Protein 2X8N (pdb70)

Sequence (109 aa):
MEVSANELEAASSRMEMLQREYSTLRSVQYRSEEGVIVFILANDRELKFRPDDLQATYGATPEQLREIEISPSGLGVYFETLEEDVSLIGLLEGRRGSAKWMAEHPLASMEVSANELEAASSRMEMLQREYSTLRSVQYRSEEGVIVFILANDRELKFRPDDLQATYGATPEQLREIEISPSGLGVYFETLEEDVSLIGLLEGRRGSAKWMAEHPLASMEVSANELEAASSRMEMLQREYSTLRSVQYRSEEGVIVFILANDRELKFRPDDLQATYGATPEQLREIEISPSGLGVYFETLEEDVSLIGLLEGRRGSAKWMAEHPLASMEVSANELEAASSRMEMLQREYSTLRSVQYRSEEGVIVFILANDRELKFRPDDLQATYGATPEQLREIEISPSGLGVYFETLEEDVSLIGLLEGRRGSAKWMAEHPLASMEVSANELEAASSRMEMLQREYSTLRSVQYRSEEGVIVFILANDRELKFRPDDLQATYGATPEQLREIEISPSGLGVYFETLEEDVSLIGLLEGRRGSAKWMAEHPLASMEVSANELEAASSRMEMLQREYSTLRSVQYRSEEGVIVFILANDRELKFRPDDLQATYGATPEQLREIEISPSGLGVYFETLEEDVSLIGLLEGRRGSAKWMAEHPLASMEVSANELEAASSRMEMLQREYSTLRSVQYRSEEGVIVFILANDRELKFRPDDLQATYGATPEQLREIEISPSGLGVYFETLEEDVSLIGLLEGRRGSAKWMAEHPLASMEVSANELEAASSRMEMLQREYSTLRSVQYRSEEGVIVFILANDRELKFRPDDLQATYGATPEQLREIEISPSGLGVYFETLEEDVSLIGLLEGRRGSAKWMAEHPLASMEVSANELEAASSRMEMLQREYSTLRSVQYRSEEGVIVFILANDRELKFRPDDLQATYGATPEQLREIEISPSGLGVYFETLEEDVSLIGLLEGRRGSAKWMAEHPLASMEVSANELEAASSRMEMLQREYSTLRSVQYRSEEGVIVFILANDRELKFRPDDLQATYGATPEQLREIEISPSGLGVYFETLEEDVSLIGLLEGRRGSAKWMAEHPLASMEVSANELEAASSRMEMLQREYSTLRSVQYRSEEGVIVFILANDRELKFRPDDLQATYGATPEQLREIEISPSGLGVYFETLEEDVSLIGLLEGRRGSAKWMAEHPLASMEVSANELEAASSRMEMLQREYSTLRSVQYRSEEGVIVFILANDRELKFRPDDLQATYGATPEQLREIEISPSGLGVYFETLEEDVSLIGLLEGRRGSAKWMAEHPLASMEVSANELEAASSRMEMLQREYSTLRSVQYRSEEGVIVFILANDRELKFRPDDLQATYGATPEQLREIEISPSGLGVYFETLEEDVSLIGLLEGRRGSAKWMAEHPLASMEVSANELEAASSRMEMLQREYSTLRSVQYRSEEGVIVFILANDRELKFRPDDLQATYGATPEQLREIEISPSGLGVYFETLEEDVSLIGLLEGRRGSAKWMAEHPLASMEVSANELEAASSRMEMLQREYSTLRSVQYRSEEGVIVFILANDRELKFRPDDLQATYGATPEQLREIEISPSGLGVYFETLEEDVSLIGLLEGRRGSAKWMAEHPLASMEVSANELEAASSRMEMLQREYSTLRSVQYRSEEGVIVFILANDRELKFRPDDLQATYGATPEQLREIEISPSGLGVYFETLEEDVSLIGLLEGRRGSAKWMAEHPLASMEVSANELEAASSRMEMLQREYSTLRSVQYRSEEGVIVFILANDRELKFRPDDLQATYGATPEQLREIEISPSGLGVYFETLEEDVSLIGLLEGRRGSAKWMAEHPLASMEVSANELEAASSRMEMLQREYSTLRSVQYRSEEGVIVFILANDRELKFRPDDLQATYGATPEQLREIEISPSGLGVYFETLEEDVSLIGLLEGRRGSAKWMAEHPLASMEVSANELEAASSRMEMLQREYSTLRSVQYRSEEGVIVFILANDRELKFRPDDLQATYGATPEQLREIEISPSGLGVYFETLEEDVSLIGLLEGRRGSAKWMAEHPLASMEVSANELEAASSRMEMLQREYSTLRSVQYRSEEGVIVFILANDRELKFRPDDLQATYGATPEQLREIEISPSGLGVYFETLEEDVSLIGLLEGRRGSAKWMAEHPLAS

InterPro domains:
  IPR018841 Protein of unknown function DUF2442 [PF10387] (26-96)

Structure (mmCIF, N/CA/C/O backbone):
data_2X8N
#
_entry.id   2X8N
#
_cell.length_a   1.000
_cell.length_b   1.000
_cell.length_c   1.000
_cell.angle_alpha   90.00
_cell.angle_beta   90.00
_cell.angle_gamma   90.00
#
_symmetry.space_group_name_H-M   'P 1'
#
loop_
_atom_site.group_PDB
_atom_site.id
_atom_site.type_symbol
_atom_site.label_atom_id
_atom_site.label_alt_id
_atom_site.label_comp_id
_atom_site.label_asym_id
_atom_site.label_entity_id
_atom_site.label_seq_id
_atom_site.pdbx_PDB_ins_code
_atom_site.Cartn_x
_atom_site.Cartn_y
_atom_site.Cartn_z
_atom_site.occupancy
_atom_site.B_iso_or_equiv
_atom_site.auth_seq_id
_atom_site.auth_comp_id
_atom_site.auth_asym_id
_atom_site.auth_atom_id
_atom_site.pdbx_PDB_model_num
ATOM 1 N N . MET A 1 3 ? 2.021 -1.457 -0.903 1.00 0.00 1 MET A N 1
ATOM 2 C CA . MET A 1 3 ? 2.388 -1.263 -2.327 1.00 0.00 1 MET A CA 1
ATOM 3 C C . MET A 1 3 ? 1.363 -0.365 -3.020 1.00 0.00 1 MET A C 1
ATOM 4 O O . MET A 1 3 ? 1.726 0.528 -3.796 1.00 0.00 1 MET A O 1
ATOM 19 N N . GLU A 1 4 ? 0.082 -0.644 -2.746 1.00 0.00 2 GLU A N 1
ATOM 20 C CA . GLU A 1 4 ? -1.052 0.174 -3.206 1.00 0.00 2 GLU A CA 1
ATOM 21 C C . GLU A 1 4 ? -0.933 1.635 -2.697 1.00 0.00 2 GLU A C 1
ATOM 22 O O . GLU A 1 4 ? -0.522 1.876 -1.547 1.00 0.00 2 GLU A O 1
ATOM 34 N N . VAL A 1 5 ? -1.258 2.598 -3.580 1.00 0.00 3 VAL A N 1
ATOM 35 C CA . VAL A 1 5 ? -1.306 4.033 -3.242 1.00 0.00 3 VAL A CA 1
ATOM 36 C C . VAL A 1 5 ? -2.604 4.297 -2.458 1.00 0.00 3 VAL A C 1
ATOM 37 O O . VAL A 1 5 ? -3.659 4.610 -3.028 1.00 0.00 3 VAL A O 1
ATOM 50 N N . SER A 1 6 ? -2.519 4.063 -1.144 1.00 0.00 4 SER A N 1
ATOM 51 C CA . SER A 1 6 ? -3.659 4.141 -0.219 1.00 0.00 4 SER A CA 1
ATOM 52 C C . SER A 1 6 ? -3.169 4.579 1.172 1.00 0.00 4 SER A C 1
ATOM 53 O O . SER A 1 6 ? -1.954 4.582 1.430 1.00 0.00 4 SER A O 1
ATOM 61 N N . ALA A 1 7 ? -4.106 4.932 2.070 1.00 0.00 5 ALA A N 1
ATOM 62 C CA . ALA A 1 7 ? -3.767 5.425 3.416 1.00 0.00 5 ALA A CA 1
ATOM 63 C C . ALA A 1 7 ? -4.991 5.347 4.339 1.00 0.00 5 ALA A C 1
ATOM 64 O O . ALA A 1 7 ? -5.978 6.029 4.079 1.00 0.00 5 ALA A O 1
ATOM 71 N N . ASN A 1 8 ? -4.916 4.477 5.378 1.00 0.00 6 ASN A N 1
ATOM 72 C CA . ASN A 1 8 ? -5.897 4.390 6.507 1.00 0.00 6 ASN A CA 1
ATOM 73 C C . ASN A 1 8 ? -7.222 3.678 6.128 1.00 0.00 6 ASN A C 1
ATOM 74 O O . ASN A 1 8 ? -7.615 2.705 6.788 1.00 0.00 6 ASN A O 1
ATOM 85 N N . GLU A 1 9 ? -7.901 4.175 5.071 1.00 0.00 7 GLU A N 1
ATOM 86 C CA . GLU A 1 9 ? -9.199 3.628 4.590 1.00 0.00 7 GLU A CA 1
ATOM 87 C C . GLU A 1 9 ? -9.106 2.142 4.164 1.00 0.00 7 GLU A C 1
ATOM 88 O O . GLU A 1 9 ? -10.122 1.435 4.136 1.00 0.00 7 GLU A O 1
ATOM 100 N N . LEU A 1 10 ? -7.882 1.702 3.826 1.00 0.00 8 LEU A N 1
ATOM 101 C CA . LEU A 1 10 ? -7.571 0.305 3.475 1.00 0.00 8 LEU A CA 1
ATOM 102 C C . LEU A 1 10 ? -7.892 -0.672 4.621 1.00 0.00 8 LEU A C 1
ATOM 103 O O . LEU A 1 10 ? -8.153 -1.851 4.364 1.00 0.00 8 LEU A O 1
ATOM 119 N N . GLU A 1 11 ? -7.843 -0.145 5.878 1.00 0.00 9 GLU A N 1
ATOM 120 C CA . GLU A 1 11 ? -8.110 -0.867 7.163 1.00 0.00 9 GLU A CA 1
ATOM 121 C C . GLU A 1 11 ? -7.427 -2.258 7.246 1.00 0.00 9 GLU A C 1
ATOM 122 O O . GLU A 1 11 ? -7.850 -3.112 8.025 1.00 0.00 9 GLU A O 1
ATOM 134 N N . ALA A 1 12 ? -6.306 -2.408 6.509 1.00 0.00 10 ALA A N 1
ATOM 135 C CA . ALA A 1 12 ? -5.671 -3.705 6.208 1.00 0.00 10 ALA A CA 1
ATOM 136 C C . ALA A 1 12 ? -5.292 -4.482 7.480 1.00 0.00 10 ALA A C 1
ATOM 137 O O . ALA A 1 12 ? -5.850 -5.541 7.742 1.00 0.00 10 ALA A O 1
ATOM 144 N N . ALA A 1 13 ? -4.389 -3.897 8.288 1.00 0.00 11 ALA A N 1
ATOM 145 C CA . ALA A 1 13 ? -3.845 -4.534 9.513 1.00 0.00 11 ALA A CA 1
ATOM 146 C C . ALA A 1 13 ? -4.944 -4.850 10.552 1.00 0.00 11 ALA A C 1
ATOM 147 O O . ALA A 1 13 ? -4.885 -5.874 11.235 1.00 0.00 11 ALA A O 1
ATOM 154 N N . SER A 1 14 ? -5.955 -3.972 10.630 1.00 0.00 12 SER A N 1
ATOM 155 C CA . SER A 1 14 ? -7.096 -4.135 11.554 1.00 0.00 12 SER A CA 1
ATOM 156 C C . SER A 1 14 ? -7.975 -5.324 11.116 1.00 0.00 12 SER A C 1
ATOM 157 O O . SER A 1 14 ? -8.327 -6.187 11.929 1.00 0.00 12 SER A O 1
ATOM 165 N N . SER A 1 15 ? -8.264 -5.373 9.801 1.00 0.00 13 SER A N 1
ATOM 166 C CA . SER A 1 15 ? -9.049 -6.450 9.176 1.00 0.00 13 SER A CA 1
ATOM 167 C C . SER A 1 15 ? -8.335 -7.792 9.330 1.00 0.00 13 SER A C 1
ATOM 168 O O . SER A 1 15 ? -8.982 -8.808 9.553 1.00 0.00 13 SER A O 1
ATOM 176 N N . ARG A 1 16 ? -6.986 -7.766 9.243 1.00 0.00 14 ARG A N 1
ATOM 177 C CA . ARG A 1 16 ? -6.154 -8.961 9.423 1.00 0.00 14 ARG A CA 1
ATOM 178 C C . ARG A 1 16 ? -6.400 -9.569 10.806 1.00 0.00 14 ARG A C 1
ATOM 179 O O . ARG A 1 16 ? -6.872 -10.679 10.885 1.00 0.00 14 ARG A O 1
ATOM 200 N N . MET A 1 17 ? -6.153 -8.777 11.870 1.00 0.00 15 MET A N 1
ATOM 201 C CA . MET A 1 17 ? -6.296 -9.210 13.289 1.00 0.00 15 MET A CA 1
ATOM 202 C C . MET A 1 17 ? -7.663 -9.875 13.576 1.00 0.00 15 MET A C 1
ATOM 203 O O . MET A 1 17 ? -7.715 -10.943 14.192 1.00 0.00 15 MET A O 1
ATOM 217 N N . GLU A 1 18 ? -8.743 -9.255 13.080 1.00 0.00 16 GLU A N 1
ATOM 218 C CA . GLU A 1 18 ? -10.122 -9.777 13.224 1.00 0.00 16 GLU A CA 1
ATOM 219 C C . GLU A 1 18 ? -10.291 -11.128 12.482 1.00 0.00 16 GLU A C 1
ATOM 220 O O . GLU A 1 18 ? -10.796 -12.124 13.041 1.00 0.00 16 GLU A O 1
ATOM 232 N N . MET A 1 19 ? -9.811 -11.150 11.227 1.00 0.00 17 MET A N 1
ATOM 233 C CA . MET A 1 19 ? -9.895 -12.331 10.351 1.00 0.00 17 MET A CA 1
ATOM 234 C C . MET A 1 19 ? -8.989 -13.462 10.857 1.00 0.00 17 MET A C 1
ATOM 235 O O . MET A 1 19 ? -9.290 -14.610 10.627 1.00 0.00 17 MET A O 1
ATOM 249 N N . LEU A 1 20 ? -7.918 -13.115 11.589 1.00 0.00 18 LEU A N 1
ATOM 250 C CA . LEU A 1 20 ? -6.960 -14.083 12.158 1.00 0.00 18 LEU A CA 1
ATOM 251 C C . LEU A 1 20 ? -7.578 -14.796 13.373 1.00 0.00 18 LEU A C 1
ATOM 252 O O . LEU A 1 20 ? -7.230 -15.945 13.663 1.00 0.00 18 LEU A O 1
ATOM 268 N N . GLN A 1 21 ? -8.489 -14.087 14.084 1.00 0.00 19 GLN A N 1
ATOM 269 C CA . GLN A 1 21 ? -9.276 -14.664 15.194 1.00 0.00 19 GLN A CA 1
ATOM 270 C C . GLN A 1 21 ? -10.179 -15.799 14.676 1.00 0.00 19 GLN A C 1
ATOM 271 O O . GLN A 1 21 ? -10.210 -16.899 15.250 1.00 0.00 19 GLN A O 1
ATOM 285 N N . ARG A 1 22 ? -10.905 -15.518 13.573 1.00 0.00 20 ARG A N 1
ATOM 286 C CA . ARG A 1 22 ? -11.806 -16.518 12.933 1.00 0.00 20 ARG A CA 1
ATOM 287 C C . ARG A 1 22 ? -11.049 -17.511 12.010 1.00 0.00 20 ARG A C 1
ATOM 288 O O . ARG A 1 22 ? -11.596 -18.569 11.678 1.00 0.00 20 ARG A O 1
ATOM 309 N N . GLU A 1 23 ? -9.813 -17.164 11.585 1.00 0.00 21 GLU A N 1
ATOM 310 C CA . GLU A 1 23 ? -9.004 -18.016 10.673 1.00 0.00 21 GLU A CA 1
ATOM 311 C C . GLU A 1 23 ? -8.328 -19.145 11.456 1.00 0.00 21 GLU A C 1
ATOM 312 O O . GLU A 1 23 ? -8.530 -20.332 11.169 1.00 0.00 21 GLU A O 1
ATOM 324 N N . TYR A 1 24 ? -7.511 -18.753 12.444 1.00 0.00 22 TYR A N 1
ATOM 325 C CA . TYR A 1 24 ? -6.805 -19.694 13.319 1.00 0.00 22 TYR A CA 1
ATOM 326 C C . TYR A 1 24 ? -7.642 -19.906 14.587 1.00 0.00 22 TYR A C 1
ATOM 327 O O . TYR A 1 24 ? -8.564 -20.730 14.582 1.00 0.00 22 TYR A O 1
ATOM 345 N N . SER A 1 25 ? -7.382 -19.107 15.634 1.00 0.00 23 SER A N 1
ATOM 346 C CA . SER A 1 25 ? -8.077 -19.199 16.926 1.00 0.00 23 SER A CA 1
ATOM 347 C C . SER A 1 25 ? -7.795 -17.945 17.755 1.00 0.00 23 SER A C 1
ATOM 348 O O . SER A 1 25 ? -6.960 -17.107 17.382 1.00 0.00 23 SER A O 1
ATOM 356 N N . THR A 1 26 ? -8.517 -17.823 18.866 1.00 0.00 24 THR A N 1
ATOM 357 C CA . THR A 1 26 ? -8.204 -16.870 19.929 1.00 0.00 24 THR A CA 1
ATOM 358 C C . THR A 1 26 ? -7.633 -17.633 21.125 1.00 0.00 24 THR A C 1
ATOM 359 O O . THR A 1 26 ? -7.907 -18.833 21.299 1.00 0.00 24 THR A O 1
ATOM 370 N N . LEU A 1 27 ? -6.817 -16.949 21.927 1.00 0.00 25 LEU A N 1
ATOM 371 C CA . LEU A 1 27 ? -6.260 -17.525 23.153 1.00 0.00 25 LEU A CA 1
ATOM 372 C C . LEU A 1 27 ? -7.289 -17.409 24.285 1.00 0.00 25 LEU A C 1
ATOM 373 O O . LEU A 1 27 ? -7.764 -16.308 24.576 1.00 0.00 25 LEU A O 1
ATOM 389 N N . ARG A 1 28 ? -7.652 -18.549 24.900 1.00 0.00 26 ARG A N 1
ATOM 390 C CA . ARG A 1 28 ? -8.633 -18.575 26.000 1.00 0.00 26 ARG A CA 1
ATOM 391 C C . ARG A 1 28 ? -7.926 -18.559 27.365 1.00 0.00 26 ARG A C 1
ATOM 392 O O . ARG A 1 28 ? -8.366 -17.874 28.292 1.00 0.00 26 ARG A O 1
ATOM 413 N N . SER A 1 29 ? -6.814 -19.308 27.474 1.00 0.00 27 SER A N 1
ATOM 414 C CA . SER A 1 29 ? -6.118 -19.540 28.751 1.00 0.00 27 SER A CA 1
ATOM 415 C C . SER A 1 29 ? -4.624 -19.763 28.513 1.00 0.00 27 SER A C 1
ATOM 416 O O . SER A 1 29 ? -4.201 -20.068 27.392 1.00 0.00 27 SER A O 1
ATOM 424 N N . VAL A 1 30 ? -3.835 -19.584 29.580 1.00 0.00 28 VAL A N 1
ATOM 425 C CA . VAL A 1 30 ? -2.398 -19.891 29.602 1.00 0.00 28 VAL A CA 1
ATOM 426 C C . VAL A 1 30 ? -2.059 -20.572 30.936 1.00 0.00 28 VAL A C 1
ATOM 427 O O . VAL A 1 30 ? -2.584 -20.188 31.986 1.00 0.00 28 VAL A O 1
ATOM 440 N N . GLN A 1 31 ? -1.188 -21.579 30.873 1.00 0.00 29 GLN A N 1
ATOM 441 C CA . GLN A 1 31 ? -0.668 -22.286 32.041 1.00 0.00 29 GLN A CA 1
ATOM 442 C C . GLN A 1 31 ? 0.862 -22.391 31.898 1.00 0.00 29 GLN A C 1
ATOM 443 O O . GLN A 1 31 ? 1.380 -23.058 30.991 1.00 0.00 29 GLN A O 1
ATOM 457 N N . TYR A 1 32 ? 1.587 -21.663 32.747 1.00 0.00 30 TYR A N 1
ATOM 458 C CA . TYR A 1 32 ? 3.040 -21.820 32.851 1.00 0.00 30 TYR A CA 1
ATOM 459 C C . TYR A 1 32 ? 3.328 -23.112 33.617 1.00 0.00 30 TYR A C 1
ATOM 460 O O . TYR A 1 32 ? 3.073 -23.192 34.821 1.00 0.00 30 TYR A O 1
ATOM 478 N N . ARG A 1 33 ? 3.819 -24.125 32.898 1.00 0.00 31 ARG A N 1
ATOM 479 C CA . ARG A 1 33 ? 4.183 -25.409 33.488 1.00 0.00 31 ARG A CA 1
ATOM 480 C C . ARG A 1 33 ? 5.650 -25.381 33.936 1.00 0.00 31 ARG A C 1
ATOM 481 O O . ARG A 1 33 ? 6.560 -25.436 33.108 1.00 0.00 31 ARG A O 1
ATOM 502 N N . SER A 1 34 ? 5.843 -25.264 35.262 1.00 0.00 32 SER A N 1
ATOM 503 C CA . SER A 1 34 ? 7.164 -25.329 35.919 1.00 0.00 32 SER A CA 1
ATOM 504 C C . SER A 1 34 ? 7.801 -26.729 35.736 1.00 0.00 32 SER A C 1
ATOM 505 O O . SER A 1 34 ? 9.030 -26.868 35.760 1.00 0.00 32 SER A O 1
ATOM 513 N N . GLU A 1 35 ? 6.933 -27.747 35.564 1.00 0.00 33 GLU A N 1
ATOM 514 C CA . GLU A 1 35 ? 7.326 -29.129 35.232 1.00 0.00 33 GLU A CA 1
ATOM 515 C C . GLU A 1 35 ? 8.204 -29.160 33.967 1.00 0.00 33 GLU A C 1
ATOM 516 O O . GLU A 1 35 ? 9.326 -29.677 33.981 1.00 0.00 33 GLU A O 1
ATOM 528 N N . GLU A 1 36 ? 7.681 -28.569 32.887 1.00 0.00 34 GLU A N 1
ATOM 529 C CA . GLU A 1 36 ? 8.335 -28.567 31.569 1.00 0.00 34 GLU A CA 1
ATOM 530 C C . GLU A 1 36 ? 9.228 -27.331 31.379 1.00 0.00 34 GLU A C 1
ATOM 531 O O . GLU A 1 36 ? 10.068 -27.309 30.471 1.00 0.00 34 GLU A O 1
ATOM 543 N N . GLY A 1 37 ? 9.058 -26.329 32.261 1.00 0.00 35 GLY A N 1
ATOM 544 C CA . GLY A 1 37 ? 9.759 -25.048 32.139 1.00 0.00 35 GLY A CA 1
ATOM 545 C C . GLY A 1 37 ? 9.323 -24.267 30.901 1.00 0.00 35 GLY A C 1
ATOM 546 O O . GLY A 1 37 ? 10.130 -23.571 30.274 1.00 0.00 35 GLY A O 1
ATOM 550 N N . VAL A 1 38 ? 8.027 -24.405 30.549 1.00 0.00 36 VAL A N 1
ATOM 551 C CA . VAL A 1 38 ? 7.429 -23.809 29.336 1.00 0.00 36 VAL A CA 1
ATOM 552 C C . VAL A 1 38 ? 6.134 -23.059 29.684 1.00 0.00 36 VAL A C 1
ATOM 553 O O . VAL A 1 38 ? 5.483 -23.336 30.697 1.00 0.00 36 VAL A O 1
ATOM 566 N N . ILE A 1 39 ? 5.787 -22.111 28.823 1.00 0.00 37 ILE A N 1
ATOM 567 C CA . ILE A 1 39 ? 4.503 -21.410 28.830 1.00 0.00 37 ILE A CA 1
ATOM 568 C C . ILE A 1 39 ? 3.582 -22.090 27.794 1.00 0.00 37 ILE A C 1
ATOM 569 O O . ILE A 1 39 ? 3.870 -22.069 26.590 1.00 0.00 37 ILE A O 1
ATOM 585 N N . VAL A 1 40 ? 2.517 -22.747 28.276 1.00 0.00 38 VAL A N 1
ATOM 586 C CA . VAL A 1 40 ? 1.537 -23.443 27.418 1.00 0.00 38 VAL A CA 1
ATOM 587 C C . VAL A 1 40 ? 0.312 -22.536 27.167 1.00 0.00 38 VAL A C 1
ATOM 588 O O . VAL A 1 40 ? -0.459 -22.237 28.080 1.00 0.00 38 VAL A O 1
ATOM 601 N N . PHE A 1 41 ? 0.177 -22.100 25.916 1.00 0.00 39 PHE A N 1
ATOM 602 C CA . PHE A 1 41 ? -0.905 -21.232 25.443 1.00 0.00 39 PHE A CA 1
ATOM 603 C C . PHE A 1 41 ? -2.105 -22.086 24.971 1.00 0.00 39 PHE A C 1
ATOM 604 O O . PHE A 1 41 ? -2.075 -22.659 23.879 1.00 0.00 39 PHE A O 1
ATOM 621 N N . ILE A 1 42 ? -3.149 -22.179 25.809 1.00 0.00 40 ILE A N 1
ATOM 622 C CA . ILE A 1 42 ? -4.365 -22.957 25.500 1.00 0.00 40 ILE A CA 1
ATOM 623 C C . ILE A 1 42 ? -5.321 -22.140 24.596 1.00 0.00 40 ILE A C 1
ATOM 624 O O . ILE A 1 42 ? -5.808 -21.069 24.988 1.00 0.00 40 ILE A O 1
ATOM 640 N N . LEU A 1 43 ? -5.580 -22.662 23.385 1.00 0.00 41 LEU A N 1
ATOM 641 C CA . LEU A 1 43 ? -6.451 -22.013 22.387 1.00 0.00 41 LEU A CA 1
ATOM 642 C C . LEU A 1 43 ? -7.928 -22.336 22.609 1.00 0.00 41 LEU A C 1
ATOM 643 O O . LEU A 1 43 ? -8.278 -23.211 23.400 1.00 0.00 41 LEU A O 1
ATOM 659 N N . ALA A 1 44 ? -8.781 -21.618 21.856 1.00 0.00 42 ALA A N 1
ATOM 660 C CA . ALA A 1 44 ? -10.243 -21.801 21.868 1.00 0.00 42 ALA A CA 1
ATOM 661 C C . ALA A 1 44 ? -10.677 -23.163 21.270 1.00 0.00 42 ALA A C 1
ATOM 662 O O . ALA A 1 44 ? -11.847 -23.550 21.381 1.00 0.00 42 ALA A O 1
ATOM 669 N N . ASN A 1 45 ? -9.724 -23.883 20.638 1.00 0.00 43 ASN A N 1
ATOM 670 C CA . ASN A 1 45 ? -9.937 -25.270 20.156 1.00 0.00 43 ASN A CA 1
ATOM 671 C C . ASN A 1 45 ? -9.179 -26.283 21.055 1.00 0.00 43 ASN A C 1
ATOM 672 O O . ASN A 1 45 ? -9.000 -27.451 20.675 1.00 0.00 43 ASN A O 1
ATOM 683 N N . ASP A 1 46 ? -8.759 -25.800 22.254 1.00 0.00 44 ASP A N 1
ATOM 684 C CA . ASP A 1 46 ? -7.973 -26.557 23.267 1.00 0.00 44 ASP A CA 1
ATOM 685 C C . ASP A 1 46 ? -6.526 -26.855 22.803 1.00 0.00 44 ASP A C 1
ATOM 686 O O . ASP A 1 46 ? -5.829 -27.661 23.434 1.00 0.00 44 ASP A O 1
ATOM 695 N N . ARG A 1 47 ? -6.062 -26.177 21.730 1.00 0.00 45 ARG A N 1
ATOM 696 C CA . ARG A 1 47 ? -4.696 -26.372 21.189 1.00 0.00 45 ARG A CA 1
ATOM 697 C C . ARG A 1 47 ? -3.643 -25.722 22.098 1.00 0.00 45 ARG A C 1
ATOM 698 O O . ARG A 1 47 ? -3.656 -24.514 22.320 1.00 0.00 45 ARG A O 1
ATOM 719 N N . GLU A 1 48 ? -2.729 -26.552 22.600 1.00 0.00 46 GLU A N 1
ATOM 720 C CA . GLU A 1 48 ? -1.664 -26.147 23.507 1.00 0.00 46 GLU A CA 1
ATOM 721 C C . GLU A 1 48 ? -0.390 -25.776 22.720 1.00 0.00 46 GLU A C 1
ATOM 722 O O . GLU A 1 48 ? 0.339 -26.656 22.244 1.00 0.00 46 GLU A O 1
ATOM 734 N N . LEU A 1 49 ? -0.163 -24.467 22.539 1.00 0.00 47 LEU A N 1
ATOM 735 C CA . LEU A 1 49 ? 1.081 -23.938 21.961 1.00 0.00 47 LEU A CA 1
ATOM 736 C C . LEU A 1 49 ? 2.163 -23.888 23.040 1.00 0.00 47 LEU A C 1
ATOM 737 O O . LEU A 1 49 ? 2.053 -23.149 24.008 1.00 0.00 47 LEU A O 1
ATOM 753 N N . LYS A 1 50 ? 3.202 -24.689 22.853 1.00 0.00 48 LYS A N 1
ATOM 754 C CA . LYS A 1 50 ? 4.225 -24.940 23.872 1.00 0.00 48 LYS A CA 1
ATOM 755 C C . LYS A 1 50 ? 5.543 -24.251 23.493 1.00 0.00 48 LYS A C 1
ATOM 756 O O . LYS A 1 50 ? 6.264 -24.711 22.600 1.00 0.00 48 LYS A O 1
ATOM 775 N N . PHE A 1 51 ? 5.820 -23.121 24.160 1.00 0.00 49 PHE A N 1
ATOM 776 C CA . PHE A 1 51 ? 7.030 -22.302 23.944 1.00 0.00 49 PHE A CA 1
ATOM 777 C C . PHE A 1 51 ? 7.637 -21.945 25.307 1.00 0.00 49 PHE A C 1
ATOM 778 O O . PHE A 1 51 ? 6.901 -21.718 26.262 1.00 0.00 49 PHE A O 1
ATOM 795 N N . ARG A 1 52 ? 8.974 -21.889 25.394 1.00 0.00 50 ARG A N 1
ATOM 796 C CA . ARG A 1 52 ? 9.680 -21.569 26.655 1.00 0.00 50 ARG A CA 1
ATOM 797 C C . ARG A 1 52 ? 9.690 -20.050 26.931 1.00 0.00 50 ARG A C 1
ATOM 798 O O . ARG A 1 52 ? 9.548 -19.253 26.000 1.00 0.00 50 ARG A O 1
ATOM 819 N N . PRO A 1 53 ? 9.868 -19.628 28.229 1.00 0.00 51 PRO A N 1
ATOM 820 C CA . PRO A 1 53 ? 10.138 -18.218 28.573 1.00 0.00 51 PRO A CA 1
ATOM 821 C C . PRO A 1 53 ? 11.401 -17.682 27.868 1.00 0.00 51 PRO A C 1
ATOM 822 O O . PRO A 1 53 ? 11.426 -16.563 27.354 1.00 0.00 51 PRO A O 1
ATOM 833 N N . ASP A 1 54 ? 12.418 -18.549 27.804 1.00 0.00 52 ASP A N 1
ATOM 834 C CA . ASP A 1 54 ? 13.736 -18.251 27.218 1.00 0.00 52 ASP A CA 1
ATOM 835 C C . ASP A 1 54 ? 13.660 -18.200 25.679 1.00 0.00 52 ASP A C 1
ATOM 836 O O . ASP A 1 54 ? 14.615 -17.797 25.020 1.00 0.00 52 ASP A O 1
ATOM 845 N N . ASP A 1 55 ? 12.535 -18.670 25.121 1.00 0.00 53 ASP A N 1
ATOM 846 C CA . ASP A 1 55 ? 12.264 -18.629 23.678 1.00 0.00 53 ASP A CA 1
ATOM 847 C C . ASP A 1 55 ? 11.626 -17.273 23.312 1.00 0.00 53 ASP A C 1
ATOM 848 O O . ASP A 1 55 ? 11.992 -16.650 22.319 1.00 0.00 53 ASP A O 1
ATOM 857 N N . LEU A 1 56 ? 10.710 -16.809 24.173 1.00 0.00 54 LEU A N 1
ATOM 858 C CA . LEU A 1 56 ? 9.819 -15.667 23.884 1.00 0.00 54 LEU A CA 1
ATOM 859 C C . LEU A 1 56 ? 10.399 -14.328 24.363 1.00 0.00 54 LEU A C 1
ATOM 860 O O . LEU A 1 56 ? 11.105 -14.270 25.373 1.00 0.00 54 LEU A O 1
ATOM 876 N N . GLN A 1 57 ? 10.053 -13.261 23.620 1.00 0.00 55 GLN A N 1
ATOM 877 C CA . GLN A 1 57 ? 10.423 -11.865 23.947 1.00 0.00 55 GLN A CA 1
ATOM 878 C C . GLN A 1 57 ? 9.824 -11.412 25.285 1.00 0.00 55 GLN A C 1
ATOM 879 O O . GLN A 1 57 ? 10.525 -10.824 26.119 1.00 0.00 55 GLN A O 1
ATOM 893 N N . ALA A 1 58 ? 8.518 -11.716 25.476 1.00 0.00 56 ALA A N 1
ATOM 894 C CA . ALA A 1 58 ? 7.743 -11.276 26.659 1.00 0.00 56 ALA A CA 1
ATOM 895 C C . ALA A 1 58 ? 8.408 -11.695 27.969 1.00 0.00 56 ALA A C 1
ATOM 896 O O . ALA A 1 58 ? 8.309 -10.998 28.973 1.00 0.00 56 ALA A O 1
ATOM 903 N N . THR A 1 59 ? 9.123 -12.824 27.926 1.00 0.00 57 THR A N 1
ATOM 904 C CA . THR A 1 59 ? 9.525 -13.567 29.119 1.00 0.00 57 THR A CA 1
ATOM 905 C C . THR A 1 59 ? 11.002 -13.955 29.114 1.00 0.00 57 THR A C 1
ATOM 906 O O . THR A 1 59 ? 11.402 -14.838 29.879 1.00 0.00 57 THR A O 1
ATOM 917 N N . TYR A 1 60 ? 11.807 -13.290 28.274 1.00 0.00 58 TYR A N 1
ATOM 918 C CA . TYR A 1 60 ? 13.235 -13.611 28.125 1.00 0.00 58 TYR A CA 1
ATOM 919 C C . TYR A 1 60 ? 14.002 -13.171 29.391 1.00 0.00 58 TYR A C 1
ATOM 920 O O . TYR A 1 60 ? 14.483 -12.035 29.489 1.00 0.00 58 TYR A O 1
ATOM 938 N N . GLY A 1 61 ? 14.036 -14.079 30.385 1.00 0.00 59 GLY A N 1
ATOM 939 C CA . GLY A 1 61 ? 14.654 -13.823 31.694 1.00 0.00 59 GLY A CA 1
ATOM 940 C C . GLY A 1 61 ? 13.651 -13.428 32.784 1.00 0.00 59 GLY A C 1
ATOM 941 O O . GLY A 1 61 ? 14.048 -12.865 33.812 1.00 0.00 59 GLY A O 1
ATOM 945 N N . ALA A 1 62 ? 12.354 -13.736 32.571 1.00 0.00 60 ALA A N 1
ATOM 946 C CA . ALA A 1 62 ? 11.267 -13.407 33.530 1.00 0.00 60 ALA A CA 1
ATOM 947 C C . ALA A 1 62 ? 11.057 -14.544 34.550 1.00 0.00 60 ALA A C 1
ATOM 948 O O . ALA A 1 62 ? 11.270 -15.719 34.230 1.00 0.00 60 ALA A O 1
ATOM 955 N N . THR A 1 63 ? 10.630 -14.175 35.776 1.00 0.00 61 THR A N 1
ATOM 956 C CA . THR A 1 63 ? 10.428 -15.129 36.884 1.00 0.00 61 THR A CA 1
ATOM 957 C C . THR A 1 63 ? 9.086 -15.901 36.748 1.00 0.00 61 THR A C 1
ATOM 958 O O . THR A 1 63 ? 8.105 -15.337 36.242 1.00 0.00 61 THR A O 1
ATOM 969 N N . PRO A 1 64 ? 9.032 -17.207 37.215 1.00 0.00 62 PRO A N 1
ATOM 970 C CA . PRO A 1 64 ? 7.814 -18.074 37.153 1.00 0.00 62 PRO A CA 1
ATOM 971 C C . PRO A 1 64 ? 6.550 -17.435 37.773 1.00 0.00 62 PRO A C 1
ATOM 972 O O . PRO A 1 64 ? 5.443 -17.647 37.267 1.00 0.00 62 PRO A O 1
ATOM 983 N N . GLU A 1 65 ? 6.734 -16.663 38.862 1.00 0.00 63 GLU A N 1
ATOM 984 C CA . GLU A 1 65 ? 5.630 -15.975 39.575 1.00 0.00 63 GLU A CA 1
ATOM 985 C C . GLU A 1 65 ? 4.932 -14.936 38.675 1.00 0.00 63 GLU A C 1
ATOM 986 O O . GLU A 1 65 ? 3.702 -14.824 38.686 1.00 0.00 63 GLU A O 1
ATOM 998 N N . GLN A 1 66 ? 5.725 -14.208 37.875 1.00 0.00 64 GLN A N 1
ATOM 999 C CA . GLN A 1 66 ? 5.206 -13.224 36.902 1.00 0.00 64 GLN A CA 1
ATOM 1000 C C . GLN A 1 66 ? 4.410 -13.920 35.775 1.00 0.00 64 GLN A C 1
ATOM 1001 O O . GLN A 1 66 ? 3.548 -13.310 35.135 1.00 0.00 64 GLN A O 1
ATOM 1015 N N . LEU A 1 67 ? 4.730 -15.209 35.554 1.00 0.00 65 LEU A N 1
ATOM 1016 C CA . LEU A 1 67 ? 4.110 -16.058 34.512 1.00 0.00 65 LEU A CA 1
ATOM 1017 C C . LEU A 1 67 ? 2.964 -16.897 35.122 1.00 0.00 65 LEU A C 1
ATOM 1018 O O . LEU A 1 67 ? 2.490 -17.851 34.508 1.00 0.00 65 LEU A O 1
ATOM 1034 N N . ARG A 1 68 ? 2.545 -16.557 36.355 1.00 0.00 66 ARG A N 1
ATOM 1035 C CA . ARG A 1 68 ? 1.305 -17.093 36.958 1.00 0.00 66 ARG A CA 1
ATOM 1036 C C . ARG A 1 68 ? 0.189 -16.068 36.758 1.00 0.00 66 ARG A C 1
ATOM 1037 O O . ARG A 1 68 ? -0.949 -16.417 36.411 1.00 0.00 66 ARG A O 1
ATOM 1058 N N . GLU A 1 69 ? 0.541 -14.794 36.992 1.00 0.00 67 GLU A N 1
ATOM 1059 C CA . GLU A 1 69 ? -0.366 -13.652 36.801 1.00 0.00 67 GLU A CA 1
ATOM 1060 C C . GLU A 1 69 ? -0.254 -13.140 35.353 1.00 0.00 67 GLU A C 1
ATOM 1061 O O . GLU A 1 69 ? 0.637 -12.358 34.994 1.00 0.00 67 GLU A O 1
ATOM 1073 N N . ILE A 1 70 ? -1.168 -13.663 34.525 1.00 0.00 68 ILE A N 1
ATOM 1074 C CA . ILE A 1 70 ? -1.198 -13.489 33.064 1.00 0.00 68 ILE A CA 1
ATOM 1075 C C . ILE A 1 70 ? -2.615 -13.046 32.624 1.00 0.00 68 ILE A C 1
ATOM 1076 O O . ILE A 1 70 ? -3.606 -13.446 33.241 1.00 0.00 68 ILE A O 1
ATOM 1092 N N . GLU A 1 71 ? -2.697 -12.206 31.576 1.00 0.00 69 GLU A N 1
ATOM 1093 C CA . GLU A 1 71 ? -3.973 -11.800 30.938 1.00 0.00 69 GLU A CA 1
ATOM 1094 C C . GLU A 1 71 ? -3.878 -12.081 29.425 1.00 0.00 69 GLU A C 1
ATOM 1095 O O . GLU A 1 71 ? -2.785 -12.248 28.916 1.00 0.00 69 GLU A O 1
ATOM 1107 N N . ILE A 1 72 ? -5.023 -12.169 28.724 1.00 0.00 70 ILE A N 1
ATOM 1108 C CA . ILE A 1 72 ? -5.067 -12.316 27.245 1.00 0.00 70 ILE A CA 1
ATOM 1109 C C . ILE A 1 72 ? -4.772 -10.949 26.568 1.00 0.00 70 ILE A C 1
ATOM 1110 O O . ILE A 1 72 ? -4.975 -9.893 27.190 1.00 0.00 70 ILE A O 1
ATOM 1126 N N . SER A 1 73 ? -4.273 -10.991 25.310 1.00 0.00 71 SER A N 1
ATOM 1127 C CA . SER A 1 73 ? -3.890 -9.795 24.526 1.00 0.00 71 SER A CA 1
ATOM 1128 C C . SER A 1 73 ? -5.052 -8.782 24.370 1.00 0.00 71 SER A C 1
ATOM 1129 O O . SER A 1 73 ? -6.225 -9.180 24.405 1.00 0.00 71 SER A O 1
ATOM 1137 N N . PRO A 1 74 ? -4.744 -7.456 24.169 1.00 0.00 72 PRO A N 1
ATOM 1138 C CA . PRO A 1 74 ? -5.781 -6.420 23.900 1.00 0.00 72 PRO A CA 1
ATOM 1139 C C . PRO A 1 74 ? -6.505 -6.647 22.548 1.00 0.00 72 PRO A C 1
ATOM 1140 O O . PRO A 1 74 ? -7.594 -6.108 22.316 1.00 0.00 72 PRO A O 1
ATOM 1151 N N . SER A 1 75 ? -5.881 -7.452 21.667 1.00 0.00 73 SER A N 1
ATOM 1152 C CA . SER A 1 75 ? -6.456 -7.845 20.364 1.00 0.00 73 SER A CA 1
ATOM 1153 C C . SER A 1 75 ? -7.262 -9.163 20.477 1.00 0.00 73 SER A C 1
ATOM 1154 O O . SER A 1 75 ? -7.961 -9.552 19.533 1.00 0.00 73 SER A O 1
ATOM 1162 N N . GLY A 1 76 ? -7.115 -9.860 21.623 1.00 0.00 74 GLY A N 1
ATOM 1163 C CA . GLY A 1 76 ? -7.788 -11.146 21.876 1.00 0.00 74 GLY A CA 1
ATOM 1164 C C . GLY A 1 76 ? -7.143 -12.337 21.152 1.00 0.00 74 GLY A C 1
ATOM 1165 O O . GLY A 1 76 ? -7.566 -13.480 21.337 1.00 0.00 74 GLY A O 1
ATOM 1169 N N . LEU A 1 77 ? -6.107 -12.059 20.335 1.00 0.00 75 LEU A N 1
ATOM 1170 C CA . LEU A 1 77 ? -5.355 -13.078 19.586 1.00 0.00 75 LEU A CA 1
ATOM 1171 C C . LEU A 1 77 ? -4.464 -13.870 20.546 1.00 0.00 75 LEU A C 1
ATOM 1172 O O . LEU A 1 77 ? -4.747 -15.023 20.857 1.00 0.00 75 LEU A O 1
ATOM 1188 N N . GLY A 1 78 ? -3.393 -13.213 21.021 1.00 0.00 76 GLY A N 1
ATOM 1189 C CA . GLY A 1 78 ? -2.372 -13.859 21.842 1.00 0.00 76 GLY A CA 1
ATOM 1190 C C . GLY A 1 78 ? -2.558 -13.578 23.300 1.00 0.00 76 GLY A C 1
ATOM 1191 O O . GLY A 1 78 ? -3.678 -13.653 23.812 1.00 0.00 76 GLY A O 1
ATOM 1195 N N . VAL A 1 79 ? -1.476 -13.205 23.968 1.00 0.00 77 VAL A N 1
ATOM 1196 C CA . VAL A 1 79 ? -1.467 -12.985 25.410 1.00 0.00 77 VAL A CA 1
ATOM 1197 C C . VAL A 1 79 ? -0.893 -11.597 25.704 1.00 0.00 77 VAL A C 1
ATOM 1198 O O . VAL A 1 79 ? -0.139 -11.059 24.903 1.00 0.00 77 VAL A O 1
ATOM 1211 N N . TYR A 1 80 ? -1.263 -11.036 26.850 1.00 0.00 78 TYR A N 1
ATOM 1212 C CA . TYR A 1 80 ? -0.647 -9.830 27.388 1.00 0.00 78 TYR A CA 1
ATOM 1213 C C . TYR A 1 80 ? -0.295 -10.069 28.861 1.00 0.00 78 TYR A C 1
ATOM 1214 O O . TYR A 1 80 ? -1.175 -10.075 29.733 1.00 0.00 78 TYR A O 1
ATOM 1232 N N . PHE A 1 81 ? 0.990 -10.323 29.131 1.00 0.00 79 PHE A N 1
ATOM 1233 C CA . PHE A 1 81 ? 1.502 -10.415 30.499 1.00 0.00 79 PHE A CA 1
ATOM 1234 C C . PHE A 1 81 ? 1.622 -8.996 31.056 1.00 0.00 79 PHE A C 1
ATOM 1235 O O . PHE A 1 81 ? 2.606 -8.296 30.810 1.00 0.00 79 PHE A O 1
ATOM 1252 N N . GLU A 1 82 ? 0.574 -8.594 31.771 1.00 0.00 80 GLU A N 1
ATOM 1253 C CA . GLU A 1 82 ? 0.392 -7.211 32.254 1.00 0.00 80 GLU A CA 1
ATOM 1254 C C . GLU A 1 82 ? 1.451 -6.853 33.312 1.00 0.00 80 GLU A C 1
ATOM 1255 O O . GLU A 1 82 ? 1.876 -5.698 33.415 1.00 0.00 80 GLU A O 1
ATOM 1267 N N . THR A 1 83 ? 1.891 -7.874 34.058 1.00 0.00 81 THR A N 1
ATOM 1268 C CA . THR A 1 83 ? 2.999 -7.775 35.018 1.00 0.00 81 THR A CA 1
ATOM 1269 C C . THR A 1 83 ? 4.289 -7.287 34.324 1.00 0.00 81 THR A C 1
ATOM 1270 O O . THR A 1 83 ? 5.019 -6.434 34.840 1.00 0.00 81 THR A O 1
ATOM 1281 N N . LEU A 1 84 ? 4.519 -7.832 33.125 1.00 0.00 82 LEU A N 1
ATOM 1282 C CA . LEU A 1 84 ? 5.726 -7.572 32.322 1.00 0.00 82 LEU A CA 1
ATOM 1283 C C . LEU A 1 84 ? 5.500 -6.382 31.373 1.00 0.00 82 LEU A C 1
ATOM 1284 O O . LEU A 1 84 ? 6.461 -5.857 30.798 1.00 0.00 82 LEU A O 1
ATOM 1300 N N . GLU A 1 85 ? 4.203 -6.001 31.213 1.00 0.00 83 GLU A N 1
ATOM 1301 C CA . GLU A 1 85 ? 3.725 -5.016 30.213 1.00 0.00 83 GLU A CA 1
ATOM 1302 C C . GLU A 1 85 ? 4.071 -5.478 28.780 1.00 0.00 83 GLU A C 1
ATOM 1303 O O . GLU A 1 85 ? 4.204 -4.672 27.859 1.00 0.00 83 GLU A O 1
ATOM 1315 N N . GLU A 1 86 ? 4.157 -6.807 28.620 1.00 0.00 84 GLU A N 1
ATOM 1316 C CA . GLU A 1 86 ? 4.600 -7.473 27.390 1.00 0.00 84 GLU A CA 1
ATOM 1317 C C . GLU A 1 86 ? 3.462 -8.293 26.774 1.00 0.00 84 GLU A C 1
ATOM 1318 O O . GLU A 1 86 ? 2.539 -8.710 27.472 1.00 0.00 84 GLU A O 1
ATOM 1330 N N . ASP A 1 87 ? 3.575 -8.542 25.465 1.00 0.00 85 ASP A N 1
ATOM 1331 C CA . ASP A 1 87 ? 2.573 -9.278 24.677 1.00 0.00 85 ASP A CA 1
ATOM 1332 C C . ASP A 1 87 ? 3.267 -10.401 23.883 1.00 0.00 85 ASP A C 1
ATOM 1333 O O . ASP A 1 87 ? 4.298 -10.165 23.242 1.00 0.00 85 ASP A O 1
ATOM 1342 N N . VAL A 1 88 ? 2.720 -11.630 23.955 1.00 0.00 86 VAL A N 1
ATOM 1343 C CA . VAL A 1 88 ? 3.141 -12.740 23.076 1.00 0.00 86 VAL A CA 1
ATOM 1344 C C . VAL A 1 88 ? 2.066 -12.909 21.988 1.00 0.00 86 VAL A C 1
ATOM 1345 O O . VAL A 1 88 ? 0.977 -13.449 22.252 1.00 0.00 86 VAL A O 1
ATOM 1358 N N . SER A 1 89 ? 2.362 -12.393 20.782 1.00 0.00 87 SER A N 1
ATOM 1359 C CA . SER A 1 89 ? 1.447 -12.448 19.634 1.00 0.00 87 SER A CA 1
ATOM 1360 C C . SER A 1 89 ? 1.228 -13.906 19.181 1.00 0.00 87 SER A C 1
ATOM 1361 O O . SER A 1 89 ? 2.185 -14.601 18.831 1.00 0.00 87 SER A O 1
ATOM 1369 N N . LEU A 1 90 ? -0.046 -14.352 19.213 1.00 0.00 88 LEU A N 1
ATOM 1370 C CA . LEU A 1 90 ? -0.435 -15.740 18.876 1.00 0.00 88 LEU A CA 1
ATOM 1371 C C . LEU A 1 90 ? -0.054 -16.108 17.444 1.00 0.00 88 LEU A C 1
ATOM 1372 O O . LEU A 1 90 ? 0.465 -17.191 17.184 1.00 0.00 88 LEU A O 1
ATOM 1388 N N . ILE A 1 91 ? -0.351 -15.179 16.531 1.00 0.00 89 ILE A N 1
ATOM 1389 C CA . ILE A 1 91 ? -0.085 -15.339 15.099 1.00 0.00 89 ILE A CA 1
ATOM 1390 C C . ILE A 1 91 ? 1.421 -15.464 14.876 1.00 0.00 89 ILE A C 1
ATOM 1391 O O . ILE A 1 91 ? 1.875 -16.309 14.108 1.00 0.00 89 ILE A O 1
ATOM 1407 N N . GLY A 1 92 ? 2.171 -14.653 15.644 1.00 0.00 90 GLY A N 1
ATOM 1408 C CA . GLY A 1 92 ? 3.619 -14.734 15.690 1.00 0.00 90 GLY A CA 1
ATOM 1409 C C . GLY A 1 92 ? 4.128 -16.123 16.070 1.00 0.00 90 GLY A C 1
ATOM 1410 O O . GLY A 1 92 ? 5.012 -16.649 15.413 1.00 0.00 90 GLY A O 1
ATOM 1414 N N . LEU A 1 93 ? 3.506 -16.741 17.096 1.00 0.00 91 LEU A N 1
ATOM 1415 C CA . LEU A 1 93 ? 3.841 -18.115 17.545 1.00 0.00 91 LEU A CA 1
ATOM 1416 C C . LEU A 1 93 ? 3.672 -19.137 16.403 1.00 0.00 91 LEU A C 1
ATOM 1417 O O . LEU A 1 93 ? 4.515 -20.026 16.219 1.00 0.00 91 LEU A O 1
ATOM 1433 N N . LEU A 1 94 ? 2.591 -18.959 15.628 1.00 0.00 92 LEU A N 1
ATOM 1434 C CA . LEU A 1 94 ? 2.256 -19.815 14.473 1.00 0.00 92 LEU A CA 1
ATOM 1435 C C . LEU A 1 94 ? 3.274 -19.615 13.323 1.00 0.00 92 LEU A C 1
ATOM 1436 O O . LEU A 1 94 ? 3.578 -20.551 12.583 1.00 0.00 92 LEU A O 1
ATOM 1452 N N . GLU A 1 95 ? 3.809 -18.386 13.210 1.00 0.00 93 GLU A N 1
ATOM 1453 C CA . GLU A 1 95 ? 4.816 -18.011 12.188 1.00 0.00 93 GLU A CA 1
ATOM 1454 C C . GLU A 1 95 ? 6.259 -18.294 12.669 1.00 0.00 93 GLU A C 1
ATOM 1455 O O . GLU A 1 95 ? 7.202 -18.273 11.867 1.00 0.00 93 GLU A O 1
ATOM 1467 N N . GLY A 1 96 ? 6.423 -18.544 13.984 1.00 0.00 94 GLY A N 1
ATOM 1468 C CA . GLY A 1 96 ? 7.754 -18.690 14.606 1.00 0.00 94 GLY A CA 1
ATOM 1469 C C . GLY A 1 96 ? 8.320 -17.359 15.132 1.00 0.00 94 GLY A C 1
ATOM 1470 O O . GLY A 1 96 ? 9.378 -17.333 15.776 1.00 0.00 94 GLY A O 1
ATOM 1474 N N . ARG A 1 97 ? 7.596 -16.263 14.836 1.00 0.00 95 ARG A N 1
ATOM 1475 C CA . ARG A 1 97 ? 7.894 -14.899 15.297 1.00 0.00 95 ARG A CA 1
ATOM 1476 C C . ARG A 1 97 ? 7.547 -14.762 16.804 1.00 0.00 95 ARG A C 1
ATOM 1477 O O . ARG A 1 97 ? 6.479 -14.273 17.195 1.00 0.00 95 ARG A O 1
ATOM 1498 N N . ARG A 1 98 ? 8.473 -15.254 17.633 1.00 0.00 96 ARG A N 1
ATOM 1499 C CA . ARG A 1 98 ? 8.356 -15.289 19.114 1.00 0.00 96 ARG A CA 1
ATOM 1500 C C . ARG A 1 98 ? 8.599 -13.896 19.752 1.00 0.00 96 ARG A C 1
ATOM 1501 O O . ARG A 1 98 ? 8.385 -13.705 20.958 1.00 0.00 96 ARG A O 1
ATOM 1522 N N . GLY A 1 99 ? 9.069 -12.949 18.922 1.00 0.00 97 GLY A N 1
ATOM 1523 C CA . GLY A 1 99 ? 9.267 -11.553 19.306 1.00 0.00 97 GLY A CA 1
ATOM 1524 C C . GLY A 1 99 ? 9.348 -10.669 18.078 1.00 0.00 97 GLY A C 1
ATOM 1525 O O . GLY A 1 99 ? 9.143 -11.149 16.960 1.00 0.00 97 GLY A O 1
ATOM 1529 N N . SER A 1 100 ? 9.660 -9.378 18.278 1.00 0.00 98 SER A N 1
ATOM 1530 C CA . SER A 1 100 ? 9.843 -8.419 17.168 1.00 0.00 98 SER A CA 1
ATOM 1531 C C . SER A 1 100 ? 11.044 -8.824 16.288 1.00 0.00 98 SER A C 1
ATOM 1532 O O . SER A 1 100 ? 11.931 -9.550 16.748 1.00 0.00 98 SER A O 1
ATOM 1540 N N . ALA A 1 101 ? 11.063 -8.335 15.030 1.00 0.00 99 ALA A N 1
ATOM 1541 C CA . ALA A 1 101 ? 12.144 -8.620 14.056 1.00 0.00 99 ALA A CA 1
ATOM 1542 C C . ALA A 1 101 ? 13.506 -8.152 14.590 1.00 0.00 99 ALA A C 1
ATOM 1543 O O . ALA A 1 101 ? 14.518 -8.845 14.423 1.00 0.00 99 ALA A O 1
ATOM 1550 N N . LYS A 1 102 ? 13.504 -6.982 15.261 1.00 0.00 100 LYS A N 1
ATOM 1551 C CA . LYS A 1 102 ? 14.710 -6.424 15.894 1.00 0.00 100 LYS A CA 1
ATOM 1552 C C . LYS A 1 102 ? 15.163 -7.299 17.075 1.00 0.00 100 LYS A C 1
ATOM 1553 O O . LYS A 1 102 ? 16.357 -7.508 17.268 1.00 0.00 100 LYS A O 1
ATOM 1572 N N . TRP A 1 103 ? 14.193 -7.845 17.837 1.00 0.00 101 TRP A N 1
ATOM 1573 C CA . TRP A 1 103 ? 14.496 -8.720 18.982 1.00 0.00 101 TRP A CA 1
ATOM 1574 C C . TRP A 1 103 ? 15.132 -10.030 18.499 1.00 0.00 101 TRP A C 1
ATOM 1575 O O . TRP A 1 103 ? 16.108 -10.493 19.066 1.00 0.00 101 TRP A O 1
ATOM 1596 N N . MET A 1 104 ? 14.567 -10.607 17.437 1.00 0.00 102 MET A N 1
ATOM 1597 C CA . MET A 1 104 ? 15.003 -11.912 16.917 1.00 0.00 102 MET A CA 1
ATOM 1598 C C . MET A 1 104 ? 16.363 -11.815 16.195 1.00 0.00 102 MET A C 1
ATOM 1599 O O . MET A 1 104 ? 17.104 -12.802 16.145 1.00 0.00 102 MET A O 1
ATOM 1613 N N . ALA A 1 105 ? 16.696 -10.616 15.667 1.00 0.00 103 ALA A N 1
ATOM 1614 C CA . ALA A 1 105 ? 17.947 -10.387 14.927 1.00 0.00 103 ALA A CA 1
ATOM 1615 C C . ALA A 1 105 ? 19.098 -10.041 15.884 1.00 0.00 103 ALA A C 1
ATOM 1616 O O . ALA A 1 105 ? 20.222 -10.519 15.718 1.00 0.00 103 ALA A O 1
ATOM 1623 N N . GLU A 1 106 ? 18.792 -9.217 16.903 1.00 0.00 104 GLU A N 1
ATOM 1624 C CA . GLU A 1 106 ? 19.808 -8.641 17.819 1.00 0.00 104 GLU A CA 1
ATOM 1625 C C . GLU A 1 106 ? 19.925 -9.451 19.114 1.00 0.00 104 GLU A C 1
ATOM 1626 O O . GLU A 1 106 ? 20.915 -9.329 19.845 1.00 0.00 104 GLU A O 1
ATOM 1638 N N . HIS A 1 107 ? 18.910 -10.283 19.390 1.00 0.00 105 HIS A N 1
ATOM 1639 C CA . HIS A 1 107 ? 18.932 -11.258 20.502 1.00 0.00 105 HIS A CA 1
ATOM 1640 C C . HIS A 1 107 ? 18.634 -12.654 19.904 1.00 0.00 105 HIS A C 1
ATOM 1641 O O . HIS A 1 107 ? 17.513 -13.169 20.057 1.00 0.00 105 HIS A O 1
ATOM 1656 N N . PRO A 1 108 ? 19.612 -13.267 19.147 1.00 0.00 106 PRO A N 1
ATOM 1657 C CA . PRO A 1 108 ? 19.403 -14.570 18.486 1.00 0.00 106 PRO A CA 1
ATOM 1658 C C . PRO A 1 108 ? 19.351 -15.716 19.504 1.00 0.00 106 PRO A C 1
ATOM 1659 O O . PRO A 1 108 ? 20.191 -15.791 20.407 1.00 0.00 106 PRO A O 1
ATOM 1670 N N . LEU A 1 109 ? 18.353 -16.589 19.347 1.00 0.00 107 LEU A N 1
ATOM 1671 C CA . LEU A 1 109 ? 18.175 -17.765 20.213 1.00 0.00 107 LEU A CA 1
ATOM 1672 C C . LEU A 1 109 ? 19.246 -18.817 19.873 1.00 0.00 107 LEU A C 1
ATOM 1673 O O . LEU A 1 109 ? 19.610 -18.956 18.700 1.00 0.00 107 LEU A O 1
ATOM 1689 N N . ALA A 1 110 ? 19.754 -19.537 20.896 1.00 0.00 108 ALA A N 1
ATOM 1690 C CA . ALA A 1 110 ? 20.728 -20.631 20.701 1.00 0.00 108 ALA A CA 1
ATOM 1691 C C . ALA A 1 110 ? 20.092 -21.776 19.880 1.00 0.00 108 ALA A C 1
ATOM 1692 O O . ALA A 1 110 ? 19.536 -22.728 20.445 1.00 0.00 108 ALA A O 1
ATOM 1699 N N . SER A 1 111 ? 20.135 -21.621 18.542 1.00 0.00 109 SER A N 1
ATOM 1700 C CA . SER A 1 111 ? 19.478 -22.518 17.582 1.00 0.00 109 SER A CA 1
ATOM 1701 C C . SER A 1 111 ? 19.975 -22.161 16.153 1.00 0.00 109 SER A C 1
ATOM 1702 O O . SER A 1 111 ? 19.419 -21.224 15.534 1.00 0.00 109 SER A O 1
ATOM 1711 N N . MET A 1 3 ? 4.906 2.153 -1.213 1.00 0.00 1 MET A N 2
ATOM 1712 C CA . MET A 1 3 ? 4.452 3.565 -1.285 1.00 0.00 1 MET A CA 2
ATOM 1713 C C . MET A 1 3 ? 4.504 4.195 0.108 1.00 0.00 1 MET A C 2
ATOM 1714 O O . MET A 1 3 ? 4.389 3.485 1.119 1.00 0.00 1 MET A O 2
ATOM 1729 N N . GLU A 1 4 ? 4.683 5.528 0.165 1.00 0.00 2 GLU A N 2
ATOM 1730 C CA . GLU A 1 4 ? 4.658 6.279 1.426 1.00 0.00 2 GLU A CA 2
ATOM 1731 C C . GLU A 1 4 ? 3.200 6.437 1.894 1.00 0.00 2 GLU A C 2
ATOM 1732 O O . GLU A 1 4 ? 2.542 7.441 1.599 1.00 0.00 2 GLU A O 2
ATOM 1744 N N . VAL A 1 5 ? 2.690 5.386 2.554 1.00 0.00 3 VAL A N 2
ATOM 1745 C CA . VAL A 1 5 ? 1.315 5.329 3.064 1.00 0.00 3 VAL A CA 2
ATOM 1746 C C . VAL A 1 5 ? 1.325 5.327 4.598 1.00 0.00 3 VAL A C 2
ATOM 1747 O O . VAL A 1 5 ? 2.297 4.885 5.228 1.00 0.00 3 VAL A O 2
ATOM 1760 N N . SER A 1 6 ? 0.237 5.830 5.182 1.00 0.00 4 SER A N 2
ATOM 1761 C CA . SER A 1 6 ? 0.042 5.895 6.633 1.00 0.00 4 SER A CA 2
ATOM 1762 C C . SER A 1 6 ? -0.952 4.791 7.073 1.00 0.00 4 SER A C 2
ATOM 1763 O O . SER A 1 6 ? -2.167 4.926 6.903 1.00 0.00 4 SER A O 2
ATOM 1771 N N . ALA A 1 7 ? -0.404 3.682 7.603 1.00 0.00 5 ALA A N 2
ATOM 1772 C CA . ALA A 1 7 ? -1.187 2.505 8.043 1.00 0.00 5 ALA A CA 2
ATOM 1773 C C . ALA A 1 7 ? -2.055 2.812 9.283 1.00 0.00 5 ALA A C 2
ATOM 1774 O O . ALA A 1 7 ? -3.063 2.135 9.520 1.00 0.00 5 ALA A O 2
ATOM 1781 N N . ASN A 1 8 ? -1.638 3.827 10.061 1.00 0.00 6 ASN A N 2
ATOM 1782 C CA . ASN A 1 8 ? -2.326 4.254 11.299 1.00 0.00 6 ASN A CA 2
ATOM 1783 C C . ASN A 1 8 ? -3.760 4.775 11.018 1.00 0.00 6 ASN A C 2
ATOM 1784 O O . ASN A 1 8 ? -4.712 4.392 11.711 1.00 0.00 6 ASN A O 2
ATOM 1795 N N . GLU A 1 9 ? -3.908 5.619 9.972 1.00 0.00 7 GLU A N 2
ATOM 1796 C CA . GLU A 1 9 ? -5.216 6.200 9.575 1.00 0.00 7 GLU A CA 2
ATOM 1797 C C . GLU A 1 9 ? -6.048 5.185 8.773 1.00 0.00 7 GLU A C 2
ATOM 1798 O O . GLU A 1 9 ? -7.280 5.273 8.726 1.00 0.00 7 GLU A O 2
ATOM 1810 N N . LEU A 1 10 ? -5.357 4.230 8.130 1.00 0.00 8 LEU A N 2
ATOM 1811 C CA . LEU A 1 10 ? -5.996 3.112 7.415 1.00 0.00 8 LEU A CA 2
ATOM 1812 C C . LEU A 1 10 ? -6.535 2.094 8.450 1.00 0.00 8 LEU A C 2
ATOM 1813 O O . LEU A 1 10 ? -7.500 1.375 8.176 1.00 0.00 8 LEU A O 2
ATOM 1829 N N . GLU A 1 11 ? -5.883 2.092 9.646 1.00 0.00 9 GLU A N 2
ATOM 1830 C CA . GLU A 1 11 ? -6.153 1.194 10.797 1.00 0.00 9 GLU A CA 2
ATOM 1831 C C . GLU A 1 11 ? -6.315 -0.285 10.382 1.00 0.00 9 GLU A C 2
ATOM 1832 O O . GLU A 1 11 ? -7.060 -1.050 11.004 1.00 0.00 9 GLU A O 2
ATOM 1844 N N . ALA A 1 12 ? -5.526 -0.681 9.367 1.00 0.00 10 ALA A N 2
ATOM 1845 C CA . ALA A 1 12 ? -5.554 -2.035 8.789 1.00 0.00 10 ALA A CA 2
ATOM 1846 C C . ALA A 1 12 ? -5.171 -3.101 9.826 1.00 0.00 10 ALA A C 2
ATOM 1847 O O . ALA A 1 12 ? -5.607 -4.237 9.724 1.00 0.00 10 ALA A O 2
ATOM 1854 N N . ALA A 1 13 ? -4.361 -2.701 10.830 1.00 0.00 11 ALA A N 2
ATOM 1855 C CA . ALA A 1 13 ? -3.935 -3.584 11.935 1.00 0.00 11 ALA A CA 2
ATOM 1856 C C . ALA A 1 13 ? -5.132 -4.025 12.795 1.00 0.00 11 ALA A C 2
ATOM 1857 O O . ALA A 1 13 ? -5.194 -5.175 13.229 1.00 0.00 11 ALA A O 2
ATOM 1864 N N . SER A 1 14 ? -6.092 -3.102 13.000 1.00 0.00 12 SER A N 2
ATOM 1865 C CA . SER A 1 14 ? -7.332 -3.378 13.759 1.00 0.00 12 SER A CA 2
ATOM 1866 C C . SER A 1 14 ? -8.148 -4.492 13.070 1.00 0.00 12 SER A C 2
ATOM 1867 O O . SER A 1 14 ? -8.459 -5.525 13.684 1.00 0.00 12 SER A O 2
ATOM 1875 N N . SER A 1 15 ? -8.419 -4.283 11.764 1.00 0.00 13 SER A N 2
ATOM 1876 C CA . SER A 1 15 ? -9.181 -5.226 10.922 1.00 0.00 13 SER A CA 2
ATOM 1877 C C . SER A 1 15 ? -8.425 -6.558 10.766 1.00 0.00 13 SER A C 2
ATOM 1878 O O . SER A 1 15 ? -9.040 -7.626 10.733 1.00 0.00 13 SER A O 2
ATOM 1886 N N . ARG A 1 16 ? -7.088 -6.464 10.701 1.00 0.00 14 ARG A N 2
ATOM 1887 C CA . ARG A 1 16 ? -6.204 -7.626 10.534 1.00 0.00 14 ARG A CA 2
ATOM 1888 C C . ARG A 1 16 ? -6.394 -8.593 11.701 1.00 0.00 14 ARG A C 2
ATOM 1889 O O . ARG A 1 16 ? -6.651 -9.766 11.481 1.00 0.00 14 ARG A O 2
ATOM 1910 N N . MET A 1 17 ? -6.343 -8.047 12.931 1.00 0.00 15 MET A N 2
ATOM 1911 C CA . MET A 1 17 ? -6.492 -8.827 14.175 1.00 0.00 15 MET A CA 2
ATOM 1912 C C . MET A 1 17 ? -7.859 -9.539 14.226 1.00 0.00 15 MET A C 2
ATOM 1913 O O . MET A 1 17 ? -7.915 -10.730 14.514 1.00 0.00 15 MET A O 2
ATOM 1927 N N . GLU A 1 18 ? -8.932 -8.797 13.879 1.00 0.00 16 GLU A N 2
ATOM 1928 C CA . GLU A 1 18 ? -10.316 -9.333 13.812 1.00 0.00 16 GLU A CA 2
ATOM 1929 C C . GLU A 1 18 ? -10.406 -10.555 12.866 1.00 0.00 16 GLU A C 2
ATOM 1930 O O . GLU A 1 18 ? -10.949 -11.623 13.225 1.00 0.00 16 GLU A O 2
ATOM 1942 N N . MET A 1 19 ? -9.834 -10.376 11.663 1.00 0.00 17 MET A N 2
ATOM 1943 C CA . MET A 1 19 ? -9.755 -11.421 10.629 1.00 0.00 17 MET A CA 2
ATOM 1944 C C . MET A 1 19 ? -8.983 -12.649 11.145 1.00 0.00 17 MET A C 2
ATOM 1945 O O . MET A 1 19 ? -9.460 -13.763 11.013 1.00 0.00 17 MET A O 2
ATOM 1959 N N . LEU A 1 20 ? -7.830 -12.409 11.791 1.00 0.00 18 LEU A N 2
ATOM 1960 C CA . LEU A 1 20 ? -6.935 -13.473 12.303 1.00 0.00 18 LEU A CA 2
ATOM 1961 C C . LEU A 1 20 ? -7.619 -14.318 13.407 1.00 0.00 18 LEU A C 2
ATOM 1962 O O . LEU A 1 20 ? -7.344 -15.522 13.532 1.00 0.00 18 LEU A O 2
ATOM 1978 N N . GLN A 1 21 ? -8.507 -13.667 14.198 1.00 0.00 19 GLN A N 2
ATOM 1979 C CA . GLN A 1 21 ? -9.308 -14.333 15.258 1.00 0.00 19 GLN A CA 2
ATOM 1980 C C . GLN A 1 21 ? -10.226 -15.404 14.646 1.00 0.00 19 GLN A C 2
ATOM 1981 O O . GLN A 1 21 ? -10.215 -16.570 15.065 1.00 0.00 19 GLN A O 2
ATOM 1995 N N . ARG A 1 22 ? -11.002 -14.987 13.624 1.00 0.00 20 ARG A N 2
ATOM 1996 C CA . ARG A 1 22 ? -11.958 -15.875 12.922 1.00 0.00 20 ARG A CA 2
ATOM 1997 C C . ARG A 1 22 ? -11.269 -16.754 11.852 1.00 0.00 20 ARG A C 2
ATOM 1998 O O . ARG A 1 22 ? -11.878 -17.706 11.349 1.00 0.00 20 ARG A O 2
ATOM 2019 N N . GLU A 1 23 ? -10.004 -16.440 11.520 1.00 0.00 21 GLU A N 2
ATOM 2020 C CA . GLU A 1 23 ? -9.244 -17.148 10.471 1.00 0.00 21 GLU A CA 2
ATOM 2021 C C . GLU A 1 23 ? -8.644 -18.451 11.024 1.00 0.00 21 GLU A C 2
ATOM 2022 O O . GLU A 1 23 ? -8.819 -19.526 10.440 1.00 0.00 21 GLU A O 2
ATOM 2034 N N . TYR A 1 24 ? -7.928 -18.337 12.155 1.00 0.00 22 TYR A N 2
ATOM 2035 C CA . TYR A 1 24 ? -7.202 -19.467 12.769 1.00 0.00 22 TYR A CA 2
ATOM 2036 C C . TYR A 1 24 ? -7.893 -19.883 14.076 1.00 0.00 22 TYR A C 2
ATOM 2037 O O . TYR A 1 24 ? -8.729 -20.793 14.076 1.00 0.00 22 TYR A O 2
ATOM 2055 N N . SER A 1 25 ? -7.581 -19.170 15.168 1.00 0.00 23 SER A N 2
ATOM 2056 C CA . SER A 1 25 ? -8.099 -19.468 16.506 1.00 0.00 23 SER A CA 2
ATOM 2057 C C . SER A 1 25 ? -7.791 -18.293 17.445 1.00 0.00 23 SER A C 2
ATOM 2058 O O . SER A 1 25 ? -6.950 -17.439 17.135 1.00 0.00 23 SER A O 2
ATOM 2066 N N . THR A 1 26 ? -8.513 -18.244 18.562 1.00 0.00 24 THR A N 2
ATOM 2067 C CA . THR A 1 26 ? -8.267 -17.310 19.664 1.00 0.00 24 THR A CA 2
ATOM 2068 C C . THR A 1 26 ? -7.705 -18.094 20.857 1.00 0.00 24 THR A C 2
ATOM 2069 O O . THR A 1 26 ? -8.067 -19.260 21.061 1.00 0.00 24 THR A O 2
ATOM 2080 N N . LEU A 1 27 ? -6.798 -17.479 21.620 1.00 0.00 25 LEU A N 2
ATOM 2081 C CA . LEU A 1 27 ? -6.236 -18.104 22.824 1.00 0.00 25 LEU A CA 2
ATOM 2082 C C . LEU A 1 27 ? -7.263 -18.053 23.969 1.00 0.00 25 LEU A C 2
ATOM 2083 O O . LEU A 1 27 ? -7.692 -16.964 24.365 1.00 0.00 25 LEU A O 2
ATOM 2099 N N . ARG A 1 28 ? -7.660 -19.229 24.485 1.00 0.00 26 ARG A N 2
ATOM 2100 C CA . ARG A 1 28 ? -8.670 -19.325 25.558 1.00 0.00 26 ARG A CA 2
ATOM 2101 C C . ARG A 1 28 ? -8.010 -19.250 26.950 1.00 0.00 26 ARG A C 2
ATOM 2102 O O . ARG A 1 28 ? -8.523 -18.579 27.853 1.00 0.00 26 ARG A O 2
ATOM 2123 N N . SER A 1 29 ? -6.857 -19.929 27.108 1.00 0.00 27 SER A N 2
ATOM 2124 C CA . SER A 1 29 ? -6.208 -20.127 28.419 1.00 0.00 27 SER A CA 2
ATOM 2125 C C . SER A 1 29 ? -4.686 -20.235 28.262 1.00 0.00 27 SER A C 2
ATOM 2126 O O . SER A 1 29 ? -4.179 -20.558 27.184 1.00 0.00 27 SER A O 2
ATOM 2134 N N . VAL A 1 30 ? -3.970 -19.928 29.357 1.00 0.00 28 VAL A N 2
ATOM 2135 C CA . VAL A 1 30 ? -2.512 -20.084 29.465 1.00 0.00 28 VAL A CA 2
ATOM 2136 C C . VAL A 1 30 ? -2.185 -20.727 30.821 1.00 0.00 28 VAL A C 2
ATOM 2137 O O . VAL A 1 30 ? -2.750 -20.346 31.854 1.00 0.00 28 VAL A O 2
ATOM 2150 N N . GLN A 1 31 ? -1.274 -21.705 30.801 1.00 0.00 29 GLN A N 2
ATOM 2151 C CA . GLN A 1 31 ? -0.781 -22.385 31.996 1.00 0.00 29 GLN A CA 2
ATOM 2152 C C . GLN A 1 31 ? 0.753 -22.444 31.938 1.00 0.00 29 GLN A C 2
ATOM 2153 O O . GLN A 1 31 ? 1.345 -23.132 31.090 1.00 0.00 29 GLN A O 2
ATOM 2167 N N . TYR A 1 32 ? 1.403 -21.663 32.806 1.00 0.00 30 TYR A N 2
ATOM 2168 C CA . TYR A 1 32 ? 2.852 -21.756 33.002 1.00 0.00 30 TYR A CA 2
ATOM 2169 C C . TYR A 1 32 ? 3.141 -23.030 33.802 1.00 0.00 30 TYR A C 2
ATOM 2170 O O . TYR A 1 32 ? 2.919 -23.079 35.021 1.00 0.00 30 TYR A O 2
ATOM 2188 N N . ARG A 1 33 ? 3.563 -24.077 33.095 1.00 0.00 31 ARG A N 2
ATOM 2189 C CA . ARG A 1 33 ? 3.950 -25.346 33.707 1.00 0.00 31 ARG A CA 2
ATOM 2190 C C . ARG A 1 33 ? 5.404 -25.244 34.179 1.00 0.00 31 ARG A C 2
ATOM 2191 O O . ARG A 1 33 ? 6.327 -25.359 33.373 1.00 0.00 31 ARG A O 2
ATOM 2212 N N . SER A 1 34 ? 5.577 -24.964 35.484 1.00 0.00 32 SER A N 2
ATOM 2213 C CA . SER A 1 34 ? 6.891 -24.880 36.148 1.00 0.00 32 SER A CA 2
ATOM 2214 C C . SER A 1 34 ? 7.618 -26.234 36.120 1.00 0.00 32 SER A C 2
ATOM 2215 O O . SER A 1 34 ? 8.851 -26.294 36.152 1.00 0.00 32 SER A O 2
ATOM 2223 N N . GLU A 1 35 ? 6.816 -27.314 36.063 1.00 0.00 33 GLU A N 2
ATOM 2224 C CA . GLU A 1 35 ? 7.290 -28.691 35.832 1.00 0.00 33 GLU A CA 2
ATOM 2225 C C . GLU A 1 35 ? 8.151 -28.776 34.556 1.00 0.00 33 GLU A C 2
ATOM 2226 O O . GLU A 1 35 ? 9.220 -29.393 34.548 1.00 0.00 33 GLU A O 2
ATOM 2238 N N . GLU A 1 36 ? 7.674 -28.113 33.495 1.00 0.00 34 GLU A N 2
ATOM 2239 C CA . GLU A 1 36 ? 8.354 -28.065 32.192 1.00 0.00 34 GLU A CA 2
ATOM 2240 C C . GLU A 1 36 ? 9.188 -26.777 32.043 1.00 0.00 34 GLU A C 2
ATOM 2241 O O . GLU A 1 36 ? 10.008 -26.678 31.125 1.00 0.00 34 GLU A O 2
ATOM 2253 N N . GLY A 1 37 ? 8.968 -25.801 32.952 1.00 0.00 35 GLY A N 2
ATOM 2254 C CA . GLY A 1 37 ? 9.610 -24.477 32.880 1.00 0.00 35 GLY A CA 2
ATOM 2255 C C . GLY A 1 37 ? 9.222 -23.692 31.624 1.00 0.00 35 GLY A C 2
ATOM 2256 O O . GLY A 1 37 ? 9.999 -22.868 31.134 1.00 0.00 35 GLY A O 2
ATOM 2260 N N . VAL A 1 38 ? 8.011 -23.973 31.097 1.00 0.00 36 VAL A N 2
ATOM 2261 C CA . VAL A 1 38 ? 7.505 -23.389 29.837 1.00 0.00 36 VAL A CA 2
ATOM 2262 C C . VAL A 1 38 ? 6.147 -22.708 30.065 1.00 0.00 36 VAL A C 2
ATOM 2263 O O . VAL A 1 38 ? 5.400 -23.061 30.995 1.00 0.00 36 VAL A O 2
ATOM 2276 N N . ILE A 1 39 ? 5.846 -21.734 29.203 1.00 0.00 37 ILE A N 2
ATOM 2277 C CA . ILE A 1 39 ? 4.534 -21.106 29.114 1.00 0.00 37 ILE A CA 2
ATOM 2278 C C . ILE A 1 39 ? 3.737 -21.835 28.019 1.00 0.00 37 ILE A C 2
ATOM 2279 O O . ILE A 1 39 ? 4.129 -21.822 26.842 1.00 0.00 37 ILE A O 2
ATOM 2295 N N . VAL A 1 40 ? 2.672 -22.531 28.430 1.00 0.00 38 VAL A N 2
ATOM 2296 C CA . VAL A 1 40 ? 1.784 -23.265 27.519 1.00 0.00 38 VAL A CA 2
ATOM 2297 C C . VAL A 1 40 ? 0.568 -22.391 27.172 1.00 0.00 38 VAL A C 2
ATOM 2298 O O . VAL A 1 40 ? -0.136 -21.905 28.058 1.00 0.00 38 VAL A O 2
ATOM 2311 N N . PHE A 1 41 ? 0.339 -22.219 25.872 1.00 0.00 39 PHE A N 2
ATOM 2312 C CA . PHE A 1 41 ? -0.729 -21.392 25.317 1.00 0.00 39 PHE A CA 2
ATOM 2313 C C . PHE A 1 41 ? -1.839 -22.303 24.766 1.00 0.00 39 PHE A C 2
ATOM 2314 O O . PHE A 1 41 ? -1.730 -22.802 23.641 1.00 0.00 39 PHE A O 2
ATOM 2331 N N . ILE A 1 42 ? -2.885 -22.546 25.570 1.00 0.00 40 ILE A N 2
ATOM 2332 C CA . ILE A 1 42 ? -4.023 -23.382 25.154 1.00 0.00 40 ILE A CA 2
ATOM 2333 C C . ILE A 1 42 ? -4.968 -22.571 24.245 1.00 0.00 40 ILE A C 2
ATOM 2334 O O . ILE A 1 42 ? -5.588 -21.589 24.684 1.00 0.00 40 ILE A O 2
ATOM 2350 N N . LEU A 1 43 ? -5.031 -22.981 22.972 1.00 0.00 41 LEU A N 2
ATOM 2351 C CA . LEU A 1 43 ? -5.946 -22.408 21.968 1.00 0.00 41 LEU A CA 2
ATOM 2352 C C . LEU A 1 43 ? -7.399 -22.835 22.209 1.00 0.00 41 LEU A C 2
ATOM 2353 O O . LEU A 1 43 ? -7.665 -23.767 22.972 1.00 0.00 41 LEU A O 2
ATOM 2369 N N . ALA A 1 44 ? -8.328 -22.157 21.517 1.00 0.00 42 ALA A N 2
ATOM 2370 C CA . ALA A 1 44 ? -9.769 -22.470 21.560 1.00 0.00 42 ALA A CA 2
ATOM 2371 C C . ALA A 1 44 ? -10.057 -23.856 20.939 1.00 0.00 42 ALA A C 2
ATOM 2372 O O . ALA A 1 44 ? -11.052 -24.505 21.274 1.00 0.00 42 ALA A O 2
ATOM 2379 N N . ASN A 1 45 ? -9.161 -24.294 20.030 1.00 0.00 43 ASN A N 2
ATOM 2380 C CA . ASN A 1 45 ? -9.190 -25.645 19.422 1.00 0.00 43 ASN A CA 2
ATOM 2381 C C . ASN A 1 45 ? -8.426 -26.682 20.301 1.00 0.00 43 ASN A C 2
ATOM 2382 O O . ASN A 1 45 ? -8.268 -27.848 19.901 1.00 0.00 43 ASN A O 2
ATOM 2393 N N . ASP A 1 46 ? -7.936 -26.210 21.483 1.00 0.00 44 ASP A N 2
ATOM 2394 C CA . ASP A 1 46 ? -7.211 -27.008 22.512 1.00 0.00 44 ASP A CA 2
ATOM 2395 C C . ASP A 1 46 ? -5.777 -27.384 22.092 1.00 0.00 44 ASP A C 2
ATOM 2396 O O . ASP A 1 46 ? -5.182 -28.309 22.661 1.00 0.00 44 ASP A O 2
ATOM 2405 N N . ARG A 1 47 ? -5.207 -26.641 21.121 1.00 0.00 45 ARG A N 2
ATOM 2406 C CA . ARG A 1 47 ? -3.784 -26.797 20.745 1.00 0.00 45 ARG A CA 2
ATOM 2407 C C . ARG A 1 47 ? -2.902 -26.089 21.784 1.00 0.00 45 ARG A C 2
ATOM 2408 O O . ARG A 1 47 ? -2.933 -24.856 21.898 1.00 0.00 45 ARG A O 2
ATOM 2429 N N . GLU A 1 48 ? -2.131 -26.878 22.531 1.00 0.00 46 GLU A N 2
ATOM 2430 C CA . GLU A 1 48 ? -1.239 -26.384 23.575 1.00 0.00 46 GLU A CA 2
ATOM 2431 C C . GLU A 1 48 ? 0.125 -26.013 22.961 1.00 0.00 46 GLU A C 2
ATOM 2432 O O . GLU A 1 48 ? 0.957 -26.891 22.695 1.00 0.00 46 GLU A O 2
ATOM 2444 N N . LEU A 1 49 ? 0.314 -24.711 22.687 1.00 0.00 47 LEU A N 2
ATOM 2445 C CA . LEU A 1 49 ? 1.569 -24.167 22.153 1.00 0.00 47 LEU A CA 2
ATOM 2446 C C . LEU A 1 49 ? 2.587 -23.987 23.280 1.00 0.00 47 LEU A C 2
ATOM 2447 O O . LEU A 1 49 ? 2.437 -23.140 24.153 1.00 0.00 47 LEU A O 2
ATOM 2463 N N . LYS A 1 50 ? 3.622 -24.798 23.219 1.00 0.00 48 LYS A N 2
ATOM 2464 C CA . LYS A 1 50 ? 4.650 -24.902 24.251 1.00 0.00 48 LYS A CA 2
ATOM 2465 C C . LYS A 1 50 ? 5.891 -24.117 23.825 1.00 0.00 48 LYS A C 2
ATOM 2466 O O . LYS A 1 50 ? 6.547 -24.460 22.830 1.00 0.00 48 LYS A O 2
ATOM 2485 N N . PHE A 1 51 ? 6.171 -23.030 24.557 1.00 0.00 49 PHE A N 2
ATOM 2486 C CA . PHE A 1 51 ? 7.362 -22.184 24.364 1.00 0.00 49 PHE A CA 2
ATOM 2487 C C . PHE A 1 51 ? 7.933 -21.810 25.737 1.00 0.00 49 PHE A C 2
ATOM 2488 O O . PHE A 1 51 ? 7.173 -21.630 26.691 1.00 0.00 49 PHE A O 2
ATOM 2505 N N . ARG A 1 52 ? 9.268 -21.693 25.839 1.00 0.00 50 ARG A N 2
ATOM 2506 C CA . ARG A 1 52 ? 9.933 -21.279 27.091 1.00 0.00 50 ARG A CA 2
ATOM 2507 C C . ARG A 1 52 ? 9.847 -19.746 27.221 1.00 0.00 50 ARG A C 2
ATOM 2508 O O . ARG A 1 52 ? 9.699 -19.054 26.203 1.00 0.00 50 ARG A O 2
ATOM 2529 N N . PRO A 1 53 ? 9.917 -19.192 28.471 1.00 0.00 51 PRO A N 2
ATOM 2530 C CA . PRO A 1 53 ? 10.060 -17.739 28.700 1.00 0.00 51 PRO A CA 2
ATOM 2531 C C . PRO A 1 53 ? 11.201 -17.105 27.857 1.00 0.00 51 PRO A C 2
ATOM 2532 O O . PRO A 1 53 ? 11.038 -16.025 27.285 1.00 0.00 51 PRO A O 2
ATOM 2543 N N . ASP A 1 54 ? 12.322 -17.832 27.747 1.00 0.00 52 ASP A N 2
ATOM 2544 C CA . ASP A 1 54 ? 13.531 -17.374 27.030 1.00 0.00 52 ASP A CA 2
ATOM 2545 C C . ASP A 1 54 ? 13.297 -17.266 25.504 1.00 0.00 52 ASP A C 2
ATOM 2546 O O . ASP A 1 54 ? 14.002 -16.524 24.814 1.00 0.00 52 ASP A O 2
ATOM 2555 N N . ASP A 1 55 ? 12.313 -18.032 24.991 1.00 0.00 53 ASP A N 2
ATOM 2556 C CA . ASP A 1 55 ? 11.895 -17.967 23.572 1.00 0.00 53 ASP A CA 2
ATOM 2557 C C . ASP A 1 55 ? 11.148 -16.665 23.273 1.00 0.00 53 ASP A C 2
ATOM 2558 O O . ASP A 1 55 ? 11.317 -16.076 22.212 1.00 0.00 53 ASP A O 2
ATOM 2567 N N . LEU A 1 56 ? 10.339 -16.220 24.232 1.00 0.00 54 LEU A N 2
ATOM 2568 C CA . LEU A 1 56 ? 9.310 -15.198 23.994 1.00 0.00 54 LEU A CA 2
ATOM 2569 C C . LEU A 1 56 ? 9.815 -13.789 24.303 1.00 0.00 54 LEU A C 2
ATOM 2570 O O . LEU A 1 56 ? 10.533 -13.575 25.289 1.00 0.00 54 LEU A O 2
ATOM 2586 N N . GLN A 1 57 ? 9.397 -12.838 23.449 1.00 0.00 55 GLN A N 2
ATOM 2587 C CA . GLN A 1 57 ? 9.688 -11.401 23.585 1.00 0.00 55 GLN A CA 2
ATOM 2588 C C . GLN A 1 57 ? 9.177 -10.846 24.928 1.00 0.00 55 GLN A C 2
ATOM 2589 O O . GLN A 1 57 ? 9.855 -10.034 25.567 1.00 0.00 55 GLN A O 2
ATOM 2603 N N . ALA A 1 58 ? 7.974 -11.299 25.337 1.00 0.00 56 ALA A N 2
ATOM 2604 C CA . ALA A 1 58 ? 7.320 -10.841 26.577 1.00 0.00 56 ALA A CA 2
ATOM 2605 C C . ALA A 1 58 ? 8.149 -11.183 27.816 1.00 0.00 56 ALA A C 2
ATOM 2606 O O . ALA A 1 58 ? 8.254 -10.385 28.744 1.00 0.00 56 ALA A O 2
ATOM 2613 N N . THR A 1 59 ? 8.780 -12.361 27.782 1.00 0.00 57 THR A N 2
ATOM 2614 C CA . THR A 1 59 ? 9.246 -13.056 28.990 1.00 0.00 57 THR A CA 2
ATOM 2615 C C . THR A 1 59 ? 10.728 -13.407 28.961 1.00 0.00 57 THR A C 2
ATOM 2616 O O . THR A 1 59 ? 11.171 -14.277 29.722 1.00 0.00 57 THR A O 2
ATOM 2627 N N . TYR A 1 60 ? 11.494 -12.712 28.119 1.00 0.00 58 TYR A N 2
ATOM 2628 C CA . TYR A 1 60 ? 12.928 -12.960 27.950 1.00 0.00 58 TYR A CA 2
ATOM 2629 C C . TYR A 1 60 ? 13.689 -12.471 29.209 1.00 0.00 58 TYR A C 2
ATOM 2630 O O . TYR A 1 60 ? 14.170 -11.330 29.266 1.00 0.00 58 TYR A O 2
ATOM 2648 N N . GLY A 1 61 ? 13.723 -13.346 30.236 1.00 0.00 59 GLY A N 2
ATOM 2649 C CA . GLY A 1 61 ? 14.324 -13.036 31.545 1.00 0.00 59 GLY A CA 2
ATOM 2650 C C . GLY A 1 61 ? 13.306 -12.912 32.687 1.00 0.00 59 GLY A C 2
ATOM 2651 O O . GLY A 1 61 ? 13.702 -12.747 33.849 1.00 0.00 59 GLY A O 2
ATOM 2655 N N . ALA A 1 62 ? 11.995 -12.995 32.366 1.00 0.00 60 ALA A N 2
ATOM 2656 C CA . ALA A 1 62 ? 10.902 -12.801 33.356 1.00 0.00 60 ALA A CA 2
ATOM 2657 C C . ALA A 1 62 ? 10.751 -14.020 34.294 1.00 0.00 60 ALA A C 2
ATOM 2658 O O . ALA A 1 62 ? 10.955 -15.166 33.867 1.00 0.00 60 ALA A O 2
ATOM 2665 N N . THR A 1 63 ? 10.354 -13.755 35.562 1.00 0.00 61 THR A N 2
ATOM 2666 C CA . THR A 1 63 ? 10.254 -14.783 36.619 1.00 0.00 61 THR A CA 2
ATOM 2667 C C . THR A 1 63 ? 8.909 -15.547 36.560 1.00 0.00 61 THR A C 2
ATOM 2668 O O . THR A 1 63 ? 7.907 -14.975 36.118 1.00 0.00 61 THR A O 2
ATOM 2679 N N . PRO A 1 64 ? 8.882 -16.842 37.041 1.00 0.00 62 PRO A N 2
ATOM 2680 C CA . PRO A 1 64 ? 7.664 -17.700 37.085 1.00 0.00 62 PRO A CA 2
ATOM 2681 C C . PRO A 1 64 ? 6.409 -17.012 37.672 1.00 0.00 62 PRO A C 2
ATOM 2682 O O . PRO A 1 64 ? 5.310 -17.190 37.150 1.00 0.00 62 PRO A O 2
ATOM 2693 N N . GLU A 1 65 ? 6.606 -16.227 38.753 1.00 0.00 63 GLU A N 2
ATOM 2694 C CA . GLU A 1 65 ? 5.512 -15.528 39.482 1.00 0.00 63 GLU A CA 2
ATOM 2695 C C . GLU A 1 65 ? 4.752 -14.527 38.575 1.00 0.00 63 GLU A C 2
ATOM 2696 O O . GLU A 1 65 ? 3.526 -14.383 38.669 1.00 0.00 63 GLU A O 2
ATOM 2708 N N . GLN A 1 66 ? 5.511 -13.863 37.692 1.00 0.00 64 GLN A N 2
ATOM 2709 C CA . GLN A 1 66 ? 4.993 -12.870 36.730 1.00 0.00 64 GLN A CA 2
ATOM 2710 C C . GLN A 1 66 ? 4.267 -13.562 35.556 1.00 0.00 64 GLN A C 2
ATOM 2711 O O . GLN A 1 66 ? 3.529 -12.926 34.797 1.00 0.00 64 GLN A O 2
ATOM 2725 N N . LEU A 1 67 ? 4.503 -14.880 35.436 1.00 0.00 65 LEU A N 2
ATOM 2726 C CA . LEU A 1 67 ? 3.923 -15.752 34.394 1.00 0.00 65 LEU A CA 2
ATOM 2727 C C . LEU A 1 67 ? 2.825 -16.640 35.011 1.00 0.00 65 LEU A C 2
ATOM 2728 O O . LEU A 1 67 ? 2.475 -17.680 34.462 1.00 0.00 65 LEU A O 2
ATOM 2744 N N . ARG A 1 68 ? 2.297 -16.225 36.169 1.00 0.00 66 ARG A N 2
ATOM 2745 C CA . ARG A 1 68 ? 1.122 -16.858 36.793 1.00 0.00 66 ARG A CA 2
ATOM 2746 C C . ARG A 1 68 ? -0.074 -15.907 36.656 1.00 0.00 66 ARG A C 2
ATOM 2747 O O . ARG A 1 68 ? -1.196 -16.324 36.341 1.00 0.00 66 ARG A O 2
ATOM 2768 N N . GLU A 1 69 ? 0.198 -14.614 36.894 1.00 0.00 67 GLU A N 2
ATOM 2769 C CA . GLU A 1 69 ? -0.776 -13.534 36.690 1.00 0.00 67 GLU A CA 2
ATOM 2770 C C . GLU A 1 69 ? -0.702 -13.049 35.224 1.00 0.00 67 GLU A C 2
ATOM 2771 O O . GLU A 1 69 ? 0.129 -12.216 34.841 1.00 0.00 67 GLU A O 2
ATOM 2783 N N . ILE A 1 70 ? -1.573 -13.664 34.415 1.00 0.00 68 ILE A N 2
ATOM 2784 C CA . ILE A 1 70 ? -1.599 -13.556 32.953 1.00 0.00 68 ILE A CA 2
ATOM 2785 C C . ILE A 1 70 ? -3.040 -13.261 32.477 1.00 0.00 68 ILE A C 2
ATOM 2786 O O . ILE A 1 70 ? -3.996 -13.766 33.064 1.00 0.00 68 ILE A O 2
ATOM 2802 N N . GLU A 1 71 ? -3.177 -12.457 31.406 1.00 0.00 69 GLU A N 2
ATOM 2803 C CA . GLU A 1 71 ? -4.469 -12.210 30.726 1.00 0.00 69 GLU A CA 2
ATOM 2804 C C . GLU A 1 71 ? -4.273 -12.426 29.210 1.00 0.00 69 GLU A C 2
ATOM 2805 O O . GLU A 1 71 ? -3.145 -12.426 28.754 1.00 0.00 69 GLU A O 2
ATOM 2817 N N . ILE A 1 72 ? -5.367 -12.631 28.447 1.00 0.00 70 ILE A N 2
ATOM 2818 C CA . ILE A 1 72 ? -5.312 -12.798 26.963 1.00 0.00 70 ILE A CA 2
ATOM 2819 C C . ILE A 1 72 ? -5.082 -11.416 26.276 1.00 0.00 70 ILE A C 2
ATOM 2820 O O . ILE A 1 72 ? -5.356 -10.373 26.886 1.00 0.00 70 ILE A O 2
ATOM 2836 N N . SER A 1 73 ? -4.537 -11.427 25.021 1.00 0.00 71 SER A N 2
ATOM 2837 C CA . SER A 1 73 ? -4.235 -10.203 24.233 1.00 0.00 71 SER A CA 2
ATOM 2838 C C . SER A 1 73 ? -5.434 -9.219 24.141 1.00 0.00 71 SER A C 2
ATOM 2839 O O . SER A 1 73 ? -6.597 -9.637 24.224 1.00 0.00 71 SER A O 2
ATOM 2847 N N . PRO A 1 74 ? -5.155 -7.888 23.935 1.00 0.00 72 PRO A N 2
ATOM 2848 C CA . PRO A 1 74 ? -6.202 -6.906 23.553 1.00 0.00 72 PRO A CA 2
ATOM 2849 C C . PRO A 1 74 ? -6.698 -7.161 22.106 1.00 0.00 72 PRO A C 2
ATOM 2850 O O . PRO A 1 74 ? -7.788 -6.734 21.725 1.00 0.00 72 PRO A O 2
ATOM 2861 N N . SER A 1 75 ? -5.854 -7.866 21.318 1.00 0.00 73 SER A N 2
ATOM 2862 C CA . SER A 1 75 ? -6.195 -8.355 19.973 1.00 0.00 73 SER A CA 2
ATOM 2863 C C . SER A 1 75 ? -6.987 -9.679 20.050 1.00 0.00 73 SER A C 2
ATOM 2864 O O . SER A 1 75 ? -7.499 -10.159 19.037 1.00 0.00 73 SER A O 2
ATOM 2872 N N . GLY A 1 76 ? -7.016 -10.291 21.258 1.00 0.00 74 GLY A N 2
ATOM 2873 C CA . GLY A 1 76 ? -7.706 -11.569 21.511 1.00 0.00 74 GLY A CA 2
ATOM 2874 C C . GLY A 1 76 ? -7.065 -12.780 20.823 1.00 0.00 74 GLY A C 2
ATOM 2875 O O . GLY A 1 76 ? -7.593 -13.895 20.906 1.00 0.00 74 GLY A O 2
ATOM 2879 N N . LEU A 1 77 ? -5.927 -12.552 20.144 1.00 0.00 75 LEU A N 2
ATOM 2880 C CA . LEU A 1 77 ? -5.193 -13.598 19.427 1.00 0.00 75 LEU A CA 2
ATOM 2881 C C . LEU A 1 77 ? -4.379 -14.423 20.408 1.00 0.00 75 LEU A C 2
ATOM 2882 O O . LEU A 1 77 ? -4.708 -15.572 20.685 1.00 0.00 75 LEU A O 2
ATOM 2898 N N . GLY A 1 78 ? -3.304 -13.812 20.925 1.00 0.00 76 GLY A N 2
ATOM 2899 C CA . GLY A 1 78 ? -2.372 -14.490 21.807 1.00 0.00 76 GLY A CA 2
ATOM 2900 C C . GLY A 1 78 ? -2.639 -14.141 23.240 1.00 0.00 76 GLY A C 2
ATOM 2901 O O . GLY A 1 78 ? -3.747 -14.347 23.739 1.00 0.00 76 GLY A O 2
ATOM 2905 N N . VAL A 1 79 ? -1.649 -13.548 23.882 1.00 0.00 77 VAL A N 2
ATOM 2906 C CA . VAL A 1 79 ? -1.698 -13.266 25.303 1.00 0.00 77 VAL A CA 2
ATOM 2907 C C . VAL A 1 79 ? -1.174 -11.843 25.571 1.00 0.00 77 VAL A C 2
ATOM 2908 O O . VAL A 1 79 ? -0.473 -11.279 24.738 1.00 0.00 77 VAL A O 2
ATOM 2921 N N . TYR A 1 80 ? -1.539 -11.280 26.717 1.00 0.00 78 TYR A N 2
ATOM 2922 C CA . TYR A 1 80 ? -0.990 -10.020 27.227 1.00 0.00 78 TYR A CA 2
ATOM 2923 C C . TYR A 1 80 ? -0.619 -10.206 28.706 1.00 0.00 78 TYR A C 2
ATOM 2924 O O . TYR A 1 80 ? -1.496 -10.345 29.574 1.00 0.00 78 TYR A O 2
ATOM 2942 N N . PHE A 1 81 ? 0.690 -10.244 28.986 1.00 0.00 79 PHE A N 2
ATOM 2943 C CA . PHE A 1 81 ? 1.193 -10.301 30.362 1.00 0.00 79 PHE A CA 2
ATOM 2944 C C . PHE A 1 81 ? 1.279 -8.875 30.899 1.00 0.00 79 PHE A C 2
ATOM 2945 O O . PHE A 1 81 ? 2.191 -8.110 30.559 1.00 0.00 79 PHE A O 2
ATOM 2962 N N . GLU A 1 82 ? 0.303 -8.544 31.732 1.00 0.00 80 GLU A N 2
ATOM 2963 C CA . GLU A 1 82 ? 0.054 -7.174 32.216 1.00 0.00 80 GLU A CA 2
ATOM 2964 C C . GLU A 1 82 ? 1.098 -6.764 33.268 1.00 0.00 80 GLU A C 2
ATOM 2965 O O . GLU A 1 82 ? 1.425 -5.581 33.420 1.00 0.00 80 GLU A O 2
ATOM 2977 N N . THR A 1 83 ? 1.630 -7.776 33.964 1.00 0.00 81 THR A N 2
ATOM 2978 C CA . THR A 1 83 ? 2.734 -7.623 34.921 1.00 0.00 81 THR A CA 2
ATOM 2979 C C . THR A 1 83 ? 4.016 -7.125 34.213 1.00 0.00 81 THR A C 2
ATOM 2980 O O . THR A 1 83 ? 4.831 -6.402 34.797 1.00 0.00 81 THR A O 2
ATOM 2991 N N . LEU A 1 84 ? 4.166 -7.529 32.937 1.00 0.00 82 LEU A N 2
ATOM 2992 C CA . LEU A 1 84 ? 5.333 -7.178 32.102 1.00 0.00 82 LEU A CA 2
ATOM 2993 C C . LEU A 1 84 ? 5.004 -5.988 31.185 1.00 0.00 82 LEU A C 2
ATOM 2994 O O . LEU A 1 84 ? 5.913 -5.366 30.616 1.00 0.00 82 LEU A O 2
ATOM 3010 N N . GLU A 1 85 ? 3.683 -5.708 31.050 1.00 0.00 83 GLU A N 2
ATOM 3011 C CA . GLU A 1 85 ? 3.117 -4.744 30.081 1.00 0.00 83 GLU A CA 2
ATOM 3012 C C . GLU A 1 85 ? 3.524 -5.120 28.642 1.00 0.00 83 GLU A C 2
ATOM 3013 O O . GLU A 1 85 ? 3.662 -4.257 27.767 1.00 0.00 83 GLU A O 2
ATOM 3025 N N . GLU A 1 86 ? 3.667 -6.432 28.409 1.00 0.00 84 GLU A N 2
ATOM 3026 C CA . GLU A 1 86 ? 4.176 -6.976 27.143 1.00 0.00 84 GLU A CA 2
ATOM 3027 C C . GLU A 1 86 ? 3.330 -8.190 26.739 1.00 0.00 84 GLU A C 2
ATOM 3028 O O . GLU A 1 86 ? 2.942 -8.995 27.596 1.00 0.00 84 GLU A O 2
ATOM 3040 N N . ASP A 1 87 ? 3.060 -8.324 25.434 1.00 0.00 85 ASP A N 2
ATOM 3041 C CA . ASP A 1 87 ? 2.208 -9.398 24.893 1.00 0.00 85 ASP A CA 2
ATOM 3042 C C . ASP A 1 87 ? 3.059 -10.460 24.173 1.00 0.00 85 ASP A C 2
ATOM 3043 O O . ASP A 1 87 ? 4.234 -10.225 23.841 1.00 0.00 85 ASP A O 2
ATOM 3052 N N . VAL A 1 88 ? 2.450 -11.637 23.962 1.00 0.00 86 VAL A N 2
ATOM 3053 C CA . VAL A 1 88 ? 2.985 -12.697 23.091 1.00 0.00 86 VAL A CA 2
ATOM 3054 C C . VAL A 1 88 ? 1.950 -12.946 21.979 1.00 0.00 86 VAL A C 2
ATOM 3055 O O . VAL A 1 88 ? 0.895 -13.554 22.225 1.00 0.00 86 VAL A O 2
ATOM 3068 N N . SER A 1 89 ? 2.235 -12.421 20.775 1.00 0.00 87 SER A N 2
ATOM 3069 C CA . SER A 1 89 ? 1.347 -12.550 19.605 1.00 0.00 87 SER A CA 2
ATOM 3070 C C . SER A 1 89 ? 1.221 -14.018 19.148 1.00 0.00 87 SER A C 2
ATOM 3071 O O . SER A 1 89 ? 2.234 -14.691 18.911 1.00 0.00 87 SER A O 2
ATOM 3079 N N . LEU A 1 90 ? -0.033 -14.489 19.034 1.00 0.00 88 LEU A N 2
ATOM 3080 C CA . LEU A 1 90 ? -0.355 -15.877 18.646 1.00 0.00 88 LEU A CA 2
ATOM 3081 C C . LEU A 1 90 ? 0.157 -16.221 17.244 1.00 0.00 88 LEU A C 2
ATOM 3082 O O . LEU A 1 90 ? 0.640 -17.329 17.004 1.00 0.00 88 LEU A O 2
ATOM 3098 N N . ILE A 1 91 ? 0.008 -15.255 16.331 1.00 0.00 89 ILE A N 2
ATOM 3099 C CA . ILE A 1 91 ? 0.389 -15.404 14.919 1.00 0.00 89 ILE A CA 2
ATOM 3100 C C . ILE A 1 91 ? 1.872 -15.771 14.828 1.00 0.00 89 ILE A C 2
ATOM 3101 O O . ILE A 1 91 ? 2.246 -16.716 14.140 1.00 0.00 89 ILE A O 2
ATOM 3117 N N . GLY A 1 92 ? 2.678 -15.040 15.609 1.00 0.00 90 GLY A N 2
ATOM 3118 C CA . GLY A 1 92 ? 4.101 -15.294 15.729 1.00 0.00 90 GLY A CA 2
ATOM 3119 C C . GLY A 1 92 ? 4.426 -16.682 16.284 1.00 0.00 90 GLY A C 2
ATOM 3120 O O . GLY A 1 92 ? 5.399 -17.295 15.869 1.00 0.00 90 GLY A O 2
ATOM 3124 N N . LEU A 1 93 ? 3.593 -17.190 17.208 1.00 0.00 91 LEU A N 2
ATOM 3125 C CA . LEU A 1 93 ? 3.776 -18.541 17.794 1.00 0.00 91 LEU A CA 2
ATOM 3126 C C . LEU A 1 93 ? 3.558 -19.633 16.732 1.00 0.00 91 LEU A C 2
ATOM 3127 O O . LEU A 1 93 ? 4.254 -20.658 16.718 1.00 0.00 91 LEU A O 2
ATOM 3143 N N . LEU A 1 94 ? 2.583 -19.383 15.842 1.00 0.00 92 LEU A N 2
ATOM 3144 C CA . LEU A 1 94 ? 2.245 -20.284 14.728 1.00 0.00 92 LEU A CA 2
ATOM 3145 C C . LEU A 1 94 ? 3.346 -20.247 13.642 1.00 0.00 92 LEU A C 2
ATOM 3146 O O . LEU A 1 94 ? 3.703 -21.282 13.069 1.00 0.00 92 LEU A O 2
ATOM 3162 N N . GLU A 1 95 ? 3.895 -19.043 13.397 1.00 0.00 93 GLU A N 2
ATOM 3163 C CA . GLU A 1 95 ? 4.941 -18.813 12.375 1.00 0.00 93 GLU A CA 2
ATOM 3164 C C . GLU A 1 95 ? 6.340 -19.203 12.892 1.00 0.00 93 GLU A C 2
ATOM 3165 O O . GLU A 1 95 ? 7.243 -19.490 12.099 1.00 0.00 93 GLU A O 2
ATOM 3177 N N . GLY A 1 96 ? 6.508 -19.199 14.225 1.00 0.00 94 GLY A N 2
ATOM 3178 C CA . GLY A 1 96 ? 7.826 -19.358 14.858 1.00 0.00 94 GLY A CA 2
ATOM 3179 C C . GLY A 1 96 ? 8.467 -18.010 15.214 1.00 0.00 94 GLY A C 2
ATOM 3180 O O . GLY A 1 96 ? 9.487 -17.968 15.911 1.00 0.00 94 GLY A O 2
ATOM 3184 N N . ARG A 1 97 ? 7.852 -16.905 14.729 1.00 0.00 95 ARG A N 2
ATOM 3185 C CA . ARG A 1 97 ? 8.269 -15.518 15.018 1.00 0.00 95 ARG A CA 2
ATOM 3186 C C . ARG A 1 97 ? 7.811 -15.121 16.451 1.00 0.00 95 ARG A C 2
ATOM 3187 O O . ARG A 1 97 ? 6.873 -14.342 16.655 1.00 0.00 95 ARG A O 2
ATOM 3208 N N . ARG A 1 98 ? 8.495 -15.692 17.440 1.00 0.00 96 ARG A N 2
ATOM 3209 C CA . ARG A 1 98 ? 8.133 -15.581 18.877 1.00 0.00 96 ARG A CA 2
ATOM 3210 C C . ARG A 1 98 ? 8.590 -14.232 19.499 1.00 0.00 96 ARG A C 2
ATOM 3211 O O . ARG A 1 98 ? 8.385 -13.981 20.697 1.00 0.00 96 ARG A O 2
ATOM 3232 N N . GLY A 1 99 ? 9.216 -13.391 18.662 1.00 0.00 97 GLY A N 2
ATOM 3233 C CA . GLY A 1 99 ? 9.542 -12.003 18.989 1.00 0.00 97 GLY A CA 2
ATOM 3234 C C . GLY A 1 99 ? 9.541 -11.156 17.729 1.00 0.00 97 GLY A C 2
ATOM 3235 O O . GLY A 1 99 ? 8.875 -11.514 16.751 1.00 0.00 97 GLY A O 2
ATOM 3239 N N . SER A 1 100 ? 10.263 -10.029 17.739 1.00 0.00 98 SER A N 2
ATOM 3240 C CA . SER A 1 100 ? 10.489 -9.234 16.519 1.00 0.00 98 SER A CA 2
ATOM 3241 C C . SER A 1 100 ? 11.552 -9.927 15.640 1.00 0.00 98 SER A C 2
ATOM 3242 O O . SER A 1 100 ? 12.379 -10.693 16.155 1.00 0.00 98 SER A O 2
ATOM 3250 N N . ALA A 1 101 ? 11.514 -9.655 14.320 1.00 0.00 99 ALA A N 2
ATOM 3251 C CA . ALA A 1 101 ? 12.520 -10.167 13.362 1.00 0.00 99 ALA A CA 2
ATOM 3252 C C . ALA A 1 101 ? 13.925 -9.653 13.734 1.00 0.00 99 ALA A C 2
ATOM 3253 O O . ALA A 1 101 ? 14.913 -10.394 13.676 1.00 0.00 99 ALA A O 2
ATOM 3260 N N . LYS A 1 102 ? 13.967 -8.380 14.166 1.00 0.00 100 LYS A N 2
ATOM 3261 C CA . LYS A 1 102 ? 15.205 -7.694 14.589 1.00 0.00 100 LYS A CA 2
ATOM 3262 C C . LYS A 1 102 ? 15.723 -8.321 15.892 1.00 0.00 100 LYS A C 2
ATOM 3263 O O . LYS A 1 102 ? 16.910 -8.605 16.026 1.00 0.00 100 LYS A O 2
ATOM 3282 N N . TRP A 1 103 ? 14.788 -8.569 16.825 1.00 0.00 101 TRP A N 2
ATOM 3283 C CA . TRP A 1 103 ? 15.072 -9.210 18.125 1.00 0.00 101 TRP A CA 2
ATOM 3284 C C . TRP A 1 103 ? 15.719 -10.598 17.926 1.00 0.00 101 TRP A C 2
ATOM 3285 O O . TRP A 1 103 ? 16.710 -10.918 18.571 1.00 0.00 101 TRP A O 2
ATOM 3306 N N . MET A 1 104 ? 15.160 -11.396 17.000 1.00 0.00 102 MET A N 2
ATOM 3307 C CA . MET A 1 104 ? 15.646 -12.764 16.714 1.00 0.00 102 MET A CA 2
ATOM 3308 C C . MET A 1 104 ? 16.962 -12.746 15.905 1.00 0.00 102 MET A C 2
ATOM 3309 O O . MET A 1 104 ? 17.732 -13.719 15.947 1.00 0.00 102 MET A O 2
ATOM 3323 N N . ALA A 1 105 ? 17.224 -11.635 15.181 1.00 0.00 103 ALA A N 2
ATOM 3324 C CA . ALA A 1 105 ? 18.403 -11.508 14.304 1.00 0.00 103 ALA A CA 2
ATOM 3325 C C . ALA A 1 105 ? 19.632 -11.062 15.110 1.00 0.00 103 ALA A C 2
ATOM 3326 O O . ALA A 1 105 ? 20.759 -11.468 14.817 1.00 0.00 103 ALA A O 2
ATOM 3333 N N . GLU A 1 106 ? 19.386 -10.239 16.145 1.00 0.00 104 GLU A N 2
ATOM 3334 C CA . GLU A 1 106 ? 20.447 -9.625 16.975 1.00 0.00 104 GLU A CA 2
ATOM 3335 C C . GLU A 1 106 ? 20.676 -10.436 18.252 1.00 0.00 104 GLU A C 2
ATOM 3336 O O . GLU A 1 106 ? 21.784 -10.452 18.797 1.00 0.00 104 GLU A O 2
ATOM 3348 N N . HIS A 1 107 ? 19.611 -11.105 18.726 1.00 0.00 105 HIS A N 2
ATOM 3349 C CA . HIS A 1 107 ? 19.658 -11.972 19.914 1.00 0.00 105 HIS A CA 2
ATOM 3350 C C . HIS A 1 107 ? 19.399 -13.414 19.448 1.00 0.00 105 HIS A C 2
ATOM 3351 O O . HIS A 1 107 ? 18.233 -13.786 19.240 1.00 0.00 105 HIS A O 2
ATOM 3366 N N . PRO A 1 108 ? 20.483 -14.227 19.196 1.00 0.00 106 PRO A N 2
ATOM 3367 C CA . PRO A 1 108 ? 20.347 -15.656 18.823 1.00 0.00 106 PRO A CA 2
ATOM 3368 C C . PRO A 1 108 ? 19.637 -16.470 19.926 1.00 0.00 106 PRO A C 2
ATOM 3369 O O . PRO A 1 108 ? 19.674 -16.109 21.115 1.00 0.00 106 PRO A O 2
ATOM 3380 N N . LEU A 1 109 ? 19.020 -17.578 19.517 1.00 0.00 107 LEU A N 2
ATOM 3381 C CA . LEU A 1 109 ? 18.081 -18.334 20.355 1.00 0.00 107 LEU A CA 2
ATOM 3382 C C . LEU A 1 109 ? 18.140 -19.829 19.989 1.00 0.00 107 LEU A C 2
ATOM 3383 O O . LEU A 1 109 ? 18.671 -20.196 18.928 1.00 0.00 107 LEU A O 2
ATOM 3399 N N . ALA A 1 110 ? 17.618 -20.686 20.892 1.00 0.00 108 ALA A N 2
ATOM 3400 C CA . ALA A 1 110 ? 17.460 -22.132 20.655 1.00 0.00 108 ALA A CA 2
ATOM 3401 C C . ALA A 1 110 ? 16.274 -22.384 19.695 1.00 0.00 108 ALA A C 2
ATOM 3402 O O . ALA A 1 110 ? 15.223 -22.918 20.082 1.00 0.00 108 ALA A O 2
ATOM 3409 N N . SER A 1 111 ? 16.482 -21.956 18.438 1.00 0.00 109 SER A N 2
ATOM 3410 C CA . SER A 1 111 ? 15.478 -21.943 17.372 1.00 0.00 109 SER A CA 2
ATOM 3411 C C . SER A 1 111 ? 16.176 -21.514 16.055 1.00 0.00 109 SER A C 2
ATOM 3412 O O . SER A 1 111 ? 16.700 -20.377 16.004 1.00 0.00 109 SER A O 2
ATOM 3421 N N . MET A 1 3 ? -11.758 1.883 -4.767 1.00 0.00 1 MET A N 3
ATOM 3422 C CA . MET A 1 3 ? -10.537 2.647 -5.126 1.00 0.00 1 MET A CA 3
ATOM 3423 C C . MET A 1 3 ? -9.869 3.185 -3.849 1.00 0.00 1 MET A C 3
ATOM 3424 O O . MET A 1 3 ? -10.248 4.242 -3.335 1.00 0.00 1 MET A O 3
ATOM 3439 N N . GLU A 1 4 ? -8.919 2.396 -3.309 1.00 0.00 2 GLU A N 3
ATOM 3440 C CA . GLU A 1 4 ? -8.149 2.749 -2.100 1.00 0.00 2 GLU A CA 3
ATOM 3441 C C . GLU A 1 4 ? -6.740 3.187 -2.534 1.00 0.00 2 GLU A C 3
ATOM 3442 O O . GLU A 1 4 ? -6.038 2.413 -3.197 1.00 0.00 2 GLU A O 3
ATOM 3454 N N . VAL A 1 5 ? -6.326 4.423 -2.191 1.00 0.00 3 VAL A N 3
ATOM 3455 C CA . VAL A 1 5 ? -5.029 4.977 -2.645 1.00 0.00 3 VAL A CA 3
ATOM 3456 C C . VAL A 1 5 ? -4.035 5.162 -1.471 1.00 0.00 3 VAL A C 3
ATOM 3457 O O . VAL A 1 5 ? -2.947 4.564 -1.483 1.00 0.00 3 VAL A O 3
ATOM 3470 N N . SER A 1 6 ? -4.435 5.928 -0.438 1.00 0.00 4 SER A N 3
ATOM 3471 C CA . SER A 1 6 ? -3.526 6.379 0.639 1.00 0.00 4 SER A CA 3
ATOM 3472 C C . SER A 1 6 ? -4.320 7.119 1.736 1.00 0.00 4 SER A C 3
ATOM 3473 O O . SER A 1 6 ? -4.571 8.327 1.612 1.00 0.00 4 SER A O 3
ATOM 3481 N N . ALA A 1 7 ? -4.741 6.370 2.781 1.00 0.00 5 ALA A N 3
ATOM 3482 C CA . ALA A 1 7 ? -5.442 6.928 3.964 1.00 0.00 5 ALA A CA 3
ATOM 3483 C C . ALA A 1 7 ? -5.671 5.855 5.054 1.00 0.00 5 ALA A C 3
ATOM 3484 O O . ALA A 1 7 ? -6.328 6.134 6.058 1.00 0.00 5 ALA A O 3
ATOM 3491 N N . ASN A 1 8 ? -5.099 4.638 4.855 1.00 0.00 6 ASN A N 3
ATOM 3492 C CA . ASN A 1 8 ? -5.495 3.400 5.599 1.00 0.00 6 ASN A CA 3
ATOM 3493 C C . ASN A 1 8 ? -7.003 3.118 5.400 1.00 0.00 6 ASN A C 3
ATOM 3494 O O . ASN A 1 8 ? -7.644 2.433 6.199 1.00 0.00 6 ASN A O 3
ATOM 3505 N N . GLU A 1 9 ? -7.517 3.620 4.261 1.00 0.00 7 GLU A N 3
ATOM 3506 C CA . GLU A 1 9 ? -8.928 3.502 3.843 1.00 0.00 7 GLU A CA 3
ATOM 3507 C C . GLU A 1 9 ? -9.268 2.066 3.414 1.00 0.00 7 GLU A C 3
ATOM 3508 O O . GLU A 1 9 ? -10.438 1.708 3.275 1.00 0.00 7 GLU A O 3
ATOM 3520 N N . LEU A 1 10 ? -8.214 1.255 3.188 1.00 0.00 8 LEU A N 3
ATOM 3521 C CA . LEU A 1 10 ? -8.343 -0.190 2.929 1.00 0.00 8 LEU A CA 3
ATOM 3522 C C . LEU A 1 10 ? -8.720 -0.963 4.213 1.00 0.00 8 LEU A C 3
ATOM 3523 O O . LEU A 1 10 ? -9.298 -2.051 4.120 1.00 0.00 8 LEU A O 3
ATOM 3539 N N . GLU A 1 11 ? -8.338 -0.381 5.388 1.00 0.00 9 GLU A N 3
ATOM 3540 C CA . GLU A 1 11 ? -8.526 -0.938 6.770 1.00 0.00 9 GLU A CA 3
ATOM 3541 C C . GLU A 1 11 ? -8.100 -2.423 6.897 1.00 0.00 9 GLU A C 3
ATOM 3542 O O . GLU A 1 11 ? -8.472 -3.094 7.863 1.00 0.00 9 GLU A O 3
ATOM 3554 N N . ALA A 1 12 ? -7.238 -2.880 5.970 1.00 0.00 10 ALA A N 3
ATOM 3555 C CA . ALA A 1 12 ? -6.895 -4.305 5.793 1.00 0.00 10 ALA A CA 3
ATOM 3556 C C . ALA A 1 12 ? -6.151 -4.882 7.011 1.00 0.00 10 ALA A C 3
ATOM 3557 O O . ALA A 1 12 ? -6.190 -6.085 7.231 1.00 0.00 10 ALA A O 3
ATOM 3564 N N . ALA A 1 13 ? -5.499 -4.002 7.801 1.00 0.00 11 ALA A N 3
ATOM 3565 C CA . ALA A 1 13 ? -4.821 -4.384 9.059 1.00 0.00 11 ALA A CA 3
ATOM 3566 C C . ALA A 1 13 ? -5.847 -4.705 10.166 1.00 0.00 11 ALA A C 3
ATOM 3567 O O . ALA A 1 13 ? -5.728 -5.714 10.873 1.00 0.00 11 ALA A O 3
ATOM 3574 N N . SER A 1 14 ? -6.842 -3.807 10.312 1.00 0.00 12 SER A N 3
ATOM 3575 C CA . SER A 1 14 ? -7.950 -3.946 11.292 1.00 0.00 12 SER A CA 3
ATOM 3576 C C . SER A 1 14 ? -8.798 -5.197 10.967 1.00 0.00 12 SER A C 3
ATOM 3577 O O . SER A 1 14 ? -9.108 -6.025 11.849 1.00 0.00 12 SER A O 3
ATOM 3585 N N . SER A 1 15 ? -9.119 -5.321 9.669 1.00 0.00 13 SER A N 3
ATOM 3586 C CA . SER A 1 15 ? -9.875 -6.442 9.099 1.00 0.00 13 SER A CA 3
ATOM 3587 C C . SER A 1 15 ? -9.090 -7.755 9.252 1.00 0.00 13 SER A C 3
ATOM 3588 O O . SER A 1 15 ? -9.686 -8.806 9.499 1.00 0.00 13 SER A O 3
ATOM 3596 N N . ARG A 1 16 ? -7.744 -7.663 9.136 1.00 0.00 14 ARG A N 3
ATOM 3597 C CA . ARG A 1 16 ? -6.839 -8.822 9.282 1.00 0.00 14 ARG A CA 3
ATOM 3598 C C . ARG A 1 16 ? -6.964 -9.402 10.695 1.00 0.00 14 ARG A C 3
ATOM 3599 O O . ARG A 1 16 ? -7.174 -10.586 10.836 1.00 0.00 14 ARG A O 3
ATOM 3620 N N . MET A 1 17 ? -6.884 -8.521 11.720 1.00 0.00 15 MET A N 3
ATOM 3621 C CA . MET A 1 17 ? -7.009 -8.901 13.157 1.00 0.00 15 MET A CA 3
ATOM 3622 C C . MET A 1 17 ? -8.314 -9.677 13.433 1.00 0.00 15 MET A C 3
ATOM 3623 O O . MET A 1 17 ? -8.276 -10.754 14.043 1.00 0.00 15 MET A O 3
ATOM 3637 N N . GLU A 1 18 ? -9.446 -9.127 12.947 1.00 0.00 16 GLU A N 3
ATOM 3638 C CA . GLU A 1 18 ? -10.777 -9.777 13.060 1.00 0.00 16 GLU A CA 3
ATOM 3639 C C . GLU A 1 18 ? -10.761 -11.173 12.401 1.00 0.00 16 GLU A C 3
ATOM 3640 O O . GLU A 1 18 ? -11.187 -12.180 12.999 1.00 0.00 16 GLU A O 3
ATOM 3652 N N . MET A 1 19 ? -10.220 -11.204 11.170 1.00 0.00 17 MET A N 3
ATOM 3653 C CA . MET A 1 19 ? -10.150 -12.413 10.349 1.00 0.00 17 MET A CA 3
ATOM 3654 C C . MET A 1 19 ? -9.240 -13.480 10.980 1.00 0.00 17 MET A C 3
ATOM 3655 O O . MET A 1 19 ? -9.572 -14.632 10.926 1.00 0.00 17 MET A O 3
ATOM 3669 N N . LEU A 1 20 ? -8.149 -13.068 11.636 1.00 0.00 18 LEU A N 3
ATOM 3670 C CA . LEU A 1 20 ? -7.170 -13.985 12.276 1.00 0.00 18 LEU A CA 3
ATOM 3671 C C . LEU A 1 20 ? -7.819 -14.754 13.442 1.00 0.00 18 LEU A C 3
ATOM 3672 O O . LEU A 1 20 ? -7.522 -15.935 13.668 1.00 0.00 18 LEU A O 3
ATOM 3688 N N . GLN A 1 21 ? -8.703 -14.042 14.173 1.00 0.00 19 GLN A N 3
ATOM 3689 C CA . GLN A 1 21 ? -9.500 -14.611 15.283 1.00 0.00 19 GLN A CA 3
ATOM 3690 C C . GLN A 1 21 ? -10.422 -15.742 14.777 1.00 0.00 19 GLN A C 3
ATOM 3691 O O . GLN A 1 21 ? -10.459 -16.838 15.347 1.00 0.00 19 GLN A O 3
ATOM 3705 N N . ARG A 1 22 ? -11.145 -15.449 13.679 1.00 0.00 20 ARG A N 3
ATOM 3706 C CA . ARG A 1 22 ? -12.180 -16.348 13.116 1.00 0.00 20 ARG A CA 3
ATOM 3707 C C . ARG A 1 22 ? -11.609 -17.327 12.052 1.00 0.00 20 ARG A C 3
ATOM 3708 O O . ARG A 1 22 ? -12.320 -18.234 11.615 1.00 0.00 20 ARG A O 3
ATOM 3729 N N . GLU A 1 23 ? -10.334 -17.143 11.643 1.00 0.00 21 GLU A N 3
ATOM 3730 C CA . GLU A 1 23 ? -9.657 -18.017 10.643 1.00 0.00 21 GLU A CA 3
ATOM 3731 C C . GLU A 1 23 ? -8.884 -19.135 11.353 1.00 0.00 21 GLU A C 3
ATOM 3732 O O . GLU A 1 23 ? -9.188 -20.324 11.174 1.00 0.00 21 GLU A O 3
ATOM 3744 N N . TYR A 1 24 ? -7.889 -18.744 12.171 1.00 0.00 22 TYR A N 3
ATOM 3745 C CA . TYR A 1 24 ? -7.041 -19.698 12.902 1.00 0.00 22 TYR A CA 3
ATOM 3746 C C . TYR A 1 24 ? -7.681 -20.035 14.256 1.00 0.00 22 TYR A C 3
ATOM 3747 O O . TYR A 1 24 ? -8.272 -21.112 14.421 1.00 0.00 22 TYR A O 3
ATOM 3765 N N . SER A 1 25 ? -7.601 -19.070 15.197 1.00 0.00 23 SER A N 3
ATOM 3766 C CA . SER A 1 25 ? -8.039 -19.244 16.589 1.00 0.00 23 SER A CA 3
ATOM 3767 C C . SER A 1 25 ? -7.784 -17.957 17.385 1.00 0.00 23 SER A C 3
ATOM 3768 O O . SER A 1 25 ? -7.034 -17.075 16.945 1.00 0.00 23 SER A O 3
ATOM 3776 N N . THR A 1 26 ? -8.434 -17.864 18.544 1.00 0.00 24 THR A N 3
ATOM 3777 C CA . THR A 1 26 ? -8.069 -16.931 19.612 1.00 0.00 24 THR A CA 3
ATOM 3778 C C . THR A 1 26 ? -7.370 -17.728 20.727 1.00 0.00 24 THR A C 3
ATOM 3779 O O . THR A 1 26 ? -7.222 -18.952 20.622 1.00 0.00 24 THR A O 3
ATOM 3790 N N . LEU A 1 27 ? -6.915 -17.043 21.772 1.00 0.00 25 LEU A N 3
ATOM 3791 C CA . LEU A 1 27 ? -6.314 -17.696 22.943 1.00 0.00 25 LEU A CA 3
ATOM 3792 C C . LEU A 1 27 ? -7.337 -17.706 24.090 1.00 0.00 25 LEU A C 3
ATOM 3793 O O . LEU A 1 27 ? -7.893 -16.652 24.421 1.00 0.00 25 LEU A O 3
ATOM 3809 N N . ARG A 1 28 ? -7.622 -18.898 24.663 1.00 0.00 26 ARG A N 3
ATOM 3810 C CA . ARG A 1 28 ? -8.635 -19.037 25.733 1.00 0.00 26 ARG A CA 3
ATOM 3811 C C . ARG A 1 28 ? -7.986 -18.943 27.130 1.00 0.00 26 ARG A C 3
ATOM 3812 O O . ARG A 1 28 ? -8.543 -18.320 28.039 1.00 0.00 26 ARG A O 3
ATOM 3833 N N . SER A 1 29 ? -6.804 -19.576 27.286 1.00 0.00 27 SER A N 3
ATOM 3834 C CA . SER A 1 29 ? -6.128 -19.733 28.586 1.00 0.00 27 SER A CA 3
ATOM 3835 C C . SER A 1 29 ? -4.614 -19.855 28.376 1.00 0.00 27 SER A C 3
ATOM 3836 O O . SER A 1 29 ? -4.159 -20.259 27.306 1.00 0.00 27 SER A O 3
ATOM 3844 N N . VAL A 1 30 ? -3.844 -19.460 29.404 1.00 0.00 28 VAL A N 3
ATOM 3845 C CA . VAL A 1 30 ? -2.379 -19.635 29.453 1.00 0.00 28 VAL A CA 3
ATOM 3846 C C . VAL A 1 30 ? -1.981 -20.158 30.844 1.00 0.00 28 VAL A C 3
ATOM 3847 O O . VAL A 1 30 ? -2.557 -19.734 31.857 1.00 0.00 28 VAL A O 3
ATOM 3860 N N . GLN A 1 31 ? -1.002 -21.069 30.875 1.00 0.00 29 GLN A N 3
ATOM 3861 C CA . GLN A 1 31 ? -0.444 -21.627 32.109 1.00 0.00 29 GLN A CA 3
ATOM 3862 C C . GLN A 1 31 ? 1.052 -21.901 31.892 1.00 0.00 29 GLN A C 3
ATOM 3863 O O . GLN A 1 31 ? 1.441 -22.491 30.879 1.00 0.00 29 GLN A O 3
ATOM 3877 N N . TYR A 1 32 ? 1.896 -21.436 32.817 1.00 0.00 30 TYR A N 3
ATOM 3878 C CA . TYR A 1 32 ? 3.330 -21.742 32.791 1.00 0.00 30 TYR A CA 3
ATOM 3879 C C . TYR A 1 32 ? 3.549 -23.118 33.437 1.00 0.00 30 TYR A C 3
ATOM 3880 O O . TYR A 1 32 ? 3.289 -23.287 34.630 1.00 0.00 30 TYR A O 3
ATOM 3898 N N . ARG A 1 33 ? 3.999 -24.099 32.638 1.00 0.00 31 ARG A N 3
ATOM 3899 C CA . ARG A 1 33 ? 4.366 -25.429 33.143 1.00 0.00 31 ARG A CA 3
ATOM 3900 C C . ARG A 1 33 ? 5.861 -25.447 33.487 1.00 0.00 31 ARG A C 3
ATOM 3901 O O . ARG A 1 33 ? 6.713 -25.579 32.600 1.00 0.00 31 ARG A O 3
ATOM 3922 N N . SER A 1 34 ? 6.157 -25.263 34.784 1.00 0.00 32 SER A N 3
ATOM 3923 C CA . SER A 1 34 ? 7.519 -25.340 35.337 1.00 0.00 32 SER A CA 3
ATOM 3924 C C . SER A 1 34 ? 8.082 -26.780 35.242 1.00 0.00 32 SER A C 3
ATOM 3925 O O . SER A 1 34 ? 9.293 -26.983 35.336 1.00 0.00 32 SER A O 3
ATOM 3933 N N . GLU A 1 35 ? 7.172 -27.767 35.073 1.00 0.00 33 GLU A N 3
ATOM 3934 C CA . GLU A 1 35 ? 7.522 -29.183 34.816 1.00 0.00 33 GLU A CA 3
ATOM 3935 C C . GLU A 1 35 ? 8.429 -29.313 33.577 1.00 0.00 33 GLU A C 3
ATOM 3936 O O . GLU A 1 35 ? 9.422 -30.052 33.585 1.00 0.00 33 GLU A O 3
ATOM 3948 N N . GLU A 1 36 ? 8.075 -28.564 32.523 1.00 0.00 34 GLU A N 3
ATOM 3949 C CA . GLU A 1 36 ? 8.818 -28.543 31.253 1.00 0.00 34 GLU A CA 3
ATOM 3950 C C . GLU A 1 36 ? 9.698 -27.279 31.155 1.00 0.00 34 GLU A C 3
ATOM 3951 O O . GLU A 1 36 ? 10.627 -27.228 30.343 1.00 0.00 34 GLU A O 3
ATOM 3963 N N . GLY A 1 37 ? 9.404 -26.267 31.999 1.00 0.00 35 GLY A N 3
ATOM 3964 C CA . GLY A 1 37 ? 10.074 -24.960 31.934 1.00 0.00 35 GLY A CA 3
ATOM 3965 C C . GLY A 1 37 ? 9.615 -24.130 30.730 1.00 0.00 35 GLY A C 3
ATOM 3966 O O . GLY A 1 37 ? 10.385 -23.331 30.181 1.00 0.00 35 GLY A O 3
ATOM 3970 N N . VAL A 1 38 ? 8.347 -24.346 30.317 1.00 0.00 36 VAL A N 3
ATOM 3971 C CA . VAL A 1 38 ? 7.740 -23.720 29.120 1.00 0.00 36 VAL A CA 3
ATOM 3972 C C . VAL A 1 38 ? 6.427 -23.015 29.496 1.00 0.00 36 VAL A C 3
ATOM 3973 O O . VAL A 1 38 ? 5.796 -23.345 30.511 1.00 0.00 36 VAL A O 3
ATOM 3986 N N . ILE A 1 39 ? 6.018 -22.058 28.657 1.00 0.00 37 ILE A N 3
ATOM 3987 C CA . ILE A 1 39 ? 4.718 -21.387 28.760 1.00 0.00 37 ILE A CA 3
ATOM 3988 C C . ILE A 1 39 ? 3.769 -22.042 27.744 1.00 0.00 37 ILE A C 3
ATOM 3989 O O . ILE A 1 39 ? 4.088 -22.133 26.550 1.00 0.00 37 ILE A O 3
ATOM 4005 N N . VAL A 1 40 ? 2.630 -22.526 28.238 1.00 0.00 38 VAL A N 3
ATOM 4006 C CA . VAL A 1 40 ? 1.615 -23.213 27.434 1.00 0.00 38 VAL A CA 3
ATOM 4007 C C . VAL A 1 40 ? 0.418 -22.278 27.176 1.00 0.00 38 VAL A C 3
ATOM 4008 O O . VAL A 1 40 ? -0.340 -21.935 28.088 1.00 0.00 38 VAL A O 3
ATOM 4021 N N . PHE A 1 41 ? 0.290 -21.865 25.918 1.00 0.00 39 PHE A N 3
ATOM 4022 C CA . PHE A 1 41 ? -0.791 -21.020 25.423 1.00 0.00 39 PHE A CA 3
ATOM 4023 C C . PHE A 1 41 ? -1.903 -21.917 24.858 1.00 0.00 39 PHE A C 3
ATOM 4024 O O . PHE A 1 41 ? -1.831 -22.364 23.705 1.00 0.00 39 PHE A O 3
ATOM 4041 N N . ILE A 1 42 ? -2.909 -22.205 25.693 1.00 0.00 40 ILE A N 3
ATOM 4042 C CA . ILE A 1 42 ? -4.050 -23.051 25.312 1.00 0.00 40 ILE A CA 3
ATOM 4043 C C . ILE A 1 42 ? -4.983 -22.257 24.369 1.00 0.00 40 ILE A C 3
ATOM 4044 O O . ILE A 1 42 ? -5.610 -21.273 24.787 1.00 0.00 40 ILE A O 3
ATOM 4060 N N . LEU A 1 43 ? -5.018 -22.673 23.091 1.00 0.00 41 LEU A N 3
ATOM 4061 C CA . LEU A 1 43 ? -5.851 -22.053 22.034 1.00 0.00 41 LEU A CA 3
ATOM 4062 C C . LEU A 1 43 ? -7.354 -22.205 22.308 1.00 0.00 41 LEU A C 3
ATOM 4063 O O . LEU A 1 43 ? -7.758 -22.957 23.182 1.00 0.00 41 LEU A O 3
ATOM 4079 N N . ALA A 1 44 ? -8.165 -21.505 21.505 1.00 0.00 42 ALA A N 3
ATOM 4080 C CA . ALA A 1 44 ? -9.636 -21.611 21.533 1.00 0.00 42 ALA A CA 3
ATOM 4081 C C . ALA A 1 44 ? -10.093 -23.038 21.146 1.00 0.00 42 ALA A C 3
ATOM 4082 O O . ALA A 1 44 ? -11.117 -23.526 21.623 1.00 0.00 42 ALA A O 3
ATOM 4089 N N . ASN A 1 45 ? -9.290 -23.700 20.288 1.00 0.00 43 ASN A N 3
ATOM 4090 C CA . ASN A 1 45 ? -9.487 -25.117 19.892 1.00 0.00 43 ASN A CA 3
ATOM 4091 C C . ASN A 1 45 ? -8.736 -26.069 20.863 1.00 0.00 43 ASN A C 3
ATOM 4092 O O . ASN A 1 45 ? -8.635 -27.272 20.600 1.00 0.00 43 ASN A O 3
ATOM 4103 N N . ASP A 1 46 ? -8.199 -25.486 21.962 1.00 0.00 44 ASP A N 3
ATOM 4104 C CA . ASP A 1 46 ? -7.580 -26.201 23.110 1.00 0.00 44 ASP A CA 3
ATOM 4105 C C . ASP A 1 46 ? -6.205 -26.819 22.794 1.00 0.00 44 ASP A C 3
ATOM 4106 O O . ASP A 1 46 ? -5.721 -27.653 23.560 1.00 0.00 44 ASP A O 3
ATOM 4115 N N . ARG A 1 47 ? -5.567 -26.373 21.699 1.00 0.00 45 ARG A N 3
ATOM 4116 C CA . ARG A 1 47 ? -4.191 -26.792 21.335 1.00 0.00 45 ARG A CA 3
ATOM 4117 C C . ARG A 1 47 ? -3.157 -26.074 22.229 1.00 0.00 45 ARG A C 3
ATOM 4118 O O . ARG A 1 47 ? -3.209 -24.853 22.369 1.00 0.00 45 ARG A O 3
ATOM 4139 N N . GLU A 1 48 ? -2.219 -26.835 22.808 1.00 0.00 46 GLU A N 3
ATOM 4140 C CA . GLU A 1 48 ? -1.178 -26.283 23.688 1.00 0.00 46 GLU A CA 3
ATOM 4141 C C . GLU A 1 48 ? 0.010 -25.753 22.855 1.00 0.00 46 GLU A C 3
ATOM 4142 O O . GLU A 1 48 ? 0.836 -26.541 22.375 1.00 0.00 46 GLU A O 3
ATOM 4154 N N . LEU A 1 49 ? 0.081 -24.420 22.662 1.00 0.00 47 LEU A N 3
ATOM 4155 C CA . LEU A 1 49 ? 1.242 -23.773 22.029 1.00 0.00 47 LEU A CA 3
ATOM 4156 C C . LEU A 1 49 ? 2.357 -23.611 23.066 1.00 0.00 47 LEU A C 3
ATOM 4157 O O . LEU A 1 49 ? 2.258 -22.821 23.995 1.00 0.00 47 LEU A O 3
ATOM 4173 N N . LYS A 1 50 ? 3.410 -24.383 22.872 1.00 0.00 48 LYS A N 3
ATOM 4174 C CA . LYS A 1 50 ? 4.500 -24.560 23.834 1.00 0.00 48 LYS A CA 3
ATOM 4175 C C . LYS A 1 50 ? 5.730 -23.761 23.390 1.00 0.00 48 LYS A C 3
ATOM 4176 O O . LYS A 1 50 ? 6.377 -24.106 22.395 1.00 0.00 48 LYS A O 3
ATOM 4195 N N . PHE A 1 51 ? 5.999 -22.655 24.101 1.00 0.00 49 PHE A N 3
ATOM 4196 C CA . PHE A 1 51 ? 7.174 -21.791 23.882 1.00 0.00 49 PHE A CA 3
ATOM 4197 C C . PHE A 1 51 ? 7.722 -21.335 25.255 1.00 0.00 49 PHE A C 3
ATOM 4198 O O . PHE A 1 51 ? 6.951 -20.948 26.129 1.00 0.00 49 PHE A O 3
ATOM 4215 N N . ARG A 1 52 ? 9.055 -21.383 25.417 1.00 0.00 50 ARG A N 3
ATOM 4216 C CA . ARG A 1 52 ? 9.745 -21.074 26.696 1.00 0.00 50 ARG A CA 3
ATOM 4217 C C . ARG A 1 52 ? 9.708 -19.555 27.034 1.00 0.00 50 ARG A C 3
ATOM 4218 O O . ARG A 1 52 ? 9.421 -18.730 26.156 1.00 0.00 50 ARG A O 3
ATOM 4239 N N . PRO A 1 53 ? 9.985 -19.166 28.328 1.00 0.00 51 PRO A N 3
ATOM 4240 C CA . PRO A 1 53 ? 10.276 -17.760 28.696 1.00 0.00 51 PRO A CA 3
ATOM 4241 C C . PRO A 1 53 ? 11.484 -17.209 27.907 1.00 0.00 51 PRO A C 3
ATOM 4242 O O . PRO A 1 53 ? 11.405 -16.166 27.253 1.00 0.00 51 PRO A O 3
ATOM 4253 N N . ASP A 1 54 ? 12.561 -18.007 27.917 1.00 0.00 52 ASP A N 3
ATOM 4254 C CA . ASP A 1 54 ? 13.859 -17.695 27.286 1.00 0.00 52 ASP A CA 3
ATOM 4255 C C . ASP A 1 54 ? 13.761 -17.693 25.740 1.00 0.00 52 ASP A C 3
ATOM 4256 O O . ASP A 1 54 ? 14.722 -17.357 25.045 1.00 0.00 52 ASP A O 3
ATOM 4265 N N . ASP A 1 55 ? 12.601 -18.121 25.237 1.00 0.00 53 ASP A N 3
ATOM 4266 C CA . ASP A 1 55 ? 12.277 -18.148 23.812 1.00 0.00 53 ASP A CA 3
ATOM 4267 C C . ASP A 1 55 ? 11.608 -16.818 23.400 1.00 0.00 53 ASP A C 3
ATOM 4268 O O . ASP A 1 55 ? 11.965 -16.223 22.388 1.00 0.00 53 ASP A O 3
ATOM 4277 N N . LEU A 1 56 ? 10.652 -16.348 24.228 1.00 0.00 54 LEU A N 3
ATOM 4278 C CA . LEU A 1 56 ? 9.731 -15.240 23.870 1.00 0.00 54 LEU A CA 3
ATOM 4279 C C . LEU A 1 56 ? 10.235 -13.870 24.342 1.00 0.00 54 LEU A C 3
ATOM 4280 O O . LEU A 1 56 ? 10.935 -13.761 25.350 1.00 0.00 54 LEU A O 3
ATOM 4296 N N . GLN A 1 57 ? 9.828 -12.818 23.597 1.00 0.00 55 GLN A N 3
ATOM 4297 C CA . GLN A 1 57 ? 10.192 -11.413 23.878 1.00 0.00 55 GLN A CA 3
ATOM 4298 C C . GLN A 1 57 ? 9.485 -10.883 25.135 1.00 0.00 55 GLN A C 3
ATOM 4299 O O . GLN A 1 57 ? 10.069 -10.090 25.890 1.00 0.00 55 GLN A O 3
ATOM 4313 N N . ALA A 1 58 ? 8.234 -11.340 25.355 1.00 0.00 56 ALA A N 3
ATOM 4314 C CA . ALA A 1 58 ? 7.443 -10.954 26.543 1.00 0.00 56 ALA A CA 3
ATOM 4315 C C . ALA A 1 58 ? 8.173 -11.340 27.831 1.00 0.00 56 ALA A C 3
ATOM 4316 O O . ALA A 1 58 ? 8.165 -10.596 28.809 1.00 0.00 56 ALA A O 3
ATOM 4323 N N . THR A 1 59 ? 8.860 -12.489 27.774 1.00 0.00 57 THR A N 3
ATOM 4324 C CA . THR A 1 59 ? 9.269 -13.253 28.951 1.00 0.00 57 THR A CA 3
ATOM 4325 C C . THR A 1 59 ? 10.754 -13.614 28.954 1.00 0.00 57 THR A C 3
ATOM 4326 O O . THR A 1 59 ? 11.141 -14.545 29.665 1.00 0.00 57 THR A O 3
ATOM 4337 N N . TYR A 1 60 ? 11.583 -12.898 28.181 1.00 0.00 58 TYR A N 3
ATOM 4338 C CA . TYR A 1 60 ? 13.002 -13.266 28.004 1.00 0.00 58 TYR A CA 3
ATOM 4339 C C . TYR A 1 60 ? 13.760 -13.153 29.345 1.00 0.00 58 TYR A C 3
ATOM 4340 O O . TYR A 1 60 ? 14.127 -12.055 29.777 1.00 0.00 58 TYR A O 3
ATOM 4358 N N . GLY A 1 61 ? 13.915 -14.316 30.013 1.00 0.00 59 GLY A N 3
ATOM 4359 C CA . GLY A 1 61 ? 14.509 -14.402 31.344 1.00 0.00 59 GLY A CA 3
ATOM 4360 C C . GLY A 1 61 ? 13.592 -13.882 32.456 1.00 0.00 59 GLY A C 3
ATOM 4361 O O . GLY A 1 61 ? 14.068 -13.293 33.426 1.00 0.00 59 GLY A O 3
ATOM 4365 N N . ALA A 1 62 ? 12.268 -14.093 32.306 1.00 0.00 60 ALA A N 3
ATOM 4366 C CA . ALA A 1 62 ? 11.257 -13.719 33.320 1.00 0.00 60 ALA A CA 3
ATOM 4367 C C . ALA A 1 62 ? 11.035 -14.884 34.299 1.00 0.00 60 ALA A C 3
ATOM 4368 O O . ALA A 1 62 ? 11.157 -16.055 33.915 1.00 0.00 60 ALA A O 3
ATOM 4375 N N . THR A 1 63 ? 10.692 -14.551 35.553 1.00 0.00 61 THR A N 3
ATOM 4376 C CA . THR A 1 63 ? 10.526 -15.533 36.631 1.00 0.00 61 THR A CA 3
ATOM 4377 C C . THR A 1 63 ? 9.113 -16.176 36.573 1.00 0.00 61 THR A C 3
ATOM 4378 O O . THR A 1 63 ? 8.159 -15.522 36.126 1.00 0.00 61 THR A O 3
ATOM 4389 N N . PRO A 1 64 ? 8.969 -17.476 37.017 1.00 0.00 62 PRO A N 3
ATOM 4390 C CA . PRO A 1 64 ? 7.674 -18.227 36.978 1.00 0.00 62 PRO A CA 3
ATOM 4391 C C . PRO A 1 64 ? 6.509 -17.518 37.712 1.00 0.00 62 PRO A C 3
ATOM 4392 O O . PRO A 1 64 ? 5.339 -17.692 37.346 1.00 0.00 62 PRO A O 3
ATOM 4403 N N . GLU A 1 65 ? 6.855 -16.714 38.735 1.00 0.00 63 GLU A N 3
ATOM 4404 C CA . GLU A 1 65 ? 5.881 -15.957 39.550 1.00 0.00 63 GLU A CA 3
ATOM 4405 C C . GLU A 1 65 ? 5.143 -14.887 38.707 1.00 0.00 63 GLU A C 3
ATOM 4406 O O . GLU A 1 65 ? 3.975 -14.580 38.958 1.00 0.00 63 GLU A O 3
ATOM 4418 N N . GLN A 1 66 ? 5.843 -14.347 37.691 1.00 0.00 64 GLN A N 3
ATOM 4419 C CA . GLN A 1 66 ? 5.301 -13.313 36.783 1.00 0.00 64 GLN A CA 3
ATOM 4420 C C . GLN A 1 66 ? 4.403 -13.949 35.702 1.00 0.00 64 GLN A C 3
ATOM 4421 O O . GLN A 1 66 ? 3.523 -13.293 35.133 1.00 0.00 64 GLN A O 3
ATOM 4435 N N . LEU A 1 67 ? 4.636 -15.250 35.464 1.00 0.00 65 LEU A N 3
ATOM 4436 C CA . LEU A 1 67 ? 3.955 -16.055 34.426 1.00 0.00 65 LEU A CA 3
ATOM 4437 C C . LEU A 1 67 ? 2.787 -16.838 35.058 1.00 0.00 65 LEU A C 3
ATOM 4438 O O . LEU A 1 67 ? 2.334 -17.854 34.527 1.00 0.00 65 LEU A O 3
ATOM 4454 N N . ARG A 1 68 ? 2.348 -16.361 36.233 1.00 0.00 66 ARG A N 3
ATOM 4455 C CA . ARG A 1 68 ? 1.050 -16.715 36.825 1.00 0.00 66 ARG A CA 3
ATOM 4456 C C . ARG A 1 68 ? 0.050 -15.597 36.482 1.00 0.00 66 ARG A C 3
ATOM 4457 O O . ARG A 1 68 ? -1.113 -15.843 36.134 1.00 0.00 66 ARG A O 3
ATOM 4478 N N . GLU A 1 69 ? 0.565 -14.357 36.589 1.00 0.00 67 GLU A N 3
ATOM 4479 C CA . GLU A 1 69 ? -0.207 -13.124 36.458 1.00 0.00 67 GLU A CA 3
ATOM 4480 C C . GLU A 1 69 ? -0.314 -12.739 34.978 1.00 0.00 67 GLU A C 3
ATOM 4481 O O . GLU A 1 69 ? 0.503 -11.981 34.428 1.00 0.00 67 GLU A O 3
ATOM 4493 N N . ILE A 1 70 ? -1.318 -13.338 34.337 1.00 0.00 68 ILE A N 3
ATOM 4494 C CA . ILE A 1 70 ? -1.496 -13.330 32.886 1.00 0.00 68 ILE A CA 3
ATOM 4495 C C . ILE A 1 70 ? -2.963 -12.970 32.530 1.00 0.00 68 ILE A C 3
ATOM 4496 O O . ILE A 1 70 ? -3.894 -13.337 33.254 1.00 0.00 68 ILE A O 3
ATOM 4512 N N . GLU A 1 71 ? -3.136 -12.249 31.407 1.00 0.00 69 GLU A N 3
ATOM 4513 C CA . GLU A 1 71 ? -4.449 -11.929 30.812 1.00 0.00 69 GLU A CA 3
ATOM 4514 C C . GLU A 1 71 ? -4.343 -12.089 29.282 1.00 0.00 69 GLU A C 3
ATOM 4515 O O . GLU A 1 71 ? -3.264 -11.920 28.744 1.00 0.00 69 GLU A O 3
ATOM 4527 N N . ILE A 1 72 ? -5.454 -12.431 28.589 1.00 0.00 70 ILE A N 3
ATOM 4528 C CA . ILE A 1 72 ? -5.472 -12.516 27.101 1.00 0.00 70 ILE A CA 3
ATOM 4529 C C . ILE A 1 72 ? -5.283 -11.097 26.493 1.00 0.00 70 ILE A C 3
ATOM 4530 O O . ILE A 1 72 ? -5.657 -10.102 27.128 1.00 0.00 70 ILE A O 3
ATOM 4546 N N . SER A 1 73 ? -4.685 -11.031 25.279 1.00 0.00 71 SER A N 3
ATOM 4547 C CA . SER A 1 73 ? -4.316 -9.763 24.598 1.00 0.00 71 SER A CA 3
ATOM 4548 C C . SER A 1 73 ? -5.504 -8.777 24.478 1.00 0.00 71 SER A C 3
ATOM 4549 O O . SER A 1 73 ? -6.669 -9.205 24.457 1.00 0.00 71 SER A O 3
ATOM 4557 N N . PRO A 1 74 ? -5.225 -7.432 24.364 1.00 0.00 72 PRO A N 3
ATOM 4558 C CA . PRO A 1 74 ? -6.285 -6.412 24.136 1.00 0.00 72 PRO A CA 3
ATOM 4559 C C . PRO A 1 74 ? -6.942 -6.562 22.735 1.00 0.00 72 PRO A C 3
ATOM 4560 O O . PRO A 1 74 ? -7.991 -5.970 22.465 1.00 0.00 72 PRO A O 3
ATOM 4571 N N . SER A 1 75 ? -6.293 -7.353 21.856 1.00 0.00 73 SER A N 3
ATOM 4572 C CA . SER A 1 75 ? -6.832 -7.733 20.538 1.00 0.00 73 SER A CA 3
ATOM 4573 C C . SER A 1 75 ? -7.740 -8.979 20.659 1.00 0.00 73 SER A C 3
ATOM 4574 O O . SER A 1 75 ? -8.661 -9.169 19.860 1.00 0.00 73 SER A O 3
ATOM 4582 N N . GLY A 1 76 ? -7.437 -9.834 21.662 1.00 0.00 74 GLY A N 3
ATOM 4583 C CA . GLY A 1 76 ? -8.133 -11.117 21.865 1.00 0.00 74 GLY A CA 3
ATOM 4584 C C . GLY A 1 76 ? -7.428 -12.283 21.159 1.00 0.00 74 GLY A C 3
ATOM 4585 O O . GLY A 1 76 ? -7.775 -13.447 21.376 1.00 0.00 74 GLY A O 3
ATOM 4589 N N . LEU A 1 77 ? -6.427 -11.949 20.310 1.00 0.00 75 LEU A N 3
ATOM 4590 C CA . LEU A 1 77 ? -5.599 -12.933 19.597 1.00 0.00 75 LEU A CA 3
ATOM 4591 C C . LEU A 1 77 ? -4.683 -13.675 20.581 1.00 0.00 75 LEU A C 3
ATOM 4592 O O . LEU A 1 77 ? -4.983 -14.795 20.980 1.00 0.00 75 LEU A O 3
ATOM 4608 N N . GLY A 1 78 ? -3.584 -13.018 20.996 1.00 0.00 76 GLY A N 3
ATOM 4609 C CA . GLY A 1 78 ? -2.557 -13.657 21.815 1.00 0.00 76 GLY A CA 3
ATOM 4610 C C . GLY A 1 78 ? -2.767 -13.427 23.287 1.00 0.00 76 GLY A C 3
ATOM 4611 O O . GLY A 1 78 ? -3.858 -13.673 23.809 1.00 0.00 76 GLY A O 3
ATOM 4615 N N . VAL A 1 79 ? -1.740 -12.904 23.944 1.00 0.00 77 VAL A N 3
ATOM 4616 C CA . VAL A 1 79 ? -1.736 -12.699 25.384 1.00 0.00 77 VAL A CA 3
ATOM 4617 C C . VAL A 1 79 ? -1.143 -11.317 25.712 1.00 0.00 77 VAL A C 3
ATOM 4618 O O . VAL A 1 79 ? -0.555 -10.665 24.844 1.00 0.00 77 VAL A O 3
ATOM 4631 N N . TYR A 1 80 ? -1.312 -10.906 26.965 1.00 0.00 78 TYR A N 3
ATOM 4632 C CA . TYR A 1 80 ? -0.720 -9.702 27.540 1.00 0.00 78 TYR A CA 3
ATOM 4633 C C . TYR A 1 80 ? -0.370 -10.002 29.015 1.00 0.00 78 TYR A C 3
ATOM 4634 O O . TYR A 1 80 ? -1.263 -10.213 29.844 1.00 0.00 78 TYR A O 3
ATOM 4652 N N . PHE A 1 81 ? 0.933 -10.053 29.323 1.00 0.00 79 PHE A N 3
ATOM 4653 C CA . PHE A 1 81 ? 1.422 -10.266 30.698 1.00 0.00 79 PHE A CA 3
ATOM 4654 C C . PHE A 1 81 ? 1.587 -8.911 31.398 1.00 0.00 79 PHE A C 3
ATOM 4655 O O . PHE A 1 81 ? 2.472 -8.125 31.041 1.00 0.00 79 PHE A O 3
ATOM 4672 N N . GLU A 1 82 ? 0.728 -8.670 32.393 1.00 0.00 80 GLU A N 3
ATOM 4673 C CA . GLU A 1 82 ? 0.595 -7.358 33.066 1.00 0.00 80 GLU A CA 3
ATOM 4674 C C . GLU A 1 82 ? 1.825 -7.042 33.931 1.00 0.00 80 GLU A C 3
ATOM 4675 O O . GLU A 1 82 ? 2.328 -5.916 33.922 1.00 0.00 80 GLU A O 3
ATOM 4687 N N . THR A 1 83 ? 2.294 -8.050 34.675 1.00 0.00 81 THR A N 3
ATOM 4688 C CA . THR A 1 83 ? 3.469 -7.933 35.562 1.00 0.00 81 THR A CA 3
ATOM 4689 C C . THR A 1 83 ? 4.746 -7.574 34.770 1.00 0.00 81 THR A C 3
ATOM 4690 O O . THR A 1 83 ? 5.662 -6.930 35.295 1.00 0.00 81 THR A O 3
ATOM 4701 N N . LEU A 1 84 ? 4.786 -7.983 33.490 1.00 0.00 82 LEU A N 3
ATOM 4702 C CA . LEU A 1 84 ? 5.910 -7.676 32.584 1.00 0.00 82 LEU A CA 3
ATOM 4703 C C . LEU A 1 84 ? 5.620 -6.400 31.770 1.00 0.00 82 LEU A C 3
ATOM 4704 O O . LEU A 1 84 ? 6.548 -5.771 31.240 1.00 0.00 82 LEU A O 3
ATOM 4720 N N . GLU A 1 85 ? 4.315 -6.028 31.715 1.00 0.00 83 GLU A N 3
ATOM 4721 C CA . GLU A 1 85 ? 3.773 -4.971 30.825 1.00 0.00 83 GLU A CA 3
ATOM 4722 C C . GLU A 1 85 ? 4.130 -5.263 29.341 1.00 0.00 83 GLU A C 3
ATOM 4723 O O . GLU A 1 85 ? 4.267 -4.357 28.518 1.00 0.00 83 GLU A O 3
ATOM 4735 N N . GLU A 1 86 ? 4.214 -6.574 29.037 1.00 0.00 84 GLU A N 3
ATOM 4736 C CA . GLU A 1 86 ? 4.566 -7.122 27.712 1.00 0.00 84 GLU A CA 3
ATOM 4737 C C . GLU A 1 86 ? 3.404 -7.974 27.175 1.00 0.00 84 GLU A C 3
ATOM 4738 O O . GLU A 1 86 ? 2.406 -8.179 27.868 1.00 0.00 84 GLU A O 3
ATOM 4750 N N . ASP A 1 87 ? 3.571 -8.504 25.954 1.00 0.00 85 ASP A N 3
ATOM 4751 C CA . ASP A 1 87 ? 2.549 -9.317 25.268 1.00 0.00 85 ASP A CA 3
ATOM 4752 C C . ASP A 1 87 ? 3.227 -10.397 24.407 1.00 0.00 85 ASP A C 3
ATOM 4753 O O . ASP A 1 87 ? 4.395 -10.254 24.032 1.00 0.00 85 ASP A O 3
ATOM 4762 N N . VAL A 1 88 ? 2.491 -11.484 24.116 1.00 0.00 86 VAL A N 3
ATOM 4763 C CA . VAL A 1 88 ? 2.932 -12.530 23.173 1.00 0.00 86 VAL A CA 3
ATOM 4764 C C . VAL A 1 88 ? 1.872 -12.636 22.067 1.00 0.00 86 VAL A C 3
ATOM 4765 O O . VAL A 1 88 ? 0.726 -13.005 22.340 1.00 0.00 86 VAL A O 3
ATOM 4778 N N . SER A 1 89 ? 2.258 -12.270 20.832 1.00 0.00 87 SER A N 3
ATOM 4779 C CA . SER A 1 89 ? 1.391 -12.396 19.650 1.00 0.00 87 SER A CA 3
ATOM 4780 C C . SER A 1 89 ? 1.108 -13.878 19.353 1.00 0.00 87 SER A C 3
ATOM 4781 O O . SER A 1 89 ? 2.046 -14.674 19.205 1.00 0.00 87 SER A O 3
ATOM 4789 N N . LEU A 1 90 ? -0.189 -14.235 19.273 1.00 0.00 88 LEU A N 3
ATOM 4790 C CA . LEU A 1 90 ? -0.623 -15.603 18.939 1.00 0.00 88 LEU A CA 3
ATOM 4791 C C . LEU A 1 90 ? -0.190 -15.972 17.523 1.00 0.00 88 LEU A C 3
ATOM 4792 O O . LEU A 1 90 ? 0.264 -17.085 17.255 1.00 0.00 88 LEU A O 3
ATOM 4808 N N . ILE A 1 91 ? -0.355 -14.990 16.640 1.00 0.00 89 ILE A N 3
ATOM 4809 C CA . ILE A 1 91 ? 0.007 -15.092 15.227 1.00 0.00 89 ILE A CA 3
ATOM 4810 C C . ILE A 1 91 ? 1.521 -15.287 15.122 1.00 0.00 89 ILE A C 3
ATOM 4811 O O . ILE A 1 91 ? 1.991 -16.098 14.334 1.00 0.00 89 ILE A O 3
ATOM 4827 N N . GLY A 1 92 ? 2.250 -14.573 15.998 1.00 0.00 90 GLY A N 3
ATOM 4828 C CA . GLY A 1 92 ? 3.688 -14.738 16.156 1.00 0.00 90 GLY A CA 3
ATOM 4829 C C . GLY A 1 92 ? 4.083 -16.173 16.528 1.00 0.00 90 GLY A C 3
ATOM 4830 O O . GLY A 1 92 ? 5.063 -16.693 16.015 1.00 0.00 90 GLY A O 3
ATOM 4834 N N . LEU A 1 93 ? 3.285 -16.828 17.386 1.00 0.00 91 LEU A N 3
ATOM 4835 C CA . LEU A 1 93 ? 3.523 -18.240 17.780 1.00 0.00 91 LEU A CA 3
ATOM 4836 C C . LEU A 1 93 ? 3.307 -19.186 16.579 1.00 0.00 91 LEU A C 3
ATOM 4837 O O . LEU A 1 93 ? 4.007 -20.197 16.429 1.00 0.00 91 LEU A O 3
ATOM 4853 N N . LEU A 1 94 ? 2.343 -18.815 15.717 1.00 0.00 92 LEU A N 3
ATOM 4854 C CA . LEU A 1 94 ? 1.998 -19.565 14.490 1.00 0.00 92 LEU A CA 3
ATOM 4855 C C . LEU A 1 94 ? 2.984 -19.254 13.330 1.00 0.00 92 LEU A C 3
ATOM 4856 O O . LEU A 1 94 ? 3.019 -19.973 12.329 1.00 0.00 92 LEU A O 3
ATOM 4872 N N . GLU A 1 95 ? 3.771 -18.171 13.475 1.00 0.00 93 GLU A N 3
ATOM 4873 C CA . GLU A 1 95 ? 4.812 -17.767 12.495 1.00 0.00 93 GLU A CA 3
ATOM 4874 C C . GLU A 1 95 ? 6.219 -18.219 12.941 1.00 0.00 93 GLU A C 3
ATOM 4875 O O . GLU A 1 95 ? 7.139 -18.305 12.117 1.00 0.00 93 GLU A O 3
ATOM 4887 N N . GLY A 1 96 ? 6.374 -18.494 14.252 1.00 0.00 94 GLY A N 3
ATOM 4888 C CA . GLY A 1 96 ? 7.702 -18.654 14.876 1.00 0.00 94 GLY A CA 3
ATOM 4889 C C . GLY A 1 96 ? 8.326 -17.295 15.237 1.00 0.00 94 GLY A C 3
ATOM 4890 O O . GLY A 1 96 ? 9.490 -17.214 15.648 1.00 0.00 94 GLY A O 3
ATOM 4894 N N . ARG A 1 97 ? 7.514 -16.229 15.054 1.00 0.00 95 ARG A N 3
ATOM 4895 C CA . ARG A 1 97 ? 7.837 -14.830 15.392 1.00 0.00 95 ARG A CA 3
ATOM 4896 C C . ARG A 1 97 ? 7.636 -14.615 16.919 1.00 0.00 95 ARG A C 3
ATOM 4897 O O . ARG A 1 97 ? 6.705 -13.929 17.371 1.00 0.00 95 ARG A O 3
ATOM 4918 N N . ARG A 1 98 ? 8.514 -15.265 17.692 1.00 0.00 96 ARG A N 3
ATOM 4919 C CA . ARG A 1 98 ? 8.518 -15.243 19.175 1.00 0.00 96 ARG A CA 3
ATOM 4920 C C . ARG A 1 98 ? 8.778 -13.820 19.736 1.00 0.00 96 ARG A C 3
ATOM 4921 O O . ARG A 1 98 ? 8.436 -13.510 20.886 1.00 0.00 96 ARG A O 3
ATOM 4942 N N . GLY A 1 99 ? 9.417 -12.996 18.900 1.00 0.00 97 GLY A N 3
ATOM 4943 C CA . GLY A 1 99 ? 9.599 -11.569 19.143 1.00 0.00 97 GLY A CA 3
ATOM 4944 C C . GLY A 1 99 ? 9.846 -10.850 17.836 1.00 0.00 97 GLY A C 3
ATOM 4945 O O . GLY A 1 99 ? 9.581 -11.411 16.764 1.00 0.00 97 GLY A O 3
ATOM 4949 N N . SER A 1 100 ? 10.352 -9.616 17.915 1.00 0.00 98 SER A N 3
ATOM 4950 C CA . SER A 1 100 ? 10.779 -8.850 16.728 1.00 0.00 98 SER A CA 3
ATOM 4951 C C . SER A 1 100 ? 11.948 -9.583 16.019 1.00 0.00 98 SER A C 3
ATOM 4952 O O . SER A 1 100 ? 12.709 -10.304 16.676 1.00 0.00 98 SER A O 3
ATOM 4960 N N . ALA A 1 101 ? 12.068 -9.411 14.689 1.00 0.00 99 ALA A N 3
ATOM 4961 C CA . ALA A 1 101 ? 13.128 -10.059 13.874 1.00 0.00 99 ALA A CA 3
ATOM 4962 C C . ALA A 1 101 ? 14.524 -9.591 14.331 1.00 0.00 99 ALA A C 3
ATOM 4963 O O . ALA A 1 101 ? 15.457 -10.409 14.503 1.00 0.00 99 ALA A O 3
ATOM 4970 N N . LYS A 1 102 ? 14.636 -8.265 14.565 1.00 0.00 100 LYS A N 3
ATOM 4971 C CA . LYS A 1 102 ? 15.846 -7.648 15.149 1.00 0.00 100 LYS A CA 3
ATOM 4972 C C . LYS A 1 102 ? 16.145 -8.261 16.536 1.00 0.00 100 LYS A C 3
ATOM 4973 O O . LYS A 1 102 ? 17.280 -8.639 16.816 1.00 0.00 100 LYS A O 3
ATOM 4992 N N . TRP A 1 103 ? 15.085 -8.416 17.358 1.00 0.00 101 TRP A N 3
ATOM 4993 C CA . TRP A 1 103 ? 15.187 -8.967 18.721 1.00 0.00 101 TRP A CA 3
ATOM 4994 C C . TRP A 1 103 ? 15.710 -10.414 18.683 1.00 0.00 101 TRP A C 3
ATOM 4995 O O . TRP A 1 103 ? 16.478 -10.803 19.538 1.00 0.00 101 TRP A O 3
ATOM 5016 N N . MET A 1 104 ? 15.265 -11.201 17.691 1.00 0.00 102 MET A N 3
ATOM 5017 C CA . MET A 1 104 ? 15.666 -12.620 17.547 1.00 0.00 102 MET A CA 3
ATOM 5018 C C . MET A 1 104 ? 17.127 -12.749 17.071 1.00 0.00 102 MET A C 3
ATOM 5019 O O . MET A 1 104 ? 17.740 -13.807 17.244 1.00 0.00 102 MET A O 3
ATOM 5033 N N . ALA A 1 105 ? 17.676 -11.678 16.464 1.00 0.00 103 ALA A N 3
ATOM 5034 C CA . ALA A 1 105 ? 19.100 -11.626 16.070 1.00 0.00 103 ALA A CA 3
ATOM 5035 C C . ALA A 1 105 ? 19.991 -11.317 17.291 1.00 0.00 103 ALA A C 3
ATOM 5036 O O . ALA A 1 105 ? 21.101 -11.843 17.416 1.00 0.00 103 ALA A O 3
ATOM 5043 N N . GLU A 1 106 ? 19.470 -10.463 18.191 1.00 0.00 104 GLU A N 3
ATOM 5044 C CA . GLU A 1 106 ? 20.229 -9.919 19.345 1.00 0.00 104 GLU A CA 3
ATOM 5045 C C . GLU A 1 106 ? 20.021 -10.758 20.617 1.00 0.00 104 GLU A C 3
ATOM 5046 O O . GLU A 1 106 ? 20.892 -10.811 21.493 1.00 0.00 104 GLU A O 3
ATOM 5058 N N . HIS A 1 107 ? 18.843 -11.394 20.702 1.00 0.00 105 HIS A N 3
ATOM 5059 C CA . HIS A 1 107 ? 18.346 -12.088 21.909 1.00 0.00 105 HIS A CA 3
ATOM 5060 C C . HIS A 1 107 ? 17.549 -13.358 21.489 1.00 0.00 105 HIS A C 3
ATOM 5061 O O . HIS A 1 107 ? 16.328 -13.414 21.684 1.00 0.00 105 HIS A O 3
ATOM 5076 N N . PRO A 1 108 ? 18.202 -14.390 20.868 1.00 0.00 106 PRO A N 3
ATOM 5077 C CA . PRO A 1 108 ? 17.506 -15.642 20.491 1.00 0.00 106 PRO A CA 3
ATOM 5078 C C . PRO A 1 108 ? 17.375 -16.622 21.673 1.00 0.00 106 PRO A C 3
ATOM 5079 O O . PRO A 1 108 ? 17.891 -16.371 22.773 1.00 0.00 106 PRO A O 3
ATOM 5090 N N . LEU A 1 109 ? 16.662 -17.731 21.424 1.00 0.00 107 LEU A N 3
ATOM 5091 C CA . LEU A 1 109 ? 16.664 -18.899 22.318 1.00 0.00 107 LEU A CA 3
ATOM 5092 C C . LEU A 1 109 ? 18.000 -19.644 22.125 1.00 0.00 107 LEU A C 3
ATOM 5093 O O . LEU A 1 109 ? 18.466 -19.788 20.987 1.00 0.00 107 LEU A O 3
ATOM 5109 N N . ALA A 1 110 ? 18.624 -20.075 23.231 1.00 0.00 108 ALA A N 3
ATOM 5110 C CA . ALA A 1 110 ? 19.874 -20.856 23.196 1.00 0.00 108 ALA A CA 3
ATOM 5111 C C . ALA A 1 110 ? 19.576 -22.308 22.754 1.00 0.00 108 ALA A C 3
ATOM 5112 O O . ALA A 1 110 ? 19.505 -23.223 23.580 1.00 0.00 108 ALA A O 3
ATOM 5119 N N . SER A 1 111 ? 19.357 -22.479 21.439 1.00 0.00 109 SER A N 3
ATOM 5120 C CA . SER A 1 111 ? 18.924 -23.747 20.834 1.00 0.00 109 SER A CA 3
ATOM 5121 C C . SER A 1 111 ? 19.301 -23.742 19.333 1.00 0.00 109 SER A C 3
ATOM 5122 O O . SER A 1 111 ? 18.732 -22.926 18.575 1.00 0.00 109 SER A O 3
ATOM 5131 N N . MET A 1 3 ? 0.323 -6.139 -1.682 1.00 0.00 1 MET 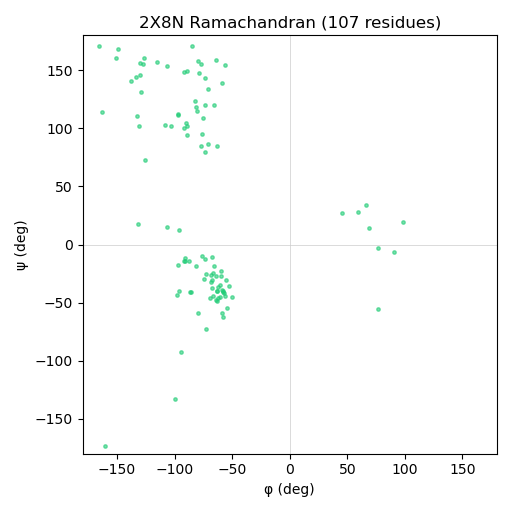A N 4
ATOM 5132 C CA . MET A 1 3 ? -0.804 -5.197 -1.891 1.00 0.00 1 MET A CA 4
ATOM 5133 C C . MET A 1 3 ? -0.792 -4.091 -0.817 1.00 0.00 1 MET A C 4
ATOM 5134 O O . MET A 1 3 ? -0.499 -4.360 0.359 1.00 0.00 1 MET A O 4
ATOM 5149 N N . GLU A 1 4 ? -1.090 -2.850 -1.242 1.00 0.00 2 GLU A N 4
ATOM 5150 C CA . GLU A 1 4 ? -1.214 -1.672 -0.361 1.00 0.00 2 GLU A CA 4
ATOM 5151 C C . GLU A 1 4 ? -1.747 -0.477 -1.165 1.00 0.00 2 GLU A C 4
ATOM 5152 O O . GLU A 1 4 ? -1.635 -0.433 -2.396 1.00 0.00 2 GLU A O 4
ATOM 5164 N N . VAL A 1 5 ? -2.342 0.484 -0.455 1.00 0.00 3 VAL A N 4
ATOM 5165 C CA . VAL A 1 5 ? -2.682 1.818 -1.002 1.00 0.00 3 VAL A CA 4
ATOM 5166 C C . VAL A 1 5 ? -1.818 2.889 -0.273 1.00 0.00 3 VAL A C 4
ATOM 5167 O O . VAL A 1 5 ? -1.860 4.082 -0.600 1.00 0.00 3 VAL A O 4
ATOM 5180 N N . SER A 1 6 ? -0.981 2.408 0.693 1.00 0.00 4 SER A N 4
ATOM 5181 C CA . SER A 1 6 ? -0.179 3.232 1.630 1.00 0.00 4 SER A CA 4
ATOM 5182 C C . SER A 1 6 ? -1.065 4.252 2.382 1.00 0.00 4 SER A C 4
ATOM 5183 O O . SER A 1 6 ? -0.639 5.361 2.720 1.00 0.00 4 SER A O 4
ATOM 5191 N N . ALA A 1 7 ? -2.296 3.805 2.690 1.00 0.00 5 ALA A N 4
ATOM 5192 C CA . ALA A 1 7 ? -3.348 4.626 3.314 1.00 0.00 5 ALA A CA 4
ATOM 5193 C C . ALA A 1 7 ? -3.829 3.977 4.622 1.00 0.00 5 ALA A C 4
ATOM 5194 O O . ALA A 1 7 ? -3.534 2.809 4.887 1.00 0.00 5 ALA A O 4
ATOM 5201 N N . ASN A 1 8 ? -4.560 4.749 5.436 1.00 0.00 6 ASN A N 4
ATOM 5202 C CA . ASN A 1 8 ? -5.101 4.292 6.728 1.00 0.00 6 ASN A CA 4
ATOM 5203 C C . ASN A 1 8 ? -6.525 3.716 6.560 1.00 0.00 6 ASN A C 4
ATOM 5204 O O . ASN A 1 8 ? -6.887 2.752 7.243 1.00 0.00 6 ASN A O 4
ATOM 5215 N N . GLU A 1 9 ? -7.308 4.311 5.630 1.00 0.00 7 GLU A N 4
ATOM 5216 C CA . GLU A 1 9 ? -8.773 4.059 5.494 1.00 0.00 7 GLU A CA 4
ATOM 5217 C C . GLU A 1 9 ? -9.126 2.594 5.130 1.00 0.00 7 GLU A C 4
ATOM 5218 O O . GLU A 1 9 ? -10.253 2.144 5.373 1.00 0.00 7 GLU A O 4
ATOM 5230 N N . LEU A 1 10 ? -8.167 1.867 4.521 1.00 0.00 8 LEU A N 4
ATOM 5231 C CA . LEU A 1 10 ? -8.329 0.431 4.189 1.00 0.00 8 LEU A CA 4
ATOM 5232 C C . LEU A 1 10 ? -8.402 -0.450 5.458 1.00 0.00 8 LEU A C 4
ATOM 5233 O O . LEU A 1 10 ? -8.973 -1.545 5.419 1.00 0.00 8 LEU A O 4
ATOM 5249 N N . GLU A 1 11 ? -7.793 0.063 6.561 1.00 0.00 9 GLU A N 4
ATOM 5250 C CA . GLU A 1 11 ? -7.699 -0.579 7.901 1.00 0.00 9 GLU A CA 4
ATOM 5251 C C . GLU A 1 11 ? -7.315 -2.076 7.823 1.00 0.00 9 GLU A C 4
ATOM 5252 O O . GLU A 1 11 ? -7.709 -2.871 8.677 1.00 0.00 9 GLU A O 4
ATOM 5264 N N . ALA A 1 12 ? -6.466 -2.409 6.833 1.00 0.00 10 ALA A N 4
ATOM 5265 C CA . ALA A 1 12 ? -6.140 -3.798 6.452 1.00 0.00 10 ALA A CA 4
ATOM 5266 C C . ALA A 1 12 ? -5.490 -4.582 7.610 1.00 0.00 10 ALA A C 4
ATOM 5267 O O . ALA A 1 12 ? -5.669 -5.787 7.704 1.00 0.00 10 ALA A O 4
ATOM 5274 N N . ALA A 1 13 ? -4.767 -3.874 8.500 1.00 0.00 11 ALA A N 4
ATOM 5275 C CA . ALA A 1 13 ? -4.222 -4.468 9.740 1.00 0.00 11 ALA A CA 4
ATOM 5276 C C . ALA A 1 13 ? -5.371 -4.983 10.628 1.00 0.00 11 ALA A C 4
ATOM 5277 O O . ALA A 1 13 ? -5.431 -6.162 10.943 1.00 0.00 11 ALA A O 4
ATOM 5284 N N . SER A 1 14 ? -6.317 -4.086 10.950 1.00 0.00 12 SER A N 4
ATOM 5285 C CA . SER A 1 14 ? -7.468 -4.380 11.839 1.00 0.00 12 SER A CA 4
ATOM 5286 C C . SER A 1 14 ? -8.413 -5.436 11.226 1.00 0.00 12 SER A C 4
ATOM 5287 O O . SER A 1 14 ? -8.962 -6.296 11.941 1.00 0.00 12 SER A O 4
ATOM 5295 N N . SER A 1 15 ? -8.559 -5.370 9.892 1.00 0.00 13 SER A N 4
ATOM 5296 C CA . SER A 1 15 ? -9.432 -6.263 9.120 1.00 0.00 13 SER A CA 4
ATOM 5297 C C . SER A 1 15 ? -8.863 -7.694 9.099 1.00 0.00 13 SER A C 4
ATOM 5298 O O . SER A 1 15 ? -9.595 -8.665 9.328 1.00 0.00 13 SER A O 4
ATOM 5306 N N . ARG A 1 16 ? -7.548 -7.807 8.824 1.00 0.00 14 ARG A N 4
ATOM 5307 C CA . ARG A 1 16 ? -6.856 -9.103 8.759 1.00 0.00 14 ARG A CA 4
ATOM 5308 C C . ARG A 1 16 ? -6.682 -9.708 10.157 1.00 0.00 14 ARG A C 4
ATOM 5309 O O . ARG A 1 16 ? -6.781 -10.907 10.296 1.00 0.00 14 ARG A O 4
ATOM 5330 N N . MET A 1 17 ? -6.471 -8.871 11.188 1.00 0.00 15 MET A N 4
ATOM 5331 C CA . MET A 1 17 ? -6.334 -9.344 12.589 1.00 0.00 15 MET A CA 4
ATOM 5332 C C . MET A 1 17 ? -7.641 -9.990 13.079 1.00 0.00 15 MET A C 4
ATOM 5333 O O . MET A 1 17 ? -7.604 -10.991 13.794 1.00 0.00 15 MET A O 4
ATOM 5347 N N . GLU A 1 18 ? -8.783 -9.412 12.662 1.00 0.00 16 GLU A N 4
ATOM 5348 C CA . GLU A 1 18 ? -10.121 -10.016 12.855 1.00 0.00 16 GLU A CA 4
ATOM 5349 C C . GLU A 1 18 ? -10.212 -11.367 12.110 1.00 0.00 16 GLU A C 4
ATOM 5350 O O . GLU A 1 18 ? -10.686 -12.373 12.668 1.00 0.00 16 GLU A O 4
ATOM 5362 N N . MET A 1 19 ? -9.714 -11.388 10.858 1.00 0.00 17 MET A N 4
ATOM 5363 C CA . MET A 1 19 ? -9.682 -12.613 10.031 1.00 0.00 17 MET A CA 4
ATOM 5364 C C . MET A 1 19 ? -8.786 -13.698 10.670 1.00 0.00 17 MET A C 4
ATOM 5365 O O . MET A 1 19 ? -9.067 -14.872 10.532 1.00 0.00 17 MET A O 4
ATOM 5379 N N . LEU A 1 20 ? -7.743 -13.275 11.403 1.00 0.00 18 LEU A N 4
ATOM 5380 C CA . LEU A 1 20 ? -6.792 -14.181 12.080 1.00 0.00 18 LEU A CA 4
ATOM 5381 C C . LEU A 1 20 ? -7.434 -14.822 13.334 1.00 0.00 18 LEU A C 4
ATOM 5382 O O . LEU A 1 20 ? -7.110 -15.965 13.687 1.00 0.00 18 LEU A O 4
ATOM 5398 N N . GLN A 1 21 ? -8.336 -14.062 14.000 1.00 0.00 19 GLN A N 4
ATOM 5399 C CA . GLN A 1 21 ? -9.109 -14.544 15.178 1.00 0.00 19 GLN A CA 4
ATOM 5400 C C . GLN A 1 21 ? -10.032 -15.708 14.781 1.00 0.00 19 GLN A C 4
ATOM 5401 O O . GLN A 1 21 ? -10.083 -16.745 15.454 1.00 0.00 19 GLN A O 4
ATOM 5415 N N . ARG A 1 22 ? -10.766 -15.502 13.671 1.00 0.00 20 ARG A N 4
ATOM 5416 C CA . ARG A 1 22 ? -11.758 -16.470 13.162 1.00 0.00 20 ARG A CA 4
ATOM 5417 C C . ARG A 1 22 ? -11.090 -17.600 12.345 1.00 0.00 20 ARG A C 4
ATOM 5418 O O . ARG A 1 22 ? -11.657 -18.694 12.231 1.00 0.00 20 ARG A O 4
ATOM 5439 N N . GLU A 1 23 ? -9.889 -17.338 11.788 1.00 0.00 21 GLU A N 4
ATOM 5440 C CA . GLU A 1 23 ? -9.150 -18.335 10.982 1.00 0.00 21 GLU A CA 4
ATOM 5441 C C . GLU A 1 23 ? -8.471 -19.356 11.898 1.00 0.00 21 GLU A C 4
ATOM 5442 O O . GLU A 1 23 ? -8.809 -20.545 11.884 1.00 0.00 21 GLU A O 4
ATOM 5454 N N . TYR A 1 24 ? -7.518 -18.873 12.706 1.00 0.00 22 TYR A N 4
ATOM 5455 C CA . TYR A 1 24 ? -6.765 -19.722 13.624 1.00 0.00 22 TYR A CA 4
ATOM 5456 C C . TYR A 1 24 ? -7.564 -19.872 14.928 1.00 0.00 22 TYR A C 4
ATOM 5457 O O . TYR A 1 24 ? -8.355 -20.811 15.066 1.00 0.00 22 TYR A O 4
ATOM 5475 N N . SER A 1 25 ? -7.418 -18.894 15.832 1.00 0.00 23 SER A N 4
ATOM 5476 C CA . SER A 1 25 ? -8.035 -18.913 17.165 1.00 0.00 23 SER A CA 4
ATOM 5477 C C . SER A 1 25 ? -7.810 -17.572 17.862 1.00 0.00 23 SER A C 4
ATOM 5478 O O . SER A 1 25 ? -7.010 -16.733 17.423 1.00 0.00 23 SER A O 4
ATOM 5486 N N . THR A 1 26 ? -8.566 -17.387 18.939 1.00 0.00 24 THR A N 4
ATOM 5487 C CA . THR A 1 26 ? -8.262 -16.431 19.996 1.00 0.00 24 THR A CA 4
ATOM 5488 C C . THR A 1 26 ? -7.675 -17.229 21.169 1.00 0.00 24 THR A C 4
ATOM 5489 O O . THR A 1 26 ? -8.032 -18.407 21.359 1.00 0.00 24 THR A O 4
ATOM 5500 N N . LEU A 1 27 ? -6.753 -16.631 21.921 1.00 0.00 25 LEU A N 4
ATOM 5501 C CA . LEU A 1 27 ? -6.177 -17.289 23.100 1.00 0.00 25 LEU A CA 4
ATOM 5502 C C . LEU A 1 27 ? -7.220 -17.315 24.234 1.00 0.00 25 LEU A C 4
ATOM 5503 O O . LEU A 1 27 ? -7.717 -16.259 24.642 1.00 0.00 25 LEU A O 4
ATOM 5519 N N . ARG A 1 28 ? -7.576 -18.527 24.711 1.00 0.00 26 ARG A N 4
ATOM 5520 C CA . ARG A 1 28 ? -8.638 -18.700 25.723 1.00 0.00 26 ARG A CA 4
ATOM 5521 C C . ARG A 1 28 ? -8.035 -18.826 27.139 1.00 0.00 26 ARG A C 4
ATOM 5522 O O . ARG A 1 28 ? -8.628 -18.352 28.115 1.00 0.00 26 ARG A O 4
ATOM 5543 N N . SER A 1 29 ? -6.847 -19.461 27.238 1.00 0.00 27 SER A N 4
ATOM 5544 C CA . SER A 1 29 ? -6.160 -19.725 28.525 1.00 0.00 27 SER A CA 4
ATOM 5545 C C . SER A 1 29 ? -4.646 -19.883 28.316 1.00 0.00 27 SER A C 4
ATOM 5546 O O . SER A 1 29 ? -4.184 -20.118 27.196 1.00 0.00 27 SER A O 4
ATOM 5554 N N . VAL A 1 30 ? -3.884 -19.703 29.417 1.00 0.00 28 VAL A N 4
ATOM 5555 C CA . VAL A 1 30 ? -2.430 -19.960 29.483 1.00 0.00 28 VAL A CA 4
ATOM 5556 C C . VAL A 1 30 ? -2.103 -20.625 30.832 1.00 0.00 28 VAL A C 4
ATOM 5557 O O . VAL A 1 30 ? -2.565 -20.165 31.885 1.00 0.00 28 VAL A O 4
ATOM 5570 N N . GLN A 1 31 ? -1.307 -21.697 30.784 1.00 0.00 29 GLN A N 4
ATOM 5571 C CA . GLN A 1 31 ? -0.802 -22.396 31.968 1.00 0.00 29 GLN A CA 4
ATOM 5572 C C . GLN A 1 31 ? 0.731 -22.477 31.869 1.00 0.00 29 GLN A C 4
ATOM 5573 O O . GLN A 1 31 ? 1.281 -22.992 30.884 1.00 0.00 29 GLN A O 4
ATOM 5587 N N . TYR A 1 32 ? 1.423 -21.913 32.857 1.00 0.00 30 TYR A N 4
ATOM 5588 C CA . TYR A 1 32 ? 2.876 -22.051 32.976 1.00 0.00 30 TYR A CA 4
ATOM 5589 C C . TYR A 1 32 ? 3.176 -23.375 33.688 1.00 0.00 30 TYR A C 4
ATOM 5590 O O . TYR A 1 32 ? 2.962 -23.504 34.896 1.00 0.00 30 TYR A O 4
ATOM 5608 N N . ARG A 1 33 ? 3.644 -24.360 32.917 1.00 0.00 31 ARG A N 4
ATOM 5609 C CA . ARG A 1 33 ? 4.074 -25.652 33.446 1.00 0.00 31 ARG A CA 4
ATOM 5610 C C . ARG A 1 33 ? 5.452 -25.502 34.107 1.00 0.00 31 ARG A C 4
ATOM 5611 O O . ARG A 1 33 ? 6.471 -25.398 33.415 1.00 0.00 31 ARG A O 4
ATOM 5632 N N . SER A 1 34 ? 5.458 -25.441 35.445 1.00 0.00 32 SER A N 4
ATOM 5633 C CA . SER A 1 34 ? 6.685 -25.348 36.252 1.00 0.00 32 SER A CA 4
ATOM 5634 C C . SER A 1 34 ? 7.481 -26.669 36.201 1.00 0.00 32 SER A C 4
ATOM 5635 O O . SER A 1 34 ? 8.702 -26.676 36.373 1.00 0.00 32 SER A O 4
ATOM 5643 N N . GLU A 1 35 ? 6.759 -27.787 35.954 1.00 0.00 33 GLU A N 4
ATOM 5644 C CA . GLU A 1 35 ? 7.353 -29.142 35.845 1.00 0.00 33 GLU A CA 4
ATOM 5645 C C . GLU A 1 35 ? 8.299 -29.257 34.640 1.00 0.00 33 GLU A C 4
ATOM 5646 O O . GLU A 1 35 ? 9.283 -30.002 34.678 1.00 0.00 33 GLU A O 4
ATOM 5658 N N . GLU A 1 36 ? 7.982 -28.510 33.570 1.00 0.00 34 GLU A N 4
ATOM 5659 C CA . GLU A 1 36 ? 8.746 -28.548 32.309 1.00 0.00 34 GLU A CA 4
ATOM 5660 C C . GLU A 1 36 ? 9.472 -27.218 32.056 1.00 0.00 34 GLU A C 4
ATOM 5661 O O . GLU A 1 36 ? 10.357 -27.151 31.194 1.00 0.00 34 GLU A O 4
ATOM 5673 N N . GLY A 1 37 ? 9.101 -26.171 32.818 1.00 0.00 35 GLY A N 4
ATOM 5674 C CA . GLY A 1 37 ? 9.659 -24.828 32.633 1.00 0.00 35 GLY A CA 4
ATOM 5675 C C . GLY A 1 37 ? 9.261 -24.202 31.292 1.00 0.00 35 GLY A C 4
ATOM 5676 O O . GLY A 1 37 ? 10.079 -23.555 30.633 1.00 0.00 35 GLY A O 4
ATOM 5680 N N . VAL A 1 38 ? 7.987 -24.423 30.890 1.00 0.00 36 VAL A N 4
ATOM 5681 C CA . VAL A 1 38 ? 7.424 -23.944 29.604 1.00 0.00 36 VAL A CA 4
ATOM 5682 C C . VAL A 1 38 ? 6.089 -23.205 29.835 1.00 0.00 36 VAL A C 4
ATOM 5683 O O . VAL A 1 38 ? 5.320 -23.546 30.743 1.00 0.00 36 VAL A O 4
ATOM 5696 N N . ILE A 1 39 ? 5.843 -22.179 29.011 1.00 0.00 37 ILE A N 4
ATOM 5697 C CA . ILE A 1 39 ? 4.571 -21.452 28.955 1.00 0.00 37 ILE A CA 4
ATOM 5698 C C . ILE A 1 39 ? 3.695 -22.083 27.857 1.00 0.00 37 ILE A C 4
ATOM 5699 O O . ILE A 1 39 ? 4.064 -22.076 26.672 1.00 0.00 37 ILE A O 4
ATOM 5715 N N . VAL A 1 40 ? 2.559 -22.657 28.266 1.00 0.00 38 VAL A N 4
ATOM 5716 C CA . VAL A 1 40 ? 1.621 -23.350 27.366 1.00 0.00 38 VAL A CA 4
ATOM 5717 C C . VAL A 1 40 ? 0.356 -22.490 27.126 1.00 0.00 38 VAL A C 4
ATOM 5718 O O . VAL A 1 40 ? -0.490 -22.326 28.008 1.00 0.00 38 VAL A O 4
ATOM 5731 N N . PHE A 1 41 ? 0.271 -21.943 25.909 1.00 0.00 39 PHE A N 4
ATOM 5732 C CA . PHE A 1 41 ? -0.830 -21.094 25.432 1.00 0.00 39 PHE A CA 4
ATOM 5733 C C . PHE A 1 41 ? -1.972 -21.959 24.853 1.00 0.00 39 PHE A C 4
ATOM 5734 O O . PHE A 1 41 ? -1.875 -22.446 23.724 1.00 0.00 39 PHE A O 4
ATOM 5751 N N . ILE A 1 42 ? -3.039 -22.155 25.632 1.00 0.00 40 ILE A N 4
ATOM 5752 C CA . ILE A 1 42 ? -4.208 -22.956 25.217 1.00 0.00 40 ILE A CA 4
ATOM 5753 C C . ILE A 1 42 ? -5.131 -22.125 24.286 1.00 0.00 40 ILE A C 4
ATOM 5754 O O . ILE A 1 42 ? -5.653 -21.072 24.686 1.00 0.00 40 ILE A O 4
ATOM 5770 N N . LEU A 1 43 ? -5.309 -22.611 23.040 1.00 0.00 41 LEU A N 4
ATOM 5771 C CA . LEU A 1 43 ? -6.112 -21.925 21.998 1.00 0.00 41 LEU A CA 4
ATOM 5772 C C . LEU A 1 43 ? -7.594 -22.293 22.052 1.00 0.00 41 LEU A C 4
ATOM 5773 O O . LEU A 1 43 ? -7.979 -23.283 22.676 1.00 0.00 41 LEU A O 4
ATOM 5789 N N . ALA A 1 44 ? -8.402 -21.484 21.339 1.00 0.00 42 ALA A N 4
ATOM 5790 C CA . ALA A 1 44 ? -9.847 -21.715 21.152 1.00 0.00 42 ALA A CA 4
ATOM 5791 C C . ALA A 1 44 ? -10.127 -23.054 20.428 1.00 0.00 42 ALA A C 4
ATOM 5792 O O . ALA A 1 44 ? -11.165 -23.687 20.652 1.00 0.00 42 ALA A O 4
ATOM 5799 N N . ASN A 1 45 ? -9.173 -23.487 19.569 1.00 0.00 43 ASN A N 4
ATOM 5800 C CA . ASN A 1 45 ? -9.262 -24.781 18.850 1.00 0.00 43 ASN A CA 4
ATOM 5801 C C . ASN A 1 45 ? -8.655 -25.939 19.693 1.00 0.00 43 ASN A C 4
ATOM 5802 O O . ASN A 1 45 ? -8.464 -27.051 19.170 1.00 0.00 43 ASN A O 4
ATOM 5813 N N . ASP A 1 46 ? -8.357 -25.650 20.996 1.00 0.00 44 ASP A N 4
ATOM 5814 C CA . ASP A 1 46 ? -7.793 -26.624 21.983 1.00 0.00 44 ASP A CA 4
ATOM 5815 C C . ASP A 1 46 ? -6.304 -26.970 21.684 1.00 0.00 44 ASP A C 4
ATOM 5816 O O . ASP A 1 46 ? -5.729 -27.913 22.249 1.00 0.00 44 ASP A O 4
ATOM 5825 N N . ARG A 1 47 ? -5.657 -26.148 20.834 1.00 0.00 45 ARG A N 4
ATOM 5826 C CA . ARG A 1 47 ? -4.231 -26.313 20.491 1.00 0.00 45 ARG A CA 4
ATOM 5827 C C . ARG A 1 47 ? -3.352 -25.614 21.538 1.00 0.00 45 ARG A C 4
ATOM 5828 O O . ARG A 1 47 ? -3.414 -24.395 21.700 1.00 0.00 45 ARG A O 4
ATOM 5849 N N . GLU A 1 48 ? -2.562 -26.402 22.255 1.00 0.00 46 GLU A N 4
ATOM 5850 C CA . GLU A 1 48 ? -1.588 -25.898 23.214 1.00 0.00 46 GLU A CA 4
ATOM 5851 C C . GLU A 1 48 ? -0.279 -25.506 22.485 1.00 0.00 46 GLU A C 4
ATOM 5852 O O . GLU A 1 48 ? 0.486 -26.382 22.057 1.00 0.00 46 GLU A O 4
ATOM 5864 N N . LEU A 1 49 ? -0.057 -24.195 22.313 1.00 0.00 47 LEU A N 4
ATOM 5865 C CA . LEU A 1 49 ? 1.212 -23.652 21.808 1.00 0.00 47 LEU A CA 4
ATOM 5866 C C . LEU A 1 49 ? 2.227 -23.612 22.954 1.00 0.00 47 LEU A C 4
ATOM 5867 O O . LEU A 1 49 ? 2.082 -22.859 23.902 1.00 0.00 47 LEU A O 4
ATOM 5883 N N . LYS A 1 50 ? 3.255 -24.433 22.831 1.00 0.00 48 LYS A N 4
ATOM 5884 C CA . LYS A 1 50 ? 4.170 -24.765 23.924 1.00 0.00 48 LYS A CA 4
ATOM 5885 C C . LYS A 1 50 ? 5.560 -24.201 23.611 1.00 0.00 48 LYS A C 4
ATOM 5886 O O . LYS A 1 50 ? 6.253 -24.684 22.706 1.00 0.00 48 LYS A O 4
ATOM 5905 N N . PHE A 1 51 ? 5.929 -23.129 24.333 1.00 0.00 49 PHE A N 4
ATOM 5906 C CA . PHE A 1 51 ? 7.212 -22.410 24.169 1.00 0.00 49 PHE A CA 4
ATOM 5907 C C . PHE A 1 51 ? 7.822 -22.152 25.558 1.00 0.00 49 PHE A C 4
ATOM 5908 O O . PHE A 1 51 ? 7.084 -21.990 26.523 1.00 0.00 49 PHE A O 4
ATOM 5925 N N . ARG A 1 52 ? 9.166 -22.103 25.658 1.00 0.00 50 ARG A N 4
ATOM 5926 C CA . ARG A 1 52 ? 9.855 -21.745 26.922 1.00 0.00 50 ARG A CA 4
ATOM 5927 C C . ARG A 1 52 ? 9.794 -20.211 27.135 1.00 0.00 50 ARG A C 4
ATOM 5928 O O . ARG A 1 52 ? 9.700 -19.458 26.154 1.00 0.00 50 ARG A O 4
ATOM 5949 N N . PRO A 1 53 ? 9.829 -19.722 28.421 1.00 0.00 51 PRO A N 4
ATOM 5950 C CA . PRO A 1 53 ? 9.953 -18.278 28.726 1.00 0.00 51 PRO A CA 4
ATOM 5951 C C . PRO A 1 53 ? 11.187 -17.626 28.046 1.00 0.00 51 PRO A C 4
ATOM 5952 O O . PRO A 1 53 ? 11.076 -16.555 27.446 1.00 0.00 51 PRO A O 4
ATOM 5963 N N . ASP A 1 54 ? 12.334 -18.328 28.073 1.00 0.00 52 ASP A N 4
ATOM 5964 C CA . ASP A 1 54 ? 13.609 -17.837 27.508 1.00 0.00 52 ASP A CA 4
ATOM 5965 C C . ASP A 1 54 ? 13.643 -17.960 25.963 1.00 0.00 52 ASP A C 4
ATOM 5966 O O . ASP A 1 54 ? 14.695 -17.798 25.351 1.00 0.00 52 ASP A O 4
ATOM 5975 N N . ASP A 1 55 ? 12.498 -18.289 25.355 1.00 0.00 53 ASP A N 4
ATOM 5976 C CA . ASP A 1 55 ? 12.294 -18.233 23.894 1.00 0.00 53 ASP A CA 4
ATOM 5977 C C . ASP A 1 55 ? 11.539 -16.948 23.505 1.00 0.00 53 ASP A C 4
ATOM 5978 O O . ASP A 1 55 ? 11.845 -16.311 22.493 1.00 0.00 53 ASP A O 4
ATOM 5987 N N . LEU A 1 56 ? 10.565 -16.579 24.348 1.00 0.00 54 LEU A N 4
ATOM 5988 C CA . LEU A 1 56 ? 9.560 -15.543 24.044 1.00 0.00 54 LEU A CA 4
ATOM 5989 C C . LEU A 1 56 ? 10.055 -14.151 24.430 1.00 0.00 54 LEU A C 4
ATOM 5990 O O . LEU A 1 56 ? 10.733 -14.001 25.441 1.00 0.00 54 LEU A O 4
ATOM 6006 N N . GLN A 1 57 ? 9.663 -13.139 23.627 1.00 0.00 55 GLN A N 4
ATOM 6007 C CA . GLN A 1 57 ? 10.003 -11.718 23.864 1.00 0.00 55 GLN A CA 4
ATOM 6008 C C . GLN A 1 57 ? 9.484 -11.220 25.226 1.00 0.00 55 GLN A C 4
ATOM 6009 O O . GLN A 1 57 ? 10.220 -10.541 25.956 1.00 0.00 55 GLN A O 4
ATOM 6023 N N . ALA A 1 58 ? 8.214 -11.568 25.550 1.00 0.00 56 ALA A N 4
ATOM 6024 C CA . ALA A 1 58 ? 7.578 -11.153 26.821 1.00 0.00 56 ALA A CA 4
ATOM 6025 C C . ALA A 1 58 ? 8.433 -11.557 28.018 1.00 0.00 56 ALA A C 4
ATOM 6026 O O . ALA A 1 58 ? 8.731 -10.757 28.906 1.00 0.00 56 ALA A O 4
ATOM 6033 N N . THR A 1 59 ? 8.886 -12.801 27.967 1.00 0.00 57 THR A N 4
ATOM 6034 C CA . THR A 1 59 ? 9.433 -13.509 29.116 1.00 0.00 57 THR A CA 4
ATOM 6035 C C . THR A 1 59 ? 10.917 -13.815 28.988 1.00 0.00 57 THR A C 4
ATOM 6036 O O . THR A 1 59 ? 11.447 -14.647 29.738 1.00 0.00 57 THR A O 4
ATOM 6047 N N . TYR A 1 60 ? 11.595 -13.123 28.068 1.00 0.00 58 TYR A N 4
ATOM 6048 C CA . TYR A 1 60 ? 13.046 -13.223 27.911 1.00 0.00 58 TYR A CA 4
ATOM 6049 C C . TYR A 1 60 ? 13.697 -12.394 29.034 1.00 0.00 58 TYR A C 4
ATOM 6050 O O . TYR A 1 60 ? 14.083 -11.239 28.836 1.00 0.00 58 TYR A O 4
ATOM 6068 N N . GLY A 1 61 ? 13.720 -12.993 30.234 1.00 0.00 59 GLY A N 4
ATOM 6069 C CA . GLY A 1 61 ? 14.147 -12.315 31.469 1.00 0.00 59 GLY A CA 4
ATOM 6070 C C . GLY A 1 61 ? 13.048 -12.227 32.538 1.00 0.00 59 GLY A C 4
ATOM 6071 O O . GLY A 1 61 ? 13.171 -11.436 33.481 1.00 0.00 59 GLY A O 4
ATOM 6075 N N . ALA A 1 62 ? 11.971 -13.040 32.407 1.00 0.00 60 ALA A N 4
ATOM 6076 C CA . ALA A 1 62 ? 10.838 -13.049 33.374 1.00 0.00 60 ALA A CA 4
ATOM 6077 C C . ALA A 1 62 ? 10.863 -14.301 34.276 1.00 0.00 60 ALA A C 4
ATOM 6078 O O . ALA A 1 62 ? 11.274 -15.381 33.842 1.00 0.00 60 ALA A O 4
ATOM 6085 N N . THR A 1 63 ? 10.397 -14.137 35.531 1.00 0.00 61 THR A N 4
ATOM 6086 C CA . THR A 1 63 ? 10.328 -15.215 36.541 1.00 0.00 61 THR A CA 4
ATOM 6087 C C . THR A 1 63 ? 8.921 -15.878 36.580 1.00 0.00 61 THR A C 4
ATOM 6088 O O . THR A 1 63 ? 7.937 -15.241 36.201 1.00 0.00 61 THR A O 4
ATOM 6099 N N . PRO A 1 64 ? 8.822 -17.176 37.056 1.00 0.00 62 PRO A N 4
ATOM 6100 C CA . PRO A 1 64 ? 7.535 -17.936 37.178 1.00 0.00 62 PRO A CA 4
ATOM 6101 C C . PRO A 1 64 ? 6.421 -17.210 37.979 1.00 0.00 62 PRO A C 4
ATOM 6102 O O . PRO A 1 64 ? 5.233 -17.412 37.711 1.00 0.00 62 PRO A O 4
ATOM 6113 N N . GLU A 1 65 ? 6.824 -16.376 38.961 1.00 0.00 63 GLU A N 4
ATOM 6114 C CA . GLU A 1 65 ? 5.881 -15.579 39.792 1.00 0.00 63 GLU A CA 4
ATOM 6115 C C . GLU A 1 65 ? 5.076 -14.578 38.935 1.00 0.00 63 GLU A C 4
ATOM 6116 O O . GLU A 1 65 ? 3.917 -14.271 39.224 1.00 0.00 63 GLU A O 4
ATOM 6128 N N . GLN A 1 66 ? 5.713 -14.105 37.866 1.00 0.00 64 GLN A N 4
ATOM 6129 C CA . GLN A 1 66 ? 5.120 -13.154 36.920 1.00 0.00 64 GLN A CA 4
ATOM 6130 C C . GLN A 1 66 ? 4.259 -13.891 35.866 1.00 0.00 64 GLN A C 4
ATOM 6131 O O . GLN A 1 66 ? 3.450 -13.277 35.164 1.00 0.00 64 GLN A O 4
ATOM 6145 N N . LEU A 1 67 ? 4.472 -15.216 35.774 1.00 0.00 65 LEU A N 4
ATOM 6146 C CA . LEU A 1 67 ? 3.786 -16.120 34.822 1.00 0.00 65 LEU A CA 4
ATOM 6147 C C . LEU A 1 67 ? 2.679 -16.918 35.551 1.00 0.00 65 LEU A C 4
ATOM 6148 O O . LEU A 1 67 ? 2.194 -17.937 35.048 1.00 0.00 65 LEU A O 4
ATOM 6164 N N . ARG A 1 68 ? 2.312 -16.457 36.763 1.00 0.00 66 ARG A N 4
ATOM 6165 C CA . ARG A 1 68 ? 1.116 -16.933 37.481 1.00 0.00 66 ARG A CA 4
ATOM 6166 C C . ARG A 1 68 ? -0.087 -16.103 37.008 1.00 0.00 66 ARG A C 4
ATOM 6167 O O . ARG A 1 68 ? -1.058 -16.624 36.438 1.00 0.00 66 ARG A O 4
ATOM 6188 N N . GLU A 1 69 ? 0.041 -14.783 37.225 1.00 0.00 67 GLU A N 4
ATOM 6189 C CA . GLU A 1 69 ? -1.006 -13.791 36.954 1.00 0.00 67 GLU A CA 4
ATOM 6190 C C . GLU A 1 69 ? -0.855 -13.259 35.515 1.00 0.00 67 GLU A C 4
ATOM 6191 O O . GLU A 1 69 ? -0.150 -12.279 35.236 1.00 0.00 67 GLU A O 4
ATOM 6203 N N . ILE A 1 70 ? -1.507 -13.994 34.611 1.00 0.00 68 ILE A N 4
ATOM 6204 C CA . ILE A 1 70 ? -1.464 -13.791 33.160 1.00 0.00 68 ILE A CA 4
ATOM 6205 C C . ILE A 1 70 ? -2.864 -13.381 32.644 1.00 0.00 68 ILE A C 4
ATOM 6206 O O . ILE A 1 70 ? -3.880 -13.930 33.091 1.00 0.00 68 ILE A O 4
ATOM 6222 N N . GLU A 1 71 ? -2.897 -12.422 31.703 1.00 0.00 69 GLU A N 4
ATOM 6223 C CA . GLU A 1 71 ? -4.132 -11.983 31.023 1.00 0.00 69 GLU A CA 4
ATOM 6224 C C . GLU A 1 71 ? -3.976 -12.212 29.502 1.00 0.00 69 GLU A C 4
ATOM 6225 O O . GLU A 1 71 ? -2.862 -12.366 29.026 1.00 0.00 69 GLU A O 4
ATOM 6237 N N . ILE A 1 72 ? -5.096 -12.259 28.755 1.00 0.00 70 ILE A N 4
ATOM 6238 C CA . ILE A 1 72 ? -5.084 -12.322 27.271 1.00 0.00 70 ILE A CA 4
ATOM 6239 C C . ILE A 1 72 ? -4.726 -10.925 26.689 1.00 0.00 70 ILE A C 4
ATOM 6240 O O . ILE A 1 72 ? -4.927 -9.907 27.364 1.00 0.00 70 ILE A O 4
ATOM 6256 N N . SER A 1 73 ? -4.179 -10.894 25.449 1.00 0.00 71 SER A N 4
ATOM 6257 C CA . SER A 1 73 ? -3.742 -9.646 24.767 1.00 0.00 71 SER A CA 4
ATOM 6258 C C . SER A 1 73 ? -4.882 -8.613 24.641 1.00 0.00 71 SER A C 4
ATOM 6259 O O . SER A 1 73 ? -6.064 -8.986 24.631 1.00 0.00 71 SER A O 4
ATOM 6267 N N . PRO A 1 74 ? -4.547 -7.286 24.512 1.00 0.00 72 PRO A N 4
ATOM 6268 C CA . PRO A 1 74 ? -5.564 -6.234 24.259 1.00 0.00 72 PRO A CA 4
ATOM 6269 C C . PRO A 1 74 ? -6.163 -6.347 22.830 1.00 0.00 72 PRO A C 4
ATOM 6270 O O . PRO A 1 74 ? -7.188 -5.731 22.525 1.00 0.00 72 PRO A O 4
ATOM 6281 N N . SER A 1 75 ? -5.491 -7.144 21.975 1.00 0.00 73 SER A N 4
ATOM 6282 C CA . SER A 1 75 ? -5.972 -7.504 20.629 1.00 0.00 73 SER A CA 4
ATOM 6283 C C . SER A 1 75 ? -6.938 -8.711 20.692 1.00 0.00 73 SER A C 4
ATOM 6284 O O . SER A 1 75 ? -7.760 -8.910 19.786 1.00 0.00 73 SER A O 4
ATOM 6292 N N . GLY A 1 76 ? -6.800 -9.521 21.766 1.00 0.00 74 GLY A N 4
ATOM 6293 C CA . GLY A 1 76 ? -7.591 -10.747 21.961 1.00 0.00 74 GLY A CA 4
ATOM 6294 C C . GLY A 1 76 ? -7.009 -11.959 21.222 1.00 0.00 74 GLY A C 4
ATOM 6295 O O . GLY A 1 76 ? -7.518 -13.076 21.349 1.00 0.00 74 GLY A O 4
ATOM 6299 N N . LEU A 1 77 ? -5.924 -11.724 20.458 1.00 0.00 75 LEU A N 4
ATOM 6300 C CA . LEU A 1 77 ? -5.208 -12.761 19.708 1.00 0.00 75 LEU A CA 4
ATOM 6301 C C . LEU A 1 77 ? -4.253 -13.510 20.646 1.00 0.00 75 LEU A C 4
ATOM 6302 O O . LEU A 1 77 ? -4.522 -14.645 21.027 1.00 0.00 75 LEU A O 4
ATOM 6318 N N . GLY A 1 78 ? -3.143 -12.844 21.031 1.00 0.00 76 GLY A N 4
ATOM 6319 C CA . GLY A 1 78 ? -2.108 -13.461 21.859 1.00 0.00 76 GLY A CA 4
ATOM 6320 C C . GLY A 1 78 ? -2.363 -13.307 23.335 1.00 0.00 76 GLY A C 4
ATOM 6321 O O . GLY A 1 78 ? -3.509 -13.411 23.793 1.00 0.00 76 GLY A O 4
ATOM 6325 N N . VAL A 1 79 ? -1.299 -13.007 24.073 1.00 0.00 77 VAL A N 4
ATOM 6326 C CA . VAL A 1 79 ? -1.340 -12.867 25.522 1.00 0.00 77 VAL A CA 4
ATOM 6327 C C . VAL A 1 79 ? -0.809 -11.483 25.917 1.00 0.00 77 VAL A C 4
ATOM 6328 O O . VAL A 1 79 ? -0.170 -10.813 25.109 1.00 0.00 77 VAL A O 4
ATOM 6341 N N . TYR A 1 80 ? -1.091 -11.078 27.152 1.00 0.00 78 TYR A N 4
ATOM 6342 C CA . TYR A 1 80 ? -0.520 -9.891 27.782 1.00 0.00 78 TYR A CA 4
ATOM 6343 C C . TYR A 1 80 ? -0.242 -10.234 29.251 1.00 0.00 78 TYR A C 4
ATOM 6344 O O . TYR A 1 80 ? -1.165 -10.301 30.074 1.00 0.00 78 TYR A O 4
ATOM 6362 N N . PHE A 1 81 ? 1.034 -10.498 29.565 1.00 0.00 79 PHE A N 4
ATOM 6363 C CA . PHE A 1 81 ? 1.448 -10.814 30.933 1.00 0.00 79 PHE A CA 4
ATOM 6364 C C . PHE A 1 81 ? 1.541 -9.509 31.730 1.00 0.00 79 PHE A C 4
ATOM 6365 O O . PHE A 1 81 ? 2.406 -8.672 31.464 1.00 0.00 79 PHE A O 4
ATOM 6382 N N . GLU A 1 82 ? 0.649 -9.370 32.707 1.00 0.00 80 GLU A N 4
ATOM 6383 C CA . GLU A 1 82 ? 0.336 -8.080 33.348 1.00 0.00 80 GLU A CA 4
ATOM 6384 C C . GLU A 1 82 ? 1.452 -7.614 34.313 1.00 0.00 80 GLU A C 4
ATOM 6385 O O . GLU A 1 82 ? 1.721 -6.413 34.424 1.00 0.00 80 GLU A O 4
ATOM 6397 N N . THR A 1 83 ? 2.090 -8.575 34.998 1.00 0.00 81 THR A N 4
ATOM 6398 C CA . THR A 1 83 ? 3.147 -8.309 36.001 1.00 0.00 81 THR A CA 4
ATOM 6399 C C . THR A 1 83 ? 4.387 -7.639 35.364 1.00 0.00 81 THR A C 4
ATOM 6400 O O . THR A 1 83 ? 5.022 -6.756 35.953 1.00 0.00 81 THR A O 4
ATOM 6411 N N . LEU A 1 84 ? 4.699 -8.078 34.138 1.00 0.00 82 LEU A N 4
ATOM 6412 C CA . LEU A 1 84 ? 5.847 -7.589 33.345 1.00 0.00 82 LEU A CA 4
ATOM 6413 C C . LEU A 1 84 ? 5.371 -6.551 32.316 1.00 0.00 82 LEU A C 4
ATOM 6414 O O . LEU A 1 84 ? 6.199 -5.867 31.700 1.00 0.00 82 LEU A O 4
ATOM 6430 N N . GLU A 1 85 ? 4.026 -6.457 32.140 1.00 0.00 83 GLU A N 4
ATOM 6431 C CA . GLU A 1 85 ? 3.361 -5.544 31.175 1.00 0.00 83 GLU A CA 4
ATOM 6432 C C . GLU A 1 85 ? 3.849 -5.802 29.737 1.00 0.00 83 GLU A C 4
ATOM 6433 O O . GLU A 1 85 ? 3.858 -4.906 28.888 1.00 0.00 83 GLU A O 4
ATOM 6445 N N . GLU A 1 86 ? 4.187 -7.072 29.470 1.00 0.00 84 GLU A N 4
ATOM 6446 C CA . GLU A 1 86 ? 4.847 -7.493 28.226 1.00 0.00 84 GLU A CA 4
ATOM 6447 C C . GLU A 1 86 ? 4.024 -8.627 27.589 1.00 0.00 84 GLU A C 4
ATOM 6448 O O . GLU A 1 86 ? 3.627 -9.579 28.277 1.00 0.00 84 GLU A O 4
ATOM 6460 N N . ASP A 1 87 ? 3.769 -8.520 26.274 1.00 0.00 85 ASP A N 4
ATOM 6461 C CA . ASP A 1 87 ? 2.827 -9.399 25.547 1.00 0.00 85 ASP A CA 4
ATOM 6462 C C . ASP A 1 87 ? 3.577 -10.428 24.673 1.00 0.00 85 ASP A C 4
ATOM 6463 O O . ASP A 1 87 ? 4.745 -10.215 24.303 1.00 0.00 85 ASP A O 4
ATOM 6472 N N . VAL A 1 88 ? 2.899 -11.557 24.371 1.00 0.00 86 VAL A N 4
ATOM 6473 C CA . VAL A 1 88 ? 3.378 -12.581 23.408 1.00 0.00 86 VAL A CA 4
ATOM 6474 C C . VAL A 1 88 ? 2.355 -12.662 22.262 1.00 0.00 86 VAL A C 4
ATOM 6475 O O . VAL A 1 88 ? 1.210 -13.071 22.482 1.00 0.00 86 VAL A O 4
ATOM 6488 N N . SER A 1 89 ? 2.771 -12.247 21.051 1.00 0.00 87 SER A N 4
ATOM 6489 C CA . SER A 1 89 ? 1.913 -12.252 19.854 1.00 0.00 87 SER A CA 4
ATOM 6490 C C . SER A 1 89 ? 1.585 -13.691 19.422 1.00 0.00 87 SER A C 4
ATOM 6491 O O . SER A 1 89 ? 2.502 -14.482 19.171 1.00 0.00 87 SER A O 4
ATOM 6499 N N . LEU A 1 90 ? 0.276 -14.018 19.351 1.00 0.00 88 LEU A N 4
ATOM 6500 C CA . LEU A 1 90 ? -0.187 -15.348 18.921 1.00 0.00 88 LEU A CA 4
ATOM 6501 C C . LEU A 1 90 ? 0.215 -15.621 17.475 1.00 0.00 88 LEU A C 4
ATOM 6502 O O . LEU A 1 90 ? 0.723 -16.690 17.144 1.00 0.00 88 LEU A O 4
ATOM 6518 N N . ILE A 1 91 ? -0.038 -14.609 16.634 1.00 0.00 89 ILE A N 4
ATOM 6519 C CA . ILE A 1 91 ? 0.248 -14.651 15.195 1.00 0.00 89 ILE A CA 4
ATOM 6520 C C . ILE A 1 91 ? 1.751 -14.826 14.978 1.00 0.00 89 ILE A C 4
ATOM 6521 O O . ILE A 1 91 ? 2.181 -15.497 14.036 1.00 0.00 89 ILE A O 4
ATOM 6537 N N . GLY A 1 92 ? 2.528 -14.240 15.903 1.00 0.00 90 GLY A N 4
ATOM 6538 C CA . GLY A 1 92 ? 3.960 -14.467 15.974 1.00 0.00 90 GLY A CA 4
ATOM 6539 C C . GLY A 1 92 ? 4.284 -15.947 16.153 1.00 0.00 90 GLY A C 4
ATOM 6540 O O . GLY A 1 92 ? 5.020 -16.512 15.358 1.00 0.00 90 GLY A O 4
ATOM 6544 N N . LEU A 1 93 ? 3.653 -16.582 17.154 1.00 0.00 91 LEU A N 4
ATOM 6545 C CA . LEU A 1 93 ? 3.873 -18.012 17.490 1.00 0.00 91 LEU A CA 4
ATOM 6546 C C . LEU A 1 93 ? 3.471 -18.941 16.327 1.00 0.00 91 LEU A C 4
ATOM 6547 O O . LEU A 1 93 ? 4.072 -20.004 16.125 1.00 0.00 91 LEU A O 4
ATOM 6563 N N . LEU A 1 94 ? 2.453 -18.509 15.564 1.00 0.00 92 LEU A N 4
ATOM 6564 C CA . LEU A 1 94 ? 1.938 -19.240 14.391 1.00 0.00 92 LEU A CA 4
ATOM 6565 C C . LEU A 1 94 ? 2.890 -19.088 13.183 1.00 0.00 92 LEU A C 4
ATOM 6566 O O . LEU A 1 94 ? 2.958 -19.968 12.319 1.00 0.00 92 LEU A O 4
ATOM 6582 N N . GLU A 1 95 ? 3.625 -17.960 13.134 1.00 0.00 93 GLU A N 4
ATOM 6583 C CA . GLU A 1 95 ? 4.667 -17.710 12.113 1.00 0.00 93 GLU A CA 4
ATOM 6584 C C . GLU A 1 95 ? 6.058 -18.186 12.600 1.00 0.00 93 GLU A C 4
ATOM 6585 O O . GLU A 1 95 ? 7.018 -18.216 11.819 1.00 0.00 93 GLU A O 4
ATOM 6597 N N . GLY A 1 96 ? 6.149 -18.553 13.894 1.00 0.00 94 GLY A N 4
ATOM 6598 C CA . GLY A 1 96 ? 7.418 -18.960 14.526 1.00 0.00 94 GLY A CA 4
ATOM 6599 C C . GLY A 1 96 ? 8.147 -17.797 15.215 1.00 0.00 94 GLY A C 4
ATOM 6600 O O . GLY A 1 96 ? 9.121 -18.011 15.950 1.00 0.00 94 GLY A O 4
ATOM 6604 N N . ARG A 1 97 ? 7.663 -16.567 14.962 1.00 0.00 95 ARG A N 4
ATOM 6605 C CA . ARG A 1 97 ? 8.207 -15.322 15.533 1.00 0.00 95 ARG A CA 4
ATOM 6606 C C . ARG A 1 97 ? 7.870 -15.221 17.039 1.00 0.00 95 ARG A C 4
ATOM 6607 O O . ARG A 1 97 ? 6.805 -14.735 17.421 1.00 0.00 95 ARG A O 4
ATOM 6628 N N . ARG A 1 98 ? 8.780 -15.713 17.881 1.00 0.00 96 ARG A N 4
ATOM 6629 C CA . ARG A 1 98 ? 8.651 -15.640 19.356 1.00 0.00 96 ARG A CA 4
ATOM 6630 C C . ARG A 1 98 ? 8.769 -14.178 19.861 1.00 0.00 96 ARG A C 4
ATOM 6631 O O . ARG A 1 98 ? 8.348 -13.853 20.980 1.00 0.00 96 ARG A O 4
ATOM 6652 N N . GLY A 1 99 ? 9.370 -13.329 19.011 1.00 0.00 97 GLY A N 4
ATOM 6653 C CA . GLY A 1 99 ? 9.355 -11.871 19.164 1.00 0.00 97 GLY A CA 4
ATOM 6654 C C . GLY A 1 99 ? 9.146 -11.201 17.812 1.00 0.00 97 GLY A C 4
ATOM 6655 O O . GLY A 1 99 ? 8.422 -11.736 16.964 1.00 0.00 97 GLY A O 4
ATOM 6659 N N . SER A 1 100 ? 9.767 -10.031 17.607 1.00 0.00 98 SER A N 4
ATOM 6660 C CA . SER A 1 100 ? 9.793 -9.369 16.287 1.00 0.00 98 SER A CA 4
ATOM 6661 C C . SER A 1 100 ? 10.929 -9.957 15.428 1.00 0.00 98 SER A C 4
ATOM 6662 O O . SER A 1 100 ? 11.833 -10.622 15.958 1.00 0.00 98 SER A O 4
ATOM 6670 N N . ALA A 1 101 ? 10.875 -9.708 14.107 1.00 0.00 99 ALA A N 4
ATOM 6671 C CA . ALA A 1 101 ? 11.902 -10.171 13.156 1.00 0.00 99 ALA A CA 4
ATOM 6672 C C . ALA A 1 101 ? 13.267 -9.533 13.481 1.00 0.00 99 ALA A C 4
ATOM 6673 O O . ALA A 1 101 ? 14.297 -10.230 13.530 1.00 0.00 99 ALA A O 4
ATOM 6680 N N . LYS A 1 102 ? 13.256 -8.206 13.747 1.00 0.00 100 LYS A N 4
ATOM 6681 C CA . LYS A 1 102 ? 14.473 -7.465 14.137 1.00 0.00 100 LYS A CA 4
ATOM 6682 C C . LYS A 1 102 ? 14.975 -7.932 15.515 1.00 0.00 100 LYS A C 4
ATOM 6683 O O . LYS A 1 102 ? 16.176 -8.028 15.729 1.00 0.00 100 LYS A O 4
ATOM 6702 N N . TRP A 1 103 ? 14.036 -8.259 16.429 1.00 0.00 101 TRP A N 4
ATOM 6703 C CA . TRP A 1 103 ? 14.383 -8.756 17.777 1.00 0.00 101 TRP A CA 4
ATOM 6704 C C . TRP A 1 103 ? 15.174 -10.071 17.671 1.00 0.00 101 TRP A C 4
ATOM 6705 O O . TRP A 1 103 ? 16.206 -10.227 18.309 1.00 0.00 101 TRP A O 4
ATOM 6726 N N . MET A 1 104 ? 14.687 -10.992 16.832 1.00 0.00 102 MET A N 4
ATOM 6727 C CA . MET A 1 104 ? 15.318 -12.313 16.632 1.00 0.00 102 MET A CA 4
ATOM 6728 C C . MET A 1 104 ? 16.660 -12.196 15.873 1.00 0.00 102 MET A C 4
ATOM 6729 O O . MET A 1 104 ? 17.526 -13.070 16.008 1.00 0.00 102 MET A O 4
ATOM 6743 N N . ALA A 1 105 ? 16.837 -11.106 15.093 1.00 0.00 103 ALA A N 4
ATOM 6744 C CA . ALA A 1 105 ? 18.060 -10.881 14.305 1.00 0.00 103 ALA A CA 4
ATOM 6745 C C . ALA A 1 105 ? 19.171 -10.289 15.188 1.00 0.00 103 ALA A C 4
ATOM 6746 O O . ALA A 1 105 ? 20.334 -10.683 15.085 1.00 0.00 103 ALA A O 4
ATOM 6753 N N . GLU A 1 106 ? 18.782 -9.363 16.080 1.00 0.00 104 GLU A N 4
ATOM 6754 C CA . GLU A 1 106 ? 19.730 -8.565 16.901 1.00 0.00 104 GLU A CA 4
ATOM 6755 C C . GLU A 1 106 ? 19.897 -9.162 18.308 1.00 0.00 104 GLU A C 4
ATOM 6756 O O . GLU A 1 106 ? 20.807 -8.784 19.056 1.00 0.00 104 GLU A O 4
ATOM 6768 N N . HIS A 1 107 ? 19.005 -10.105 18.657 1.00 0.00 105 HIS A N 4
ATOM 6769 C CA . HIS A 1 107 ? 19.066 -10.876 19.911 1.00 0.00 105 HIS A CA 4
ATOM 6770 C C . HIS A 1 107 ? 18.953 -12.365 19.518 1.00 0.00 105 HIS A C 4
ATOM 6771 O O . HIS A 1 107 ? 17.845 -12.919 19.522 1.00 0.00 105 HIS A O 4
ATOM 6786 N N . PRO A 1 108 ? 20.092 -12.998 19.054 1.00 0.00 106 PRO A N 4
ATOM 6787 C CA . PRO A 1 108 ? 20.116 -14.422 18.632 1.00 0.00 106 PRO A CA 4
ATOM 6788 C C . PRO A 1 108 ? 19.577 -15.390 19.707 1.00 0.00 106 PRO A C 4
ATOM 6789 O O . PRO A 1 108 ? 19.843 -15.218 20.907 1.00 0.00 106 PRO A O 4
ATOM 6800 N N . LEU A 1 109 ? 18.823 -16.402 19.259 1.00 0.00 107 LEU A N 4
ATOM 6801 C CA . LEU A 1 109 ? 18.155 -17.373 20.143 1.00 0.00 107 LEU A CA 4
ATOM 6802 C C . LEU A 1 109 ? 18.651 -18.794 19.819 1.00 0.00 107 LEU A C 4
ATOM 6803 O O . LEU A 1 109 ? 18.962 -19.103 18.662 1.00 0.00 107 LEU A O 4
ATOM 6819 N N . ALA A 1 110 ? 18.701 -19.661 20.845 1.00 0.00 108 ALA A N 4
ATOM 6820 C CA . ALA A 1 110 ? 19.156 -21.061 20.706 1.00 0.00 108 ALA A CA 4
ATOM 6821 C C . ALA A 1 110 ? 18.118 -21.963 19.992 1.00 0.00 108 ALA A C 4
ATOM 6822 O O . ALA A 1 110 ? 18.391 -23.140 19.738 1.00 0.00 108 ALA A O 4
ATOM 6829 N N . SER A 1 111 ? 16.935 -21.403 19.682 1.00 0.00 109 SER A N 4
ATOM 6830 C CA . SER A 1 111 ? 15.847 -22.104 18.981 1.00 0.00 109 SER A CA 4
ATOM 6831 C C . SER A 1 111 ? 15.466 -21.317 17.704 1.00 0.00 109 SER A C 4
ATOM 6832 O O . SER A 1 111 ? 15.698 -21.823 16.583 1.00 0.00 109 SER A O 4
ATOM 6841 N N . MET A 1 3 ? -10.242 -5.167 -3.076 1.00 0.00 1 MET A N 5
ATOM 6842 C CA . MET A 1 3 ? -9.444 -4.223 -3.899 1.00 0.00 1 MET A CA 5
ATOM 6843 C C . MET A 1 3 ? -8.563 -3.360 -2.979 1.00 0.00 1 MET A C 5
ATOM 6844 O O . MET A 1 3 ? -9.082 -2.602 -2.154 1.00 0.00 1 MET A O 5
ATOM 6859 N N . GLU A 1 4 ? -7.231 -3.487 -3.112 1.00 0.00 2 GLU A N 5
ATOM 6860 C CA . GLU A 1 4 ? -6.267 -2.783 -2.242 1.00 0.00 2 GLU A CA 5
ATOM 6861 C C . GLU A 1 4 ? -6.109 -1.313 -2.684 1.00 0.00 2 GLU A C 5
ATOM 6862 O O . GLU A 1 4 ? -5.960 -1.033 -3.883 1.00 0.00 2 GLU A O 5
ATOM 6874 N N . VAL A 1 5 ? -6.148 -0.383 -1.711 1.00 0.00 3 VAL A N 5
ATOM 6875 C CA . VAL A 1 5 ? -6.039 1.069 -1.967 1.00 0.00 3 VAL A CA 5
ATOM 6876 C C . VAL A 1 5 ? -5.350 1.761 -0.770 1.00 0.00 3 VAL A C 5
ATOM 6877 O O . VAL A 1 5 ? -5.407 1.262 0.361 1.00 0.00 3 VAL A O 5
ATOM 6890 N N . SER A 1 6 ? -4.670 2.890 -1.031 1.00 0.00 4 SER A N 5
ATOM 6891 C CA . SER A 1 6 ? -3.994 3.684 0.005 1.00 0.00 4 SER A CA 5
ATOM 6892 C C . SER A 1 6 ? -5.013 4.576 0.755 1.00 0.00 4 SER A C 5
ATOM 6893 O O . SER A 1 6 ? -5.189 5.763 0.438 1.00 0.00 4 SER A O 5
ATOM 6901 N N . ALA A 1 7 ? -5.722 3.958 1.724 1.00 0.00 5 ALA A N 5
ATOM 6902 C CA . ALA A 1 7 ? -6.735 4.634 2.568 1.00 0.00 5 ALA A CA 5
ATOM 6903 C C . ALA A 1 7 ? -6.651 4.103 4.011 1.00 0.00 5 ALA A C 5
ATOM 6904 O O . ALA A 1 7 ? -6.053 3.048 4.254 1.00 0.00 5 ALA A O 5
ATOM 6911 N N . ASN A 1 8 ? -7.239 4.841 4.971 1.00 0.00 6 ASN A N 5
ATOM 6912 C CA . ASN A 1 8 ? -7.234 4.459 6.407 1.00 0.00 6 ASN A CA 5
ATOM 6913 C C . ASN A 1 8 ? -8.614 3.923 6.834 1.00 0.00 6 ASN A C 5
ATOM 6914 O O . ASN A 1 8 ? -8.713 3.119 7.769 1.00 0.00 6 ASN A O 5
ATOM 6925 N N . GLU A 1 9 ? -9.669 4.373 6.122 1.00 0.00 7 GLU A N 5
ATOM 6926 C CA . GLU A 1 9 ? -11.082 4.031 6.425 1.00 0.00 7 GLU A CA 5
ATOM 6927 C C . GLU A 1 9 ? -11.376 2.522 6.275 1.00 0.00 7 GLU A C 5
ATOM 6928 O O . GLU A 1 9 ? -12.307 1.998 6.901 1.00 0.00 7 GLU A O 5
ATOM 6940 N N . LEU A 1 10 ? -10.578 1.846 5.429 1.00 0.00 8 LEU A N 5
ATOM 6941 C CA . LEU A 1 10 ? -10.696 0.394 5.178 1.00 0.00 8 LEU A CA 5
ATOM 6942 C C . LEU A 1 10 ? -10.338 -0.449 6.414 1.00 0.00 8 LEU A C 5
ATOM 6943 O O . LEU A 1 10 ? -10.754 -1.612 6.508 1.00 0.00 8 LEU A O 5
ATOM 6959 N N . GLU A 1 11 ? -9.548 0.159 7.333 1.00 0.00 9 GLU A N 5
ATOM 6960 C CA . GLU A 1 11 ? -9.091 -0.436 8.623 1.00 0.00 9 GLU A CA 5
ATOM 6961 C C . GLU A 1 11 ? -8.588 -1.886 8.458 1.00 0.00 9 GLU A C 5
ATOM 6962 O O . GLU A 1 11 ? -8.775 -2.719 9.344 1.00 0.00 9 GLU A O 5
ATOM 6974 N N . ALA A 1 12 ? -7.874 -2.148 7.345 1.00 0.00 10 ALA A N 5
ATOM 6975 C CA . ALA A 1 12 ? -7.500 -3.513 6.911 1.00 0.00 10 ALA A CA 5
ATOM 6976 C C . ALA A 1 12 ? -6.632 -4.256 7.949 1.00 0.00 10 ALA A C 5
ATOM 6977 O O . ALA A 1 12 ? -6.564 -5.472 7.924 1.00 0.00 10 ALA A O 5
ATOM 6984 N N . ALA A 1 13 ? -5.987 -3.503 8.863 1.00 0.00 11 ALA A N 5
ATOM 6985 C CA . ALA A 1 13 ? -5.226 -4.070 9.992 1.00 0.00 11 ALA A CA 5
ATOM 6986 C C . ALA A 1 13 ? -6.183 -4.577 11.092 1.00 0.00 11 ALA A C 5
ATOM 6987 O O . ALA A 1 13 ? -6.061 -5.715 11.549 1.00 0.00 11 ALA A O 5
ATOM 6994 N N . SER A 1 14 ? -7.148 -3.715 11.482 1.00 0.00 12 SER A N 5
ATOM 6995 C CA . SER A 1 14 ? -8.132 -3.998 12.562 1.00 0.00 12 SER A CA 5
ATOM 6996 C C . SER A 1 14 ? -9.078 -5.148 12.155 1.00 0.00 12 SER A C 5
ATOM 6997 O O . SER A 1 14 ? -9.323 -6.092 12.938 1.00 0.00 12 SER A O 5
ATOM 7005 N N . SER A 1 15 ? -9.594 -5.060 10.917 1.00 0.00 13 SER A N 5
ATOM 7006 C CA . SER A 1 15 ? -10.450 -6.095 10.326 1.00 0.00 13 SER A CA 5
ATOM 7007 C C . SER A 1 15 ? -9.670 -7.418 10.184 1.00 0.00 13 SER A C 5
ATOM 7008 O O . SER A 1 15 ? -10.219 -8.480 10.464 1.00 0.00 13 SER A O 5
ATOM 7016 N N . ARG A 1 16 ? -8.375 -7.324 9.775 1.00 0.00 14 ARG A N 5
ATOM 7017 C CA . ARG A 1 16 ? -7.463 -8.499 9.674 1.00 0.00 14 ARG A CA 5
ATOM 7018 C C . ARG A 1 16 ? -7.375 -9.253 11.005 1.00 0.00 14 ARG A C 5
ATOM 7019 O O . ARG A 1 16 ? -7.409 -10.476 11.016 1.00 0.00 14 ARG A O 5
ATOM 7040 N N . MET A 1 17 ? -7.253 -8.497 12.118 1.00 0.00 15 MET A N 5
ATOM 7041 C CA . MET A 1 17 ? -7.166 -9.072 13.475 1.00 0.00 15 MET A CA 5
ATOM 7042 C C . MET A 1 17 ? -8.387 -9.968 13.739 1.00 0.00 15 MET A C 5
ATOM 7043 O O . MET A 1 17 ? -8.239 -11.145 14.068 1.00 0.00 15 MET A O 5
ATOM 7057 N N . GLU A 1 18 ? -9.584 -9.398 13.494 1.00 0.00 16 GLU A N 5
ATOM 7058 C CA . GLU A 1 18 ? -10.878 -10.103 13.656 1.00 0.00 16 GLU A CA 5
ATOM 7059 C C . GLU A 1 18 ? -10.972 -11.338 12.725 1.00 0.00 16 GLU A C 5
ATOM 7060 O O . GLU A 1 18 ? -11.508 -12.382 13.120 1.00 0.00 16 GLU A O 5
ATOM 7072 N N . MET A 1 19 ? -10.437 -11.193 11.489 1.00 0.00 17 MET A N 5
ATOM 7073 C CA . MET A 1 19 ? -10.442 -12.266 10.466 1.00 0.00 17 MET A CA 5
ATOM 7074 C C . MET A 1 19 ? -9.605 -13.470 10.940 1.00 0.00 17 MET A C 5
ATOM 7075 O O . MET A 1 19 ? -10.065 -14.592 10.871 1.00 0.00 17 MET A O 5
ATOM 7089 N N . LEU A 1 20 ? -8.396 -13.200 11.465 1.00 0.00 18 LEU A N 5
ATOM 7090 C CA . LEU A 1 20 ? -7.439 -14.248 11.899 1.00 0.00 18 LEU A CA 5
ATOM 7091 C C . LEU A 1 20 ? -7.948 -14.968 13.165 1.00 0.00 18 LEU A C 5
ATOM 7092 O O . LEU A 1 20 ? -7.704 -16.165 13.353 1.00 0.00 18 LEU A O 5
ATOM 7108 N N . GLN A 1 21 ? -8.656 -14.206 14.022 1.00 0.00 19 GLN A N 5
ATOM 7109 C CA . GLN A 1 21 ? -9.280 -14.719 15.261 1.00 0.00 19 GLN A CA 5
ATOM 7110 C C . GLN A 1 21 ? -10.388 -15.741 14.950 1.00 0.00 19 GLN A C 5
ATOM 7111 O O . GLN A 1 21 ? -10.467 -16.798 15.590 1.00 0.00 19 GLN A O 5
ATOM 7125 N N . ARG A 1 22 ? -11.233 -15.413 13.957 1.00 0.00 20 ARG A N 5
ATOM 7126 C CA . ARG A 1 22 ? -12.387 -16.254 13.578 1.00 0.00 20 ARG A CA 5
ATOM 7127 C C . ARG A 1 22 ? -11.967 -17.380 12.603 1.00 0.00 20 ARG A C 5
ATOM 7128 O O . ARG A 1 22 ? -12.599 -18.441 12.567 1.00 0.00 20 ARG A O 5
ATOM 7149 N N . GLU A 1 23 ? -10.884 -17.137 11.836 1.00 0.00 21 GLU A N 5
ATOM 7150 C CA . GLU A 1 23 ? -10.380 -18.084 10.820 1.00 0.00 21 GLU A CA 5
ATOM 7151 C C . GLU A 1 23 ? -9.657 -19.255 11.508 1.00 0.00 21 GLU A C 5
ATOM 7152 O O . GLU A 1 23 ? -10.096 -20.408 11.429 1.00 0.00 21 GLU A O 5
ATOM 7164 N N . TYR A 1 24 ? -8.556 -18.925 12.210 1.00 0.00 22 TYR A N 5
ATOM 7165 C CA . TYR A 1 24 ? -7.693 -19.914 12.869 1.00 0.00 22 TYR A CA 5
ATOM 7166 C C . TYR A 1 24 ? -8.200 -20.161 14.300 1.00 0.00 22 TYR A C 5
ATOM 7167 O O . TYR A 1 24 ? -8.989 -21.091 14.533 1.00 0.00 22 TYR A O 5
ATOM 7185 N N . SER A 1 25 ? -7.803 -19.275 15.231 1.00 0.00 23 SER A N 5
ATOM 7186 C CA . SER A 1 25 ? -8.112 -19.381 16.666 1.00 0.00 23 SER A CA 5
ATOM 7187 C C . SER A 1 25 ? -7.711 -18.085 17.372 1.00 0.00 23 SER A C 5
ATOM 7188 O O . SER A 1 25 ? -6.867 -17.323 16.878 1.00 0.00 23 SER A O 5
ATOM 7196 N N . THR A 1 26 ? -8.341 -17.842 18.516 1.00 0.00 24 THR A N 5
ATOM 7197 C CA . THR A 1 26 ? -7.873 -16.871 19.503 1.00 0.00 24 THR A CA 5
ATOM 7198 C C . THR A 1 26 ? -7.063 -17.613 20.572 1.00 0.00 24 THR A C 5
ATOM 7199 O O . THR A 1 26 ? -6.911 -18.845 20.512 1.00 0.00 24 THR A O 5
ATOM 7210 N N . LEU A 1 27 ? -6.527 -16.869 21.533 1.00 0.00 25 LEU A N 5
ATOM 7211 C CA . LEU A 1 27 ? -5.932 -17.450 22.742 1.00 0.00 25 LEU A CA 5
ATOM 7212 C C . LEU A 1 27 ? -6.958 -17.352 23.885 1.00 0.00 25 LEU A C 5
ATOM 7213 O O . LEU A 1 27 ? -7.418 -16.253 24.194 1.00 0.00 25 LEU A O 5
ATOM 7229 N N . ARG A 1 28 ? -7.351 -18.497 24.480 1.00 0.00 26 ARG A N 5
ATOM 7230 C CA . ARG A 1 28 ? -8.368 -18.522 25.562 1.00 0.00 26 ARG A CA 5
ATOM 7231 C C . ARG A 1 28 ? -7.704 -18.364 26.947 1.00 0.00 26 ARG A C 5
ATOM 7232 O O . ARG A 1 28 ? -8.214 -17.645 27.814 1.00 0.00 26 ARG A O 5
ATOM 7253 N N . SER A 1 29 ? -6.550 -19.035 27.131 1.00 0.00 27 SER A N 5
ATOM 7254 C CA . SER A 1 29 ? -5.811 -19.072 28.407 1.00 0.00 27 SER A CA 5
ATOM 7255 C C . SER A 1 29 ? -4.333 -19.390 28.148 1.00 0.00 27 SER A C 5
ATOM 7256 O O . SER A 1 29 ? -3.959 -19.837 27.058 1.00 0.00 27 SER A O 5
ATOM 7264 N N . VAL A 1 30 ? -3.499 -19.102 29.159 1.00 0.00 28 VAL A N 5
ATOM 7265 C CA . VAL A 1 30 ? -2.063 -19.445 29.189 1.00 0.00 28 VAL A CA 5
ATOM 7266 C C . VAL A 1 30 ? -1.700 -19.941 30.605 1.00 0.00 28 VAL A C 5
ATOM 7267 O O . VAL A 1 30 ? -2.323 -19.515 31.585 1.00 0.00 28 VAL A O 5
ATOM 7280 N N . GLN A 1 31 ? -0.696 -20.833 30.706 1.00 0.00 29 GLN A N 5
ATOM 7281 C CA . GLN A 1 31 ? -0.174 -21.304 31.996 1.00 0.00 29 GLN A CA 5
ATOM 7282 C C . GLN A 1 31 ? 1.306 -21.711 31.857 1.00 0.00 29 GLN A C 5
ATOM 7283 O O . GLN A 1 31 ? 1.689 -22.351 30.875 1.00 0.00 29 GLN A O 5
ATOM 7297 N N . TYR A 1 32 ? 2.142 -21.300 32.829 1.00 0.00 30 TYR A N 5
ATOM 7298 C CA . TYR A 1 32 ? 3.535 -21.752 32.919 1.00 0.00 30 TYR A CA 5
ATOM 7299 C C . TYR A 1 32 ? 3.573 -23.086 33.674 1.00 0.00 30 TYR A C 5
ATOM 7300 O O . TYR A 1 32 ? 3.194 -23.154 34.849 1.00 0.00 30 TYR A O 5
ATOM 7318 N N . ARG A 1 33 ? 4.010 -24.136 32.975 1.00 0.00 31 ARG A N 5
ATOM 7319 C CA . ARG A 1 33 ? 4.214 -25.465 33.551 1.00 0.00 31 ARG A CA 5
ATOM 7320 C C . ARG A 1 33 ? 5.706 -25.625 33.902 1.00 0.00 31 ARG A C 5
ATOM 7321 O O . ARG A 1 33 ? 6.542 -25.831 33.012 1.00 0.00 31 ARG A O 5
ATOM 7342 N N . SER A 1 34 ? 6.021 -25.495 35.204 1.00 0.00 32 SER A N 5
ATOM 7343 C CA . SER A 1 34 ? 7.403 -25.520 35.727 1.00 0.00 32 SER A CA 5
ATOM 7344 C C . SER A 1 34 ? 8.041 -26.909 35.587 1.00 0.00 32 SER A C 5
ATOM 7345 O O . SER A 1 34 ? 9.259 -27.027 35.392 1.00 0.00 32 SER A O 5
ATOM 7353 N N . GLU A 1 35 ? 7.196 -27.952 35.683 1.00 0.00 33 GLU A N 5
ATOM 7354 C CA . GLU A 1 35 ? 7.617 -29.357 35.526 1.00 0.00 33 GLU A CA 5
ATOM 7355 C C . GLU A 1 35 ? 8.181 -29.596 34.114 1.00 0.00 33 GLU A C 5
ATOM 7356 O O . GLU A 1 35 ? 9.171 -30.310 33.925 1.00 0.00 33 GLU A O 5
ATOM 7368 N N . GLU A 1 36 ? 7.526 -28.966 33.134 1.00 0.00 34 GLU A N 5
ATOM 7369 C CA . GLU A 1 36 ? 7.916 -29.016 31.719 1.00 0.00 34 GLU A CA 5
ATOM 7370 C C . GLU A 1 36 ? 9.017 -27.982 31.414 1.00 0.00 34 GLU A C 5
ATOM 7371 O O . GLU A 1 36 ? 9.765 -28.125 30.439 1.00 0.00 34 GLU A O 5
ATOM 7383 N N . GLY A 1 37 ? 9.083 -26.929 32.256 1.00 0.00 35 GLY A N 5
ATOM 7384 C CA . GLY A 1 37 ? 9.999 -25.805 32.050 1.00 0.00 35 GLY A CA 5
ATOM 7385 C C . GLY A 1 37 ? 9.591 -24.911 30.876 1.00 0.00 35 GLY A C 5
ATOM 7386 O O . GLY A 1 37 ? 10.415 -24.169 30.330 1.00 0.00 35 GLY A O 5
ATOM 7390 N N . VAL A 1 38 ? 8.296 -24.985 30.502 1.00 0.00 36 VAL A N 5
ATOM 7391 C CA . VAL A 1 38 ? 7.719 -24.276 29.339 1.00 0.00 36 VAL A CA 5
ATOM 7392 C C . VAL A 1 38 ? 6.431 -23.549 29.752 1.00 0.00 36 VAL A C 5
ATOM 7393 O O . VAL A 1 38 ? 5.873 -23.794 30.825 1.00 0.00 36 VAL A O 5
ATOM 7406 N N . ILE A 1 39 ? 5.968 -22.677 28.864 1.00 0.00 37 ILE A N 5
ATOM 7407 C CA . ILE A 1 39 ? 4.680 -21.993 28.960 1.00 0.00 37 ILE A CA 5
ATOM 7408 C C . ILE A 1 39 ? 3.765 -22.515 27.843 1.00 0.00 37 ILE A C 5
ATOM 7409 O O . ILE A 1 39 ? 4.142 -22.503 26.662 1.00 0.00 37 ILE A O 5
ATOM 7425 N N . VAL A 1 40 ? 2.588 -23.004 28.235 1.00 0.00 38 VAL A N 5
ATOM 7426 C CA . VAL A 1 40 ? 1.561 -23.495 27.317 1.00 0.00 38 VAL A CA 5
ATOM 7427 C C . VAL A 1 40 ? 0.477 -22.415 27.085 1.00 0.00 38 VAL A C 5
ATOM 7428 O O . VAL A 1 40 ? -0.299 -22.077 27.985 1.00 0.00 38 VAL A O 5
ATOM 7441 N N . PHE A 1 41 ? 0.484 -21.862 25.867 1.00 0.00 39 PHE A N 5
ATOM 7442 C CA . PHE A 1 41 ? -0.537 -20.948 25.349 1.00 0.00 39 PHE A CA 5
ATOM 7443 C C . PHE A 1 41 ? -1.708 -21.772 24.787 1.00 0.00 39 PHE A C 5
ATOM 7444 O O . PHE A 1 41 ? -1.642 -22.290 23.663 1.00 0.00 39 PHE A O 5
ATOM 7461 N N . ILE A 1 42 ? -2.759 -21.921 25.600 1.00 0.00 40 ILE A N 5
ATOM 7462 C CA . ILE A 1 42 ? -3.940 -22.722 25.248 1.00 0.00 40 ILE A CA 5
ATOM 7463 C C . ILE A 1 42 ? -4.856 -21.929 24.286 1.00 0.00 40 ILE A C 5
ATOM 7464 O O . ILE A 1 42 ? -5.404 -20.877 24.646 1.00 0.00 40 ILE A O 5
ATOM 7480 N N . LEU A 1 43 ? -4.973 -22.443 23.051 1.00 0.00 41 LEU A N 5
ATOM 7481 C CA . LEU A 1 43 ? -5.785 -21.844 21.973 1.00 0.00 41 LEU A CA 5
ATOM 7482 C C . LEU A 1 43 ? -7.288 -22.034 22.212 1.00 0.00 41 LEU A C 5
ATOM 7483 O O . LEU A 1 43 ? -7.692 -22.829 23.052 1.00 0.00 41 LEU A O 5
ATOM 7499 N N . ALA A 1 44 ? -8.102 -21.312 21.420 1.00 0.00 42 ALA A N 5
ATOM 7500 C CA . ALA A 1 44 ? -9.581 -21.357 21.489 1.00 0.00 42 ALA A CA 5
ATOM 7501 C C . ALA A 1 44 ? -10.160 -22.755 21.151 1.00 0.00 42 ALA A C 5
ATOM 7502 O O . ALA A 1 44 ? -11.298 -23.068 21.514 1.00 0.00 42 ALA A O 5
ATOM 7509 N N . ASN A 1 45 ? -9.361 -23.576 20.440 1.00 0.00 43 ASN A N 5
ATOM 7510 C CA . ASN A 1 45 ? -9.703 -24.985 20.127 1.00 0.00 43 ASN A CA 5
ATOM 7511 C C . ASN A 1 45 ? -8.984 -25.943 21.118 1.00 0.00 43 ASN A C 5
ATOM 7512 O O . ASN A 1 45 ? -8.819 -27.142 20.838 1.00 0.00 43 ASN A O 5
ATOM 7523 N N . ASP A 1 46 ? -8.565 -25.372 22.280 1.00 0.00 44 ASP A N 5
ATOM 7524 C CA . ASP A 1 46 ? -7.898 -26.085 23.405 1.00 0.00 44 ASP A CA 5
ATOM 7525 C C . ASP A 1 46 ? -6.482 -26.609 23.020 1.00 0.00 44 ASP A C 5
ATOM 7526 O O . ASP A 1 46 ? -5.889 -27.431 23.736 1.00 0.00 44 ASP A O 5
ATOM 7535 N N . ARG A 1 47 ? -5.914 -26.076 21.914 1.00 0.00 45 ARG A N 5
ATOM 7536 C CA . ARG A 1 47 ? -4.614 -26.543 21.384 1.00 0.00 45 ARG A CA 5
ATOM 7537 C C . ARG A 1 47 ? -3.445 -25.933 22.182 1.00 0.00 45 ARG A C 5
ATOM 7538 O O . ARG A 1 47 ? -3.333 -24.713 22.296 1.00 0.00 45 ARG A O 5
ATOM 7559 N N . GLU A 1 48 ? -2.576 -26.798 22.703 1.00 0.00 46 GLU A N 5
ATOM 7560 C CA . GLU A 1 48 ? -1.421 -26.404 23.507 1.00 0.00 46 GLU A CA 5
ATOM 7561 C C . GLU A 1 48 ? -0.249 -25.929 22.618 1.00 0.00 46 GLU A C 5
ATOM 7562 O O . GLU A 1 48 ? 0.436 -26.749 21.996 1.00 0.00 46 GLU A O 5
ATOM 7574 N N . LEU A 1 49 ? -0.065 -24.600 22.517 1.00 0.00 47 LEU A N 5
ATOM 7575 C CA . LEU A 1 49 ? 1.169 -24.006 21.971 1.00 0.00 47 LEU A CA 5
ATOM 7576 C C . LEU A 1 49 ? 2.221 -23.991 23.080 1.00 0.00 47 LEU A C 5
ATOM 7577 O O . LEU A 1 49 ? 2.018 -23.379 24.116 1.00 0.00 47 LEU A O 5
ATOM 7593 N N . LYS A 1 50 ? 3.346 -24.660 22.851 1.00 0.00 48 LYS A N 5
ATOM 7594 C CA . LYS A 1 50 ? 4.281 -25.038 23.916 1.00 0.00 48 LYS A CA 5
ATOM 7595 C C . LYS A 1 50 ? 5.682 -24.482 23.607 1.00 0.00 48 LYS A C 5
ATOM 7596 O O . LYS A 1 50 ? 6.395 -24.998 22.739 1.00 0.00 48 LYS A O 5
ATOM 7615 N N . PHE A 1 51 ? 6.033 -23.374 24.294 1.00 0.00 49 PHE A N 5
ATOM 7616 C CA . PHE A 1 51 ? 7.301 -22.632 24.095 1.00 0.00 49 PHE A CA 5
ATOM 7617 C C . PHE A 1 51 ? 7.888 -22.257 25.468 1.00 0.00 49 PHE A C 5
ATOM 7618 O O . PHE A 1 51 ? 7.138 -21.910 26.374 1.00 0.00 49 PHE A O 5
ATOM 7635 N N . ARG A 1 52 ? 9.225 -22.278 25.600 1.00 0.00 50 ARG A N 5
ATOM 7636 C CA . ARG A 1 52 ? 9.908 -22.001 26.884 1.00 0.00 50 ARG A CA 5
ATOM 7637 C C . ARG A 1 52 ? 9.892 -20.481 27.217 1.00 0.00 50 ARG A C 5
ATOM 7638 O O . ARG A 1 52 ? 9.747 -19.648 26.310 1.00 0.00 50 ARG A O 5
ATOM 7659 N N . PRO A 1 53 ? 10.035 -20.100 28.535 1.00 0.00 51 PRO A N 5
ATOM 7660 C CA . PRO A 1 53 ? 10.240 -18.686 28.951 1.00 0.00 51 PRO A CA 5
ATOM 7661 C C . PRO A 1 53 ? 11.492 -18.046 28.322 1.00 0.00 51 PRO A C 5
ATOM 7662 O O . PRO A 1 53 ? 11.498 -16.866 27.980 1.00 0.00 51 PRO A O 5
ATOM 7673 N N . ASP A 1 54 ? 12.545 -18.847 28.157 1.00 0.00 52 ASP A N 5
ATOM 7674 C CA . ASP A 1 54 ? 13.814 -18.376 27.588 1.00 0.00 52 ASP A CA 5
ATOM 7675 C C . ASP A 1 54 ? 13.801 -18.413 26.042 1.00 0.00 52 ASP A C 5
ATOM 7676 O O . ASP A 1 54 ? 14.818 -18.125 25.412 1.00 0.00 52 ASP A O 5
ATOM 7685 N N . ASP A 1 55 ? 12.636 -18.729 25.444 1.00 0.00 53 ASP A N 5
ATOM 7686 C CA . ASP A 1 55 ? 12.452 -18.735 23.978 1.00 0.00 53 ASP A CA 5
ATOM 7687 C C . ASP A 1 55 ? 11.884 -17.400 23.454 1.00 0.00 53 ASP A C 5
ATOM 7688 O O . ASP A 1 55 ? 12.334 -16.900 22.420 1.00 0.00 53 ASP A O 5
ATOM 7697 N N . LEU A 1 56 ? 10.882 -16.843 24.161 1.00 0.00 54 LEU A N 5
ATOM 7698 C CA . LEU A 1 56 ? 10.009 -15.773 23.609 1.00 0.00 54 LEU A CA 5
ATOM 7699 C C . LEU A 1 56 ? 10.435 -14.363 24.045 1.00 0.00 54 LEU A C 5
ATOM 7700 O O . LEU A 1 56 ? 11.172 -14.194 25.014 1.00 0.00 54 LEU A O 5
ATOM 7716 N N . GLN A 1 57 ? 9.903 -13.371 23.307 1.00 0.00 55 GLN A N 5
ATOM 7717 C CA . GLN A 1 57 ? 10.061 -11.922 23.564 1.00 0.00 55 GLN A CA 5
ATOM 7718 C C . GLN A 1 57 ? 9.742 -11.557 25.029 1.00 0.00 55 GLN A C 5
ATOM 7719 O O . GLN A 1 57 ? 10.650 -11.265 25.812 1.00 0.00 55 GLN A O 5
ATOM 7733 N N . ALA A 1 58 ? 8.438 -11.623 25.378 1.00 0.00 56 ALA A N 5
ATOM 7734 C CA . ALA A 1 58 ? 7.911 -11.179 26.684 1.00 0.00 56 ALA A CA 5
ATOM 7735 C C . ALA A 1 58 ? 8.544 -11.958 27.838 1.00 0.00 56 ALA A C 5
ATOM 7736 O O . ALA A 1 58 ? 9.041 -11.388 28.807 1.00 0.00 56 ALA A O 5
ATOM 7743 N N . THR A 1 59 ? 8.563 -13.272 27.663 1.00 0.00 57 THR A N 5
ATOM 7744 C CA . THR A 1 59 ? 8.847 -14.235 28.722 1.00 0.00 57 THR A CA 5
ATOM 7745 C C . THR A 1 59 ? 10.335 -14.258 29.119 1.00 0.00 57 THR A C 5
ATOM 7746 O O . THR A 1 59 ? 10.677 -14.701 30.223 1.00 0.00 57 THR A O 5
ATOM 7757 N N . TYR A 1 60 ? 11.211 -13.776 28.204 1.00 0.00 58 TYR A N 5
ATOM 7758 C CA . TYR A 1 60 ? 12.670 -13.824 28.395 1.00 0.00 58 TYR A CA 5
ATOM 7759 C C . TYR A 1 60 ? 13.091 -12.826 29.485 1.00 0.00 58 TYR A C 5
ATOM 7760 O O . TYR A 1 60 ? 12.997 -11.609 29.290 1.00 0.00 58 TYR A O 5
ATOM 7778 N N . GLY A 1 61 ? 13.540 -13.365 30.628 1.00 0.00 59 GLY A N 5
ATOM 7779 C CA . GLY A 1 61 ? 13.952 -12.561 31.780 1.00 0.00 59 GLY A CA 5
ATOM 7780 C C . GLY A 1 61 ? 12.839 -12.392 32.808 1.00 0.00 59 GLY A C 5
ATOM 7781 O O . GLY A 1 61 ? 13.085 -11.905 33.922 1.00 0.00 59 GLY A O 5
ATOM 7785 N N . ALA A 1 62 ? 11.614 -12.800 32.443 1.00 0.00 60 ALA A N 5
ATOM 7786 C CA . ALA A 1 62 ? 10.452 -12.772 33.341 1.00 0.00 60 ALA A CA 5
ATOM 7787 C C . ALA A 1 62 ? 10.443 -14.028 34.232 1.00 0.00 60 ALA A C 5
ATOM 7788 O O . ALA A 1 62 ? 10.670 -15.140 33.741 1.00 0.00 60 ALA A O 5
ATOM 7795 N N . THR A 1 63 ? 10.189 -13.831 35.538 1.00 0.00 61 THR A N 5
ATOM 7796 C CA . THR A 1 63 ? 10.135 -14.920 36.534 1.00 0.00 61 THR A CA 5
ATOM 7797 C C . THR A 1 63 ? 8.831 -15.747 36.379 1.00 0.00 61 THR A C 5
ATOM 7798 O O . THR A 1 63 ? 7.853 -15.233 35.829 1.00 0.00 61 THR A O 5
ATOM 7809 N N . PRO A 1 64 ? 8.802 -17.042 36.868 1.00 0.00 62 PRO A N 5
ATOM 7810 C CA . PRO A 1 64 ? 7.590 -17.917 36.840 1.00 0.00 62 PRO A CA 5
ATOM 7811 C C . PRO A 1 64 ? 6.307 -17.225 37.361 1.00 0.00 62 PRO A C 5
ATOM 7812 O O . PRO A 1 64 ? 5.223 -17.462 36.835 1.00 0.00 62 PRO A O 5
ATOM 7823 N N . GLU A 1 65 ? 6.470 -16.351 38.375 1.00 0.00 63 GLU A N 5
ATOM 7824 C CA . GLU A 1 65 ? 5.355 -15.610 39.012 1.00 0.00 63 GLU A CA 5
ATOM 7825 C C . GLU A 1 65 ? 4.791 -14.514 38.076 1.00 0.00 63 GLU A C 5
ATOM 7826 O O . GLU A 1 65 ? 3.586 -14.234 38.082 1.00 0.00 63 GLU A O 5
ATOM 7838 N N . GLN A 1 66 ? 5.682 -13.897 37.272 1.00 0.00 64 GLN A N 5
ATOM 7839 C CA . GLN A 1 66 ? 5.303 -12.905 36.239 1.00 0.00 64 GLN A CA 5
ATOM 7840 C C . GLN A 1 66 ? 4.636 -13.611 35.039 1.00 0.00 64 GLN A C 5
ATOM 7841 O O . GLN A 1 66 ? 3.887 -13.005 34.271 1.00 0.00 64 GLN A O 5
ATOM 7855 N N . LEU A 1 67 ? 4.890 -14.926 34.946 1.00 0.00 65 LEU A N 5
ATOM 7856 C CA . LEU A 1 67 ? 4.314 -15.823 33.938 1.00 0.00 65 LEU A CA 5
ATOM 7857 C C . LEU A 1 67 ? 3.152 -16.604 34.594 1.00 0.00 65 LEU A C 5
ATOM 7858 O O . LEU A 1 67 ? 2.825 -17.727 34.194 1.00 0.00 65 LEU A O 5
ATOM 7874 N N . ARG A 1 68 ? 2.539 -15.978 35.626 1.00 0.00 66 ARG A N 5
ATOM 7875 C CA . ARG A 1 68 ? 1.283 -16.427 36.254 1.00 0.00 66 ARG A CA 5
ATOM 7876 C C . ARG A 1 68 ? 0.214 -15.347 36.079 1.00 0.00 66 ARG A C 5
ATOM 7877 O O . ARG A 1 68 ? -0.949 -15.654 35.787 1.00 0.00 66 ARG A O 5
ATOM 7898 N N . GLU A 1 69 ? 0.608 -14.072 36.280 1.00 0.00 67 GLU A N 5
ATOM 7899 C CA . GLU A 1 69 ? -0.297 -12.930 36.093 1.00 0.00 67 GLU A CA 5
ATOM 7900 C C . GLU A 1 69 ? -0.334 -12.568 34.608 1.00 0.00 67 GLU A C 5
ATOM 7901 O O . GLU A 1 69 ? 0.342 -11.638 34.126 1.00 0.00 67 GLU A O 5
ATOM 7913 N N . ILE A 1 70 ? -1.096 -13.393 33.893 1.00 0.00 68 ILE A N 5
ATOM 7914 C CA . ILE A 1 70 ? -1.204 -13.380 32.442 1.00 0.00 68 ILE A CA 5
ATOM 7915 C C . ILE A 1 70 ? -2.664 -13.142 32.035 1.00 0.00 68 ILE A C 5
ATOM 7916 O O . ILE A 1 70 ? -3.573 -13.793 32.563 1.00 0.00 68 ILE A O 5
ATOM 7932 N N . GLU A 1 71 ? -2.860 -12.222 31.091 1.00 0.00 69 GLU A N 5
ATOM 7933 C CA . GLU A 1 71 ? -4.160 -11.939 30.464 1.00 0.00 69 GLU A CA 5
ATOM 7934 C C . GLU A 1 71 ? -4.020 -12.155 28.942 1.00 0.00 69 GLU A C 5
ATOM 7935 O O . GLU A 1 71 ? -2.911 -12.320 28.450 1.00 0.00 69 GLU A O 5
ATOM 7947 N N . ILE A 1 72 ? -5.140 -12.187 28.209 1.00 0.00 70 ILE A N 5
ATOM 7948 C CA . ILE A 1 72 ? -5.129 -12.278 26.731 1.00 0.00 70 ILE A CA 5
ATOM 7949 C C . ILE A 1 72 ? -4.900 -10.875 26.121 1.00 0.00 70 ILE A C 5
ATOM 7950 O O . ILE A 1 72 ? -5.213 -9.862 26.762 1.00 0.00 70 ILE A O 5
ATOM 7966 N N . SER A 1 73 ? -4.323 -10.842 24.898 1.00 0.00 71 SER A N 5
ATOM 7967 C CA . SER A 1 73 ? -3.967 -9.596 24.181 1.00 0.00 71 SER A CA 5
ATOM 7968 C C . SER A 1 73 ? -5.166 -8.633 24.025 1.00 0.00 71 SER A C 5
ATOM 7969 O O . SER A 1 73 ? -6.315 -9.091 23.957 1.00 0.00 71 SER A O 5
ATOM 7977 N N . PRO A 1 74 ? -4.917 -7.280 23.944 1.00 0.00 72 PRO A N 5
ATOM 7978 C CA . PRO A 1 74 ? -5.989 -6.278 23.694 1.00 0.00 72 PRO A CA 5
ATOM 7979 C C . PRO A 1 74 ? -6.690 -6.490 22.328 1.00 0.00 72 PRO A C 5
ATOM 7980 O O . PRO A 1 74 ? -7.837 -6.072 22.144 1.00 0.00 72 PRO A O 5
ATOM 7991 N N . SER A 1 75 ? -5.983 -7.143 21.380 1.00 0.00 73 SER A N 5
ATOM 7992 C CA . SER A 1 75 ? -6.574 -7.563 20.093 1.00 0.00 73 SER A CA 5
ATOM 7993 C C . SER A 1 75 ? -7.495 -8.789 20.307 1.00 0.00 73 SER A C 5
ATOM 7994 O O . SER A 1 75 ? -8.590 -8.863 19.738 1.00 0.00 73 SER A O 5
ATOM 8002 N N . GLY A 1 76 ? -7.047 -9.714 21.177 1.00 0.00 74 GLY A N 5
ATOM 8003 C CA . GLY A 1 76 ? -7.734 -10.995 21.421 1.00 0.00 74 GLY A CA 5
ATOM 8004 C C . GLY A 1 76 ? -7.052 -12.164 20.705 1.00 0.00 74 GLY A C 5
ATOM 8005 O O . GLY A 1 76 ? -7.390 -13.324 20.952 1.00 0.00 74 GLY A O 5
ATOM 8009 N N . LEU A 1 77 ? -6.087 -11.844 19.811 1.00 0.00 75 LEU A N 5
ATOM 8010 C CA . LEU A 1 77 ? -5.247 -12.846 19.129 1.00 0.00 75 LEU A CA 5
ATOM 8011 C C . LEU A 1 77 ? -4.319 -13.542 20.143 1.00 0.00 75 LEU A C 5
ATOM 8012 O O . LEU A 1 77 ? -4.585 -14.666 20.566 1.00 0.00 75 LEU A O 5
ATOM 8028 N N . GLY A 1 78 ? -3.241 -12.842 20.545 1.00 0.00 76 GLY A N 5
ATOM 8029 C CA . GLY A 1 78 ? -2.180 -13.433 21.361 1.00 0.00 76 GLY A CA 5
ATOM 8030 C C . GLY A 1 78 ? -2.393 -13.244 22.836 1.00 0.00 76 GLY A C 5
ATOM 8031 O O . GLY A 1 78 ? -3.497 -13.466 23.344 1.00 0.00 76 GLY A O 5
ATOM 8035 N N . VAL A 1 79 ? -1.352 -12.780 23.523 1.00 0.00 77 VAL A N 5
ATOM 8036 C CA . VAL A 1 79 ? -1.355 -12.656 24.976 1.00 0.00 77 VAL A CA 5
ATOM 8037 C C . VAL A 1 79 ? -0.882 -11.256 25.388 1.00 0.00 77 VAL A C 5
ATOM 8038 O O . VAL A 1 79 ? -0.147 -10.612 24.647 1.00 0.00 77 VAL A O 5
ATOM 8051 N N . TYR A 1 80 ? -1.330 -10.803 26.562 1.00 0.00 78 TYR A N 5
ATOM 8052 C CA . TYR A 1 80 ? -0.794 -9.623 27.236 1.00 0.00 78 TYR A CA 5
ATOM 8053 C C . TYR A 1 80 ? -0.483 -9.995 28.697 1.00 0.00 78 TYR A C 5
ATOM 8054 O O . TYR A 1 80 ? -1.394 -10.157 29.508 1.00 0.00 78 TYR A O 5
ATOM 8072 N N . PHE A 1 81 ? 0.804 -10.149 29.022 1.00 0.00 79 PHE A N 5
ATOM 8073 C CA . PHE A 1 81 ? 1.248 -10.398 30.396 1.00 0.00 79 PHE A CA 5
ATOM 8074 C C . PHE A 1 81 ? 1.244 -9.080 31.174 1.00 0.00 79 PHE A C 5
ATOM 8075 O O . PHE A 1 81 ? 1.868 -8.097 30.745 1.00 0.00 79 PHE A O 5
ATOM 8092 N N . GLU A 1 82 ? 0.559 -9.085 32.321 1.00 0.00 80 GLU A N 5
ATOM 8093 C CA . GLU A 1 82 ? 0.250 -7.865 33.083 1.00 0.00 80 GLU A CA 5
ATOM 8094 C C . GLU A 1 82 ? 1.484 -7.348 33.853 1.00 0.00 80 GLU A C 5
ATOM 8095 O O . GLU A 1 82 ? 1.797 -6.152 33.793 1.00 0.00 80 GLU A O 5
ATOM 8107 N N . THR A 1 83 ? 2.190 -8.265 34.543 1.00 0.00 81 THR A N 5
ATOM 8108 C CA . THR A 1 83 ? 3.297 -7.913 35.461 1.00 0.00 81 THR A CA 5
ATOM 8109 C C . THR A 1 83 ? 4.466 -7.230 34.719 1.00 0.00 81 THR A C 5
ATOM 8110 O O . THR A 1 83 ? 5.110 -6.321 35.243 1.00 0.00 81 THR A O 5
ATOM 8121 N N . LEU A 1 84 ? 4.710 -7.693 33.485 1.00 0.00 82 LEU A N 5
ATOM 8122 C CA . LEU A 1 84 ? 5.827 -7.234 32.635 1.00 0.00 82 LEU A CA 5
ATOM 8123 C C . LEU A 1 84 ? 5.338 -6.270 31.545 1.00 0.00 82 LEU A C 5
ATOM 8124 O O . LEU A 1 84 ? 6.164 -5.659 30.851 1.00 0.00 82 LEU A O 5
ATOM 8140 N N . GLU A 1 85 ? 3.997 -6.139 31.411 1.00 0.00 83 GLU A N 5
ATOM 8141 C CA . GLU A 1 85 ? 3.346 -5.223 30.442 1.00 0.00 83 GLU A CA 5
ATOM 8142 C C . GLU A 1 85 ? 3.760 -5.537 28.992 1.00 0.00 83 GLU A C 5
ATOM 8143 O O . GLU A 1 85 ? 3.848 -4.643 28.142 1.00 0.00 83 GLU A O 5
ATOM 8155 N N . GLU A 1 86 ? 3.961 -6.829 28.722 1.00 0.00 84 GLU A N 5
ATOM 8156 C CA . GLU A 1 86 ? 4.496 -7.326 27.445 1.00 0.00 84 GLU A CA 5
ATOM 8157 C C . GLU A 1 86 ? 3.471 -8.212 26.726 1.00 0.00 84 GLU A C 5
ATOM 8158 O O . GLU A 1 86 ? 2.759 -8.984 27.359 1.00 0.00 84 GLU A O 5
ATOM 8170 N N . ASP A 1 87 ? 3.449 -8.105 25.397 1.00 0.00 85 ASP A N 5
ATOM 8171 C CA . ASP A 1 87 ? 2.512 -8.832 24.525 1.00 0.00 85 ASP A CA 5
ATOM 8172 C C . ASP A 1 87 ? 3.285 -9.848 23.658 1.00 0.00 85 ASP A C 5
ATOM 8173 O O . ASP A 1 87 ? 4.313 -9.508 23.060 1.00 0.00 85 ASP A O 5
ATOM 8182 N N . VAL A 1 88 ? 2.814 -11.111 23.634 1.00 0.00 86 VAL A N 5
ATOM 8183 C CA . VAL A 1 88 ? 3.334 -12.151 22.716 1.00 0.00 86 VAL A CA 5
ATOM 8184 C C . VAL A 1 88 ? 2.241 -12.427 21.676 1.00 0.00 86 VAL A C 5
ATOM 8185 O O . VAL A 1 88 ? 1.206 -13.041 21.991 1.00 0.00 86 VAL A O 5
ATOM 8198 N N . SER A 1 89 ? 2.464 -11.926 20.455 1.00 0.00 87 SER A N 5
ATOM 8199 C CA . SER A 1 89 ? 1.517 -12.052 19.344 1.00 0.00 87 SER A CA 5
ATOM 8200 C C . SER A 1 89 ? 1.347 -13.525 18.923 1.00 0.00 87 SER A C 5
ATOM 8201 O O . SER A 1 89 ? 2.339 -14.219 18.656 1.00 0.00 87 SER A O 5
ATOM 8209 N N . LEU A 1 90 ? 0.075 -13.983 18.873 1.00 0.00 88 LEU A N 5
ATOM 8210 C CA . LEU A 1 90 ? -0.276 -15.389 18.584 1.00 0.00 88 LEU A CA 5
ATOM 8211 C C . LEU A 1 90 ? 0.249 -15.831 17.220 1.00 0.00 88 LEU A C 5
ATOM 8212 O O . LEU A 1 90 ? 0.823 -16.909 17.091 1.00 0.00 88 LEU A O 5
ATOM 8228 N N . ILE A 1 91 ? 0.042 -14.957 16.220 1.00 0.00 89 ILE A N 5
ATOM 8229 C CA . ILE A 1 91 ? 0.448 -15.199 14.829 1.00 0.00 89 ILE A CA 5
ATOM 8230 C C . ILE A 1 91 ? 1.966 -15.450 14.759 1.00 0.00 89 ILE A C 5
ATOM 8231 O O . ILE A 1 91 ? 2.409 -16.354 14.062 1.00 0.00 89 ILE A O 5
ATOM 8247 N N . GLY A 1 92 ? 2.729 -14.687 15.567 1.00 0.00 90 GLY A N 5
ATOM 8248 C CA . GLY A 1 92 ? 4.174 -14.894 15.712 1.00 0.00 90 GLY A CA 5
ATOM 8249 C C . GLY A 1 92 ? 4.530 -16.318 16.167 1.00 0.00 90 GLY A C 5
ATOM 8250 O O . GLY A 1 92 ? 5.400 -16.957 15.573 1.00 0.00 90 GLY A O 5
ATOM 8254 N N . LEU A 1 93 ? 3.800 -16.824 17.186 1.00 0.00 91 LEU A N 5
ATOM 8255 C CA . LEU A 1 93 ? 3.991 -18.195 17.727 1.00 0.00 91 LEU A CA 5
ATOM 8256 C C . LEU A 1 93 ? 3.686 -19.263 16.656 1.00 0.00 91 LEU A C 5
ATOM 8257 O O . LEU A 1 93 ? 4.376 -20.290 16.565 1.00 0.00 91 LEU A O 5
ATOM 8273 N N . LEU A 1 94 ? 2.656 -18.984 15.839 1.00 0.00 92 LEU A N 5
ATOM 8274 C CA . LEU A 1 94 ? 2.221 -19.864 14.737 1.00 0.00 92 LEU A CA 5
ATOM 8275 C C . LEU A 1 94 ? 3.282 -19.896 13.608 1.00 0.00 92 LEU A C 5
ATOM 8276 O O . LEU A 1 94 ? 3.512 -20.941 12.990 1.00 0.00 92 LEU A O 5
ATOM 8292 N N . GLU A 1 95 ? 3.948 -18.745 13.378 1.00 0.00 93 GLU A N 5
ATOM 8293 C CA . GLU A 1 95 ? 5.021 -18.608 12.364 1.00 0.00 93 GLU A CA 5
ATOM 8294 C C . GLU A 1 95 ? 6.369 -19.141 12.891 1.00 0.00 93 GLU A C 5
ATOM 8295 O O . GLU A 1 95 ? 7.299 -19.390 12.107 1.00 0.00 93 GLU A O 5
ATOM 8307 N N . GLY A 1 96 ? 6.465 -19.305 14.226 1.00 0.00 94 GLY A N 5
ATOM 8308 C CA . GLY A 1 96 ? 7.714 -19.703 14.898 1.00 0.00 94 GLY A CA 5
ATOM 8309 C C . GLY A 1 96 ? 8.559 -18.503 15.334 1.00 0.00 94 GLY A C 5
ATOM 8310 O O . GLY A 1 96 ? 9.611 -18.666 15.968 1.00 0.00 94 GLY A O 5
ATOM 8314 N N . ARG A 1 97 ? 8.081 -17.295 14.977 1.00 0.00 95 ARG A N 5
ATOM 8315 C CA . ARG A 1 97 ? 8.676 -16.018 15.382 1.00 0.00 95 ARG A CA 5
ATOM 8316 C C . ARG A 1 97 ? 8.396 -15.775 16.881 1.00 0.00 95 ARG A C 5
ATOM 8317 O O . ARG A 1 97 ? 7.336 -15.262 17.264 1.00 0.00 95 ARG A O 5
ATOM 8338 N N . ARG A 1 98 ? 9.349 -16.201 17.713 1.00 0.00 96 ARG A N 5
ATOM 8339 C CA . ARG A 1 98 ? 9.235 -16.170 19.181 1.00 0.00 96 ARG A CA 5
ATOM 8340 C C . ARG A 1 98 ? 9.296 -14.740 19.736 1.00 0.00 96 ARG A C 5
ATOM 8341 O O . ARG A 1 98 ? 8.641 -14.418 20.737 1.00 0.00 96 ARG A O 5
ATOM 8362 N N . GLY A 1 99 ? 10.104 -13.906 19.079 1.00 0.00 97 GLY A N 5
ATOM 8363 C CA . GLY A 1 99 ? 10.212 -12.486 19.391 1.00 0.00 97 GLY A CA 5
ATOM 8364 C C . GLY A 1 99 ? 10.301 -11.657 18.134 1.00 0.00 97 GLY A C 5
ATOM 8365 O O . GLY A 1 99 ? 10.356 -12.213 17.035 1.00 0.00 97 GLY A O 5
ATOM 8369 N N . SER A 1 100 ? 10.334 -10.328 18.295 1.00 0.00 98 SER A N 5
ATOM 8370 C CA . SER A 1 100 ? 10.463 -9.379 17.169 1.00 0.00 98 SER A CA 5
ATOM 8371 C C . SER A 1 100 ? 11.759 -9.657 16.366 1.00 0.00 98 SER A C 5
ATOM 8372 O O . SER A 1 100 ? 12.709 -10.213 16.922 1.00 0.00 98 SER A O 5
ATOM 8380 N N . ALA A 1 101 ? 11.793 -9.278 15.069 1.00 0.00 99 ALA A N 5
ATOM 8381 C CA . ALA A 1 101 ? 12.993 -9.462 14.206 1.00 0.00 99 ALA A CA 5
ATOM 8382 C C . ALA A 1 101 ? 14.222 -8.758 14.835 1.00 0.00 99 ALA A C 5
ATOM 8383 O O . ALA A 1 101 ? 15.341 -9.291 14.837 1.00 0.00 99 ALA A O 5
ATOM 8390 N N . LYS A 1 102 ? 13.947 -7.573 15.407 1.00 0.00 100 LYS A N 5
ATOM 8391 C CA . LYS A 1 102 ? 14.891 -6.794 16.221 1.00 0.00 100 LYS A CA 5
ATOM 8392 C C . LYS A 1 102 ? 15.431 -7.631 17.395 1.00 0.00 100 LYS A C 5
ATOM 8393 O O . LYS A 1 102 ? 16.646 -7.755 17.582 1.00 0.00 100 LYS A O 5
ATOM 8412 N N . TRP A 1 103 ? 14.489 -8.212 18.168 1.00 0.00 101 TRP A N 5
ATOM 8413 C CA . TRP A 1 103 ? 14.798 -8.976 19.390 1.00 0.00 101 TRP A CA 5
ATOM 8414 C C . TRP A 1 103 ? 15.693 -10.183 19.073 1.00 0.00 101 TRP A C 5
ATOM 8415 O O . TRP A 1 103 ? 16.715 -10.368 19.706 1.00 0.00 101 TRP A O 5
ATOM 8436 N N . MET A 1 104 ? 15.307 -10.967 18.062 1.00 0.00 102 MET A N 5
ATOM 8437 C CA . MET A 1 104 ? 16.015 -12.207 17.689 1.00 0.00 102 MET A CA 5
ATOM 8438 C C . MET A 1 104 ? 17.399 -11.912 17.057 1.00 0.00 102 MET A C 5
ATOM 8439 O O . MET A 1 104 ? 18.279 -12.781 17.067 1.00 0.00 102 MET A O 5
ATOM 8453 N N . ALA A 1 105 ? 17.597 -10.682 16.519 1.00 0.00 103 ALA A N 5
ATOM 8454 C CA . ALA A 1 105 ? 18.887 -10.282 15.922 1.00 0.00 103 ALA A CA 5
ATOM 8455 C C . ALA A 1 105 ? 19.856 -9.781 17.007 1.00 0.00 103 ALA A C 5
ATOM 8456 O O . ALA A 1 105 ? 21.040 -10.133 17.008 1.00 0.00 103 ALA A O 5
ATOM 8463 N N . GLU A 1 106 ? 19.324 -8.995 17.959 1.00 0.00 104 GLU A N 5
ATOM 8464 C CA . GLU A 1 106 ? 20.136 -8.315 18.994 1.00 0.00 104 GLU A CA 5
ATOM 8465 C C . GLU A 1 106 ? 20.169 -9.110 20.310 1.00 0.00 104 GLU A C 5
ATOM 8466 O O . GLU A 1 106 ? 20.892 -8.756 21.246 1.00 0.00 104 GLU A O 5
ATOM 8478 N N . HIS A 1 107 ? 19.369 -10.182 20.367 1.00 0.00 105 HIS A N 5
ATOM 8479 C CA . HIS A 1 107 ? 19.353 -11.152 21.474 1.00 0.00 105 HIS A CA 5
ATOM 8480 C C . HIS A 1 107 ? 19.313 -12.553 20.828 1.00 0.00 105 HIS A C 5
ATOM 8481 O O . HIS A 1 107 ? 18.223 -13.124 20.670 1.00 0.00 105 HIS A O 5
ATOM 8496 N N . PRO A 1 108 ? 20.488 -13.077 20.332 1.00 0.00 106 PRO A N 5
ATOM 8497 C CA . PRO A 1 108 ? 20.569 -14.431 19.729 1.00 0.00 106 PRO A CA 5
ATOM 8498 C C . PRO A 1 108 ? 20.054 -15.534 20.681 1.00 0.00 106 PRO A C 5
ATOM 8499 O O . PRO A 1 108 ? 20.495 -15.627 21.835 1.00 0.00 106 PRO A O 5
ATOM 8510 N N . LEU A 1 109 ? 19.107 -16.334 20.178 1.00 0.00 107 LEU A N 5
ATOM 8511 C CA . LEU A 1 109 ? 18.418 -17.372 20.958 1.00 0.00 107 LEU A CA 5
ATOM 8512 C C . LEU A 1 109 ? 19.321 -18.608 21.149 1.00 0.00 107 LEU A C 5
ATOM 8513 O O . LEU A 1 109 ? 20.001 -19.046 20.209 1.00 0.00 107 LEU A O 5
ATOM 8529 N N . ALA A 1 110 ? 19.307 -19.164 22.378 1.00 0.00 108 ALA A N 5
ATOM 8530 C CA . ALA A 1 110 ? 20.070 -20.370 22.723 1.00 0.00 108 ALA A CA 5
ATOM 8531 C C . ALA A 1 110 ? 19.371 -21.615 22.145 1.00 0.00 108 ALA A C 5
ATOM 8532 O O . ALA A 1 110 ? 18.534 -22.247 22.805 1.00 0.00 108 ALA A O 5
ATOM 8539 N N . SER A 1 111 ? 19.666 -21.889 20.865 1.00 0.00 109 SER A N 5
ATOM 8540 C CA . SER A 1 111 ? 19.144 -23.043 20.119 1.00 0.00 109 SER A CA 5
ATOM 8541 C C . SER A 1 111 ? 20.269 -23.582 19.200 1.00 0.00 109 SER A C 5
ATOM 8542 O O . SER A 1 111 ? 20.858 -24.636 19.515 1.00 0.00 109 SER A O 5
ATOM 8551 N N . MET A 1 3 ? -4.975 -6.031 -0.953 1.00 0.00 1 MET A N 6
ATOM 8552 C CA . MET A 1 3 ? -4.966 -6.048 0.522 1.00 0.00 1 MET A CA 6
ATOM 8553 C C . MET A 1 3 ? -3.733 -5.269 1.012 1.00 0.00 1 MET A C 6
ATOM 8554 O O . MET A 1 3 ? -2.654 -5.848 1.207 1.00 0.00 1 MET A O 6
ATOM 8569 N N . GLU A 1 4 ? -3.889 -3.935 1.151 1.00 0.00 2 GLU A N 6
ATOM 8570 C CA . GLU A 1 4 ? -2.780 -3.025 1.478 1.00 0.00 2 GLU A CA 6
ATOM 8571 C C . GLU A 1 4 ? -2.588 -2.930 3.000 1.00 0.00 2 GLU A C 6
ATOM 8572 O O . GLU A 1 4 ? -3.065 -1.992 3.653 1.00 0.00 2 GLU A O 6
ATOM 8584 N N . VAL A 1 5 ? -1.912 -3.956 3.555 1.00 0.00 3 VAL A N 6
ATOM 8585 C CA . VAL A 1 5 ? -1.493 -3.991 4.974 1.00 0.00 3 VAL A CA 6
ATOM 8586 C C . VAL A 1 5 ? -0.367 -2.968 5.234 1.00 0.00 3 VAL A C 6
ATOM 8587 O O . VAL A 1 5 ? -0.079 -2.607 6.380 1.00 0.00 3 VAL A O 6
ATOM 8600 N N . SER A 1 6 ? 0.252 -2.528 4.130 1.00 0.00 4 SER A N 6
ATOM 8601 C CA . SER A 1 6 ? 1.257 -1.467 4.094 1.00 0.00 4 SER A CA 6
ATOM 8602 C C . SER A 1 6 ? 0.656 -0.081 4.431 1.00 0.00 4 SER A C 6
ATOM 8603 O O . SER A 1 6 ? 1.302 0.741 5.094 1.00 0.00 4 SER A O 6
ATOM 8611 N N . ALA A 1 7 ? -0.580 0.170 3.956 1.00 0.00 5 ALA A N 6
ATOM 8612 C CA . ALA A 1 7 ? -1.247 1.475 4.098 1.00 0.00 5 ALA A CA 6
ATOM 8613 C C . ALA A 1 7 ? -1.949 1.582 5.461 1.00 0.00 5 ALA A C 6
ATOM 8614 O O . ALA A 1 7 ? -2.770 0.723 5.811 1.00 0.00 5 ALA A O 6
ATOM 8621 N N . ASN A 1 8 ? -1.612 2.645 6.212 1.00 0.00 6 ASN A N 6
ATOM 8622 C CA . ASN A 1 8 ? -2.175 2.915 7.556 1.00 0.00 6 ASN A CA 6
ATOM 8623 C C . ASN A 1 8 ? -3.665 3.291 7.462 1.00 0.00 6 ASN A C 6
ATOM 8624 O O . ASN A 1 8 ? -4.459 2.949 8.347 1.00 0.00 6 ASN A O 6
ATOM 8635 N N . GLU A 1 9 ? -4.022 3.991 6.366 1.00 0.00 7 GLU A N 6
ATOM 8636 C CA . GLU A 1 9 ? -5.409 4.393 6.083 1.00 0.00 7 GLU A CA 6
ATOM 8637 C C . GLU A 1 9 ? -6.283 3.158 5.778 1.00 0.00 7 GLU A C 6
ATOM 8638 O O . GLU A 1 9 ? -7.442 3.095 6.197 1.00 0.00 7 GLU A O 6
ATOM 8650 N N . LEU A 1 10 ? -5.715 2.173 5.042 1.00 0.00 8 LEU A N 6
ATOM 8651 C CA . LEU A 1 10 ? -6.406 0.896 4.750 1.00 0.00 8 LEU A CA 6
ATOM 8652 C C . LEU A 1 10 ? -6.541 0.038 6.019 1.00 0.00 8 LEU A C 6
ATOM 8653 O O . LEU A 1 10 ? -7.447 -0.802 6.103 1.00 0.00 8 LEU A O 6
ATOM 8669 N N . GLU A 1 11 ? -5.608 0.256 6.983 1.00 0.00 9 GLU A N 6
ATOM 8670 C CA . GLU A 1 11 ? -5.534 -0.442 8.301 1.00 0.00 9 GLU A CA 6
ATOM 8671 C C . GLU A 1 11 ? -5.781 -1.964 8.175 1.00 0.00 9 GLU A C 6
ATOM 8672 O O . GLU A 1 11 ? -6.288 -2.610 9.094 1.00 0.00 9 GLU A O 6
ATOM 8684 N N . ALA A 1 12 ? -5.348 -2.530 7.033 1.00 0.00 10 ALA A N 6
ATOM 8685 C CA . ALA A 1 12 ? -5.624 -3.930 6.663 1.00 0.00 10 ALA A CA 6
ATOM 8686 C C . ALA A 1 12 ? -4.910 -4.933 7.595 1.00 0.00 10 ALA A C 6
ATOM 8687 O O . ALA A 1 12 ? -5.241 -6.120 7.607 1.00 0.00 10 ALA A O 6
ATOM 8694 N N . ALA A 1 13 ? -3.928 -4.430 8.367 1.00 0.00 11 ALA A N 6
ATOM 8695 C CA . ALA A 1 13 ? -3.279 -5.185 9.451 1.00 0.00 11 ALA A CA 6
ATOM 8696 C C . ALA A 1 13 ? -4.301 -5.497 10.570 1.00 0.00 11 ALA A C 6
ATOM 8697 O O . ALA A 1 13 ? -4.395 -6.633 11.029 1.00 0.00 11 ALA A O 6
ATOM 8704 N N . SER A 1 14 ? -5.077 -4.464 10.973 1.00 0.00 12 SER A N 6
ATOM 8705 C CA . SER A 1 14 ? -6.170 -4.591 11.967 1.00 0.00 12 SER A CA 6
ATOM 8706 C C . SER A 1 14 ? -7.237 -5.589 11.475 1.00 0.00 12 SER A C 6
ATOM 8707 O O . SER A 1 14 ? -7.656 -6.496 12.214 1.00 0.00 12 SER A O 6
ATOM 8715 N N . SER A 1 15 ? -7.615 -5.419 10.195 1.00 0.00 13 SER A N 6
ATOM 8716 C CA . SER A 1 15 ? -8.651 -6.223 9.529 1.00 0.00 13 SER A CA 6
ATOM 8717 C C . SER A 1 15 ? -8.269 -7.718 9.484 1.00 0.00 13 SER A C 6
ATOM 8718 O O . SER A 1 15 ? -9.087 -8.592 9.806 1.00 0.00 13 SER A O 6
ATOM 8726 N N . ARG A 1 16 ? -6.994 -7.986 9.113 1.00 0.00 14 ARG A N 6
ATOM 8727 C CA . ARG A 1 16 ? -6.485 -9.359 8.911 1.00 0.00 14 ARG A CA 6
ATOM 8728 C C . ARG A 1 16 ? -6.361 -10.090 10.257 1.00 0.00 14 ARG A C 6
ATOM 8729 O O . ARG A 1 16 ? -6.546 -11.304 10.326 1.00 0.00 14 ARG A O 6
ATOM 8750 N N . MET A 1 17 ? -6.064 -9.319 11.329 1.00 0.00 15 MET A N 6
ATOM 8751 C CA . MET A 1 17 ? -5.977 -9.850 12.704 1.00 0.00 15 MET A CA 6
ATOM 8752 C C . MET A 1 17 ? -7.338 -10.397 13.154 1.00 0.00 15 MET A C 6
ATOM 8753 O O . MET A 1 17 ? -7.412 -11.501 13.689 1.00 0.00 15 MET A O 6
ATOM 8767 N N . GLU A 1 18 ? -8.404 -9.614 12.894 1.00 0.00 16 GLU A N 6
ATOM 8768 C CA . GLU A 1 18 ? -9.799 -10.004 13.198 1.00 0.00 16 GLU A CA 6
ATOM 8769 C C . GLU A 1 18 ? -10.192 -11.280 12.428 1.00 0.00 16 GLU A C 6
ATOM 8770 O O . GLU A 1 18 ? -10.851 -12.179 12.980 1.00 0.00 16 GLU A O 6
ATOM 8782 N N . MET A 1 19 ? -9.744 -11.357 11.155 1.00 0.00 17 MET A N 6
ATOM 8783 C CA . MET A 1 19 ? -9.968 -12.542 10.304 1.00 0.00 17 MET A CA 6
ATOM 8784 C C . MET A 1 19 ? -9.265 -13.787 10.893 1.00 0.00 17 MET A C 6
ATOM 8785 O O . MET A 1 19 ? -9.824 -14.876 10.861 1.00 0.00 17 MET A O 6
ATOM 8799 N N . LEU A 1 20 ? -8.057 -13.598 11.469 1.00 0.00 18 LEU A N 6
ATOM 8800 C CA . LEU A 1 20 ? -7.264 -14.699 12.074 1.00 0.00 18 LEU A CA 6
ATOM 8801 C C . LEU A 1 20 ? -7.808 -15.105 13.468 1.00 0.00 18 LEU A C 6
ATOM 8802 O O . LEU A 1 20 ? -7.590 -16.244 13.912 1.00 0.00 18 LEU A O 6
ATOM 8818 N N . GLN A 1 21 ? -8.513 -14.166 14.145 1.00 0.00 19 GLN A N 6
ATOM 8819 C CA . GLN A 1 21 ? -9.202 -14.434 15.440 1.00 0.00 19 GLN A CA 6
ATOM 8820 C C . GLN A 1 21 ? -10.346 -15.441 15.233 1.00 0.00 19 GLN A C 6
ATOM 8821 O O . GLN A 1 21 ? -10.583 -16.323 16.062 1.00 0.00 19 GLN A O 6
ATOM 8835 N N . ARG A 1 22 ? -11.064 -15.269 14.114 1.00 0.00 20 ARG A N 6
ATOM 8836 C CA . ARG A 1 22 ? -12.206 -16.131 13.737 1.00 0.00 20 ARG A CA 6
ATOM 8837 C C . ARG A 1 22 ? -11.775 -17.272 12.779 1.00 0.00 20 ARG A C 6
ATOM 8838 O O . ARG A 1 22 ? -12.571 -18.176 12.489 1.00 0.00 20 ARG A O 6
ATOM 8859 N N . GLU A 1 23 ? -10.513 -17.221 12.292 1.00 0.00 21 GLU A N 6
ATOM 8860 C CA . GLU A 1 23 ? -9.920 -18.285 11.447 1.00 0.00 21 GLU A CA 6
ATOM 8861 C C . GLU A 1 23 ? -9.443 -19.453 12.325 1.00 0.00 21 GLU A C 6
ATOM 8862 O O . GLU A 1 23 ? -9.998 -20.559 12.267 1.00 0.00 21 GLU A O 6
ATOM 8874 N N . TYR A 1 24 ? -8.404 -19.183 13.142 1.00 0.00 22 TYR A N 6
ATOM 8875 C CA . TYR A 1 24 ? -7.812 -20.178 14.047 1.00 0.00 22 TYR A CA 6
ATOM 8876 C C . TYR A 1 24 ? -8.576 -20.163 15.372 1.00 0.00 22 TYR A C 6
ATOM 8877 O O . TYR A 1 24 ? -9.328 -21.104 15.666 1.00 0.00 22 TYR A O 6
ATOM 8895 N N . SER A 1 25 ? -8.395 -19.057 16.125 1.00 0.00 23 SER A N 6
ATOM 8896 C CA . SER A 1 25 ? -9.068 -18.773 17.411 1.00 0.00 23 SER A CA 6
ATOM 8897 C C . SER A 1 25 ? -8.359 -17.605 18.108 1.00 0.00 23 SER A C 6
ATOM 8898 O O . SER A 1 25 ? -7.355 -17.073 17.609 1.00 0.00 23 SER A O 6
ATOM 8906 N N . THR A 1 26 ? -8.920 -17.212 19.248 1.00 0.00 24 THR A N 6
ATOM 8907 C CA . THR A 1 26 ? -8.275 -16.331 20.219 1.00 0.00 24 THR A CA 6
ATOM 8908 C C . THR A 1 26 ? -7.741 -17.203 21.362 1.00 0.00 24 THR A C 6
ATOM 8909 O O . THR A 1 26 ? -8.225 -18.326 21.568 1.00 0.00 24 THR A O 6
ATOM 8920 N N . LEU A 1 27 ? -6.742 -16.710 22.087 1.00 0.00 25 LEU A N 6
ATOM 8921 C CA . LEU A 1 27 ? -6.199 -17.419 23.255 1.00 0.00 25 LEU A CA 6
ATOM 8922 C C . LEU A 1 27 ? -7.183 -17.313 24.437 1.00 0.00 25 LEU A C 6
ATOM 8923 O O . LEU A 1 27 ? -7.642 -16.210 24.755 1.00 0.00 25 LEU A O 6
ATOM 8939 N N . ARG A 1 28 ? -7.526 -18.458 25.066 1.00 0.00 26 ARG A N 6
ATOM 8940 C CA . ARG A 1 28 ? -8.459 -18.485 26.217 1.00 0.00 26 ARG A CA 6
ATOM 8941 C C . ARG A 1 28 ? -7.690 -18.558 27.551 1.00 0.00 26 ARG A C 6
ATOM 8942 O O . ARG A 1 28 ? -8.020 -17.851 28.507 1.00 0.00 26 ARG A O 6
ATOM 8963 N N . SER A 1 29 ? -6.654 -19.412 27.597 1.00 0.00 27 SER A N 6
ATOM 8964 C CA . SER A 1 29 ? -5.985 -19.798 28.848 1.00 0.00 27 SER A CA 6
ATOM 8965 C C . SER A 1 29 ? -4.483 -19.995 28.608 1.00 0.00 27 SER A C 6
ATOM 8966 O O . SER A 1 29 ? -4.055 -20.355 27.508 1.00 0.00 27 SER A O 6
ATOM 8974 N N . VAL A 1 30 ? -3.695 -19.705 29.652 1.00 0.00 28 VAL A N 6
ATOM 8975 C CA . VAL A 1 30 ? -2.232 -19.871 29.667 1.00 0.00 28 VAL A CA 6
ATOM 8976 C C . VAL A 1 30 ? -1.828 -20.572 30.977 1.00 0.00 28 VAL A C 6
ATOM 8977 O O . VAL A 1 30 ? -2.403 -20.293 32.031 1.00 0.00 28 VAL A O 6
ATOM 8990 N N . GLN A 1 31 ? -0.843 -21.476 30.899 1.00 0.00 29 GLN A N 6
ATOM 8991 C CA . GLN A 1 31 ? -0.327 -22.213 32.062 1.00 0.00 29 GLN A CA 6
ATOM 8992 C C . GLN A 1 31 ? 1.188 -22.417 31.891 1.00 0.00 29 GLN A C 6
ATOM 8993 O O . GLN A 1 31 ? 1.652 -22.807 30.816 1.00 0.00 29 GLN A O 6
ATOM 9007 N N . TYR A 1 32 ? 1.958 -22.107 32.940 1.00 0.00 30 TYR A N 6
ATOM 9008 C CA . TYR A 1 32 ? 3.408 -22.336 32.959 1.00 0.00 30 TYR A CA 6
ATOM 9009 C C . TYR A 1 32 ? 3.694 -23.745 33.503 1.00 0.00 30 TYR A C 6
ATOM 9010 O O . TYR A 1 32 ? 3.490 -24.015 34.691 1.00 0.00 30 TYR A O 6
ATOM 9028 N N . ARG A 1 33 ? 4.132 -24.638 32.611 1.00 0.00 31 ARG A N 6
ATOM 9029 C CA . ARG A 1 33 ? 4.603 -25.975 32.973 1.00 0.00 31 ARG A CA 6
ATOM 9030 C C . ARG A 1 33 ? 6.033 -25.895 33.534 1.00 0.00 31 ARG A C 6
ATOM 9031 O O . ARG A 1 33 ? 6.999 -25.738 32.779 1.00 0.00 31 ARG A O 6
ATOM 9052 N N . SER A 1 34 ? 6.140 -25.991 34.865 1.00 0.00 32 SER A N 6
ATOM 9053 C CA . SER A 1 34 ? 7.403 -25.821 35.598 1.00 0.00 32 SER A CA 6
ATOM 9054 C C . SER A 1 34 ? 8.353 -27.020 35.408 1.00 0.00 32 SER A C 6
ATOM 9055 O O . SER A 1 34 ? 9.579 -26.839 35.378 1.00 0.00 32 SER A O 6
ATOM 9063 N N . GLU A 1 35 ? 7.791 -28.246 35.273 1.00 0.00 33 GLU A N 6
ATOM 9064 C CA . GLU A 1 35 ? 8.612 -29.476 35.117 1.00 0.00 33 GLU A CA 6
ATOM 9065 C C . GLU A 1 35 ? 9.292 -29.508 33.742 1.00 0.00 33 GLU A C 6
ATOM 9066 O O . GLU A 1 35 ? 10.391 -30.055 33.587 1.00 0.00 33 GLU A O 6
ATOM 9078 N N . GLU A 1 36 ? 8.607 -28.927 32.757 1.00 0.00 34 GLU A N 6
ATOM 9079 C CA . GLU A 1 36 ? 9.116 -28.770 31.388 1.00 0.00 34 GLU A CA 6
ATOM 9080 C C . GLU A 1 36 ? 9.979 -27.512 31.267 1.00 0.00 34 GLU A C 6
ATOM 9081 O O . GLU A 1 36 ? 10.895 -27.452 30.433 1.00 0.00 34 GLU A O 6
ATOM 9093 N N . GLY A 1 37 ? 9.675 -26.514 32.115 1.00 0.00 35 GLY A N 6
ATOM 9094 C CA . GLY A 1 37 ? 10.261 -25.185 32.001 1.00 0.00 35 GLY A CA 6
ATOM 9095 C C . GLY A 1 37 ? 9.748 -24.446 30.762 1.00 0.00 35 GLY A C 6
ATOM 9096 O O . GLY A 1 37 ? 10.479 -23.669 30.148 1.00 0.00 35 GLY A O 6
ATOM 9100 N N . VAL A 1 38 ? 8.481 -24.727 30.387 1.00 0.00 36 VAL A N 6
ATOM 9101 C CA . VAL A 1 38 ? 7.815 -24.146 29.200 1.00 0.00 36 VAL A CA 6
ATOM 9102 C C . VAL A 1 38 ? 6.466 -23.529 29.608 1.00 0.00 36 VAL A C 6
ATOM 9103 O O . VAL A 1 38 ? 5.920 -23.851 30.658 1.00 0.00 36 VAL A O 6
ATOM 9116 N N . ILE A 1 39 ? 5.954 -22.628 28.773 1.00 0.00 37 ILE A N 6
ATOM 9117 C CA . ILE A 1 39 ? 4.580 -22.140 28.850 1.00 0.00 37 ILE A CA 6
ATOM 9118 C C . ILE A 1 39 ? 3.743 -22.783 27.732 1.00 0.00 37 ILE A C 6
ATOM 9119 O O . ILE A 1 39 ? 4.179 -22.871 26.577 1.00 0.00 37 ILE A O 6
ATOM 9135 N N . VAL A 1 40 ? 2.557 -23.253 28.115 1.00 0.00 38 VAL A N 6
ATOM 9136 C CA . VAL A 1 40 ? 1.536 -23.769 27.204 1.00 0.00 38 VAL A CA 6
ATOM 9137 C C . VAL A 1 40 ? 0.415 -22.721 27.045 1.00 0.00 38 VAL A C 6
ATOM 9138 O O . VAL A 1 40 ? -0.165 -22.247 28.030 1.00 0.00 38 VAL A O 6
ATOM 9151 N N . PHE A 1 41 ? 0.144 -22.361 25.789 1.00 0.00 39 PHE A N 6
ATOM 9152 C CA . PHE A 1 41 ? -0.884 -21.392 25.395 1.00 0.00 39 PHE A CA 6
ATOM 9153 C C . PHE A 1 41 ? -2.103 -22.154 24.836 1.00 0.00 39 PHE A C 6
ATOM 9154 O O . PHE A 1 41 ? -2.083 -22.612 23.686 1.00 0.00 39 PHE A O 6
ATOM 9171 N N . ILE A 1 42 ? -3.140 -22.321 25.671 1.00 0.00 40 ILE A N 6
ATOM 9172 C CA . ILE A 1 42 ? -4.368 -23.049 25.303 1.00 0.00 40 ILE A CA 6
ATOM 9173 C C . ILE A 1 42 ? -5.323 -22.119 24.522 1.00 0.00 40 ILE A C 6
ATOM 9174 O O . ILE A 1 42 ? -5.756 -21.074 25.035 1.00 0.00 40 ILE A O 6
ATOM 9190 N N . LEU A 1 43 ? -5.615 -22.503 23.269 1.00 0.00 41 LEU A N 6
ATOM 9191 C CA . LEU A 1 43 ? -6.519 -21.753 22.374 1.00 0.00 41 LEU A CA 6
ATOM 9192 C C . LEU A 1 43 ? -7.996 -21.996 22.707 1.00 0.00 41 LEU A C 6
ATOM 9193 O O . LEU A 1 43 ? -8.333 -22.920 23.451 1.00 0.00 41 LEU A O 6
ATOM 9209 N N . ALA A 1 44 ? -8.868 -21.157 22.116 1.00 0.00 42 ALA A N 6
ATOM 9210 C CA . ALA A 1 44 ? -10.335 -21.250 22.280 1.00 0.00 42 ALA A CA 6
ATOM 9211 C C . ALA A 1 44 ? -10.906 -22.545 21.653 1.00 0.00 42 ALA A C 6
ATOM 9212 O O . ALA A 1 44 ? -12.008 -22.972 21.997 1.00 0.00 42 ALA A O 6
ATOM 9219 N N . ASN A 1 45 ? -10.135 -23.154 20.723 1.00 0.00 43 ASN A N 6
ATOM 9220 C CA . ASN A 1 45 ? -10.473 -24.461 20.108 1.00 0.00 43 ASN A CA 6
ATOM 9221 C C . ASN A 1 45 ? -9.746 -25.619 20.842 1.00 0.00 43 ASN A C 6
ATOM 9222 O O . ASN A 1 45 ? -9.774 -26.767 20.370 1.00 0.00 43 ASN A O 6
ATOM 9233 N N . ASP A 1 46 ? -9.131 -25.290 22.001 1.00 0.00 44 ASP A N 6
ATOM 9234 C CA . ASP A 1 46 ? -8.264 -26.188 22.795 1.00 0.00 44 ASP A CA 6
ATOM 9235 C C . ASP A 1 46 ? -7.103 -26.732 21.946 1.00 0.00 44 ASP A C 6
ATOM 9236 O O . ASP A 1 46 ? -7.034 -27.929 21.621 1.00 0.00 44 ASP A O 6
ATOM 9245 N N . ARG A 1 47 ? -6.248 -25.813 21.500 1.00 0.00 45 ARG A N 6
ATOM 9246 C CA . ARG A 1 47 ? -4.972 -26.166 20.857 1.00 0.00 45 ARG A CA 6
ATOM 9247 C C . ARG A 1 47 ? -3.806 -25.585 21.672 1.00 0.00 45 ARG A C 6
ATOM 9248 O O . ARG A 1 47 ? -3.772 -24.385 21.947 1.00 0.00 45 ARG A O 6
ATOM 9269 N N . GLU A 1 48 ? -2.858 -26.447 22.040 1.00 0.00 46 GLU A N 6
ATOM 9270 C CA . GLU A 1 48 ? -1.738 -26.094 22.912 1.00 0.00 46 GLU A CA 6
ATOM 9271 C C . GLU A 1 48 ? -0.511 -25.660 22.085 1.00 0.00 46 GLU A C 6
ATOM 9272 O O . GLU A 1 48 ? 0.093 -26.476 21.379 1.00 0.00 46 GLU A O 6
ATOM 9284 N N . LEU A 1 49 ? -0.180 -24.356 22.140 1.00 0.00 47 LEU A N 6
ATOM 9285 C CA . LEU A 1 49 ? 1.084 -23.814 21.608 1.00 0.00 47 LEU A CA 6
ATOM 9286 C C . LEU A 1 49 ? 2.132 -23.787 22.734 1.00 0.00 47 LEU A C 6
ATOM 9287 O O . LEU A 1 49 ? 1.984 -23.069 23.710 1.00 0.00 47 LEU A O 6
ATOM 9303 N N . LYS A 1 50 ? 3.193 -24.571 22.563 1.00 0.00 48 LYS A N 6
ATOM 9304 C CA . LYS A 1 50 ? 4.147 -24.902 23.637 1.00 0.00 48 LYS A CA 6
ATOM 9305 C C . LYS A 1 50 ? 5.528 -24.296 23.326 1.00 0.00 48 LYS A C 6
ATOM 9306 O O . LYS A 1 50 ? 6.209 -24.727 22.392 1.00 0.00 48 LYS A O 6
ATOM 9325 N N . PHE A 1 51 ? 5.905 -23.261 24.095 1.00 0.00 49 PHE A N 6
ATOM 9326 C CA . PHE A 1 51 ? 7.162 -22.489 23.916 1.00 0.00 49 PHE A CA 6
ATOM 9327 C C . PHE A 1 51 ? 7.788 -22.218 25.300 1.00 0.00 49 PHE A C 6
ATOM 9328 O O . PHE A 1 51 ? 7.190 -22.555 26.301 1.00 0.00 49 PHE A O 6
ATOM 9345 N N . ARG A 1 52 ? 8.986 -21.598 25.364 1.00 0.00 50 ARG A N 6
ATOM 9346 C CA . ARG A 1 52 ? 9.718 -21.408 26.657 1.00 0.00 50 ARG A CA 6
ATOM 9347 C C . ARG A 1 52 ? 9.757 -19.921 27.098 1.00 0.00 50 ARG A C 6
ATOM 9348 O O . ARG A 1 52 ? 9.545 -19.031 26.264 1.00 0.00 50 ARG A O 6
ATOM 9369 N N . PRO A 1 53 ? 10.005 -19.641 28.435 1.00 0.00 51 PRO A N 6
ATOM 9370 C CA . PRO A 1 53 ? 10.313 -18.285 28.953 1.00 0.00 51 PRO A CA 6
ATOM 9371 C C . PRO A 1 53 ? 11.378 -17.516 28.123 1.00 0.00 51 PRO A C 6
ATOM 9372 O O . PRO A 1 53 ? 11.054 -16.571 27.414 1.00 0.00 51 PRO A O 6
ATOM 9383 N N . ASP A 1 54 ? 12.637 -17.960 28.133 1.00 0.00 52 ASP A N 6
ATOM 9384 C CA . ASP A 1 54 ? 13.740 -17.207 27.487 1.00 0.00 52 ASP A CA 6
ATOM 9385 C C . ASP A 1 54 ? 13.766 -17.427 25.961 1.00 0.00 52 ASP A C 6
ATOM 9386 O O . ASP A 1 54 ? 14.706 -17.014 25.277 1.00 0.00 52 ASP A O 6
ATOM 9395 N N . ASP A 1 55 ? 12.719 -18.074 25.445 1.00 0.00 53 ASP A N 6
ATOM 9396 C CA . ASP A 1 55 ? 12.489 -18.257 24.010 1.00 0.00 53 ASP A CA 6
ATOM 9397 C C . ASP A 1 55 ? 11.695 -17.069 23.428 1.00 0.00 53 ASP A C 6
ATOM 9398 O O . ASP A 1 55 ? 12.042 -16.541 22.370 1.00 0.00 53 ASP A O 6
ATOM 9407 N N . LEU A 1 56 ? 10.650 -16.631 24.158 1.00 0.00 54 LEU A N 6
ATOM 9408 C CA . LEU A 1 56 ? 9.650 -15.662 23.642 1.00 0.00 54 LEU A CA 6
ATOM 9409 C C . LEU A 1 56 ? 9.937 -14.210 24.054 1.00 0.00 54 LEU A C 6
ATOM 9410 O O . LEU A 1 56 ? 10.777 -13.947 24.915 1.00 0.00 54 LEU A O 6
ATOM 9426 N N . GLN A 1 57 ? 9.161 -13.297 23.430 1.00 0.00 55 GLN A N 6
ATOM 9427 C CA . GLN A 1 57 ? 9.223 -11.831 23.627 1.00 0.00 55 GLN A CA 6
ATOM 9428 C C . GLN A 1 57 ? 9.052 -11.426 25.106 1.00 0.00 55 GLN A C 6
ATOM 9429 O O . GLN A 1 57 ? 9.999 -10.978 25.762 1.00 0.00 55 GLN A O 6
ATOM 9443 N N . ALA A 1 58 ? 7.811 -11.610 25.600 1.00 0.00 56 ALA A N 6
ATOM 9444 C CA . ALA A 1 58 ? 7.370 -11.122 26.917 1.00 0.00 56 ALA A CA 6
ATOM 9445 C C . ALA A 1 58 ? 8.126 -11.813 28.050 1.00 0.00 56 ALA A C 6
ATOM 9446 O O . ALA A 1 58 ? 8.619 -11.180 28.986 1.00 0.00 56 ALA A O 6
ATOM 9453 N N . THR A 1 59 ? 8.247 -13.121 27.894 1.00 0.00 57 THR A N 6
ATOM 9454 C CA . THR A 1 59 ? 8.719 -14.037 28.925 1.00 0.00 57 THR A CA 6
ATOM 9455 C C . THR A 1 59 ? 10.252 -14.049 29.071 1.00 0.00 57 THR A C 6
ATOM 9456 O O . THR A 1 59 ? 10.787 -14.743 29.949 1.00 0.00 57 THR A O 6
ATOM 9467 N N . TYR A 1 60 ? 10.946 -13.295 28.205 1.00 0.00 58 TYR A N 6
ATOM 9468 C CA . TYR A 1 60 ? 12.413 -13.265 28.145 1.00 0.00 58 TYR A CA 6
ATOM 9469 C C . TYR A 1 60 ? 13.000 -12.622 29.414 1.00 0.00 58 TYR A C 6
ATOM 9470 O O . TYR A 1 60 ? 12.902 -11.404 29.604 1.00 0.00 58 TYR A O 6
ATOM 9488 N N . GLY A 1 61 ? 13.582 -13.463 30.285 1.00 0.00 59 GLY A N 6
ATOM 9489 C CA . GLY A 1 61 ? 14.111 -13.015 31.573 1.00 0.00 59 GLY A CA 6
ATOM 9490 C C . GLY A 1 61 ? 13.026 -12.734 32.615 1.00 0.00 59 GLY A C 6
ATOM 9491 O O . GLY A 1 61 ? 13.305 -12.137 33.659 1.00 0.00 59 GLY A O 6
ATOM 9495 N N . ALA A 1 62 ? 11.785 -13.166 32.331 1.00 0.00 60 ALA A N 6
ATOM 9496 C CA . ALA A 1 62 ? 10.650 -13.026 33.256 1.00 0.00 60 ALA A CA 6
ATOM 9497 C C . ALA A 1 62 ? 10.561 -14.263 34.155 1.00 0.00 60 ALA A C 6
ATOM 9498 O O . ALA A 1 62 ? 10.674 -15.395 33.667 1.00 0.00 60 ALA A O 6
ATOM 9505 N N . THR A 1 63 ? 10.343 -14.029 35.452 1.00 0.00 61 THR A N 6
ATOM 9506 C CA . THR A 1 63 ? 10.292 -15.083 36.474 1.00 0.00 61 THR A CA 6
ATOM 9507 C C . THR A 1 63 ? 8.960 -15.876 36.389 1.00 0.00 61 THR A C 6
ATOM 9508 O O . THR A 1 63 ? 7.942 -15.315 35.970 1.00 0.00 61 THR A O 6
ATOM 9519 N N . PRO A 1 64 ? 8.952 -17.195 36.805 1.00 0.00 62 PRO A N 6
ATOM 9520 C CA . PRO A 1 64 ? 7.746 -18.073 36.735 1.00 0.00 62 PRO A CA 6
ATOM 9521 C C . PRO A 1 64 ? 6.502 -17.492 37.450 1.00 0.00 62 PRO A C 6
ATOM 9522 O O . PRO A 1 64 ? 5.377 -17.796 37.062 1.00 0.00 62 PRO A O 6
ATOM 9533 N N . GLU A 1 65 ? 6.729 -16.645 38.472 1.00 0.00 63 GLU A N 6
ATOM 9534 C CA . GLU A 1 65 ? 5.648 -15.982 39.237 1.00 0.00 63 GLU A CA 6
ATOM 9535 C C . GLU A 1 65 ? 4.871 -14.975 38.349 1.00 0.00 63 GLU A C 6
ATOM 9536 O O . GLU A 1 65 ? 3.641 -14.887 38.421 1.00 0.00 63 GLU A O 6
ATOM 9548 N N . GLN A 1 66 ? 5.621 -14.244 37.499 1.00 0.00 64 GLN A N 6
ATOM 9549 C CA . GLN A 1 66 ? 5.074 -13.263 36.534 1.00 0.00 64 GLN A CA 6
ATOM 9550 C C . GLN A 1 66 ? 4.386 -13.991 35.366 1.00 0.00 64 GLN A C 6
ATOM 9551 O O . GLN A 1 66 ? 3.521 -13.431 34.684 1.00 0.00 64 GLN A O 6
ATOM 9565 N N . LEU A 1 67 ? 4.791 -15.264 35.166 1.00 0.00 65 LEU A N 6
ATOM 9566 C CA . LEU A 1 67 ? 4.258 -16.153 34.116 1.00 0.00 65 LEU A CA 6
ATOM 9567 C C . LEU A 1 67 ? 3.130 -17.027 34.701 1.00 0.00 65 LEU A C 6
ATOM 9568 O O . LEU A 1 67 ? 2.803 -18.098 34.174 1.00 0.00 65 LEU A O 6
ATOM 9584 N N . ARG A 1 68 ? 2.554 -16.543 35.817 1.00 0.00 66 ARG A N 6
ATOM 9585 C CA . ARG A 1 68 ? 1.261 -16.996 36.353 1.00 0.00 66 ARG A CA 6
ATOM 9586 C C . ARG A 1 68 ? 0.292 -15.797 36.355 1.00 0.00 66 ARG A C 6
ATOM 9587 O O . ARG A 1 68 ? -0.902 -15.938 36.067 1.00 0.00 66 ARG A O 6
ATOM 9608 N N . GLU A 1 69 ? 0.844 -14.607 36.682 1.00 0.00 67 GLU A N 6
ATOM 9609 C CA . GLU A 1 69 ? 0.107 -13.336 36.700 1.00 0.00 67 GLU A CA 6
ATOM 9610 C C . GLU A 1 69 ? -0.026 -12.808 35.260 1.00 0.00 67 GLU A C 6
ATOM 9611 O O . GLU A 1 69 ? 0.797 -12.011 34.777 1.00 0.00 67 GLU A O 6
ATOM 9623 N N . ILE A 1 70 ? -1.064 -13.297 34.579 1.00 0.00 68 ILE A N 6
ATOM 9624 C CA . ILE A 1 70 ? -1.210 -13.194 33.120 1.00 0.00 68 ILE A CA 6
ATOM 9625 C C . ILE A 1 70 ? -2.617 -12.684 32.725 1.00 0.00 68 ILE A C 6
ATOM 9626 O O . ILE A 1 70 ? -3.606 -12.975 33.407 1.00 0.00 68 ILE A O 6
ATOM 9642 N N . GLU A 1 71 ? -2.673 -11.904 31.625 1.00 0.00 69 GLU A N 6
ATOM 9643 C CA . GLU A 1 71 ? -3.923 -11.488 30.953 1.00 0.00 69 GLU A CA 6
ATOM 9644 C C . GLU A 1 71 ? -3.814 -11.867 29.457 1.00 0.00 69 GLU A C 6
ATOM 9645 O O . GLU A 1 71 ? -2.711 -12.034 28.961 1.00 0.00 69 GLU A O 6
ATOM 9657 N N . ILE A 1 72 ? -4.948 -12.027 28.748 1.00 0.00 70 ILE A N 6
ATOM 9658 C CA . ILE A 1 72 ? -4.959 -12.275 27.276 1.00 0.00 70 ILE A CA 6
ATOM 9659 C C . ILE A 1 72 ? -4.703 -10.938 26.517 1.00 0.00 70 ILE A C 6
ATOM 9660 O O . ILE A 1 72 ? -4.847 -9.868 27.117 1.00 0.00 70 ILE A O 6
ATOM 9676 N N . SER A 1 73 ? -4.276 -11.006 25.220 1.00 0.00 71 SER A N 6
ATOM 9677 C CA . SER A 1 73 ? -4.019 -9.811 24.373 1.00 0.00 71 SER A CA 6
ATOM 9678 C C . SER A 1 73 ? -5.189 -8.786 24.407 1.00 0.00 71 SER A C 6
ATOM 9679 O O . SER A 1 73 ? -6.353 -9.182 24.567 1.00 0.00 71 SER A O 6
ATOM 9687 N N . PRO A 1 74 ? -4.902 -7.452 24.240 1.00 0.00 72 PRO A N 6
ATOM 9688 C CA . PRO A 1 74 ? -5.963 -6.428 24.069 1.00 0.00 72 PRO A CA 6
ATOM 9689 C C . PRO A 1 74 ? -6.767 -6.655 22.766 1.00 0.00 72 PRO A C 6
ATOM 9690 O O . PRO A 1 74 ? -7.942 -6.293 22.673 1.00 0.00 72 PRO A O 6
ATOM 9701 N N . SER A 1 75 ? -6.111 -7.287 21.775 1.00 0.00 73 SER A N 6
ATOM 9702 C CA . SER A 1 75 ? -6.738 -7.694 20.503 1.00 0.00 73 SER A CA 6
ATOM 9703 C C . SER A 1 75 ? -7.321 -9.129 20.591 1.00 0.00 73 SER A C 6
ATOM 9704 O O . SER A 1 75 ? -7.920 -9.616 19.633 1.00 0.00 73 SER A O 6
ATOM 9712 N N . GLY A 1 76 ? -7.104 -9.803 21.740 1.00 0.00 74 GLY A N 6
ATOM 9713 C CA . GLY A 1 76 ? -7.651 -11.145 22.002 1.00 0.00 74 GLY A CA 6
ATOM 9714 C C . GLY A 1 76 ? -6.825 -12.293 21.416 1.00 0.00 74 GLY A C 6
ATOM 9715 O O . GLY A 1 76 ? -6.910 -13.417 21.915 1.00 0.00 74 GLY A O 6
ATOM 9719 N N . LEU A 1 77 ? -6.034 -12.003 20.355 1.00 0.00 75 LEU A N 6
ATOM 9720 C CA . LEU A 1 77 ? -5.213 -12.999 19.626 1.00 0.00 75 LEU A CA 6
ATOM 9721 C C . LEU A 1 77 ? -4.351 -13.857 20.565 1.00 0.00 75 LEU A C 6
ATOM 9722 O O . LEU A 1 77 ? -4.677 -15.015 20.830 1.00 0.00 75 LEU A O 6
ATOM 9738 N N . GLY A 1 78 ? -3.253 -13.276 21.062 1.00 0.00 76 GLY A N 6
ATOM 9739 C CA . GLY A 1 78 ? -2.300 -14.004 21.888 1.00 0.00 76 GLY A CA 6
ATOM 9740 C C . GLY A 1 78 ? -2.508 -13.713 23.337 1.00 0.00 76 GLY A C 6
ATOM 9741 O O . GLY A 1 78 ? -3.601 -13.914 23.873 1.00 0.00 76 GLY A O 6
ATOM 9745 N N . VAL A 1 79 ? -1.489 -13.156 23.960 1.00 0.00 77 VAL A N 6
ATOM 9746 C CA . VAL A 1 79 ? -1.493 -12.905 25.382 1.00 0.00 77 VAL A CA 6
ATOM 9747 C C . VAL A 1 79 ? -0.877 -11.532 25.657 1.00 0.00 77 VAL A C 6
ATOM 9748 O O . VAL A 1 79 ? -0.068 -11.042 24.876 1.00 0.00 77 VAL A O 6
ATOM 9761 N N . TYR A 1 80 ? -1.293 -10.916 26.759 1.00 0.00 78 TYR A N 6
ATOM 9762 C CA . TYR A 1 80 ? -0.721 -9.669 27.264 1.00 0.00 78 TYR A CA 6
ATOM 9763 C C . TYR A 1 80 ? -0.419 -9.847 28.755 1.00 0.00 78 TYR A C 6
ATOM 9764 O O . TYR A 1 80 ? -1.317 -9.782 29.598 1.00 0.00 78 TYR A O 6
ATOM 9782 N N . PHE A 1 81 ? 0.844 -10.136 29.077 1.00 0.00 79 PHE A N 6
ATOM 9783 C CA . PHE A 1 81 ? 1.281 -10.231 30.471 1.00 0.00 79 PHE A CA 6
ATOM 9784 C C . PHE A 1 81 ? 1.336 -8.827 31.052 1.00 0.00 79 PHE A C 6
ATOM 9785 O O . PHE A 1 81 ? 2.286 -8.072 30.825 1.00 0.00 79 PHE A O 6
ATOM 9802 N N . GLU A 1 82 ? 0.261 -8.504 31.765 1.00 0.00 80 GLU A N 6
ATOM 9803 C CA . GLU A 1 82 ? -0.026 -7.166 32.300 1.00 0.00 80 GLU A CA 6
ATOM 9804 C C . GLU A 1 82 ? 1.044 -6.750 33.333 1.00 0.00 80 GLU A C 6
ATOM 9805 O O . GLU A 1 82 ? 1.402 -5.573 33.441 1.00 0.00 80 GLU A O 6
ATOM 9817 N N . THR A 1 83 ? 1.565 -7.761 34.051 1.00 0.00 81 THR A N 6
ATOM 9818 C CA . THR A 1 83 ? 2.667 -7.612 35.015 1.00 0.00 81 THR A CA 6
ATOM 9819 C C . THR A 1 83 ? 3.962 -7.127 34.314 1.00 0.00 81 THR A C 6
ATOM 9820 O O . THR A 1 83 ? 4.721 -6.317 34.862 1.00 0.00 81 THR A O 6
ATOM 9831 N N . LEU A 1 84 ? 4.182 -7.609 33.077 1.00 0.00 82 LEU A N 6
ATOM 9832 C CA . LEU A 1 84 ? 5.375 -7.262 32.273 1.00 0.00 82 LEU A CA 6
ATOM 9833 C C . LEU A 1 84 ? 5.095 -6.062 31.346 1.00 0.00 82 LEU A C 6
ATOM 9834 O O . LEU A 1 84 ? 6.035 -5.454 30.812 1.00 0.00 82 LEU A O 6
ATOM 9850 N N . GLU A 1 85 ? 3.784 -5.756 31.155 1.00 0.00 83 GLU A N 6
ATOM 9851 C CA . GLU A 1 85 ? 3.281 -4.803 30.131 1.00 0.00 83 GLU A CA 6
ATOM 9852 C C . GLU A 1 85 ? 3.739 -5.212 28.710 1.00 0.00 83 GLU A C 6
ATOM 9853 O O . GLU A 1 85 ? 3.858 -4.379 27.802 1.00 0.00 83 GLU A O 6
ATOM 9865 N N . GLU A 1 86 ? 3.936 -6.527 28.538 1.00 0.00 84 GLU A N 6
ATOM 9866 C CA . GLU A 1 86 ? 4.417 -7.145 27.297 1.00 0.00 84 GLU A CA 6
ATOM 9867 C C . GLU A 1 86 ? 3.338 -8.066 26.712 1.00 0.00 84 GLU A C 6
ATOM 9868 O O . GLU A 1 86 ? 2.459 -8.545 27.429 1.00 0.00 84 GLU A O 6
ATOM 9880 N N . ASP A 1 87 ? 3.457 -8.333 25.411 1.00 0.00 85 ASP A N 6
ATOM 9881 C CA . ASP A 1 87 ? 2.481 -9.115 24.637 1.00 0.00 85 ASP A CA 6
ATOM 9882 C C . ASP A 1 87 ? 3.213 -10.213 23.848 1.00 0.00 85 ASP A C 6
ATOM 9883 O O . ASP A 1 87 ? 4.193 -9.929 23.142 1.00 0.00 85 ASP A O 6
ATOM 9892 N N . VAL A 1 88 ? 2.768 -11.475 24.005 1.00 0.00 86 VAL A N 6
ATOM 9893 C CA . VAL A 1 88 ? 3.217 -12.592 23.151 1.00 0.00 86 VAL A CA 6
ATOM 9894 C C . VAL A 1 88 ? 2.131 -12.816 22.086 1.00 0.00 86 VAL A C 6
ATOM 9895 O O . VAL A 1 88 ? 1.088 -13.430 22.361 1.00 0.00 86 VAL A O 6
ATOM 9908 N N . SER A 1 89 ? 2.358 -12.238 20.894 1.00 0.00 87 SER A N 6
ATOM 9909 C CA . SER A 1 89 ? 1.418 -12.308 19.768 1.00 0.00 87 SER A CA 6
ATOM 9910 C C . SER A 1 89 ? 1.225 -13.755 19.293 1.00 0.00 87 SER A C 6
ATOM 9911 O O . SER A 1 89 ? 2.205 -14.447 18.984 1.00 0.00 87 SER A O 6
ATOM 9919 N N . LEU A 1 90 ? -0.048 -14.196 19.241 1.00 0.00 88 LEU A N 6
ATOM 9920 C CA . LEU A 1 90 ? -0.423 -15.548 18.781 1.00 0.00 88 LEU A CA 6
ATOM 9921 C C . LEU A 1 90 ? 0.049 -15.784 17.350 1.00 0.00 88 LEU A C 6
ATOM 9922 O O . LEU A 1 90 ? 0.579 -16.844 17.028 1.00 0.00 88 LEU A O 6
ATOM 9938 N N . ILE A 1 91 ? -0.158 -14.758 16.511 1.00 0.00 89 ILE A N 6
ATOM 9939 C CA . ILE A 1 91 ? 0.219 -14.788 15.096 1.00 0.00 89 ILE A CA 6
ATOM 9940 C C . ILE A 1 91 ? 1.735 -14.961 14.974 1.00 0.00 89 ILE A C 6
ATOM 9941 O O . ILE A 1 91 ? 2.194 -15.779 14.190 1.00 0.00 89 ILE A O 6
ATOM 9957 N N . GLY A 1 92 ? 2.480 -14.245 15.840 1.00 0.00 90 GLY A N 6
ATOM 9958 C CA . GLY A 1 92 ? 3.936 -14.381 15.926 1.00 0.00 90 GLY A CA 6
ATOM 9959 C C . GLY A 1 92 ? 4.375 -15.826 16.197 1.00 0.00 90 GLY A C 6
ATOM 9960 O O . GLY A 1 92 ? 5.301 -16.323 15.557 1.00 0.00 90 GLY A O 6
ATOM 9964 N N . LEU A 1 93 ? 3.645 -16.516 17.103 1.00 0.00 91 LEU A N 6
ATOM 9965 C CA . LEU A 1 93 ? 3.901 -17.935 17.447 1.00 0.00 91 LEU A CA 6
ATOM 9966 C C . LEU A 1 93 ? 3.680 -18.841 16.216 1.00 0.00 91 LEU A C 6
ATOM 9967 O O . LEU A 1 93 ? 4.442 -19.788 15.973 1.00 0.00 91 LEU A O 6
ATOM 9983 N N . LEU A 1 94 ? 2.642 -18.498 15.431 1.00 0.00 92 LEU A N 6
ATOM 9984 C CA . LEU A 1 94 ? 2.267 -19.209 14.192 1.00 0.00 92 LEU A CA 6
ATOM 9985 C C . LEU A 1 94 ? 3.292 -18.954 13.064 1.00 0.00 92 LEU A C 6
ATOM 9986 O O . LEU A 1 94 ? 3.495 -19.810 12.198 1.00 0.00 92 LEU A O 6
ATOM 10002 N N . GLU A 1 95 ? 3.924 -17.763 13.090 1.00 0.00 93 GLU A N 6
ATOM 10003 C CA . GLU A 1 95 ? 4.981 -17.369 12.128 1.00 0.00 93 GLU A CA 6
ATOM 10004 C C . GLU A 1 95 ? 6.365 -17.889 12.568 1.00 0.00 93 GLU A C 6
ATOM 10005 O O . GLU A 1 95 ? 7.323 -17.874 11.784 1.00 0.00 93 GLU A O 6
ATOM 10017 N N . GLY A 1 96 ? 6.458 -18.320 13.838 1.00 0.00 94 GLY A N 6
ATOM 10018 C CA . GLY A 1 96 ? 7.726 -18.738 14.444 1.00 0.00 94 GLY A CA 6
ATOM 10019 C C . GLY A 1 96 ? 8.508 -17.567 15.043 1.00 0.00 94 GLY A C 6
ATOM 10020 O O . GLY A 1 96 ? 9.568 -17.765 15.648 1.00 0.00 94 GLY A O 6
ATOM 10024 N N . ARG A 1 97 ? 7.982 -16.340 14.844 1.00 0.00 95 ARG A N 6
ATOM 10025 C CA . ARG A 1 97 ? 8.510 -15.109 15.455 1.00 0.00 95 ARG A CA 6
ATOM 10026 C C . ARG A 1 97 ? 8.227 -15.134 16.971 1.00 0.00 95 ARG A C 6
ATOM 10027 O O . ARG A 1 97 ? 7.122 -14.804 17.411 1.00 0.00 95 ARG A O 6
ATOM 10048 N N . ARG A 1 98 ? 9.230 -15.570 17.742 1.00 0.00 96 ARG A N 6
ATOM 10049 C CA . ARG A 1 98 ? 9.131 -15.698 19.205 1.00 0.00 96 ARG A CA 6
ATOM 10050 C C . ARG A 1 98 ? 8.952 -14.300 19.838 1.00 0.00 96 ARG A C 6
ATOM 10051 O O . ARG A 1 98 ? 8.158 -14.106 20.769 1.00 0.00 96 ARG A O 6
ATOM 10072 N N . GLY A 1 99 ? 9.716 -13.344 19.289 1.00 0.00 97 GLY A N 6
ATOM 10073 C CA . GLY A 1 99 ? 9.479 -11.914 19.465 1.00 0.00 97 GLY A CA 6
ATOM 10074 C C . GLY A 1 99 ? 9.334 -11.252 18.113 1.00 0.00 97 GLY A C 6
ATOM 10075 O O . GLY A 1 99 ? 8.802 -11.864 17.181 1.00 0.00 97 GLY A O 6
ATOM 10079 N N . SER A 1 100 ? 9.793 -10.002 17.987 1.00 0.00 98 SER A N 6
ATOM 10080 C CA . SER A 1 100 ? 9.892 -9.337 16.674 1.00 0.00 98 SER A CA 6
ATOM 10081 C C . SER A 1 100 ? 11.176 -9.817 15.960 1.00 0.00 98 SER A C 6
ATOM 10082 O O . SER A 1 100 ? 12.070 -10.385 16.609 1.00 0.00 98 SER A O 6
ATOM 10090 N N . ALA A 1 101 ? 11.264 -9.599 14.629 1.00 0.00 99 ALA A N 6
ATOM 10091 C CA . ALA A 1 101 ? 12.450 -9.990 13.823 1.00 0.00 99 ALA A CA 6
ATOM 10092 C C . ALA A 1 101 ? 13.721 -9.308 14.363 1.00 0.00 99 ALA A C 6
ATOM 10093 O O . ALA A 1 101 ? 14.754 -9.965 14.601 1.00 0.00 99 ALA A O 6
ATOM 10100 N N . LYS A 1 102 ? 13.605 -7.987 14.595 1.00 0.00 100 LYS A N 6
ATOM 10101 C CA . LYS A 1 102 ? 14.683 -7.178 15.189 1.00 0.00 100 LYS A CA 6
ATOM 10102 C C . LYS A 1 102 ? 15.103 -7.752 16.561 1.00 0.00 100 LYS A C 6
ATOM 10103 O O . LYS A 1 102 ? 16.286 -7.924 16.812 1.00 0.00 100 LYS A O 6
ATOM 10122 N N . TRP A 1 103 ? 14.104 -8.124 17.397 1.00 0.00 101 TRP A N 6
ATOM 10123 C CA . TRP A 1 103 ? 14.337 -8.675 18.753 1.00 0.00 101 TRP A CA 6
ATOM 10124 C C . TRP A 1 103 ? 15.178 -9.961 18.689 1.00 0.00 101 TRP A C 6
ATOM 10125 O O . TRP A 1 103 ? 16.074 -10.152 19.504 1.00 0.00 101 TRP A O 6
ATOM 10146 N N . MET A 1 104 ? 14.866 -10.830 17.714 1.00 0.00 102 MET A N 6
ATOM 10147 C CA . MET A 1 104 ? 15.569 -12.118 17.531 1.00 0.00 102 MET A CA 6
ATOM 10148 C C . MET A 1 104 ? 17.004 -11.907 16.998 1.00 0.00 102 MET A C 6
ATOM 10149 O O . MET A 1 104 ? 17.852 -12.794 17.141 1.00 0.00 102 MET A O 6
ATOM 10163 N N . ALA A 1 105 ? 17.267 -10.729 16.384 1.00 0.00 103 ALA A N 6
ATOM 10164 C CA . ALA A 1 105 ? 18.608 -10.369 15.886 1.00 0.00 103 ALA A CA 6
ATOM 10165 C C . ALA A 1 105 ? 19.457 -9.767 17.022 1.00 0.00 103 ALA A C 6
ATOM 10166 O O . ALA A 1 105 ? 20.669 -9.998 17.105 1.00 0.00 103 ALA A O 6
ATOM 10173 N N . GLU A 1 106 ? 18.790 -8.990 17.894 1.00 0.00 104 GLU A N 6
ATOM 10174 C CA . GLU A 1 106 ? 19.419 -8.291 19.042 1.00 0.00 104 GLU A CA 6
ATOM 10175 C C . GLU A 1 106 ? 19.525 -9.220 20.261 1.00 0.00 104 GLU A C 6
ATOM 10176 O O . GLU A 1 106 ? 20.310 -8.979 21.187 1.00 0.00 104 GLU A O 6
ATOM 10188 N N . HIS A 1 107 ? 18.705 -10.279 20.249 1.00 0.00 105 HIS A N 6
ATOM 10189 C CA . HIS A 1 107 ? 18.699 -11.336 21.267 1.00 0.00 105 HIS A CA 6
ATOM 10190 C C . HIS A 1 107 ? 18.648 -12.687 20.523 1.00 0.00 105 HIS A C 6
ATOM 10191 O O . HIS A 1 107 ? 17.562 -13.270 20.386 1.00 0.00 105 HIS A O 6
ATOM 10206 N N . PRO A 1 108 ? 19.802 -13.163 19.933 1.00 0.00 106 PRO A N 6
ATOM 10207 C CA . PRO A 1 108 ? 19.874 -14.497 19.287 1.00 0.00 106 PRO A CA 6
ATOM 10208 C C . PRO A 1 108 ? 19.493 -15.617 20.275 1.00 0.00 106 PRO A C 6
ATOM 10209 O O . PRO A 1 108 ? 20.023 -15.660 21.394 1.00 0.00 106 PRO A O 6
ATOM 10220 N N . LEU A 1 109 ? 18.573 -16.498 19.846 1.00 0.00 107 LEU A N 6
ATOM 10221 C CA . LEU A 1 109 ? 17.953 -17.521 20.717 1.00 0.00 107 LEU A CA 6
ATOM 10222 C C . LEU A 1 109 ? 19.002 -18.470 21.344 1.00 0.00 107 LEU A C 6
ATOM 10223 O O . LEU A 1 109 ? 19.954 -18.888 20.667 1.00 0.00 107 LEU A O 6
ATOM 10239 N N . ALA A 1 110 ? 18.818 -18.774 22.653 1.00 0.00 108 ALA A N 6
ATOM 10240 C CA . ALA A 1 110 ? 19.651 -19.741 23.386 1.00 0.00 108 ALA A CA 6
ATOM 10241 C C . ALA A 1 110 ? 19.377 -21.161 22.862 1.00 0.00 108 ALA A C 6
ATOM 10242 O O . ALA A 1 110 ? 18.503 -21.874 23.374 1.00 0.00 108 ALA A O 6
ATOM 10249 N N . SER A 1 111 ? 20.092 -21.524 21.791 1.00 0.00 109 SER A N 6
ATOM 10250 C CA . SER A 1 111 ? 19.990 -22.831 21.151 1.00 0.00 109 SER A CA 6
ATOM 10251 C C . SER A 1 111 ? 21.387 -23.212 20.597 1.00 0.00 109 SER A C 6
ATOM 10252 O O . SER A 1 111 ? 21.775 -22.701 19.525 1.00 0.00 109 SER A O 6
ATOM 10261 N N . MET A 1 3 ? 1.977 3.691 -2.552 1.00 0.00 1 MET A N 7
ATOM 10262 C CA . MET A 1 3 ? 2.336 4.548 -3.721 1.00 0.00 1 MET A CA 7
ATOM 10263 C C . MET A 1 3 ? 1.190 5.520 -4.060 1.00 0.00 1 MET A C 7
ATOM 10264 O O . MET A 1 3 ? 1.276 6.298 -5.024 1.00 0.00 1 MET A O 7
ATOM 10279 N N . GLU A 1 4 ? 0.125 5.478 -3.249 1.00 0.00 2 GLU A N 7
ATOM 10280 C CA . GLU A 1 4 ? -1.157 6.126 -3.538 1.00 0.00 2 GLU A CA 7
ATOM 10281 C C . GLU A 1 4 ? -1.766 6.699 -2.246 1.00 0.00 2 GLU A C 7
ATOM 10282 O O . GLU A 1 4 ? -1.142 6.640 -1.173 1.00 0.00 2 GLU A O 7
ATOM 10294 N N . VAL A 1 5 ? -2.982 7.261 -2.354 1.00 0.00 3 VAL A N 7
ATOM 10295 C CA . VAL A 1 5 ? -3.695 7.827 -1.198 1.00 0.00 3 VAL A CA 7
ATOM 10296 C C . VAL A 1 5 ? -4.332 6.685 -0.379 1.00 0.00 3 VAL A C 7
ATOM 10297 O O . VAL A 1 5 ? -5.499 6.324 -0.573 1.00 0.00 3 VAL A O 7
ATOM 10310 N N . SER A 1 6 ? -3.505 6.065 0.468 1.00 0.00 4 SER A N 7
ATOM 10311 C CA . SER A 1 6 ? -3.924 5.000 1.387 1.00 0.00 4 SER A CA 7
ATOM 10312 C C . SER A 1 6 ? -4.588 5.613 2.634 1.00 0.00 4 SER A C 7
ATOM 10313 O O . SER A 1 6 ? -5.551 5.053 3.179 1.00 0.00 4 SER A O 7
ATOM 10321 N N . ALA A 1 7 ? -3.994 6.742 3.103 1.00 0.00 5 ALA A N 7
ATOM 10322 C CA . ALA A 1 7 ? -4.575 7.648 4.127 1.00 0.00 5 ALA A CA 7
ATOM 10323 C C . ALA A 1 7 ? -4.812 6.970 5.500 1.00 0.00 5 ALA A C 7
ATOM 10324 O O . ALA A 1 7 ? -5.471 7.555 6.371 1.00 0.00 5 ALA A O 7
ATOM 10331 N N . ASN A 1 8 ? -4.275 5.736 5.667 1.00 0.00 6 ASN A N 7
ATOM 10332 C CA . ASN A 1 8 ? -4.492 4.863 6.853 1.00 0.00 6 ASN A CA 7
ATOM 10333 C C . ASN A 1 8 ? -5.992 4.451 7.013 1.00 0.00 6 ASN A C 7
ATOM 10334 O O . ASN A 1 8 ? -6.357 3.724 7.946 1.00 0.00 6 ASN A O 7
ATOM 10345 N N . GLU A 1 9 ? -6.848 4.854 6.044 1.00 0.00 7 GLU A N 7
ATOM 10346 C CA . GLU A 1 9 ? -8.305 4.599 6.081 1.00 0.00 7 GLU A CA 7
ATOM 10347 C C . GLU A 1 9 ? -8.621 3.163 5.647 1.00 0.00 7 GLU A C 7
ATOM 10348 O O . GLU A 1 9 ? -9.731 2.674 5.875 1.00 0.00 7 GLU A O 7
ATOM 10360 N N . LEU A 1 10 ? -7.637 2.516 4.993 1.00 0.00 8 LEU A N 7
ATOM 10361 C CA . LEU A 1 10 ? -7.710 1.092 4.623 1.00 0.00 8 LEU A CA 7
ATOM 10362 C C . LEU A 1 10 ? -7.954 0.195 5.848 1.00 0.00 8 LEU A C 7
ATOM 10363 O O . LEU A 1 10 ? -8.518 -0.891 5.702 1.00 0.00 8 LEU A O 7
ATOM 10379 N N . GLU A 1 11 ? -7.501 0.680 7.043 1.00 0.00 9 GLU A N 7
ATOM 10380 C CA . GLU A 1 11 ? -7.604 0.000 8.372 1.00 0.00 9 GLU A CA 7
ATOM 10381 C C . GLU A 1 11 ? -7.236 -1.497 8.303 1.00 0.00 9 GLU A C 7
ATOM 10382 O O . GLU A 1 11 ? -7.699 -2.304 9.120 1.00 0.00 9 GLU A O 7
ATOM 10394 N N . ALA A 1 12 ? -6.321 -1.814 7.369 1.00 0.00 10 ALA A N 7
ATOM 10395 C CA . ALA A 1 12 ? -6.017 -3.183 6.947 1.00 0.00 10 ALA A CA 7
ATOM 10396 C C . ALA A 1 12 ? -5.470 -4.028 8.101 1.00 0.00 10 ALA A C 7
ATOM 10397 O O . ALA A 1 12 ? -5.889 -5.158 8.272 1.00 0.00 10 ALA A O 7
ATOM 10404 N N . ALA A 1 13 ? -4.580 -3.435 8.917 1.00 0.00 11 ALA A N 7
ATOM 10405 C CA . ALA A 1 13 ? -3.954 -4.124 10.066 1.00 0.00 11 ALA A CA 7
ATOM 10406 C C . ALA A 1 13 ? -5.009 -4.559 11.104 1.00 0.00 11 ALA A C 7
ATOM 10407 O O . ALA A 1 13 ? -5.012 -5.709 11.546 1.00 0.00 11 ALA A O 7
ATOM 10414 N N . SER A 1 14 ? -5.928 -3.631 11.434 1.00 0.00 12 SER A N 7
ATOM 10415 C CA . SER A 1 14 ? -7.009 -3.860 12.418 1.00 0.00 12 SER A CA 7
ATOM 10416 C C . SER A 1 14 ? -7.985 -4.943 11.914 1.00 0.00 12 SER A C 7
ATOM 10417 O O . SER A 1 14 ? -8.350 -5.872 12.657 1.00 0.00 12 SER A O 7
ATOM 10425 N N . SER A 1 15 ? -8.374 -4.804 10.631 1.00 0.00 13 SER A N 7
ATOM 10426 C CA . SER A 1 15 ? -9.274 -5.746 9.944 1.00 0.00 13 SER A CA 7
ATOM 10427 C C . SER A 1 15 ? -8.673 -7.154 9.943 1.00 0.00 13 SER A C 7
ATOM 10428 O O . SER A 1 15 ? -9.360 -8.124 10.252 1.00 0.00 13 SER A O 7
ATOM 10436 N N . ARG A 1 16 ? -7.353 -7.218 9.660 1.00 0.00 14 ARG A N 7
ATOM 10437 C CA . ARG A 1 16 ? -6.584 -8.470 9.613 1.00 0.00 14 ARG A CA 7
ATOM 10438 C C . ARG A 1 16 ? -6.589 -9.167 10.974 1.00 0.00 14 ARG A C 7
ATOM 10439 O O . ARG A 1 16 ? -6.796 -10.361 11.019 1.00 0.00 14 ARG A O 7
ATOM 10460 N N . MET A 1 17 ? -6.416 -8.396 12.073 1.00 0.00 15 MET A N 7
ATOM 10461 C CA . MET A 1 17 ? -6.419 -8.953 13.450 1.00 0.00 15 MET A CA 7
ATOM 10462 C C . MET A 1 17 ? -7.716 -9.740 13.708 1.00 0.00 15 MET A C 7
ATOM 10463 O O . MET A 1 17 ? -7.673 -10.898 14.120 1.00 0.00 15 MET A O 7
ATOM 10477 N N . GLU A 1 18 ? -8.849 -9.099 13.368 1.00 0.00 16 GLU A N 7
ATOM 10478 C CA . GLU A 1 18 ? -10.207 -9.667 13.540 1.00 0.00 16 GLU A CA 7
ATOM 10479 C C . GLU A 1 18 ? -10.434 -10.895 12.634 1.00 0.00 16 GLU A C 7
ATOM 10480 O O . GLU A 1 18 ? -11.078 -11.877 13.043 1.00 0.00 16 GLU A O 7
ATOM 10492 N N . MET A 1 19 ? -9.886 -10.815 11.405 1.00 0.00 17 MET A N 7
ATOM 10493 C CA . MET A 1 19 ? -9.932 -11.911 10.416 1.00 0.00 17 MET A CA 7
ATOM 10494 C C . MET A 1 19 ? -9.204 -13.152 10.959 1.00 0.00 17 MET A C 7
ATOM 10495 O O . MET A 1 19 ? -9.732 -14.248 10.895 1.00 0.00 17 MET A O 7
ATOM 10509 N N . LEU A 1 20 ? -8.017 -12.932 11.555 1.00 0.00 18 LEU A N 7
ATOM 10510 C CA . LEU A 1 20 ? -7.141 -14.010 12.067 1.00 0.00 18 LEU A CA 7
ATOM 10511 C C . LEU A 1 20 ? -7.744 -14.669 13.326 1.00 0.00 18 LEU A C 7
ATOM 10512 O O . LEU A 1 20 ? -7.501 -15.858 13.583 1.00 0.00 18 LEU A O 7
ATOM 10528 N N . GLN A 1 21 ? -8.527 -13.869 14.102 1.00 0.00 19 GLN A N 7
ATOM 10529 C CA . GLN A 1 21 ? -9.287 -14.352 15.280 1.00 0.00 19 GLN A CA 7
ATOM 10530 C C . GLN A 1 21 ? -10.281 -15.438 14.853 1.00 0.00 19 GLN A C 7
ATOM 10531 O O . GLN A 1 21 ? -10.216 -16.578 15.327 1.00 0.00 19 GLN A O 7
ATOM 10545 N N . ARG A 1 22 ? -11.175 -15.066 13.919 1.00 0.00 20 ARG A N 7
ATOM 10546 C CA . ARG A 1 22 ? -12.260 -15.950 13.470 1.00 0.00 20 ARG A CA 7
ATOM 10547 C C . ARG A 1 22 ? -11.753 -17.041 12.509 1.00 0.00 20 ARG A C 7
ATOM 10548 O O . ARG A 1 22 ? -12.401 -18.082 12.369 1.00 0.00 20 ARG A O 7
ATOM 10569 N N . GLU A 1 23 ? -10.601 -16.798 11.848 1.00 0.00 21 GLU A N 7
ATOM 10570 C CA . GLU A 1 23 ? -10.026 -17.750 10.882 1.00 0.00 21 GLU A CA 7
ATOM 10571 C C . GLU A 1 23 ? -9.338 -18.898 11.633 1.00 0.00 21 GLU A C 7
ATOM 10572 O O . GLU A 1 23 ? -9.884 -19.999 11.721 1.00 0.00 21 GLU A O 7
ATOM 10584 N N . TYR A 1 24 ? -8.164 -18.603 12.227 1.00 0.00 22 TYR A N 7
ATOM 10585 C CA . TYR A 1 24 ? -7.334 -19.614 12.895 1.00 0.00 22 TYR A CA 7
ATOM 10586 C C . TYR A 1 24 ? -7.887 -19.881 14.298 1.00 0.00 22 TYR A C 7
ATOM 10587 O O . TYR A 1 24 ? -8.657 -20.826 14.489 1.00 0.00 22 TYR A O 7
ATOM 10605 N N . SER A 1 25 ? -7.543 -18.995 15.249 1.00 0.00 23 SER A N 7
ATOM 10606 C CA . SER A 1 25 ? -7.900 -19.140 16.666 1.00 0.00 23 SER A CA 7
ATOM 10607 C C . SER A 1 25 ? -7.629 -17.834 17.415 1.00 0.00 23 SER A C 7
ATOM 10608 O O . SER A 1 25 ? -6.894 -16.953 16.943 1.00 0.00 23 SER A O 7
ATOM 10616 N N . THR A 1 26 ? -8.255 -17.738 18.582 1.00 0.00 24 THR A N 7
ATOM 10617 C CA . THR A 1 26 ? -7.880 -16.806 19.645 1.00 0.00 24 THR A CA 7
ATOM 10618 C C . THR A 1 26 ? -7.242 -17.633 20.772 1.00 0.00 24 THR A C 7
ATOM 10619 O O . THR A 1 26 ? -7.221 -18.869 20.706 1.00 0.00 24 THR A O 7
ATOM 10630 N N . LEU A 1 27 ? -6.694 -16.969 21.781 1.00 0.00 25 LEU A N 7
ATOM 10631 C CA . LEU A 1 27 ? -6.164 -17.653 22.971 1.00 0.00 25 LEU A CA 7
ATOM 10632 C C . LEU A 1 27 ? -7.205 -17.579 24.097 1.00 0.00 25 LEU A C 7
ATOM 10633 O O . LEU A 1 27 ? -7.806 -16.518 24.305 1.00 0.00 25 LEU A O 7
ATOM 10649 N N . ARG A 1 28 ? -7.441 -18.704 24.809 1.00 0.00 26 ARG A N 7
ATOM 10650 C CA . ARG A 1 28 ? -8.473 -18.768 25.875 1.00 0.00 26 ARG A CA 7
ATOM 10651 C C . ARG A 1 28 ? -7.832 -18.806 27.272 1.00 0.00 26 ARG A C 7
ATOM 10652 O O . ARG A 1 28 ? -8.352 -18.200 28.216 1.00 0.00 26 ARG A O 7
ATOM 10673 N N . SER A 1 29 ? -6.695 -19.519 27.397 1.00 0.00 27 SER A N 7
ATOM 10674 C CA . SER A 1 29 ? -6.027 -19.760 28.690 1.00 0.00 27 SER A CA 7
ATOM 10675 C C . SER A 1 29 ? -4.526 -19.979 28.475 1.00 0.00 27 SER A C 7
ATOM 10676 O O . SER A 1 29 ? -4.090 -20.285 27.361 1.00 0.00 27 SER A O 7
ATOM 10684 N N . VAL A 1 30 ? -3.740 -19.788 29.549 1.00 0.00 28 VAL A N 7
ATOM 10685 C CA . VAL A 1 30 ? -2.288 -20.043 29.567 1.00 0.00 28 VAL A CA 7
ATOM 10686 C C . VAL A 1 30 ? -1.905 -20.686 30.909 1.00 0.00 28 VAL A C 7
ATOM 10687 O O . VAL A 1 30 ? -2.424 -20.295 31.957 1.00 0.00 28 VAL A O 7
ATOM 10700 N N . GLN A 1 31 ? -0.982 -21.649 30.859 1.00 0.00 29 GLN A N 7
ATOM 10701 C CA . GLN A 1 31 ? -0.447 -22.340 32.035 1.00 0.00 29 GLN A CA 7
ATOM 10702 C C . GLN A 1 31 ? 1.081 -22.409 31.904 1.00 0.00 29 GLN A C 7
ATOM 10703 O O . GLN A 1 31 ? 1.603 -22.827 30.866 1.00 0.00 29 GLN A O 7
ATOM 10717 N N . TYR A 1 32 ? 1.800 -21.956 32.932 1.00 0.00 30 TYR A N 7
ATOM 10718 C CA . TYR A 1 32 ? 3.262 -22.083 32.979 1.00 0.00 30 TYR A CA 7
ATOM 10719 C C . TYR A 1 32 ? 3.626 -23.441 33.603 1.00 0.00 30 TYR A C 7
ATOM 10720 O O . TYR A 1 32 ? 3.416 -23.658 34.801 1.00 0.00 30 TYR A O 7
ATOM 10738 N N . ARG A 1 33 ? 4.146 -24.357 32.770 1.00 0.00 31 ARG A N 7
ATOM 10739 C CA . ARG A 1 33 ? 4.642 -25.665 33.221 1.00 0.00 31 ARG A CA 7
ATOM 10740 C C . ARG A 1 33 ? 6.147 -25.579 33.507 1.00 0.00 31 ARG A C 7
ATOM 10741 O O . ARG A 1 33 ? 6.969 -25.635 32.587 1.00 0.00 31 ARG A O 7
ATOM 10762 N N . SER A 1 34 ? 6.487 -25.434 34.800 1.00 0.00 32 SER A N 7
ATOM 10763 C CA . SER A 1 34 ? 7.883 -25.402 35.286 1.00 0.00 32 SER A CA 7
ATOM 10764 C C . SER A 1 34 ? 8.569 -26.784 35.105 1.00 0.00 32 SER A C 7
ATOM 10765 O O . SER A 1 34 ? 9.799 -26.882 35.191 1.00 0.00 32 SER A O 7
ATOM 10773 N N . GLU A 1 35 ? 7.747 -27.832 34.860 1.00 0.00 33 GLU A N 7
ATOM 10774 C CA . GLU A 1 35 ? 8.212 -29.192 34.517 1.00 0.00 33 GLU A CA 7
ATOM 10775 C C . GLU A 1 35 ? 9.185 -29.161 33.321 1.00 0.00 33 GLU A C 7
ATOM 10776 O O . GLU A 1 35 ? 10.297 -29.689 33.393 1.00 0.00 33 GLU A O 7
ATOM 10788 N N . GLU A 1 36 ? 8.746 -28.536 32.221 1.00 0.00 34 GLU A N 7
ATOM 10789 C CA . GLU A 1 36 ? 9.587 -28.333 31.023 1.00 0.00 34 GLU A CA 7
ATOM 10790 C C . GLU A 1 36 ? 10.180 -26.918 30.991 1.00 0.00 34 GLU A C 7
ATOM 10791 O O . GLU A 1 36 ? 10.998 -26.617 30.119 1.00 0.00 34 GLU A O 7
ATOM 10803 N N . GLY A 1 37 ? 9.779 -26.074 31.960 1.00 0.00 35 GLY A N 7
ATOM 10804 C CA . GLY A 1 37 ? 10.196 -24.669 32.007 1.00 0.00 35 GLY A CA 7
ATOM 10805 C C . GLY A 1 37 ? 9.668 -23.883 30.812 1.00 0.00 35 GLY A C 7
ATOM 10806 O O . GLY A 1 37 ? 10.386 -23.067 30.227 1.00 0.00 35 GLY A O 7
ATOM 10810 N N . VAL A 1 38 ? 8.406 -24.176 30.436 1.00 0.00 36 VAL A N 7
ATOM 10811 C CA . VAL A 1 38 ? 7.749 -23.616 29.239 1.00 0.00 36 VAL A CA 7
ATOM 10812 C C . VAL A 1 38 ? 6.408 -22.962 29.604 1.00 0.00 36 VAL A C 7
ATOM 10813 O O . VAL A 1 38 ? 5.721 -23.388 30.542 1.00 0.00 36 VAL A O 7
ATOM 10826 N N . ILE A 1 39 ? 6.071 -21.909 28.861 1.00 0.00 37 ILE A N 7
ATOM 10827 C CA . ILE A 1 39 ? 4.748 -21.278 28.882 1.00 0.00 37 ILE A CA 7
ATOM 10828 C C . ILE A 1 39 ? 3.865 -21.981 27.827 1.00 0.00 37 ILE A C 7
ATOM 10829 O O . ILE A 1 39 ? 4.105 -21.862 26.617 1.00 0.00 37 ILE A O 7
ATOM 108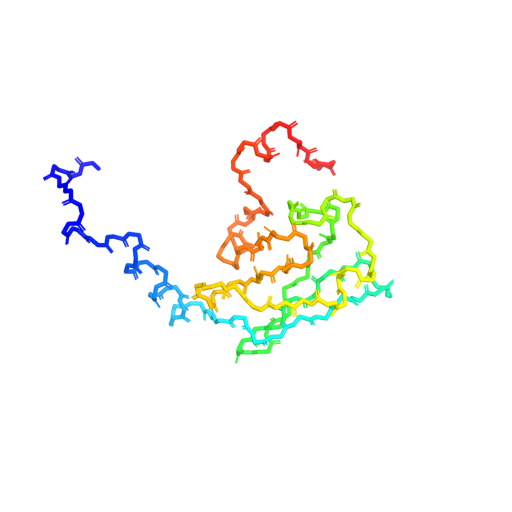45 N N . VAL A 1 40 ? 2.891 -22.768 28.304 1.00 0.00 38 VAL A N 7
ATOM 10846 C CA . VAL A 1 40 ? 1.946 -23.511 27.450 1.00 0.00 38 VAL A CA 7
ATOM 10847 C C . VAL A 1 40 ? 0.677 -22.667 27.198 1.00 0.00 38 VAL A C 7
ATOM 10848 O O . VAL A 1 40 ? -0.114 -22.417 28.113 1.00 0.00 38 VAL A O 7
ATOM 10861 N N . PHE A 1 41 ? 0.513 -22.223 25.946 1.00 0.00 39 PHE A N 7
ATOM 10862 C CA . PHE A 1 41 ? -0.619 -21.392 25.506 1.00 0.00 39 PHE A CA 7
ATOM 10863 C C . PHE A 1 41 ? -1.788 -22.284 25.042 1.00 0.00 39 PHE A C 7
ATOM 10864 O O . PHE A 1 41 ? -1.721 -22.889 23.967 1.00 0.00 39 PHE A O 7
ATOM 10881 N N . ILE A 1 42 ? -2.852 -22.375 25.855 1.00 0.00 40 ILE A N 7
ATOM 10882 C CA . ILE A 1 42 ? -4.062 -23.135 25.497 1.00 0.00 40 ILE A CA 7
ATOM 10883 C C . ILE A 1 42 ? -4.942 -22.292 24.544 1.00 0.00 40 ILE A C 7
ATOM 10884 O O . ILE A 1 42 ? -5.559 -21.296 24.959 1.00 0.00 40 ILE A O 7
ATOM 10900 N N . LEU A 1 43 ? -4.946 -22.687 23.257 1.00 0.00 41 LEU A N 7
ATOM 10901 C CA . LEU A 1 43 ? -5.771 -22.062 22.201 1.00 0.00 41 LEU A CA 7
ATOM 10902 C C . LEU A 1 43 ? -7.267 -22.203 22.493 1.00 0.00 41 LEU A C 7
ATOM 10903 O O . LEU A 1 43 ? -7.674 -23.011 23.329 1.00 0.00 41 LEU A O 7
ATOM 10919 N N . ALA A 1 44 ? -8.074 -21.416 21.765 1.00 0.00 42 ALA A N 7
ATOM 10920 C CA . ALA A 1 44 ? -9.544 -21.462 21.854 1.00 0.00 42 ALA A CA 7
ATOM 10921 C C . ALA A 1 44 ? -10.074 -22.842 21.416 1.00 0.00 42 ALA A C 7
ATOM 10922 O O . ALA A 1 44 ? -11.044 -23.353 21.974 1.00 0.00 42 ALA A O 7
ATOM 10929 N N . ASN A 1 45 ? -9.374 -23.449 20.434 1.00 0.00 43 ASN A N 7
ATOM 10930 C CA . ASN A 1 45 ? -9.652 -24.820 19.946 1.00 0.00 43 ASN A CA 7
ATOM 10931 C C . ASN A 1 45 ? -9.039 -25.909 20.883 1.00 0.00 43 ASN A C 7
ATOM 10932 O O . ASN A 1 45 ? -9.038 -27.095 20.538 1.00 0.00 43 ASN A O 7
ATOM 10943 N N . ASP A 1 46 ? -8.474 -25.463 22.032 1.00 0.00 44 ASP A N 7
ATOM 10944 C CA . ASP A 1 46 ? -7.895 -26.314 23.109 1.00 0.00 44 ASP A CA 7
ATOM 10945 C C . ASP A 1 46 ? -6.553 -26.957 22.719 1.00 0.00 44 ASP A C 7
ATOM 10946 O O . ASP A 1 46 ? -6.054 -27.836 23.439 1.00 0.00 44 ASP A O 7
ATOM 10955 N N . ARG A 1 47 ? -5.950 -26.495 21.610 1.00 0.00 45 ARG A N 7
ATOM 10956 C CA . ARG A 1 47 ? -4.615 -26.959 21.192 1.00 0.00 45 ARG A CA 7
ATOM 10957 C C . ARG A 1 47 ? -3.544 -26.213 22.000 1.00 0.00 45 ARG A C 7
ATOM 10958 O O . ARG A 1 47 ? -3.522 -24.983 22.025 1.00 0.00 45 ARG A O 7
ATOM 10979 N N . GLU A 1 48 ? -2.649 -26.961 22.636 1.00 0.00 46 GLU A N 7
ATOM 10980 C CA . GLU A 1 48 ? -1.598 -26.400 23.477 1.00 0.00 46 GLU A CA 7
ATOM 10981 C C . GLU A 1 48 ? -0.352 -26.064 22.635 1.00 0.00 46 GLU A C 7
ATOM 10982 O O . GLU A 1 48 ? 0.279 -26.956 22.060 1.00 0.00 46 GLU A O 7
ATOM 10994 N N . LEU A 1 49 ? -0.054 -24.763 22.519 1.00 0.00 47 LEU A N 7
ATOM 10995 C CA . LEU A 1 49 ? 1.249 -24.263 22.050 1.00 0.00 47 LEU A CA 7
ATOM 10996 C C . LEU A 1 49 ? 2.242 -24.332 23.220 1.00 0.00 47 LEU A C 7
ATOM 10997 O O . LEU A 1 49 ? 1.840 -24.250 24.377 1.00 0.00 47 LEU A O 7
ATOM 11013 N N . LYS A 1 50 ? 3.527 -24.491 22.910 1.00 0.00 48 LYS A N 7
ATOM 11014 C CA . LYS A 1 50 ? 4.575 -24.735 23.909 1.00 0.00 48 LYS A CA 7
ATOM 11015 C C . LYS A 1 50 ? 5.837 -23.952 23.529 1.00 0.00 48 LYS A C 7
ATOM 11016 O O . LYS A 1 50 ? 6.541 -24.304 22.573 1.00 0.00 48 LYS A O 7
ATOM 11035 N N . PHE A 1 51 ? 6.088 -22.854 24.260 1.00 0.00 49 PHE A N 7
ATOM 11036 C CA . PHE A 1 51 ? 7.257 -21.975 24.062 1.00 0.00 49 PHE A CA 7
ATOM 11037 C C . PHE A 1 51 ? 7.810 -21.595 25.435 1.00 0.00 49 PHE A C 7
ATOM 11038 O O . PHE A 1 51 ? 7.039 -21.229 26.319 1.00 0.00 49 PHE A O 7
ATOM 11055 N N . ARG A 1 52 ? 9.140 -21.689 25.616 1.00 0.00 50 ARG A N 7
ATOM 11056 C CA . ARG A 1 52 ? 9.800 -21.305 26.888 1.00 0.00 50 ARG A CA 7
ATOM 11057 C C . ARG A 1 52 ? 9.680 -19.775 27.096 1.00 0.00 50 ARG A C 7
ATOM 11058 O O . ARG A 1 52 ? 9.534 -19.041 26.114 1.00 0.00 50 ARG A O 7
ATOM 11079 N N . PRO A 1 53 ? 9.740 -19.264 28.366 1.00 0.00 51 PRO A N 7
ATOM 11080 C CA . PRO A 1 53 ? 9.877 -17.810 28.626 1.00 0.00 51 PRO A CA 7
ATOM 11081 C C . PRO A 1 53 ? 11.100 -17.189 27.893 1.00 0.00 51 PRO A C 7
ATOM 11082 O O . PRO A 1 53 ? 11.024 -16.077 27.362 1.00 0.00 51 PRO A O 7
ATOM 11093 N N . ASP A 1 54 ? 12.197 -17.957 27.827 1.00 0.00 52 ASP A N 7
ATOM 11094 C CA . ASP A 1 54 ? 13.457 -17.538 27.175 1.00 0.00 52 ASP A CA 7
ATOM 11095 C C . ASP A 1 54 ? 13.311 -17.495 25.627 1.00 0.00 52 ASP A C 7
ATOM 11096 O O . ASP A 1 54 ? 14.078 -16.823 24.933 1.00 0.00 52 ASP A O 7
ATOM 11105 N N . ASP A 1 55 ? 12.304 -18.214 25.103 1.00 0.00 53 ASP A N 7
ATOM 11106 C CA . ASP A 1 55 ? 11.970 -18.217 23.660 1.00 0.00 53 ASP A CA 7
ATOM 11107 C C . ASP A 1 55 ? 11.201 -16.952 23.263 1.00 0.00 53 ASP A C 7
ATOM 11108 O O . ASP A 1 55 ? 11.197 -16.566 22.096 1.00 0.00 53 ASP A O 7
ATOM 11117 N N . LEU A 1 56 ? 10.542 -16.317 24.238 1.00 0.00 54 LEU A N 7
ATOM 11118 C CA . LEU A 1 56 ? 9.544 -15.269 23.977 1.00 0.00 54 LEU A CA 7
ATOM 11119 C C . LEU A 1 56 ? 10.075 -13.877 24.306 1.00 0.00 54 LEU A C 7
ATOM 11120 O O . LEU A 1 56 ? 10.778 -13.679 25.303 1.00 0.00 54 LEU A O 7
ATOM 11136 N N . GLN A 1 57 ? 9.685 -12.921 23.450 1.00 0.00 55 GLN A N 7
ATOM 11137 C CA . GLN A 1 57 ? 10.022 -11.496 23.590 1.00 0.00 55 GLN A CA 7
ATOM 11138 C C . GLN A 1 57 ? 9.398 -10.890 24.867 1.00 0.00 55 GLN A C 7
ATOM 11139 O O . GLN A 1 57 ? 9.984 -9.986 25.474 1.00 0.00 55 GLN A O 7
ATOM 11153 N N . ALA A 1 58 ? 8.205 -11.391 25.263 1.00 0.00 56 ALA A N 7
ATOM 11154 C CA . ALA A 1 58 ? 7.531 -10.941 26.500 1.00 0.00 56 ALA A CA 7
ATOM 11155 C C . ALA A 1 58 ? 8.380 -11.238 27.729 1.00 0.00 56 ALA A C 7
ATOM 11156 O O . ALA A 1 58 ? 8.607 -10.373 28.571 1.00 0.00 56 ALA A O 7
ATOM 11163 N N . THR A 1 59 ? 8.904 -12.456 27.772 1.00 0.00 57 THR A N 7
ATOM 11164 C CA . THR A 1 59 ? 9.343 -13.094 29.015 1.00 0.00 57 THR A CA 7
ATOM 11165 C C . THR A 1 59 ? 10.821 -13.466 29.030 1.00 0.00 57 THR A C 7
ATOM 11166 O O . THR A 1 59 ? 11.236 -14.326 29.820 1.00 0.00 57 THR A O 7
ATOM 11177 N N . TYR A 1 60 ? 11.609 -12.795 28.195 1.00 0.00 58 TYR A N 7
ATOM 11178 C CA . TYR A 1 60 ? 13.055 -13.003 28.139 1.00 0.00 58 TYR A CA 7
ATOM 11179 C C . TYR A 1 60 ? 13.696 -12.385 29.400 1.00 0.00 58 TYR A C 7
ATOM 11180 O O . TYR A 1 60 ? 13.995 -11.188 29.435 1.00 0.00 58 TYR A O 7
ATOM 11198 N N . GLY A 1 61 ? 13.804 -13.205 30.460 1.00 0.00 59 GLY A N 7
ATOM 11199 C CA . GLY A 1 61 ? 14.309 -12.762 31.767 1.00 0.00 59 GLY A CA 7
ATOM 11200 C C . GLY A 1 61 ? 13.205 -12.517 32.799 1.00 0.00 59 GLY A C 7
ATOM 11201 O O . GLY A 1 61 ? 13.483 -12.003 33.889 1.00 0.00 59 GLY A O 7
ATOM 11205 N N . ALA A 1 62 ? 11.951 -12.892 32.466 1.00 0.00 60 ALA A N 7
ATOM 11206 C CA . ALA A 1 62 ? 10.794 -12.729 33.375 1.00 0.00 60 ALA A CA 7
ATOM 11207 C C . ALA A 1 62 ? 10.755 -13.852 34.419 1.00 0.00 60 ALA A C 7
ATOM 11208 O O . ALA A 1 62 ? 11.130 -14.994 34.130 1.00 0.00 60 ALA A O 7
ATOM 11215 N N . THR A 1 63 ? 10.279 -13.513 35.623 1.00 0.00 61 THR A N 7
ATOM 11216 C CA . THR A 1 63 ? 10.188 -14.454 36.746 1.00 0.00 61 THR A CA 7
ATOM 11217 C C . THR A 1 63 ? 8.881 -15.281 36.647 1.00 0.00 61 THR A C 7
ATOM 11218 O O . THR A 1 63 ? 7.867 -14.759 36.167 1.00 0.00 61 THR A O 7
ATOM 11229 N N . PRO A 1 64 ? 8.886 -16.591 37.090 1.00 0.00 62 PRO A N 7
ATOM 11230 C CA . PRO A 1 64 ? 7.704 -17.499 36.983 1.00 0.00 62 PRO A CA 7
ATOM 11231 C C . PRO A 1 64 ? 6.445 -16.998 37.744 1.00 0.00 62 PRO A C 7
ATOM 11232 O O . PRO A 1 64 ? 5.326 -17.418 37.424 1.00 0.00 62 PRO A O 7
ATOM 11243 N N . GLU A 1 65 ? 6.640 -16.098 38.732 1.00 0.00 63 GLU A N 7
ATOM 11244 C CA . GLU A 1 65 ? 5.533 -15.444 39.479 1.00 0.00 63 GLU A CA 7
ATOM 11245 C C . GLU A 1 65 ? 4.659 -14.579 38.537 1.00 0.00 63 GLU A C 7
ATOM 11246 O O . GLU A 1 65 ? 3.435 -14.522 38.672 1.00 0.00 63 GLU A O 7
ATOM 11258 N N . GLN A 1 66 ? 5.323 -13.934 37.568 1.00 0.00 64 GLN A N 7
ATOM 11259 C CA . GLN A 1 66 ? 4.687 -13.057 36.572 1.00 0.00 64 GLN A CA 7
ATOM 11260 C C . GLN A 1 66 ? 3.948 -13.886 35.502 1.00 0.00 64 GLN A C 7
ATOM 11261 O O . GLN A 1 66 ? 3.051 -13.389 34.815 1.00 0.00 64 GLN A O 7
ATOM 11275 N N . LEU A 1 67 ? 4.358 -15.161 35.388 1.00 0.00 65 LEU A N 7
ATOM 11276 C CA . LEU A 1 67 ? 3.830 -16.127 34.401 1.00 0.00 65 LEU A CA 7
ATOM 11277 C C . LEU A 1 67 ? 2.726 -16.986 35.051 1.00 0.00 65 LEU A C 7
ATOM 11278 O O . LEU A 1 67 ? 2.314 -18.017 34.510 1.00 0.00 65 LEU A O 7
ATOM 11294 N N . ARG A 1 68 ? 2.271 -16.551 36.237 1.00 0.00 66 ARG A N 7
ATOM 11295 C CA . ARG A 1 68 ? 1.050 -17.054 36.875 1.00 0.00 66 ARG A CA 7
ATOM 11296 C C . ARG A 1 68 ? -0.096 -16.109 36.493 1.00 0.00 66 ARG A C 7
ATOM 11297 O O . ARG A 1 68 ? -1.099 -16.526 35.896 1.00 0.00 66 ARG A O 7
ATOM 11318 N N . GLU A 1 69 ? 0.099 -14.816 36.822 1.00 0.00 67 GLU A N 7
ATOM 11319 C CA . GLU A 1 69 ? -0.892 -13.756 36.575 1.00 0.00 67 GLU A CA 7
ATOM 11320 C C . GLU A 1 69 ? -0.769 -13.253 35.124 1.00 0.00 67 GLU A C 7
ATOM 11321 O O . GLU A 1 69 ? 0.085 -12.428 34.777 1.00 0.00 67 GLU A O 7
ATOM 11333 N N . ILE A 1 70 ? -1.638 -13.821 34.279 1.00 0.00 68 ILE A N 7
ATOM 11334 C CA . ILE A 1 70 ? -1.616 -13.682 32.819 1.00 0.00 68 ILE A CA 7
ATOM 11335 C C . ILE A 1 70 ? -3.042 -13.363 32.301 1.00 0.00 68 ILE A C 7
ATOM 11336 O O . ILE A 1 70 ? -4.019 -13.997 32.727 1.00 0.00 68 ILE A O 7
ATOM 11352 N N . GLU A 1 71 ? -3.144 -12.376 31.397 1.00 0.00 69 GLU A N 7
ATOM 11353 C CA . GLU A 1 71 ? -4.396 -12.024 30.689 1.00 0.00 69 GLU A CA 7
ATOM 11354 C C . GLU A 1 71 ? -4.212 -12.323 29.183 1.00 0.00 69 GLU A C 7
ATOM 11355 O O . GLU A 1 71 ? -3.103 -12.578 28.752 1.00 0.00 69 GLU A O 7
ATOM 11367 N N . ILE A 1 72 ? -5.308 -12.330 28.403 1.00 0.00 70 ILE A N 7
ATOM 11368 C CA . ILE A 1 72 ? -5.273 -12.464 26.922 1.00 0.00 70 ILE A CA 7
ATOM 11369 C C . ILE A 1 72 ? -4.946 -11.082 26.273 1.00 0.00 70 ILE A C 7
ATOM 11370 O O . ILE A 1 72 ? -5.106 -10.042 26.933 1.00 0.00 70 ILE A O 7
ATOM 11386 N N . SER A 1 73 ? -4.452 -11.089 24.997 1.00 0.00 71 SER A N 7
ATOM 11387 C CA . SER A 1 73 ? -4.058 -9.866 24.239 1.00 0.00 71 SER A CA 7
ATOM 11388 C C . SER A 1 73 ? -5.134 -8.748 24.253 1.00 0.00 71 SER A C 7
ATOM 11389 O O . SER A 1 73 ? -6.329 -9.041 24.353 1.00 0.00 71 SER A O 7
ATOM 11397 N N . PRO A 1 74 ? -4.710 -7.443 24.114 1.00 0.00 72 PRO A N 7
ATOM 11398 C CA . PRO A 1 74 ? -5.651 -6.315 23.895 1.00 0.00 72 PRO A CA 7
ATOM 11399 C C . PRO A 1 74 ? -6.300 -6.346 22.483 1.00 0.00 72 PRO A C 7
ATOM 11400 O O . PRO A 1 74 ? -7.181 -5.539 22.178 1.00 0.00 72 PRO A O 7
ATOM 11411 N N . SER A 1 75 ? -5.811 -7.259 21.617 1.00 0.00 73 SER A N 7
ATOM 11412 C CA . SER A 1 75 ? -6.419 -7.559 20.300 1.00 0.00 73 SER A CA 7
ATOM 11413 C C . SER A 1 75 ? -7.193 -8.901 20.338 1.00 0.00 73 SER A C 7
ATOM 11414 O O . SER A 1 75 ? -7.830 -9.276 19.354 1.00 0.00 73 SER A O 7
ATOM 11422 N N . GLY A 1 76 ? -7.096 -9.627 21.475 1.00 0.00 74 GLY A N 7
ATOM 11423 C CA . GLY A 1 76 ? -7.793 -10.913 21.672 1.00 0.00 74 GLY A CA 7
ATOM 11424 C C . GLY A 1 76 ? -7.102 -12.127 21.030 1.00 0.00 74 GLY A C 7
ATOM 11425 O O . GLY A 1 76 ? -7.431 -13.266 21.369 1.00 0.00 74 GLY A O 7
ATOM 11429 N N . LEU A 1 77 ? -6.153 -11.879 20.099 1.00 0.00 75 LEU A N 7
ATOM 11430 C CA . LEU A 1 77 ? -5.395 -12.944 19.407 1.00 0.00 75 LEU A CA 7
ATOM 11431 C C . LEU A 1 77 ? -4.573 -13.787 20.403 1.00 0.00 75 LEU A C 7
ATOM 11432 O O . LEU A 1 77 ? -4.943 -14.916 20.724 1.00 0.00 75 LEU A O 7
ATOM 11448 N N . GLY A 1 78 ? -3.465 -13.213 20.899 1.00 0.00 76 GLY A N 7
ATOM 11449 C CA . GLY A 1 78 ? -2.506 -13.950 21.721 1.00 0.00 76 GLY A CA 7
ATOM 11450 C C . GLY A 1 78 ? -2.713 -13.732 23.191 1.00 0.00 76 GLY A C 7
ATOM 11451 O O . GLY A 1 78 ? -3.811 -13.939 23.706 1.00 0.00 76 GLY A O 7
ATOM 11455 N N . VAL A 1 79 ? -1.674 -13.253 23.855 1.00 0.00 77 VAL A N 7
ATOM 11456 C CA . VAL A 1 79 ? -1.663 -13.075 25.294 1.00 0.00 77 VAL A CA 7
ATOM 11457 C C . VAL A 1 79 ? -1.170 -11.659 25.629 1.00 0.00 77 VAL A C 7
ATOM 11458 O O . VAL A 1 79 ? -0.595 -10.990 24.781 1.00 0.00 77 VAL A O 7
ATOM 11471 N N . TYR A 1 80 ? -1.414 -11.225 26.864 1.00 0.00 78 TYR A N 7
ATOM 11472 C CA . TYR A 1 80 ? -0.880 -9.982 27.420 1.00 0.00 78 TYR A CA 7
ATOM 11473 C C . TYR A 1 80 ? -0.541 -10.221 28.891 1.00 0.00 78 TYR A C 7
ATOM 11474 O O . TYR A 1 80 ? -1.435 -10.306 29.742 1.00 0.00 78 TYR A O 7
ATOM 11492 N N . PHE A 1 81 ? 0.753 -10.376 29.174 1.00 0.00 79 PHE A N 7
ATOM 11493 C CA . PHE A 1 81 ? 1.247 -10.518 30.536 1.00 0.00 79 PHE A CA 7
ATOM 11494 C C . PHE A 1 81 ? 1.372 -9.110 31.140 1.00 0.00 79 PHE A C 7
ATOM 11495 O O . PHE A 1 81 ? 2.320 -8.363 30.854 1.00 0.00 79 PHE A O 7
ATOM 11512 N N . GLU A 1 82 ? 0.376 -8.778 31.958 1.00 0.00 80 GLU A N 7
ATOM 11513 C CA . GLU A 1 82 ? 0.141 -7.415 32.476 1.00 0.00 80 GLU A CA 7
ATOM 11514 C C . GLU A 1 82 ? 1.277 -6.965 33.417 1.00 0.00 80 GLU A C 7
ATOM 11515 O O . GLU A 1 82 ? 1.666 -5.793 33.426 1.00 0.00 80 GLU A O 7
ATOM 11527 N N . THR A 1 83 ? 1.812 -7.933 34.167 1.00 0.00 81 THR A N 7
ATOM 11528 C CA . THR A 1 83 ? 2.851 -7.722 35.191 1.00 0.00 81 THR A CA 7
ATOM 11529 C C . THR A 1 83 ? 4.159 -7.145 34.583 1.00 0.00 81 THR A C 7
ATOM 11530 O O . THR A 1 83 ? 4.872 -6.376 35.229 1.00 0.00 81 THR A O 7
ATOM 11541 N N . LEU A 1 84 ? 4.424 -7.522 33.319 1.00 0.00 82 LEU A N 7
ATOM 11542 C CA . LEU A 1 84 ? 5.621 -7.099 32.552 1.00 0.00 82 LEU A CA 7
ATOM 11543 C C . LEU A 1 84 ? 5.229 -6.111 31.437 1.00 0.00 82 LEU A C 7
ATOM 11544 O O . LEU A 1 84 ? 6.076 -5.752 30.608 1.00 0.00 82 LEU A O 7
ATOM 11560 N N . GLU A 1 85 ? 3.937 -5.688 31.438 1.00 0.00 83 GLU A N 7
ATOM 11561 C CA . GLU A 1 85 ? 3.360 -4.707 30.479 1.00 0.00 83 GLU A CA 7
ATOM 11562 C C . GLU A 1 85 ? 3.566 -5.148 29.013 1.00 0.00 83 GLU A C 7
ATOM 11563 O O . GLU A 1 85 ? 3.555 -4.314 28.102 1.00 0.00 83 GLU A O 7
ATOM 11575 N N . GLU A 1 86 ? 3.692 -6.462 28.779 1.00 0.00 84 GLU A N 7
ATOM 11576 C CA . GLU A 1 86 ? 4.154 -6.988 27.484 1.00 0.00 84 GLU A CA 7
ATOM 11577 C C . GLU A 1 86 ? 3.280 -8.162 27.023 1.00 0.00 84 GLU A C 7
ATOM 11578 O O . GLU A 1 86 ? 2.785 -8.934 27.843 1.00 0.00 84 GLU A O 7
ATOM 11590 N N . ASP A 1 87 ? 3.126 -8.298 25.695 1.00 0.00 85 ASP A N 7
ATOM 11591 C CA . ASP A 1 87 ? 2.238 -9.299 25.080 1.00 0.00 85 ASP A CA 7
ATOM 11592 C C . ASP A 1 87 ? 3.061 -10.340 24.301 1.00 0.00 85 ASP A C 7
ATOM 11593 O O . ASP A 1 87 ? 4.231 -10.101 23.976 1.00 0.00 85 ASP A O 7
ATOM 11602 N N . VAL A 1 88 ? 2.442 -11.504 24.029 1.00 0.00 86 VAL A N 7
ATOM 11603 C CA . VAL A 1 88 ? 2.977 -12.514 23.089 1.00 0.00 86 VAL A CA 7
ATOM 11604 C C . VAL A 1 88 ? 1.925 -12.724 21.985 1.00 0.00 86 VAL A C 7
ATOM 11605 O O . VAL A 1 88 ? 0.827 -13.230 22.248 1.00 0.00 86 VAL A O 7
ATOM 11618 N N . SER A 1 89 ? 2.263 -12.294 20.755 1.00 0.00 87 SER A N 7
ATOM 11619 C CA . SER A 1 89 ? 1.369 -12.380 19.592 1.00 0.00 87 SER A CA 7
ATOM 11620 C C . SER A 1 89 ? 1.192 -13.843 19.139 1.00 0.00 87 SER A C 7
ATOM 11621 O O . SER A 1 89 ? 2.176 -14.522 18.810 1.00 0.00 87 SER A O 7
ATOM 11629 N N . LEU A 1 90 ? -0.080 -14.297 19.118 1.00 0.00 88 LEU A N 7
ATOM 11630 C CA . LEU A 1 90 ? -0.455 -15.688 18.783 1.00 0.00 88 LEU A CA 7
ATOM 11631 C C . LEU A 1 90 ? 0.014 -16.094 17.387 1.00 0.00 88 LEU A C 7
ATOM 11632 O O . LEU A 1 90 ? 0.553 -17.180 17.194 1.00 0.00 88 LEU A O 7
ATOM 11648 N N . ILE A 1 91 ? -0.220 -15.189 16.428 1.00 0.00 89 ILE A N 7
ATOM 11649 C CA . ILE A 1 91 ? 0.090 -15.410 15.009 1.00 0.00 89 ILE A CA 7
ATOM 11650 C C . ILE A 1 91 ? 1.593 -15.649 14.827 1.00 0.00 89 ILE A C 7
ATOM 11651 O O . ILE A 1 91 ? 1.990 -16.566 14.114 1.00 0.00 89 ILE A O 7
ATOM 11667 N N . GLY A 1 92 ? 2.401 -14.865 15.567 1.00 0.00 90 GLY A N 7
ATOM 11668 C CA . GLY A 1 92 ? 3.851 -15.043 15.602 1.00 0.00 90 GLY A CA 7
ATOM 11669 C C . GLY A 1 92 ? 4.259 -16.439 16.075 1.00 0.00 90 GLY A C 7
ATOM 11670 O O . GLY A 1 92 ? 5.142 -17.054 15.488 1.00 0.00 90 GLY A O 7
ATOM 11674 N N . LEU A 1 93 ? 3.553 -16.959 17.100 1.00 0.00 91 LEU A N 7
ATOM 11675 C CA . LEU A 1 93 ? 3.792 -18.316 17.643 1.00 0.00 91 LEU A CA 7
ATOM 11676 C C . LEU A 1 93 ? 3.516 -19.393 16.574 1.00 0.00 91 LEU A C 7
ATOM 11677 O O . LEU A 1 93 ? 4.267 -20.366 16.444 1.00 0.00 91 LEU A O 7
ATOM 11693 N N . LEU A 1 94 ? 2.447 -19.168 15.799 1.00 0.00 92 LEU A N 7
ATOM 11694 C CA . LEU A 1 94 ? 2.013 -20.070 14.718 1.00 0.00 92 LEU A CA 7
ATOM 11695 C C . LEU A 1 94 ? 3.007 -20.031 13.529 1.00 0.00 92 LEU A C 7
ATOM 11696 O O . LEU A 1 94 ? 3.175 -21.032 12.829 1.00 0.00 92 LEU A O 7
ATOM 11712 N N . GLU A 1 95 ? 3.671 -18.872 13.323 1.00 0.00 93 GLU A N 7
ATOM 11713 C CA . GLU A 1 95 ? 4.668 -18.675 12.239 1.00 0.00 93 GLU A CA 7
ATOM 11714 C C . GLU A 1 95 ? 6.069 -19.175 12.649 1.00 0.00 93 GLU A C 7
ATOM 11715 O O . GLU A 1 95 ? 6.884 -19.528 11.789 1.00 0.00 93 GLU A O 7
ATOM 11727 N N . GLY A 1 96 ? 6.333 -19.201 13.968 1.00 0.00 94 GLY A N 7
ATOM 11728 C CA . GLY A 1 96 ? 7.687 -19.446 14.502 1.00 0.00 94 GLY A CA 7
ATOM 11729 C C . GLY A 1 96 ? 8.396 -18.150 14.912 1.00 0.00 94 GLY A C 7
ATOM 11730 O O . GLY A 1 96 ? 9.509 -18.181 15.453 1.00 0.00 94 GLY A O 7
ATOM 11734 N N . ARG A 1 97 ? 7.729 -17.010 14.649 1.00 0.00 95 ARG A N 7
ATOM 11735 C CA . ARG A 1 97 ? 8.195 -15.660 15.014 1.00 0.00 95 ARG A CA 7
ATOM 11736 C C . ARG A 1 97 ? 7.811 -15.373 16.496 1.00 0.00 95 ARG A C 7
ATOM 11737 O O . ARG A 1 97 ? 6.948 -14.535 16.799 1.00 0.00 95 ARG A O 7
ATOM 11758 N N . ARG A 1 98 ? 8.456 -16.125 17.408 1.00 0.00 96 ARG A N 7
ATOM 11759 C CA . ARG A 1 98 ? 8.187 -16.090 18.878 1.00 0.00 96 ARG A CA 7
ATOM 11760 C C . ARG A 1 98 ? 8.604 -14.744 19.529 1.00 0.00 96 ARG A C 7
ATOM 11761 O O . ARG A 1 98 ? 8.207 -14.435 20.663 1.00 0.00 96 ARG A O 7
ATOM 11782 N N . GLY A 1 99 ? 9.421 -13.979 18.800 1.00 0.00 97 GLY A N 7
ATOM 11783 C CA . GLY A 1 99 ? 9.682 -12.566 19.076 1.00 0.00 97 GLY A CA 7
ATOM 11784 C C . GLY A 1 99 ? 9.762 -11.805 17.773 1.00 0.00 97 GLY A C 7
ATOM 11785 O O . GLY A 1 99 ? 9.628 -12.415 16.706 1.00 0.00 97 GLY A O 7
ATOM 11789 N N . SER A 1 100 ? 9.986 -10.485 17.828 1.00 0.00 98 SER A N 7
ATOM 11790 C CA . SER A 1 100 ? 10.202 -9.675 16.608 1.00 0.00 98 SER A CA 7
ATOM 11791 C C . SER A 1 100 ? 11.511 -10.117 15.919 1.00 0.00 98 SER A C 7
ATOM 11792 O O . SER A 1 100 ? 12.385 -10.683 16.578 1.00 0.00 98 SER A O 7
ATOM 11800 N N . ALA A 1 101 ? 11.637 -9.863 14.600 1.00 0.00 99 ALA A N 7
ATOM 11801 C CA . ALA A 1 101 ? 12.859 -10.196 13.819 1.00 0.00 99 ALA A CA 7
ATOM 11802 C C . ALA A 1 101 ? 14.089 -9.467 14.397 1.00 0.00 99 ALA A C 7
ATOM 11803 O O . ALA A 1 101 ? 15.206 -10.014 14.405 1.00 0.00 99 ALA A O 7
ATOM 11810 N N . LYS A 1 102 ? 13.848 -8.238 14.906 1.00 0.00 100 LYS A N 7
ATOM 11811 C CA . LYS A 1 102 ? 14.851 -7.450 15.643 1.00 0.00 100 LYS A CA 7
ATOM 11812 C C . LYS A 1 102 ? 15.305 -8.222 16.892 1.00 0.00 100 LYS A C 7
ATOM 11813 O O . LYS A 1 102 ? 16.484 -8.532 17.034 1.00 0.00 100 LYS A O 7
ATOM 11832 N N . TRP A 1 103 ? 14.322 -8.597 17.742 1.00 0.00 101 TRP A N 7
ATOM 11833 C CA . TRP A 1 103 ? 14.567 -9.322 19.007 1.00 0.00 101 TRP A CA 7
ATOM 11834 C C . TRP A 1 103 ? 15.303 -10.657 18.762 1.00 0.00 101 TRP A C 7
ATOM 11835 O O . TRP A 1 103 ? 16.190 -11.011 19.516 1.00 0.00 101 TRP A O 7
ATOM 11856 N N . MET A 1 104 ? 14.924 -11.376 17.697 1.00 0.00 102 MET A N 7
ATOM 11857 C CA . MET A 1 104 ? 15.482 -12.710 17.379 1.00 0.00 102 MET A CA 7
ATOM 11858 C C . MET A 1 104 ? 16.903 -12.601 16.794 1.00 0.00 102 MET A C 7
ATOM 11859 O O . MET A 1 104 ? 17.662 -13.579 16.835 1.00 0.00 102 MET A O 7
ATOM 11873 N N . ALA A 1 105 ? 17.259 -11.413 16.254 1.00 0.00 103 ALA A N 7
ATOM 11874 C CA . ALA A 1 105 ? 18.604 -11.155 15.720 1.00 0.00 103 ALA A CA 7
ATOM 11875 C C . ALA A 1 105 ? 19.553 -10.744 16.857 1.00 0.00 103 ALA A C 7
ATOM 11876 O O . ALA A 1 105 ? 20.700 -11.188 16.920 1.00 0.00 103 ALA A O 7
ATOM 11883 N N . GLU A 1 106 ? 19.024 -9.917 17.773 1.00 0.00 104 GLU A N 7
ATOM 11884 C CA . GLU A 1 106 ? 19.793 -9.299 18.873 1.00 0.00 104 GLU A CA 7
ATOM 11885 C C . GLU A 1 106 ? 19.834 -10.215 20.106 1.00 0.00 104 GLU A C 7
ATOM 11886 O O . GLU A 1 106 ? 20.739 -10.113 20.935 1.00 0.00 104 GLU A O 7
ATOM 11898 N N . HIS A 1 107 ? 18.836 -11.104 20.214 1.00 0.00 105 HIS A N 7
ATOM 11899 C CA . HIS A 1 107 ? 18.697 -12.063 21.329 1.00 0.00 105 HIS A CA 7
ATOM 11900 C C . HIS A 1 107 ? 18.366 -13.448 20.736 1.00 0.00 105 HIS A C 7
ATOM 11901 O O . HIS A 1 107 ? 17.205 -13.885 20.777 1.00 0.00 105 HIS A O 7
ATOM 11916 N N . PRO A 1 108 ? 19.362 -14.136 20.097 1.00 0.00 106 PRO A N 7
ATOM 11917 C CA . PRO A 1 108 ? 19.148 -15.474 19.528 1.00 0.00 106 PRO A CA 7
ATOM 11918 C C . PRO A 1 108 ? 19.282 -16.588 20.579 1.00 0.00 106 PRO A C 7
ATOM 11919 O O . PRO A 1 108 ? 19.725 -16.356 21.717 1.00 0.00 106 PRO A O 7
ATOM 11930 N N . LEU A 1 109 ? 18.862 -17.789 20.184 1.00 0.00 107 LEU A N 7
ATOM 11931 C CA . LEU A 1 109 ? 19.003 -19.013 20.989 1.00 0.00 107 LEU A CA 7
ATOM 11932 C C . LEU A 1 109 ? 20.151 -19.870 20.436 1.00 0.00 107 LEU A C 7
ATOM 11933 O O . LEU A 1 109 ? 20.758 -19.543 19.403 1.00 0.00 107 LEU A O 7
ATOM 11949 N N . ALA A 1 110 ? 20.425 -20.979 21.141 1.00 0.00 108 ALA A N 7
ATOM 11950 C CA . ALA A 1 110 ? 21.342 -22.030 20.663 1.00 0.00 108 ALA A CA 7
ATOM 11951 C C . ALA A 1 110 ? 20.733 -22.781 19.456 1.00 0.00 108 ALA A C 7
ATOM 11952 O O . ALA A 1 110 ? 21.455 -23.428 18.691 1.00 0.00 108 ALA A O 7
ATOM 11959 N N . SER A 1 111 ? 19.393 -22.688 19.324 1.00 0.00 109 SER A N 7
ATOM 11960 C CA . SER A 1 111 ? 18.633 -23.253 18.203 1.00 0.00 109 SER A CA 7
ATOM 11961 C C . SER A 1 111 ? 18.963 -22.481 16.896 1.00 0.00 109 SER A C 7
ATOM 11962 O O . SER A 1 111 ? 19.758 -22.987 16.080 1.00 0.00 109 SER A O 7
ATOM 11971 N N . MET A 1 3 ? -8.099 -6.601 -5.870 1.00 0.00 1 MET A N 8
ATOM 11972 C CA . MET A 1 3 ? -6.914 -5.844 -5.416 1.00 0.00 1 MET A CA 8
ATOM 11973 C C . MET A 1 3 ? -7.378 -4.626 -4.599 1.00 0.00 1 MET A C 8
ATOM 11974 O O . MET A 1 3 ? -7.503 -3.515 -5.128 1.00 0.00 1 MET A O 8
ATOM 11989 N N . GLU A 1 4 ? -7.700 -4.863 -3.314 1.00 0.00 2 GLU A N 8
ATOM 11990 C CA . GLU A 1 4 ? -8.198 -3.818 -2.400 1.00 0.00 2 GLU A CA 8
ATOM 11991 C C . GLU A 1 4 ? -7.003 -3.046 -1.816 1.00 0.00 2 GLU A C 8
ATOM 11992 O O . GLU A 1 4 ? -6.078 -3.663 -1.259 1.00 0.00 2 GLU A O 8
ATOM 12004 N N . VAL A 1 5 ? -7.014 -1.709 -1.961 1.00 0.00 3 VAL A N 8
ATOM 12005 C CA . VAL A 1 5 ? -5.933 -0.854 -1.456 1.00 0.00 3 VAL A CA 8
ATOM 12006 C C . VAL A 1 5 ? -6.006 -0.781 0.088 1.00 0.00 3 VAL A C 8
ATOM 12007 O O . VAL A 1 5 ? -7.074 -0.542 0.658 1.00 0.00 3 VAL A O 8
ATOM 12020 N N . SER A 1 6 ? -4.879 -1.055 0.760 1.00 0.00 4 SER A N 8
ATOM 12021 C CA . SER A 1 6 ? -4.802 -1.042 2.226 1.00 0.00 4 SER A CA 8
ATOM 12022 C C . SER A 1 6 ? -4.557 0.394 2.720 1.00 0.00 4 SER A C 8
ATOM 12023 O O . SER A 1 6 ? -3.428 0.791 3.039 1.00 0.00 4 SER A O 8
ATOM 12031 N N . ALA A 1 7 ? -5.640 1.186 2.710 1.00 0.00 5 ALA A N 8
ATOM 12032 C CA . ALA A 1 7 ? -5.636 2.587 3.158 1.00 0.00 5 ALA A CA 8
ATOM 12033 C C . ALA A 1 7 ? -6.002 2.684 4.652 1.00 0.00 5 ALA A C 8
ATOM 12034 O O . ALA A 1 7 ? -6.450 1.695 5.253 1.00 0.00 5 ALA A O 8
ATOM 12041 N N . ASN A 1 8 ? -5.821 3.882 5.243 1.00 0.00 6 ASN A N 8
ATOM 12042 C CA . ASN A 1 8 ? -6.180 4.136 6.659 1.00 0.00 6 ASN A CA 8
ATOM 12043 C C . ASN A 1 8 ? -7.709 4.083 6.856 1.00 0.00 6 ASN A C 8
ATOM 12044 O O . ASN A 1 8 ? -8.187 3.677 7.920 1.00 0.00 6 ASN A O 8
ATOM 12055 N N . GLU A 1 9 ? -8.460 4.473 5.800 1.00 0.00 7 GLU A N 8
ATOM 12056 C CA . GLU A 1 9 ? -9.939 4.388 5.773 1.00 0.00 7 GLU A CA 8
ATOM 12057 C C . GLU A 1 9 ? -10.412 2.914 5.751 1.00 0.00 7 GLU A C 8
ATOM 12058 O O . GLU A 1 9 ? -11.514 2.607 6.209 1.00 0.00 7 GLU A O 8
ATOM 12070 N N . LEU A 1 10 ? -9.556 2.011 5.221 1.00 0.00 8 LEU A N 8
ATOM 12071 C CA . LEU A 1 10 ? -9.823 0.555 5.201 1.00 0.00 8 LEU A CA 8
ATOM 12072 C C . LEU A 1 10 ? -9.610 -0.082 6.591 1.00 0.00 8 LEU A C 8
ATOM 12073 O O . LEU A 1 10 ? -9.991 -1.243 6.787 1.00 0.00 8 LEU A O 8
ATOM 12089 N N . GLU A 1 11 ? -8.989 0.684 7.532 1.00 0.00 9 GLU A N 8
ATOM 12090 C CA . GLU A 1 11 ? -8.659 0.247 8.921 1.00 0.00 9 GLU A CA 8
ATOM 12091 C C . GLU A 1 11 ? -8.048 -1.170 8.942 1.00 0.00 9 GLU A C 8
ATOM 12092 O O . GLU A 1 11 ? -8.259 -1.937 9.872 1.00 0.00 9 GLU A O 8
ATOM 12104 N N . ALA A 1 12 ? -7.199 -1.447 7.937 1.00 0.00 10 ALA A N 8
ATOM 12105 C CA . ALA A 1 12 ? -6.749 -2.810 7.596 1.00 0.00 10 ALA A CA 8
ATOM 12106 C C . ALA A 1 12 ? -5.850 -3.451 8.681 1.00 0.00 10 ALA A C 8
ATOM 12107 O O . ALA A 1 12 ? -5.596 -4.649 8.621 1.00 0.00 10 ALA A O 8
ATOM 12114 N N . ALA A 1 13 ? -5.357 -2.651 9.661 1.00 0.00 11 ALA A N 8
ATOM 12115 C CA . ALA A 1 13 ? -4.603 -3.180 10.827 1.00 0.00 11 ALA A CA 8
ATOM 12116 C C . ALA A 1 13 ? -5.569 -3.822 11.837 1.00 0.00 11 ALA A C 8
ATOM 12117 O O . ALA A 1 13 ? -5.397 -4.980 12.224 1.00 0.00 11 ALA A O 8
ATOM 12124 N N . SER A 1 14 ? -6.605 -3.052 12.230 1.00 0.00 12 SER A N 8
ATOM 12125 C CA . SER A 1 14 ? -7.649 -3.510 13.170 1.00 0.00 12 SER A CA 8
ATOM 12126 C C . SER A 1 14 ? -8.472 -4.650 12.533 1.00 0.00 12 SER A C 8
ATOM 12127 O O . SER A 1 14 ? -8.821 -5.633 13.201 1.00 0.00 12 SER A O 8
ATOM 12135 N N . SER A 1 15 ? -8.727 -4.509 11.214 1.00 0.00 13 SER A N 8
ATOM 12136 C CA . SER A 1 15 ? -9.435 -5.515 10.402 1.00 0.00 13 SER A CA 8
ATOM 12137 C C . SER A 1 15 ? -8.615 -6.813 10.291 1.00 0.00 13 SER A C 8
ATOM 12138 O O . SER A 1 15 ? -9.190 -7.903 10.326 1.00 0.00 13 SER A O 8
ATOM 12146 N N . ARG A 1 16 ? -7.269 -6.675 10.176 1.00 0.00 14 ARG A N 8
ATOM 12147 C CA . ARG A 1 16 ? -6.351 -7.832 10.056 1.00 0.00 14 ARG A CA 8
ATOM 12148 C C . ARG A 1 16 ? -6.448 -8.711 11.308 1.00 0.00 14 ARG A C 8
ATOM 12149 O O . ARG A 1 16 ? -6.582 -9.916 11.195 1.00 0.00 14 ARG A O 8
ATOM 12170 N N . MET A 1 17 ? -6.413 -8.071 12.494 1.00 0.00 15 MET A N 8
ATOM 12171 C CA . MET A 1 17 ? -6.559 -8.753 13.800 1.00 0.00 15 MET A CA 8
ATOM 12172 C C . MET A 1 17 ? -7.874 -9.548 13.872 1.00 0.00 15 MET A C 8
ATOM 12173 O O . MET A 1 17 ? -7.854 -10.723 14.230 1.00 0.00 15 MET A O 8
ATOM 12187 N N . GLU A 1 18 ? -8.989 -8.905 13.474 1.00 0.00 16 GLU A N 8
ATOM 12188 C CA . GLU A 1 18 ? -10.332 -9.545 13.429 1.00 0.00 16 GLU A CA 8
ATOM 12189 C C . GLU A 1 18 ? -10.336 -10.797 12.514 1.00 0.00 16 GLU A C 8
ATOM 12190 O O . GLU A 1 18 ? -10.884 -11.861 12.874 1.00 0.00 16 GLU A O 8
ATOM 12202 N N . MET A 1 19 ? -9.671 -10.658 11.352 1.00 0.00 17 MET A N 8
ATOM 12203 C CA . MET A 1 19 ? -9.533 -11.738 10.356 1.00 0.00 17 MET A CA 8
ATOM 12204 C C . MET A 1 19 ? -8.726 -12.912 10.936 1.00 0.00 17 MET A C 8
ATOM 12205 O O . MET A 1 19 ? -9.148 -14.051 10.837 1.00 0.00 17 MET A O 8
ATOM 12219 N N . LEU A 1 20 ? -7.598 -12.595 11.588 1.00 0.00 18 LEU A N 8
ATOM 12220 C CA . LEU A 1 20 ? -6.652 -13.586 12.148 1.00 0.00 18 LEU A CA 8
ATOM 12221 C C . LEU A 1 20 ? -7.303 -14.409 13.281 1.00 0.00 18 LEU A C 8
ATOM 12222 O O . LEU A 1 20 ? -6.994 -15.595 13.451 1.00 0.00 18 LEU A O 8
ATOM 12238 N N . GLN A 1 21 ? -8.211 -13.747 14.036 1.00 0.00 19 GLN A N 8
ATOM 12239 C CA . GLN A 1 21 ? -9.005 -14.380 15.115 1.00 0.00 19 GLN A CA 8
ATOM 12240 C C . GLN A 1 21 ? -9.891 -15.504 14.551 1.00 0.00 19 GLN A C 8
ATOM 12241 O O . GLN A 1 21 ? -9.852 -16.642 15.031 1.00 0.00 19 GLN A O 8
ATOM 12255 N N . ARG A 1 22 ? -10.671 -15.163 13.504 1.00 0.00 20 ARG A N 8
ATOM 12256 C CA . ARG A 1 22 ? -11.633 -16.103 12.883 1.00 0.00 20 ARG A CA 8
ATOM 12257 C C . ARG A 1 22 ? -10.942 -17.084 11.907 1.00 0.00 20 ARG A C 8
ATOM 12258 O O . ARG A 1 22 ? -11.502 -18.137 11.582 1.00 0.00 20 ARG A O 8
ATOM 12279 N N . GLU A 1 23 ? -9.722 -16.732 11.452 1.00 0.00 21 GLU A N 8
ATOM 12280 C CA . GLU A 1 23 ? -8.976 -17.520 10.449 1.00 0.00 21 GLU A CA 8
ATOM 12281 C C . GLU A 1 23 ? -8.230 -18.681 11.126 1.00 0.00 21 GLU A C 8
ATOM 12282 O O . GLU A 1 23 ? -8.610 -19.848 10.972 1.00 0.00 21 GLU A O 8
ATOM 12294 N N . TYR A 1 24 ? -7.185 -18.340 11.910 1.00 0.00 22 TYR A N 8
ATOM 12295 C CA . TYR A 1 24 ? -6.324 -19.326 12.572 1.00 0.00 22 TYR A CA 8
ATOM 12296 C C . TYR A 1 24 ? -6.966 -19.756 13.898 1.00 0.00 22 TYR A C 8
ATOM 12297 O O . TYR A 1 24 ? -7.677 -20.764 13.947 1.00 0.00 22 TYR A O 8
ATOM 12315 N N . SER A 1 25 ? -6.776 -18.932 14.942 1.00 0.00 23 SER A N 8
ATOM 12316 C CA . SER A 1 25 ? -7.229 -19.222 16.309 1.00 0.00 23 SER A CA 8
ATOM 12317 C C . SER A 1 25 ? -7.273 -17.922 17.133 1.00 0.00 23 SER A C 8
ATOM 12318 O O . SER A 1 25 ? -6.656 -16.911 16.763 1.00 0.00 23 SER A O 8
ATOM 12326 N N . THR A 1 26 ? -8.048 -17.962 18.219 1.00 0.00 24 THR A N 8
ATOM 12327 C CA . THR A 1 26 ? -7.924 -17.039 19.360 1.00 0.00 24 THR A CA 8
ATOM 12328 C C . THR A 1 26 ? -7.285 -17.809 20.525 1.00 0.00 24 THR A C 8
ATOM 12329 O O . THR A 1 26 ? -7.283 -19.053 20.525 1.00 0.00 24 THR A O 8
ATOM 12340 N N . LEU A 1 27 ? -6.716 -17.092 21.497 1.00 0.00 25 LEU A N 8
ATOM 12341 C CA . LEU A 1 27 ? -6.173 -17.722 22.713 1.00 0.00 25 LEU A CA 8
ATOM 12342 C C . LEU A 1 27 ? -7.225 -17.643 23.821 1.00 0.00 25 LEU A C 8
ATOM 12343 O O . LEU A 1 27 ? -7.737 -16.553 24.105 1.00 0.00 25 LEU A O 8
ATOM 12359 N N . ARG A 1 28 ? -7.568 -18.792 24.434 1.00 0.00 26 ARG A N 8
ATOM 12360 C CA . ARG A 1 28 ? -8.587 -18.833 25.497 1.00 0.00 26 ARG A CA 8
ATOM 12361 C C . ARG A 1 28 ? -7.938 -18.694 26.891 1.00 0.00 26 ARG A C 8
ATOM 12362 O O . ARG A 1 28 ? -8.489 -18.016 27.770 1.00 0.00 26 ARG A O 8
ATOM 12383 N N . SER A 1 29 ? -6.755 -19.325 27.079 1.00 0.00 27 SER A N 8
ATOM 12384 C CA . SER A 1 29 ? -6.076 -19.415 28.391 1.00 0.00 27 SER A CA 8
ATOM 12385 C C . SER A 1 29 ? -4.574 -19.692 28.224 1.00 0.00 27 SER A C 8
ATOM 12386 O O . SER A 1 29 ? -4.102 -19.968 27.116 1.00 0.00 27 SER A O 8
ATOM 12394 N N . VAL A 1 30 ? -3.835 -19.587 29.348 1.00 0.00 28 VAL A N 8
ATOM 12395 C CA . VAL A 1 30 ? -2.397 -19.907 29.448 1.00 0.00 28 VAL A CA 8
ATOM 12396 C C . VAL A 1 30 ? -2.126 -20.596 30.810 1.00 0.00 28 VAL A C 8
ATOM 12397 O O . VAL A 1 30 ? -2.750 -20.251 31.821 1.00 0.00 28 VAL A O 8
ATOM 12410 N N . GLN A 1 31 ? -1.201 -21.565 30.803 1.00 0.00 29 GLN A N 8
ATOM 12411 C CA . GLN A 1 31 ? -0.721 -22.283 31.990 1.00 0.00 29 GLN A CA 8
ATOM 12412 C C . GLN A 1 31 ? 0.813 -22.441 31.891 1.00 0.00 29 GLN A C 8
ATOM 12413 O O . GLN A 1 31 ? 1.329 -23.134 31.003 1.00 0.00 29 GLN A O 8
ATOM 12427 N N . TYR A 1 32 ? 1.544 -21.744 32.768 1.00 0.00 30 TYR A N 8
ATOM 12428 C CA . TYR A 1 32 ? 3.001 -21.924 32.890 1.00 0.00 30 TYR A CA 8
ATOM 12429 C C . TYR A 1 32 ? 3.262 -23.273 33.585 1.00 0.00 30 TYR A C 8
ATOM 12430 O O . TYR A 1 32 ? 3.087 -23.396 34.801 1.00 0.00 30 TYR A O 8
ATOM 12448 N N . ARG A 1 33 ? 3.624 -24.287 32.786 1.00 0.00 31 ARG A N 8
ATOM 12449 C CA . ARG A 1 33 ? 3.936 -25.629 33.286 1.00 0.00 31 ARG A CA 8
ATOM 12450 C C . ARG A 1 33 ? 5.421 -25.682 33.668 1.00 0.00 31 ARG A C 8
ATOM 12451 O O . ARG A 1 33 ? 6.288 -25.886 32.809 1.00 0.00 31 ARG A O 8
ATOM 12472 N N . SER A 1 34 ? 5.695 -25.439 34.968 1.00 0.00 32 SER A N 8
ATOM 12473 C CA . SER A 1 34 ? 7.050 -25.529 35.562 1.00 0.00 32 SER A CA 8
ATOM 12474 C C . SER A 1 34 ? 7.570 -26.997 35.530 1.00 0.00 32 SER A C 8
ATOM 12475 O O . SER A 1 34 ? 8.758 -27.247 35.755 1.00 0.00 32 SER A O 8
ATOM 12483 N N . GLU A 1 35 ? 6.639 -27.951 35.272 1.00 0.00 33 GLU A N 8
ATOM 12484 C CA . GLU A 1 35 ? 6.951 -29.366 34.949 1.00 0.00 33 GLU A CA 8
ATOM 12485 C C . GLU A 1 35 ? 7.992 -29.453 33.821 1.00 0.00 33 GLU A C 8
ATOM 12486 O O . GLU A 1 35 ? 8.959 -30.211 33.898 1.00 0.00 33 GLU A O 8
ATOM 12498 N N . GLU A 1 36 ? 7.754 -28.654 32.776 1.00 0.00 34 GLU A N 8
ATOM 12499 C CA . GLU A 1 36 ? 8.585 -28.605 31.562 1.00 0.00 34 GLU A CA 8
ATOM 12500 C C . GLU A 1 36 ? 9.440 -27.320 31.536 1.00 0.00 34 GLU A C 8
ATOM 12501 O O . GLU A 1 36 ? 10.364 -27.198 30.718 1.00 0.00 34 GLU A O 8
ATOM 12513 N N . GLY A 1 37 ? 9.106 -26.364 32.433 1.00 0.00 35 GLY A N 8
ATOM 12514 C CA . GLY A 1 37 ? 9.734 -25.038 32.458 1.00 0.00 35 GLY A CA 8
ATOM 12515 C C . GLY A 1 37 ? 9.325 -24.178 31.261 1.00 0.00 35 GLY A C 8
ATOM 12516 O O . GLY A 1 37 ? 10.109 -23.359 30.778 1.00 0.00 35 GLY A O 8
ATOM 12520 N N . VAL A 1 38 ? 8.080 -24.392 30.780 1.00 0.00 36 VAL A N 8
ATOM 12521 C CA . VAL A 1 38 ? 7.530 -23.727 29.579 1.00 0.00 36 VAL A CA 8
ATOM 12522 C C . VAL A 1 38 ? 6.211 -22.998 29.907 1.00 0.00 36 VAL A C 8
ATOM 12523 O O . VAL A 1 38 ? 5.490 -23.369 30.842 1.00 0.00 36 VAL A O 8
ATOM 12536 N N . ILE A 1 39 ? 5.932 -21.957 29.125 1.00 0.00 37 ILE A N 8
ATOM 12537 C CA . ILE A 1 39 ? 4.646 -21.256 29.101 1.00 0.00 37 ILE A CA 8
ATOM 12538 C C . ILE A 1 39 ? 3.773 -21.906 28.005 1.00 0.00 37 ILE A C 8
ATOM 12539 O O . ILE A 1 39 ? 4.128 -21.871 26.818 1.00 0.00 37 ILE A O 8
ATOM 12555 N N . VAL A 1 40 ? 2.663 -22.539 28.410 1.00 0.00 38 VAL A N 8
ATOM 12556 C CA . VAL A 1 40 ? 1.735 -23.223 27.486 1.00 0.00 38 VAL A CA 8
ATOM 12557 C C . VAL A 1 40 ? 0.497 -22.344 27.211 1.00 0.00 38 VAL A C 8
ATOM 12558 O O . VAL A 1 40 ? -0.294 -22.067 28.101 1.00 0.00 38 VAL A O 8
ATOM 12571 N N . PHE A 1 41 ? 0.361 -21.919 25.957 1.00 0.00 39 PHE A N 8
ATOM 12572 C CA . PHE A 1 41 ? -0.739 -21.088 25.470 1.00 0.00 39 PHE A CA 8
ATOM 12573 C C . PHE A 1 41 ? -1.870 -21.983 24.936 1.00 0.00 39 PHE A C 8
ATOM 12574 O O . PHE A 1 41 ? -1.769 -22.540 23.833 1.00 0.00 39 PHE A O 8
ATOM 12591 N N . ILE A 1 42 ? -2.939 -22.134 25.732 1.00 0.00 40 ILE A N 8
ATOM 12592 C CA . ILE A 1 42 ? -4.098 -22.965 25.373 1.00 0.00 40 ILE A CA 8
ATOM 12593 C C . ILE A 1 42 ? -4.991 -22.205 24.372 1.00 0.00 40 ILE A C 8
ATOM 12594 O O . ILE A 1 42 ? -5.612 -21.188 24.722 1.00 0.00 40 ILE A O 8
ATOM 12610 N N . LEU A 1 43 ? -5.006 -22.690 23.125 1.00 0.00 41 LEU A N 8
ATOM 12611 C CA . LEU A 1 43 ? -5.844 -22.150 22.039 1.00 0.00 41 LEU A CA 8
ATOM 12612 C C . LEU A 1 43 ? -7.343 -22.364 22.316 1.00 0.00 41 LEU A C 8
ATOM 12613 O O . LEU A 1 43 ? -7.720 -23.179 23.160 1.00 0.00 41 LEU A O 8
ATOM 12629 N N . ALA A 1 44 ? -8.185 -21.632 21.567 1.00 0.00 42 ALA A N 8
ATOM 12630 C CA . ALA A 1 44 ? -9.659 -21.757 21.625 1.00 0.00 42 ALA A CA 8
ATOM 12631 C C . ALA A 1 44 ? -10.130 -23.150 21.136 1.00 0.00 42 ALA A C 8
ATOM 12632 O O . ALA A 1 44 ? -11.211 -23.616 21.500 1.00 0.00 42 ALA A O 8
ATOM 12639 N N . ASN A 1 45 ? -9.289 -23.789 20.296 1.00 0.00 43 ASN A N 8
ATOM 12640 C CA . ASN A 1 45 ? -9.498 -25.171 19.806 1.00 0.00 43 ASN A CA 8
ATOM 12641 C C . ASN A 1 45 ? -8.891 -26.222 20.788 1.00 0.00 43 ASN A C 8
ATOM 12642 O O . ASN A 1 45 ? -8.881 -27.422 20.488 1.00 0.00 43 ASN A O 8
ATOM 12653 N N . ASP A 1 46 ? -8.367 -25.720 21.937 1.00 0.00 44 ASP A N 8
ATOM 12654 C CA . ASP A 1 46 ? -7.796 -26.509 23.066 1.00 0.00 44 ASP A CA 8
ATOM 12655 C C . ASP A 1 46 ? -6.405 -27.098 22.761 1.00 0.00 44 ASP A C 8
ATOM 12656 O O . ASP A 1 46 ? -5.954 -28.019 23.452 1.00 0.00 44 ASP A O 8
ATOM 12665 N N . ARG A 1 47 ? -5.706 -26.533 21.761 1.00 0.00 45 ARG A N 8
ATOM 12666 C CA . ARG A 1 47 ? -4.331 -26.958 21.420 1.00 0.00 45 ARG A CA 8
ATOM 12667 C C . ARG A 1 47 ? -3.305 -26.225 22.309 1.00 0.00 45 ARG A C 8
ATOM 12668 O O . ARG A 1 47 ? -3.344 -25.003 22.429 1.00 0.00 45 ARG A O 8
ATOM 12689 N N . GLU A 1 48 ? -2.375 -26.986 22.889 1.00 0.00 46 GLU A N 8
ATOM 12690 C CA . GLU A 1 48 ? -1.303 -26.450 23.733 1.00 0.00 46 GLU A CA 8
ATOM 12691 C C . GLU A 1 48 ? -0.104 -25.977 22.872 1.00 0.00 46 GLU A C 8
ATOM 12692 O O . GLU A 1 48 ? 0.590 -26.793 22.254 1.00 0.00 46 GLU A O 8
ATOM 12704 N N . LEU A 1 49 ? 0.079 -24.643 22.787 1.00 0.00 47 LEU A N 8
ATOM 12705 C CA . LEU A 1 49 ? 1.284 -24.018 22.210 1.00 0.00 47 LEU A CA 8
ATOM 12706 C C . LEU A 1 49 ? 2.370 -23.940 23.284 1.00 0.00 47 LEU A C 8
ATOM 12707 O O . LEU A 1 49 ? 2.225 -23.235 24.271 1.00 0.00 47 LEU A O 8
ATOM 12723 N N . LYS A 1 50 ? 3.454 -24.656 23.065 1.00 0.00 48 LYS A N 8
ATOM 12724 C CA . LYS A 1 50 ? 4.481 -24.904 24.080 1.00 0.00 48 LYS A CA 8
ATOM 12725 C C . LYS A 1 50 ? 5.771 -24.163 23.716 1.00 0.00 48 LYS A C 8
ATOM 12726 O O . LYS A 1 50 ? 6.471 -24.542 22.774 1.00 0.00 48 LYS A O 8
ATOM 12745 N N . PHE A 1 51 ? 6.042 -23.069 24.445 1.00 0.00 49 PHE A N 8
ATOM 12746 C CA . PHE A 1 51 ? 7.266 -22.253 24.290 1.00 0.00 49 PHE A CA 8
ATOM 12747 C C . PHE A 1 51 ? 7.842 -21.927 25.672 1.00 0.00 49 PHE A C 8
ATOM 12748 O O . PHE A 1 51 ? 7.105 -21.804 26.633 1.00 0.00 49 PHE A O 8
ATOM 12765 N N . ARG A 1 52 ? 9.166 -21.776 25.738 1.00 0.00 50 ARG A N 8
ATOM 12766 C CA . ARG A 1 52 ? 9.899 -21.476 26.986 1.00 0.00 50 ARG A CA 8
ATOM 12767 C C . ARG A 1 52 ? 9.856 -19.950 27.242 1.00 0.00 50 ARG A C 8
ATOM 12768 O O . ARG A 1 52 ? 9.613 -19.177 26.303 1.00 0.00 50 ARG A O 8
ATOM 12789 N N . PRO A 1 53 ? 10.053 -19.485 28.522 1.00 0.00 51 PRO A N 8
ATOM 12790 C CA . PRO A 1 53 ? 10.229 -18.042 28.827 1.00 0.00 51 PRO A CA 8
ATOM 12791 C C . PRO A 1 53 ? 11.376 -17.409 28.000 1.00 0.00 51 PRO A C 8
ATOM 12792 O O . PRO A 1 53 ? 11.200 -16.368 27.355 1.00 0.00 51 PRO A O 8
ATOM 12803 N N . ASP A 1 54 ? 12.530 -18.096 27.979 1.00 0.00 52 ASP A N 8
ATOM 12804 C CA . ASP A 1 54 ? 13.745 -17.619 27.284 1.00 0.00 52 ASP A CA 8
ATOM 12805 C C . ASP A 1 54 ? 13.613 -17.708 25.741 1.00 0.00 52 ASP A C 8
ATOM 12806 O O . ASP A 1 54 ? 14.425 -17.116 25.018 1.00 0.00 52 ASP A O 8
ATOM 12815 N N . ASP A 1 55 ? 12.607 -18.461 25.250 1.00 0.00 53 ASP A N 8
ATOM 12816 C CA . ASP A 1 55 ? 12.225 -18.432 23.825 1.00 0.00 53 ASP A CA 8
ATOM 12817 C C . ASP A 1 55 ? 11.685 -17.031 23.470 1.00 0.00 53 ASP A C 8
ATOM 12818 O O . ASP A 1 55 ? 12.197 -16.367 22.571 1.00 0.00 53 ASP A O 8
ATOM 12827 N N . LEU A 1 56 ? 10.691 -16.580 24.251 1.00 0.00 54 LEU A N 8
ATOM 12828 C CA . LEU A 1 56 ? 9.781 -15.488 23.866 1.00 0.00 54 LEU A CA 8
ATOM 12829 C C . LEU A 1 56 ? 10.301 -14.091 24.229 1.00 0.00 54 LEU A C 8
ATOM 12830 O O . LEU A 1 56 ? 11.074 -13.917 25.175 1.00 0.00 54 LEU A O 8
ATOM 12846 N N . GLN A 1 57 ? 9.803 -13.103 23.462 1.00 0.00 55 GLN A N 8
ATOM 12847 C CA . GLN A 1 57 ? 10.155 -11.680 23.586 1.00 0.00 55 GLN A CA 8
ATOM 12848 C C . GLN A 1 57 ? 9.679 -11.083 24.925 1.00 0.00 55 GLN A C 8
ATOM 12849 O O . GLN A 1 57 ? 10.427 -10.347 25.576 1.00 0.00 55 GLN A O 8
ATOM 12863 N N . ALA A 1 58 ? 8.429 -11.418 25.320 1.00 0.00 56 ALA A N 8
ATOM 12864 C CA . ALA A 1 58 ? 7.826 -10.940 26.591 1.00 0.00 56 ALA A CA 8
ATOM 12865 C C . ALA A 1 58 ? 8.661 -11.339 27.806 1.00 0.00 56 ALA A C 8
ATOM 12866 O O . ALA A 1 58 ? 8.907 -10.535 28.710 1.00 0.00 56 ALA A O 8
ATOM 12873 N N . THR A 1 59 ? 9.128 -12.583 27.778 1.00 0.00 57 THR A N 8
ATOM 12874 C CA . THR A 1 59 ? 9.562 -13.305 28.974 1.00 0.00 57 THR A CA 8
ATOM 12875 C C . THR A 1 59 ? 11.036 -13.676 28.959 1.00 0.00 57 THR A C 8
ATOM 12876 O O . THR A 1 59 ? 11.467 -14.520 29.758 1.00 0.00 57 THR A O 8
ATOM 12887 N N . TYR A 1 60 ? 11.810 -13.031 28.083 1.00 0.00 58 TYR A N 8
ATOM 12888 C CA . TYR A 1 60 ? 13.253 -13.231 28.023 1.00 0.00 58 TYR A CA 8
ATOM 12889 C C . TYR A 1 60 ? 13.901 -12.571 29.256 1.00 0.00 58 TYR A C 8
ATOM 12890 O O . TYR A 1 60 ? 14.111 -11.352 29.286 1.00 0.00 58 TYR A O 8
ATOM 12908 N N . GLY A 1 61 ? 14.120 -13.395 30.293 1.00 0.00 59 GLY A N 8
ATOM 12909 C CA . GLY A 1 61 ? 14.659 -12.939 31.573 1.00 0.00 59 GLY A CA 8
ATOM 12910 C C . GLY A 1 61 ? 13.571 -12.587 32.590 1.00 0.00 59 GLY A C 8
ATOM 12911 O O . GLY A 1 61 ? 13.844 -11.890 33.572 1.00 0.00 59 GLY A O 8
ATOM 12915 N N . ALA A 1 62 ? 12.331 -13.073 32.357 1.00 0.00 60 ALA A N 8
ATOM 12916 C CA . ALA A 1 62 ? 11.196 -12.865 33.286 1.00 0.00 60 ALA A CA 8
ATOM 12917 C C . ALA A 1 62 ? 11.140 -13.984 34.337 1.00 0.00 60 ALA A C 8
ATOM 12918 O O . ALA A 1 62 ? 11.543 -15.127 34.064 1.00 0.00 60 ALA A O 8
ATOM 12925 N N . THR A 1 63 ? 10.633 -13.645 35.531 1.00 0.00 61 THR A N 8
ATOM 12926 C CA . THR A 1 63 ? 10.512 -14.584 36.653 1.00 0.00 61 THR A CA 8
ATOM 12927 C C . THR A 1 63 ? 9.160 -15.337 36.574 1.00 0.00 61 THR A C 8
ATOM 12928 O O . THR A 1 63 ? 8.161 -14.742 36.154 1.00 0.00 61 THR A O 8
ATOM 12939 N N . PRO A 1 64 ? 9.114 -16.657 36.980 1.00 0.00 62 PRO A N 8
ATOM 12940 C CA . PRO A 1 64 ? 7.888 -17.507 36.884 1.00 0.00 62 PRO A CA 8
ATOM 12941 C C . PRO A 1 64 ? 6.672 -16.947 37.658 1.00 0.00 62 PRO A C 8
ATOM 12942 O O . PRO A 1 64 ? 5.531 -17.305 37.351 1.00 0.00 62 PRO A O 8
ATOM 12953 N N . GLU A 1 65 ? 6.933 -16.063 38.645 1.00 0.00 63 GLU A N 8
ATOM 12954 C CA . GLU A 1 65 ? 5.873 -15.391 39.430 1.00 0.00 63 GLU A CA 8
ATOM 12955 C C . GLU A 1 65 ? 5.019 -14.461 38.544 1.00 0.00 63 GLU A C 8
ATOM 12956 O O . GLU A 1 65 ? 3.807 -14.344 38.732 1.00 0.00 63 GLU A O 8
ATOM 12968 N N . GLN A 1 66 ? 5.683 -13.832 37.566 1.00 0.00 64 GLN A N 8
ATOM 12969 C CA . GLN A 1 66 ? 5.058 -12.917 36.594 1.00 0.00 64 GLN A CA 8
ATOM 12970 C C . GLN A 1 66 ? 4.314 -13.707 35.497 1.00 0.00 64 GLN A C 8
ATOM 12971 O O . GLN A 1 66 ? 3.464 -13.163 34.788 1.00 0.00 64 GLN A O 8
ATOM 12985 N N . LEU A 1 67 ? 4.675 -14.998 35.376 1.00 0.00 65 LEU A N 8
ATOM 12986 C CA . LEU A 1 67 ? 4.142 -15.931 34.357 1.00 0.00 65 LEU A CA 8
ATOM 12987 C C . LEU A 1 67 ? 3.032 -16.807 34.980 1.00 0.00 65 LEU A C 8
ATOM 12988 O O . LEU A 1 67 ? 2.611 -17.807 34.398 1.00 0.00 65 LEU A O 8
ATOM 13004 N N . ARG A 1 68 ? 2.590 -16.439 36.195 1.00 0.00 66 ARG A N 8
ATOM 13005 C CA . ARG A 1 68 ? 1.339 -16.946 36.783 1.00 0.00 66 ARG A CA 8
ATOM 13006 C C . ARG A 1 68 ? 0.233 -15.958 36.398 1.00 0.00 66 ARG A C 8
ATOM 13007 O O . ARG A 1 68 ? -0.802 -16.320 35.829 1.00 0.00 66 ARG A O 8
ATOM 13028 N N . GLU A 1 69 ? 0.527 -14.676 36.704 1.00 0.00 67 GLU A N 8
ATOM 13029 C CA . GLU A 1 69 ? -0.388 -13.542 36.525 1.00 0.00 67 GLU A CA 8
ATOM 13030 C C . GLU A 1 69 ? -0.327 -13.049 35.070 1.00 0.00 67 GLU A C 8
ATOM 13031 O O . GLU A 1 69 ? 0.470 -12.188 34.684 1.00 0.00 67 GLU A O 8
ATOM 13043 N N . ILE A 1 70 ? -1.187 -13.691 34.266 1.00 0.00 68 ILE A N 8
ATOM 13044 C CA . ILE A 1 70 ? -1.238 -13.570 32.807 1.00 0.00 68 ILE A CA 8
ATOM 13045 C C . ILE A 1 70 ? -2.694 -13.311 32.367 1.00 0.00 68 ILE A C 8
ATOM 13046 O O . ILE A 1 70 ? -3.622 -13.932 32.904 1.00 0.00 68 ILE A O 8
ATOM 13062 N N . GLU A 1 71 ? -2.888 -12.419 31.380 1.00 0.00 69 GLU A N 8
ATOM 13063 C CA . GLU A 1 71 ? -4.200 -12.202 30.736 1.00 0.00 69 GLU A CA 8
ATOM 13064 C C . GLU A 1 71 ? -4.034 -12.375 29.209 1.00 0.00 69 GLU A C 8
ATOM 13065 O O . GLU A 1 71 ? -2.916 -12.369 28.719 1.00 0.00 69 GLU A O 8
ATOM 13077 N N . ILE A 1 72 ? -5.144 -12.570 28.472 1.00 0.00 70 ILE A N 8
ATOM 13078 C CA . ILE A 1 72 ? -5.135 -12.687 26.986 1.00 0.00 70 ILE A CA 8
ATOM 13079 C C . ILE A 1 72 ? -4.874 -11.292 26.339 1.00 0.00 70 ILE A C 8
ATOM 13080 O O . ILE A 1 72 ? -5.062 -10.267 27.006 1.00 0.00 70 ILE A O 8
ATOM 13096 N N . SER A 1 73 ? -4.406 -11.273 25.057 1.00 0.00 71 SER A N 8
ATOM 13097 C CA . SER A 1 73 ? -4.175 -10.030 24.284 1.00 0.00 71 SER A CA 8
ATOM 13098 C C . SER A 1 73 ? -5.406 -9.088 24.303 1.00 0.00 71 SER A C 8
ATOM 13099 O O . SER A 1 73 ? -6.549 -9.566 24.339 1.00 0.00 71 SER A O 8
ATOM 13107 N N . PRO A 1 74 ? -5.193 -7.730 24.264 1.00 0.00 72 PRO A N 8
ATOM 13108 C CA . PRO A 1 74 ? -6.301 -6.760 24.110 1.00 0.00 72 PRO A CA 8
ATOM 13109 C C . PRO A 1 74 ? -6.974 -6.873 22.714 1.00 0.00 72 PRO A C 8
ATOM 13110 O O . PRO A 1 74 ? -8.102 -6.412 22.532 1.00 0.00 72 PRO A O 8
ATOM 13121 N N . SER A 1 75 ? -6.256 -7.479 21.739 1.00 0.00 73 SER A N 8
ATOM 13122 C CA . SER A 1 75 ? -6.825 -7.863 20.424 1.00 0.00 73 SER A CA 8
ATOM 13123 C C . SER A 1 75 ? -7.626 -9.181 20.537 1.00 0.00 73 SER A C 8
ATOM 13124 O O . SER A 1 75 ? -8.555 -9.418 19.762 1.00 0.00 73 SER A O 8
ATOM 13132 N N . GLY A 1 76 ? -7.242 -10.028 21.511 1.00 0.00 74 GLY A N 8
ATOM 13133 C CA . GLY A 1 76 ? -7.852 -11.354 21.703 1.00 0.00 74 GLY A CA 8
ATOM 13134 C C . GLY A 1 76 ? -7.166 -12.451 20.881 1.00 0.00 74 GLY A C 8
ATOM 13135 O O . GLY A 1 76 ? -7.615 -13.601 20.887 1.00 0.00 74 GLY A O 8
ATOM 13139 N N . LEU A 1 77 ? -6.079 -12.085 20.163 1.00 0.00 75 LEU A N 8
ATOM 13140 C CA . LEU A 1 77 ? -5.257 -13.042 19.404 1.00 0.00 75 LEU A CA 8
ATOM 13141 C C . LEU A 1 77 ? -4.428 -13.913 20.362 1.00 0.00 75 LEU A C 8
ATOM 13142 O O . LEU A 1 77 ? -4.808 -15.040 20.661 1.00 0.00 75 LEU A O 8
ATOM 13158 N N . GLY A 1 78 ? -3.300 -13.366 20.854 1.00 0.00 76 GLY A N 8
ATOM 13159 C CA . GLY A 1 78 ? -2.353 -14.121 21.670 1.00 0.00 76 GLY A CA 8
ATOM 13160 C C . GLY A 1 78 ? -2.540 -13.846 23.133 1.00 0.00 76 GLY A C 8
ATOM 13161 O O . GLY A 1 78 ? -3.632 -14.041 23.672 1.00 0.00 76 GLY A O 8
ATOM 13165 N N . VAL A 1 79 ? -1.499 -13.315 23.760 1.00 0.00 77 VAL A N 8
ATOM 13166 C CA . VAL A 1 79 ? -1.481 -13.080 25.194 1.00 0.00 77 VAL A CA 8
ATOM 13167 C C . VAL A 1 79 ? -0.972 -11.662 25.483 1.00 0.00 77 VAL A C 8
ATOM 13168 O O . VAL A 1 79 ? -0.290 -11.065 24.657 1.00 0.00 77 VAL A O 8
ATOM 13181 N N . TYR A 1 80 ? -1.317 -11.157 26.662 1.00 0.00 78 TYR A N 8
ATOM 13182 C CA . TYR A 1 80 ? -0.808 -9.900 27.204 1.00 0.00 78 TYR A CA 8
ATOM 13183 C C . TYR A 1 80 ? -0.468 -10.119 28.689 1.00 0.00 78 TYR A C 8
ATOM 13184 O O . TYR A 1 80 ? -1.367 -10.205 29.544 1.00 0.00 78 TYR A O 8
ATOM 13202 N N . PHE A 1 81 ? 0.831 -10.253 28.982 1.00 0.00 79 PHE A N 8
ATOM 13203 C CA . PHE A 1 81 ? 1.318 -10.365 30.361 1.00 0.00 79 PHE A CA 8
ATOM 13204 C C . PHE A 1 81 ? 1.310 -8.972 30.983 1.00 0.00 79 PHE A C 8
ATOM 13205 O O . PHE A 1 81 ? 2.188 -8.159 30.703 1.00 0.00 79 PHE A O 8
ATOM 13222 N N . GLU A 1 82 ? 0.276 -8.725 31.787 1.00 0.00 80 GLU A N 8
ATOM 13223 C CA . GLU A 1 82 ? -0.031 -7.402 32.371 1.00 0.00 80 GLU A CA 8
ATOM 13224 C C . GLU A 1 82 ? 1.100 -6.939 33.306 1.00 0.00 80 GLU A C 8
ATOM 13225 O O . GLU A 1 82 ? 1.417 -5.748 33.385 1.00 0.00 80 GLU A O 8
ATOM 13237 N N . THR A 1 83 ? 1.693 -7.911 34.008 1.00 0.00 81 THR A N 8
ATOM 13238 C CA . THR A 1 83 ? 2.827 -7.696 34.916 1.00 0.00 81 THR A CA 8
ATOM 13239 C C . THR A 1 83 ? 4.043 -7.134 34.148 1.00 0.00 81 THR A C 8
ATOM 13240 O O . THR A 1 83 ? 4.727 -6.218 34.618 1.00 0.00 81 THR A O 8
ATOM 13251 N N . LEU A 1 84 ? 4.262 -7.673 32.933 1.00 0.00 82 LEU A N 8
ATOM 13252 C CA . LEU A 1 84 ? 5.382 -7.266 32.056 1.00 0.00 82 LEU A CA 8
ATOM 13253 C C . LEU A 1 84 ? 4.967 -6.088 31.156 1.00 0.00 82 LEU A C 8
ATOM 13254 O O . LEU A 1 84 ? 5.829 -5.409 30.572 1.00 0.00 82 LEU A O 8
ATOM 13270 N N . GLU A 1 85 ? 3.631 -5.874 31.056 1.00 0.00 83 GLU A N 8
ATOM 13271 C CA . GLU A 1 85 ? 2.998 -4.959 30.083 1.00 0.00 83 GLU A CA 8
ATOM 13272 C C . GLU A 1 85 ? 3.506 -5.240 28.657 1.00 0.00 83 GLU A C 8
ATOM 13273 O O . GLU A 1 85 ? 3.724 -4.322 27.863 1.00 0.00 83 GLU A O 8
ATOM 13285 N N . GLU A 1 86 ? 3.670 -6.537 28.350 1.00 0.00 84 GLU A N 8
ATOM 13286 C CA . GLU A 1 86 ? 4.199 -7.001 27.059 1.00 0.00 84 GLU A CA 8
ATOM 13287 C C . GLU A 1 86 ? 3.283 -8.094 26.497 1.00 0.00 84 GLU A C 8
ATOM 13288 O O . GLU A 1 86 ? 2.737 -8.911 27.245 1.00 0.00 84 GLU A O 8
ATOM 13300 N N . ASP A 1 87 ? 3.163 -8.112 25.172 1.00 0.00 85 ASP A N 8
ATOM 13301 C CA . ASP A 1 87 ? 2.202 -8.941 24.435 1.00 0.00 85 ASP A CA 8
ATOM 13302 C C . ASP A 1 87 ? 2.966 -9.993 23.609 1.00 0.00 85 ASP A C 8
ATOM 13303 O O . ASP A 1 87 ? 3.946 -9.655 22.935 1.00 0.00 85 ASP A O 8
ATOM 13312 N N . VAL A 1 88 ? 2.548 -11.272 23.681 1.00 0.00 86 VAL A N 8
ATOM 13313 C CA . VAL A 1 88 ? 3.101 -12.343 22.823 1.00 0.00 86 VAL A CA 8
ATOM 13314 C C . VAL A 1 88 ? 2.051 -12.674 21.748 1.00 0.00 86 VAL A C 8
ATOM 13315 O O . VAL A 1 88 ? 0.993 -13.236 22.058 1.00 0.00 86 VAL A O 8
ATOM 13328 N N . SER A 1 89 ? 2.344 -12.274 20.494 1.00 0.00 87 SER A N 8
ATOM 13329 C CA . SER A 1 89 ? 1.456 -12.484 19.344 1.00 0.00 87 SER A CA 8
ATOM 13330 C C . SER A 1 89 ? 1.219 -13.977 19.089 1.00 0.00 87 SER A C 8
ATOM 13331 O O . SER A 1 89 ? 2.180 -14.757 19.001 1.00 0.00 87 SER A O 8
ATOM 13339 N N . LEU A 1 90 ? -0.066 -14.361 18.966 1.00 0.00 88 LEU A N 8
ATOM 13340 C CA . LEU A 1 90 ? -0.459 -15.744 18.659 1.00 0.00 88 LEU A CA 8
ATOM 13341 C C . LEU A 1 90 ? 0.053 -16.165 17.289 1.00 0.00 88 LEU A C 8
ATOM 13342 O O . LEU A 1 90 ? 0.447 -17.311 17.090 1.00 0.00 88 LEU A O 8
ATOM 13358 N N . ILE A 1 91 ? 0.023 -15.199 16.364 1.00 0.00 89 ILE A N 8
ATOM 13359 C CA . ILE A 1 91 ? 0.449 -15.384 14.974 1.00 0.00 89 ILE A CA 8
ATOM 13360 C C . ILE A 1 91 ? 1.915 -15.826 14.961 1.00 0.00 89 ILE A C 8
ATOM 13361 O O . ILE A 1 91 ? 2.269 -16.798 14.300 1.00 0.00 89 ILE A O 8
ATOM 13377 N N . GLY A 1 92 ? 2.723 -15.141 15.786 1.00 0.00 90 GLY A N 8
ATOM 13378 C CA . GLY A 1 92 ? 4.114 -15.510 16.004 1.00 0.00 90 GLY A CA 8
ATOM 13379 C C . GLY A 1 92 ? 4.268 -16.937 16.556 1.00 0.00 90 GLY A C 8
ATOM 13380 O O . GLY A 1 92 ? 5.066 -17.716 16.038 1.00 0.00 90 GLY A O 8
ATOM 13384 N N . LEU A 1 93 ? 3.450 -17.281 17.572 1.00 0.00 91 LEU A N 8
ATOM 13385 C CA . LEU A 1 93 ? 3.492 -18.605 18.248 1.00 0.00 91 LEU A CA 8
ATOM 13386 C C . LEU A 1 93 ? 3.169 -19.759 17.269 1.00 0.00 91 LEU A C 8
ATOM 13387 O O . LEU A 1 93 ? 3.746 -20.847 17.356 1.00 0.00 91 LEU A O 8
ATOM 13403 N N . LEU A 1 94 ? 2.252 -19.485 16.329 1.00 0.00 92 LEU A N 8
ATOM 13404 C CA . LEU A 1 94 ? 1.832 -20.445 15.292 1.00 0.00 92 LEU A CA 8
ATOM 13405 C C . LEU A 1 94 ? 2.913 -20.566 14.201 1.00 0.00 92 LEU A C 8
ATOM 13406 O O . LEU A 1 94 ? 3.112 -21.642 13.627 1.00 0.00 92 LEU A O 8
ATOM 13422 N N . GLU A 1 95 ? 3.614 -19.451 13.938 1.00 0.00 93 GLU A N 8
ATOM 13423 C CA . GLU A 1 95 ? 4.643 -19.359 12.886 1.00 0.00 93 GLU A CA 8
ATOM 13424 C C . GLU A 1 95 ? 6.060 -19.660 13.427 1.00 0.00 93 GLU A C 8
ATOM 13425 O O . GLU A 1 95 ? 7.026 -19.616 12.659 1.00 0.00 93 GLU A O 8
ATOM 13437 N N . GLY A 1 96 ? 6.183 -19.942 14.744 1.00 0.00 94 GLY A N 8
ATOM 13438 C CA . GLY A 1 96 ? 7.494 -20.211 15.380 1.00 0.00 94 GLY A CA 8
ATOM 13439 C C . GLY A 1 96 ? 8.291 -18.933 15.717 1.00 0.00 94 GLY A C 8
ATOM 13440 O O . GLY A 1 96 ? 9.378 -19.003 16.308 1.00 0.00 94 GLY A O 8
ATOM 13444 N N . ARG A 1 97 ? 7.730 -17.774 15.323 1.00 0.00 95 ARG A N 8
ATOM 13445 C CA . ARG A 1 97 ? 8.275 -16.431 15.591 1.00 0.00 95 ARG A CA 8
ATOM 13446 C C . ARG A 1 97 ? 8.095 -16.090 17.091 1.00 0.00 95 ARG A C 8
ATOM 13447 O O . ARG A 1 97 ? 6.976 -15.958 17.585 1.00 0.00 95 ARG A O 8
ATOM 13468 N N . ARG A 1 98 ? 9.215 -15.966 17.796 1.00 0.00 96 ARG A N 8
ATOM 13469 C CA . ARG A 1 98 ? 9.252 -15.719 19.253 1.00 0.00 96 ARG A CA 8
ATOM 13470 C C . ARG A 1 98 ? 8.990 -14.244 19.599 1.00 0.00 96 ARG A C 8
ATOM 13471 O O . ARG A 1 98 ? 8.739 -13.902 20.764 1.00 0.00 96 ARG A O 8
ATOM 13492 N N . GLY A 1 99 ? 9.064 -13.396 18.573 1.00 0.00 97 GLY A N 8
ATOM 13493 C CA . GLY A 1 99 ? 8.743 -11.982 18.672 1.00 0.00 97 GLY A CA 8
ATOM 13494 C C . GLY A 1 99 ? 8.932 -11.320 17.322 1.00 0.00 97 GLY A C 8
ATOM 13495 O O . GLY A 1 99 ? 8.613 -11.926 16.285 1.00 0.00 97 GLY A O 8
ATOM 13499 N N . SER A 1 100 ? 9.464 -10.097 17.328 1.00 0.00 98 SER A N 8
ATOM 13500 C CA . SER A 1 100 ? 9.827 -9.381 16.100 1.00 0.00 98 SER A CA 8
ATOM 13501 C C . SER A 1 100 ? 11.153 -9.937 15.544 1.00 0.00 98 SER A C 8
ATOM 13502 O O . SER A 1 100 ? 11.981 -10.451 16.308 1.00 0.00 98 SER A O 8
ATOM 13510 N N . ALA A 1 101 ? 11.338 -9.833 14.211 1.00 0.00 99 ALA A N 8
ATOM 13511 C CA . ALA A 1 101 ? 12.600 -10.220 13.526 1.00 0.00 99 ALA A CA 8
ATOM 13512 C C . ALA A 1 101 ? 13.781 -9.382 14.057 1.00 0.00 99 ALA A C 8
ATOM 13513 O O . ALA A 1 101 ? 14.917 -9.851 14.105 1.00 0.00 99 ALA A O 8
ATOM 13520 N N . LYS A 1 102 ? 13.456 -8.136 14.454 1.00 0.00 100 LYS A N 8
ATOM 13521 C CA . LYS A 1 102 ? 14.376 -7.199 15.126 1.00 0.00 100 LYS A CA 8
ATOM 13522 C C . LYS A 1 102 ? 14.921 -7.833 16.418 1.00 0.00 100 LYS A C 8
ATOM 13523 O O . LYS A 1 102 ? 16.132 -8.046 16.555 1.00 0.00 100 LYS A O 8
ATOM 13542 N N . TRP A 1 103 ? 13.986 -8.187 17.327 1.00 0.00 101 TRP A N 8
ATOM 13543 C CA . TRP A 1 103 ? 14.314 -8.775 18.638 1.00 0.00 101 TRP A CA 8
ATOM 13544 C C . TRP A 1 103 ? 15.112 -10.085 18.473 1.00 0.00 101 TRP A C 8
ATOM 13545 O O . TRP A 1 103 ? 16.148 -10.253 19.093 1.00 0.00 101 TRP A O 8
ATOM 13566 N N . MET A 1 104 ? 14.623 -10.989 17.607 1.00 0.00 102 MET A N 8
ATOM 13567 C CA . MET A 1 104 ? 15.224 -12.331 17.415 1.00 0.00 102 MET A CA 8
ATOM 13568 C C . MET A 1 104 ? 16.629 -12.253 16.774 1.00 0.00 102 MET A C 8
ATOM 13569 O O . MET A 1 104 ? 17.455 -13.144 16.994 1.00 0.00 102 MET A O 8
ATOM 13583 N N . ALA A 1 105 ? 16.903 -11.168 16.016 1.00 0.00 103 ALA A N 8
ATOM 13584 C CA . ALA A 1 105 ? 18.192 -10.987 15.319 1.00 0.00 103 ALA A CA 8
ATOM 13585 C C . ALA A 1 105 ? 19.265 -10.448 16.284 1.00 0.00 103 ALA A C 8
ATOM 13586 O O . ALA A 1 105 ? 20.447 -10.776 16.155 1.00 0.00 103 ALA A O 8
ATOM 13593 N N . GLU A 1 106 ? 18.835 -9.616 17.251 1.00 0.00 104 GLU A N 8
ATOM 13594 C CA . GLU A 1 106 ? 19.742 -8.965 18.233 1.00 0.00 104 GLU A CA 8
ATOM 13595 C C . GLU A 1 106 ? 19.838 -9.792 19.525 1.00 0.00 104 GLU A C 8
ATOM 13596 O O . GLU A 1 106 ? 20.808 -9.676 20.282 1.00 0.00 104 GLU A O 8
ATOM 13608 N N . HIS A 1 107 ? 18.813 -10.627 19.767 1.00 0.00 105 HIS A N 8
ATOM 13609 C CA . HIS A 1 107 ? 18.721 -11.501 20.947 1.00 0.00 105 HIS A CA 8
ATOM 13610 C C . HIS A 1 107 ? 18.555 -12.948 20.439 1.00 0.00 105 HIS A C 8
ATOM 13611 O O . HIS A 1 107 ? 17.414 -13.406 20.251 1.00 0.00 105 HIS A O 8
ATOM 13626 N N . PRO A 1 108 ? 19.690 -13.668 20.137 1.00 0.00 106 PRO A N 8
ATOM 13627 C CA . PRO A 1 108 ? 19.645 -15.073 19.666 1.00 0.00 106 PRO A CA 8
ATOM 13628 C C . PRO A 1 108 ? 19.099 -16.029 20.744 1.00 0.00 106 PRO A C 8
ATOM 13629 O O . PRO A 1 108 ? 19.117 -15.720 21.948 1.00 0.00 106 PRO A O 8
ATOM 13640 N N . LEU A 1 109 ? 18.618 -17.190 20.283 1.00 0.00 107 LEU A N 8
ATOM 13641 C CA . LEU A 1 109 ? 18.093 -18.259 21.147 1.00 0.00 107 LEU A CA 8
ATOM 13642 C C . LEU A 1 109 ? 19.226 -19.242 21.513 1.00 0.00 107 LEU A C 8
ATOM 13643 O O . LEU A 1 109 ? 20.158 -19.446 20.719 1.00 0.00 107 LEU A O 8
ATOM 13659 N N . ALA A 1 110 ? 19.129 -19.840 22.718 1.00 0.00 108 ALA A N 8
ATOM 13660 C CA . ALA A 1 110 ? 20.031 -20.912 23.166 1.00 0.00 108 ALA A CA 8
ATOM 13661 C C . ALA A 1 110 ? 19.702 -22.210 22.400 1.00 0.00 108 ALA A C 8
ATOM 13662 O O . ALA A 1 110 ? 18.878 -23.015 22.842 1.00 0.00 108 ALA A O 8
ATOM 13669 N N . SER A 1 111 ? 20.329 -22.355 21.218 1.00 0.00 109 SER A N 8
ATOM 13670 C CA . SER A 1 111 ? 20.074 -23.457 20.280 1.00 0.00 109 SER A CA 8
ATOM 13671 C C . SER A 1 111 ? 21.181 -23.476 19.192 1.00 0.00 109 SER A C 8
ATOM 13672 O O . SER A 1 111 ? 21.255 -22.517 18.394 1.00 0.00 109 SER A O 8
ATOM 13681 N N . MET A 1 3 ? -8.360 -6.552 -2.428 1.00 0.00 1 MET A N 9
ATOM 13682 C CA . MET A 1 3 ? -8.029 -5.125 -2.288 1.00 0.00 1 MET A CA 9
ATOM 13683 C C . MET A 1 3 ? -7.727 -4.818 -0.810 1.00 0.00 1 MET A C 9
ATOM 13684 O O . MET A 1 3 ? -8.592 -5.007 0.060 1.00 0.00 1 MET A O 9
ATOM 13699 N N . GLU A 1 4 ? -6.496 -4.355 -0.538 1.00 0.00 2 GLU A N 9
ATOM 13700 C CA . GLU A 1 4 ? -6.027 -3.997 0.813 1.00 0.00 2 GLU A CA 9
ATOM 13701 C C . GLU A 1 4 ? -5.248 -2.665 0.757 1.00 0.00 2 GLU A C 9
ATOM 13702 O O . GLU A 1 4 ? -4.261 -2.538 0.021 1.00 0.00 2 GLU A O 9
ATOM 13714 N N . VAL A 1 5 ? -5.736 -1.653 1.502 1.00 0.00 3 VAL A N 9
ATOM 13715 C CA . VAL A 1 5 ? -5.090 -0.337 1.611 1.00 0.00 3 VAL A CA 9
ATOM 13716 C C . VAL A 1 5 ? -4.498 -0.194 3.026 1.00 0.00 3 VAL A C 9
ATOM 13717 O O . VAL A 1 5 ? -5.244 -0.062 4.010 1.00 0.00 3 VAL A O 9
ATOM 13730 N N . SER A 1 6 ? -3.163 -0.278 3.129 1.00 0.00 4 SER A N 9
ATOM 13731 C CA . SER A 1 6 ? -2.446 -0.131 4.403 1.00 0.00 4 SER A CA 9
ATOM 13732 C C . SER A 1 6 ? -2.318 1.365 4.747 1.00 0.00 4 SER A C 9
ATOM 13733 O O . SER A 1 6 ? -1.455 2.062 4.199 1.00 0.00 4 SER A O 9
ATOM 13741 N N . ALA A 1 7 ? -3.217 1.861 5.613 1.00 0.00 5 ALA A N 9
ATOM 13742 C CA . ALA A 1 7 ? -3.213 3.265 6.061 1.00 0.00 5 ALA A CA 9
ATOM 13743 C C . ALA A 1 7 ? -3.740 3.372 7.503 1.00 0.00 5 ALA A C 9
ATOM 13744 O O . ALA A 1 7 ? -4.505 2.509 7.959 1.00 0.00 5 ALA A O 9
ATOM 13751 N N . ASN A 1 8 ? -3.332 4.447 8.198 1.00 0.00 6 ASN A N 9
ATOM 13752 C CA . ASN A 1 8 ? -3.699 4.706 9.610 1.00 0.00 6 ASN A CA 9
ATOM 13753 C C . ASN A 1 8 ? -5.215 4.932 9.773 1.00 0.00 6 ASN A C 9
ATOM 13754 O O . ASN A 1 8 ? -5.838 4.406 10.706 1.00 0.00 6 ASN A O 9
ATOM 13765 N N . GLU A 1 9 ? -5.784 5.706 8.840 1.00 0.00 7 GLU A N 9
ATOM 13766 C CA . GLU A 1 9 ? -7.225 6.002 8.790 1.00 0.00 7 GLU A CA 9
ATOM 13767 C C . GLU A 1 9 ? -8.017 4.757 8.348 1.00 0.00 7 GLU A C 9
ATOM 13768 O O . GLU A 1 9 ? -9.162 4.559 8.762 1.00 0.00 7 GLU A O 9
ATOM 13780 N N . LEU A 1 10 ? -7.380 3.910 7.510 1.00 0.00 8 LEU A N 9
ATOM 13781 C CA . LEU A 1 10 ? -7.970 2.638 7.037 1.00 0.00 8 LEU A CA 9
ATOM 13782 C C . LEU A 1 10 ? -7.952 1.557 8.134 1.00 0.00 8 LEU A C 9
ATOM 13783 O O . LEU A 1 10 ? -8.539 0.482 7.932 1.00 0.00 8 LEU A O 9
ATOM 13799 N N . GLU A 1 11 ? -7.271 1.850 9.278 1.00 0.00 9 GLU A N 9
ATOM 13800 C CA . GLU A 1 11 ? -7.144 0.952 10.461 1.00 0.00 9 GLU A CA 9
ATOM 13801 C C . GLU A 1 11 ? -6.851 -0.506 10.040 1.00 0.00 9 GLU A C 9
ATOM 13802 O O . GLU A 1 11 ? -7.398 -1.460 10.598 1.00 0.00 9 GLU A O 9
ATOM 13814 N N . ALA A 1 12 ? -5.947 -0.644 9.053 1.00 0.00 10 ALA A N 9
ATOM 13815 C CA . ALA A 1 12 ? -5.655 -1.925 8.381 1.00 0.00 10 ALA A CA 9
ATOM 13816 C C . ALA A 1 12 ? -5.157 -2.996 9.373 1.00 0.00 10 ALA A C 9
ATOM 13817 O O . ALA A 1 12 ? -5.381 -4.183 9.168 1.00 0.00 10 ALA A O 9
ATOM 13824 N N . ALA A 1 13 ? -4.516 -2.539 10.463 1.00 0.00 11 ALA A N 9
ATOM 13825 C CA . ALA A 1 13 ? -4.089 -3.399 11.579 1.00 0.00 11 ALA A CA 9
ATOM 13826 C C . ALA A 1 13 ? -5.302 -4.050 12.288 1.00 0.00 11 ALA A C 9
ATOM 13827 O O . ALA A 1 13 ? -5.278 -5.242 12.583 1.00 0.00 11 ALA A O 9
ATOM 13834 N N . SER A 1 14 ? -6.356 -3.248 12.538 1.00 0.00 12 SER A N 9
ATOM 13835 C CA . SER A 1 14 ? -7.606 -3.716 13.187 1.00 0.00 12 SER A CA 9
ATOM 13836 C C . SER A 1 14 ? -8.359 -4.712 12.277 1.00 0.00 12 SER A C 9
ATOM 13837 O O . SER A 1 14 ? -8.941 -5.698 12.755 1.00 0.00 12 SER A O 9
ATOM 13845 N N . SER A 1 15 ? -8.327 -4.424 10.961 1.00 0.00 13 SER A N 9
ATOM 13846 C CA . SER A 1 15 ? -8.883 -5.304 9.923 1.00 0.00 13 SER A CA 9
ATOM 13847 C C . SER A 1 15 ? -8.130 -6.647 9.918 1.00 0.00 13 SER A C 9
ATOM 13848 O O . SER A 1 15 ? -8.743 -7.708 9.792 1.00 0.00 13 SER A O 9
ATOM 13856 N N . ARG A 1 16 ? -6.793 -6.578 10.090 1.00 0.00 14 ARG A N 9
ATOM 13857 C CA . ARG A 1 16 ? -5.932 -7.767 10.203 1.00 0.00 14 ARG A CA 9
ATOM 13858 C C . ARG A 1 16 ? -6.302 -8.591 11.445 1.00 0.00 14 ARG A C 9
ATOM 13859 O O . ARG A 1 16 ? -6.396 -9.798 11.348 1.00 0.00 14 ARG A O 9
ATOM 13880 N N . MET A 1 17 ? -6.557 -7.916 12.596 1.00 0.00 15 MET A N 9
ATOM 13881 C CA . MET A 1 17 ? -6.914 -8.597 13.873 1.00 0.00 15 MET A CA 9
ATOM 13882 C C . MET A 1 17 ? -8.176 -9.460 13.685 1.00 0.00 15 MET A C 9
ATOM 13883 O O . MET A 1 17 ? -8.198 -10.634 14.066 1.00 0.00 15 MET A O 9
ATOM 13897 N N . GLU A 1 18 ? -9.194 -8.850 13.048 1.00 0.00 16 GLU A N 9
ATOM 13898 C CA . GLU A 1 18 ? -10.462 -9.513 12.683 1.00 0.00 16 GLU A CA 9
ATOM 13899 C C . GLU A 1 18 ? -10.203 -10.754 11.809 1.00 0.00 16 GLU A C 9
ATOM 13900 O O . GLU A 1 18 ? -10.693 -11.848 12.113 1.00 0.00 16 GLU A O 9
ATOM 13912 N N . MET A 1 19 ? -9.393 -10.565 10.744 1.00 0.00 17 MET A N 9
ATOM 13913 C CA . MET A 1 19 ? -9.049 -11.642 9.794 1.00 0.00 17 MET A CA 9
ATOM 13914 C C . MET A 1 19 ? -8.328 -12.802 10.505 1.00 0.00 17 MET A C 9
ATOM 13915 O O . MET A 1 19 ? -8.674 -13.944 10.302 1.00 0.00 17 MET A O 9
ATOM 13929 N N . LEU A 1 20 ? -7.381 -12.472 11.392 1.00 0.00 18 LEU A N 9
ATOM 13930 C CA . LEU A 1 20 ? -6.526 -13.454 12.091 1.00 0.00 18 LEU A CA 9
ATOM 13931 C C . LEU A 1 20 ? -7.343 -14.300 13.097 1.00 0.00 18 LEU A C 9
ATOM 13932 O O . LEU A 1 20 ? -6.983 -15.452 13.378 1.00 0.00 18 LEU A O 9
ATOM 13948 N N . GLN A 1 21 ? -8.436 -13.707 13.639 1.00 0.00 19 GLN A N 9
ATOM 13949 C CA . GLN A 1 21 ? -9.402 -14.416 14.513 1.00 0.00 19 GLN A CA 9
ATOM 13950 C C . GLN A 1 21 ? -10.159 -15.489 13.706 1.00 0.00 19 GLN A C 9
ATOM 13951 O O . GLN A 1 21 ? -10.094 -16.685 14.018 1.00 0.00 19 GLN A O 9
ATOM 13965 N N . ARG A 1 22 ? -10.833 -15.031 12.635 1.00 0.00 20 ARG A N 9
ATOM 13966 C CA . ARG A 1 22 ? -11.707 -15.878 11.796 1.00 0.00 20 ARG A CA 9
ATOM 13967 C C . ARG A 1 22 ? -10.911 -16.845 10.894 1.00 0.00 20 ARG A C 9
ATOM 13968 O O . ARG A 1 22 ? -11.470 -17.824 10.392 1.00 0.00 20 ARG A O 9
ATOM 13989 N N . GLU A 1 23 ? -9.616 -16.556 10.675 1.00 0.00 21 GLU A N 9
ATOM 13990 C CA . GLU A 1 23 ? -8.757 -17.371 9.801 1.00 0.00 21 GLU A CA 9
ATOM 13991 C C . GLU A 1 23 ? -8.105 -18.506 10.594 1.00 0.00 21 GLU A C 9
ATOM 13992 O O . GLU A 1 23 ? -8.167 -19.678 10.195 1.00 0.00 21 GLU A O 9
ATOM 14004 N N . TYR A 1 24 ? -7.465 -18.147 11.720 1.00 0.00 22 TYR A N 9
ATOM 14005 C CA . TYR A 1 24 ? -6.705 -19.101 12.537 1.00 0.00 22 TYR A CA 9
ATOM 14006 C C . TYR A 1 24 ? -7.479 -19.452 13.815 1.00 0.00 22 TYR A C 9
ATOM 14007 O O . TYR A 1 24 ? -8.267 -20.408 13.828 1.00 0.00 22 TYR A O 9
ATOM 14025 N N . SER A 1 25 ? -7.305 -18.626 14.862 1.00 0.00 23 SER A N 9
ATOM 14026 C CA . SER A 1 25 ? -7.705 -18.982 16.230 1.00 0.00 23 SER A CA 9
ATOM 14027 C C . SER A 1 25 ? -7.513 -17.803 17.190 1.00 0.00 23 SER A C 9
ATOM 14028 O O . SER A 1 25 ? -6.893 -16.789 16.839 1.00 0.00 23 SER A O 9
ATOM 14036 N N . THR A 1 26 ? -8.065 -17.960 18.402 1.00 0.00 24 THR A N 9
ATOM 14037 C CA . THR A 1 26 ? -7.878 -17.035 19.528 1.00 0.00 24 THR A CA 9
ATOM 14038 C C . THR A 1 26 ? -7.451 -17.837 20.770 1.00 0.00 24 THR A C 9
ATOM 14039 O O . THR A 1 26 ? -7.796 -19.019 20.905 1.00 0.00 24 THR A O 9
ATOM 14050 N N . LEU A 1 27 ? -6.693 -17.196 21.660 1.00 0.00 25 LEU A N 9
ATOM 14051 C CA . LEU A 1 27 ? -6.181 -17.829 22.888 1.00 0.00 25 LEU A CA 9
ATOM 14052 C C . LEU A 1 27 ? -7.207 -17.690 24.023 1.00 0.00 25 LEU A C 9
ATOM 14053 O O . LEU A 1 27 ? -7.946 -16.701 24.059 1.00 0.00 25 LEU A O 9
ATOM 14069 N N . ARG A 1 28 ? -7.262 -18.676 24.950 1.00 0.00 26 ARG A N 9
ATOM 14070 C CA . ARG A 1 28 ? -8.234 -18.655 26.072 1.00 0.00 26 ARG A CA 9
ATOM 14071 C C . ARG A 1 28 ? -7.532 -18.669 27.443 1.00 0.00 26 ARG A C 9
ATOM 14072 O O . ARG A 1 28 ? -7.929 -17.940 28.360 1.00 0.00 26 ARG A O 9
ATOM 14093 N N . SER A 1 29 ? -6.486 -19.498 27.576 1.00 0.00 27 SER A N 9
ATOM 14094 C CA . SER A 1 29 ? -5.816 -19.757 28.861 1.00 0.00 27 SER A CA 9
ATOM 14095 C C . SER A 1 29 ? -4.310 -19.930 28.645 1.00 0.00 27 SER A C 9
ATOM 14096 O O . SER A 1 29 ? -3.868 -20.272 27.547 1.00 0.00 27 SER A O 9
ATOM 14104 N N . VAL A 1 30 ? -3.527 -19.646 29.699 1.00 0.00 28 VAL A N 9
ATOM 14105 C CA . VAL A 1 30 ? -2.062 -19.832 29.722 1.00 0.00 28 VAL A CA 9
ATOM 14106 C C . VAL A 1 30 ? -1.645 -20.379 31.098 1.00 0.00 28 VAL A C 9
ATOM 14107 O O . VAL A 1 30 ? -2.158 -19.928 32.128 1.00 0.00 28 VAL A O 9
ATOM 14120 N N . GLN A 1 31 ? -0.710 -21.337 31.098 1.00 0.00 29 GLN A N 9
ATOM 14121 C CA . GLN A 1 31 ? -0.138 -21.915 32.320 1.00 0.00 29 GLN A CA 9
ATOM 14122 C C . GLN A 1 31 ? 1.379 -22.081 32.131 1.00 0.00 29 GLN A C 9
ATOM 14123 O O . GLN A 1 31 ? 1.834 -22.556 31.085 1.00 0.00 29 GLN A O 9
ATOM 14137 N N . TYR A 1 32 ? 2.162 -21.655 33.125 1.00 0.00 30 TYR A N 9
ATOM 14138 C CA . TYR A 1 32 ? 3.613 -21.869 33.134 1.00 0.00 30 TYR A CA 9
ATOM 14139 C C . TYR A 1 32 ? 3.904 -23.239 33.765 1.00 0.00 30 TYR A C 9
ATOM 14140 O O . TYR A 1 32 ? 3.698 -23.430 34.966 1.00 0.00 30 TYR A O 9
ATOM 14158 N N . ARG A 1 33 ? 4.356 -24.197 32.941 1.00 0.00 31 ARG A N 9
ATOM 14159 C CA . ARG A 1 33 ? 4.783 -25.514 33.419 1.00 0.00 31 ARG A CA 9
ATOM 14160 C C . ARG A 1 33 ? 6.229 -25.431 33.942 1.00 0.00 31 ARG A C 9
ATOM 14161 O O . ARG A 1 33 ? 7.175 -25.386 33.153 1.00 0.00 31 ARG A O 9
ATOM 14182 N N . SER A 1 34 ? 6.371 -25.375 35.282 1.00 0.00 32 SER A N 9
ATOM 14183 C CA . SER A 1 34 ? 7.678 -25.294 35.967 1.00 0.00 32 SER A CA 9
ATOM 14184 C C . SER A 1 34 ? 8.474 -26.607 35.815 1.00 0.00 32 SER A C 9
ATOM 14185 O O . SER A 1 34 ? 9.705 -26.590 35.784 1.00 0.00 32 SER A O 9
ATOM 14193 N N . GLU A 1 35 ? 7.735 -27.731 35.707 1.00 0.00 33 GLU A N 9
ATOM 14194 C CA . GLU A 1 35 ? 8.297 -29.081 35.460 1.00 0.00 33 GLU A CA 9
ATOM 14195 C C . GLU A 1 35 ? 9.137 -29.109 34.166 1.00 0.00 33 GLU A C 9
ATOM 14196 O O . GLU A 1 35 ? 10.201 -29.738 34.098 1.00 0.00 33 GLU A O 9
ATOM 14208 N N . GLU A 1 36 ? 8.637 -28.400 33.151 1.00 0.00 34 GLU A N 9
ATOM 14209 C CA . GLU A 1 36 ? 9.257 -28.326 31.821 1.00 0.00 34 GLU A CA 9
ATOM 14210 C C . GLU A 1 36 ? 10.110 -27.053 31.669 1.00 0.00 34 GLU A C 9
ATOM 14211 O O . GLU A 1 36 ? 11.004 -26.993 30.813 1.00 0.00 34 GLU A O 9
ATOM 14223 N N . GLY A 1 37 ? 9.817 -26.036 32.504 1.00 0.00 35 GLY A N 9
ATOM 14224 C CA . GLY A 1 37 ? 10.415 -24.706 32.366 1.00 0.00 35 GLY A CA 9
ATOM 14225 C C . GLY A 1 37 ? 9.921 -23.972 31.117 1.00 0.00 35 GLY A C 9
ATOM 14226 O O . GLY A 1 37 ? 10.659 -23.189 30.509 1.00 0.00 35 GLY A O 9
ATOM 14230 N N . VAL A 1 38 ? 8.653 -24.247 30.732 1.00 0.00 36 VAL A N 9
ATOM 14231 C CA . VAL A 1 38 ? 8.018 -23.689 29.516 1.00 0.00 36 VAL A CA 9
ATOM 14232 C C . VAL A 1 38 ? 6.692 -22.990 29.869 1.00 0.00 36 VAL A C 9
ATOM 14233 O O . VAL A 1 38 ? 6.068 -23.288 30.895 1.00 0.00 36 VAL A O 9
ATOM 14246 N N . ILE A 1 39 ? 6.289 -22.060 29.004 1.00 0.00 37 ILE A N 9
ATOM 14247 C CA . ILE A 1 39 ? 4.969 -21.418 29.033 1.00 0.00 37 ILE A CA 9
ATOM 14248 C C . ILE A 1 39 ? 4.077 -22.096 27.978 1.00 0.00 37 ILE A C 9
ATOM 14249 O O . ILE A 1 39 ? 4.446 -22.180 26.799 1.00 0.00 37 ILE A O 9
ATOM 14265 N N . VAL A 1 40 ? 2.919 -22.603 28.418 1.00 0.00 38 VAL A N 9
ATOM 14266 C CA . VAL A 1 40 ? 1.955 -23.308 27.559 1.00 0.00 38 VAL A CA 9
ATOM 14267 C C . VAL A 1 40 ? 0.677 -22.472 27.372 1.00 0.00 38 VAL A C 9
ATOM 14268 O O . VAL A 1 40 ? -0.060 -22.203 28.321 1.00 0.00 38 VAL A O 9
ATOM 14281 N N . PHE A 1 41 ? 0.456 -22.065 26.120 1.00 0.00 39 PHE A N 9
ATOM 14282 C CA . PHE A 1 41 ? -0.689 -21.272 25.689 1.00 0.00 39 PHE A CA 9
ATOM 14283 C C . PHE A 1 41 ? -1.829 -22.209 25.243 1.00 0.00 39 PHE A C 9
ATOM 14284 O O . PHE A 1 41 ? -1.789 -22.778 24.141 1.00 0.00 39 PHE A O 9
ATOM 14301 N N . ILE A 1 42 ? -2.813 -22.403 26.134 1.00 0.00 40 ILE A N 9
ATOM 14302 C CA . ILE A 1 42 ? -4.008 -23.213 25.857 1.00 0.00 40 ILE A CA 9
ATOM 14303 C C . ILE A 1 42 ? -4.981 -22.418 24.964 1.00 0.00 40 ILE A C 9
ATOM 14304 O O . ILE A 1 42 ? -5.453 -21.334 25.337 1.00 0.00 40 ILE A O 9
ATOM 14320 N N . LEU A 1 43 ? -5.258 -22.971 23.787 1.00 0.00 41 LEU A N 9
ATOM 14321 C CA . LEU A 1 43 ? -6.077 -22.336 22.746 1.00 0.00 41 LEU A CA 9
ATOM 14322 C C . LEU A 1 43 ? -7.569 -22.601 22.952 1.00 0.00 41 LEU A C 9
ATOM 14323 O O . LEU A 1 43 ? -7.959 -23.597 23.572 1.00 0.00 41 LEU A O 9
ATOM 14339 N N . ALA A 1 44 ? -8.391 -21.686 22.400 1.00 0.00 42 ALA A N 9
ATOM 14340 C CA . ALA A 1 44 ? -9.862 -21.817 22.369 1.00 0.00 42 ALA A CA 9
ATOM 14341 C C . ALA A 1 44 ? -10.284 -23.001 21.475 1.00 0.00 42 ALA A C 9
ATOM 14342 O O . ALA A 1 44 ? -11.353 -23.592 21.653 1.00 0.00 42 ALA A O 9
ATOM 14349 N N . ASN A 1 45 ? -9.394 -23.337 20.521 1.00 0.00 43 ASN A N 9
ATOM 14350 C CA . ASN A 1 45 ? -9.553 -24.480 19.601 1.00 0.00 43 ASN A CA 9
ATOM 14351 C C . ASN A 1 45 ? -8.911 -25.767 20.171 1.00 0.00 43 ASN A C 9
ATOM 14352 O O . ASN A 1 45 ? -8.621 -26.706 19.413 1.00 0.00 43 ASN A O 9
ATOM 14363 N N . ASP A 1 46 ? -8.697 -25.777 21.512 1.00 0.00 44 ASP A N 9
ATOM 14364 C CA . ASP A 1 46 ? -8.291 -26.968 22.290 1.00 0.00 44 ASP A CA 9
ATOM 14365 C C . ASP A 1 46 ? -6.916 -27.509 21.824 1.00 0.00 44 ASP A C 9
ATOM 14366 O O . ASP A 1 46 ? -6.751 -28.698 21.497 1.00 0.00 44 ASP A O 9
ATOM 14375 N N . ARG A 1 47 ? -5.937 -26.590 21.754 1.00 0.00 45 ARG A N 9
ATOM 14376 C CA . ARG A 1 47 ? -4.534 -26.914 21.393 1.00 0.00 45 ARG A CA 9
ATOM 14377 C C . ARG A 1 47 ? -3.546 -26.256 22.371 1.00 0.00 45 ARG A C 9
ATOM 14378 O O . ARG A 1 47 ? -3.657 -25.076 22.673 1.00 0.00 45 ARG A O 9
ATOM 14399 N N . GLU A 1 48 ? -2.561 -27.036 22.842 1.00 0.00 46 GLU A N 9
ATOM 14400 C CA . GLU A 1 48 ? -1.528 -26.548 23.773 1.00 0.00 46 GLU A CA 9
ATOM 14401 C C . GLU A 1 48 ? -0.251 -26.154 22.996 1.00 0.00 46 GLU A C 9
ATOM 14402 O O . GLU A 1 48 ? 0.518 -27.020 22.565 1.00 0.00 46 GLU A O 9
ATOM 14414 N N . LEU A 1 49 ? -0.045 -24.841 22.800 1.00 0.00 47 LEU A N 9
ATOM 14415 C CA . LEU A 1 49 ? 1.218 -24.296 22.263 1.00 0.00 47 LEU A CA 9
ATOM 14416 C C . LEU A 1 49 ? 2.246 -24.243 23.395 1.00 0.00 47 LEU A C 9
ATOM 14417 O O . LEU A 1 49 ? 1.916 -23.846 24.499 1.00 0.00 47 LEU A O 9
ATOM 14433 N N . LYS A 1 50 ? 3.491 -24.642 23.112 1.00 0.00 48 LYS A N 9
ATOM 14434 C CA . LYS A 1 50 ? 4.499 -24.901 24.151 1.00 0.00 48 LYS A CA 9
ATOM 14435 C C . LYS A 1 50 ? 5.864 -24.326 23.736 1.00 0.00 48 LYS A C 9
ATOM 14436 O O . LYS A 1 50 ? 6.529 -24.853 22.840 1.00 0.00 48 LYS A O 9
ATOM 14455 N N . PHE A 1 51 ? 6.241 -23.210 24.384 1.00 0.00 49 PHE A N 9
ATOM 14456 C CA . PHE A 1 51 ? 7.515 -22.492 24.161 1.00 0.00 49 PHE A CA 9
ATOM 14457 C C . PHE A 1 51 ? 8.058 -22.023 25.526 1.00 0.00 49 PHE A C 9
ATOM 14458 O O . PHE A 1 51 ? 7.281 -21.636 26.396 1.00 0.00 49 PHE A O 9
ATOM 14475 N N . ARG A 1 52 ? 9.389 -22.054 25.699 1.00 0.00 50 ARG A N 9
ATOM 14476 C CA . ARG A 1 52 ? 10.066 -21.550 26.919 1.00 0.00 50 ARG A CA 9
ATOM 14477 C C . ARG A 1 52 ? 9.914 -20.017 27.034 1.00 0.00 50 ARG A C 9
ATOM 14478 O O . ARG A 1 52 ? 9.721 -19.345 26.017 1.00 0.00 50 ARG A O 9
ATOM 14499 N N . PRO A 1 53 ? 10.017 -19.431 28.271 1.00 0.00 51 PRO A N 9
ATOM 14500 C CA . PRO A 1 53 ? 10.082 -17.963 28.440 1.00 0.00 51 PRO A CA 9
ATOM 14501 C C . PRO A 1 53 ? 11.292 -17.334 27.688 1.00 0.00 51 PRO A C 9
ATOM 14502 O O . PRO A 1 53 ? 11.197 -16.218 27.183 1.00 0.00 51 PRO A O 9
ATOM 14513 N N . ASP A 1 54 ? 12.400 -18.096 27.588 1.00 0.00 52 ASP A N 9
ATOM 14514 C CA . ASP A 1 54 ? 13.637 -17.683 26.867 1.00 0.00 52 ASP A CA 9
ATOM 14515 C C . ASP A 1 54 ? 13.389 -17.528 25.356 1.00 0.00 52 ASP A C 9
ATOM 14516 O O . ASP A 1 54 ? 14.073 -16.747 24.681 1.00 0.00 52 ASP A O 9
ATOM 14525 N N . ASP A 1 55 ? 12.428 -18.311 24.835 1.00 0.00 53 ASP A N 9
ATOM 14526 C CA . ASP A 1 55 ? 12.007 -18.241 23.424 1.00 0.00 53 ASP A CA 9
ATOM 14527 C C . ASP A 1 55 ? 11.256 -16.940 23.138 1.00 0.00 53 ASP A C 9
ATOM 14528 O O . ASP A 1 55 ? 11.457 -16.300 22.103 1.00 0.00 53 ASP A O 9
ATOM 14537 N N . LEU A 1 56 ? 10.412 -16.549 24.086 1.00 0.00 54 LEU A N 9
ATOM 14538 C CA . LEU A 1 56 ? 9.406 -15.504 23.885 1.00 0.00 54 LEU A CA 9
ATOM 14539 C C . LEU A 1 56 ? 9.946 -14.131 24.286 1.00 0.00 54 LEU A C 9
ATOM 14540 O O . LEU A 1 56 ? 10.594 -13.985 25.331 1.00 0.00 54 LEU A O 9
ATOM 14556 N N . GLN A 1 57 ? 9.653 -13.139 23.437 1.00 0.00 55 GLN A N 9
ATOM 14557 C CA . GLN A 1 57 ? 10.078 -11.741 23.628 1.00 0.00 55 GLN A CA 9
ATOM 14558 C C . GLN A 1 57 ? 9.517 -11.150 24.938 1.00 0.00 55 GLN A C 9
ATOM 14559 O O . GLN A 1 57 ? 10.219 -10.400 25.629 1.00 0.00 55 GLN A O 9
ATOM 14573 N N . ALA A 1 58 ? 8.248 -11.497 25.265 1.00 0.00 56 ALA A N 9
ATOM 14574 C CA . ALA A 1 58 ? 7.556 -10.992 26.476 1.00 0.00 56 ALA A CA 9
ATOM 14575 C C . ALA A 1 58 ? 8.331 -11.347 27.743 1.00 0.00 56 ALA A C 9
ATOM 14576 O O . ALA A 1 58 ? 8.493 -10.526 28.651 1.00 0.00 56 ALA A O 9
ATOM 14583 N N . THR A 1 59 ? 8.869 -12.562 27.742 1.00 0.00 57 THR A N 9
ATOM 14584 C CA . THR A 1 59 ? 9.296 -13.258 28.951 1.00 0.00 57 THR A CA 9
ATOM 14585 C C . THR A 1 59 ? 10.769 -13.637 28.933 1.00 0.00 57 THR A C 9
ATOM 14586 O O . THR A 1 59 ? 11.183 -14.504 29.715 1.00 0.00 57 THR A O 9
ATOM 14597 N N . TYR A 1 60 ? 11.554 -12.994 28.057 1.00 0.00 58 TYR A N 9
ATOM 14598 C CA . TYR A 1 60 ? 12.989 -13.267 27.950 1.00 0.00 58 TYR A CA 9
ATOM 14599 C C . TYR A 1 60 ? 13.697 -12.834 29.256 1.00 0.00 58 TYR A C 9
ATOM 14600 O O . TYR A 1 60 ? 14.097 -11.672 29.422 1.00 0.00 58 TYR A O 9
ATOM 14618 N N . GLY A 1 61 ? 13.790 -13.798 30.187 1.00 0.00 59 GLY A N 9
ATOM 14619 C CA . GLY A 1 61 ? 14.296 -13.567 31.536 1.00 0.00 59 GLY A CA 9
ATOM 14620 C C . GLY A 1 61 ? 13.236 -13.026 32.496 1.00 0.00 59 GLY A C 9
ATOM 14621 O O . GLY A 1 61 ? 13.518 -12.117 33.287 1.00 0.00 59 GLY A O 9
ATOM 14625 N N . ALA A 1 62 ? 12.005 -13.585 32.430 1.00 0.00 60 ALA A N 9
ATOM 14626 C CA . ALA A 1 62 ? 10.897 -13.235 33.360 1.00 0.00 60 ALA A CA 9
ATOM 14627 C C . ALA A 1 62 ? 10.670 -14.354 34.399 1.00 0.00 60 ALA A C 9
ATOM 14628 O O . ALA A 1 62 ? 10.746 -15.543 34.062 1.00 0.00 60 ALA A O 9
ATOM 14635 N N . THR A 1 63 ? 10.367 -13.958 35.654 1.00 0.00 61 THR A N 9
ATOM 14636 C CA . THR A 1 63 ? 10.142 -14.898 36.773 1.00 0.00 61 THR A CA 9
ATOM 14637 C C . THR A 1 63 ? 8.764 -15.609 36.660 1.00 0.00 61 THR A C 9
ATOM 14638 O O . THR A 1 63 ? 7.806 -15.006 36.169 1.00 0.00 61 THR A O 9
ATOM 14649 N N . PRO A 1 64 ? 8.657 -16.911 37.124 1.00 0.00 62 PRO A N 9
ATOM 14650 C CA . PRO A 1 64 ? 7.398 -17.709 37.077 1.00 0.00 62 PRO A CA 9
ATOM 14651 C C . PRO A 1 64 ? 6.181 -17.029 37.742 1.00 0.00 62 PRO A C 9
ATOM 14652 O O . PRO A 1 64 ? 5.051 -17.264 37.318 1.00 0.00 62 PRO A O 9
ATOM 14663 N N . GLU A 1 65 ? 6.422 -16.188 38.770 1.00 0.00 63 GLU A N 9
ATOM 14664 C CA . GLU A 1 65 ? 5.344 -15.424 39.457 1.00 0.00 63 GLU A CA 9
ATOM 14665 C C . GLU A 1 65 ? 4.686 -14.389 38.517 1.00 0.00 63 GLU A C 9
ATOM 14666 O O . GLU A 1 65 ? 3.478 -14.136 38.605 1.00 0.00 63 GLU A O 9
ATOM 14678 N N . GLN A 1 66 ? 5.491 -13.808 37.618 1.00 0.00 64 GLN A N 9
ATOM 14679 C CA . GLN A 1 66 ? 5.013 -12.875 36.572 1.00 0.00 64 GLN A CA 9
ATOM 14680 C C . GLN A 1 66 ? 4.227 -13.622 35.469 1.00 0.00 64 GLN A C 9
ATOM 14681 O O . GLN A 1 66 ? 3.498 -13.014 34.677 1.00 0.00 64 GLN A O 9
ATOM 14695 N N . LEU A 1 67 ? 4.401 -14.954 35.442 1.00 0.00 65 LEU A N 9
ATOM 14696 C CA . LEU A 1 67 ? 3.777 -15.863 34.462 1.00 0.00 65 LEU A CA 9
ATOM 14697 C C . LEU A 1 67 ? 2.603 -16.610 35.136 1.00 0.00 65 LEU A C 9
ATOM 14698 O O . LEU A 1 67 ? 2.229 -17.718 34.729 1.00 0.00 65 LEU A O 9
ATOM 14714 N N . ARG A 1 68 ? 2.022 -15.981 36.181 1.00 0.00 66 ARG A N 9
ATOM 14715 C CA . ARG A 1 68 ? 0.803 -16.466 36.855 1.00 0.00 66 ARG A CA 9
ATOM 14716 C C . ARG A 1 68 ? -0.336 -15.476 36.583 1.00 0.00 66 ARG A C 9
ATOM 14717 O O . ARG A 1 68 ? -1.399 -15.850 36.064 1.00 0.00 66 ARG A O 9
ATOM 14738 N N . GLU A 1 69 ? -0.092 -14.194 36.930 1.00 0.00 67 GLU A N 9
ATOM 14739 C CA . GLU A 1 69 ? -1.038 -13.096 36.664 1.00 0.00 67 GLU A CA 9
ATOM 14740 C C . GLU A 1 69 ? -0.895 -12.630 35.202 1.00 0.00 67 GLU A C 9
ATOM 14741 O O . GLU A 1 69 ? -0.098 -11.748 34.851 1.00 0.00 67 GLU A O 9
ATOM 14753 N N . ILE A 1 70 ? -1.673 -13.314 34.360 1.00 0.00 68 ILE A N 9
ATOM 14754 C CA . ILE A 1 70 ? -1.669 -13.200 32.899 1.00 0.00 68 ILE A CA 9
ATOM 14755 C C . ILE A 1 70 ? -3.090 -12.819 32.421 1.00 0.00 68 ILE A C 9
ATOM 14756 O O . ILE A 1 70 ? -4.077 -13.105 33.103 1.00 0.00 68 ILE A O 9
ATOM 14772 N N . GLU A 1 71 ? -3.183 -12.154 31.264 1.00 0.00 69 GLU A N 9
ATOM 14773 C CA . GLU A 1 71 ? -4.454 -11.914 30.554 1.00 0.00 69 GLU A CA 9
ATOM 14774 C C . GLU A 1 71 ? -4.245 -12.224 29.063 1.00 0.00 69 GLU A C 9
ATOM 14775 O O . GLU A 1 71 ? -3.115 -12.313 28.629 1.00 0.00 69 GLU A O 9
ATOM 14787 N N . ILE A 1 72 ? -5.328 -12.437 28.302 1.00 0.00 70 ILE A N 9
ATOM 14788 C CA . ILE A 1 72 ? -5.271 -12.590 26.824 1.00 0.00 70 ILE A CA 9
ATOM 14789 C C . ILE A 1 72 ? -5.028 -11.199 26.160 1.00 0.00 70 ILE A C 9
ATOM 14790 O O . ILE A 1 72 ? -5.252 -10.167 26.811 1.00 0.00 70 ILE A O 9
ATOM 14806 N N . SER A 1 73 ? -4.527 -11.171 24.889 1.00 0.00 71 SER A N 9
ATOM 14807 C CA . SER A 1 73 ? -4.249 -9.913 24.145 1.00 0.00 71 SER A CA 9
ATOM 14808 C C . SER A 1 73 ? -5.460 -8.944 24.154 1.00 0.00 71 SER A C 9
ATOM 14809 O O . SER A 1 73 ? -6.610 -9.396 24.186 1.00 0.00 71 SER A O 9
ATOM 14817 N N . PRO A 1 74 ? -5.226 -7.597 24.118 1.00 0.00 72 PRO A N 9
ATOM 14818 C CA . PRO A 1 74 ? -6.324 -6.606 23.959 1.00 0.00 72 PRO A CA 9
ATOM 14819 C C . PRO A 1 74 ? -6.996 -6.692 22.560 1.00 0.00 72 PRO A C 9
ATOM 14820 O O . PRO A 1 74 ? -8.086 -6.153 22.348 1.00 0.00 72 PRO A O 9
ATOM 14831 N N . SER A 1 75 ? -6.312 -7.368 21.610 1.00 0.00 73 SER A N 9
ATOM 14832 C CA . SER A 1 75 ? -6.873 -7.740 20.291 1.00 0.00 73 SER A CA 9
ATOM 14833 C C . SER A 1 75 ? -7.642 -9.087 20.379 1.00 0.00 73 SER A C 9
ATOM 14834 O O . SER A 1 75 ? -8.430 -9.428 19.488 1.00 0.00 73 SER A O 9
ATOM 14842 N N . GLY A 1 76 ? -7.364 -9.849 21.457 1.00 0.00 74 GLY A N 9
ATOM 14843 C CA . GLY A 1 76 ? -7.997 -11.149 21.721 1.00 0.00 74 GLY A CA 9
ATOM 14844 C C . GLY A 1 76 ? -7.346 -12.320 20.986 1.00 0.00 74 GLY A C 9
ATOM 14845 O O . GLY A 1 76 ? -7.833 -13.451 21.074 1.00 0.00 74 GLY A O 9
ATOM 14849 N N . LEU A 1 77 ? -6.238 -12.051 20.276 1.00 0.00 75 LEU A N 9
ATOM 14850 C CA . LEU A 1 77 ? -5.503 -13.069 19.503 1.00 0.00 75 LEU A CA 9
ATOM 14851 C C . LEU A 1 77 ? -4.602 -13.908 20.421 1.00 0.00 75 LEU A C 9
ATOM 14852 O O . LEU A 1 77 ? -4.915 -15.059 20.720 1.00 0.00 75 LEU A O 9
ATOM 14868 N N . GLY A 1 78 ? -3.484 -13.308 20.873 1.00 0.00 76 GLY A N 9
ATOM 14869 C CA . GLY A 1 78 ? -2.484 -14.016 21.668 1.00 0.00 76 GLY A CA 9
ATOM 14870 C C . GLY A 1 78 ? -2.673 -13.799 23.138 1.00 0.00 76 GLY A C 9
ATOM 14871 O O . GLY A 1 78 ? -3.750 -14.058 23.677 1.00 0.00 76 GLY A O 9
ATOM 14875 N N . VAL A 1 79 ? -1.642 -13.272 23.786 1.00 0.00 77 VAL A N 9
ATOM 14876 C CA . VAL A 1 79 ? -1.652 -13.027 25.222 1.00 0.00 77 VAL A CA 9
ATOM 14877 C C . VAL A 1 79 ? -1.168 -11.599 25.506 1.00 0.00 77 VAL A C 9
ATOM 14878 O O . VAL A 1 79 ? -0.613 -10.949 24.631 1.00 0.00 77 VAL A O 9
ATOM 14891 N N . TYR A 1 80 ? -1.396 -11.144 26.735 1.00 0.00 78 TYR A N 9
ATOM 14892 C CA . TYR A 1 80 ? -0.883 -9.879 27.263 1.00 0.00 78 TYR A CA 9
ATOM 14893 C C . TYR A 1 80 ? -0.575 -10.075 28.755 1.00 0.00 78 TYR A C 9
ATOM 14894 O O . TYR A 1 80 ? -1.486 -10.099 29.591 1.00 0.00 78 TYR A O 9
ATOM 14912 N N . PHE A 1 81 ? 0.707 -10.269 29.068 1.00 0.00 79 PHE A N 9
ATOM 14913 C CA . PHE A 1 81 ? 1.183 -10.391 30.447 1.00 0.00 79 PHE A CA 9
ATOM 14914 C C . PHE A 1 81 ? 1.212 -9.002 31.100 1.00 0.00 79 PHE A C 9
ATOM 14915 O O . PHE A 1 81 ? 2.029 -8.148 30.738 1.00 0.00 79 PHE A O 9
ATOM 14932 N N . GLU A 1 82 ? 0.295 -8.819 32.057 1.00 0.00 80 GLU A N 9
ATOM 14933 C CA . GLU A 1 82 ? 0.020 -7.520 32.708 1.00 0.00 80 GLU A CA 9
ATOM 14934 C C . GLU A 1 82 ? 1.242 -7.054 33.519 1.00 0.00 80 GLU A C 9
ATOM 14935 O O . GLU A 1 82 ? 1.607 -5.874 33.499 1.00 0.00 80 GLU A O 9
ATOM 14947 N N . THR A 1 83 ? 1.860 -8.023 34.210 1.00 0.00 81 THR A N 9
ATOM 14948 C CA . THR A 1 83 ? 3.035 -7.812 35.073 1.00 0.00 81 THR A CA 9
ATOM 14949 C C . THR A 1 83 ? 4.223 -7.250 34.263 1.00 0.00 81 THR A C 9
ATOM 14950 O O . THR A 1 83 ? 4.995 -6.412 34.745 1.00 0.00 81 THR A O 9
ATOM 14961 N N . LEU A 1 84 ? 4.338 -7.729 33.015 1.00 0.00 82 LEU A N 9
ATOM 14962 C CA . LEU A 1 84 ? 5.442 -7.373 32.107 1.00 0.00 82 LEU A CA 9
ATOM 14963 C C . LEU A 1 84 ? 5.074 -6.158 31.245 1.00 0.00 82 LEU A C 9
ATOM 14964 O O . LEU A 1 84 ? 5.958 -5.547 30.629 1.00 0.00 82 LEU A O 9
ATOM 14980 N N . GLU A 1 85 ? 3.758 -5.832 31.212 1.00 0.00 83 GLU A N 9
ATOM 14981 C CA . GLU A 1 85 ? 3.171 -4.834 30.294 1.00 0.00 83 GLU A CA 9
ATOM 14982 C C . GLU A 1 85 ? 3.503 -5.190 28.823 1.00 0.00 83 GLU A C 9
ATOM 14983 O O . GLU A 1 85 ? 3.708 -4.309 27.983 1.00 0.00 83 GLU A O 9
ATOM 14995 N N . GLU A 1 86 ? 3.525 -6.501 28.526 1.00 0.00 84 GLU A N 9
ATOM 14996 C CA . GLU A 1 86 ? 4.017 -7.027 27.243 1.00 0.00 84 GLU A CA 9
ATOM 14997 C C . GLU A 1 86 ? 3.122 -8.176 26.752 1.00 0.00 84 GLU A C 9
ATOM 14998 O O . GLU A 1 86 ? 2.515 -8.870 27.559 1.00 0.00 84 GLU A O 9
ATOM 15010 N N . ASP A 1 87 ? 3.069 -8.377 25.422 1.00 0.00 85 ASP A N 9
ATOM 15011 C CA . ASP A 1 87 ? 2.223 -9.409 24.794 1.00 0.00 85 ASP A CA 9
ATOM 15012 C C . ASP A 1 87 ? 3.092 -10.526 24.186 1.00 0.00 85 ASP A C 9
ATOM 15013 O O . ASP A 1 87 ? 4.292 -10.336 23.959 1.00 0.00 85 ASP A O 9
ATOM 15022 N N . VAL A 1 88 ? 2.469 -11.695 23.950 1.00 0.00 86 VAL A N 9
ATOM 15023 C CA . VAL A 1 88 ? 3.022 -12.767 23.090 1.00 0.00 86 VAL A CA 9
ATOM 15024 C C . VAL A 1 88 ? 2.006 -13.013 21.963 1.00 0.00 86 VAL A C 9
ATOM 15025 O O . VAL A 1 88 ? 0.897 -13.512 22.213 1.00 0.00 86 VAL A O 9
ATOM 15038 N N . SER A 1 89 ? 2.377 -12.613 20.736 1.00 0.00 87 SER A N 9
ATOM 15039 C CA . SER A 1 89 ? 1.518 -12.730 19.550 1.00 0.00 87 SER A CA 9
ATOM 15040 C C . SER A 1 89 ? 1.268 -14.209 19.193 1.00 0.00 87 SER A C 9
ATOM 15041 O O . SER A 1 89 ? 2.219 -14.958 18.941 1.00 0.00 87 SER A O 9
ATOM 15049 N N . LEU A 1 90 ? -0.023 -14.609 19.189 1.00 0.00 88 LEU A N 9
ATOM 15050 C CA . LEU A 1 90 ? -0.449 -15.988 18.858 1.00 0.00 88 LEU A CA 9
ATOM 15051 C C . LEU A 1 90 ? 0.016 -16.396 17.461 1.00 0.00 88 LEU A C 9
ATOM 15052 O O . LEU A 1 90 ? 0.494 -17.506 17.252 1.00 0.00 88 LEU A O 9
ATOM 15068 N N . ILE A 1 91 ? -0.161 -15.461 16.519 1.00 0.00 89 ILE A N 9
ATOM 15069 C CA . ILE A 1 91 ? 0.199 -15.643 15.109 1.00 0.00 89 ILE A CA 9
ATOM 15070 C C . ILE A 1 91 ? 1.701 -15.941 14.999 1.00 0.00 89 ILE A C 9
ATOM 15071 O O . ILE A 1 91 ? 2.102 -16.839 14.269 1.00 0.00 89 ILE A O 9
ATOM 15087 N N . GLY A 1 92 ? 2.496 -15.224 15.814 1.00 0.00 90 GLY A N 9
ATOM 15088 C CA . GLY A 1 92 ? 3.930 -15.465 15.923 1.00 0.00 90 GLY A CA 9
ATOM 15089 C C . GLY A 1 92 ? 4.260 -16.888 16.389 1.00 0.00 90 GLY A C 9
ATOM 15090 O O . GLY A 1 92 ? 5.137 -17.533 15.825 1.00 0.00 90 GLY A O 9
ATOM 15094 N N . LEU A 1 93 ? 3.506 -17.390 17.389 1.00 0.00 91 LEU A N 9
ATOM 15095 C CA . LEU A 1 93 ? 3.669 -18.767 17.921 1.00 0.00 91 LEU A CA 9
ATOM 15096 C C . LEU A 1 93 ? 3.376 -19.816 16.827 1.00 0.00 91 LEU A C 9
ATOM 15097 O O . LEU A 1 93 ? 4.057 -20.846 16.729 1.00 0.00 91 LEU A O 9
ATOM 15113 N N . LEU A 1 94 ? 2.363 -19.509 16.001 1.00 0.00 92 LEU A N 9
ATOM 15114 C CA . LEU A 1 94 ? 1.921 -20.364 14.884 1.00 0.00 92 LEU A CA 9
ATOM 15115 C C . LEU A 1 94 ? 2.931 -20.316 13.713 1.00 0.00 92 LEU A C 9
ATOM 15116 O O . LEU A 1 94 ? 3.108 -21.309 13.005 1.00 0.00 92 LEU A O 9
ATOM 15132 N N . GLU A 1 95 ? 3.599 -19.161 13.533 1.00 0.00 93 GLU A N 9
ATOM 15133 C CA . GLU A 1 95 ? 4.640 -18.969 12.493 1.00 0.00 93 GLU A CA 9
ATOM 15134 C C . GLU A 1 95 ? 5.988 -19.573 12.930 1.00 0.00 93 GLU A C 9
ATOM 15135 O O . GLU A 1 95 ? 6.830 -19.916 12.090 1.00 0.00 93 GLU A O 9
ATOM 15147 N N . GLY A 1 96 ? 6.175 -19.687 14.259 1.00 0.00 94 GLY A N 9
ATOM 15148 C CA . GLY A 1 96 ? 7.484 -19.994 14.850 1.00 0.00 94 GLY A CA 9
ATOM 15149 C C . GLY A 1 96 ? 8.245 -18.725 15.253 1.00 0.00 94 GLY A C 9
ATOM 15150 O O . GLY A 1 96 ? 9.289 -18.793 15.915 1.00 0.00 94 GLY A O 9
ATOM 15154 N N . ARG A 1 97 ? 7.687 -17.563 14.850 1.00 0.00 95 ARG A N 9
ATOM 15155 C CA . ARG A 1 97 ? 8.206 -16.215 15.148 1.00 0.00 95 ARG A CA 9
ATOM 15156 C C . ARG A 1 97 ? 7.829 -15.836 16.606 1.00 0.00 95 ARG A C 9
ATOM 15157 O O . ARG A 1 97 ? 6.982 -14.979 16.864 1.00 0.00 95 ARG A O 9
ATOM 15178 N N . ARG A 1 98 ? 8.479 -16.542 17.540 1.00 0.00 96 ARG A N 9
ATOM 15179 C CA . ARG A 1 98 ? 8.228 -16.482 19.005 1.00 0.00 96 ARG A CA 9
ATOM 15180 C C . ARG A 1 98 ? 8.432 -15.060 19.592 1.00 0.00 96 ARG A C 9
ATOM 15181 O O . ARG A 1 98 ? 7.837 -14.697 20.614 1.00 0.00 96 ARG A O 9
ATOM 15202 N N . GLY A 1 99 ? 9.312 -14.302 18.941 1.00 0.00 97 GLY A N 9
ATOM 15203 C CA . GLY A 1 99 ? 9.425 -12.851 19.098 1.00 0.00 97 GLY A CA 9
ATOM 15204 C C . GLY A 1 99 ? 9.542 -12.217 17.724 1.00 0.00 97 GLY A C 9
ATOM 15205 O O . GLY A 1 99 ? 9.633 -12.947 16.730 1.00 0.00 97 GLY A O 9
ATOM 15209 N N . SER A 1 100 ? 9.546 -10.877 17.644 1.00 0.00 98 SER A N 9
ATOM 15210 C CA . SER A 1 100 ? 9.683 -10.167 16.350 1.00 0.00 98 SER A CA 9
ATOM 15211 C C . SER A 1 100 ? 11.036 -10.518 15.687 1.00 0.00 98 SER A C 9
ATOM 15212 O O . SER A 1 100 ? 11.994 -10.869 16.387 1.00 0.00 98 SER A O 9
ATOM 15220 N N . ALA A 1 101 ? 11.102 -10.432 14.341 1.00 0.00 99 ALA A N 9
ATOM 15221 C CA . ALA A 1 101 ? 12.338 -10.726 13.572 1.00 0.00 99 ALA A CA 9
ATOM 15222 C C . ALA A 1 101 ? 13.480 -9.773 13.988 1.00 0.00 99 ALA A C 9
ATOM 15223 O O . ALA A 1 101 ? 14.649 -10.168 14.024 1.00 0.00 99 ALA A O 9
ATOM 15230 N N . LYS A 1 102 ? 13.101 -8.530 14.331 1.00 0.00 100 LYS A N 9
ATOM 15231 C CA . LYS A 1 102 ? 14.008 -7.514 14.901 1.00 0.00 100 LYS A CA 9
ATOM 15232 C C . LYS A 1 102 ? 14.628 -8.022 16.224 1.00 0.00 100 LYS A C 9
ATOM 15233 O O . LYS A 1 102 ? 15.854 -8.039 16.383 1.00 0.00 100 LYS A O 9
ATOM 15252 N N . TRP A 1 103 ? 13.745 -8.473 17.147 1.00 0.00 101 TRP A N 9
ATOM 15253 C CA . TRP A 1 103 ? 14.150 -8.991 18.471 1.00 0.00 101 TRP A CA 9
ATOM 15254 C C . TRP A 1 103 ? 15.095 -10.201 18.324 1.00 0.00 101 TRP A C 9
ATOM 15255 O O . TRP A 1 103 ? 16.106 -10.277 19.003 1.00 0.00 101 TRP A O 9
ATOM 15276 N N . MET A 1 104 ? 14.757 -11.129 17.412 1.00 0.00 102 MET A N 9
ATOM 15277 C CA . MET A 1 104 ? 15.545 -12.361 17.182 1.00 0.00 102 MET A CA 9
ATOM 15278 C C . MET A 1 104 ? 16.894 -12.056 16.493 1.00 0.00 102 MET A C 9
ATOM 15279 O O . MET A 1 104 ? 17.855 -12.812 16.649 1.00 0.00 102 MET A O 9
ATOM 15293 N N . ALA A 1 105 ? 16.967 -10.922 15.766 1.00 0.00 103 ALA A N 9
ATOM 15294 C CA . ALA A 1 105 ? 18.181 -10.513 15.037 1.00 0.00 103 ALA A CA 9
ATOM 15295 C C . ALA A 1 105 ? 19.214 -9.907 15.997 1.00 0.00 103 ALA A C 9
ATOM 15296 O O . ALA A 1 105 ? 20.425 -10.035 15.787 1.00 0.00 103 ALA A O 9
ATOM 15303 N N . GLU A 1 106 ? 18.713 -9.236 17.051 1.00 0.00 104 GLU A N 9
ATOM 15304 C CA . GLU A 1 106 ? 19.552 -8.513 18.032 1.00 0.00 104 GLU A CA 9
ATOM 15305 C C . GLU A 1 106 ? 19.760 -9.338 19.312 1.00 0.00 104 GLU A C 9
ATOM 15306 O O . GLU A 1 106 ? 20.733 -9.134 20.048 1.00 0.00 104 GLU A O 9
ATOM 15318 N N . HIS A 1 107 ? 18.828 -10.266 19.562 1.00 0.00 105 HIS A N 9
ATOM 15319 C CA . HIS A 1 107 ? 18.866 -11.186 20.707 1.00 0.00 105 HIS A CA 9
ATOM 15320 C C . HIS A 1 107 ? 18.844 -12.612 20.152 1.00 0.00 105 HIS A C 9
ATOM 15321 O O . HIS A 1 107 ? 17.761 -13.131 19.833 1.00 0.00 105 HIS A O 9
ATOM 15336 N N . PRO A 1 108 ? 20.047 -13.239 19.941 1.00 0.00 106 PRO A N 9
ATOM 15337 C CA . PRO A 1 108 ? 20.144 -14.633 19.470 1.00 0.00 106 PRO A CA 9
ATOM 15338 C C . PRO A 1 108 ? 19.457 -15.601 20.434 1.00 0.00 106 PRO A C 9
ATOM 15339 O O . PRO A 1 108 ? 19.555 -15.452 21.666 1.00 0.00 106 PRO A O 9
ATOM 15350 N N . LEU A 1 109 ? 18.764 -16.577 19.855 1.00 0.00 107 LEU A N 9
ATOM 15351 C CA . LEU A 1 109 ? 18.038 -17.586 20.621 1.00 0.00 107 LEU A CA 9
ATOM 15352 C C . LEU A 1 109 ? 19.010 -18.683 21.067 1.00 0.00 107 LEU A C 9
ATOM 15353 O O . LEU A 1 109 ? 19.886 -19.097 20.292 1.00 0.00 107 LEU A O 9
ATOM 15369 N N . ALA A 1 110 ? 18.854 -19.124 22.324 1.00 0.00 108 ALA A N 9
ATOM 15370 C CA . ALA A 1 110 ? 19.615 -20.239 22.888 1.00 0.00 108 ALA A CA 9
ATOM 15371 C C . ALA A 1 110 ? 19.227 -21.547 22.170 1.00 0.00 108 ALA A C 9
ATOM 15372 O O . ALA A 1 110 ? 18.246 -22.207 22.530 1.00 0.00 108 ALA A O 9
ATOM 15379 N N . SER A 1 111 ? 19.962 -21.831 21.082 1.00 0.00 109 SER A N 9
ATOM 15380 C CA . SER A 1 111 ? 19.775 -23.007 20.225 1.00 0.00 109 SER A CA 9
ATOM 15381 C C . SER A 1 111 ? 21.154 -23.416 19.651 1.00 0.00 109 SER A C 9
ATOM 15382 O O . SER A 1 111 ? 21.699 -22.667 18.806 1.00 0.00 109 SER A O 9
ATOM 15391 N N . MET A 1 3 ? -10.326 -3.474 -1.239 1.00 0.00 1 MET A N 10
ATOM 15392 C CA . MET A 1 3 ? -9.794 -3.411 0.147 1.00 0.00 1 MET A CA 10
ATOM 15393 C C . MET A 1 3 ? -8.249 -3.486 0.158 1.00 0.00 1 MET A C 10
ATOM 15394 O O . MET A 1 3 ? -7.630 -3.377 1.219 1.00 0.00 1 MET A O 10
ATOM 15409 N N . GLU A 1 4 ? -7.644 -3.670 -1.035 1.00 0.00 2 GLU A N 10
ATOM 15410 C CA . GLU A 1 4 ? -6.177 -3.771 -1.209 1.00 0.00 2 GLU A CA 10
ATOM 15411 C C . GLU A 1 4 ? -5.477 -2.411 -0.989 1.00 0.00 2 GLU A C 10
ATOM 15412 O O . GLU A 1 4 ? -4.302 -2.371 -0.597 1.00 0.00 2 GLU A O 10
ATOM 15424 N N . VAL A 1 5 ? -6.206 -1.316 -1.265 1.00 0.00 3 VAL A N 10
ATOM 15425 C CA . VAL A 1 5 ? -5.711 0.058 -1.060 1.00 0.00 3 VAL A CA 10
ATOM 15426 C C . VAL A 1 5 ? -5.374 0.313 0.438 1.00 0.00 3 VAL A C 10
ATOM 15427 O O . VAL A 1 5 ? -6.251 0.279 1.305 1.00 0.00 3 VAL A O 10
ATOM 15440 N N . SER A 1 6 ? -4.073 0.500 0.724 1.00 0.00 4 SER A N 10
ATOM 15441 C CA . SER A 1 6 ? -3.568 0.745 2.084 1.00 0.00 4 SER A CA 10
ATOM 15442 C C . SER A 1 6 ? -3.678 2.245 2.439 1.00 0.00 4 SER A C 10
ATOM 15443 O O . SER A 1 6 ? -2.937 3.081 1.899 1.00 0.00 4 SER A O 10
ATOM 15451 N N . ALA A 1 7 ? -4.637 2.569 3.322 1.00 0.00 5 ALA A N 10
ATOM 15452 C CA . ALA A 1 7 ? -4.851 3.932 3.844 1.00 0.00 5 ALA A CA 10
ATOM 15453 C C . ALA A 1 7 ? -5.506 3.859 5.233 1.00 0.00 5 ALA A C 10
ATOM 15454 O O . ALA A 1 7 ? -6.213 2.894 5.528 1.00 0.00 5 ALA A O 10
ATOM 15461 N N . ASN A 1 8 ? -5.285 4.899 6.065 1.00 0.00 6 ASN A N 10
ATOM 15462 C CA . ASN A 1 8 ? -5.748 4.941 7.480 1.00 0.00 6 ASN A CA 10
ATOM 15463 C C . ASN A 1 8 ? -7.277 4.727 7.609 1.00 0.00 6 ASN A C 10
ATOM 15464 O O . ASN A 1 8 ? -7.746 4.059 8.546 1.00 0.00 6 ASN A O 10
ATOM 15475 N N . GLU A 1 9 ? -8.029 5.269 6.635 1.00 0.00 7 GLU A N 10
ATOM 15476 C CA . GLU A 1 9 ? -9.505 5.195 6.603 1.00 0.00 7 GLU A CA 10
ATOM 15477 C C . GLU A 1 9 ? -10.020 3.742 6.445 1.00 0.00 7 GLU A C 10
ATOM 15478 O O . GLU A 1 9 ? -11.105 3.419 6.938 1.00 0.00 7 GLU A O 10
ATOM 15490 N N . LEU A 1 10 ? -9.233 2.874 5.769 1.00 0.00 8 LEU A N 10
ATOM 15491 C CA . LEU A 1 10 ? -9.609 1.455 5.550 1.00 0.00 8 LEU A CA 10
ATOM 15492 C C . LEU A 1 10 ? -9.656 0.665 6.874 1.00 0.00 8 LEU A C 10
ATOM 15493 O O . LEU A 1 10 ? -10.428 -0.296 6.992 1.00 0.00 8 LEU A O 10
ATOM 15509 N N . GLU A 1 11 ? -8.812 1.087 7.850 1.00 0.00 9 GLU A N 10
ATOM 15510 C CA . GLU A 1 11 ? -8.578 0.391 9.149 1.00 0.00 9 GLU A CA 10
ATOM 15511 C C . GLU A 1 11 ? -8.428 -1.140 8.971 1.00 0.00 9 GLU A C 10
ATOM 15512 O O . GLU A 1 11 ? -8.803 -1.932 9.846 1.00 0.00 9 GLU A O 10
ATOM 15524 N N . ALA A 1 12 ? -7.791 -1.527 7.847 1.00 0.00 10 ALA A N 10
ATOM 15525 C CA . ALA A 1 12 ? -7.663 -2.929 7.409 1.00 0.00 10 ALA A CA 10
ATOM 15526 C C . ALA A 1 12 ? -6.787 -3.760 8.373 1.00 0.00 10 ALA A C 10
ATOM 15527 O O . ALA A 1 12 ? -6.814 -4.983 8.323 1.00 0.00 10 ALA A O 10
ATOM 15534 N N . ALA A 1 13 ? -6.005 -3.071 9.244 1.00 0.00 11 ALA A N 10
ATOM 15535 C CA . ALA A 1 13 ? -5.234 -3.714 10.331 1.00 0.00 11 ALA A CA 10
ATOM 15536 C C . ALA A 1 13 ? -6.180 -4.284 11.405 1.00 0.00 11 ALA A C 10
ATOM 15537 O O . ALA A 1 13 ? -5.995 -5.409 11.871 1.00 0.00 11 ALA A O 10
ATOM 15544 N N . SER A 1 14 ? -7.196 -3.481 11.783 1.00 0.00 12 SER A N 10
ATOM 15545 C CA . SER A 1 14 ? -8.215 -3.871 12.786 1.00 0.00 12 SER A CA 10
ATOM 15546 C C . SER A 1 14 ? -9.128 -4.976 12.209 1.00 0.00 12 SER A C 10
ATOM 15547 O O . SER A 1 14 ? -9.422 -5.972 12.887 1.00 0.00 12 SER A O 10
ATOM 15555 N N . SER A 1 15 ? -9.531 -4.790 10.933 1.00 0.00 13 SER A N 10
ATOM 15556 C CA . SER A 1 15 ? -10.336 -5.773 10.178 1.00 0.00 13 SER A CA 10
ATOM 15557 C C . SER A 1 15 ? -9.565 -7.100 10.022 1.00 0.00 13 SER A C 10
ATOM 15558 O O . SER A 1 15 ? -10.162 -8.186 10.070 1.00 0.00 13 SER A O 10
ATOM 15566 N N . ARG A 1 16 ? -8.230 -6.989 9.849 1.00 0.00 14 ARG A N 10
ATOM 15567 C CA . ARG A 1 16 ? -7.328 -8.151 9.751 1.00 0.00 14 ARG A CA 10
ATOM 15568 C C . ARG A 1 16 ? -7.346 -8.946 11.054 1.00 0.00 14 ARG A C 10
ATOM 15569 O O . ARG A 1 16 ? -7.517 -10.157 11.023 1.00 0.00 14 ARG A O 10
ATOM 15590 N N . MET A 1 17 ? -7.191 -8.245 12.190 1.00 0.00 15 MET A N 10
ATOM 15591 C CA . MET A 1 17 ? -7.143 -8.882 13.522 1.00 0.00 15 MET A CA 10
ATOM 15592 C C . MET A 1 17 ? -8.430 -9.677 13.806 1.00 0.00 15 MET A C 10
ATOM 15593 O O . MET A 1 17 ? -8.365 -10.807 14.289 1.00 0.00 15 MET A O 10
ATOM 15607 N N . GLU A 1 18 ? -9.584 -9.086 13.438 1.00 0.00 16 GLU A N 10
ATOM 15608 C CA . GLU A 1 18 ? -10.905 -9.743 13.548 1.00 0.00 16 GLU A CA 10
ATOM 15609 C C . GLU A 1 18 ? -10.973 -11.007 12.656 1.00 0.00 16 GLU A C 10
ATOM 15610 O O . GLU A 1 18 ? -11.515 -12.042 13.075 1.00 0.00 16 GLU A O 10
ATOM 15622 N N . MET A 1 19 ? -10.407 -10.912 11.427 1.00 0.00 17 MET A N 10
ATOM 15623 C CA . MET A 1 19 ? -10.337 -12.056 10.491 1.00 0.00 17 MET A CA 10
ATOM 15624 C C . MET A 1 19 ? -9.477 -13.190 11.072 1.00 0.00 17 MET A C 10
ATOM 15625 O O . MET A 1 19 ? -9.847 -14.340 10.981 1.00 0.00 17 MET A O 10
ATOM 15639 N N . LEU A 1 20 ? -8.360 -12.832 11.707 1.00 0.00 18 LEU A N 10
ATOM 15640 C CA . LEU A 1 20 ? -7.404 -13.797 12.280 1.00 0.00 18 LEU A CA 10
ATOM 15641 C C . LEU A 1 20 ? -8.032 -14.560 13.468 1.00 0.00 18 LEU A C 10
ATOM 15642 O O . LEU A 1 20 ? -7.772 -15.756 13.666 1.00 0.00 18 LEU A O 10
ATOM 15658 N N . GLN A 1 21 ? -8.875 -13.837 14.235 1.00 0.00 19 GLN A N 10
ATOM 15659 C CA . GLN A 1 21 ? -9.652 -14.385 15.370 1.00 0.00 19 GLN A CA 10
ATOM 15660 C C . GLN A 1 21 ? -10.635 -15.474 14.892 1.00 0.00 19 GLN A C 10
ATOM 15661 O O . GLN A 1 21 ? -10.655 -16.591 15.424 1.00 0.00 19 GLN A O 10
ATOM 15675 N N . ARG A 1 22 ? -11.427 -15.121 13.856 1.00 0.00 20 ARG A N 10
ATOM 15676 C CA . ARG A 1 22 ? -12.541 -15.961 13.362 1.00 0.00 20 ARG A CA 10
ATOM 15677 C C . ARG A 1 22 ? -12.035 -17.081 12.421 1.00 0.00 20 ARG A C 10
ATOM 15678 O O . ARG A 1 22 ? -12.680 -18.125 12.304 1.00 0.00 20 ARG A O 10
ATOM 15699 N N . GLU A 1 23 ? -10.864 -16.865 11.779 1.00 0.00 21 GLU A N 10
ATOM 15700 C CA . GLU A 1 23 ? -10.297 -17.805 10.792 1.00 0.00 21 GLU A CA 10
ATOM 15701 C C . GLU A 1 23 ? -9.549 -18.934 11.517 1.00 0.00 21 GLU A C 10
ATOM 15702 O O . GLU A 1 23 ? -9.982 -20.092 11.503 1.00 0.00 21 GLU A O 10
ATOM 15714 N N . TYR A 1 24 ? -8.448 -18.556 12.201 1.00 0.00 22 TYR A N 10
ATOM 15715 C CA . TYR A 1 24 ? -7.533 -19.508 12.848 1.00 0.00 22 TYR A CA 10
ATOM 15716 C C . TYR A 1 24 ? -8.051 -19.847 14.252 1.00 0.00 22 TYR A C 10
ATOM 15717 O O . TYR A 1 24 ? -8.841 -20.780 14.410 1.00 0.00 22 TYR A O 10
ATOM 15735 N N . SER A 1 25 ? -7.658 -19.043 15.253 1.00 0.00 23 SER A N 10
ATOM 15736 C CA . SER A 1 25 ? -8.005 -19.268 16.662 1.00 0.00 23 SER A CA 10
ATOM 15737 C C . SER A 1 25 ? -7.700 -18.021 17.483 1.00 0.00 23 SER A C 10
ATOM 15738 O O . SER A 1 25 ? -6.847 -17.204 17.116 1.00 0.00 23 SER A O 10
ATOM 15746 N N . THR A 1 26 ? -8.441 -17.882 18.575 1.00 0.00 24 THR A N 10
ATOM 15747 C CA . THR A 1 26 ? -8.130 -16.963 19.661 1.00 0.00 24 THR A CA 10
ATOM 15748 C C . THR A 1 26 ? -7.528 -17.778 20.811 1.00 0.00 24 THR A C 10
ATOM 15749 O O . THR A 1 26 ? -7.800 -18.984 20.939 1.00 0.00 24 THR A O 10
ATOM 15760 N N . LEU A 1 27 ? -6.690 -17.135 21.616 1.00 0.00 25 LEU A N 10
ATOM 15761 C CA . LEU A 1 27 ? -6.078 -17.763 22.789 1.00 0.00 25 LEU A CA 10
ATOM 15762 C C . LEU A 1 27 ? -7.105 -17.800 23.939 1.00 0.00 25 LEU A C 10
ATOM 15763 O O . LEU A 1 27 ? -7.658 -16.752 24.294 1.00 0.00 25 LEU A O 10
ATOM 15779 N N . ARG A 1 28 ? -7.385 -18.999 24.490 1.00 0.00 26 ARG A N 10
ATOM 15780 C CA . ARG A 1 28 ? -8.390 -19.169 25.572 1.00 0.00 26 ARG A CA 10
ATOM 15781 C C . ARG A 1 28 ? -7.738 -19.119 26.962 1.00 0.00 26 ARG A C 10
ATOM 15782 O O . ARG A 1 28 ? -8.271 -18.498 27.887 1.00 0.00 26 ARG A O 10
ATOM 15803 N N . SER A 1 29 ? -6.581 -19.782 27.096 1.00 0.00 27 SER A N 10
ATOM 15804 C CA . SER A 1 29 ? -5.908 -19.984 28.388 1.00 0.00 27 SER A CA 10
ATOM 15805 C C . SER A 1 29 ? -4.395 -20.066 28.182 1.00 0.00 27 SER A C 10
ATOM 15806 O O . SER A 1 29 ? -3.920 -20.431 27.101 1.00 0.00 27 SER A O 10
ATOM 15814 N N . VAL A 1 30 ? -3.643 -19.678 29.225 1.00 0.00 28 VAL A N 10
ATOM 15815 C CA . VAL A 1 30 ? -2.181 -19.819 29.288 1.00 0.00 28 VAL A CA 10
ATOM 15816 C C . VAL A 1 30 ? -1.802 -20.379 30.668 1.00 0.00 28 VAL A C 10
ATOM 15817 O O . VAL A 1 30 ? -2.294 -19.896 31.696 1.00 0.00 28 VAL A O 10
ATOM 15830 N N . GLN A 1 31 ? -0.927 -21.390 30.674 1.00 0.00 29 GLN A N 10
ATOM 15831 C CA . GLN A 1 31 ? -0.436 -22.044 31.891 1.00 0.00 29 GLN A CA 10
ATOM 15832 C C . GLN A 1 31 ? 1.093 -22.126 31.821 1.00 0.00 29 GLN A C 10
ATOM 15833 O O . GLN A 1 31 ? 1.654 -22.511 30.788 1.00 0.00 29 GLN A O 10
ATOM 15847 N N . TYR A 1 32 ? 1.775 -21.729 32.898 1.00 0.00 30 TYR A N 10
ATOM 15848 C CA . TYR A 1 32 ? 3.219 -21.948 33.031 1.00 0.00 30 TYR A CA 10
ATOM 15849 C C . TYR A 1 32 ? 3.433 -23.325 33.677 1.00 0.00 30 TYR A C 10
ATOM 15850 O O . TYR A 1 32 ? 3.226 -23.491 34.884 1.00 0.00 30 TYR A O 10
ATOM 15868 N N . ARG A 1 33 ? 3.791 -24.322 32.852 1.00 0.00 31 ARG A N 10
ATOM 15869 C CA . ARG A 1 33 ? 4.158 -25.657 33.338 1.00 0.00 31 ARG A CA 10
ATOM 15870 C C . ARG A 1 33 ? 5.604 -25.611 33.848 1.00 0.00 31 ARG A C 10
ATOM 15871 O O . ARG A 1 33 ? 6.549 -25.706 33.054 1.00 0.00 31 ARG A O 10
ATOM 15892 N N . SER A 1 34 ? 5.762 -25.398 35.170 1.00 0.00 32 SER A N 10
ATOM 15893 C CA . SER A 1 34 ? 7.074 -25.412 35.848 1.00 0.00 32 SER A CA 10
ATOM 15894 C C . SER A 1 34 ? 7.698 -26.823 35.840 1.00 0.00 32 SER A C 10
ATOM 15895 O O . SER A 1 34 ? 8.914 -26.977 36.019 1.00 0.00 32 SER A O 10
ATOM 15903 N N . GLU A 1 35 ? 6.835 -27.835 35.626 1.00 0.00 33 GLU A N 10
ATOM 15904 C CA . GLU A 1 35 ? 7.244 -29.231 35.373 1.00 0.00 33 GLU A CA 10
ATOM 15905 C C . GLU A 1 35 ? 8.163 -29.307 34.140 1.00 0.00 33 GLU A C 10
ATOM 15906 O O . GLU A 1 35 ? 9.140 -30.062 34.096 1.00 0.00 33 GLU A O 10
ATOM 15918 N N . GLU A 1 36 ? 7.806 -28.501 33.128 1.00 0.00 34 GLU A N 10
ATOM 15919 C CA . GLU A 1 36 ? 8.518 -28.424 31.846 1.00 0.00 34 GLU A CA 10
ATOM 15920 C C . GLU A 1 36 ? 9.528 -27.265 31.839 1.00 0.00 34 GLU A C 10
ATOM 15921 O O . GLU A 1 36 ? 10.517 -27.288 31.095 1.00 0.00 34 GLU A O 10
ATOM 15933 N N . GLY A 1 37 ? 9.241 -26.242 32.662 1.00 0.00 35 GLY A N 10
ATOM 15934 C CA . GLY A 1 37 ? 9.933 -24.954 32.603 1.00 0.00 35 GLY A CA 10
ATOM 15935 C C . GLY A 1 37 ? 9.565 -24.145 31.357 1.00 0.00 35 GLY A C 10
ATOM 15936 O O . GLY A 1 37 ? 10.361 -23.333 30.875 1.00 0.00 35 GLY A O 10
ATOM 15940 N N . VAL A 1 38 ? 8.343 -24.391 30.827 1.00 0.00 36 VAL A N 10
ATOM 15941 C CA . VAL A 1 38 ? 7.838 -23.756 29.590 1.00 0.00 36 VAL A CA 10
ATOM 15942 C C . VAL A 1 38 ? 6.469 -23.104 29.851 1.00 0.00 36 VAL A C 10
ATOM 15943 O O . VAL A 1 38 ? 5.751 -23.471 30.797 1.00 0.00 36 VAL A O 10
ATOM 15956 N N . ILE A 1 39 ? 6.123 -22.151 28.987 1.00 0.00 37 ILE A N 10
ATOM 15957 C CA . ILE A 1 39 ? 4.798 -21.529 28.930 1.00 0.00 37 ILE A CA 10
ATOM 15958 C C . ILE A 1 39 ? 3.994 -22.205 27.806 1.00 0.00 37 ILE A C 10
ATOM 15959 O O . ILE A 1 39 ? 4.498 -22.381 26.689 1.00 0.00 37 ILE A O 10
ATOM 15975 N N . VAL A 1 40 ? 2.767 -22.617 28.133 1.00 0.00 38 VAL A N 10
ATOM 15976 C CA . VAL A 1 40 ? 1.842 -23.290 27.209 1.00 0.00 38 VAL A CA 10
ATOM 15977 C C . VAL A 1 40 ? 0.639 -22.382 26.916 1.00 0.00 38 VAL A C 10
ATOM 15978 O O . VAL A 1 40 ? -0.147 -22.051 27.811 1.00 0.00 38 VAL A O 10
ATOM 15991 N N . PHE A 1 41 ? 0.529 -21.976 25.649 1.00 0.00 39 PHE A N 10
ATOM 15992 C CA . PHE A 1 41 ? -0.551 -21.128 25.143 1.00 0.00 39 PHE A CA 10
ATOM 15993 C C . PHE A 1 41 ? -1.652 -22.022 24.552 1.00 0.00 39 PHE A C 10
ATOM 15994 O O . PHE A 1 41 ? -1.538 -22.495 23.413 1.00 0.00 39 PHE A O 10
ATOM 16011 N N . ILE A 1 42 ? -2.683 -22.285 25.358 1.00 0.00 40 ILE A N 10
ATOM 16012 C CA . ILE A 1 42 ? -3.814 -23.149 24.975 1.00 0.00 40 ILE A CA 10
ATOM 16013 C C . ILE A 1 42 ? -4.790 -22.365 24.074 1.00 0.00 40 ILE A C 10
ATOM 16014 O O . ILE A 1 42 ? -5.293 -21.300 24.467 1.00 0.00 40 ILE A O 10
ATOM 16030 N N . LEU A 1 43 ? -5.038 -22.894 22.864 1.00 0.00 41 LEU A N 10
ATOM 16031 C CA . LEU A 1 43 ? -5.909 -22.246 21.854 1.00 0.00 41 LEU A CA 10
ATOM 16032 C C . LEU A 1 43 ? -7.376 -22.661 21.992 1.00 0.00 41 LEU A C 10
ATOM 16033 O O . LEU A 1 43 ? -7.704 -23.569 22.751 1.00 0.00 41 LEU A O 10
ATOM 16049 N N . ALA A 1 44 ? -8.249 -21.974 21.229 1.00 0.00 42 ALA A N 10
ATOM 16050 C CA . ALA A 1 44 ? -9.694 -22.278 21.153 1.00 0.00 42 ALA A CA 10
ATOM 16051 C C . ALA A 1 44 ? -9.952 -23.694 20.584 1.00 0.00 42 ALA A C 10
ATOM 16052 O O . ALA A 1 44 ? -10.957 -24.332 20.910 1.00 0.00 42 ALA A O 10
ATOM 16059 N N . ASN A 1 45 ? -9.018 -24.170 19.733 1.00 0.00 43 ASN A N 10
ATOM 16060 C CA . ASN A 1 45 ? -9.035 -25.550 19.184 1.00 0.00 43 ASN A CA 10
ATOM 16061 C C . ASN A 1 45 ? -8.251 -26.524 20.103 1.00 0.00 43 ASN A C 10
ATOM 16062 O O . ASN A 1 45 ? -8.032 -27.689 19.740 1.00 0.00 43 ASN A O 10
ATOM 16073 N N . ASP A 1 46 ? -7.827 -26.010 21.280 1.00 0.00 44 ASP A N 10
ATOM 16074 C CA . ASP A 1 46 ? -7.117 -26.762 22.345 1.00 0.00 44 ASP A CA 10
ATOM 16075 C C . ASP A 1 46 ? -5.685 -27.179 21.904 1.00 0.00 44 ASP A C 10
ATOM 16076 O O . ASP A 1 46 ? -5.149 -28.202 22.336 1.00 0.00 44 ASP A O 10
ATOM 16085 N N . ARG A 1 47 ? -5.063 -26.348 21.035 1.00 0.00 45 ARG A N 10
ATOM 16086 C CA . ARG A 1 47 ? -3.645 -26.516 20.637 1.00 0.00 45 ARG A CA 10
ATOM 16087 C C . ARG A 1 47 ? -2.721 -25.909 21.708 1.00 0.00 45 ARG A C 10
ATOM 16088 O O . ARG A 1 47 ? -2.835 -24.721 22.032 1.00 0.00 45 ARG A O 10
ATOM 16109 N N . GLU A 1 48 ? -1.831 -26.747 22.251 1.00 0.00 46 GLU A N 10
ATOM 16110 C CA . GLU A 1 48 ? -0.839 -26.358 23.257 1.00 0.00 46 GLU A CA 10
ATOM 16111 C C . GLU A 1 48 ? 0.421 -25.814 22.553 1.00 0.00 46 GLU A C 10
ATOM 16112 O O . GLU A 1 48 ? 1.171 -26.585 21.941 1.00 0.00 46 GLU A O 10
ATOM 16124 N N . LEU A 1 49 ? 0.630 -24.487 22.605 1.00 0.00 47 LEU A N 10
ATOM 16125 C CA . LEU A 1 49 ? 1.843 -23.847 22.063 1.00 0.00 47 LEU A CA 10
ATOM 16126 C C . LEU A 1 49 ? 2.934 -23.770 23.138 1.00 0.00 47 LEU A C 10
ATOM 16127 O O . LEU A 1 49 ? 2.817 -23.032 24.112 1.00 0.00 47 LEU A O 10
ATOM 16143 N N . LYS A 1 50 ? 4.004 -24.531 22.915 1.00 0.00 48 LYS A N 10
ATOM 16144 C CA . LYS A 1 50 ? 5.061 -24.784 23.904 1.00 0.00 48 LYS A CA 10
ATOM 16145 C C . LYS A 1 50 ? 6.287 -23.926 23.580 1.00 0.00 48 LYS A C 10
ATOM 16146 O O . LYS A 1 50 ? 7.008 -24.191 22.610 1.00 0.00 48 LYS A O 10
ATOM 16165 N N . PHE A 1 51 ? 6.485 -22.865 24.373 1.00 0.00 49 PHE A N 10
ATOM 16166 C CA . PHE A 1 51 ? 7.615 -21.928 24.236 1.00 0.00 49 PHE A CA 10
ATOM 16167 C C . PHE A 1 51 ? 8.178 -21.615 25.634 1.00 0.00 49 PHE A C 10
ATOM 16168 O O . PHE A 1 51 ? 7.409 -21.350 26.553 1.00 0.00 49 PHE A O 10
ATOM 16185 N N . ARG A 1 52 ? 9.514 -21.645 25.785 1.00 0.00 50 ARG A N 10
ATOM 16186 C CA . ARG A 1 52 ? 10.186 -21.285 27.054 1.00 0.00 50 ARG A CA 10
ATOM 16187 C C . ARG A 1 52 ? 10.163 -19.749 27.255 1.00 0.00 50 ARG A C 10
ATOM 16188 O O . ARG A 1 52 ? 9.932 -19.005 26.290 1.00 0.00 50 ARG A O 10
ATOM 16209 N N . PRO A 1 53 ? 10.360 -19.244 28.514 1.00 0.00 51 PRO A N 10
ATOM 16210 C CA . PRO A 1 53 ? 10.527 -17.792 28.772 1.00 0.00 51 PRO A CA 10
ATOM 16211 C C . PRO A 1 53 ? 11.646 -17.121 27.916 1.00 0.00 51 PRO A C 10
ATOM 16212 O O . PRO A 1 53 ? 11.478 -15.993 27.441 1.00 0.00 51 PRO A O 10
ATOM 16223 N N . ASP A 1 54 ? 12.766 -17.837 27.703 1.00 0.00 52 ASP A N 10
ATOM 16224 C CA . ASP A 1 54 ? 13.906 -17.341 26.889 1.00 0.00 52 ASP A CA 10
ATOM 16225 C C . ASP A 1 54 ? 13.600 -17.354 25.368 1.00 0.00 52 ASP A C 10
ATOM 16226 O O . ASP A 1 54 ? 14.314 -16.712 24.588 1.00 0.00 52 ASP A O 10
ATOM 16235 N N . ASP A 1 55 ? 12.541 -18.080 24.964 1.00 0.00 53 ASP A N 10
ATOM 16236 C CA . ASP A 1 55 ? 12.039 -18.074 23.571 1.00 0.00 53 ASP A CA 10
ATOM 16237 C C . ASP A 1 55 ? 11.361 -16.737 23.247 1.00 0.00 53 ASP A C 10
ATOM 16238 O O . ASP A 1 55 ? 11.500 -16.216 22.143 1.00 0.00 53 ASP A O 10
ATOM 16247 N N . LEU A 1 56 ? 10.619 -16.203 24.225 1.00 0.00 54 LEU A N 10
ATOM 16248 C CA . LEU A 1 56 ? 9.645 -15.120 24.000 1.00 0.00 54 LEU A CA 10
ATOM 16249 C C . LEU A 1 56 ? 10.206 -13.760 24.400 1.00 0.00 54 LEU A C 10
ATOM 16250 O O . LEU A 1 56 ? 10.878 -13.634 25.431 1.00 0.00 54 LEU A O 10
ATOM 16266 N N . GLN A 1 57 ? 9.894 -12.741 23.580 1.00 0.00 55 GLN A N 10
ATOM 16267 C CA . GLN A 1 57 ? 10.276 -11.341 23.836 1.00 0.00 55 GLN A CA 10
ATOM 16268 C C . GLN A 1 57 ? 9.602 -10.800 25.114 1.00 0.00 55 GLN A C 10
ATOM 16269 O O . GLN A 1 57 ? 10.172 -9.945 25.801 1.00 0.00 55 GLN A O 10
ATOM 16283 N N . ALA A 1 58 ? 8.388 -11.317 25.427 1.00 0.00 56 ALA A N 10
ATOM 16284 C CA . ALA A 1 58 ? 7.668 -10.948 26.660 1.00 0.00 56 ALA A CA 10
ATOM 16285 C C . ALA A 1 58 ? 8.495 -11.307 27.893 1.00 0.00 56 ALA A C 10
ATOM 16286 O O . ALA A 1 58 ? 8.821 -10.460 28.727 1.00 0.00 56 ALA A O 10
ATOM 16293 N N . THR A 1 59 ? 8.911 -12.562 27.927 1.00 0.00 57 THR A N 10
ATOM 16294 C CA . THR A 1 59 ? 9.323 -13.249 29.150 1.00 0.00 57 THR A CA 10
ATOM 16295 C C . THR A 1 59 ? 10.830 -13.443 29.272 1.00 0.00 57 THR A C 10
ATOM 16296 O O . THR A 1 59 ? 11.297 -14.108 30.207 1.00 0.00 57 THR A O 10
ATOM 16307 N N . TYR A 1 60 ? 11.585 -12.855 28.337 1.00 0.00 58 TYR A N 10
ATOM 16308 C CA . TYR A 1 60 ? 13.049 -12.868 28.369 1.00 0.00 58 TYR A CA 10
ATOM 16309 C C . TYR A 1 60 ? 13.526 -12.007 29.553 1.00 0.00 58 TYR A C 10
ATOM 16310 O O . TYR A 1 60 ? 13.574 -10.775 29.457 1.00 0.00 58 TYR A O 10
ATOM 16328 N N . GLY A 1 61 ? 13.802 -12.675 30.684 1.00 0.00 59 GLY A N 10
ATOM 16329 C CA . GLY A 1 61 ? 14.132 -12.000 31.937 1.00 0.00 59 GLY A CA 10
ATOM 16330 C C . GLY A 1 61 ? 12.889 -11.647 32.750 1.00 0.00 59 GLY A C 10
ATOM 16331 O O . GLY A 1 61 ? 12.815 -10.567 33.345 1.00 0.00 59 GLY A O 10
ATOM 16335 N N . ALA A 1 62 ? 11.897 -12.566 32.764 1.00 0.00 60 ALA A N 10
ATOM 16336 C CA . ALA A 1 62 ? 10.669 -12.437 33.584 1.00 0.00 60 ALA A CA 10
ATOM 16337 C C . ALA A 1 62 ? 10.525 -13.660 34.504 1.00 0.00 60 ALA A C 10
ATOM 16338 O O . ALA A 1 62 ? 10.720 -14.791 34.058 1.00 0.00 60 ALA A O 10
ATOM 16345 N N . THR A 1 63 ? 10.167 -13.422 35.777 1.00 0.00 61 THR A N 10
ATOM 16346 C CA . THR A 1 63 ? 10.058 -14.476 36.807 1.00 0.00 61 THR A CA 10
ATOM 16347 C C . THR A 1 63 ? 8.746 -15.304 36.660 1.00 0.00 61 THR A C 10
ATOM 16348 O O . THR A 1 63 ? 7.767 -14.801 36.100 1.00 0.00 61 THR A O 10
ATOM 16359 N N . PRO A 1 64 ? 8.714 -16.590 37.177 1.00 0.00 62 PRO A N 10
ATOM 16360 C CA . PRO A 1 64 ? 7.529 -17.489 37.066 1.00 0.00 62 PRO A CA 10
ATOM 16361 C C . PRO A 1 64 ? 6.240 -16.912 37.703 1.00 0.00 62 PRO A C 10
ATOM 16362 O O . PRO A 1 64 ? 5.142 -17.213 37.236 1.00 0.00 62 PRO A O 10
ATOM 16373 N N . GLU A 1 65 ? 6.384 -16.078 38.755 1.00 0.00 63 GLU A N 10
ATOM 16374 C CA . GLU A 1 65 ? 5.230 -15.408 39.410 1.00 0.00 63 GLU A CA 10
ATOM 16375 C C . GLU A 1 65 ? 4.551 -14.411 38.444 1.00 0.00 63 GLU A C 10
ATOM 16376 O O . GLU A 1 65 ? 3.324 -14.267 38.440 1.00 0.00 63 GLU A O 10
ATOM 16388 N N . GLN A 1 66 ? 5.366 -13.759 37.601 1.00 0.00 64 GLN A N 10
ATOM 16389 C CA . GLN A 1 66 ? 4.878 -12.832 36.560 1.00 0.00 64 GLN A CA 10
ATOM 16390 C C . GLN A 1 66 ? 4.193 -13.606 35.408 1.00 0.00 64 GLN A C 10
ATOM 16391 O O . GLN A 1 66 ? 3.413 -13.042 34.633 1.00 0.00 64 GLN A O 10
ATOM 16405 N N . LEU A 1 67 ? 4.506 -14.914 35.335 1.00 0.00 65 LEU A N 10
ATOM 16406 C CA . LEU A 1 67 ? 3.938 -15.871 34.360 1.00 0.00 65 LEU A CA 10
ATOM 16407 C C . LEU A 1 67 ? 2.785 -16.658 35.018 1.00 0.00 65 LEU A C 10
ATOM 16408 O O . LEU A 1 67 ? 2.462 -17.783 34.614 1.00 0.00 65 LEU A O 10
ATOM 16424 N N . ARG A 1 68 ? 2.178 -16.047 36.053 1.00 0.00 66 ARG A N 10
ATOM 16425 C CA . ARG A 1 68 ? 0.894 -16.483 36.620 1.00 0.00 66 ARG A CA 10
ATOM 16426 C C . ARG A 1 68 ? -0.162 -15.400 36.349 1.00 0.00 66 ARG A C 10
ATOM 16427 O O . ARG A 1 68 ? -1.305 -15.708 35.987 1.00 0.00 66 ARG A O 10
ATOM 16448 N N . GLU A 1 69 ? 0.242 -14.116 36.515 1.00 0.00 67 GLU A N 10
ATOM 16449 C CA . GLU A 1 69 ? -0.650 -12.966 36.282 1.00 0.00 67 GLU A CA 10
ATOM 16450 C C . GLU A 1 69 ? -0.680 -12.651 34.783 1.00 0.00 67 GLU A C 10
ATOM 16451 O O . GLU A 1 69 ? 0.069 -11.796 34.264 1.00 0.00 67 GLU A O 10
ATOM 16463 N N . ILE A 1 70 ? -1.531 -13.405 34.095 1.00 0.00 68 ILE A N 10
ATOM 16464 C CA . ILE A 1 70 ? -1.612 -13.441 32.640 1.00 0.00 68 ILE A CA 10
ATOM 16465 C C . ILE A 1 70 ? -3.064 -13.169 32.187 1.00 0.00 68 ILE A C 10
ATOM 16466 O O . ILE A 1 70 ? -4.016 -13.635 32.822 1.00 0.00 68 ILE A O 10
ATOM 16482 N N . GLU A 1 71 ? -3.215 -12.414 31.083 1.00 0.00 69 GLU A N 10
ATOM 16483 C CA . GLU A 1 71 ? -4.520 -12.140 30.445 1.00 0.00 69 GLU A CA 10
ATOM 16484 C C . GLU A 1 71 ? -4.344 -12.186 28.914 1.00 0.00 69 GLU A C 10
ATOM 16485 O O . GLU A 1 71 ? -3.242 -11.992 28.425 1.00 0.00 69 GLU A O 10
ATOM 16497 N N . ILE A 1 72 ? -5.433 -12.447 28.166 1.00 0.00 70 ILE A N 10
ATOM 16498 C CA . ILE A 1 72 ? -5.407 -12.514 26.678 1.00 0.00 70 ILE A CA 10
ATOM 16499 C C . ILE A 1 72 ? -5.163 -11.100 26.081 1.00 0.00 70 ILE A C 10
ATOM 16500 O O . ILE A 1 72 ? -5.573 -10.099 26.676 1.00 0.00 70 ILE A O 10
ATOM 16516 N N . SER A 1 73 ? -4.484 -11.046 24.907 1.00 0.00 71 SER A N 10
ATOM 16517 C CA . SER A 1 73 ? -3.984 -9.792 24.273 1.00 0.00 71 SER A CA 10
ATOM 16518 C C . SER A 1 73 ? -5.077 -8.713 24.053 1.00 0.00 71 SER A C 10
ATOM 16519 O O . SER A 1 73 ? -6.269 -9.033 24.007 1.00 0.00 71 SER A O 10
ATOM 16527 N N . PRO A 1 74 ? -4.668 -7.400 23.892 1.00 0.00 72 PRO A N 10
ATOM 16528 C CA . PRO A 1 74 ? -5.596 -6.318 23.473 1.00 0.00 72 PRO A CA 10
ATOM 16529 C C . PRO A 1 74 ? -6.073 -6.486 22.005 1.00 0.00 72 PRO A C 10
ATOM 16530 O O . PRO A 1 74 ? -7.012 -5.811 21.571 1.00 0.00 72 PRO A O 10
ATOM 16541 N N . SER A 1 75 ? -5.405 -7.384 21.256 1.00 0.00 73 SER A N 10
ATOM 16542 C CA . SER A 1 75 ? -5.829 -7.797 19.903 1.00 0.00 73 SER A CA 10
ATOM 16543 C C . SER A 1 75 ? -6.823 -8.985 19.975 1.00 0.00 73 SER A C 10
ATOM 16544 O O . SER A 1 75 ? -7.489 -9.305 18.983 1.00 0.00 73 SER A O 10
ATOM 16552 N N . GLY A 1 76 ? -6.866 -9.656 21.153 1.00 0.00 74 GLY A N 10
ATOM 16553 C CA . GLY A 1 76 ? -7.700 -10.848 21.383 1.00 0.00 74 GLY A CA 10
ATOM 16554 C C . GLY A 1 76 ? -7.153 -12.112 20.713 1.00 0.00 74 GLY A C 10
ATOM 16555 O O . GLY A 1 76 ? -7.771 -13.178 20.784 1.00 0.00 74 GLY A O 10
ATOM 16559 N N . LEU A 1 77 ? -5.978 -11.985 20.078 1.00 0.00 75 LEU A N 10
ATOM 16560 C CA . LEU A 1 77 ? -5.300 -13.080 19.386 1.00 0.00 75 LEU A CA 10
ATOM 16561 C C . LEU A 1 77 ? -4.399 -13.822 20.364 1.00 0.00 75 LEU A C 10
ATOM 16562 O O . LEU A 1 77 ? -4.690 -14.952 20.753 1.00 0.00 75 LEU A O 10
ATOM 16578 N N . GLY A 1 78 ? -3.305 -13.153 20.769 1.00 0.00 76 GLY A N 10
ATOM 16579 C CA . GLY A 1 78 ? -2.286 -13.757 21.617 1.00 0.00 76 GLY A CA 10
ATOM 16580 C C . GLY A 1 78 ? -2.534 -13.512 23.070 1.00 0.00 76 GLY A C 10
ATOM 16581 O O . GLY A 1 78 ? -3.656 -13.693 23.555 1.00 0.00 76 GLY A O 10
ATOM 16585 N N . VAL A 1 79 ? -1.505 -13.039 23.758 1.00 0.00 77 VAL A N 10
ATOM 16586 C CA . VAL A 1 79 ? -1.538 -12.832 25.192 1.00 0.00 77 VAL A CA 10
ATOM 16587 C C . VAL A 1 79 ? -0.977 -11.445 25.529 1.00 0.00 77 VAL A C 10
ATOM 16588 O O . VAL A 1 79 ? -0.398 -10.780 24.678 1.00 0.00 77 VAL A O 10
ATOM 16601 N N . TYR A 1 80 ? -1.174 -11.043 26.779 1.00 0.00 78 TYR A N 10
ATOM 16602 C CA . TYR A 1 80 ? -0.633 -9.831 27.372 1.00 0.00 78 TYR A CA 10
ATOM 16603 C C . TYR A 1 80 ? -0.341 -10.144 28.846 1.00 0.00 78 TYR A C 10
ATOM 16604 O O . TYR A 1 80 ? -1.264 -10.314 29.651 1.00 0.00 78 TYR A O 10
ATOM 16622 N N . PHE A 1 81 ? 0.944 -10.270 29.179 1.00 0.00 79 PHE A N 10
ATOM 16623 C CA . PHE A 1 81 ? 1.371 -10.551 30.554 1.00 0.00 79 PHE A CA 10
ATOM 16624 C C . PHE A 1 81 ? 1.469 -9.232 31.327 1.00 0.00 79 PHE A C 10
ATOM 16625 O O . PHE A 1 81 ? 2.270 -8.361 30.969 1.00 0.00 79 PHE A O 10
ATOM 16642 N N . GLU A 1 82 ? 0.666 -9.110 32.392 1.00 0.00 80 GLU A N 10
ATOM 16643 C CA . GLU A 1 82 ? 0.384 -7.821 33.053 1.00 0.00 80 GLU A CA 10
ATOM 16644 C C . GLU A 1 82 ? 1.559 -7.339 33.925 1.00 0.00 80 GLU A C 10
ATOM 16645 O O . GLU A 1 82 ? 1.914 -6.160 33.907 1.00 0.00 80 GLU A O 10
ATOM 16657 N N . THR A 1 83 ? 2.164 -8.273 34.681 1.00 0.00 81 THR A N 10
ATOM 16658 C CA . THR A 1 83 ? 3.212 -7.955 35.685 1.00 0.00 81 THR A CA 10
ATOM 16659 C C . THR A 1 83 ? 4.525 -7.441 35.027 1.00 0.00 81 THR A C 10
ATOM 16660 O O . THR A 1 83 ? 5.396 -6.872 35.697 1.00 0.00 81 THR A O 10
ATOM 16671 N N . LEU A 1 84 ? 4.656 -7.687 33.713 1.00 0.00 82 LEU A N 10
ATOM 16672 C CA . LEU A 1 84 ? 5.783 -7.219 32.875 1.00 0.00 82 LEU A CA 10
ATOM 16673 C C . LEU A 1 84 ? 5.278 -6.211 31.821 1.00 0.00 82 LEU A C 10
ATOM 16674 O O . LEU A 1 84 ? 6.088 -5.554 31.152 1.00 0.00 82 LEU A O 10
ATOM 16690 N N . GLU A 1 85 ? 3.930 -6.120 31.681 1.00 0.00 83 GLU A N 10
ATOM 16691 C CA . GLU A 1 85 ? 3.235 -5.249 30.698 1.00 0.00 83 GLU A CA 10
ATOM 16692 C C . GLU A 1 85 ? 3.685 -5.542 29.255 1.00 0.00 83 GLU A C 10
ATOM 16693 O O . GLU A 1 85 ? 3.603 -4.687 28.370 1.00 0.00 83 GLU A O 10
ATOM 16705 N N . GLU A 1 86 ? 4.092 -6.793 29.026 1.00 0.00 84 GLU A N 10
ATOM 16706 C CA . GLU A 1 86 ? 4.719 -7.227 27.772 1.00 0.00 84 GLU A CA 10
ATOM 16707 C C . GLU A 1 86 ? 3.914 -8.406 27.202 1.00 0.00 84 GLU A C 10
ATOM 16708 O O . GLU A 1 86 ? 3.581 -9.349 27.936 1.00 0.00 84 GLU A O 10
ATOM 16720 N N . ASP A 1 87 ? 3.597 -8.342 25.897 1.00 0.00 85 ASP A N 10
ATOM 16721 C CA . ASP A 1 87 ? 2.665 -9.283 25.237 1.00 0.00 85 ASP A CA 10
ATOM 16722 C C . ASP A 1 87 ? 3.419 -10.333 24.406 1.00 0.00 85 ASP A C 10
ATOM 16723 O O . ASP A 1 87 ? 4.605 -10.159 24.081 1.00 0.00 85 ASP A O 10
ATOM 16732 N N . VAL A 1 88 ? 2.707 -11.427 24.073 1.00 0.00 86 VAL A N 10
ATOM 16733 C CA . VAL A 1 88 ? 3.174 -12.462 23.131 1.00 0.00 86 VAL A CA 10
ATOM 16734 C C . VAL A 1 88 ? 2.076 -12.638 22.065 1.00 0.00 86 VAL A C 10
ATOM 16735 O O . VAL A 1 88 ? 1.045 -13.271 22.330 1.00 0.00 86 VAL A O 10
ATOM 16748 N N . SER A 1 89 ? 2.286 -12.031 20.882 1.00 0.00 87 SER A N 10
ATOM 16749 C CA . SER A 1 89 ? 1.313 -12.070 19.771 1.00 0.00 87 SER A CA 10
ATOM 16750 C C . SER A 1 89 ? 1.197 -13.495 19.183 1.00 0.00 87 SER A C 10
ATOM 16751 O O . SER A 1 89 ? 2.213 -14.131 18.874 1.00 0.00 87 SER A O 10
ATOM 16759 N N . LEU A 1 90 ? -0.058 -13.979 19.044 1.00 0.00 88 LEU A N 10
ATOM 16760 C CA . LEU A 1 90 ? -0.360 -15.376 18.660 1.00 0.00 88 LEU A CA 10
ATOM 16761 C C . LEU A 1 90 ? 0.098 -15.717 17.244 1.00 0.00 88 LEU A C 10
ATOM 16762 O O . LEU A 1 90 ? 0.695 -16.765 17.018 1.00 0.00 88 LEU A O 10
ATOM 16778 N N . ILE A 1 91 ? -0.241 -14.821 16.303 1.00 0.00 89 ILE A N 10
ATOM 16779 C CA . ILE A 1 91 ? 0.020 -15.013 14.863 1.00 0.00 89 ILE A CA 10
ATOM 16780 C C . ILE A 1 91 ? 1.511 -15.253 14.635 1.00 0.00 89 ILE A C 10
ATOM 16781 O O . ILE A 1 91 ? 1.897 -16.091 13.819 1.00 0.00 89 ILE A O 10
ATOM 16797 N N . GLY A 1 92 ? 2.324 -14.536 15.423 1.00 0.00 90 GLY A N 10
ATOM 16798 C CA . GLY A 1 92 ? 3.754 -14.756 15.458 1.00 0.00 90 GLY A CA 10
ATOM 16799 C C . GLY A 1 92 ? 4.098 -16.202 15.842 1.00 0.00 90 GLY A C 10
ATOM 16800 O O . GLY A 1 92 ? 4.808 -16.878 15.102 1.00 0.00 90 GLY A O 10
ATOM 16804 N N . LEU A 1 93 ? 3.529 -16.688 16.967 1.00 0.00 91 LEU A N 10
ATOM 16805 C CA . LEU A 1 93 ? 3.799 -18.051 17.506 1.00 0.00 91 LEU A CA 10
ATOM 16806 C C . LEU A 1 93 ? 3.424 -19.142 16.486 1.00 0.00 91 LEU A C 10
ATOM 16807 O O . LEU A 1 93 ? 4.119 -20.162 16.355 1.00 0.00 91 LEU A O 10
ATOM 16823 N N . LEU A 1 94 ? 2.309 -18.894 15.774 1.00 0.00 92 LEU A N 10
ATOM 16824 C CA . LEU A 1 94 ? 1.760 -19.799 14.749 1.00 0.00 92 LEU A CA 10
ATOM 16825 C C . LEU A 1 94 ? 2.723 -19.915 13.550 1.00 0.00 92 LEU A C 10
ATOM 16826 O O . LEU A 1 94 ? 2.878 -20.994 12.965 1.00 0.00 92 LEU A O 10
ATOM 16842 N N . GLU A 1 95 ? 3.376 -18.789 13.216 1.00 0.00 93 GLU A N 10
ATOM 16843 C CA . GLU A 1 95 ? 4.321 -18.701 12.088 1.00 0.00 93 GLU A CA 10
ATOM 16844 C C . GLU A 1 95 ? 5.766 -19.070 12.508 1.00 0.00 93 GLU A C 10
ATOM 16845 O O . GLU A 1 95 ? 6.599 -19.382 11.650 1.00 0.00 93 GLU A O 10
ATOM 16857 N N . GLY A 1 96 ? 6.050 -19.029 13.829 1.00 0.00 94 GLY A N 10
ATOM 16858 C CA . GLY A 1 96 ? 7.396 -19.328 14.369 1.00 0.00 94 GLY A CA 10
ATOM 16859 C C . GLY A 1 96 ? 8.087 -18.112 15.002 1.00 0.00 94 GLY A C 10
ATOM 16860 O O . GLY A 1 96 ? 9.119 -18.259 15.663 1.00 0.00 94 GLY A O 10
ATOM 16864 N N . ARG A 1 97 ? 7.525 -16.917 14.768 1.00 0.00 95 ARG A N 10
ATOM 16865 C CA . ARG A 1 97 ? 7.999 -15.638 15.342 1.00 0.00 95 ARG A CA 10
ATOM 16866 C C . ARG A 1 97 ? 7.718 -15.588 16.876 1.00 0.00 95 ARG A C 10
ATOM 16867 O O . ARG A 1 97 ? 6.582 -15.386 17.310 1.00 0.00 95 ARG A O 10
ATOM 16888 N N . ARG A 1 98 ? 8.769 -15.792 17.680 1.00 0.00 96 ARG A N 10
ATOM 16889 C CA . ARG A 1 98 ? 8.667 -15.872 19.162 1.00 0.00 96 ARG A CA 10
ATOM 16890 C C . ARG A 1 98 ? 8.855 -14.472 19.794 1.00 0.00 96 ARG A C 10
ATOM 16891 O O . ARG A 1 98 ? 8.297 -14.158 20.857 1.00 0.00 96 ARG A O 10
ATOM 16912 N N . GLY A 1 99 ? 9.679 -13.663 19.118 1.00 0.00 97 GLY A N 10
ATOM 16913 C CA . GLY A 1 99 ? 9.818 -12.222 19.367 1.00 0.00 97 GLY A C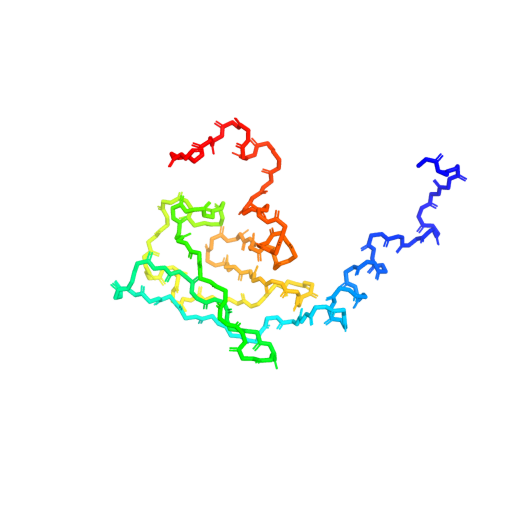A 10
ATOM 16914 C C . GLY A 1 99 ? 9.994 -11.497 18.046 1.00 0.00 97 GLY A C 10
ATOM 16915 O O . GLY A 1 99 ? 9.841 -12.124 16.997 1.00 0.00 97 GLY A O 10
ATOM 16919 N N . SER A 1 100 ? 10.328 -10.194 18.065 1.00 0.00 98 SER A N 10
ATOM 16920 C CA . SER A 1 100 ? 10.598 -9.446 16.813 1.00 0.00 98 SER A CA 10
ATOM 16921 C C . SER A 1 100 ? 11.843 -10.041 16.100 1.00 0.00 98 SER A C 10
ATOM 16922 O O . SER A 1 100 ? 12.702 -10.636 16.760 1.00 0.00 98 SER A O 10
ATOM 16930 N N . ALA A 1 101 ? 11.916 -9.887 14.764 1.00 0.00 99 ALA A N 10
ATOM 16931 C CA . ALA A 1 101 ? 12.998 -10.471 13.930 1.00 0.00 99 ALA A CA 10
ATOM 16932 C C . ALA A 1 101 ? 14.384 -9.977 14.384 1.00 0.00 99 ALA A C 10
ATOM 16933 O O . ALA A 1 101 ? 15.341 -10.763 14.480 1.00 0.00 99 ALA A O 10
ATOM 16940 N N . LYS A 1 102 ? 14.462 -8.674 14.698 1.00 0.00 100 LYS A N 10
ATOM 16941 C CA . LYS A 1 102 ? 15.681 -8.055 15.245 1.00 0.00 100 LYS A CA 10
ATOM 16942 C C . LYS A 1 102 ? 16.064 -8.720 16.588 1.00 0.00 100 LYS A C 10
ATOM 16943 O O . LYS A 1 102 ? 17.206 -9.142 16.763 1.00 0.00 100 LYS A O 10
ATOM 16962 N N . TRP A 1 103 ? 15.067 -8.900 17.480 1.00 0.00 101 TRP A N 10
ATOM 16963 C CA . TRP A 1 103 ? 15.265 -9.474 18.826 1.00 0.00 101 TRP A CA 10
ATOM 16964 C C . TRP A 1 103 ? 15.828 -10.907 18.735 1.00 0.00 101 TRP A C 10
ATOM 16965 O O . TRP A 1 103 ? 16.775 -11.249 19.436 1.00 0.00 101 TRP A O 10
ATOM 16986 N N . MET A 1 104 ? 15.231 -11.722 17.849 1.00 0.00 102 MET A N 10
ATOM 16987 C CA . MET A 1 104 ? 15.617 -13.136 17.655 1.00 0.00 102 MET A CA 10
ATOM 16988 C C . MET A 1 104 ? 17.008 -13.263 16.990 1.00 0.00 102 MET A C 10
ATOM 16989 O O . MET A 1 104 ? 17.664 -14.305 17.122 1.00 0.00 102 MET A O 10
ATOM 17003 N N . ALA A 1 105 ? 17.454 -12.201 16.289 1.00 0.00 103 ALA A N 10
ATOM 17004 C CA . ALA A 1 105 ? 18.768 -12.179 15.619 1.00 0.00 103 ALA A CA 10
ATOM 17005 C C . ALA A 1 105 ? 19.880 -11.827 16.624 1.00 0.00 103 ALA A C 10
ATOM 17006 O O . ALA A 1 105 ? 21.011 -12.313 16.523 1.00 0.00 103 ALA A O 10
ATOM 17013 N N . GLU A 1 106 ? 19.525 -10.982 17.609 1.00 0.00 104 GLU A N 10
ATOM 17014 C CA . GLU A 1 106 ? 20.472 -10.423 18.599 1.00 0.00 104 GLU A CA 10
ATOM 17015 C C . GLU A 1 106 ? 20.507 -11.270 19.875 1.00 0.00 104 GLU A C 10
ATOM 17016 O O . GLU A 1 106 ? 21.477 -11.225 20.640 1.00 0.00 104 GLU A O 10
ATOM 17028 N N . HIS A 1 107 ? 19.423 -12.028 20.099 1.00 0.00 105 HIS A N 10
ATOM 17029 C CA . HIS A 1 107 ? 19.294 -12.972 21.216 1.00 0.00 105 HIS A CA 10
ATOM 17030 C C . HIS A 1 107 ? 19.132 -14.382 20.630 1.00 0.00 105 HIS A C 10
ATOM 17031 O O . HIS A 1 107 ? 18.007 -14.786 20.296 1.00 0.00 105 HIS A O 10
ATOM 17046 N N . PRO A 1 108 ? 20.277 -15.128 20.421 1.00 0.00 106 PRO A N 10
ATOM 17047 C CA . PRO A 1 108 ? 20.247 -16.512 19.898 1.00 0.00 106 PRO A CA 10
ATOM 17048 C C . PRO A 1 108 ? 19.485 -17.460 20.838 1.00 0.00 106 PRO A C 10
ATOM 17049 O O . PRO A 1 108 ? 19.370 -17.209 22.048 1.00 0.00 106 PRO A O 10
ATOM 17060 N N . LEU A 1 109 ? 18.979 -18.550 20.270 1.00 0.00 107 LEU A N 10
ATOM 17061 C CA . LEU A 1 109 ? 18.118 -19.507 20.979 1.00 0.00 107 LEU A CA 10
ATOM 17062 C C . LEU A 1 109 ? 18.564 -20.939 20.648 1.00 0.00 107 LEU A C 10
ATOM 17063 O O . LEU A 1 109 ? 19.213 -21.172 19.625 1.00 0.00 107 LEU A O 10
ATOM 17079 N N . ALA A 1 110 ? 18.198 -21.901 21.509 1.00 0.00 108 ALA A N 10
ATOM 17080 C CA . ALA A 1 110 ? 18.486 -23.338 21.296 1.00 0.00 108 ALA A CA 10
ATOM 17081 C C . ALA A 1 110 ? 17.391 -24.010 20.437 1.00 0.00 108 ALA A C 10
ATOM 17082 O O . ALA A 1 110 ? 17.232 -25.239 20.462 1.00 0.00 108 ALA A O 10
ATOM 17089 N N . SER A 1 111 ? 16.678 -23.187 19.646 1.00 0.00 109 SER A N 10
ATOM 17090 C CA . SER A 1 111 ? 15.568 -23.620 18.802 1.00 0.00 109 SER A CA 10
ATOM 17091 C C . SER A 1 111 ? 15.392 -22.605 17.639 1.00 0.00 109 SER A C 10
ATOM 17092 O O . SER A 1 111 ? 15.754 -22.930 16.490 1.00 0.00 109 SER A O 10
ATOM 17101 N N . MET A 1 3 ? -4.597 -4.171 -4.056 1.00 0.00 1 MET A N 11
ATOM 17102 C CA . MET A 1 3 ? -3.462 -3.356 -3.573 1.00 0.00 1 MET A CA 11
ATOM 17103 C C . MET A 1 3 ? -3.832 -1.864 -3.651 1.00 0.00 1 MET A C 11
ATOM 17104 O O . MET A 1 3 ? -4.944 -1.524 -4.084 1.00 0.00 1 MET A O 11
ATOM 17119 N N . GLU A 1 4 ? -2.888 -0.985 -3.219 1.00 0.00 2 GLU A N 11
ATOM 17120 C CA . GLU A 1 4 ? -3.103 0.484 -3.091 1.00 0.00 2 GLU A CA 11
ATOM 17121 C C . GLU A 1 4 ? -4.254 0.787 -2.090 1.00 0.00 2 GLU A C 11
ATOM 17122 O O . GLU A 1 4 ? -4.847 1.873 -2.097 1.00 0.00 2 GLU A O 11
ATOM 17134 N N . VAL A 1 5 ? -4.521 -0.190 -1.198 1.00 0.00 3 VAL A N 11
ATOM 17135 C CA . VAL A 1 5 ? -5.572 -0.105 -0.164 1.00 0.00 3 VAL A CA 11
ATOM 17136 C C . VAL A 1 5 ? -4.966 0.234 1.210 1.00 0.00 3 VAL A C 11
ATOM 17137 O O . VAL A 1 5 ? -5.685 0.271 2.211 1.00 0.00 3 VAL A O 11
ATOM 17150 N N . SER A 1 6 ? -3.635 0.458 1.254 1.00 0.00 4 SER A N 11
ATOM 17151 C CA . SER A 1 6 ? -2.927 0.828 2.484 1.00 0.00 4 SER A CA 11
ATOM 17152 C C . SER A 1 6 ? -3.330 2.257 2.892 1.00 0.00 4 SER A C 11
ATOM 17153 O O . SER A 1 6 ? -2.655 3.240 2.562 1.00 0.00 4 SER A O 11
ATOM 17161 N N . ALA A 1 7 ? -4.485 2.345 3.563 1.00 0.00 5 ALA A N 11
ATOM 17162 C CA . ALA A 1 7 ? -5.112 3.607 3.960 1.00 0.00 5 ALA A CA 11
ATOM 17163 C C . ALA A 1 7 ? -5.783 3.432 5.327 1.00 0.00 5 ALA A C 11
ATOM 17164 O O . ALA A 1 7 ? -6.283 2.344 5.650 1.00 0.00 5 ALA A O 11
ATOM 17171 N N . ASN A 1 8 ? -5.785 4.509 6.119 1.00 0.00 6 ASN A N 11
ATOM 17172 C CA . ASN A 1 8 ? -6.381 4.526 7.467 1.00 0.00 6 ASN A CA 11
ATOM 17173 C C . ASN A 1 8 ? -7.916 4.319 7.420 1.00 0.00 6 ASN A C 11
ATOM 17174 O O . ASN A 1 8 ? -8.499 3.741 8.340 1.00 0.00 6 ASN A O 11
ATOM 17185 N N . GLU A 1 9 ? -8.539 4.794 6.321 1.00 0.00 7 GLU A N 11
ATOM 17186 C CA . GLU A 1 9 ? -9.985 4.626 6.063 1.00 0.00 7 GLU A CA 11
ATOM 17187 C C . GLU A 1 9 ? -10.319 3.151 5.742 1.00 0.00 7 GLU A C 11
ATOM 17188 O O . GLU A 1 9 ? -11.409 2.672 6.062 1.00 0.00 7 GLU A O 11
ATOM 17200 N N . LEU A 1 10 ? -9.362 2.441 5.106 1.00 0.00 8 LEU A N 11
ATOM 17201 C CA . LEU A 1 10 ? -9.496 0.997 4.819 1.00 0.00 8 LEU A CA 11
ATOM 17202 C C . LEU A 1 10 ? -9.296 0.156 6.095 1.00 0.00 8 LEU A C 11
ATOM 17203 O O . LEU A 1 10 ? -9.732 -1.001 6.129 1.00 0.00 8 LEU A O 11
ATOM 17219 N N . GLU A 1 11 ? -8.648 0.766 7.127 1.00 0.00 9 GLU A N 11
ATOM 17220 C CA . GLU A 1 11 ? -8.359 0.158 8.462 1.00 0.00 9 GLU A CA 11
ATOM 17221 C C . GLU A 1 11 ? -7.826 -1.287 8.346 1.00 0.00 9 GLU A C 11
ATOM 17222 O O . GLU A 1 11 ? -8.076 -2.135 9.203 1.00 0.00 9 GLU A O 11
ATOM 17234 N N . ALA A 1 12 ? -7.020 -1.513 7.294 1.00 0.00 10 ALA A N 11
ATOM 17235 C CA . ALA A 1 12 ? -6.574 -2.850 6.864 1.00 0.00 10 ALA A CA 11
ATOM 17236 C C . ALA A 1 12 ? -5.788 -3.604 7.964 1.00 0.00 10 ALA A C 11
ATOM 17237 O O . ALA A 1 12 ? -5.742 -4.835 7.960 1.00 0.00 10 ALA A O 11
ATOM 17244 N N . ALA A 1 13 ? -5.183 -2.848 8.901 1.00 0.00 11 ALA A N 11
ATOM 17245 C CA . ALA A 1 13 ? -4.477 -3.419 10.064 1.00 0.00 11 ALA A CA 11
ATOM 17246 C C . ALA A 1 13 ? -5.467 -4.101 11.032 1.00 0.00 11 ALA A C 11
ATOM 17247 O O . ALA A 1 13 ? -5.369 -5.309 11.273 1.00 0.00 11 ALA A O 11
ATOM 17254 N N . SER A 1 14 ? -6.454 -3.319 11.517 1.00 0.00 12 SER A N 11
ATOM 17255 C CA . SER A 1 14 ? -7.450 -3.785 12.510 1.00 0.00 12 SER A CA 11
ATOM 17256 C C . SER A 1 14 ? -8.330 -4.904 11.913 1.00 0.00 12 SER A C 11
ATOM 17257 O O . SER A 1 14 ? -8.643 -5.904 12.585 1.00 0.00 12 SER A O 11
ATOM 17265 N N . SER A 1 15 ? -8.689 -4.715 10.635 1.00 0.00 13 SER A N 11
ATOM 17266 C CA . SER A 1 15 ? -9.471 -5.672 9.844 1.00 0.00 13 SER A CA 11
ATOM 17267 C C . SER A 1 15 ? -8.739 -7.024 9.730 1.00 0.00 13 SER A C 11
ATOM 17268 O O . SER A 1 15 ? -9.349 -8.081 9.917 1.00 0.00 13 SER A O 11
ATOM 17276 N N . ARG A 1 16 ? -7.417 -6.962 9.454 1.00 0.00 14 ARG A N 11
ATOM 17277 C CA . ARG A 1 16 ? -6.563 -8.162 9.320 1.00 0.00 14 ARG A CA 11
ATOM 17278 C C . ARG A 1 16 ? -6.547 -8.973 10.620 1.00 0.00 14 ARG A C 11
ATOM 17279 O O . ARG A 1 16 ? -6.763 -10.179 10.596 1.00 0.00 14 ARG A O 11
ATOM 17300 N N . MET A 1 17 ? -6.307 -8.274 11.748 1.00 0.00 15 MET A N 11
ATOM 17301 C CA . MET A 1 17 ? -6.172 -8.905 13.080 1.00 0.00 15 MET A CA 11
ATOM 17302 C C . MET A 1 17 ? -7.440 -9.698 13.442 1.00 0.00 15 MET A C 11
ATOM 17303 O O . MET A 1 17 ? -7.357 -10.814 13.949 1.00 0.00 15 MET A O 11
ATOM 17317 N N . GLU A 1 18 ? -8.602 -9.108 13.118 1.00 0.00 16 GLU A N 11
ATOM 17318 C CA . GLU A 1 18 ? -9.923 -9.717 13.339 1.00 0.00 16 GLU A CA 11
ATOM 17319 C C . GLU A 1 18 ? -10.119 -10.971 12.444 1.00 0.00 16 GLU A C 11
ATOM 17320 O O . GLU A 1 18 ? -10.634 -12.004 12.904 1.00 0.00 16 GLU A O 11
ATOM 17332 N N . MET A 1 19 ? -9.684 -10.874 11.165 1.00 0.00 17 MET A N 11
ATOM 17333 C CA . MET A 1 19 ? -9.727 -12.011 10.212 1.00 0.00 17 MET A CA 11
ATOM 17334 C C . MET A 1 19 ? -8.849 -13.176 10.717 1.00 0.00 17 MET A C 11
ATOM 17335 O O . MET A 1 19 ? -9.228 -14.334 10.590 1.00 0.00 17 MET A O 11
ATOM 17349 N N . LEU A 1 20 ? -7.700 -12.826 11.333 1.00 0.00 18 LEU A N 11
ATOM 17350 C CA . LEU A 1 20 ? -6.743 -13.796 11.910 1.00 0.00 18 LEU A CA 11
ATOM 17351 C C . LEU A 1 20 ? -7.362 -14.545 13.116 1.00 0.00 18 LEU A C 11
ATOM 17352 O O . LEU A 1 20 ? -7.048 -15.720 13.342 1.00 0.00 18 LEU A O 11
ATOM 17368 N N . GLN A 1 21 ? -8.240 -13.841 13.876 1.00 0.00 19 GLN A N 11
ATOM 17369 C CA . GLN A 1 21 ? -8.959 -14.415 15.042 1.00 0.00 19 GLN A CA 11
ATOM 17370 C C . GLN A 1 21 ? -9.916 -15.533 14.597 1.00 0.00 19 GLN A C 11
ATOM 17371 O O . GLN A 1 21 ? -9.951 -16.611 15.203 1.00 0.00 19 GLN A O 11
ATOM 17385 N N . ARG A 1 22 ? -10.681 -15.262 13.523 1.00 0.00 20 ARG A N 11
ATOM 17386 C CA . ARG A 1 22 ? -11.690 -16.213 13.001 1.00 0.00 20 ARG A CA 11
ATOM 17387 C C . ARG A 1 22 ? -11.067 -17.255 12.040 1.00 0.00 20 ARG A C 11
ATOM 17388 O O . ARG A 1 22 ? -11.674 -18.302 11.777 1.00 0.00 20 ARG A O 11
ATOM 17409 N N . GLU A 1 23 ? -9.861 -16.959 11.522 1.00 0.00 21 GLU A N 11
ATOM 17410 C CA . GLU A 1 23 ? -9.129 -17.860 10.609 1.00 0.00 21 GLU A CA 11
ATOM 17411 C C . GLU A 1 23 ? -8.423 -18.960 11.408 1.00 0.00 21 GLU A C 11
ATOM 17412 O O . GLU A 1 23 ? -8.825 -20.125 11.361 1.00 0.00 21 GLU A O 11
ATOM 17424 N N . TYR A 1 24 ? -7.383 -18.572 12.158 1.00 0.00 22 TYR A N 11
ATOM 17425 C CA . TYR A 1 24 ? -6.545 -19.522 12.890 1.00 0.00 22 TYR A CA 11
ATOM 17426 C C . TYR A 1 24 ? -7.215 -19.885 14.222 1.00 0.00 22 TYR A C 11
ATOM 17427 O O . TYR A 1 24 ? -7.811 -20.965 14.348 1.00 0.00 22 TYR A O 11
ATOM 17445 N N . SER A 1 25 ? -7.167 -18.940 15.181 1.00 0.00 23 SER A N 11
ATOM 17446 C CA . SER A 1 25 ? -7.685 -19.137 16.546 1.00 0.00 23 SER A CA 11
ATOM 17447 C C . SER A 1 25 ? -7.480 -17.868 17.382 1.00 0.00 23 SER A C 11
ATOM 17448 O O . SER A 1 25 ? -6.711 -16.971 17.002 1.00 0.00 23 SER A O 11
ATOM 17456 N N . THR A 1 26 ? -8.202 -17.801 18.501 1.00 0.00 24 THR A N 11
ATOM 17457 C CA . THR A 1 26 ? -7.920 -16.868 19.600 1.00 0.00 24 THR A CA 11
ATOM 17458 C C . THR A 1 26 ? -7.381 -17.683 20.782 1.00 0.00 24 THR A C 11
ATOM 17459 O O . THR A 1 26 ? -7.570 -18.908 20.830 1.00 0.00 24 THR A O 11
ATOM 17470 N N . LEU A 1 27 ? -6.702 -17.027 21.719 1.00 0.00 25 LEU A N 11
ATOM 17471 C CA . LEU A 1 27 ? -6.169 -17.699 22.915 1.00 0.00 25 LEU A CA 11
ATOM 17472 C C . LEU A 1 27 ? -7.195 -17.621 24.061 1.00 0.00 25 LEU A C 11
ATOM 17473 O O . LEU A 1 27 ? -7.706 -16.532 24.347 1.00 0.00 25 LEU A O 11
ATOM 17489 N N . ARG A 1 28 ? -7.516 -18.773 24.699 1.00 0.00 26 ARG A N 11
ATOM 17490 C CA . ARG A 1 28 ? -8.526 -18.819 25.786 1.00 0.00 26 ARG A CA 11
ATOM 17491 C C . ARG A 1 28 ? -7.866 -18.798 27.176 1.00 0.00 26 ARG A C 11
ATOM 17492 O O . ARG A 1 28 ? -8.401 -18.176 28.104 1.00 0.00 26 ARG A O 11
ATOM 17513 N N . SER A 1 29 ? -6.701 -19.471 27.320 1.00 0.00 27 SER A N 11
ATOM 17514 C CA . SER A 1 29 ? -5.982 -19.574 28.610 1.00 0.00 27 SER A CA 11
ATOM 17515 C C . SER A 1 29 ? -4.482 -19.817 28.396 1.00 0.00 27 SER A C 11
ATOM 17516 O O . SER A 1 29 ? -4.041 -20.128 27.284 1.00 0.00 27 SER A O 11
ATOM 17524 N N . VAL A 1 30 ? -3.710 -19.633 29.486 1.00 0.00 28 VAL A N 11
ATOM 17525 C CA . VAL A 1 30 ? -2.260 -19.906 29.553 1.00 0.00 28 VAL A CA 11
ATOM 17526 C C . VAL A 1 30 ? -1.929 -20.556 30.912 1.00 0.00 28 VAL A C 11
ATOM 17527 O O . VAL A 1 30 ? -2.548 -20.228 31.933 1.00 0.00 28 VAL A O 11
ATOM 17540 N N . GLN A 1 31 ? -0.948 -21.470 30.905 1.00 0.00 29 GLN A N 11
ATOM 17541 C CA . GLN A 1 31 ? -0.483 -22.189 32.096 1.00 0.00 29 GLN A CA 11
ATOM 17542 C C . GLN A 1 31 ? 1.030 -22.451 31.964 1.00 0.00 29 GLN A C 11
ATOM 17543 O O . GLN A 1 31 ? 1.476 -23.181 31.072 1.00 0.00 29 GLN A O 11
ATOM 17557 N N . TYR A 1 32 ? 1.824 -21.800 32.819 1.00 0.00 30 TYR A N 11
ATOM 17558 C CA . TYR A 1 32 ? 3.270 -22.047 32.895 1.00 0.00 30 TYR A CA 11
ATOM 17559 C C . TYR A 1 32 ? 3.515 -23.402 33.588 1.00 0.00 30 TYR A C 11
ATOM 17560 O O . TYR A 1 32 ? 3.372 -23.517 34.813 1.00 0.00 30 TYR A O 11
ATOM 17578 N N . ARG A 1 33 ? 3.836 -24.432 32.790 1.00 0.00 31 ARG A N 11
ATOM 17579 C CA . ARG A 1 33 ? 4.201 -25.749 33.312 1.00 0.00 31 ARG A CA 11
ATOM 17580 C C . ARG A 1 33 ? 5.673 -25.739 33.758 1.00 0.00 31 ARG A C 11
ATOM 17581 O O . ARG A 1 33 ? 6.589 -25.862 32.935 1.00 0.00 31 ARG A O 11
ATOM 17602 N N . SER A 1 34 ? 5.861 -25.559 35.077 1.00 0.00 32 SER A N 11
ATOM 17603 C CA . SER A 1 34 ? 7.177 -25.510 35.746 1.00 0.00 32 SER A CA 11
ATOM 17604 C C . SER A 1 34 ? 7.864 -26.896 35.787 1.00 0.00 32 SER A C 11
ATOM 17605 O O . SER A 1 34 ? 9.055 -26.997 36.111 1.00 0.00 32 SER A O 11
ATOM 17613 N N . GLU A 1 35 ? 7.084 -27.957 35.488 1.00 0.00 33 GLU A N 11
ATOM 17614 C CA . GLU A 1 35 ? 7.598 -29.330 35.299 1.00 0.00 33 GLU A CA 11
ATOM 17615 C C . GLU A 1 35 ? 8.664 -29.360 34.189 1.00 0.00 33 GLU A C 11
ATOM 17616 O O . GLU A 1 35 ? 9.706 -30.015 34.310 1.00 0.00 33 GLU A O 11
ATOM 17628 N N . GLU A 1 36 ? 8.378 -28.607 33.125 1.00 0.00 34 GLU A N 11
ATOM 17629 C CA . GLU A 1 36 ? 9.146 -28.626 31.873 1.00 0.00 34 GLU A CA 11
ATOM 17630 C C . GLU A 1 36 ? 9.885 -27.293 31.672 1.00 0.00 34 GLU A C 11
ATOM 17631 O O . GLU A 1 36 ? 10.895 -27.232 30.961 1.00 0.00 34 GLU A O 11
ATOM 17643 N N . GLY A 1 37 ? 9.377 -26.238 32.333 1.00 0.00 35 GLY A N 11
ATOM 17644 C CA . GLY A 1 37 ? 9.864 -24.878 32.127 1.00 0.00 35 GLY A CA 11
ATOM 17645 C C . GLY A 1 37 ? 9.354 -24.284 30.817 1.00 0.00 35 GLY A C 11
ATOM 17646 O O . GLY A 1 37 ? 10.085 -23.582 30.115 1.00 0.00 35 GLY A O 11
ATOM 17650 N N . VAL A 1 38 ? 8.080 -24.587 30.478 1.00 0.00 36 VAL A N 11
ATOM 17651 C CA . VAL A 1 38 ? 7.418 -24.074 29.255 1.00 0.00 36 VAL A CA 11
ATOM 17652 C C . VAL A 1 38 ? 6.109 -23.340 29.611 1.00 0.00 36 VAL A C 11
ATOM 17653 O O . VAL A 1 38 ? 5.346 -23.779 30.476 1.00 0.00 36 VAL A O 11
ATOM 17666 N N . ILE A 1 39 ? 5.896 -22.189 28.960 1.00 0.00 37 ILE A N 11
ATOM 17667 C CA . ILE A 1 39 ? 4.613 -21.477 28.959 1.00 0.00 37 ILE A CA 11
ATOM 17668 C C . ILE A 1 39 ? 3.695 -22.148 27.920 1.00 0.00 37 ILE A C 11
ATOM 17669 O O . ILE A 1 39 ? 4.033 -22.206 26.730 1.00 0.00 37 ILE A O 11
ATOM 17685 N N . VAL A 1 40 ? 2.564 -22.694 28.387 1.00 0.00 38 VAL A N 11
ATOM 17686 C CA . VAL A 1 40 ? 1.612 -23.434 27.542 1.00 0.00 38 VAL A CA 11
ATOM 17687 C C . VAL A 1 40 ? 0.369 -22.572 27.245 1.00 0.00 38 VAL A C 11
ATOM 17688 O O . VAL A 1 40 ? -0.449 -22.303 28.129 1.00 0.00 38 VAL A O 11
ATOM 17701 N N . PHE A 1 41 ? 0.277 -22.132 25.992 1.00 0.00 39 PHE A N 11
ATOM 17702 C CA . PHE A 1 41 ? -0.814 -21.307 25.472 1.00 0.00 39 PHE A CA 11
ATOM 17703 C C . PHE A 1 41 ? -1.988 -22.200 24.996 1.00 0.00 39 PHE A C 11
ATOM 17704 O O . PHE A 1 41 ? -1.923 -22.791 23.912 1.00 0.00 39 PHE A O 11
ATOM 17721 N N . ILE A 1 42 ? -3.045 -22.311 25.819 1.00 0.00 40 ILE A N 11
ATOM 17722 C CA . ILE A 1 42 ? -4.258 -23.078 25.466 1.00 0.00 40 ILE A CA 11
ATOM 17723 C C . ILE A 1 42 ? -5.128 -22.267 24.475 1.00 0.00 40 ILE A C 11
ATOM 17724 O O . ILE A 1 42 ? -5.696 -21.222 24.837 1.00 0.00 40 ILE A O 11
ATOM 17740 N N . LEU A 1 43 ? -5.200 -22.749 23.224 1.00 0.00 41 LEU A N 11
ATOM 17741 C CA . LEU A 1 43 ? -6.010 -22.126 22.156 1.00 0.00 41 LEU A CA 11
ATOM 17742 C C . LEU A 1 43 ? -7.520 -22.322 22.382 1.00 0.00 41 LEU A C 11
ATOM 17743 O O . LEU A 1 43 ? -7.925 -23.133 23.212 1.00 0.00 41 LEU A O 11
ATOM 17759 N N . ALA A 1 44 ? -8.338 -21.567 21.615 1.00 0.00 42 ALA A N 11
ATOM 17760 C CA . ALA A 1 44 ? -9.818 -21.679 21.636 1.00 0.00 42 ALA A CA 11
ATOM 17761 C C . ALA A 1 44 ? -10.271 -23.109 21.267 1.00 0.00 42 ALA A C 11
ATOM 17762 O O . ALA A 1 44 ? -11.233 -23.650 21.825 1.00 0.00 42 ALA A O 11
ATOM 17769 N N . ASN A 1 45 ? -9.512 -23.704 20.330 1.00 0.00 43 ASN A N 11
ATOM 17770 C CA . ASN A 1 45 ? -9.663 -25.112 19.872 1.00 0.00 43 ASN A CA 11
ATOM 17771 C C . ASN A 1 45 ? -8.839 -26.090 20.746 1.00 0.00 43 ASN A C 11
ATOM 17772 O O . ASN A 1 45 ? -8.526 -27.206 20.314 1.00 0.00 43 ASN A O 11
ATOM 17783 N N . ASP A 1 46 ? -8.497 -25.630 21.972 1.00 0.00 44 ASP A N 11
ATOM 17784 C CA . ASP A 1 46 ? -7.871 -26.437 23.052 1.00 0.00 44 ASP A CA 11
ATOM 17785 C C . ASP A 1 46 ? -6.479 -26.994 22.678 1.00 0.00 44 ASP A C 11
ATOM 17786 O O . ASP A 1 46 ? -5.956 -27.878 23.368 1.00 0.00 44 ASP A O 11
ATOM 17795 N N . ARG A 1 47 ? -5.874 -26.450 21.606 1.00 0.00 45 ARG A N 11
ATOM 17796 C CA . ARG A 1 47 ? -4.522 -26.839 21.172 1.00 0.00 45 ARG A CA 11
ATOM 17797 C C . ARG A 1 47 ? -3.475 -26.126 22.041 1.00 0.00 45 ARG A C 11
ATOM 17798 O O . ARG A 1 47 ? -3.439 -24.895 22.100 1.00 0.00 45 ARG A O 11
ATOM 17819 N N . GLU A 1 48 ? -2.632 -26.910 22.711 1.00 0.00 46 GLU A N 11
ATOM 17820 C CA . GLU A 1 48 ? -1.603 -26.394 23.609 1.00 0.00 46 GLU A CA 11
ATOM 17821 C C . GLU A 1 48 ? -0.327 -26.016 22.824 1.00 0.00 46 GLU A C 11
ATOM 17822 O O . GLU A 1 48 ? 0.446 -26.894 22.427 1.00 0.00 46 GLU A O 11
ATOM 17834 N N . LEU A 1 49 ? -0.136 -24.705 22.588 1.00 0.00 47 LEU A N 11
ATOM 17835 C CA . LEU A 1 49 ? 1.115 -24.159 22.037 1.00 0.00 47 LEU A CA 11
ATOM 17836 C C . LEU A 1 49 ? 2.149 -24.112 23.169 1.00 0.00 47 LEU A C 11
ATOM 17837 O O . LEU A 1 49 ? 1.840 -23.720 24.290 1.00 0.00 47 LEU A O 11
ATOM 17853 N N . LYS A 1 50 ? 3.365 -24.538 22.860 1.00 0.00 48 LYS A N 11
ATOM 17854 C CA . LYS A 1 50 ? 4.379 -24.887 23.856 1.00 0.00 48 LYS A CA 11
ATOM 17855 C C . LYS A 1 50 ? 5.669 -24.129 23.542 1.00 0.00 48 LYS A C 11
ATOM 17856 O O . LYS A 1 50 ? 6.338 -24.422 22.544 1.00 0.00 48 LYS A O 11
ATOM 17875 N N . PHE A 1 51 ? 5.974 -23.115 24.359 1.00 0.00 49 PHE A N 11
ATOM 17876 C CA . PHE A 1 51 ? 7.149 -22.242 24.186 1.00 0.00 49 PHE A CA 11
ATOM 17877 C C . PHE A 1 51 ? 7.758 -21.932 25.559 1.00 0.00 49 PHE A C 11
ATOM 17878 O O . PHE A 1 51 ? 7.022 -21.650 26.503 1.00 0.00 49 PHE A O 11
ATOM 17895 N N . ARG A 1 52 ? 9.096 -21.982 25.666 1.00 0.00 50 ARG A N 11
ATOM 17896 C CA . ARG A 1 52 ? 9.809 -21.600 26.900 1.00 0.00 50 ARG A CA 11
ATOM 17897 C C . ARG A 1 52 ? 9.784 -20.059 27.105 1.00 0.00 50 ARG A C 11
ATOM 17898 O O . ARG A 1 52 ? 9.697 -19.310 26.125 1.00 0.00 50 ARG A O 11
ATOM 17919 N N . PRO A 1 53 ? 9.839 -19.568 28.388 1.00 0.00 51 PRO A N 11
ATOM 17920 C CA . PRO A 1 53 ? 9.983 -18.124 28.697 1.00 0.00 51 PRO A CA 11
ATOM 17921 C C . PRO A 1 53 ? 11.203 -17.480 27.997 1.00 0.00 51 PRO A C 11
ATOM 17922 O O . PRO A 1 53 ? 11.089 -16.441 27.338 1.00 0.00 51 PRO A O 11
ATOM 17933 N N . ASP A 1 54 ? 12.357 -18.150 28.113 1.00 0.00 52 ASP A N 11
ATOM 17934 C CA . ASP A 1 54 ? 13.637 -17.676 27.546 1.00 0.00 52 ASP A CA 11
ATOM 17935 C C . ASP A 1 54 ? 13.684 -17.830 26.009 1.00 0.00 52 ASP A C 11
ATOM 17936 O O . ASP A 1 54 ? 14.643 -17.400 25.367 1.00 0.00 52 ASP A O 11
ATOM 17945 N N . ASP A 1 55 ? 12.651 -18.463 25.434 1.00 0.00 53 ASP A N 11
ATOM 17946 C CA . ASP A 1 55 ? 12.458 -18.525 23.975 1.00 0.00 53 ASP A CA 11
ATOM 17947 C C . ASP A 1 55 ? 11.673 -17.299 23.468 1.00 0.00 53 ASP A C 11
ATOM 17948 O O . ASP A 1 55 ? 11.869 -16.883 22.339 1.00 0.00 53 ASP A O 11
ATOM 17957 N N . LEU A 1 56 ? 10.802 -16.715 24.314 1.00 0.00 54 LEU A N 11
ATOM 17958 C CA . LEU A 1 56 ? 9.835 -15.668 23.882 1.00 0.00 54 LEU A CA 11
ATOM 17959 C C . LEU A 1 56 ? 10.316 -14.243 24.196 1.00 0.00 54 LEU A C 11
ATOM 17960 O O . LEU A 1 56 ? 11.071 -14.028 25.146 1.00 0.00 54 LEU A O 11
ATOM 17976 N N . GLN A 1 57 ? 9.812 -13.274 23.398 1.00 0.00 55 GLN A N 11
ATOM 17977 C CA . GLN A 1 57 ? 10.129 -11.836 23.538 1.00 0.00 55 GLN A CA 11
ATOM 17978 C C . GLN A 1 57 ? 9.580 -11.268 24.847 1.00 0.00 55 GLN A C 11
ATOM 17979 O O . GLN A 1 57 ? 10.295 -10.551 25.558 1.00 0.00 55 GLN A O 11
ATOM 17993 N N . ALA A 1 58 ? 8.306 -11.606 25.153 1.00 0.00 56 ALA A N 11
ATOM 17994 C CA . ALA A 1 58 ? 7.611 -11.132 26.369 1.00 0.00 56 ALA A CA 11
ATOM 17995 C C . ALA A 1 58 ? 8.416 -11.458 27.627 1.00 0.00 56 ALA A C 11
ATOM 17996 O O . ALA A 1 58 ? 8.597 -10.624 28.513 1.00 0.00 56 ALA A O 11
ATOM 18003 N N . THR A 1 59 ? 8.956 -12.668 27.640 1.00 0.00 57 THR A N 11
ATOM 18004 C CA . THR A 1 59 ? 9.454 -13.308 28.852 1.00 0.00 57 THR A CA 11
ATOM 18005 C C . THR A 1 59 ? 10.948 -13.608 28.814 1.00 0.00 57 THR A C 11
ATOM 18006 O O . THR A 1 59 ? 11.426 -14.448 29.587 1.00 0.00 57 THR A O 11
ATOM 18017 N N . TYR A 1 60 ? 11.691 -12.892 27.963 1.00 0.00 58 TYR A N 11
ATOM 18018 C CA . TYR A 1 60 ? 13.142 -13.076 27.853 1.00 0.00 58 TYR A CA 11
ATOM 18019 C C . TYR A 1 60 ? 13.843 -12.404 29.050 1.00 0.00 58 TYR A C 11
ATOM 18020 O O . TYR A 1 60 ? 14.264 -11.242 28.973 1.00 0.00 58 TYR A O 11
ATOM 18038 N N . GLY A 1 61 ? 13.898 -13.143 30.172 1.00 0.00 59 GLY A N 11
ATOM 18039 C CA . GLY A 1 61 ? 14.432 -12.636 31.441 1.00 0.00 59 GLY A CA 11
ATOM 18040 C C . GLY A 1 61 ? 13.383 -12.589 32.556 1.00 0.00 59 GLY A C 11
ATOM 18041 O O . GLY A 1 61 ? 13.739 -12.467 33.736 1.00 0.00 59 GLY A O 11
ATOM 18045 N N . ALA A 1 62 ? 12.086 -12.712 32.184 1.00 0.00 60 ALA A N 11
ATOM 18046 C CA . ALA A 1 62 ? 10.959 -12.643 33.143 1.00 0.00 60 ALA A CA 11
ATOM 18047 C C . ALA A 1 62 ? 10.960 -13.851 34.096 1.00 0.00 60 ALA A C 11
ATOM 18048 O O . ALA A 1 62 ? 11.270 -14.980 33.693 1.00 0.00 60 ALA A O 11
ATOM 18055 N N . THR A 1 63 ? 10.623 -13.588 35.362 1.00 0.00 61 THR A N 11
ATOM 18056 C CA . THR A 1 63 ? 10.570 -14.603 36.424 1.00 0.00 61 THR A CA 11
ATOM 18057 C C . THR A 1 63 ? 9.208 -15.348 36.407 1.00 0.00 61 THR A C 11
ATOM 18058 O O . THR A 1 63 ? 8.203 -14.765 35.986 1.00 0.00 61 THR A O 11
ATOM 18069 N N . PRO A 1 64 ? 9.144 -16.650 36.869 1.00 0.00 62 PRO A N 11
ATOM 18070 C CA . PRO A 1 64 ? 7.893 -17.467 36.849 1.00 0.00 62 PRO A CA 11
ATOM 18071 C C . PRO A 1 64 ? 6.740 -16.858 37.690 1.00 0.00 62 PRO A C 11
ATOM 18072 O O . PRO A 1 64 ? 5.563 -17.153 37.440 1.00 0.00 62 PRO A O 11
ATOM 18083 N N . GLU A 1 65 ? 7.091 -15.999 38.667 1.00 0.00 63 GLU A N 11
ATOM 18084 C CA . GLU A 1 65 ? 6.108 -15.271 39.501 1.00 0.00 63 GLU A CA 11
ATOM 18085 C C . GLU A 1 65 ? 5.325 -14.240 38.657 1.00 0.00 63 GLU A C 11
ATOM 18086 O O . GLU A 1 65 ? 4.143 -13.989 38.902 1.00 0.00 63 GLU A O 11
ATOM 18098 N N . GLN A 1 66 ? 6.007 -13.664 37.653 1.00 0.00 64 GLN A N 11
ATOM 18099 C CA . GLN A 1 66 ? 5.406 -12.716 36.694 1.00 0.00 64 GLN A CA 11
ATOM 18100 C C . GLN A 1 66 ? 4.542 -13.467 35.650 1.00 0.00 64 GLN A C 11
ATOM 18101 O O . GLN A 1 66 ? 3.646 -12.887 35.028 1.00 0.00 64 GLN A O 11
ATOM 18115 N N . LEU A 1 67 ? 4.819 -14.780 35.511 1.00 0.00 65 LEU A N 11
ATOM 18116 C CA . LEU A 1 67 ? 4.127 -15.696 34.568 1.00 0.00 65 LEU A CA 11
ATOM 18117 C C . LEU A 1 67 ? 2.978 -16.411 35.303 1.00 0.00 65 LEU A C 11
ATOM 18118 O O . LEU A 1 67 ? 2.567 -17.523 34.943 1.00 0.00 65 LEU A O 11
ATOM 18134 N N . ARG A 1 68 ? 2.487 -15.753 36.359 1.00 0.00 66 ARG A N 11
ATOM 18135 C CA . ARG A 1 68 ? 1.237 -16.096 37.029 1.00 0.00 66 ARG A CA 11
ATOM 18136 C C . ARG A 1 68 ? 0.173 -15.064 36.630 1.00 0.00 66 ARG A C 11
ATOM 18137 O O . ARG A 1 68 ? -0.959 -15.427 36.278 1.00 0.00 66 ARG A O 11
ATOM 18158 N N . GLU A 1 69 ? 0.558 -13.765 36.669 1.00 0.00 67 GLU A N 11
ATOM 18159 C CA . GLU A 1 69 ? -0.346 -12.659 36.324 1.00 0.00 67 GLU A CA 11
ATOM 18160 C C . GLU A 1 69 ? -0.355 -12.494 34.808 1.00 0.00 67 GLU A C 11
ATOM 18161 O O . GLU A 1 69 ? 0.469 -11.775 34.224 1.00 0.00 67 GLU A O 11
ATOM 18173 N N . ILE A 1 70 ? -1.261 -13.245 34.183 1.00 0.00 68 ILE A N 11
ATOM 18174 C CA . ILE A 1 70 ? -1.361 -13.377 32.737 1.00 0.00 68 ILE A CA 11
ATOM 18175 C C . ILE A 1 70 ? -2.809 -13.124 32.295 1.00 0.00 68 ILE A C 11
ATOM 18176 O O . ILE A 1 70 ? -3.733 -13.794 32.770 1.00 0.00 68 ILE A O 11
ATOM 18192 N N . GLU A 1 71 ? -2.989 -12.146 31.406 1.00 0.00 69 GLU A N 11
ATOM 18193 C CA . GLU A 1 71 ? -4.267 -11.894 30.715 1.00 0.00 69 GLU A CA 11
ATOM 18194 C C . GLU A 1 71 ? -4.083 -12.276 29.232 1.00 0.00 69 GLU A C 11
ATOM 18195 O O . GLU A 1 71 ? -2.969 -12.526 28.807 1.00 0.00 69 GLU A O 11
ATOM 18207 N N . ILE A 1 72 ? -5.176 -12.342 28.457 1.00 0.00 70 ILE A N 11
ATOM 18208 C CA . ILE A 1 72 ? -5.121 -12.501 26.982 1.00 0.00 70 ILE A CA 11
ATOM 18209 C C . ILE A 1 72 ? -4.834 -11.122 26.322 1.00 0.00 70 ILE A C 11
ATOM 18210 O O . ILE A 1 72 ? -5.067 -10.082 26.962 1.00 0.00 70 ILE A O 11
ATOM 18226 N N . SER A 1 73 ? -4.296 -11.117 25.064 1.00 0.00 71 SER A N 11
ATOM 18227 C CA . SER A 1 73 ? -4.000 -9.875 24.306 1.00 0.00 71 SER A CA 11
ATOM 18228 C C . SER A 1 73 ? -5.202 -8.904 24.290 1.00 0.00 71 SER A C 11
ATOM 18229 O O . SER A 1 73 ? -6.357 -9.351 24.308 1.00 0.00 71 SER A O 11
ATOM 18237 N N . PRO A 1 74 ? -4.961 -7.556 24.250 1.00 0.00 72 PRO A N 11
ATOM 18238 C CA . PRO A 1 74 ? -6.054 -6.567 24.073 1.00 0.00 72 PRO A CA 11
ATOM 18239 C C . PRO A 1 74 ? -6.731 -6.712 22.686 1.00 0.00 72 PRO A C 11
ATOM 18240 O O . PRO A 1 74 ? -7.850 -6.240 22.471 1.00 0.00 72 PRO A O 11
ATOM 18251 N N . SER A 1 75 ? -6.010 -7.364 21.748 1.00 0.00 73 SER A N 11
ATOM 18252 C CA . SER A 1 75 ? -6.537 -7.757 20.428 1.00 0.00 73 SER A CA 11
ATOM 18253 C C . SER A 1 75 ? -7.399 -9.035 20.533 1.00 0.00 73 SER A C 11
ATOM 18254 O O . SER A 1 75 ? -8.280 -9.268 19.705 1.00 0.00 73 SER A O 11
ATOM 18262 N N . GLY A 1 76 ? -7.112 -9.858 21.559 1.00 0.00 74 GLY A N 11
ATOM 18263 C CA . GLY A 1 76 ? -7.786 -11.148 21.763 1.00 0.00 74 GLY A CA 11
ATOM 18264 C C . GLY A 1 76 ? -7.089 -12.309 21.055 1.00 0.00 74 GLY A C 11
ATOM 18265 O O . GLY A 1 76 ? -7.487 -13.466 21.219 1.00 0.00 74 GLY A O 11
ATOM 18269 N N . LEU A 1 77 ? -6.038 -11.991 20.273 1.00 0.00 75 LEU A N 11
ATOM 18270 C CA . LEU A 1 77 ? -5.235 -12.989 19.541 1.00 0.00 75 LEU A CA 11
ATOM 18271 C C . LEU A 1 77 ? -4.399 -13.839 20.513 1.00 0.00 75 LEU A C 11
ATOM 18272 O O . LEU A 1 77 ? -4.768 -14.972 20.812 1.00 0.00 75 LEU A O 11
ATOM 18288 N N . GLY A 1 78 ? -3.285 -13.271 21.009 1.00 0.00 76 GLY A N 11
ATOM 18289 C CA . GLY A 1 78 ? -2.332 -14.019 21.830 1.00 0.00 76 GLY A CA 11
ATOM 18290 C C . GLY A 1 78 ? -2.528 -13.778 23.298 1.00 0.00 76 GLY A C 11
ATOM 18291 O O . GLY A 1 78 ? -3.599 -14.061 23.842 1.00 0.00 76 GLY A O 11
ATOM 18295 N N . VAL A 1 79 ? -1.521 -13.193 23.932 1.00 0.00 77 VAL A N 11
ATOM 18296 C CA . VAL A 1 79 ? -1.503 -13.010 25.377 1.00 0.00 77 VAL A CA 11
ATOM 18297 C C . VAL A 1 79 ? -0.985 -11.605 25.720 1.00 0.00 77 VAL A C 11
ATOM 18298 O O . VAL A 1 79 ? -0.287 -10.994 24.919 1.00 0.00 77 VAL A O 11
ATOM 18311 N N . TYR A 1 80 ? -1.341 -11.120 26.909 1.00 0.00 78 TYR A N 11
ATOM 18312 C CA . TYR A 1 80 ? -0.794 -9.896 27.493 1.00 0.00 78 TYR A CA 11
ATOM 18313 C C . TYR A 1 80 ? -0.481 -10.170 28.973 1.00 0.00 78 TYR A C 11
ATOM 18314 O O . TYR A 1 80 ? -1.374 -10.146 29.824 1.00 0.00 78 TYR A O 11
ATOM 18332 N N . PHE A 1 81 ? 0.792 -10.476 29.260 1.00 0.00 79 PHE A N 11
ATOM 18333 C CA . PHE A 1 81 ? 1.276 -10.737 30.617 1.00 0.00 79 PHE A CA 11
ATOM 18334 C C . PHE A 1 81 ? 1.313 -9.421 31.408 1.00 0.00 79 PHE A C 11
ATOM 18335 O O . PHE A 1 81 ? 2.023 -8.496 31.024 1.00 0.00 79 PHE A O 11
ATOM 18352 N N . GLU A 1 82 ? 0.575 -9.378 32.522 1.00 0.00 80 GLU A N 11
ATOM 18353 C CA . GLU A 1 82 ? 0.219 -8.125 33.213 1.00 0.00 80 GLU A CA 11
ATOM 18354 C C . GLU A 1 82 ? 1.412 -7.500 33.973 1.00 0.00 80 GLU A C 11
ATOM 18355 O O . GLU A 1 82 ? 1.662 -6.299 33.839 1.00 0.00 80 GLU A O 11
ATOM 18367 N N . THR A 1 83 ? 2.144 -8.320 34.761 1.00 0.00 81 THR A N 11
ATOM 18368 C CA . THR A 1 83 ? 3.247 -7.838 35.644 1.00 0.00 81 THR A CA 11
ATOM 18369 C C . THR A 1 83 ? 4.367 -7.131 34.847 1.00 0.00 81 THR A C 11
ATOM 18370 O O . THR A 1 83 ? 4.962 -6.140 35.298 1.00 0.00 81 THR A O 11
ATOM 18381 N N . LEU A 1 84 ? 4.596 -7.646 33.644 1.00 0.00 82 LEU A N 11
ATOM 18382 C CA . LEU A 1 84 ? 5.660 -7.203 32.734 1.00 0.00 82 LEU A CA 11
ATOM 18383 C C . LEU A 1 84 ? 5.076 -6.323 31.607 1.00 0.00 82 LEU A C 11
ATOM 18384 O O . LEU A 1 84 ? 5.825 -5.639 30.898 1.00 0.00 82 LEU A O 11
ATOM 18400 N N . GLU A 1 85 ? 3.730 -6.356 31.474 1.00 0.00 83 GLU A N 11
ATOM 18401 C CA . GLU A 1 85 ? 2.968 -5.609 30.445 1.00 0.00 83 GLU A CA 11
ATOM 18402 C C . GLU A 1 85 ? 3.407 -5.995 29.020 1.00 0.00 83 GLU A C 11
ATOM 18403 O O . GLU A 1 85 ? 3.278 -5.208 28.076 1.00 0.00 83 GLU A O 11
ATOM 18415 N N . GLU A 1 86 ? 3.876 -7.239 28.878 1.00 0.00 84 GLU A N 11
ATOM 18416 C CA . GLU A 1 86 ? 4.441 -7.754 27.625 1.00 0.00 84 GLU A CA 11
ATOM 18417 C C . GLU A 1 86 ? 3.452 -8.685 26.928 1.00 0.00 84 GLU A C 11
ATOM 18418 O O . GLU A 1 86 ? 2.809 -9.513 27.569 1.00 0.00 84 GLU A O 11
ATOM 18430 N N . ASP A 1 87 ? 3.389 -8.561 25.608 1.00 0.00 85 ASP A N 11
ATOM 18431 C CA . ASP A 1 87 ? 2.430 -9.276 24.755 1.00 0.00 85 ASP A CA 11
ATOM 18432 C C . ASP A 1 87 ? 3.172 -10.379 23.966 1.00 0.00 85 ASP A C 11
ATOM 18433 O O . ASP A 1 87 ? 4.256 -10.132 23.419 1.00 0.00 85 ASP A O 11
ATOM 18442 N N . VAL A 1 88 ? 2.622 -11.609 23.955 1.00 0.00 86 VAL A N 11
ATOM 18443 C CA . VAL A 1 88 ? 3.076 -12.680 23.037 1.00 0.00 86 VAL A CA 11
ATOM 18444 C C . VAL A 1 88 ? 1.987 -12.848 21.972 1.00 0.00 86 VAL A C 11
ATOM 18445 O O . VAL A 1 88 ? 0.933 -13.442 22.250 1.00 0.00 86 VAL A O 11
ATOM 18458 N N . SER A 1 89 ? 2.218 -12.270 20.785 1.00 0.00 87 SER A N 11
ATOM 18459 C CA . SER A 1 89 ? 1.272 -12.342 19.667 1.00 0.00 87 SER A CA 11
ATOM 18460 C C . SER A 1 89 ? 1.133 -13.790 19.166 1.00 0.00 87 SER A C 11
ATOM 18461 O O . SER A 1 89 ? 2.133 -14.445 18.832 1.00 0.00 87 SER A O 11
ATOM 18469 N N . LEU A 1 90 ? -0.121 -14.266 19.123 1.00 0.00 88 LEU A N 11
ATOM 18470 C CA . LEU A 1 90 ? -0.450 -15.653 18.755 1.00 0.00 88 LEU A CA 11
ATOM 18471 C C . LEU A 1 90 ? 0.002 -15.988 17.332 1.00 0.00 88 LEU A C 11
ATOM 18472 O O . LEU A 1 90 ? 0.522 -17.070 17.081 1.00 0.00 88 LEU A O 11
ATOM 18488 N N . ILE A 1 91 ? -0.209 -15.027 16.420 1.00 0.00 89 ILE A N 11
ATOM 18489 C CA . ILE A 1 91 ? 0.066 -15.200 14.986 1.00 0.00 89 ILE A CA 11
ATOM 18490 C C . ILE A 1 91 ? 1.564 -15.414 14.752 1.00 0.00 89 ILE A C 11
ATOM 18491 O O . ILE A 1 91 ? 1.949 -16.258 13.954 1.00 0.00 89 ILE A O 11
ATOM 18507 N N . GLY A 1 92 ? 2.385 -14.701 15.543 1.00 0.00 90 GLY A N 11
ATOM 18508 C CA . GLY A 1 92 ? 3.833 -14.894 15.542 1.00 0.00 90 GLY A CA 11
ATOM 18509 C C . GLY A 1 92 ? 4.234 -16.330 15.888 1.00 0.00 90 GLY A C 11
ATOM 18510 O O . GLY A 1 92 ? 5.075 -16.917 15.213 1.00 0.00 90 GLY A O 11
ATOM 18514 N N . LEU A 1 93 ? 3.562 -16.909 16.909 1.00 0.00 91 LEU A N 11
ATOM 18515 C CA . LEU A 1 93 ? 3.789 -18.307 17.354 1.00 0.00 91 LEU A CA 11
ATOM 18516 C C . LEU A 1 93 ? 3.414 -19.310 16.238 1.00 0.00 91 LEU A C 11
ATOM 18517 O O . LEU A 1 93 ? 4.101 -20.319 16.032 1.00 0.00 91 LEU A O 11
ATOM 18533 N N . LEU A 1 94 ? 2.328 -18.982 15.514 1.00 0.00 92 LEU A N 11
ATOM 18534 C CA . LEU A 1 94 ? 1.812 -19.778 14.383 1.00 0.00 92 LEU A CA 11
ATOM 18535 C C . LEU A 1 94 ? 2.723 -19.623 13.132 1.00 0.00 92 LEU A C 11
ATOM 18536 O O . LEU A 1 94 ? 2.741 -20.490 12.255 1.00 0.00 92 LEU A O 11
ATOM 18552 N N . GLU A 1 95 ? 3.482 -18.510 13.082 1.00 0.00 93 GLU A N 11
ATOM 18553 C CA . GLU A 1 95 ? 4.509 -18.252 12.046 1.00 0.00 93 GLU A CA 11
ATOM 18554 C C . GLU A 1 95 ? 5.877 -18.843 12.458 1.00 0.00 93 GLU A C 11
ATOM 18555 O O . GLU A 1 95 ? 6.792 -18.953 11.631 1.00 0.00 93 GLU A O 11
ATOM 18567 N N . GLY A 1 96 ? 6.008 -19.208 13.750 1.00 0.00 94 GLY A N 11
ATOM 18568 C CA . GLY A 1 96 ? 7.267 -19.728 14.311 1.00 0.00 94 GLY A CA 11
ATOM 18569 C C . GLY A 1 96 ? 8.158 -18.635 14.900 1.00 0.00 94 GLY A C 11
ATOM 18570 O O . GLY A 1 96 ? 9.192 -18.928 15.513 1.00 0.00 94 GLY A O 11
ATOM 18574 N N . ARG A 1 97 ? 7.746 -17.372 14.696 1.00 0.00 95 ARG A N 11
ATOM 18575 C CA . ARG A 1 97 ? 8.440 -16.184 15.210 1.00 0.00 95 ARG A CA 11
ATOM 18576 C C . ARG A 1 97 ? 8.145 -16.021 16.714 1.00 0.00 95 ARG A C 11
ATOM 18577 O O . ARG A 1 97 ? 6.992 -15.906 17.122 1.00 0.00 95 ARG A O 11
ATOM 18598 N N . ARG A 1 98 ? 9.206 -15.979 17.519 1.00 0.00 96 ARG A N 11
ATOM 18599 C CA . ARG A 1 98 ? 9.117 -15.941 18.995 1.00 0.00 96 ARG A CA 11
ATOM 18600 C C . ARG A 1 98 ? 8.905 -14.513 19.552 1.00 0.00 96 ARG A C 11
ATOM 18601 O O . ARG A 1 98 ? 9.083 -14.278 20.753 1.00 0.00 96 ARG A O 11
ATOM 18622 N N . GLY A 1 99 ? 8.500 -13.582 18.680 1.00 0.00 97 GLY A N 11
ATOM 18623 C CA . GLY A 1 99 ? 8.266 -12.190 19.057 1.00 0.00 97 GLY A CA 11
ATOM 18624 C C . GLY A 1 99 ? 8.399 -11.276 17.858 1.00 0.00 97 GLY A C 11
ATOM 18625 O O . GLY A 1 99 ? 7.610 -11.376 16.914 1.00 0.00 97 GLY A O 11
ATOM 18629 N N . SER A 1 100 ? 9.385 -10.375 17.900 1.00 0.00 98 SER A N 11
ATOM 18630 C CA . SER A 1 100 ? 9.780 -9.561 16.749 1.00 0.00 98 SER A CA 11
ATOM 18631 C C . SER A 1 100 ? 10.995 -10.210 16.059 1.00 0.00 98 SER A C 11
ATOM 18632 O O . SER A 1 100 ? 11.792 -10.896 16.713 1.00 0.00 98 SER A O 11
ATOM 18640 N N . ALA A 1 101 ? 11.116 -9.997 14.738 1.00 0.00 99 ALA A N 11
ATOM 18641 C CA . ALA A 1 101 ? 12.303 -10.415 13.962 1.00 0.00 99 ALA A CA 11
ATOM 18642 C C . ALA A 1 101 ? 13.536 -9.596 14.399 1.00 0.00 99 ALA A C 11
ATOM 18643 O O . ALA A 1 101 ? 14.663 -10.104 14.437 1.00 0.00 99 ALA A O 11
ATOM 18650 N N . LYS A 1 102 ? 13.267 -8.325 14.756 1.00 0.00 100 LYS A N 11
ATOM 18651 C CA . LYS A 1 102 ? 14.254 -7.405 15.345 1.00 0.00 100 LYS A CA 11
ATOM 18652 C C . LYS A 1 102 ? 14.786 -7.972 16.677 1.00 0.00 100 LYS A C 11
ATOM 18653 O O . LYS A 1 102 ? 16.006 -8.040 16.896 1.00 0.00 100 LYS A O 11
ATOM 18672 N N . TRP A 1 103 ? 13.844 -8.413 17.539 1.00 0.00 101 TRP A N 11
ATOM 18673 C CA . TRP A 1 103 ? 14.163 -9.037 18.837 1.00 0.00 101 TRP A CA 11
ATOM 18674 C C . TRP A 1 103 ? 15.073 -10.272 18.650 1.00 0.00 101 TRP A C 11
ATOM 18675 O O . TRP A 1 103 ? 16.124 -10.360 19.280 1.00 0.00 101 TRP A O 11
ATOM 18696 N N . MET A 1 104 ? 14.661 -11.200 17.762 1.00 0.00 102 MET A N 11
ATOM 18697 C CA . MET A 1 104 ? 15.374 -12.485 17.551 1.00 0.00 102 MET A CA 11
ATOM 18698 C C . MET A 1 104 ? 16.819 -12.262 17.067 1.00 0.00 102 MET A C 11
ATOM 18699 O O . MET A 1 104 ? 17.716 -13.022 17.432 1.00 0.00 102 MET A O 11
ATOM 18713 N N . ALA A 1 105 ? 17.032 -11.188 16.279 1.00 0.00 103 ALA A N 11
ATOM 18714 C CA . ALA A 1 105 ? 18.343 -10.875 15.690 1.00 0.00 103 ALA A CA 11
ATOM 18715 C C . ALA A 1 105 ? 19.319 -10.344 16.760 1.00 0.00 103 ALA A C 11
ATOM 18716 O O . ALA A 1 105 ? 20.507 -10.674 16.746 1.00 0.00 103 ALA A O 11
ATOM 18723 N N . GLU A 1 106 ? 18.794 -9.528 17.691 1.00 0.00 104 GLU A N 11
ATOM 18724 C CA . GLU A 1 106 ? 19.617 -8.810 18.695 1.00 0.00 104 GLU A CA 11
ATOM 18725 C C . GLU A 1 106 ? 19.659 -9.545 20.043 1.00 0.00 104 GLU A C 11
ATOM 18726 O O . GLU A 1 106 ? 20.507 -9.248 20.897 1.00 0.00 104 GLU A O 11
ATOM 18738 N N . HIS A 1 107 ? 18.730 -10.502 20.226 1.00 0.00 105 HIS A N 11
ATOM 18739 C CA . HIS A 1 107 ? 18.612 -11.314 21.453 1.00 0.00 105 HIS A CA 11
ATOM 18740 C C . HIS A 1 107 ? 18.715 -12.792 21.033 1.00 0.00 105 HIS A C 11
ATOM 18741 O O . HIS A 1 107 ? 17.695 -13.424 20.729 1.00 0.00 105 HIS A O 11
ATOM 18756 N N . PRO A 1 108 ? 19.972 -13.335 20.923 1.00 0.00 106 PRO A N 11
ATOM 18757 C CA . PRO A 1 108 ? 20.230 -14.709 20.430 1.00 0.00 106 PRO A CA 11
ATOM 18758 C C . PRO A 1 108 ? 19.645 -15.810 21.335 1.00 0.00 106 PRO A C 11
ATOM 18759 O O . PRO A 1 108 ? 19.450 -15.618 22.537 1.00 0.00 106 PRO A O 11
ATOM 18770 N N . LEU A 1 109 ? 19.396 -16.967 20.723 1.00 0.00 107 LEU A N 11
ATOM 18771 C CA . LEU A 1 109 ? 18.784 -18.134 21.376 1.00 0.00 107 LEU A CA 11
ATOM 18772 C C . LEU A 1 109 ? 19.565 -19.401 20.990 1.00 0.00 107 LEU A C 11
ATOM 18773 O O . LEU A 1 109 ? 20.055 -19.508 19.854 1.00 0.00 107 LEU A O 11
ATOM 18789 N N . ALA A 1 110 ? 19.682 -20.352 21.934 1.00 0.00 108 ALA A N 11
ATOM 18790 C CA . ALA A 1 110 ? 20.240 -21.683 21.649 1.00 0.00 108 ALA A CA 11
ATOM 18791 C C . ALA A 1 110 ? 19.200 -22.508 20.869 1.00 0.00 108 ALA A C 11
ATOM 18792 O O . ALA A 1 110 ? 18.327 -23.156 21.462 1.00 0.00 108 ALA A O 11
ATOM 18799 N N . SER A 1 111 ? 19.281 -22.417 19.532 1.00 0.00 109 SER A N 11
ATOM 18800 C CA . SER A 1 111 ? 18.345 -23.058 18.598 1.00 0.00 109 SER A CA 11
ATOM 18801 C C . SER A 1 111 ? 19.035 -23.214 17.216 1.00 0.00 109 SER A C 11
ATOM 18802 O O . SER A 1 111 ? 19.343 -22.188 16.573 1.00 0.00 109 SER A O 11
ATOM 18811 N N . MET A 1 3 ? -10.069 -7.177 -0.394 1.00 0.00 1 MET A N 12
ATOM 18812 C CA . MET A 1 3 ? -9.831 -6.858 1.044 1.00 0.00 1 MET A CA 12
ATOM 18813 C C . MET A 1 3 ? -8.328 -6.753 1.346 1.00 0.00 1 MET A C 12
ATOM 18814 O O . MET A 1 3 ? -7.929 -6.158 2.363 1.00 0.00 1 MET A O 12
ATOM 18829 N N . GLU A 1 4 ? -7.496 -7.357 0.471 1.00 0.00 2 GLU A N 12
ATOM 18830 C CA . GLU A 1 4 ? -6.041 -7.361 0.636 1.00 0.00 2 GLU A CA 12
ATOM 18831 C C . GLU A 1 4 ? -5.463 -6.015 0.185 1.00 0.00 2 GLU A C 12
ATOM 18832 O O . GLU A 1 4 ? -5.210 -5.790 -1.009 1.00 0.00 2 GLU A O 12
ATOM 18844 N N . VAL A 1 5 ? -5.314 -5.113 1.155 1.00 0.00 3 VAL A N 12
ATOM 18845 C CA . VAL A 1 5 ? -4.769 -3.780 0.936 1.00 0.00 3 VAL A CA 12
ATOM 18846 C C . VAL A 1 5 ? -4.111 -3.294 2.233 1.00 0.00 3 VAL A C 12
ATOM 18847 O O . VAL A 1 5 ? -4.721 -3.338 3.307 1.00 0.00 3 VAL A O 12
ATOM 18860 N N . SER A 1 6 ? -2.832 -2.915 2.145 1.00 0.00 4 SER A N 12
ATOM 18861 C CA . SER A 1 6 ? -2.140 -2.225 3.236 1.00 0.00 4 SER A CA 12
ATOM 18862 C C . SER A 1 6 ? -2.631 -0.763 3.298 1.00 0.00 4 SER A C 12
ATOM 18863 O O . SER A 1 6 ? -2.014 0.145 2.718 1.00 0.00 4 SER A O 12
ATOM 18871 N N . ALA A 1 7 ? -3.794 -0.564 3.940 1.00 0.00 5 ALA A N 12
ATOM 18872 C CA . ALA A 1 7 ? -4.433 0.752 4.075 1.00 0.00 5 ALA A CA 12
ATOM 18873 C C . ALA A 1 7 ? -4.985 0.902 5.497 1.00 0.00 5 ALA A C 12
ATOM 18874 O O . ALA A 1 7 ? -6.079 0.417 5.818 1.00 0.00 5 ALA A O 12
ATOM 18881 N N . ASN A 1 8 ? -4.177 1.530 6.358 1.00 0.00 6 ASN A N 12
ATOM 18882 C CA . ASN A 1 8 ? -4.530 1.818 7.761 1.00 0.00 6 ASN A CA 12
ATOM 18883 C C . ASN A 1 8 ? -5.662 2.864 7.840 1.00 0.00 6 ASN A C 12
ATOM 18884 O O . ASN A 1 8 ? -6.449 2.866 8.797 1.00 0.00 6 ASN A O 12
ATOM 18895 N N . GLU A 1 9 ? -5.733 3.740 6.813 1.00 0.00 7 GLU A N 12
ATOM 18896 C CA . GLU A 1 9 ? -6.817 4.737 6.656 1.00 0.00 7 GLU A CA 12
ATOM 18897 C C . GLU A 1 9 ? -8.173 4.049 6.371 1.00 0.00 7 GLU A C 12
ATOM 18898 O O . GLU A 1 9 ? -9.230 4.594 6.695 1.00 0.00 7 GLU A O 12
ATOM 18910 N N . LEU A 1 10 ? -8.115 2.855 5.746 1.00 0.00 8 LEU A N 12
ATOM 18911 C CA . LEU A 1 10 ? -9.304 2.026 5.427 1.00 0.00 8 LEU A CA 12
ATOM 18912 C C . LEU A 1 10 ? -9.599 1.059 6.610 1.00 0.00 8 LEU A C 12
ATOM 18913 O O . LEU A 1 10 ? -10.577 0.314 6.579 1.00 0.00 8 LEU A O 12
ATOM 18929 N N . GLU A 1 11 ? -8.738 1.136 7.660 1.00 0.00 9 GLU A N 12
ATOM 18930 C CA . GLU A 1 11 ? -8.731 0.268 8.871 1.00 0.00 9 GLU A CA 12
ATOM 18931 C C . GLU A 1 11 ? -8.525 -1.223 8.528 1.00 0.00 9 GLU A C 12
ATOM 18932 O O . GLU A 1 11 ? -8.759 -2.089 9.374 1.00 0.00 9 GLU A O 12
ATOM 18944 N N . ALA A 1 12 ? -7.966 -1.492 7.330 1.00 0.00 10 ALA A N 12
ATOM 18945 C CA . ALA A 1 12 ? -7.780 -2.862 6.798 1.00 0.00 10 ALA A CA 12
ATOM 18946 C C . ALA A 1 12 ? -6.891 -3.729 7.722 1.00 0.00 10 ALA A C 12
ATOM 18947 O O . ALA A 1 12 ? -7.041 -4.950 7.757 1.00 0.00 10 ALA A O 12
ATOM 18954 N N . ALA A 1 13 ? -5.989 -3.068 8.478 1.00 0.00 11 ALA A N 12
ATOM 18955 C CA . ALA A 1 13 ? -5.136 -3.727 9.491 1.00 0.00 11 ALA A CA 12
ATOM 18956 C C . ALA A 1 13 ? -5.969 -4.167 10.720 1.00 0.00 11 ALA A C 12
ATOM 18957 O O . ALA A 1 13 ? -5.869 -5.315 11.145 1.00 0.00 11 ALA A O 12
ATOM 18964 N N . SER A 1 14 ? -6.806 -3.245 11.262 1.00 0.00 12 SER A N 12
ATOM 18965 C CA . SER A 1 14 ? -7.725 -3.538 12.405 1.00 0.00 12 SER A CA 12
ATOM 18966 C C . SER A 1 14 ? -8.695 -4.695 12.061 1.00 0.00 12 SER A C 12
ATOM 18967 O O . SER A 1 14 ? -8.883 -5.647 12.851 1.00 0.00 12 SER A O 12
ATOM 18975 N N . SER A 1 15 ? -9.282 -4.582 10.850 1.00 0.00 13 SER A N 12
ATOM 18976 C CA . SER A 1 15 ? -10.165 -5.592 10.250 1.00 0.00 13 SER A CA 12
ATOM 18977 C C . SER A 1 15 ? -9.435 -6.945 10.185 1.00 0.00 13 SER A C 12
ATOM 18978 O O . SER A 1 15 ? -9.978 -7.973 10.596 1.00 0.00 13 SER A O 12
ATOM 18986 N N . ARG A 1 16 ? -8.156 -6.889 9.743 1.00 0.00 14 ARG A N 12
ATOM 18987 C CA . ARG A 1 16 ? -7.293 -8.072 9.576 1.00 0.00 14 ARG A CA 12
ATOM 18988 C C . ARG A 1 16 ? -7.032 -8.764 10.922 1.00 0.00 14 ARG A C 12
ATOM 18989 O O . ARG A 1 16 ? -7.023 -9.987 10.979 1.00 0.00 14 ARG A O 12
ATOM 19010 N N . MET A 1 17 ? -6.857 -7.970 12.003 1.00 0.00 15 MET A N 12
ATOM 19011 C CA . MET A 1 17 ? -6.622 -8.515 13.367 1.00 0.00 15 MET A CA 12
ATOM 19012 C C . MET A 1 17 ? -7.788 -9.441 13.769 1.00 0.00 15 MET A C 12
ATOM 19013 O O . MET A 1 17 ? -7.576 -10.561 14.241 1.00 0.00 15 MET A O 12
ATOM 19027 N N . GLU A 1 18 ? -9.021 -8.951 13.521 1.00 0.00 16 GLU A N 12
ATOM 19028 C CA . GLU A 1 18 ? -10.269 -9.682 13.825 1.00 0.00 16 GLU A CA 12
ATOM 19029 C C . GLU A 1 18 ? -10.505 -10.869 12.864 1.00 0.00 16 GLU A C 12
ATOM 19030 O O . GLU A 1 18 ? -11.080 -11.904 13.262 1.00 0.00 16 GLU A O 12
ATOM 19042 N N . MET A 1 19 ? -10.030 -10.724 11.610 1.00 0.00 17 MET A N 12
ATOM 19043 C CA . MET A 1 19 ? -10.044 -11.815 10.609 1.00 0.00 17 MET A CA 12
ATOM 19044 C C . MET A 1 19 ? -9.180 -12.987 11.110 1.00 0.00 17 MET A C 12
ATOM 19045 O O . MET A 1 19 ? -9.620 -14.122 11.091 1.00 0.00 17 MET A O 12
ATOM 19059 N N . LEU A 1 20 ? -7.981 -12.661 11.630 1.00 0.00 18 LEU A N 12
ATOM 19060 C CA . LEU A 1 20 ? -6.996 -13.647 12.120 1.00 0.00 18 LEU A CA 12
ATOM 19061 C C . LEU A 1 20 ? -7.518 -14.394 13.372 1.00 0.00 18 LEU A C 12
ATOM 19062 O O . LEU A 1 20 ? -7.215 -15.580 13.565 1.00 0.00 18 LEU A O 12
ATOM 19078 N N . GLN A 1 21 ? -8.294 -13.667 14.218 1.00 0.00 19 GLN A N 12
ATOM 19079 C CA . GLN A 1 21 ? -8.962 -14.228 15.426 1.00 0.00 19 GLN A CA 12
ATOM 19080 C C . GLN A 1 21 ? -9.859 -15.414 15.048 1.00 0.00 19 GLN A C 12
ATOM 19081 O O . GLN A 1 21 ? -9.727 -16.521 15.583 1.00 0.00 19 GLN A O 12
ATOM 19095 N N . ARG A 1 22 ? -10.766 -15.149 14.102 1.00 0.00 20 ARG A N 12
ATOM 19096 C CA . ARG A 1 22 ? -11.771 -16.125 13.656 1.00 0.00 20 ARG A CA 12
ATOM 19097 C C . ARG A 1 22 ? -11.203 -17.109 12.605 1.00 0.00 20 ARG A C 12
ATOM 19098 O O . ARG A 1 22 ? -11.779 -18.180 12.391 1.00 0.00 20 ARG A O 12
ATOM 19119 N N . GLU A 1 23 ? -10.077 -16.742 11.962 1.00 0.00 21 GLU A N 12
ATOM 19120 C CA . GLU A 1 23 ? -9.457 -17.554 10.886 1.00 0.00 21 GLU A CA 12
ATOM 19121 C C . GLU A 1 23 ? -8.753 -18.791 11.469 1.00 0.00 21 GLU A C 12
ATOM 19122 O O . GLU A 1 23 ? -9.054 -19.934 11.091 1.00 0.00 21 GLU A O 12
ATOM 19134 N N . TYR A 1 24 ? -7.804 -18.542 12.386 1.00 0.00 22 TYR A N 12
ATOM 19135 C CA . TYR A 1 24 ? -6.972 -19.592 12.988 1.00 0.00 22 TYR A CA 12
ATOM 19136 C C . TYR A 1 24 ? -7.562 -19.982 14.347 1.00 0.00 22 TYR A C 12
ATOM 19137 O O . TYR A 1 24 ? -8.295 -20.974 14.442 1.00 0.00 22 TYR A O 12
ATOM 19155 N N . SER A 1 25 ? -7.294 -19.157 15.373 1.00 0.00 23 SER A N 12
ATOM 19156 C CA . SER A 1 25 ? -7.804 -19.348 16.740 1.00 0.00 23 SER A CA 12
ATOM 19157 C C . SER A 1 25 ? -7.596 -18.067 17.547 1.00 0.00 23 SER A C 12
ATOM 19158 O O . SER A 1 25 ? -6.789 -17.201 17.181 1.00 0.00 23 SER A O 12
ATOM 19166 N N . THR A 1 26 ? -8.356 -17.961 18.631 1.00 0.00 24 THR A N 12
ATOM 19167 C CA . THR A 1 26 ? -8.121 -16.998 19.703 1.00 0.00 24 THR A CA 12
ATOM 19168 C C . THR A 1 26 ? -7.519 -17.740 20.902 1.00 0.00 24 THR A C 12
ATOM 19169 O O . THR A 1 26 ? -7.816 -18.930 21.115 1.00 0.00 24 THR A O 12
ATOM 19180 N N . LEU A 1 27 ? -6.655 -17.056 21.657 1.00 0.00 25 LEU A N 12
ATOM 19181 C CA . LEU A 1 27 ? -6.086 -17.613 22.893 1.00 0.00 25 LEU A CA 12
ATOM 19182 C C . LEU A 1 27 ? -7.119 -17.518 24.017 1.00 0.00 25 LEU A C 12
ATOM 19183 O O . LEU A 1 27 ? -7.635 -16.426 24.284 1.00 0.00 25 LEU A O 12
ATOM 19199 N N . ARG A 1 28 ? -7.434 -18.654 24.666 1.00 0.00 26 ARG A N 12
ATOM 19200 C CA . ARG A 1 28 ? -8.445 -18.690 25.738 1.00 0.00 26 ARG A CA 12
ATOM 19201 C C . ARG A 1 28 ? -7.779 -18.672 27.125 1.00 0.00 26 ARG A C 12
ATOM 19202 O O . ARG A 1 28 ? -8.271 -18.009 28.046 1.00 0.00 26 ARG A O 12
ATOM 19223 N N . SER A 1 29 ? -6.647 -19.393 27.259 1.00 0.00 27 SER A N 12
ATOM 19224 C CA . SER A 1 29 ? -5.968 -19.609 28.551 1.00 0.00 27 SER A CA 12
ATOM 19225 C C . SER A 1 29 ? -4.454 -19.775 28.340 1.00 0.00 27 SER A C 12
ATOM 19226 O O . SER A 1 29 ? -3.997 -20.079 27.233 1.00 0.00 27 SER A O 12
ATOM 19234 N N . VAL A 1 30 ? -3.689 -19.528 29.418 1.00 0.00 28 VAL A N 12
ATOM 19235 C CA . VAL A 1 30 ? -2.232 -19.767 29.487 1.00 0.00 28 VAL A CA 12
ATOM 19236 C C . VAL A 1 30 ? -1.893 -20.421 30.841 1.00 0.00 28 VAL A C 12
ATOM 19237 O O . VAL A 1 30 ? -2.518 -20.113 31.863 1.00 0.00 28 VAL A O 12
ATOM 19250 N N . GLN A 1 31 ? -0.904 -21.321 30.823 1.00 0.00 29 GLN A N 12
ATOM 19251 C CA . GLN A 1 31 ? -0.420 -22.039 32.004 1.00 0.00 29 GLN A CA 12
ATOM 19252 C C . GLN A 1 31 ? 1.101 -22.243 31.880 1.00 0.00 29 GLN A C 12
ATOM 19253 O O . GLN A 1 31 ? 1.588 -22.827 30.899 1.00 0.00 29 GLN A O 12
ATOM 19267 N N . TYR A 1 32 ? 1.856 -21.726 32.854 1.00 0.00 30 TYR A N 12
ATOM 19268 C CA . TYR A 1 32 ? 3.297 -21.992 32.949 1.00 0.00 30 TYR A CA 12
ATOM 19269 C C . TYR A 1 32 ? 3.481 -23.398 33.539 1.00 0.00 30 TYR A C 12
ATOM 19270 O O . TYR A 1 32 ? 3.349 -23.589 34.752 1.00 0.00 30 TYR A O 12
ATOM 19288 N N . ARG A 1 33 ? 3.724 -24.389 32.662 1.00 0.00 31 ARG A N 12
ATOM 19289 C CA . ARG A 1 33 ? 3.982 -25.772 33.081 1.00 0.00 31 ARG A CA 12
ATOM 19290 C C . ARG A 1 33 ? 5.450 -25.897 33.507 1.00 0.00 31 ARG A C 12
ATOM 19291 O O . ARG A 1 33 ? 6.330 -26.102 32.671 1.00 0.00 31 ARG A O 12
ATOM 19312 N N . SER A 1 34 ? 5.694 -25.709 34.822 1.00 0.00 32 SER A N 12
ATOM 19313 C CA . SER A 1 34 ? 7.027 -25.853 35.440 1.00 0.00 32 SER A CA 12
ATOM 19314 C C . SER A 1 34 ? 7.509 -27.316 35.385 1.00 0.00 32 SER A C 12
ATOM 19315 O O . SER A 1 34 ? 8.704 -27.591 35.520 1.00 0.00 32 SER A O 12
ATOM 19323 N N . GLU A 1 35 ? 6.545 -28.240 35.202 1.00 0.00 33 GLU A N 12
ATOM 19324 C CA . GLU A 1 35 ? 6.810 -29.656 34.875 1.00 0.00 33 GLU A CA 12
ATOM 19325 C C . GLU A 1 35 ? 7.707 -29.770 33.626 1.00 0.00 33 GLU A C 12
ATOM 19326 O O . GLU A 1 35 ? 8.661 -30.552 33.591 1.00 0.00 33 GLU A O 12
ATOM 19338 N N . GLU A 1 36 ? 7.381 -28.959 32.613 1.00 0.00 34 GLU A N 12
ATOM 19339 C CA . GLU A 1 36 ? 8.111 -28.910 31.340 1.00 0.00 34 GLU A CA 12
ATOM 19340 C C . GLU A 1 36 ? 9.109 -27.727 31.310 1.00 0.00 34 GLU A C 12
ATOM 19341 O O . GLU A 1 36 ? 9.982 -27.668 30.431 1.00 0.00 34 GLU A O 12
ATOM 19353 N N . GLY A 1 37 ? 8.954 -26.786 32.270 1.00 0.00 35 GLY A N 12
ATOM 19354 C CA . GLY A 1 37 ? 9.760 -25.552 32.336 1.00 0.00 35 GLY A CA 12
ATOM 19355 C C . GLY A 1 37 ? 9.426 -24.549 31.226 1.00 0.00 35 GLY A C 12
ATOM 19356 O O . GLY A 1 37 ? 10.246 -23.682 30.889 1.00 0.00 35 GLY A O 12
ATOM 19360 N N . VAL A 1 38 ? 8.206 -24.667 30.668 1.00 0.00 36 VAL A N 12
ATOM 19361 C CA . VAL A 1 38 ? 7.736 -23.870 29.515 1.00 0.00 36 VAL A CA 12
ATOM 19362 C C . VAL A 1 38 ? 6.442 -23.110 29.850 1.00 0.00 36 VAL A C 12
ATOM 19363 O O . VAL A 1 38 ? 5.730 -23.443 30.808 1.00 0.00 36 VAL A O 12
ATOM 19376 N N . ILE A 1 39 ? 6.154 -22.100 29.026 1.00 0.00 37 ILE A N 12
ATOM 19377 C CA . ILE A 1 39 ? 4.865 -21.400 28.996 1.00 0.00 37 ILE A CA 12
ATOM 19378 C C . ILE A 1 39 ? 4.005 -22.040 27.899 1.00 0.00 37 ILE A C 12
ATOM 19379 O O . ILE A 1 39 ? 4.435 -22.159 26.746 1.00 0.00 37 ILE A O 12
ATOM 19395 N N . VAL A 1 40 ? 2.807 -22.481 28.277 1.00 0.00 38 VAL A N 12
ATOM 19396 C CA . VAL A 1 40 ? 1.856 -23.140 27.370 1.00 0.00 38 VAL A CA 12
ATOM 19397 C C . VAL A 1 40 ? 0.649 -22.223 27.125 1.00 0.00 38 VAL A C 12
ATOM 19398 O O . VAL A 1 40 ? 0.047 -21.712 28.062 1.00 0.00 38 VAL A O 12
ATOM 19411 N N . PHE A 1 41 ? 0.317 -22.040 25.846 1.00 0.00 39 PHE A N 12
ATOM 19412 C CA . PHE A 1 41 ? -0.764 -21.166 25.390 1.00 0.00 39 PHE A CA 12
ATOM 19413 C C . PHE A 1 41 ? -1.939 -22.032 24.898 1.00 0.00 39 PHE A C 12
ATOM 19414 O O . PHE A 1 41 ? -1.914 -22.530 23.770 1.00 0.00 39 PHE A O 12
ATOM 19431 N N . ILE A 1 42 ? -2.942 -22.243 25.770 1.00 0.00 40 ILE A N 12
ATOM 19432 C CA . ILE A 1 42 ? -4.137 -23.042 25.443 1.00 0.00 40 ILE A CA 12
ATOM 19433 C C . ILE A 1 42 ? -5.070 -22.244 24.511 1.00 0.00 40 ILE A C 12
ATOM 19434 O O . ILE A 1 42 ? -5.592 -21.182 24.888 1.00 0.00 40 ILE A O 12
ATOM 19450 N N . LEU A 1 43 ? -5.251 -22.754 23.288 1.00 0.00 41 LEU A N 12
ATOM 19451 C CA . LEU A 1 43 ? -6.165 -22.166 22.296 1.00 0.00 41 LEU A CA 12
ATOM 19452 C C . LEU A 1 43 ? -7.608 -22.608 22.533 1.00 0.00 41 LEU A C 12
ATOM 19453 O O . LEU A 1 43 ? -7.867 -23.555 23.279 1.00 0.00 41 LEU A O 12
ATOM 19469 N N . ALA A 1 44 ? -8.537 -21.904 21.873 1.00 0.00 42 ALA A N 12
ATOM 19470 C CA . ALA A 1 44 ? -9.972 -22.231 21.899 1.00 0.00 42 ALA A CA 12
ATOM 19471 C C . ALA A 1 44 ? -10.256 -23.613 21.254 1.00 0.00 42 ALA A C 12
ATOM 19472 O O . ALA A 1 44 ? -11.306 -24.216 21.502 1.00 0.00 42 ALA A O 12
ATOM 19479 N N . ASN A 1 45 ? -9.299 -24.110 20.429 1.00 0.00 43 ASN A N 12
ATOM 19480 C CA . ASN A 1 45 ? -9.370 -25.470 19.834 1.00 0.00 43 ASN A CA 12
ATOM 19481 C C . ASN A 1 45 ? -8.599 -26.512 20.699 1.00 0.00 43 ASN A C 12
ATOM 19482 O O . ASN A 1 45 ? -8.331 -27.634 20.236 1.00 0.00 43 ASN A O 12
ATOM 19493 N N . ASP A 1 46 ? -8.265 -26.115 21.959 1.00 0.00 44 ASP A N 12
ATOM 19494 C CA . ASP A 1 46 ? -7.533 -26.949 22.961 1.00 0.00 44 ASP A CA 12
ATOM 19495 C C . ASP A 1 46 ? -6.063 -27.202 22.559 1.00 0.00 44 ASP A C 12
ATOM 19496 O O . ASP A 1 46 ? -5.438 -28.149 23.048 1.00 0.00 44 ASP A O 12
ATOM 19505 N N . ARG A 1 47 ? -5.500 -26.323 21.706 1.00 0.00 45 ARG A N 12
ATOM 19506 C CA . ARG A 1 47 ? -4.109 -26.462 21.215 1.00 0.00 45 ARG A CA 12
ATOM 19507 C C . ARG A 1 47 ? -3.120 -25.792 22.180 1.00 0.00 45 ARG A C 12
ATOM 19508 O O . ARG A 1 47 ? -3.139 -24.574 22.343 1.00 0.00 45 ARG A O 12
ATOM 19529 N N . GLU A 1 48 ? -2.265 -26.611 22.809 1.00 0.00 46 GLU A N 12
ATOM 19530 C CA . GLU A 1 48 ? -1.213 -26.144 23.714 1.00 0.00 46 GLU A CA 12
ATOM 19531 C C . GLU A 1 48 ? 0.038 -25.714 22.917 1.00 0.00 46 GLU A C 12
ATOM 19532 O O . GLU A 1 48 ? 0.808 -26.564 22.461 1.00 0.00 46 GLU A O 12
ATOM 19544 N N . LEU A 1 49 ? 0.221 -24.397 22.714 1.00 0.00 47 LEU A N 12
ATOM 19545 C CA . LEU A 1 49 ? 1.447 -23.848 22.103 1.00 0.00 47 LEU A CA 12
ATOM 19546 C C . LEU A 1 49 ? 2.554 -23.761 23.162 1.00 0.00 47 LEU A C 12
ATOM 19547 O O . LEU A 1 49 ? 2.447 -23.016 24.131 1.00 0.00 47 LEU A O 12
ATOM 19563 N N . LYS A 1 50 ? 3.610 -24.541 22.949 1.00 0.00 48 LYS A N 12
ATOM 19564 C CA . LYS A 1 50 ? 4.651 -24.809 23.947 1.00 0.00 48 LYS A CA 12
ATOM 19565 C C . LYS A 1 50 ? 5.942 -24.054 23.598 1.00 0.00 48 LYS A C 12
ATOM 19566 O O . LYS A 1 50 ? 6.629 -24.393 22.628 1.00 0.00 48 LYS A O 12
ATOM 19585 N N . PHE A 1 51 ? 6.238 -23.004 24.380 1.00 0.00 49 PHE A N 12
ATOM 19586 C CA . PHE A 1 51 ? 7.426 -22.144 24.203 1.00 0.00 49 PHE A CA 12
ATOM 19587 C C . PHE A 1 51 ? 7.985 -21.781 25.591 1.00 0.00 49 PHE A C 12
ATOM 19588 O O . PHE A 1 51 ? 7.222 -21.443 26.491 1.00 0.00 49 PHE A O 12
ATOM 19605 N N . ARG A 1 52 ? 9.315 -21.847 25.757 1.00 0.00 50 ARG A N 12
ATOM 19606 C CA . ARG A 1 52 ? 9.994 -21.517 27.034 1.00 0.00 50 ARG A CA 12
ATOM 19607 C C . ARG A 1 52 ? 9.939 -19.995 27.314 1.00 0.00 50 ARG A C 12
ATOM 19608 O O . ARG A 1 52 ? 9.730 -19.206 26.381 1.00 0.00 50 ARG A O 12
ATOM 19629 N N . PRO A 1 53 ? 10.130 -19.557 28.605 1.00 0.00 51 PRO A N 12
ATOM 19630 C CA . PRO A 1 53 ? 10.333 -18.127 28.936 1.00 0.00 51 PRO A CA 12
ATOM 19631 C C . PRO A 1 53 ? 11.496 -17.491 28.137 1.00 0.00 51 PRO A C 12
ATOM 19632 O O . PRO A 1 53 ? 11.363 -16.397 27.587 1.00 0.00 51 PRO A O 12
ATOM 19643 N N . ASP A 1 54 ? 12.606 -18.234 28.022 1.00 0.00 52 ASP A N 12
ATOM 19644 C CA . ASP A 1 54 ? 13.839 -17.764 27.354 1.00 0.00 52 ASP A CA 12
ATOM 19645 C C . ASP A 1 54 ? 13.709 -17.760 25.810 1.00 0.00 52 ASP A C 12
ATOM 19646 O O . ASP A 1 54 ? 14.636 -17.348 25.106 1.00 0.00 52 ASP A O 12
ATOM 19655 N N . ASP A 1 55 ? 12.573 -18.248 25.293 1.00 0.00 53 ASP A N 12
ATOM 19656 C CA . ASP A 1 55 ? 12.261 -18.219 23.852 1.00 0.00 53 ASP A CA 12
ATOM 19657 C C . ASP A 1 55 ? 11.520 -16.925 23.488 1.00 0.00 53 ASP A C 12
ATOM 19658 O O . ASP A 1 55 ? 11.751 -16.336 22.426 1.00 0.00 53 ASP A O 12
ATOM 19667 N N . LEU A 1 56 ? 10.645 -16.481 24.402 1.00 0.00 54 LEU A N 12
ATOM 19668 C CA . LEU A 1 56 ? 9.634 -15.444 24.126 1.00 0.00 54 LEU A CA 12
ATOM 19669 C C . LEU A 1 56 ? 10.132 -14.036 24.474 1.00 0.00 54 LEU A C 12
ATOM 19670 O O . LEU A 1 56 ? 10.848 -13.842 25.461 1.00 0.00 54 LEU A O 12
ATOM 19686 N N . GLN A 1 57 ? 9.704 -13.061 23.648 1.00 0.00 55 GLN A N 12
ATOM 19687 C CA . GLN A 1 57 ? 10.068 -11.635 23.785 1.00 0.00 55 GLN A CA 12
ATOM 19688 C C . GLN A 1 57 ? 9.557 -11.024 25.104 1.00 0.00 55 GLN A C 12
ATOM 19689 O O . GLN A 1 57 ? 10.231 -10.182 25.703 1.00 0.00 55 GLN A O 12
ATOM 19703 N N . ALA A 1 58 ? 8.365 -11.468 25.552 1.00 0.00 56 ALA A N 12
ATOM 19704 C CA . ALA A 1 58 ? 7.761 -10.993 26.815 1.00 0.00 56 ALA A CA 12
ATOM 19705 C C . ALA A 1 58 ? 8.601 -11.419 28.021 1.00 0.00 56 ALA A C 12
ATOM 19706 O O . ALA A 1 58 ? 8.905 -10.619 28.908 1.00 0.00 56 ALA A O 12
ATOM 19713 N N . THR A 1 59 ? 9.019 -12.683 28.004 1.00 0.00 57 THR A N 12
ATOM 19714 C CA . THR A 1 59 ? 9.440 -13.410 29.210 1.00 0.00 57 THR A CA 12
ATOM 19715 C C . THR A 1 59 ? 10.927 -13.747 29.231 1.00 0.00 57 THR A C 12
ATOM 19716 O O . THR A 1 59 ? 11.378 -14.530 30.078 1.00 0.00 57 THR A O 12
ATOM 19727 N N . TYR A 1 60 ? 11.682 -13.158 28.302 1.00 0.00 58 TYR A N 12
ATOM 19728 C CA . TYR A 1 60 ? 13.133 -13.316 28.243 1.00 0.00 58 TYR A CA 12
ATOM 19729 C C . TYR A 1 60 ? 13.765 -12.567 29.426 1.00 0.00 58 TYR A C 12
ATOM 19730 O O . TYR A 1 60 ? 13.985 -11.352 29.365 1.00 0.00 58 TYR A O 12
ATOM 19748 N N . GLY A 1 61 ? 13.991 -13.304 30.523 1.00 0.00 59 GLY A N 12
ATOM 19749 C CA . GLY A 1 61 ? 14.441 -12.711 31.783 1.00 0.00 59 GLY A CA 12
ATOM 19750 C C . GLY A 1 61 ? 13.286 -12.408 32.734 1.00 0.00 59 GLY A C 12
ATOM 19751 O O . GLY A 1 61 ? 13.342 -11.432 33.496 1.00 0.00 59 GLY A O 12
ATOM 19755 N N . ALA A 1 62 ? 12.231 -13.246 32.697 1.00 0.00 60 ALA A N 12
ATOM 19756 C CA . ALA A 1 62 ? 11.091 -13.163 33.643 1.00 0.00 60 ALA A CA 12
ATOM 19757 C C . ALA A 1 62 ? 11.019 -14.421 34.525 1.00 0.00 60 ALA A C 12
ATOM 19758 O O . ALA A 1 62 ? 11.370 -15.526 34.086 1.00 0.00 60 ALA A O 12
ATOM 19765 N N . THR A 1 63 ? 10.573 -14.230 35.774 1.00 0.00 61 THR A N 12
ATOM 19766 C CA . THR A 1 63 ? 10.377 -15.315 36.750 1.00 0.00 61 THR A CA 12
ATOM 19767 C C . THR A 1 63 ? 8.953 -15.906 36.629 1.00 0.00 61 THR A C 12
ATOM 19768 O O . THR A 1 63 ? 8.039 -15.199 36.178 1.00 0.00 61 THR A O 12
ATOM 19779 N N . PRO A 1 64 ? 8.737 -17.213 37.037 1.00 0.00 62 PRO A N 12
ATOM 19780 C CA . PRO A 1 64 ? 7.404 -17.871 36.993 1.00 0.00 62 PRO A CA 12
ATOM 19781 C C . PRO A 1 64 ? 6.301 -17.095 37.741 1.00 0.00 62 PRO A C 12
ATOM 19782 O O . PRO A 1 64 ? 5.131 -17.259 37.420 1.00 0.00 62 PRO A O 12
ATOM 19793 N N . GLU A 1 65 ? 6.699 -16.239 38.707 1.00 0.00 63 GLU A N 12
ATOM 19794 C CA . GLU A 1 65 ? 5.768 -15.384 39.486 1.00 0.00 63 GLU A CA 12
ATOM 19795 C C . GLU A 1 65 ? 4.976 -14.457 38.548 1.00 0.00 63 GLU A C 12
ATOM 19796 O O . GLU A 1 65 ? 3.747 -14.351 38.615 1.00 0.00 63 GLU A O 12
ATOM 19808 N N . GLN A 1 66 ? 5.731 -13.819 37.651 1.00 0.00 64 GLN A N 12
ATOM 19809 C CA . GLN A 1 66 ? 5.214 -12.883 36.636 1.00 0.00 64 GLN A CA 12
ATOM 19810 C C . GLN A 1 66 ? 4.396 -13.620 35.542 1.00 0.00 64 GLN A C 12
ATOM 19811 O O . GLN A 1 66 ? 3.688 -12.992 34.749 1.00 0.00 64 GLN A O 12
ATOM 19825 N N . LEU A 1 67 ? 4.513 -14.961 35.528 1.00 0.00 65 LEU A N 12
ATOM 19826 C CA . LEU A 1 67 ? 3.870 -15.854 34.541 1.00 0.00 65 LEU A CA 12
ATOM 19827 C C . LEU A 1 67 ? 2.710 -16.619 35.229 1.00 0.00 65 LEU A C 12
ATOM 19828 O O . LEU A 1 67 ? 2.248 -17.651 34.734 1.00 0.00 65 LEU A O 12
ATOM 19844 N N . ARG A 1 68 ? 2.273 -16.123 36.406 1.00 0.00 66 ARG A N 12
ATOM 19845 C CA . ARG A 1 68 ? 1.059 -16.609 37.099 1.00 0.00 66 ARG A CA 12
ATOM 19846 C C . ARG A 1 68 ? -0.071 -15.605 36.861 1.00 0.00 66 ARG A C 12
ATOM 19847 O O . ARG A 1 68 ? -1.229 -15.979 36.617 1.00 0.00 66 ARG A O 12
ATOM 19868 N N . GLU A 1 69 ? 0.298 -14.313 36.929 1.00 0.00 67 GLU A N 12
ATOM 19869 C CA . GLU A 1 69 ? -0.594 -13.192 36.615 1.00 0.00 67 GLU A CA 12
ATOM 19870 C C . GLU A 1 69 ? -0.434 -12.813 35.136 1.00 0.00 67 GLU A C 12
ATOM 19871 O O . GLU A 1 69 ? 0.469 -12.069 34.738 1.00 0.00 67 GLU A O 12
ATOM 19883 N N . ILE A 1 70 ? -1.321 -13.416 34.334 1.00 0.00 68 ILE A N 12
ATOM 19884 C CA . ILE A 1 70 ? -1.330 -13.343 32.869 1.00 0.00 68 ILE A CA 12
ATOM 19885 C C . ILE A 1 70 ? -2.747 -12.951 32.388 1.00 0.00 68 ILE A C 12
ATOM 19886 O O . ILE A 1 70 ? -3.746 -13.394 32.972 1.00 0.00 68 ILE A O 12
ATOM 19902 N N . GLU A 1 71 ? -2.824 -12.116 31.335 1.00 0.00 69 GLU A N 12
ATOM 19903 C CA . GLU A 1 71 ? -4.092 -11.754 30.670 1.00 0.00 69 GLU A CA 12
ATOM 19904 C C . GLU A 1 71 ? -3.963 -12.042 29.162 1.00 0.00 69 GLU A C 12
ATOM 19905 O O . GLU A 1 71 ? -2.857 -12.075 28.653 1.00 0.00 69 GLU A O 12
ATOM 19917 N N . ILE A 1 72 ? -5.089 -12.273 28.453 1.00 0.00 70 ILE A N 12
ATOM 19918 C CA . ILE A 1 72 ? -5.092 -12.450 26.975 1.00 0.00 70 ILE A CA 12
ATOM 19919 C C . ILE A 1 72 ? -4.802 -11.090 26.284 1.00 0.00 70 ILE A C 12
ATOM 19920 O O . ILE A 1 72 ? -5.016 -10.031 26.891 1.00 0.00 70 ILE A O 12
ATOM 19936 N N . SER A 1 73 ? -4.273 -11.134 25.038 1.00 0.00 71 SER A N 12
ATOM 19937 C CA . SER A 1 73 ? -3.947 -9.924 24.244 1.00 0.00 71 SER A CA 12
ATOM 19938 C C . SER A 1 73 ? -5.180 -9.002 24.070 1.00 0.00 71 SER A C 12
ATOM 19939 O O . SER A 1 73 ? -6.316 -9.492 24.080 1.00 0.00 71 SER A O 12
ATOM 19947 N N . PRO A 1 74 ? -4.984 -7.650 23.914 1.00 0.00 72 PRO A N 12
ATOM 19948 C CA . PRO A 1 74 ? -6.102 -6.709 23.640 1.00 0.00 72 PRO A CA 12
ATOM 19949 C C . PRO A 1 74 ? -6.764 -6.969 22.261 1.00 0.00 72 PRO A C 12
ATOM 19950 O O . PRO A 1 74 ? -7.949 -6.678 22.068 1.00 0.00 72 PRO A O 12
ATOM 19961 N N . SER A 1 75 ? -5.979 -7.533 21.317 1.00 0.00 73 SER A N 12
ATOM 19962 C CA . SER A 1 75 ? -6.486 -7.976 19.998 1.00 0.00 73 SER A CA 12
ATOM 19963 C C . SER A 1 75 ? -7.093 -9.397 20.075 1.00 0.00 73 SER A C 12
ATOM 19964 O O . SER A 1 75 ? -7.593 -9.908 19.077 1.00 0.00 73 SER A O 12
ATOM 19972 N N . GLY A 1 76 ? -6.975 -10.054 21.252 1.00 0.00 74 GLY A N 12
ATOM 19973 C CA . GLY A 1 76 ? -7.583 -11.374 21.503 1.00 0.00 74 GLY A CA 12
ATOM 19974 C C . GLY A 1 76 ? -6.899 -12.537 20.772 1.00 0.00 74 GLY A C 12
ATOM 19975 O O . GLY A 1 76 ? -7.300 -13.696 20.937 1.00 0.00 74 GLY A O 12
ATOM 19979 N N . LEU A 1 77 ? -5.864 -12.218 19.972 1.00 0.00 75 LEU A N 12
ATOM 19980 C CA . LEU A 1 77 ? -5.061 -13.204 19.244 1.00 0.00 75 LEU A CA 12
ATOM 19981 C C . LEU A 1 77 ? -4.221 -14.007 20.238 1.00 0.00 75 LEU A C 12
ATOM 19982 O O . LEU A 1 77 ? -4.535 -15.157 20.549 1.00 0.00 75 LEU A O 12
ATOM 19998 N N . GLY A 1 78 ? -3.155 -13.367 20.752 1.00 0.00 76 GLY A N 12
ATOM 19999 C CA . GLY A 1 78 ? -2.198 -14.018 21.637 1.00 0.00 76 GLY A CA 12
ATOM 20000 C C . GLY A 1 78 ? -2.439 -13.671 23.072 1.00 0.00 76 GLY A C 12
ATOM 20001 O O . GLY A 1 78 ? -3.578 -13.743 23.549 1.00 0.00 76 GLY A O 12
ATOM 20005 N N . VAL A 1 79 ? -1.386 -13.242 23.757 1.00 0.00 77 VAL A N 12
ATOM 20006 C CA . VAL A 1 79 ? -1.430 -12.964 25.186 1.00 0.00 77 VAL A CA 12
ATOM 20007 C C . VAL A 1 79 ? -0.871 -11.566 25.455 1.00 0.00 77 VAL A C 12
ATOM 20008 O O . VAL A 1 79 ? -0.094 -11.050 24.665 1.00 0.00 77 VAL A O 12
ATOM 20021 N N . TYR A 1 80 ? -1.292 -10.970 26.566 1.00 0.00 78 TYR A N 12
ATOM 20022 C CA . TYR A 1 80 ? -0.718 -9.737 27.096 1.00 0.00 78 TYR A CA 12
ATOM 20023 C C . TYR A 1 80 ? -0.386 -9.950 28.580 1.00 0.00 78 TYR A C 12
ATOM 20024 O O . TYR A 1 80 ? -1.282 -9.956 29.441 1.00 0.00 78 TYR A O 12
ATOM 20042 N N . PHE A 1 81 ? 0.899 -10.184 28.876 1.00 0.00 79 PHE A N 12
ATOM 20043 C CA . PHE A 1 81 ? 1.384 -10.239 30.259 1.00 0.00 79 PHE A CA 12
ATOM 20044 C C . PHE A 1 81 ? 1.478 -8.807 30.781 1.00 0.00 79 PHE A C 12
ATOM 20045 O O . PHE A 1 81 ? 2.429 -8.081 30.483 1.00 0.00 79 PHE A O 12
ATOM 20062 N N . GLU A 1 82 ? 0.434 -8.420 31.514 1.00 0.00 80 GLU A N 12
ATOM 20063 C CA . GLU A 1 82 ? 0.240 -7.048 32.026 1.00 0.00 80 GLU A CA 12
ATOM 20064 C C . GLU A 1 82 ? 1.357 -6.681 33.024 1.00 0.00 80 GLU A C 12
ATOM 20065 O O . GLU A 1 82 ? 1.793 -5.526 33.104 1.00 0.00 80 GLU A O 12
ATOM 20077 N N . THR A 1 83 ? 1.805 -7.701 33.766 1.00 0.00 81 THR A N 12
ATOM 20078 C CA . THR A 1 83 ? 2.930 -7.613 34.708 1.00 0.00 81 THR A CA 12
ATOM 20079 C C . THR A 1 83 ? 4.219 -7.156 33.997 1.00 0.00 81 THR A C 12
ATOM 20080 O O . THR A 1 83 ? 4.991 -6.348 34.520 1.00 0.00 81 THR A O 12
ATOM 20091 N N . LEU A 1 84 ? 4.418 -7.684 32.780 1.00 0.00 82 LEU A N 12
ATOM 20092 C CA . LEU A 1 84 ? 5.596 -7.385 31.942 1.00 0.00 82 LEU A CA 12
ATOM 20093 C C . LEU A 1 84 ? 5.307 -6.203 31.003 1.00 0.00 82 LEU A C 12
ATOM 20094 O O . LEU A 1 84 ? 6.221 -5.684 30.353 1.00 0.00 82 LEU A O 12
ATOM 20110 N N . GLU A 1 85 ? 4.008 -5.824 30.930 1.00 0.00 83 GLU A N 12
ATOM 20111 C CA . GLU A 1 85 ? 3.464 -4.826 29.981 1.00 0.00 83 GLU A CA 12
ATOM 20112 C C . GLU A 1 85 ? 3.774 -5.217 28.523 1.00 0.00 83 GLU A C 12
ATOM 20113 O O . GLU A 1 85 ? 3.796 -4.366 27.628 1.00 0.00 83 GLU A O 12
ATOM 20125 N N . GLU A 1 86 ? 3.938 -6.534 28.282 1.00 0.00 84 GLU A N 12
ATOM 20126 C CA . GLU A 1 86 ? 4.400 -7.055 26.990 1.00 0.00 84 GLU A CA 12
ATOM 20127 C C . GLU A 1 86 ? 3.430 -8.115 26.455 1.00 0.00 84 GLU A C 12
ATOM 20128 O O . GLU A 1 86 ? 2.769 -8.820 27.223 1.00 0.00 84 GLU A O 12
ATOM 20140 N N . ASP A 1 87 ? 3.386 -8.216 25.124 1.00 0.00 85 ASP A N 12
ATOM 20141 C CA . ASP A 1 87 ? 2.437 -9.057 24.383 1.00 0.00 85 ASP A CA 12
ATOM 20142 C C . ASP A 1 87 ? 3.196 -10.178 23.643 1.00 0.00 85 ASP A C 12
ATOM 20143 O O . ASP A 1 87 ? 4.220 -9.914 22.999 1.00 0.00 85 ASP A O 12
ATOM 20152 N N . VAL A 1 88 ? 2.714 -11.428 23.766 1.00 0.00 86 VAL A N 12
ATOM 20153 C CA . VAL A 1 88 ? 3.207 -12.563 22.955 1.00 0.00 86 VAL A CA 12
ATOM 20154 C C . VAL A 1 88 ? 2.122 -12.891 21.915 1.00 0.00 86 VAL A C 12
ATOM 20155 O O . VAL A 1 88 ? 1.156 -13.616 22.207 1.00 0.00 86 VAL A O 12
ATOM 20168 N N . SER A 1 89 ? 2.265 -12.288 20.721 1.00 0.00 87 SER A N 12
ATOM 20169 C CA . SER A 1 89 ? 1.293 -12.408 19.625 1.00 0.00 87 SER A CA 12
ATOM 20170 C C . SER A 1 89 ? 1.189 -13.858 19.118 1.00 0.00 87 SER A C 12
ATOM 20171 O O . SER A 1 89 ? 2.206 -14.491 18.807 1.00 0.00 87 SER A O 12
ATOM 20179 N N . LEU A 1 90 ? -0.059 -14.355 19.029 1.00 0.00 88 LEU A N 12
ATOM 20180 C CA . LEU A 1 90 ? -0.354 -15.743 18.636 1.00 0.00 88 LEU A CA 12
ATOM 20181 C C . LEU A 1 90 ? 0.116 -16.037 17.220 1.00 0.00 88 LEU A C 12
ATOM 20182 O O . LEU A 1 90 ? 0.674 -17.098 16.956 1.00 0.00 88 LEU A O 12
ATOM 20198 N N . ILE A 1 91 ? -0.148 -15.073 16.324 1.00 0.00 89 ILE A N 12
ATOM 20199 C CA . ILE A 1 91 ? 0.208 -15.164 14.905 1.00 0.00 89 ILE A CA 12
ATOM 20200 C C . ILE A 1 91 ? 1.710 -15.435 14.770 1.00 0.00 89 ILE A C 12
ATOM 20201 O O . ILE A 1 91 ? 2.105 -16.357 14.070 1.00 0.00 89 ILE A O 12
ATOM 20217 N N . GLY A 1 92 ? 2.512 -14.681 15.546 1.00 0.00 90 GLY A N 12
ATOM 20218 C CA . GLY A 1 92 ? 3.955 -14.892 15.623 1.00 0.00 90 GLY A CA 12
ATOM 20219 C C . GLY A 1 92 ? 4.322 -16.322 16.041 1.00 0.00 90 GLY A C 12
ATOM 20220 O O . GLY A 1 92 ? 5.154 -16.958 15.401 1.00 0.00 90 GLY A O 12
ATOM 20224 N N . LEU A 1 93 ? 3.631 -16.845 17.077 1.00 0.00 91 LEU A N 12
ATOM 20225 C CA . LEU A 1 93 ? 3.856 -18.219 17.594 1.00 0.00 91 LEU A CA 12
ATOM 20226 C C . LEU A 1 93 ? 3.547 -19.281 16.515 1.00 0.00 91 LEU A C 12
ATOM 20227 O O . LEU A 1 93 ? 4.213 -20.325 16.437 1.00 0.00 91 LEU A O 12
ATOM 20243 N N . LEU A 1 94 ? 2.544 -18.974 15.672 1.00 0.00 92 LEU A N 12
ATOM 20244 C CA . LEU A 1 94 ? 2.119 -19.835 14.555 1.00 0.00 92 LEU A CA 12
ATOM 20245 C C . LEU A 1 94 ? 3.139 -19.759 13.396 1.00 0.00 92 LEU A C 12
ATOM 20246 O O . LEU A 1 94 ? 3.374 -20.758 12.705 1.00 0.00 92 LEU A O 12
ATOM 20262 N N . GLU A 1 95 ? 3.752 -18.569 13.204 1.00 0.00 93 GLU A N 12
ATOM 20263 C CA . GLU A 1 95 ? 4.803 -18.343 12.178 1.00 0.00 93 GLU A CA 12
ATOM 20264 C C . GLU A 1 95 ? 6.157 -18.947 12.619 1.00 0.00 93 GLU A C 12
ATOM 20265 O O . GLU A 1 95 ? 7.082 -19.066 11.808 1.00 0.00 93 GLU A O 12
ATOM 20277 N N . GLY A 1 96 ? 6.258 -19.304 13.919 1.00 0.00 94 GLY A N 12
ATOM 20278 C CA . GLY A 1 96 ? 7.521 -19.757 14.527 1.00 0.00 94 GLY A CA 12
ATOM 20279 C C . GLY A 1 96 ? 8.356 -18.596 15.076 1.00 0.00 94 GLY A C 12
ATOM 20280 O O . GLY A 1 96 ? 9.440 -18.797 15.638 1.00 0.00 94 GLY A O 12
ATOM 20284 N N . ARG A 1 97 ? 7.816 -17.387 14.910 1.00 0.00 95 ARG A N 12
ATOM 20285 C CA . ARG A 1 97 ? 8.416 -16.121 15.329 1.00 0.00 95 ARG A CA 12
ATOM 20286 C C . ARG A 1 97 ? 8.143 -15.896 16.840 1.00 0.00 95 ARG A C 12
ATOM 20287 O O . ARG A 1 97 ? 7.101 -15.360 17.229 1.00 0.00 95 ARG A O 12
ATOM 20308 N N . ARG A 1 98 ? 9.089 -16.365 17.675 1.00 0.00 96 ARG A N 12
ATOM 20309 C CA . ARG A 1 98 ? 8.960 -16.389 19.156 1.00 0.00 96 ARG A CA 12
ATOM 20310 C C . ARG A 1 98 ? 8.958 -14.965 19.763 1.00 0.00 96 ARG A C 12
ATOM 20311 O O . ARG A 1 98 ? 8.410 -14.730 20.853 1.00 0.00 96 ARG A O 12
ATOM 20332 N N . GLY A 1 99 ? 9.606 -14.046 19.047 1.00 0.00 97 GLY A N 12
ATOM 20333 C CA . GLY A 1 99 ? 9.568 -12.608 19.324 1.00 0.00 97 GLY A CA 12
ATOM 20334 C C . GLY A 1 99 ? 9.751 -11.834 18.032 1.00 0.00 97 GLY A C 12
ATOM 20335 O O . GLY A 1 99 ? 9.805 -12.448 16.966 1.00 0.00 97 GLY A O 12
ATOM 20339 N N . SER A 1 100 ? 9.855 -10.497 18.116 1.00 0.00 98 SER A N 12
ATOM 20340 C CA . SER A 1 100 ? 10.140 -9.632 16.941 1.00 0.00 98 SER A CA 12
ATOM 20341 C C . SER A 1 100 ? 11.413 -10.120 16.213 1.00 0.00 98 SER A C 12
ATOM 20342 O O . SER A 1 100 ? 12.368 -10.508 16.876 1.00 0.00 98 SER A O 12
ATOM 20350 N N . ALA A 1 101 ? 11.407 -10.126 14.859 1.00 0.00 99 ALA A N 12
ATOM 20351 C CA . ALA A 1 101 ? 12.569 -10.580 14.043 1.00 0.00 99 ALA A CA 12
ATOM 20352 C C . ALA A 1 101 ? 13.828 -9.758 14.384 1.00 0.00 99 ALA A C 12
ATOM 20353 O O . ALA A 1 101 ? 14.934 -10.301 14.511 1.00 0.00 99 ALA A O 12
ATOM 20360 N N . LYS A 1 102 ? 13.611 -8.445 14.568 1.00 0.00 100 LYS A N 12
ATOM 20361 C CA . LYS A 1 102 ? 14.631 -7.508 15.062 1.00 0.00 100 LYS A CA 12
ATOM 20362 C C . LYS A 1 102 ? 15.172 -7.972 16.435 1.00 0.00 100 LYS A C 12
ATOM 20363 O O . LYS A 1 102 ? 16.382 -8.140 16.610 1.00 0.00 100 LYS A O 12
ATOM 20382 N N . TRP A 1 103 ? 14.237 -8.217 17.380 1.00 0.00 101 TRP A N 12
ATOM 20383 C CA . TRP A 1 103 ? 14.553 -8.643 18.764 1.00 0.00 101 TRP A CA 12
ATOM 20384 C C . TRP A 1 103 ? 15.379 -9.950 18.783 1.00 0.00 101 TRP A C 12
ATOM 20385 O O . TRP A 1 103 ? 16.354 -10.051 19.511 1.00 0.00 101 TRP A O 12
ATOM 20406 N N . MET A 1 104 ? 14.975 -10.936 17.964 1.00 0.00 102 MET A N 12
ATOM 20407 C CA . MET A 1 104 ? 15.619 -12.268 17.907 1.00 0.00 102 MET A CA 12
ATOM 20408 C C . MET A 1 104 ? 17.019 -12.180 17.265 1.00 0.00 102 MET A C 12
ATOM 20409 O O . MET A 1 104 ? 17.879 -13.034 17.511 1.00 0.00 102 MET A O 12
ATOM 20423 N N . ALA A 1 105 ? 17.248 -11.117 16.463 1.00 0.00 103 ALA A N 12
ATOM 20424 C CA . ALA A 1 105 ? 18.542 -10.868 15.811 1.00 0.00 103 ALA A CA 12
ATOM 20425 C C . ALA A 1 105 ? 19.545 -10.276 16.823 1.00 0.00 103 ALA A C 12
ATOM 20426 O O . ALA A 1 105 ? 20.746 -10.575 16.781 1.00 0.00 103 ALA A O 12
ATOM 20433 N N . GLU A 1 106 ? 19.018 -9.453 17.752 1.00 0.00 104 GLU A N 12
ATOM 20434 C CA . GLU A 1 106 ? 19.825 -8.739 18.768 1.00 0.00 104 GLU A CA 12
ATOM 20435 C C . GLU A 1 106 ? 20.014 -9.600 20.028 1.00 0.00 104 GLU A C 12
ATOM 20436 O O . GLU A 1 106 ? 21.030 -9.484 20.723 1.00 0.00 104 GLU A O 12
ATOM 20448 N N . HIS A 1 107 ? 19.023 -10.462 20.302 1.00 0.00 105 HIS A N 12
ATOM 20449 C CA . HIS A 1 107 ? 19.000 -11.350 21.476 1.00 0.00 105 HIS A CA 12
ATOM 20450 C C . HIS A 1 107 ? 19.050 -12.799 20.961 1.00 0.00 105 HIS A C 12
ATOM 20451 O O . HIS A 1 107 ? 17.996 -13.370 20.648 1.00 0.00 105 HIS A O 12
ATOM 20466 N N . PRO A 1 108 ? 20.283 -13.384 20.773 1.00 0.00 106 PRO A N 12
ATOM 20467 C CA . PRO A 1 108 ? 20.447 -14.768 20.273 1.00 0.00 106 PRO A CA 12
ATOM 20468 C C . PRO A 1 108 ? 19.755 -15.807 21.173 1.00 0.00 106 PRO A C 12
ATOM 20469 O O . PRO A 1 108 ? 19.781 -15.704 22.410 1.00 0.00 106 PRO A O 12
ATOM 20480 N N . LEU A 1 109 ? 19.153 -16.804 20.524 1.00 0.00 107 LEU A N 12
ATOM 20481 C CA . LEU A 1 109 ? 18.330 -17.829 21.191 1.00 0.00 107 LEU A CA 12
ATOM 20482 C C . LEU A 1 109 ? 19.218 -18.966 21.731 1.00 0.00 107 LEU A C 12
ATOM 20483 O O . LEU A 1 109 ? 20.251 -19.289 21.131 1.00 0.00 107 LEU A O 12
ATOM 20499 N N . ALA A 1 110 ? 18.806 -19.557 22.873 1.00 0.00 108 ALA A N 12
ATOM 20500 C CA . ALA A 1 110 ? 19.517 -20.687 23.513 1.00 0.00 108 ALA A CA 12
ATOM 20501 C C . ALA A 1 110 ? 19.587 -21.901 22.567 1.00 0.00 108 ALA A C 12
ATOM 20502 O O . ALA A 1 110 ? 20.590 -22.632 22.540 1.00 0.00 108 ALA A O 12
ATOM 20509 N N . SER A 1 111 ? 18.502 -22.083 21.804 1.00 0.00 109 SER A N 12
ATOM 20510 C CA . SER A 1 111 ? 18.409 -23.090 20.752 1.00 0.00 109 SER A CA 12
ATOM 20511 C C . SER A 1 111 ? 19.260 -22.633 19.536 1.00 0.00 109 SER A C 12
ATOM 20512 O O . SER A 1 111 ? 18.827 -21.714 18.812 1.00 0.00 109 SER A O 12
ATOM 20521 N N . MET A 1 3 ? -5.706 -7.601 -1.970 1.00 0.00 1 MET A N 13
ATOM 20522 C CA . MET A 1 3 ? -7.130 -7.481 -2.407 1.00 0.00 1 MET A CA 13
ATOM 20523 C C . MET A 1 3 ? -7.681 -6.056 -2.144 1.00 0.00 1 MET A C 13
ATOM 20524 O O . MET A 1 3 ? -8.420 -5.508 -2.973 1.00 0.00 1 MET A O 13
ATOM 20539 N N . GLU A 1 4 ? -7.306 -5.455 -0.992 1.00 0.00 2 GLU A N 13
ATOM 20540 C CA . GLU A 1 4 ? -7.635 -4.046 -0.641 1.00 0.00 2 GLU A CA 13
ATOM 20541 C C . GLU A 1 4 ? -6.473 -3.410 0.137 1.00 0.00 2 GLU A C 13
ATOM 20542 O O . GLU A 1 4 ? -5.651 -4.120 0.729 1.00 0.00 2 GLU A O 13
ATOM 20554 N N . VAL A 1 5 ? -6.420 -2.065 0.145 1.00 0.00 3 VAL A N 13
ATOM 20555 C CA . VAL A 1 5 ? -5.416 -1.319 0.917 1.00 0.00 3 VAL A CA 13
ATOM 20556 C C . VAL A 1 5 ? -5.730 -1.421 2.433 1.00 0.00 3 VAL A C 13
ATOM 20557 O O . VAL A 1 5 ? -6.646 -0.779 2.954 1.00 0.00 3 VAL A O 13
ATOM 20570 N N . SER A 1 6 ? -4.995 -2.315 3.113 1.00 0.00 4 SER A N 13
ATOM 20571 C CA . SER A 1 6 ? -5.154 -2.576 4.555 1.00 0.00 4 SER A CA 13
ATOM 20572 C C . SER A 1 6 ? -4.255 -1.611 5.361 1.00 0.00 4 SER A C 13
ATOM 20573 O O . SER A 1 6 ? -3.323 -2.022 6.062 1.00 0.00 4 SER A O 13
ATOM 20581 N N . ALA A 1 7 ? -4.577 -0.308 5.245 1.00 0.00 5 ALA A N 13
ATOM 20582 C CA . ALA A 1 7 ? -3.733 0.795 5.751 1.00 0.00 5 ALA A CA 13
ATOM 20583 C C . ALA A 1 7 ? -4.140 1.262 7.164 1.00 0.00 5 ALA A C 13
ATOM 20584 O O . ALA A 1 7 ? -5.156 0.819 7.720 1.00 0.00 5 ALA A O 13
ATOM 20591 N N . ASN A 1 8 ? -3.313 2.168 7.728 1.00 0.00 6 ASN A N 13
ATOM 20592 C CA . ASN A 1 8 ? -3.536 2.784 9.055 1.00 0.00 6 ASN A CA 13
ATOM 20593 C C . ASN A 1 8 ? -4.813 3.651 9.051 1.00 0.00 6 ASN A C 13
ATOM 20594 O O . ASN A 1 8 ? -5.593 3.645 10.011 1.00 0.00 6 ASN A O 13
ATOM 20605 N N . GLU A 1 9 ? -5.001 4.384 7.940 1.00 0.00 7 GLU A N 13
ATOM 20606 C CA . GLU A 1 9 ? -6.192 5.220 7.693 1.00 0.00 7 GLU A CA 13
ATOM 20607 C C . GLU A 1 9 ? -7.481 4.368 7.665 1.00 0.00 7 GLU A C 13
ATOM 20608 O O . GLU A 1 9 ? -8.545 4.820 8.092 1.00 0.00 7 GLU A O 13
ATOM 20620 N N . LEU A 1 10 ? -7.355 3.119 7.175 1.00 0.00 8 LEU A N 13
ATOM 20621 C CA . LEU A 1 10 ? -8.477 2.154 7.108 1.00 0.00 8 LEU A CA 13
ATOM 20622 C C . LEU A 1 10 ? -8.794 1.530 8.491 1.00 0.00 8 LEU A C 13
ATOM 20623 O O . LEU A 1 10 ? -9.812 0.847 8.622 1.00 0.00 8 LEU A O 13
ATOM 20639 N N . GLU A 1 11 ? -7.902 1.765 9.495 1.00 0.00 9 GLU A N 13
ATOM 20640 C CA . GLU A 1 11 ? -7.891 1.095 10.837 1.00 0.00 9 GLU A CA 13
ATOM 20641 C C . GLU A 1 11 ? -7.892 -0.445 10.692 1.00 0.00 9 GLU A C 13
ATOM 20642 O O . GLU A 1 11 ? -8.209 -1.190 11.631 1.00 0.00 9 GLU A O 13
ATOM 20654 N N . ALA A 1 12 ? -7.386 -0.900 9.529 1.00 0.00 10 ALA A N 13
ATOM 20655 C CA . ALA A 1 12 ? -7.537 -2.275 9.047 1.00 0.00 10 ALA A CA 13
ATOM 20656 C C . ALA A 1 12 ? -6.744 -3.296 9.882 1.00 0.00 10 ALA A C 13
ATOM 20657 O O . ALA A 1 12 ? -6.903 -4.484 9.670 1.00 0.00 10 ALA A O 13
ATOM 20664 N N . ALA A 1 13 ? -5.871 -2.814 10.799 1.00 0.00 11 ALA A N 13
ATOM 20665 C CA . ALA A 1 13 ? -5.145 -3.675 11.760 1.00 0.00 11 ALA A CA 13
ATOM 20666 C C . ALA A 1 13 ? -6.140 -4.456 12.633 1.00 0.00 11 ALA A C 13
ATOM 20667 O O . ALA A 1 13 ? -6.085 -5.685 12.699 1.00 0.00 11 ALA A O 13
ATOM 20674 N N . SER A 1 14 ? -7.078 -3.712 13.254 1.00 0.00 12 SER A N 13
ATOM 20675 C CA . SER A 1 14 ? -8.119 -4.288 14.130 1.00 0.00 12 SER A CA 13
ATOM 20676 C C . SER A 1 14 ? -9.053 -5.199 13.312 1.00 0.00 12 SER A C 13
ATOM 20677 O O . SER A 1 14 ? -9.279 -6.349 13.685 1.00 0.00 12 SER A O 13
ATOM 20685 N N . SER A 1 15 ? -9.540 -4.672 12.168 1.00 0.00 13 SER A N 13
ATOM 20686 C CA . SER A 1 15 ? -10.488 -5.382 11.280 1.00 0.00 13 SER A CA 13
ATOM 20687 C C . SER A 1 15 ? -9.884 -6.698 10.738 1.00 0.00 13 SER A C 13
ATOM 20688 O O . SER A 1 15 ? -10.588 -7.710 10.604 1.00 0.00 13 SER A O 13
ATOM 20696 N N . ARG A 1 16 ? -8.565 -6.660 10.453 1.00 0.00 14 ARG A N 13
ATOM 20697 C CA . ARG A 1 16 ? -7.802 -7.832 9.984 1.00 0.00 14 ARG A CA 13
ATOM 20698 C C . ARG A 1 16 ? -7.761 -8.886 11.089 1.00 0.00 14 ARG A C 13
ATOM 20699 O O . ARG A 1 16 ? -8.093 -10.037 10.855 1.00 0.00 14 ARG A O 13
ATOM 20720 N N . MET A 1 17 ? -7.380 -8.446 12.298 1.00 0.00 15 MET A N 13
ATOM 20721 C CA . MET A 1 17 ? -7.218 -9.319 13.478 1.00 0.00 15 MET A CA 13
ATOM 20722 C C . MET A 1 17 ? -8.552 -9.957 13.903 1.00 0.00 15 MET A C 13
ATOM 20723 O O . MET A 1 17 ? -8.567 -11.096 14.353 1.00 0.00 15 MET A O 13
ATOM 20737 N N . GLU A 1 18 ? -9.664 -9.228 13.701 1.00 0.00 16 GLU A N 13
ATOM 20738 C CA . GLU A 1 18 ? -11.033 -9.742 13.931 1.00 0.00 16 GLU A CA 13
ATOM 20739 C C . GLU A 1 18 ? -11.351 -10.890 12.953 1.00 0.00 16 GLU A C 13
ATOM 20740 O O . GLU A 1 18 ? -11.962 -11.914 13.326 1.00 0.00 16 GLU A O 13
ATOM 20752 N N . MET A 1 19 ? -10.899 -10.721 11.697 1.00 0.00 17 MET A N 13
ATOM 20753 C CA . MET A 1 19 ? -11.008 -11.767 10.677 1.00 0.00 17 MET A CA 13
ATOM 20754 C C . MET A 1 19 ? -10.069 -12.950 11.015 1.00 0.00 17 MET A C 13
ATOM 20755 O O . MET A 1 19 ? -10.442 -14.089 10.814 1.00 0.00 17 MET A O 13
ATOM 20769 N N . LEU A 1 20 ? -8.870 -12.666 11.577 1.00 0.00 18 LEU A N 13
ATOM 20770 C CA . LEU A 1 20 ? -7.876 -13.713 11.936 1.00 0.00 18 LEU A CA 13
ATOM 20771 C C . LEU A 1 20 ? -8.359 -14.541 13.145 1.00 0.00 18 LEU A C 13
ATOM 20772 O O . LEU A 1 20 ? -7.922 -15.681 13.342 1.00 0.00 18 LEU A O 13
ATOM 20788 N N . GLN A 1 21 ? -9.240 -13.929 13.962 1.00 0.00 19 GLN A N 13
ATOM 20789 C CA . GLN A 1 21 ? -9.942 -14.612 15.064 1.00 0.00 19 GLN A CA 13
ATOM 20790 C C . GLN A 1 21 ? -10.859 -15.705 14.493 1.00 0.00 19 GLN A C 13
ATOM 20791 O O . GLN A 1 21 ? -10.741 -16.887 14.845 1.00 0.00 19 GLN A O 13
ATOM 20805 N N . ARG A 1 22 ? -11.763 -15.283 13.578 1.00 0.00 20 ARG A N 13
ATOM 20806 C CA . ARG A 1 22 ? -12.761 -16.184 12.954 1.00 0.00 20 ARG A CA 13
ATOM 20807 C C . ARG A 1 22 ? -12.140 -17.062 11.840 1.00 0.00 20 ARG A C 13
ATOM 20808 O O . ARG A 1 22 ? -12.797 -17.981 11.340 1.00 0.00 20 ARG A O 13
ATOM 20829 N N . GLU A 1 23 ? -10.878 -16.771 11.456 1.00 0.00 21 GLU A N 13
ATOM 20830 C CA . GLU A 1 23 ? -10.162 -17.520 10.404 1.00 0.00 21 GLU A CA 13
ATOM 20831 C C . GLU A 1 23 ? -9.257 -18.594 11.035 1.00 0.00 21 GLU A C 13
ATOM 20832 O O . GLU A 1 23 ? -9.554 -19.794 10.960 1.00 0.00 21 GLU A O 13
ATOM 20844 N N . TYR A 1 24 ? -8.168 -18.142 11.692 1.00 0.00 22 TYR A N 13
ATOM 20845 C CA . TYR A 1 24 ? -7.100 -19.027 12.183 1.00 0.00 22 TYR A CA 13
ATOM 20846 C C . TYR A 1 24 ? -7.460 -19.616 13.552 1.00 0.00 22 TYR A C 13
ATOM 20847 O O . TYR A 1 24 ? -7.828 -20.792 13.645 1.00 0.00 22 TYR A O 13
ATOM 20865 N N . SER A 1 25 ? -7.398 -18.770 14.598 1.00 0.00 23 SER A N 13
ATOM 20866 C CA . SER A 1 25 ? -7.502 -19.216 15.999 1.00 0.00 23 SER A CA 13
ATOM 20867 C C . SER A 1 25 ? -7.473 -18.007 16.953 1.00 0.00 23 SER A C 13
ATOM 20868 O O . SER A 1 25 ? -6.985 -16.927 16.588 1.00 0.00 23 SER A O 13
ATOM 20876 N N . THR A 1 26 ? -8.030 -18.198 18.159 1.00 0.00 24 THR A N 13
ATOM 20877 C CA . THR A 1 26 ? -7.934 -17.244 19.280 1.00 0.00 24 THR A CA 13
ATOM 20878 C C . THR A 1 26 ? -7.331 -17.963 20.490 1.00 0.00 24 THR A C 13
ATOM 20879 O O . THR A 1 26 ? -7.534 -19.174 20.664 1.00 0.00 24 THR A O 13
ATOM 20890 N N . LEU A 1 27 ? -6.590 -17.226 21.327 1.00 0.00 25 LEU A N 13
ATOM 20891 C CA . LEU A 1 27 ? -5.993 -17.783 22.546 1.00 0.00 25 LEU A CA 13
ATOM 20892 C C . LEU A 1 27 ? -7.014 -17.689 23.684 1.00 0.00 25 LEU A C 13
ATOM 20893 O O . LEU A 1 27 ? -7.430 -16.583 24.047 1.00 0.00 25 LEU A O 13
ATOM 20909 N N . ARG A 1 28 ? -7.440 -18.841 24.219 1.00 0.00 26 ARG A N 13
ATOM 20910 C CA . ARG A 1 28 ? -8.454 -18.887 25.289 1.00 0.00 26 ARG A CA 13
ATOM 20911 C C . ARG A 1 28 ? -7.806 -18.766 26.682 1.00 0.00 26 ARG A C 13
ATOM 20912 O O . ARG A 1 28 ? -8.330 -18.073 27.562 1.00 0.00 26 ARG A O 13
ATOM 20933 N N . SER A 1 29 ? -6.661 -19.445 26.873 1.00 0.00 27 SER A N 13
ATOM 20934 C CA . SER A 1 29 ? -6.025 -19.614 28.193 1.00 0.00 27 SER A CA 13
ATOM 20935 C C . SER A 1 29 ? -4.510 -19.747 28.033 1.00 0.00 27 SER A C 13
ATOM 20936 O O . SER A 1 29 ? -4.022 -20.131 26.967 1.00 0.00 27 SER A O 13
ATOM 20944 N N . VAL A 1 30 ? -3.769 -19.376 29.093 1.00 0.00 28 VAL A N 13
ATOM 20945 C CA . VAL A 1 30 ? -2.318 -19.607 29.202 1.00 0.00 28 VAL A CA 13
ATOM 20946 C C . VAL A 1 30 ? -1.992 -20.061 30.633 1.00 0.00 28 VAL A C 13
ATOM 20947 O O . VAL A 1 30 ? -2.402 -19.410 31.603 1.00 0.00 28 VAL A O 13
ATOM 20960 N N . GLN A 1 31 ? -1.264 -21.175 30.745 1.00 0.00 29 GLN A N 13
ATOM 20961 C CA . GLN A 1 31 ? -0.775 -21.713 32.019 1.00 0.00 29 GLN A CA 13
ATOM 20962 C C . GLN A 1 31 ? 0.755 -21.845 31.932 1.00 0.00 29 GLN A C 13
ATOM 20963 O O . GLN A 1 31 ? 1.289 -22.204 30.877 1.00 0.00 29 GLN A O 13
ATOM 20977 N N . TYR A 1 32 ? 1.460 -21.508 33.015 1.00 0.00 30 TYR A N 13
ATOM 20978 C CA . TYR A 1 32 ? 2.889 -21.805 33.137 1.00 0.00 30 TYR A CA 13
ATOM 20979 C C . TYR A 1 32 ? 3.046 -23.193 33.777 1.00 0.00 30 TYR A C 13
ATOM 20980 O O . TYR A 1 32 ? 2.324 -23.540 34.717 1.00 0.00 30 TYR A O 13
ATOM 20998 N N . ARG A 1 33 ? 3.964 -23.993 33.230 1.00 0.00 31 ARG A N 13
ATOM 20999 C CA . ARG A 1 33 ? 4.325 -25.306 33.770 1.00 0.00 31 ARG A CA 13
ATOM 21000 C C . ARG A 1 33 ? 5.784 -25.252 34.234 1.00 0.00 31 ARG A C 13
ATOM 21001 O O . ARG A 1 33 ? 6.703 -25.176 33.413 1.00 0.00 31 ARG A O 13
ATOM 21022 N N . SER A 1 34 ? 5.965 -25.259 35.564 1.00 0.00 32 SER A N 13
ATOM 21023 C CA . SER A 1 34 ? 7.256 -25.039 36.233 1.00 0.00 32 SER A CA 13
ATOM 21024 C C . SER A 1 34 ? 8.160 -26.275 36.145 1.00 0.00 32 SER A C 13
ATOM 21025 O O . SER A 1 34 ? 9.368 -26.150 35.915 1.00 0.00 32 SER A O 13
ATOM 21033 N N . GLU A 1 35 ? 7.560 -27.465 36.318 1.00 0.00 33 GLU A N 13
ATOM 21034 C CA . GLU A 1 35 ? 8.292 -28.755 36.225 1.00 0.00 33 GLU A CA 13
ATOM 21035 C C . GLU A 1 35 ? 8.734 -29.048 34.782 1.00 0.00 33 GLU A C 13
ATOM 21036 O O . GLU A 1 35 ? 9.706 -29.780 34.543 1.00 0.00 33 GLU A O 13
ATOM 21048 N N . GLU A 1 36 ? 7.990 -28.476 33.830 1.00 0.00 34 GLU A N 13
ATOM 21049 C CA . GLU A 1 36 ? 8.317 -28.541 32.399 1.00 0.00 34 GLU A CA 13
ATOM 21050 C C . GLU A 1 36 ? 9.238 -27.376 31.984 1.00 0.00 34 GLU A C 13
ATOM 21051 O O . GLU A 1 36 ? 9.953 -27.463 30.978 1.00 0.00 34 GLU A O 13
ATOM 21063 N N . GLY A 1 37 ? 9.207 -26.287 32.779 1.00 0.00 35 GLY A N 13
ATOM 21064 C CA . GLY A 1 37 ? 9.992 -25.078 32.512 1.00 0.00 35 GLY A CA 13
ATOM 21065 C C . GLY A 1 37 ? 9.547 -24.341 31.244 1.00 0.00 35 GLY A C 13
ATOM 21066 O O . GLY A 1 37 ? 10.335 -23.609 30.635 1.00 0.00 35 GLY A O 13
ATOM 21070 N N . VAL A 1 38 ? 8.270 -24.548 30.844 1.00 0.00 36 VAL A N 13
ATOM 21071 C CA . VAL A 1 38 ? 7.693 -24.004 29.594 1.00 0.00 36 VAL A CA 13
ATOM 21072 C C . VAL A 1 38 ? 6.375 -23.267 29.893 1.00 0.00 36 VAL A C 13
ATOM 21073 O O . VAL A 1 38 ? 5.701 -23.559 30.890 1.00 0.00 36 VAL A O 13
ATOM 21086 N N . ILE A 1 39 ? 6.021 -22.314 29.021 1.00 0.00 37 ILE A N 13
ATOM 21087 C CA . ILE A 1 39 ? 4.722 -21.625 29.052 1.00 0.00 37 ILE A CA 13
ATOM 21088 C C . ILE A 1 39 ? 3.823 -22.259 27.978 1.00 0.00 37 ILE A C 13
ATOM 21089 O O . ILE A 1 39 ? 4.204 -22.326 26.803 1.00 0.00 37 ILE A O 13
ATOM 21105 N N . VAL A 1 40 ? 2.661 -22.762 28.404 1.00 0.00 38 VAL A N 13
ATOM 21106 C CA . VAL A 1 40 ? 1.676 -23.410 27.525 1.00 0.00 38 VAL A CA 13
ATOM 21107 C C . VAL A 1 40 ? 0.526 -22.437 27.197 1.00 0.00 38 VAL A C 13
ATOM 21108 O O . VAL A 1 40 ? -0.271 -22.068 28.065 1.00 0.00 38 VAL A O 13
ATOM 21121 N N . PHE A 1 41 ? 0.477 -22.023 25.927 1.00 0.00 39 PHE A N 13
ATOM 21122 C CA . PHE A 1 41 ? -0.576 -21.173 25.372 1.00 0.00 39 PHE A CA 13
ATOM 21123 C C . PHE A 1 41 ? -1.703 -22.065 24.831 1.00 0.00 39 PHE A C 13
ATOM 21124 O O . PHE A 1 41 ? -1.609 -22.601 23.718 1.00 0.00 39 PHE A O 13
ATOM 21141 N N . ILE A 1 42 ? -2.741 -22.256 25.650 1.00 0.00 40 ILE A N 13
ATOM 21142 C CA . ILE A 1 42 ? -3.888 -23.109 25.309 1.00 0.00 40 ILE A CA 13
ATOM 21143 C C . ILE A 1 42 ? -4.789 -22.373 24.297 1.00 0.00 40 ILE A C 13
ATOM 21144 O O . ILE A 1 42 ? -5.377 -21.324 24.611 1.00 0.00 40 ILE A O 13
ATOM 21160 N N . LEU A 1 43 ? -4.845 -22.909 23.074 1.00 0.00 41 LEU A N 13
ATOM 21161 C CA . LEU A 1 43 ? -5.689 -22.378 21.993 1.00 0.00 41 LEU A CA 13
ATOM 21162 C C . LEU A 1 43 ? -7.154 -22.800 22.162 1.00 0.00 41 LEU A C 13
ATOM 21163 O O . LEU A 1 43 ? -7.452 -23.835 22.771 1.00 0.00 41 LEU A O 13
ATOM 21179 N N . ALA A 1 44 ? -8.057 -21.974 21.602 1.00 0.00 42 ALA A N 13
ATOM 21180 C CA . ALA A 1 44 ? -9.512 -22.236 21.588 1.00 0.00 42 ALA A CA 13
ATOM 21181 C C . ALA A 1 44 ? -9.847 -23.476 20.731 1.00 0.00 42 ALA A C 13
ATOM 21182 O O . ALA A 1 44 ? -10.874 -24.128 20.929 1.00 0.00 42 ALA A O 13
ATOM 21189 N N . ASN A 1 45 ? -8.945 -23.777 19.786 1.00 0.00 43 ASN A N 13
ATOM 21190 C CA . ASN A 1 45 ? -9.003 -24.975 18.922 1.00 0.00 43 ASN A CA 13
ATOM 21191 C C . ASN A 1 45 ? -8.268 -26.175 19.566 1.00 0.00 43 ASN A C 13
ATOM 21192 O O . ASN A 1 45 ? -7.990 -27.169 18.884 1.00 0.00 43 ASN A O 13
ATOM 21203 N N . ASP A 1 46 ? -7.985 -26.066 20.890 1.00 0.00 44 ASP A N 13
ATOM 21204 C CA . ASP A 1 46 ? -7.345 -27.127 21.709 1.00 0.00 44 ASP A CA 13
ATOM 21205 C C . ASP A 1 46 ? -5.962 -27.522 21.162 1.00 0.00 44 ASP A C 13
ATOM 21206 O O . ASP A 1 46 ? -5.697 -28.697 20.877 1.00 0.00 44 ASP A O 13
ATOM 21215 N N . ARG A 1 47 ? -5.102 -26.510 20.974 1.00 0.00 45 ARG A N 13
ATOM 21216 C CA . ARG A 1 47 ? -3.680 -26.702 20.650 1.00 0.00 45 ARG A CA 13
ATOM 21217 C C . ARG A 1 47 ? -2.812 -26.022 21.724 1.00 0.00 45 ARG A C 13
ATOM 21218 O O . ARG A 1 47 ? -2.868 -24.802 21.897 1.00 0.00 45 ARG A O 13
ATOM 21239 N N . GLU A 1 48 ? -2.018 -26.823 22.436 1.00 0.00 46 GLU A N 13
ATOM 21240 C CA . GLU A 1 48 ? -1.138 -26.347 23.507 1.00 0.00 46 GLU A CA 13
ATOM 21241 C C . GLU A 1 48 ? 0.205 -25.901 22.894 1.00 0.00 46 GLU A C 13
ATOM 21242 O O . GLU A 1 48 ? 1.033 -26.744 22.539 1.00 0.00 46 GLU A O 13
ATOM 21254 N N . LEU A 1 49 ? 0.397 -24.581 22.730 1.00 0.00 47 LEU A N 13
ATOM 21255 C CA . LEU A 1 49 ? 1.655 -24.018 22.204 1.00 0.00 47 LEU A CA 13
ATOM 21256 C C . LEU A 1 49 ? 2.709 -23.927 23.322 1.00 0.00 47 LEU A C 13
ATOM 21257 O O . LEU A 1 49 ? 2.568 -23.157 24.262 1.00 0.00 47 LEU A O 13
ATOM 21273 N N . LYS A 1 50 ? 3.761 -24.733 23.184 1.00 0.00 48 LYS A N 13
ATOM 21274 C CA . LYS A 1 50 ? 4.832 -24.871 24.185 1.00 0.00 48 LYS A CA 13
ATOM 21275 C C . LYS A 1 50 ? 6.008 -23.968 23.803 1.00 0.00 48 LYS A C 13
ATOM 21276 O O . LYS A 1 50 ? 6.683 -24.216 22.804 1.00 0.00 48 LYS A O 13
ATOM 21295 N N . PHE A 1 51 ? 6.220 -22.900 24.582 1.00 0.00 49 PHE A N 13
ATOM 21296 C CA . PHE A 1 51 ? 7.348 -21.973 24.407 1.00 0.00 49 PHE A CA 13
ATOM 21297 C C . PHE A 1 51 ? 7.886 -21.582 25.799 1.00 0.00 49 PHE A C 13
ATOM 21298 O O . PHE A 1 51 ? 7.131 -21.077 26.624 1.00 0.00 49 PHE A O 13
ATOM 21315 N N . ARG A 1 52 ? 9.188 -21.839 26.050 1.00 0.00 50 ARG A N 13
ATOM 21316 C CA . ARG A 1 52 ? 9.845 -21.521 27.341 1.00 0.00 50 ARG A CA 13
ATOM 21317 C C . ARG A 1 52 ? 9.881 -19.990 27.591 1.00 0.00 50 ARG A C 13
ATOM 21318 O O . ARG A 1 52 ? 9.820 -19.203 26.633 1.00 0.00 50 ARG A O 13
ATOM 21339 N N . PRO A 1 53 ? 9.985 -19.545 28.892 1.00 0.00 51 PRO A N 13
ATOM 21340 C CA . PRO A 1 53 ? 10.217 -18.124 29.241 1.00 0.00 51 PRO A CA 13
ATOM 21341 C C . PRO A 1 53 ? 11.470 -17.533 28.549 1.00 0.00 51 PRO A C 13
ATOM 21342 O O . PRO A 1 53 ? 11.444 -16.419 28.026 1.00 0.00 51 PRO A O 13
ATOM 21353 N N . ASP A 1 54 ? 12.547 -18.329 28.511 1.00 0.00 52 ASP A N 13
ATOM 21354 C CA . ASP A 1 54 ? 13.834 -17.916 27.928 1.00 0.00 52 ASP A CA 13
ATOM 21355 C C . ASP A 1 54 ? 13.855 -18.070 26.384 1.00 0.00 52 ASP A C 13
ATOM 21356 O O . ASP A 1 54 ? 14.878 -17.793 25.746 1.00 0.00 52 ASP A O 13
ATOM 21365 N N . ASP A 1 55 ? 12.721 -18.501 25.800 1.00 0.00 53 ASP A N 13
ATOM 21366 C CA . ASP A 1 55 ? 12.512 -18.511 24.335 1.00 0.00 53 ASP A CA 13
ATOM 21367 C C . ASP A 1 55 ? 11.862 -17.194 23.886 1.00 0.00 53 ASP A C 13
ATOM 21368 O O . ASP A 1 55 ? 12.212 -16.639 22.839 1.00 0.00 53 ASP A O 13
ATOM 21377 N N . LEU A 1 56 ? 10.898 -16.725 24.693 1.00 0.00 54 LEU A N 13
ATOM 21378 C CA . LEU A 1 56 ? 10.014 -15.592 24.350 1.00 0.00 54 LEU A CA 13
ATOM 21379 C C . LEU A 1 56 ? 10.596 -14.258 24.807 1.00 0.00 54 LEU A C 13
ATOM 21380 O O . LEU A 1 56 ? 11.204 -14.177 25.875 1.00 0.00 54 LEU A O 13
ATOM 21396 N N . GLN A 1 57 ? 10.364 -13.207 24.003 1.00 0.00 55 GLN A N 13
ATOM 21397 C CA . GLN A 1 57 ? 10.807 -11.833 24.312 1.00 0.00 55 GLN A CA 13
ATOM 21398 C C . GLN A 1 57 ? 10.108 -11.277 25.575 1.00 0.00 55 GLN A C 13
ATOM 21399 O O . GLN A 1 57 ? 10.762 -10.643 26.417 1.00 0.00 55 GLN A O 13
ATOM 21413 N N . ALA A 1 58 ? 8.777 -11.528 25.681 1.00 0.00 56 ALA A N 13
ATOM 21414 C CA . ALA A 1 58 ? 7.941 -11.059 26.813 1.00 0.00 56 ALA A CA 13
ATOM 21415 C C . ALA A 1 58 ? 8.539 -11.463 28.162 1.00 0.00 56 ALA A C 13
ATOM 21416 O O . ALA A 1 58 ? 8.595 -10.674 29.102 1.00 0.00 56 ALA A O 13
ATOM 21423 N N . THR A 1 59 ? 9.042 -12.692 28.195 1.00 0.00 57 THR A N 13
ATOM 21424 C CA . THR A 1 59 ? 9.344 -13.425 29.424 1.00 0.00 57 THR A CA 13
ATOM 21425 C C . THR A 1 59 ? 10.838 -13.692 29.605 1.00 0.00 57 THR A C 13
ATOM 21426 O O . THR A 1 59 ? 11.241 -14.419 30.525 1.00 0.00 57 THR A O 13
ATOM 21437 N N . TYR A 1 60 ? 11.659 -13.096 28.733 1.00 0.00 58 TYR A N 13
ATOM 21438 C CA . TYR A 1 60 ? 13.115 -13.256 28.754 1.00 0.00 58 TYR A CA 13
ATOM 21439 C C . TYR A 1 60 ? 13.694 -12.411 29.910 1.00 0.00 58 TYR A C 13
ATOM 21440 O O . TYR A 1 60 ? 13.944 -11.211 29.753 1.00 0.00 58 TYR A O 13
ATOM 21458 N N . GLY A 1 61 ? 13.841 -13.050 31.083 1.00 0.00 59 GLY A N 13
ATOM 21459 C CA . GLY A 1 61 ? 14.259 -12.369 32.317 1.00 0.00 59 GLY A CA 13
ATOM 21460 C C . GLY A 1 61 ? 13.105 -12.111 33.286 1.00 0.00 59 GLY A C 13
ATOM 21461 O O . GLY A 1 61 ? 13.261 -11.361 34.255 1.00 0.00 59 GLY A O 13
ATOM 21465 N N . ALA A 1 62 ? 11.939 -12.726 33.019 1.00 0.00 60 ALA A N 13
ATOM 21466 C CA . ALA A 1 62 ? 10.763 -12.664 33.912 1.00 0.00 60 ALA A CA 13
ATOM 21467 C C . ALA A 1 62 ? 10.756 -13.865 34.865 1.00 0.00 60 ALA A C 13
ATOM 21468 O O . ALA A 1 62 ? 11.287 -14.935 34.527 1.00 0.00 60 ALA A O 13
ATOM 21475 N N . THR A 1 63 ? 10.150 -13.686 36.049 1.00 0.00 61 THR A N 13
ATOM 21476 C CA . THR A 1 63 ? 9.989 -14.757 37.039 1.00 0.00 61 THR A CA 13
ATOM 21477 C C . THR A 1 63 ? 8.691 -15.554 36.775 1.00 0.00 61 THR A C 13
ATOM 21478 O O . THR A 1 63 ? 7.727 -14.998 36.229 1.00 0.00 61 THR A O 13
ATOM 21489 N N . PRO A 1 64 ? 8.661 -16.872 37.178 1.00 0.00 62 PRO A N 13
ATOM 21490 C CA . PRO A 1 64 ? 7.462 -17.756 37.063 1.00 0.00 62 PRO A CA 13
ATOM 21491 C C . PRO A 1 64 ? 6.161 -17.146 37.643 1.00 0.00 62 PRO A C 13
ATOM 21492 O O . PRO A 1 64 ? 5.064 -17.449 37.177 1.00 0.00 62 PRO A O 13
ATOM 21503 N N . GLU A 1 65 ? 6.339 -16.262 38.639 1.00 0.00 63 GLU A N 13
ATOM 21504 C CA . GLU A 1 65 ? 5.244 -15.590 39.374 1.00 0.00 63 GLU A CA 13
ATOM 21505 C C . GLU A 1 65 ? 4.414 -14.706 38.433 1.00 0.00 63 GLU A C 13
ATOM 21506 O O . GLU A 1 65 ? 3.178 -14.696 38.470 1.00 0.00 63 GLU A O 13
ATOM 21518 N N . GLN A 1 66 ? 5.147 -13.979 37.584 1.00 0.00 64 GLN A N 13
ATOM 21519 C CA . GLN A 1 66 ? 4.583 -13.028 36.608 1.00 0.00 64 GLN A CA 13
ATOM 21520 C C . GLN A 1 66 ? 3.931 -13.764 35.414 1.00 0.00 64 GLN A C 13
ATOM 21521 O O . GLN A 1 66 ? 3.164 -13.177 34.645 1.00 0.00 64 GLN A O 13
ATOM 21535 N N . LEU A 1 67 ? 4.253 -15.062 35.287 1.00 0.00 65 LEU A N 13
ATOM 21536 C CA . LEU A 1 67 ? 3.768 -15.938 34.198 1.00 0.00 65 LEU A CA 13
ATOM 21537 C C . LEU A 1 67 ? 2.580 -16.772 34.715 1.00 0.00 65 LEU A C 13
ATOM 21538 O O . LEU A 1 67 ? 2.202 -17.786 34.125 1.00 0.00 65 LEU A O 13
ATOM 21554 N N . ARG A 1 68 ? 2.018 -16.344 35.852 1.00 0.00 66 ARG A N 13
ATOM 21555 C CA . ARG A 1 68 ? 0.771 -16.878 36.401 1.00 0.00 66 ARG A CA 13
ATOM 21556 C C . ARG A 1 68 ? -0.325 -15.832 36.176 1.00 0.00 66 ARG A C 13
ATOM 21557 O O . ARG A 1 68 ? -1.431 -16.139 35.711 1.00 0.00 66 ARG A O 13
ATOM 21578 N N . GLU A 1 69 ? 0.023 -14.574 36.507 1.00 0.00 67 GLU A N 13
ATOM 21579 C CA . GLU A 1 69 ? -0.839 -13.412 36.278 1.00 0.00 67 GLU A CA 13
ATOM 21580 C C . GLU A 1 69 ? -0.676 -12.916 34.830 1.00 0.00 67 GLU A C 13
ATOM 21581 O O . GLU A 1 69 ? 0.187 -12.092 34.500 1.00 0.00 67 GLU A O 13
ATOM 21593 N N . ILE A 1 70 ? -1.519 -13.507 33.975 1.00 0.00 68 ILE A N 13
ATOM 21594 C CA . ILE A 1 70 ? -1.500 -13.353 32.521 1.00 0.00 68 ILE A CA 13
ATOM 21595 C C . ILE A 1 70 ? -2.921 -12.979 32.033 1.00 0.00 68 ILE A C 13
ATOM 21596 O O . ILE A 1 70 ? -3.916 -13.455 32.581 1.00 0.00 68 ILE A O 13
ATOM 21612 N N . GLU A 1 71 ? -2.985 -12.125 31.000 1.00 0.00 69 GLU A N 13
ATOM 21613 C CA . GLU A 1 71 ? -4.236 -11.742 30.320 1.00 0.00 69 GLU A CA 13
ATOM 21614 C C . GLU A 1 71 ? -4.118 -12.108 28.824 1.00 0.00 69 GLU A C 13
ATOM 21615 O O . GLU A 1 71 ? -3.014 -12.286 28.334 1.00 0.00 69 GLU A O 13
ATOM 21627 N N . ILE A 1 72 ? -5.257 -12.247 28.114 1.00 0.00 70 ILE A N 13
ATOM 21628 C CA . ILE A 1 72 ? -5.279 -12.420 26.635 1.00 0.00 70 ILE A CA 13
ATOM 21629 C C . ILE A 1 72 ? -5.076 -11.039 25.950 1.00 0.00 70 ILE A C 13
ATOM 21630 O O . ILE A 1 72 ? -5.414 -10.003 26.536 1.00 0.00 70 ILE A O 13
ATOM 21646 N N . SER A 1 73 ? -4.496 -11.040 24.725 1.00 0.00 71 SER A N 13
ATOM 21647 C CA . SER A 1 73 ? -4.144 -9.811 23.967 1.00 0.00 71 SER A CA 13
ATOM 21648 C C . SER A 1 73 ? -5.339 -8.842 23.787 1.00 0.00 71 SER A C 13
ATOM 21649 O O . SER A 1 73 ? -6.498 -9.283 23.777 1.00 0.00 71 SER A O 13
ATOM 21657 N N . PRO A 1 74 ? -5.071 -7.503 23.611 1.00 0.00 72 PRO A N 13
ATOM 21658 C CA . PRO A 1 74 ? -6.136 -6.505 23.316 1.00 0.00 72 PRO A CA 13
ATOM 21659 C C . PRO A 1 74 ? -6.797 -6.739 21.933 1.00 0.00 72 PRO A C 13
ATOM 21660 O O . PRO A 1 74 ? -7.882 -6.217 21.659 1.00 0.00 72 PRO A O 13
ATOM 21671 N N . SER A 1 75 ? -6.119 -7.516 21.073 1.00 0.00 73 SER A N 13
ATOM 21672 C CA . SER A 1 75 ? -6.645 -7.932 19.760 1.00 0.00 73 SER A CA 13
ATOM 21673 C C . SER A 1 75 ? -7.432 -9.259 19.863 1.00 0.00 73 SER A C 13
ATOM 21674 O O . SER A 1 75 ? -8.156 -9.619 18.933 1.00 0.00 73 SER A O 13
ATOM 21682 N N . GLY A 1 76 ? -7.256 -9.988 20.990 1.00 0.00 74 GLY A N 13
ATOM 21683 C CA . GLY A 1 76 ? -7.944 -11.269 21.235 1.00 0.00 74 GLY A CA 13
ATOM 21684 C C . GLY A 1 76 ? -7.315 -12.456 20.500 1.00 0.00 74 GLY A C 13
ATOM 21685 O O . GLY A 1 76 ? -7.821 -13.581 20.585 1.00 0.00 74 GLY A O 13
ATOM 21689 N N . LEU A 1 77 ? -6.204 -12.203 19.777 1.00 0.00 75 LEU A N 13
ATOM 21690 C CA . LEU A 1 77 ? -5.441 -13.246 19.089 1.00 0.00 75 LEU A CA 13
ATOM 21691 C C . LEU A 1 77 ? -4.507 -13.931 20.089 1.00 0.00 75 LEU A C 13
ATOM 21692 O O . LEU A 1 77 ? -4.771 -15.045 20.520 1.00 0.00 75 LEU A O 13
ATOM 21708 N N . GLY A 1 78 ? -3.426 -13.226 20.471 1.00 0.00 76 GLY A N 13
ATOM 21709 C CA . GLY A 1 78 ? -2.380 -13.792 21.315 1.00 0.00 76 GLY A CA 13
ATOM 21710 C C . GLY A 1 78 ? -2.604 -13.530 22.774 1.00 0.00 76 GLY A C 13
ATOM 21711 O O . GLY A 1 78 ? -3.719 -13.705 23.283 1.00 0.00 76 GLY A O 13
ATOM 21715 N N . VAL A 1 79 ? -1.556 -13.057 23.440 1.00 0.00 77 VAL A N 13
ATOM 21716 C CA . VAL A 1 79 ? -1.557 -12.844 24.877 1.00 0.00 77 VAL A CA 13
ATOM 21717 C C . VAL A 1 79 ? -1.057 -11.427 25.183 1.00 0.00 77 VAL A C 13
ATOM 21718 O O . VAL A 1 79 ? -0.425 -10.795 24.334 1.00 0.00 77 VAL A O 13
ATOM 21731 N N . TYR A 1 80 ? -1.366 -10.941 26.383 1.00 0.00 78 TYR A N 13
ATOM 21732 C CA . TYR A 1 80 ? -0.797 -9.713 26.936 1.00 0.00 78 TYR A CA 13
ATOM 21733 C C . TYR A 1 80 ? -0.431 -9.972 28.403 1.00 0.00 78 TYR A C 13
ATOM 21734 O O . TYR A 1 80 ? -1.307 -10.057 29.275 1.00 0.00 78 TYR A O 13
ATOM 21752 N N . PHE A 1 81 ? 0.872 -10.144 28.663 1.00 0.00 79 PHE A N 13
ATOM 21753 C CA . PHE A 1 81 ? 1.392 -10.250 30.032 1.00 0.00 79 PHE A CA 13
ATOM 21754 C C . PHE A 1 81 ? 1.514 -8.838 30.604 1.00 0.00 79 PHE A C 13
ATOM 21755 O O . PHE A 1 81 ? 2.501 -8.126 30.366 1.00 0.00 79 PHE A O 13
ATOM 21772 N N . GLU A 1 82 ? 0.463 -8.455 31.325 1.00 0.00 80 GLU A N 13
ATOM 21773 C CA . GLU A 1 82 ? 0.275 -7.098 31.876 1.00 0.00 80 GLU A CA 13
ATOM 21774 C C . GLU A 1 82 ? 1.405 -6.770 32.860 1.00 0.00 80 GLU A C 13
ATOM 21775 O O . GLU A 1 82 ? 1.974 -5.672 32.833 1.00 0.00 80 GLU A O 13
ATOM 21787 N N . THR A 1 83 ? 1.736 -7.766 33.693 1.00 0.00 81 THR A N 13
ATOM 21788 C CA . THR A 1 83 ? 2.798 -7.686 34.706 1.00 0.00 81 THR A CA 13
ATOM 21789 C C . THR A 1 83 ? 4.178 -7.360 34.080 1.00 0.00 81 THR A C 13
ATOM 21790 O O . THR A 1 83 ? 5.014 -6.688 34.696 1.00 0.00 81 THR A O 13
ATOM 21801 N N . LEU A 1 84 ? 4.391 -7.838 32.840 1.00 0.00 82 LEU A N 13
ATOM 21802 C CA . LEU A 1 84 ? 5.652 -7.640 32.094 1.00 0.00 82 LEU A CA 13
ATOM 21803 C C . LEU A 1 84 ? 5.582 -6.398 31.198 1.00 0.00 82 LEU A C 13
ATOM 21804 O O . LEU A 1 84 ? 6.616 -5.966 30.650 1.00 0.00 82 LEU A O 13
ATOM 21820 N N . GLU A 1 85 ? 4.345 -5.864 31.033 1.00 0.00 83 GLU A N 13
ATOM 21821 C CA . GLU A 1 85 ? 4.029 -4.744 30.122 1.00 0.00 83 GLU A CA 13
ATOM 21822 C C . GLU A 1 85 ? 4.326 -5.141 28.660 1.00 0.00 83 GLU A C 13
ATOM 21823 O O . GLU A 1 85 ? 4.569 -4.285 27.805 1.00 0.00 83 GLU A O 13
ATOM 21835 N N . GLU A 1 86 ? 4.254 -6.456 28.380 1.00 0.00 84 GLU A N 13
ATOM 21836 C CA . GLU A 1 86 ? 4.640 -7.022 27.080 1.00 0.00 84 GLU A CA 13
ATOM 21837 C C . GLU A 1 86 ? 3.633 -8.085 26.645 1.00 0.00 84 GLU A C 13
ATOM 21838 O O . GLU A 1 86 ? 2.998 -8.730 27.478 1.00 0.00 84 GLU A O 13
ATOM 21850 N N . ASP A 1 87 ? 3.509 -8.271 25.332 1.00 0.00 85 ASP A N 13
ATOM 21851 C CA . ASP A 1 87 ? 2.591 -9.247 24.734 1.00 0.00 85 ASP A CA 13
ATOM 21852 C C . ASP A 1 87 ? 3.388 -10.360 24.042 1.00 0.00 85 ASP A C 13
ATOM 21853 O O . ASP A 1 87 ? 4.608 -10.249 23.859 1.00 0.00 85 ASP A O 13
ATOM 21862 N N . VAL A 1 88 ? 2.688 -11.450 23.697 1.00 0.00 86 VAL A N 13
ATOM 21863 C CA . VAL A 1 88 ? 3.217 -12.516 22.834 1.00 0.00 86 VAL A CA 13
ATOM 21864 C C . VAL A 1 88 ? 2.145 -12.799 21.771 1.00 0.00 86 VAL A C 13
ATOM 21865 O O . VAL A 1 88 ? 1.086 -13.365 22.082 1.00 0.00 86 VAL A O 13
ATOM 21878 N N . SER A 1 89 ? 2.413 -12.344 20.534 1.00 0.00 87 SER A N 13
ATOM 21879 C CA . SER A 1 89 ? 1.478 -12.450 19.406 1.00 0.00 87 SER A CA 13
ATOM 21880 C C . SER A 1 89 ? 1.226 -13.919 19.043 1.00 0.00 87 SER A C 13
ATOM 21881 O O . SER A 1 89 ? 2.177 -14.704 18.932 1.00 0.00 87 SER A O 13
ATOM 21889 N N . LEU A 1 90 ? -0.059 -14.277 18.863 1.00 0.00 88 LEU A N 13
ATOM 21890 C CA . LEU A 1 90 ? -0.457 -15.640 18.484 1.00 0.00 88 LEU A CA 13
ATOM 21891 C C . LEU A 1 90 ? 0.057 -15.966 17.091 1.00 0.00 88 LEU A C 13
ATOM 21892 O O . LEU A 1 90 ? 0.635 -17.024 16.869 1.00 0.00 88 LEU A O 13
ATOM 21908 N N . ILE A 1 91 ? -0.172 -15.009 16.168 1.00 0.00 89 ILE A N 13
ATOM 21909 C CA . ILE A 1 91 ? 0.290 -15.090 14.775 1.00 0.00 89 ILE A CA 13
ATOM 21910 C C . ILE A 1 91 ? 1.804 -15.332 14.762 1.00 0.00 89 ILE A C 13
ATOM 21911 O O . ILE A 1 91 ? 2.299 -16.180 14.021 1.00 0.00 89 ILE A O 13
ATOM 21927 N N . GLY A 1 92 ? 2.501 -14.603 15.653 1.00 0.00 90 GLY A N 13
ATOM 21928 C CA . GLY A 1 92 ? 3.927 -14.786 15.871 1.00 0.00 90 GLY A CA 13
ATOM 21929 C C . GLY A 1 92 ? 4.279 -16.231 16.238 1.00 0.00 90 GLY A C 13
ATOM 21930 O O . GLY A 1 92 ? 5.110 -16.848 15.581 1.00 0.00 90 GLY A O 13
ATOM 21934 N N . LEU A 1 93 ? 3.575 -16.789 17.239 1.00 0.00 91 LEU A N 13
ATOM 21935 C CA . LEU A 1 93 ? 3.825 -18.162 17.742 1.00 0.00 91 LEU A CA 13
ATOM 21936 C C . LEU A 1 93 ? 3.585 -19.215 16.646 1.00 0.00 91 LEU A C 13
ATOM 21937 O O . LEU A 1 93 ? 4.326 -20.200 16.540 1.00 0.00 91 LEU A O 13
ATOM 21953 N N . LEU A 1 94 ? 2.551 -18.971 15.823 1.00 0.00 92 LEU A N 13
ATOM 21954 C CA . LEU A 1 94 ? 2.184 -19.834 14.690 1.00 0.00 92 LEU A CA 13
ATOM 21955 C C . LEU A 1 94 ? 3.283 -19.798 13.601 1.00 0.00 92 LEU A C 13
ATOM 21956 O O . LEU A 1 94 ? 3.632 -20.833 13.027 1.00 0.00 92 LEU A O 13
ATOM 21972 N N . GLU A 1 95 ? 3.849 -18.598 13.355 1.00 0.00 93 GLU A N 13
ATOM 21973 C CA . GLU A 1 95 ? 4.906 -18.386 12.334 1.00 0.00 93 GLU A CA 13
ATOM 21974 C C . GLU A 1 95 ? 6.317 -18.712 12.881 1.00 0.00 93 GLU A C 13
ATOM 21975 O O . GLU A 1 95 ? 7.293 -18.702 12.119 1.00 0.00 93 GLU A O 13
ATOM 21987 N N . GLY A 1 96 ? 6.419 -18.983 14.199 1.00 0.00 94 GLY A N 13
ATOM 21988 C CA . GLY A 1 96 ? 7.710 -19.250 14.858 1.00 0.00 94 GLY A CA 13
ATOM 21989 C C . GLY A 1 96 ? 8.401 -17.981 15.369 1.00 0.00 94 GLY A C 13
ATOM 21990 O O . GLY A 1 96 ? 9.482 -18.047 15.976 1.00 0.00 94 GLY A O 13
ATOM 21994 N N . ARG A 1 97 ? 7.770 -16.824 15.104 1.00 0.00 95 ARG A N 13
ATOM 21995 C CA . ARG A 1 97 ? 8.214 -15.493 15.553 1.00 0.00 95 ARG A CA 13
ATOM 21996 C C . ARG A 1 97 ? 7.947 -15.343 17.084 1.00 0.00 95 ARG A C 13
ATOM 21997 O O . ARG A 1 97 ? 6.923 -14.786 17.507 1.00 0.00 95 ARG A O 13
ATOM 22018 N N . ARG A 1 98 ? 8.862 -15.893 17.901 1.00 0.00 96 ARG A N 13
ATOM 22019 C CA . ARG A 1 98 ? 8.708 -15.967 19.377 1.00 0.00 96 ARG A CA 13
ATOM 22020 C C . ARG A 1 98 ? 9.163 -14.657 20.068 1.00 0.00 96 ARG A C 13
ATOM 22021 O O . ARG A 1 98 ? 8.997 -14.480 21.284 1.00 0.00 96 ARG A O 13
ATOM 22042 N N . GLY A 1 99 ? 9.750 -13.764 19.266 1.00 0.00 97 GLY A N 13
ATOM 22043 C CA . GLY A 1 99 ? 10.078 -12.398 19.668 1.00 0.00 97 GLY A CA 13
ATOM 22044 C C . GLY A 1 99 ? 10.061 -11.489 18.455 1.00 0.00 97 GLY A C 13
ATOM 22045 O O . GLY A 1 99 ? 9.494 -11.858 17.422 1.00 0.00 97 GLY A O 13
ATOM 22049 N N . SER A 1 100 ? 10.665 -10.299 18.568 1.00 0.00 98 SER A N 13
ATOM 22050 C CA . SER A 1 100 ? 10.893 -9.416 17.406 1.00 0.00 98 SER A CA 13
ATOM 22051 C C . SER A 1 100 ? 11.875 -10.098 16.435 1.00 0.00 98 SER A C 13
ATOM 22052 O O . SER A 1 100 ? 12.808 -10.778 16.887 1.00 0.00 98 SER A O 13
ATOM 22060 N N . ALA A 1 101 ? 11.642 -9.935 15.116 1.00 0.00 99 ALA A N 13
ATOM 22061 C CA . ALA A 1 101 ? 12.550 -10.460 14.066 1.00 0.00 99 ALA A CA 13
ATOM 22062 C C . ALA A 1 101 ? 13.976 -9.903 14.257 1.00 0.00 99 ALA A C 13
ATOM 22063 O O . ALA A 1 101 ? 14.970 -10.624 14.093 1.00 0.00 99 ALA A O 13
ATOM 22070 N N . LYS A 1 102 ? 14.044 -8.614 14.646 1.00 0.00 100 LYS A N 13
ATOM 22071 C CA . LYS A 1 102 ? 15.307 -7.920 14.956 1.00 0.00 100 LYS A CA 13
ATOM 22072 C C . LYS A 1 102 ? 15.951 -8.506 16.228 1.00 0.00 100 LYS A C 13
ATOM 22073 O O . LYS A 1 102 ? 17.141 -8.818 16.236 1.00 0.00 100 LYS A O 13
ATOM 22092 N N . TRP A 1 103 ? 15.131 -8.667 17.287 1.00 0.00 101 TRP A N 13
ATOM 22093 C CA . TRP A 1 103 ? 15.578 -9.215 18.594 1.00 0.00 101 TRP A CA 13
ATOM 22094 C C . TRP A 1 103 ? 16.209 -10.612 18.426 1.00 0.00 101 TRP A C 13
ATOM 22095 O O . TRP A 1 103 ? 17.226 -10.915 19.038 1.00 0.00 101 TRP A O 13
ATOM 22116 N N . MET A 1 104 ? 15.601 -11.436 17.558 1.00 0.00 102 MET A N 13
ATOM 22117 C CA . MET A 1 104 ? 16.069 -12.809 17.287 1.00 0.00 102 MET A CA 13
ATOM 22118 C C . MET A 1 104 ? 17.245 -12.825 16.289 1.00 0.00 102 MET A C 13
ATOM 22119 O O . MET A 1 104 ? 18.005 -13.800 16.255 1.00 0.00 102 MET A O 13
ATOM 22133 N N . ALA A 1 105 ? 17.392 -11.750 15.481 1.00 0.00 103 ALA A N 13
ATOM 22134 C CA . ALA A 1 105 ? 18.486 -11.638 14.496 1.00 0.00 103 ALA A CA 13
ATOM 22135 C C . ALA A 1 105 ? 19.793 -11.251 15.202 1.00 0.00 103 ALA A C 13
ATOM 22136 O O . ALA A 1 105 ? 20.864 -11.787 14.890 1.00 0.00 103 ALA A O 13
ATOM 22143 N N . GLU A 1 106 ? 19.677 -10.339 16.186 1.00 0.00 104 GLU A N 13
ATOM 22144 C CA . GLU A 1 106 ? 20.829 -9.816 16.945 1.00 0.00 104 GLU A CA 13
ATOM 22145 C C . GLU A 1 106 ? 21.142 -10.729 18.142 1.00 0.00 104 GLU A C 13
ATOM 22146 O O . GLU A 1 106 ? 22.307 -10.895 18.530 1.00 0.00 104 GLU A O 13
ATOM 22158 N N . HIS A 1 107 ? 20.078 -11.334 18.712 1.00 0.00 105 HIS A N 13
ATOM 22159 C CA . HIS A 1 107 ? 20.170 -12.255 19.865 1.00 0.00 105 HIS A CA 13
ATOM 22160 C C . HIS A 1 107 ? 19.485 -13.586 19.477 1.00 0.00 105 HIS A C 13
ATOM 22161 O O . HIS A 1 107 ? 18.289 -13.766 19.759 1.00 0.00 105 HIS A O 13
ATOM 22176 N N . PRO A 1 108 ? 20.195 -14.516 18.755 1.00 0.00 106 PRO A N 13
ATOM 22177 C CA . PRO A 1 108 ? 19.617 -15.824 18.376 1.00 0.00 106 PRO A CA 13
ATOM 22178 C C . PRO A 1 108 ? 19.374 -16.734 19.592 1.00 0.00 106 PRO A C 13
ATOM 22179 O O . PRO A 1 108 ? 20.055 -16.631 20.621 1.00 0.00 106 PRO A O 13
ATOM 22190 N N . LEU A 1 109 ? 18.384 -17.615 19.445 1.00 0.00 107 LEU A N 13
ATOM 22191 C CA . LEU A 1 109 ? 18.039 -18.628 20.453 1.00 0.00 107 LEU A CA 13
ATOM 22192 C C . LEU A 1 109 ? 18.790 -19.938 20.136 1.00 0.00 107 LEU A C 13
ATOM 22193 O O . LEU A 1 109 ? 19.188 -20.164 18.983 1.00 0.00 107 LEU A O 13
ATOM 22209 N N . ALA A 1 110 ? 18.986 -20.787 21.163 1.00 0.00 108 ALA A N 13
ATOM 22210 C CA . ALA A 1 110 ? 19.457 -22.167 20.981 1.00 0.00 108 ALA A CA 13
ATOM 22211 C C . ALA A 1 110 ? 18.337 -22.970 20.287 1.00 0.00 108 ALA A C 13
ATOM 22212 O O . ALA A 1 110 ? 17.483 -23.569 20.942 1.00 0.00 108 ALA A O 13
ATOM 22219 N N . SER A 1 111 ? 18.331 -22.899 18.949 1.00 0.00 109 SER A N 13
ATOM 22220 C CA . SER A 1 111 ? 17.236 -23.384 18.103 1.00 0.00 109 SER A CA 13
ATOM 22221 C C . SER A 1 111 ? 17.831 -23.836 16.747 1.00 0.00 109 SER A C 13
ATOM 22222 O O . SER A 1 111 ? 18.070 -25.049 16.572 1.00 0.00 109 SER A O 13
ATOM 22231 N N . MET A 1 3 ? -11.593 -8.641 -2.896 1.00 0.00 1 MET A N 14
ATOM 22232 C CA . MET A 1 3 ? -12.351 -7.376 -2.720 1.00 0.00 1 MET A CA 14
ATOM 22233 C C . MET A 1 3 ? -11.849 -6.610 -1.478 1.00 0.00 1 MET A C 14
ATOM 22234 O O . MET A 1 3 ? -12.604 -5.853 -0.854 1.00 0.00 1 MET A O 14
ATOM 22249 N N . GLU A 1 4 ? -10.553 -6.780 -1.142 1.00 0.00 2 GLU A N 14
ATOM 22250 C CA . GLU A 1 4 ? -9.922 -6.123 0.025 1.00 0.00 2 GLU A CA 14
ATOM 22251 C C . GLU A 1 4 ? -8.803 -5.172 -0.427 1.00 0.00 2 GLU A C 14
ATOM 22252 O O . GLU A 1 4 ? -8.102 -5.448 -1.414 1.00 0.00 2 GLU A O 14
ATOM 22264 N N . VAL A 1 5 ? -8.642 -4.057 0.309 1.00 0.00 3 VAL A N 14
ATOM 22265 C CA . VAL A 1 5 ? -7.527 -3.103 0.138 1.00 0.00 3 VAL A CA 14
ATOM 22266 C C . VAL A 1 5 ? -6.915 -2.781 1.522 1.00 0.00 3 VAL A C 14
ATOM 22267 O O . VAL A 1 5 ? -7.491 -2.027 2.311 1.00 0.00 3 VAL A O 14
ATOM 22280 N N . SER A 1 6 ? -5.770 -3.419 1.835 1.00 0.00 4 SER A N 14
ATOM 22281 C CA . SER A 1 6 ? -5.044 -3.205 3.096 1.00 0.00 4 SER A CA 14
ATOM 22282 C C . SER A 1 6 ? -4.431 -1.788 3.139 1.00 0.00 4 SER A C 14
ATOM 22283 O O . SER A 1 6 ? -3.356 -1.537 2.582 1.00 0.00 4 SER A O 14
ATOM 22291 N N . ALA A 1 7 ? -5.173 -0.858 3.765 1.00 0.00 5 ALA A N 14
ATOM 22292 C CA . ALA A 1 7 ? -4.775 0.555 3.911 1.00 0.00 5 ALA A CA 14
ATOM 22293 C C . ALA A 1 7 ? -5.067 1.046 5.339 1.00 0.00 5 ALA A C 14
ATOM 22294 O O . ALA A 1 7 ? -5.809 0.391 6.088 1.00 0.00 5 ALA A O 14
ATOM 22301 N N . ASN A 1 8 ? -4.491 2.209 5.701 1.00 0.00 6 ASN A N 14
ATOM 22302 C CA . ASN A 1 8 ? -4.673 2.823 7.035 1.00 0.00 6 ASN A CA 14
ATOM 22303 C C . ASN A 1 8 ? -6.145 3.225 7.276 1.00 0.00 6 ASN A C 14
ATOM 22304 O O . ASN A 1 8 ? -6.661 3.077 8.395 1.00 0.00 6 ASN A O 14
ATOM 22315 N N . GLU A 1 9 ? -6.817 3.700 6.206 1.00 0.00 7 GLU A N 14
ATOM 22316 C CA . GLU A 1 9 ? -8.249 4.068 6.250 1.00 0.00 7 GLU A CA 14
ATOM 22317 C C . GLU A 1 9 ? -9.149 2.828 6.476 1.00 0.00 7 GLU A C 14
ATOM 22318 O O . GLU A 1 9 ? -10.263 2.950 6.991 1.00 0.00 7 GLU A O 14
ATOM 22330 N N . LEU A 1 10 ? -8.651 1.641 6.083 1.00 0.00 8 LEU A N 14
ATOM 22331 C CA . LEU A 1 10 ? -9.361 0.352 6.286 1.00 0.00 8 LEU A CA 14
ATOM 22332 C C . LEU A 1 10 ? -9.075 -0.247 7.675 1.00 0.00 8 LEU A C 14
ATOM 22333 O O . LEU A 1 10 ? -9.525 -1.365 7.947 1.00 0.00 8 LEU A O 14
ATOM 22349 N N . GLU A 1 11 ? -8.329 0.505 8.533 1.00 0.00 9 GLU A N 14
ATOM 22350 C CA . GLU A 1 11 ? -7.872 0.079 9.892 1.00 0.00 9 GLU A CA 14
ATOM 22351 C C . GLU A 1 11 ? -7.335 -1.364 9.871 1.00 0.00 9 GLU A C 14
ATOM 22352 O O . GLU A 1 11 ? -7.509 -2.127 10.829 1.00 0.00 9 GLU A O 14
ATOM 22364 N N . ALA A 1 12 ? -6.606 -1.671 8.780 1.00 0.00 10 ALA A N 14
ATOM 22365 C CA . ALA A 1 12 ? -6.267 -3.039 8.350 1.00 0.00 10 ALA A CA 14
ATOM 22366 C C . ALA A 1 12 ? -5.544 -3.869 9.434 1.00 0.00 10 ALA A C 14
ATOM 22367 O O . ALA A 1 12 ? -5.647 -5.094 9.427 1.00 0.00 10 ALA A O 14
ATOM 22374 N N . ALA A 1 13 ? -4.832 -3.201 10.361 1.00 0.00 11 ALA A N 14
ATOM 22375 C CA . ALA A 1 13 ? -4.189 -3.878 11.507 1.00 0.00 11 ALA A CA 14
ATOM 22376 C C . ALA A 1 13 ? -5.254 -4.533 12.412 1.00 0.00 11 ALA A C 14
ATOM 22377 O O . ALA A 1 13 ? -5.251 -5.751 12.602 1.00 0.00 11 ALA A O 14
ATOM 22384 N N . SER A 1 14 ? -6.207 -3.708 12.896 1.00 0.00 12 SER A N 14
ATOM 22385 C CA . SER A 1 14 ? -7.308 -4.152 13.792 1.00 0.00 12 SER A CA 14
ATOM 22386 C C . SER A 1 14 ? -8.264 -5.118 13.075 1.00 0.00 12 SER A C 14
ATOM 22387 O O . SER A 1 14 ? -8.775 -6.075 13.685 1.00 0.00 12 SER A O 14
ATOM 22395 N N . SER A 1 15 ? -8.510 -4.836 11.786 1.00 0.00 13 SER A N 14
ATOM 22396 C CA . SER A 1 15 ? -9.337 -5.685 10.923 1.00 0.00 13 SER A CA 14
ATOM 22397 C C . SER A 1 15 ? -8.748 -7.104 10.853 1.00 0.00 13 SER A C 14
ATOM 22398 O O . SER A 1 15 ? -9.451 -8.072 11.114 1.00 0.00 13 SER A O 14
ATOM 22406 N N . ARG A 1 16 ? -7.433 -7.202 10.562 1.00 0.00 14 ARG A N 14
ATOM 22407 C CA . ARG A 1 16 ? -6.734 -8.496 10.480 1.00 0.00 14 ARG A CA 14
ATOM 22408 C C . ARG A 1 16 ? -6.659 -9.186 11.855 1.00 0.00 14 ARG A C 14
ATOM 22409 O O . ARG A 1 16 ? -6.587 -10.397 11.904 1.00 0.00 14 ARG A O 14
ATOM 22430 N N . MET A 1 17 ? -6.684 -8.420 12.964 1.00 0.00 15 MET A N 14
ATOM 22431 C CA . MET A 1 17 ? -6.719 -9.015 14.319 1.00 0.00 15 MET A CA 14
ATOM 22432 C C . MET A 1 17 ? -8.018 -9.823 14.494 1.00 0.00 15 MET A C 14
ATOM 22433 O O . MET A 1 17 ? -7.970 -11.025 14.762 1.00 0.00 15 MET A O 14
ATOM 22447 N N . GLU A 1 18 ? -9.165 -9.158 14.253 1.00 0.00 16 GLU A N 14
ATOM 22448 C CA . GLU A 1 18 ? -10.503 -9.780 14.349 1.00 0.00 16 GLU A CA 14
ATOM 22449 C C . GLU A 1 18 ? -10.655 -10.951 13.335 1.00 0.00 16 GLU A C 14
ATOM 22450 O O . GLU A 1 18 ? -11.215 -12.017 13.657 1.00 0.00 16 GLU A O 14
ATOM 22462 N N . MET A 1 19 ? -10.112 -10.737 12.119 1.00 0.00 17 MET A N 14
ATOM 22463 C CA . MET A 1 19 ? -10.141 -11.729 11.024 1.00 0.00 17 MET A CA 14
ATOM 22464 C C . MET A 1 19 ? -9.371 -12.999 11.417 1.00 0.00 17 MET A C 14
ATOM 22465 O O . MET A 1 19 ? -9.902 -14.091 11.299 1.00 0.00 17 MET A O 14
ATOM 22479 N N . LEU A 1 20 ? -8.151 -12.840 11.943 1.00 0.00 18 LEU A N 14
ATOM 22480 C CA . LEU A 1 20 ? -7.273 -13.975 12.293 1.00 0.00 18 LEU A CA 14
ATOM 22481 C C . LEU A 1 20 ? -7.811 -14.749 13.519 1.00 0.00 18 LEU A C 14
ATOM 22482 O O . LEU A 1 20 ? -7.469 -15.920 13.709 1.00 0.00 18 LEU A O 14
ATOM 22498 N N . GLN A 1 21 ? -8.637 -14.067 14.359 1.00 0.00 19 GLN A N 14
ATOM 22499 C CA . GLN A 1 21 ? -9.386 -14.713 15.469 1.00 0.00 19 GLN A CA 14
ATOM 22500 C C . GLN A 1 21 ? -10.333 -15.791 14.914 1.00 0.00 19 GLN A C 14
ATOM 22501 O O . GLN A 1 21 ? -10.315 -16.951 15.347 1.00 0.00 19 GLN A O 14
ATOM 22515 N N . ARG A 1 22 ? -11.160 -15.376 13.936 1.00 0.00 20 ARG A N 14
ATOM 22516 C CA . ARG A 1 22 ? -12.174 -16.253 13.315 1.00 0.00 20 ARG A CA 14
ATOM 22517 C C . ARG A 1 22 ? -11.557 -17.125 12.189 1.00 0.00 20 ARG A C 14
ATOM 22518 O O . ARG A 1 22 ? -12.176 -18.091 11.739 1.00 0.00 20 ARG A O 14
ATOM 22539 N N . GLU A 1 23 ? -10.324 -16.775 11.760 1.00 0.00 21 GLU A N 14
ATOM 22540 C CA . GLU A 1 23 ? -9.590 -17.496 10.694 1.00 0.00 21 GLU A CA 14
ATOM 22541 C C . GLU A 1 23 ? -8.931 -18.756 11.273 1.00 0.00 21 GLU A C 14
ATOM 22542 O O . GLU A 1 23 ? -9.230 -19.879 10.849 1.00 0.00 21 GLU A O 14
ATOM 22554 N N . TYR A 1 24 ? -8.023 -18.548 12.245 1.00 0.00 22 TYR A N 14
ATOM 22555 C CA . TYR A 1 24 ? -7.343 -19.639 12.957 1.00 0.00 22 TYR A CA 14
ATOM 22556 C C . TYR A 1 24 ? -8.085 -19.924 14.272 1.00 0.00 22 TYR A C 14
ATOM 22557 O O . TYR A 1 24 ? -8.966 -20.796 14.319 1.00 0.00 22 TYR A O 14
ATOM 22575 N N . SER A 1 25 ? -7.770 -19.128 15.310 1.00 0.00 23 SER A N 14
ATOM 22576 C CA . SER A 1 25 ? -8.310 -19.291 16.666 1.00 0.00 23 SER A CA 14
ATOM 22577 C C . SER A 1 25 ? -7.863 -18.119 17.546 1.00 0.00 23 SER A C 14
ATOM 22578 O O . SER A 1 25 ? -6.962 -17.348 17.176 1.00 0.00 23 SER A O 14
ATOM 22586 N N . THR A 1 26 ? -8.531 -17.982 18.692 1.00 0.00 24 THR A N 14
ATOM 22587 C CA . THR A 1 26 ? -8.144 -17.056 19.756 1.00 0.00 24 THR A CA 14
ATOM 22588 C C . THR A 1 26 ? -7.407 -17.833 20.843 1.00 0.00 24 THR A C 14
ATOM 22589 O O . THR A 1 26 ? -7.557 -19.061 20.953 1.00 0.00 24 THR A O 14
ATOM 22600 N N . LEU A 1 27 ? -6.612 -17.126 21.638 1.00 0.00 25 LEU A N 14
ATOM 22601 C CA . LEU A 1 27 ? -5.994 -17.704 22.830 1.00 0.00 25 LEU A CA 14
ATOM 22602 C C . LEU A 1 27 ? -7.024 -17.679 23.968 1.00 0.00 25 LEU A C 14
ATOM 22603 O O . LEU A 1 27 ? -7.525 -16.606 24.320 1.00 0.00 25 LEU A O 14
ATOM 22619 N N . ARG A 1 28 ? -7.381 -18.863 24.499 1.00 0.00 26 ARG A N 14
ATOM 22620 C CA . ARG A 1 28 ? -8.404 -18.969 25.559 1.00 0.00 26 ARG A CA 14
ATOM 22621 C C . ARG A 1 28 ? -7.760 -18.990 26.957 1.00 0.00 26 ARG A C 14
ATOM 22622 O O . ARG A 1 28 ? -8.324 -18.439 27.908 1.00 0.00 26 ARG A O 14
ATOM 22643 N N . SER A 1 29 ? -6.581 -19.630 27.073 1.00 0.00 27 SER A N 14
ATOM 22644 C CA . SER A 1 29 ? -5.910 -19.859 28.368 1.00 0.00 27 SER A CA 14
ATOM 22645 C C . SER A 1 29 ? -4.389 -19.936 28.183 1.00 0.00 27 SER A C 14
ATOM 22646 O O . SER A 1 29 ? -3.897 -20.287 27.106 1.00 0.00 27 SER A O 14
ATOM 22654 N N . VAL A 1 30 ? -3.660 -19.565 29.248 1.00 0.00 28 VAL A N 14
ATOM 22655 C CA . VAL A 1 30 ? -2.199 -19.727 29.355 1.00 0.00 28 VAL A CA 14
ATOM 22656 C C . VAL A 1 30 ? -1.867 -20.314 30.739 1.00 0.00 28 VAL A C 14
ATOM 22657 O O . VAL A 1 30 ? -2.415 -19.861 31.751 1.00 0.00 28 VAL A O 14
ATOM 22670 N N . GLN A 1 31 ? -0.971 -21.306 30.766 1.00 0.00 29 GLN A N 14
ATOM 22671 C CA . GLN A 1 31 ? -0.526 -21.977 31.997 1.00 0.00 29 GLN A CA 14
ATOM 22672 C C . GLN A 1 31 ? 1.001 -22.160 31.940 1.00 0.00 29 GLN A C 14
ATOM 22673 O O . GLN A 1 31 ? 1.535 -22.778 31.007 1.00 0.00 29 GLN A O 14
ATOM 22687 N N . TYR A 1 32 ? 1.712 -21.574 32.908 1.00 0.00 30 TYR A N 14
ATOM 22688 C CA . TYR A 1 32 ? 3.159 -21.776 33.051 1.00 0.00 30 TYR A CA 14
ATOM 22689 C C . TYR A 1 32 ? 3.401 -23.076 33.830 1.00 0.00 30 TYR A C 14
ATOM 22690 O O . TYR A 1 32 ? 3.118 -23.151 35.031 1.00 0.00 30 TYR A O 14
ATOM 22708 N N . ARG A 1 33 ? 3.889 -24.105 33.125 1.00 0.00 31 ARG A N 14
ATOM 22709 C CA . ARG A 1 33 ? 4.270 -25.378 33.743 1.00 0.00 31 ARG A CA 14
ATOM 22710 C C . ARG A 1 33 ? 5.734 -25.323 34.189 1.00 0.00 31 ARG A C 14
ATOM 22711 O O . ARG A 1 33 ? 6.650 -25.422 33.370 1.00 0.00 31 ARG A O 14
ATOM 22732 N N . SER A 1 34 ? 5.914 -25.120 35.506 1.00 0.00 32 SER A N 14
ATOM 22733 C CA . SER A 1 34 ? 7.223 -25.138 36.185 1.00 0.00 32 SER A CA 14
ATOM 22734 C C . SER A 1 34 ? 7.858 -26.548 36.136 1.00 0.00 32 SER A C 14
ATOM 22735 O O . SER A 1 34 ? 9.084 -26.690 36.240 1.00 0.00 32 SER A O 14
ATOM 22743 N N . GLU A 1 35 ? 6.998 -27.579 35.972 1.00 0.00 33 GLU A N 14
ATOM 22744 C CA . GLU A 1 35 ? 7.416 -28.983 35.769 1.00 0.00 33 GLU A CA 14
ATOM 22745 C C . GLU A 1 35 ? 8.371 -29.129 34.569 1.00 0.00 33 GLU A C 14
ATOM 22746 O O . GLU A 1 35 ? 9.323 -29.918 34.595 1.00 0.00 33 GLU A O 14
ATOM 22758 N N . GLU A 1 36 ? 8.098 -28.349 33.522 1.00 0.00 34 GLU A N 14
ATOM 22759 C CA . GLU A 1 36 ? 8.830 -28.409 32.243 1.00 0.00 34 GLU A CA 14
ATOM 22760 C C . GLU A 1 36 ? 9.662 -27.135 32.036 1.00 0.00 34 GLU A C 14
ATOM 22761 O O . GLU A 1 36 ? 10.650 -27.142 31.288 1.00 0.00 34 GLU A O 14
ATOM 22773 N N . GLY A 1 37 ? 9.265 -26.053 32.729 1.00 0.00 35 GLY A N 14
ATOM 22774 C CA . GLY A 1 37 ? 9.842 -24.724 32.523 1.00 0.00 35 GLY A CA 14
ATOM 22775 C C . GLY A 1 37 ? 9.420 -24.117 31.187 1.00 0.00 35 GLY A C 14
ATOM 22776 O O . GLY A 1 37 ? 10.236 -23.499 30.489 1.00 0.00 35 GLY A O 14
ATOM 22780 N N . VAL A 1 38 ? 8.132 -24.320 30.820 1.00 0.00 36 VAL A N 14
ATOM 22781 C CA . VAL A 1 38 ? 7.550 -23.812 29.554 1.00 0.00 36 VAL A CA 14
ATOM 22782 C C . VAL A 1 38 ? 6.214 -23.093 29.812 1.00 0.00 36 VAL A C 14
ATOM 22783 O O . VAL A 1 38 ? 5.490 -23.401 30.770 1.00 0.00 36 VAL A O 14
ATOM 22796 N N . ILE A 1 39 ? 5.926 -22.115 28.950 1.00 0.00 37 ILE A N 14
ATOM 22797 C CA . ILE A 1 39 ? 4.639 -21.421 28.888 1.00 0.00 37 ILE A CA 14
ATOM 22798 C C . ILE A 1 39 ? 3.760 -22.136 27.840 1.00 0.00 37 ILE A C 14
ATOM 22799 O O . ILE A 1 39 ? 4.099 -22.167 26.647 1.00 0.00 37 ILE A O 14
ATOM 22815 N N . VAL A 1 40 ? 2.671 -22.760 28.310 1.00 0.00 38 VAL A N 14
ATOM 22816 C CA . VAL A 1 40 ? 1.741 -23.530 27.463 1.00 0.00 38 VAL A CA 14
ATOM 22817 C C . VAL A 1 40 ? 0.510 -22.663 27.116 1.00 0.00 38 VAL A C 14
ATOM 22818 O O . VAL A 1 40 ? -0.254 -22.266 28.002 1.00 0.00 38 VAL A O 14
ATOM 22831 N N . PHE A 1 41 ? 0.351 -22.360 25.818 1.00 0.00 39 PHE A N 14
ATOM 22832 C CA . PHE A 1 41 ? -0.733 -21.510 25.298 1.00 0.00 39 PHE A CA 14
ATOM 22833 C C . PHE A 1 41 ? -1.901 -22.379 24.790 1.00 0.00 39 PHE A C 14
ATOM 22834 O O . PHE A 1 41 ? -1.837 -22.928 23.682 1.00 0.00 39 PHE A O 14
ATOM 22851 N N . ILE A 1 42 ? -2.953 -22.518 25.607 1.00 0.00 40 ILE A N 14
ATOM 22852 C CA . ILE A 1 42 ? -4.155 -23.286 25.242 1.00 0.00 40 ILE A CA 14
ATOM 22853 C C . ILE A 1 42 ? -5.036 -22.460 24.275 1.00 0.00 40 ILE A C 14
ATOM 22854 O O . ILE A 1 42 ? -5.446 -21.332 24.598 1.00 0.00 40 ILE A O 14
ATOM 22870 N N . LEU A 1 43 ? -5.310 -23.025 23.087 1.00 0.00 41 LEU A N 14
ATOM 22871 C CA . LEU A 1 43 ? -6.093 -22.352 22.028 1.00 0.00 41 LEU A CA 14
ATOM 22872 C C . LEU A 1 43 ? -7.576 -22.713 22.085 1.00 0.00 41 LEU A C 14
ATOM 22873 O O . LEU A 1 43 ? -7.969 -23.728 22.670 1.00 0.00 41 LEU A O 14
ATOM 22889 N N . ALA A 1 44 ? -8.383 -21.865 21.427 1.00 0.00 42 ALA A N 14
ATOM 22890 C CA . ALA A 1 44 ? -9.840 -22.041 21.310 1.00 0.00 42 ALA A CA 14
ATOM 22891 C C . ALA A 1 44 ? -10.198 -23.230 20.391 1.00 0.00 42 ALA A C 14
ATOM 22892 O O . ALA A 1 44 ? -11.327 -23.725 20.422 1.00 0.00 42 ALA A O 14
ATOM 22899 N N . ASN A 1 45 ? -9.220 -23.675 19.570 1.00 0.00 43 ASN A N 14
ATOM 22900 C CA . ASN A 1 45 ? -9.380 -24.860 18.698 1.00 0.00 43 ASN A CA 14
ATOM 22901 C C . ASN A 1 45 ? -8.870 -26.140 19.409 1.00 0.00 43 ASN A C 14
ATOM 22902 O O . ASN A 1 45 ? -8.794 -27.208 18.780 1.00 0.00 43 ASN A O 14
ATOM 22913 N N . ASP A 1 46 ? -8.543 -26.004 20.718 1.00 0.00 44 ASP A N 14
ATOM 22914 C CA . ASP A 1 46 ? -7.954 -27.070 21.557 1.00 0.00 44 ASP A CA 14
ATOM 22915 C C . ASP A 1 46 ? -6.602 -27.534 20.976 1.00 0.00 44 ASP A C 14
ATOM 22916 O O . ASP A 1 46 ? -6.413 -28.697 20.583 1.00 0.00 44 ASP A O 14
ATOM 22925 N N . ARG A 1 47 ? -5.693 -26.568 20.858 1.00 0.00 45 ARG A N 14
ATOM 22926 C CA . ARG A 1 47 ? -4.292 -26.811 20.472 1.00 0.00 45 ARG A CA 14
ATOM 22927 C C . ARG A 1 47 ? -3.394 -26.053 21.451 1.00 0.00 45 ARG A C 14
ATOM 22928 O O . ARG A 1 47 ? -3.544 -24.852 21.625 1.00 0.00 45 ARG A O 14
ATOM 22949 N N . GLU A 1 48 ? -2.458 -26.757 22.089 1.00 0.00 46 GLU A N 14
ATOM 22950 C CA . GLU A 1 48 ? -1.556 -26.159 23.082 1.00 0.00 46 GLU A CA 14
ATOM 22951 C C . GLU A 1 48 ? -0.185 -25.886 22.445 1.00 0.00 46 GLU A C 14
ATOM 22952 O O . GLU A 1 48 ? 0.495 -26.806 21.992 1.00 0.00 46 GLU A O 14
ATOM 22964 N N . LEU A 1 49 ? 0.190 -24.604 22.379 1.00 0.00 47 LEU A N 14
ATOM 22965 C CA . LEU A 1 49 ? 1.538 -24.171 21.983 1.00 0.00 47 LEU A CA 14
ATOM 22966 C C . LEU A 1 49 ? 2.489 -24.307 23.181 1.00 0.00 47 LEU A C 14
ATOM 22967 O O . LEU A 1 49 ? 2.059 -24.223 24.335 1.00 0.00 47 LEU A O 14
ATOM 22983 N N . LYS A 1 50 ? 3.778 -24.516 22.898 1.00 0.00 48 LYS A N 14
ATOM 22984 C CA . LYS A 1 50 ? 4.787 -24.813 23.921 1.00 0.00 48 LYS A CA 14
ATOM 22985 C C . LYS A 1 50 ? 6.060 -24.024 23.613 1.00 0.00 48 LYS A C 14
ATOM 22986 O O . LYS A 1 50 ? 6.835 -24.394 22.725 1.00 0.00 48 LYS A O 14
ATOM 23005 N N . PHE A 1 51 ? 6.235 -22.901 24.311 1.00 0.00 49 PHE A N 14
ATOM 23006 C CA . PHE A 1 51 ? 7.414 -22.031 24.167 1.00 0.00 49 PHE A CA 14
ATOM 23007 C C . PHE A 1 51 ? 7.949 -21.681 25.561 1.00 0.00 49 PHE A C 14
ATOM 23008 O O . PHE A 1 51 ? 7.171 -21.439 26.479 1.00 0.00 49 PHE A O 14
ATOM 23025 N N . ARG A 1 52 ? 9.280 -21.645 25.704 1.00 0.00 50 ARG A N 14
ATOM 23026 C CA . ARG A 1 52 ? 9.948 -21.380 26.999 1.00 0.00 50 ARG A CA 14
ATOM 23027 C C . ARG A 1 52 ? 9.916 -19.860 27.317 1.00 0.00 50 ARG A C 14
ATOM 23028 O O . ARG A 1 52 ? 9.768 -19.039 26.401 1.00 0.00 50 ARG A O 14
ATOM 23049 N N . PRO A 1 53 ? 10.025 -19.456 28.625 1.00 0.00 51 PRO A N 14
ATOM 23050 C CA . PRO A 1 53 ? 10.216 -18.034 29.003 1.00 0.00 51 PRO A CA 14
ATOM 23051 C C . PRO A 1 53 ? 11.478 -17.422 28.336 1.00 0.00 51 PRO A C 14
ATOM 23052 O O . PRO A 1 53 ? 11.426 -16.330 27.769 1.00 0.00 51 PRO A O 14
ATOM 23063 N N . ASP A 1 54 ? 12.586 -18.179 28.340 1.00 0.00 52 ASP A N 14
ATOM 23064 C CA . ASP A 1 54 ? 13.856 -17.765 27.693 1.00 0.00 52 ASP A CA 14
ATOM 23065 C C . ASP A 1 54 ? 13.837 -18.001 26.169 1.00 0.00 52 ASP A C 14
ATOM 23066 O O . ASP A 1 54 ? 14.867 -17.897 25.498 1.00 0.00 52 ASP A O 14
ATOM 23075 N N . ASP A 1 55 ? 12.663 -18.302 25.630 1.00 0.00 53 ASP A N 14
ATOM 23076 C CA . ASP A 1 55 ? 12.449 -18.424 24.191 1.00 0.00 53 ASP A CA 14
ATOM 23077 C C . ASP A 1 55 ? 11.696 -17.177 23.685 1.00 0.00 53 ASP A C 14
ATOM 23078 O O . ASP A 1 55 ? 12.093 -16.564 22.692 1.00 0.00 53 ASP A O 14
ATOM 23087 N N . LEU A 1 56 ? 10.637 -16.789 24.424 1.00 0.00 54 LEU A N 14
ATOM 23088 C CA . LEU A 1 56 ? 9.734 -15.678 24.050 1.00 0.00 54 LEU A CA 14
ATOM 23089 C C . LEU A 1 56 ? 10.333 -14.310 24.387 1.00 0.00 54 LEU A C 14
ATOM 23090 O O . LEU A 1 56 ? 11.149 -14.190 25.300 1.00 0.00 54 LEU A O 14
ATOM 23106 N N . GLN A 1 57 ? 9.867 -13.285 23.650 1.00 0.00 55 GLN A N 14
ATOM 23107 C CA . GLN A 1 57 ? 10.300 -11.888 23.838 1.00 0.00 55 GLN A CA 14
ATOM 23108 C C . GLN A 1 57 ? 9.719 -11.276 25.123 1.00 0.00 55 GLN A C 14
ATOM 23109 O O . GLN A 1 57 ? 10.439 -10.600 25.865 1.00 0.00 55 GLN A O 14
ATOM 23123 N N . ALA A 1 58 ? 8.408 -11.521 25.373 1.00 0.00 56 ALA A N 14
ATOM 23124 C CA . ALA A 1 58 ? 7.703 -11.017 26.580 1.00 0.00 56 ALA A CA 14
ATOM 23125 C C . ALA A 1 58 ? 8.448 -11.385 27.867 1.00 0.00 56 ALA A C 14
ATOM 23126 O O . ALA A 1 58 ? 8.647 -10.555 28.759 1.00 0.00 56 ALA A O 14
ATOM 23133 N N . THR A 1 59 ? 8.924 -12.621 27.892 1.00 0.00 57 THR A N 14
ATOM 23134 C CA . THR A 1 59 ? 9.353 -13.309 29.106 1.00 0.00 57 THR A CA 14
ATOM 23135 C C . THR A 1 59 ? 10.851 -13.595 29.132 1.00 0.00 57 THR A C 14
ATOM 23136 O O . THR A 1 59 ? 11.310 -14.410 29.941 1.00 0.00 57 THR A O 14
ATOM 23147 N N . TYR A 1 60 ? 11.606 -12.914 28.263 1.00 0.00 58 TYR A N 14
ATOM 23148 C CA . TYR A 1 60 ? 13.037 -13.162 28.085 1.00 0.00 58 TYR A CA 14
ATOM 23149 C C . TYR A 1 60 ? 13.810 -12.649 29.314 1.00 0.00 58 TYR A C 14
ATOM 23150 O O . TYR A 1 60 ? 14.250 -11.494 29.363 1.00 0.00 58 TYR A O 14
ATOM 23168 N N . GLY A 1 61 ? 13.922 -13.525 30.319 1.00 0.00 59 GLY A N 14
ATOM 23169 C CA . GLY A 1 61 ? 14.474 -13.170 31.624 1.00 0.00 59 GLY A CA 14
ATOM 23170 C C . GLY A 1 61 ? 13.397 -12.726 32.613 1.00 0.00 59 GLY A C 14
ATOM 23171 O O . GLY A 1 61 ? 13.606 -11.782 33.383 1.00 0.00 59 GLY A O 14
ATOM 23175 N N . ALA A 1 62 ? 12.232 -13.409 32.580 1.00 0.00 60 ALA A N 14
ATOM 23176 C CA . ALA A 1 62 ? 11.104 -13.161 33.510 1.00 0.00 60 ALA A CA 14
ATOM 23177 C C . ALA A 1 62 ? 10.934 -14.325 34.515 1.00 0.00 60 ALA A C 14
ATOM 23178 O O . ALA A 1 62 ? 11.239 -15.485 34.198 1.00 0.00 60 ALA A O 14
ATOM 23185 N N . THR A 1 63 ? 10.430 -13.990 35.715 1.00 0.00 61 THR A N 14
ATOM 23186 C CA . THR A 1 63 ? 10.201 -14.951 36.812 1.00 0.00 61 THR A CA 14
ATOM 23187 C C . THR A 1 63 ? 8.824 -15.656 36.663 1.00 0.00 61 THR A C 14
ATOM 23188 O O . THR A 1 63 ? 7.909 -15.089 36.051 1.00 0.00 61 THR A O 14
ATOM 23199 N N . PRO A 1 64 ? 8.652 -16.903 37.236 1.00 0.00 62 PRO A N 14
ATOM 23200 C CA . PRO A 1 64 ? 7.381 -17.671 37.136 1.00 0.00 62 PRO A CA 14
ATOM 23201 C C . PRO A 1 64 ? 6.153 -16.932 37.717 1.00 0.00 62 PRO A C 14
ATOM 23202 O O . PRO A 1 64 ? 5.053 -17.093 37.196 1.00 0.00 62 PRO A O 14
ATOM 23213 N N . GLU A 1 65 ? 6.357 -16.114 38.777 1.00 0.00 63 GLU A N 14
ATOM 23214 C CA . GLU A 1 65 ? 5.265 -15.323 39.419 1.00 0.00 63 GLU A CA 14
ATOM 23215 C C . GLU A 1 65 ? 4.645 -14.315 38.434 1.00 0.00 63 GLU A C 14
ATOM 23216 O O . GLU A 1 65 ? 3.426 -14.094 38.436 1.00 0.00 63 GLU A O 14
ATOM 23228 N N . GLN A 1 66 ? 5.498 -13.741 37.576 1.00 0.00 64 GLN A N 14
ATOM 23229 C CA . GLN A 1 66 ? 5.087 -12.798 36.520 1.00 0.00 64 GLN A CA 14
ATOM 23230 C C . GLN A 1 66 ? 4.281 -13.519 35.414 1.00 0.00 64 GLN A C 14
ATOM 23231 O O . GLN A 1 66 ? 3.459 -12.901 34.726 1.00 0.00 64 GLN A O 14
ATOM 23245 N N . LEU A 1 67 ? 4.525 -14.841 35.287 1.00 0.00 65 LEU A N 14
ATOM 23246 C CA . LEU A 1 67 ? 3.921 -15.719 34.259 1.00 0.00 65 LEU A CA 14
ATOM 23247 C C . LEU A 1 67 ? 2.757 -16.520 34.877 1.00 0.00 65 LEU A C 14
ATOM 23248 O O . LEU A 1 67 ? 2.368 -17.579 34.372 1.00 0.00 65 LEU A O 14
ATOM 23264 N N . ARG A 1 68 ? 2.226 -16.007 35.993 1.00 0.00 66 ARG A N 14
ATOM 23265 C CA . ARG A 1 68 ? 0.968 -16.471 36.595 1.00 0.00 66 ARG A CA 14
ATOM 23266 C C . ARG A 1 68 ? -0.074 -15.348 36.501 1.00 0.00 66 ARG A C 14
ATOM 23267 O O . ARG A 1 68 ? -1.283 -15.605 36.439 1.00 0.00 66 ARG A O 14
ATOM 23288 N N . GLU A 1 69 ? 0.411 -14.090 36.486 1.00 0.00 67 GLU A N 14
ATOM 23289 C CA . GLU A 1 69 ? -0.448 -12.904 36.343 1.00 0.00 67 GLU A CA 14
ATOM 23290 C C . GLU A 1 69 ? -0.494 -12.504 34.858 1.00 0.00 67 GLU A C 14
ATOM 23291 O O . GLU A 1 69 ? 0.244 -11.620 34.386 1.00 0.00 67 GLU A O 14
ATOM 23303 N N . ILE A 1 70 ? -1.341 -13.235 34.131 1.00 0.00 68 ILE A N 14
ATOM 23304 C CA . ILE A 1 70 ? -1.448 -13.172 32.673 1.00 0.00 68 ILE A CA 14
ATOM 23305 C C . ILE A 1 70 ? -2.901 -12.852 32.260 1.00 0.00 68 ILE A C 14
ATOM 23306 O O . ILE A 1 70 ? -3.853 -13.306 32.901 1.00 0.00 68 ILE A O 14
ATOM 23322 N N . GLU A 1 71 ? -3.049 -12.065 31.190 1.00 0.00 69 GLU A N 14
ATOM 23323 C CA . GLU A 1 71 ? -4.339 -11.797 30.529 1.00 0.00 69 GLU A CA 14
ATOM 23324 C C . GLU A 1 71 ? -4.160 -12.060 29.021 1.00 0.00 69 GLU A C 14
ATOM 23325 O O . GLU A 1 71 ? -3.030 -12.141 28.559 1.00 0.00 69 GLU A O 14
ATOM 23337 N N . ILE A 1 72 ? -5.260 -12.226 28.263 1.00 0.00 70 ILE A N 14
ATOM 23338 C CA . ILE A 1 72 ? -5.212 -12.338 26.780 1.00 0.00 70 ILE A CA 14
ATOM 23339 C C . ILE A 1 72 ? -4.959 -10.936 26.164 1.00 0.00 70 ILE A C 14
ATOM 23340 O O . ILE A 1 72 ? -5.234 -9.918 26.815 1.00 0.00 70 ILE A O 14
ATOM 23356 N N . SER A 1 73 ? -4.400 -10.901 24.931 1.00 0.00 71 SER A N 14
ATOM 23357 C CA . SER A 1 73 ? -4.077 -9.647 24.209 1.00 0.00 71 SER A CA 14
ATOM 23358 C C . SER A 1 73 ? -5.323 -8.736 24.057 1.00 0.00 71 SER A C 14
ATOM 23359 O O . SER A 1 73 ? -6.451 -9.244 24.000 1.00 0.00 71 SER A O 14
ATOM 23367 N N . PRO A 1 74 ? -5.141 -7.376 23.978 1.00 0.00 72 PRO A N 14
ATOM 23368 C CA . PRO A 1 74 ? -6.260 -6.434 23.705 1.00 0.00 72 PRO A CA 14
ATOM 23369 C C . PRO A 1 74 ? -6.777 -6.546 22.245 1.00 0.00 72 PRO A C 14
ATOM 23370 O O . PRO A 1 74 ? -7.760 -5.901 21.871 1.00 0.00 72 PRO A O 14
ATOM 23381 N N . SER A 1 75 ? -6.081 -7.366 21.433 1.00 0.00 73 SER A N 14
ATOM 23382 C CA . SER A 1 75 ? -6.504 -7.737 20.069 1.00 0.00 73 SER A CA 14
ATOM 23383 C C . SER A 1 75 ? -7.109 -9.164 20.031 1.00 0.00 73 SER A C 14
ATOM 23384 O O . SER A 1 75 ? -7.498 -9.642 18.960 1.00 0.00 73 SER A O 14
ATOM 23392 N N . GLY A 1 76 ? -7.111 -9.849 21.197 1.00 0.00 74 GLY A N 14
ATOM 23393 C CA . GLY A 1 76 ? -7.812 -11.134 21.389 1.00 0.00 74 GLY A CA 14
ATOM 23394 C C . GLY A 1 76 ? -7.143 -12.351 20.738 1.00 0.00 74 GLY A C 14
ATOM 23395 O O . GLY A 1 76 ? -7.600 -13.485 20.930 1.00 0.00 74 GLY A O 14
ATOM 23399 N N . LEU A 1 77 ? -6.067 -12.123 19.970 1.00 0.00 75 LEU A N 14
ATOM 23400 C CA . LEU A 1 77 ? -5.300 -13.196 19.320 1.00 0.00 75 LEU A CA 14
ATOM 23401 C C . LEU A 1 77 ? -4.333 -13.818 20.322 1.00 0.00 75 LEU A C 14
ATOM 23402 O O . LEU A 1 77 ? -4.552 -14.927 20.796 1.00 0.00 75 LEU A O 14
ATOM 23418 N N . GLY A 1 78 ? -3.265 -13.068 20.642 1.00 0.00 76 GLY A N 14
ATOM 23419 C CA . GLY A 1 78 ? -2.188 -13.555 21.489 1.00 0.00 76 GLY A CA 14
ATOM 23420 C C . GLY A 1 78 ? -2.460 -13.333 22.950 1.00 0.00 76 GLY A C 14
ATOM 23421 O O . GLY A 1 78 ? -3.571 -13.579 23.427 1.00 0.00 76 GLY A O 14
ATOM 23425 N N . VAL A 1 79 ? -1.468 -12.808 23.649 1.00 0.00 77 VAL A N 14
ATOM 23426 C CA . VAL A 1 79 ? -1.515 -12.663 25.098 1.00 0.00 77 VAL A CA 14
ATOM 23427 C C . VAL A 1 79 ? -1.020 -11.266 25.489 1.00 0.00 77 VAL A C 14
ATOM 23428 O O . VAL A 1 79 ? -0.293 -10.637 24.735 1.00 0.00 77 VAL A O 14
ATOM 23441 N N . TYR A 1 80 ? -1.449 -10.783 26.650 1.00 0.00 78 TYR A N 14
ATOM 23442 C CA . TYR A 1 80 ? -0.921 -9.568 27.264 1.00 0.00 78 TYR A CA 14
ATOM 23443 C C . TYR A 1 80 ? -0.578 -9.874 28.731 1.00 0.00 78 TYR A C 14
ATOM 23444 O O . TYR A 1 80 ? -1.453 -9.896 29.603 1.00 0.00 78 TYR A O 14
ATOM 23462 N N . PHE A 1 81 ? 0.707 -10.165 28.973 1.00 0.00 79 PHE A N 14
ATOM 23463 C CA . PHE A 1 81 ? 1.230 -10.384 30.325 1.00 0.00 79 PHE A CA 14
ATOM 23464 C C . PHE A 1 81 ? 1.242 -9.059 31.078 1.00 0.00 79 PHE A C 14
ATOM 23465 O O . PHE A 1 81 ? 1.981 -8.147 30.716 1.00 0.00 79 PHE A O 14
ATOM 23482 N N . GLU A 1 82 ? 0.408 -8.984 32.114 1.00 0.00 80 GLU A N 14
ATOM 23483 C CA . GLU A 1 82 ? 0.083 -7.725 32.801 1.00 0.00 80 GLU A CA 14
ATOM 23484 C C . GLU A 1 82 ? 1.251 -7.252 33.688 1.00 0.00 80 GLU A C 14
ATOM 23485 O O . GLU A 1 82 ? 1.516 -6.046 33.791 1.00 0.00 80 GLU A O 14
ATOM 23497 N N . THR A 1 83 ? 1.953 -8.214 34.307 1.00 0.00 81 THR A N 14
ATOM 23498 C CA . THR A 1 83 ? 3.134 -7.933 35.148 1.00 0.00 81 THR A CA 14
ATOM 23499 C C . THR A 1 83 ? 4.303 -7.393 34.294 1.00 0.00 81 THR A C 14
ATOM 23500 O O . THR A 1 83 ? 5.123 -6.598 34.758 1.00 0.00 81 THR A O 14
ATOM 23511 N N . LEU A 1 84 ? 4.365 -7.851 33.035 1.00 0.00 82 LEU A N 14
ATOM 23512 C CA . LEU A 1 84 ? 5.429 -7.463 32.089 1.00 0.00 82 LEU A CA 14
ATOM 23513 C C . LEU A 1 84 ? 4.968 -6.283 31.221 1.00 0.00 82 LEU A C 14
ATOM 23514 O O . LEU A 1 84 ? 5.798 -5.624 30.578 1.00 0.00 82 LEU A O 14
ATOM 23530 N N . GLU A 1 85 ? 3.633 -6.039 31.214 1.00 0.00 83 GLU A N 14
ATOM 23531 C CA . GLU A 1 85 ? 2.962 -5.061 30.325 1.00 0.00 83 GLU A CA 14
ATOM 23532 C C . GLU A 1 85 ? 3.298 -5.335 28.843 1.00 0.00 83 GLU A C 14
ATOM 23533 O O . GLU A 1 85 ? 3.288 -4.425 28.010 1.00 0.00 83 GLU A O 14
ATOM 23545 N N . GLU A 1 86 ? 3.525 -6.621 28.519 1.00 0.00 84 GLU A N 14
ATOM 23546 C CA . GLU A 1 86 ? 4.086 -7.045 27.224 1.00 0.00 84 GLU A CA 14
ATOM 23547 C C . GLU A 1 86 ? 3.193 -8.115 26.565 1.00 0.00 84 GLU A C 14
ATOM 23548 O O . GLU A 1 86 ? 2.560 -8.914 27.255 1.00 0.00 84 GLU A O 14
ATOM 23560 N N . ASP A 1 87 ? 3.195 -8.130 25.224 1.00 0.00 85 ASP A N 14
ATOM 23561 C CA . ASP A 1 87 ? 2.345 -9.006 24.388 1.00 0.00 85 ASP A CA 14
ATOM 23562 C C . ASP A 1 87 ? 3.177 -10.145 23.773 1.00 0.00 85 ASP A C 14
ATOM 23563 O O . ASP A 1 87 ? 4.353 -9.958 23.469 1.00 0.00 85 ASP A O 14
ATOM 23572 N N . VAL A 1 88 ? 2.568 -11.336 23.626 1.00 0.00 86 VAL A N 14
ATOM 23573 C CA . VAL A 1 88 ? 3.114 -12.422 22.779 1.00 0.00 86 VAL A CA 14
ATOM 23574 C C . VAL A 1 88 ? 2.103 -12.674 21.647 1.00 0.00 86 VAL A C 14
ATOM 23575 O O . VAL A 1 88 ? 1.011 -13.211 21.891 1.00 0.00 86 VAL A O 14
ATOM 23588 N N . SER A 1 89 ? 2.455 -12.227 20.423 1.00 0.00 87 SER A N 14
ATOM 23589 C CA . SER A 1 89 ? 1.593 -12.355 19.234 1.00 0.00 87 SER A CA 14
ATOM 23590 C C . SER A 1 89 ? 1.366 -13.837 18.875 1.00 0.00 87 SER A C 14
ATOM 23591 O O . SER A 1 89 ? 2.321 -14.557 18.566 1.00 0.00 87 SER A O 14
ATOM 23599 N N . LEU A 1 90 ? 0.090 -14.276 18.927 1.00 0.00 88 LEU A N 14
ATOM 23600 C CA . LEU A 1 90 ? -0.308 -15.675 18.656 1.00 0.00 88 LEU A CA 14
ATOM 23601 C C . LEU A 1 90 ? 0.088 -16.124 17.249 1.00 0.00 88 LEU A C 14
ATOM 23602 O O . LEU A 1 90 ? 0.651 -17.200 17.060 1.00 0.00 88 LEU A O 14
ATOM 23618 N N . ILE A 1 91 ? -0.252 -15.278 16.274 1.00 0.00 89 ILE A N 14
ATOM 23619 C CA . ILE A 1 91 ? -0.004 -15.540 14.853 1.00 0.00 89 ILE A CA 14
ATOM 23620 C C . ILE A 1 91 ? 1.509 -15.621 14.601 1.00 0.00 89 ILE A C 14
ATOM 23621 O O . ILE A 1 91 ? 1.968 -16.461 13.830 1.00 0.00 89 ILE A O 14
ATOM 23637 N N . GLY A 1 92 ? 2.261 -14.788 15.342 1.00 0.00 90 GLY A N 14
ATOM 23638 C CA . GLY A 1 92 ? 3.717 -14.858 15.369 1.00 0.00 90 GLY A CA 14
ATOM 23639 C C . GLY A 1 92 ? 4.222 -16.238 15.810 1.00 0.00 90 GLY A C 14
ATOM 23640 O O . GLY A 1 92 ? 5.112 -16.789 15.186 1.00 0.00 90 GLY A O 14
ATOM 23644 N N . LEU A 1 93 ? 3.588 -16.816 16.852 1.00 0.00 91 LEU A N 14
ATOM 23645 C CA . LEU A 1 93 ? 3.935 -18.166 17.368 1.00 0.00 91 LEU A CA 14
ATOM 23646 C C . LEU A 1 93 ? 3.638 -19.253 16.313 1.00 0.00 91 LEU A C 14
ATOM 23647 O O . LEU A 1 93 ? 4.399 -20.221 16.160 1.00 0.00 91 LEU A O 14
ATOM 23663 N N . LEU A 1 94 ? 2.533 -19.050 15.574 1.00 0.00 92 LEU A N 14
ATOM 23664 C CA . LEU A 1 94 ? 2.100 -19.935 14.472 1.00 0.00 92 LEU A CA 14
ATOM 23665 C C . LEU A 1 94 ? 3.015 -19.773 13.229 1.00 0.00 92 LEU A C 14
ATOM 23666 O O . LEU A 1 94 ? 2.997 -20.610 12.319 1.00 0.00 92 LEU A O 14
ATOM 23682 N N . GLU A 1 95 ? 3.800 -18.680 13.198 1.00 0.00 93 GLU A N 14
ATOM 23683 C CA . GLU A 1 95 ? 4.820 -18.416 12.156 1.00 0.00 93 GLU A CA 14
ATOM 23684 C C . GLU A 1 95 ? 6.244 -18.768 12.654 1.00 0.00 93 GLU A C 14
ATOM 23685 O O . GLU A 1 95 ? 7.194 -18.773 11.867 1.00 0.00 93 GLU A O 14
ATOM 23697 N N . GLY A 1 96 ? 6.381 -19.067 13.962 1.00 0.00 94 GLY A N 14
ATOM 23698 C CA . GLY A 1 96 ? 7.687 -19.394 14.567 1.00 0.00 94 GLY A CA 14
ATOM 23699 C C . GLY A 1 96 ? 8.473 -18.158 15.017 1.00 0.00 94 GLY A C 14
ATOM 23700 O O . GLY A 1 96 ? 9.657 -18.241 15.344 1.00 0.00 94 GLY A O 14
ATOM 23704 N N . ARG A 1 97 ? 7.819 -16.993 14.975 1.00 0.00 95 ARG A N 14
ATOM 23705 C CA . ARG A 1 97 ? 8.357 -15.726 15.492 1.00 0.00 95 ARG A CA 14
ATOM 23706 C C . ARG A 1 97 ? 7.842 -15.499 16.929 1.00 0.00 95 ARG A C 14
ATOM 23707 O O . ARG A 1 97 ? 6.788 -14.891 17.141 1.00 0.00 95 ARG A O 14
ATOM 23728 N N . ARG A 1 98 ? 8.582 -16.060 17.894 1.00 0.00 96 ARG A N 14
ATOM 23729 C CA . ARG A 1 98 ? 8.374 -15.842 19.348 1.00 0.00 96 ARG A CA 14
ATOM 23730 C C . ARG A 1 98 ? 8.543 -14.344 19.719 1.00 0.00 96 ARG A C 14
ATOM 23731 O O . ARG A 1 98 ? 7.909 -13.828 20.651 1.00 0.00 96 ARG A O 14
ATOM 23752 N N . GLY A 1 99 ? 9.454 -13.697 18.986 1.00 0.00 97 GLY A N 14
ATOM 23753 C CA . GLY A 1 99 ? 9.587 -12.247 18.902 1.00 0.00 97 GLY A CA 14
ATOM 23754 C C . GLY A 1 99 ? 9.815 -11.870 17.450 1.00 0.00 97 GLY A C 14
ATOM 23755 O O . GLY A 1 99 ? 9.838 -12.755 16.583 1.00 0.00 97 GLY A O 14
ATOM 23759 N N . SER A 1 100 ? 9.998 -10.579 17.169 1.00 0.00 98 SER A N 14
ATOM 23760 C CA . SER A 1 100 ? 10.247 -10.104 15.793 1.00 0.00 98 SER A CA 14
ATOM 23761 C C . SER A 1 100 ? 11.589 -10.662 15.260 1.00 0.00 98 SER A C 14
ATOM 23762 O O . SER A 1 100 ? 12.463 -11.061 16.049 1.00 0.00 98 SER A O 14
ATOM 23770 N N . ALA A 1 101 ? 11.746 -10.684 13.918 1.00 0.00 99 ALA A N 14
ATOM 23771 C CA . ALA A 1 101 ? 12.995 -11.129 13.248 1.00 0.00 99 ALA A CA 14
ATOM 23772 C C . ALA A 1 101 ? 14.192 -10.269 13.707 1.00 0.00 99 ALA A C 14
ATOM 23773 O O . ALA A 1 101 ? 15.315 -10.770 13.885 1.00 0.00 99 ALA A O 14
ATOM 23780 N N . LYS A 1 102 ? 13.903 -8.973 13.922 1.00 0.00 100 LYS A N 14
ATOM 23781 C CA . LYS A 1 102 ? 14.869 -7.985 14.420 1.00 0.00 100 LYS A CA 14
ATOM 23782 C C . LYS A 1 102 ? 15.294 -8.353 15.864 1.00 0.00 100 LYS A C 14
ATOM 23783 O O . LYS A 1 102 ? 16.491 -8.369 16.176 1.00 0.00 100 LYS A O 14
ATOM 23802 N N . TRP A 1 103 ? 14.290 -8.683 16.715 1.00 0.00 101 TRP A N 14
ATOM 23803 C CA . TRP A 1 103 ? 14.515 -9.058 18.131 1.00 0.00 101 TRP A CA 14
ATOM 23804 C C . TRP A 1 103 ? 15.444 -10.283 18.242 1.00 0.00 101 TRP A C 14
ATOM 23805 O O . TRP A 1 103 ? 16.404 -10.267 19.011 1.00 0.00 101 TRP A O 14
ATOM 23826 N N . MET A 1 104 ? 15.131 -11.335 17.465 1.00 0.00 102 MET A N 14
ATOM 23827 C CA . MET A 1 104 ? 15.914 -12.589 17.455 1.00 0.00 102 MET A CA 14
ATOM 23828 C C . MET A 1 104 ? 17.345 -12.345 16.928 1.00 0.00 102 MET A C 14
ATOM 23829 O O . MET A 1 104 ? 18.290 -13.033 17.329 1.00 0.00 102 MET A O 14
ATOM 23843 N N . ALA A 1 105 ? 17.490 -11.335 16.048 1.00 0.00 103 ALA A N 14
ATOM 23844 C CA . ALA A 1 105 ? 18.786 -10.971 15.439 1.00 0.00 103 ALA A CA 14
ATOM 23845 C C . ALA A 1 105 ? 19.733 -10.275 16.442 1.00 0.00 103 ALA A C 14
ATOM 23846 O O . ALA A 1 105 ? 20.934 -10.568 16.481 1.00 0.00 103 ALA A O 14
ATOM 23853 N N . GLU A 1 106 ? 19.175 -9.371 17.269 1.00 0.00 104 GLU A N 14
ATOM 23854 C CA . GLU A 1 106 ? 19.966 -8.570 18.238 1.00 0.00 104 GLU A CA 14
ATOM 23855 C C . GLU A 1 106 ? 20.071 -9.271 19.598 1.00 0.00 104 GLU A C 14
ATOM 23856 O O . GLU A 1 106 ? 20.997 -9.003 20.370 1.00 0.00 104 GLU A O 14
ATOM 23868 N N . HIS A 1 107 ? 19.115 -10.160 19.892 1.00 0.00 105 HIS A N 14
ATOM 23869 C CA . HIS A 1 107 ? 19.090 -10.948 21.136 1.00 0.00 105 HIS A CA 14
ATOM 23870 C C . HIS A 1 107 ? 19.128 -12.434 20.753 1.00 0.00 105 HIS A C 14
ATOM 23871 O O . HIS A 1 107 ? 18.075 -13.021 20.477 1.00 0.00 105 HIS A O 14
ATOM 23886 N N . PRO A 1 108 ? 20.362 -13.037 20.660 1.00 0.00 106 PRO A N 14
ATOM 23887 C CA . PRO A 1 108 ? 20.551 -14.445 20.235 1.00 0.00 106 PRO A CA 14
ATOM 23888 C C . PRO A 1 108 ? 19.742 -15.455 21.058 1.00 0.00 106 PRO A C 14
ATOM 23889 O O . PRO A 1 108 ? 19.724 -15.415 22.294 1.00 0.00 106 PRO A O 14
ATOM 23900 N N . LEU A 1 109 ? 19.109 -16.368 20.336 1.00 0.00 107 LEU A N 14
ATOM 23901 C CA . LEU A 1 109 ? 18.295 -17.447 20.907 1.00 0.00 107 LEU A CA 14
ATOM 23902 C C . LEU A 1 109 ? 19.130 -18.747 20.943 1.00 0.00 107 LEU A C 14
ATOM 23903 O O . LEU A 1 109 ? 20.187 -18.822 20.301 1.00 0.00 107 LEU A O 14
ATOM 23919 N N . ALA A 1 110 ? 18.657 -19.761 21.699 1.00 0.00 108 ALA A N 14
ATOM 23920 C CA . ALA A 1 110 ? 19.244 -21.108 21.685 1.00 0.00 108 ALA A CA 14
ATOM 23921 C C . ALA A 1 110 ? 18.992 -21.770 20.310 1.00 0.00 108 ALA A C 14
ATOM 23922 O O . ALA A 1 110 ? 17.982 -22.449 20.108 1.00 0.00 108 ALA A O 14
ATOM 23929 N N . SER A 1 111 ? 19.902 -21.497 19.363 1.00 0.00 109 SER A N 14
ATOM 23930 C CA . SER A 1 111 ? 19.832 -21.990 17.983 1.00 0.00 109 SER A CA 14
ATOM 23931 C C . SER A 1 111 ? 21.271 -22.318 17.517 1.00 0.00 109 SER A C 14
ATOM 23932 O O . SER A 1 111 ? 21.660 -23.505 17.541 1.00 0.00 109 SER A O 14
ATOM 23941 N N . MET A 1 3 ? -3.574 -9.314 0.008 1.00 0.00 1 MET A N 15
ATOM 23942 C CA . MET A 1 3 ? -4.718 -9.025 -0.886 1.00 0.00 1 MET A CA 15
ATOM 23943 C C . MET A 1 3 ? -5.040 -7.518 -0.885 1.00 0.00 1 MET A C 15
ATOM 23944 O O . MET A 1 3 ? -5.061 -6.873 -1.937 1.00 0.00 1 MET A O 15
ATOM 23959 N N . GLU A 1 4 ? -5.300 -6.972 0.311 1.00 0.00 2 GLU A N 15
ATOM 23960 C CA . GLU A 1 4 ? -5.610 -5.543 0.508 1.00 0.00 2 GLU A CA 15
ATOM 23961 C C . GLU A 1 4 ? -4.326 -4.760 0.826 1.00 0.00 2 GLU A C 15
ATOM 23962 O O . GLU A 1 4 ? -3.293 -5.361 1.149 1.00 0.00 2 GLU A O 15
ATOM 23974 N N . VAL A 1 5 ? -4.393 -3.416 0.729 1.00 0.00 3 VAL A N 15
ATOM 23975 C CA . VAL A 1 5 ? -3.239 -2.544 1.018 1.00 0.00 3 VAL A CA 15
ATOM 23976 C C . VAL A 1 5 ? -3.118 -2.299 2.538 1.00 0.00 3 VAL A C 15
ATOM 23977 O O . VAL A 1 5 ? -4.130 -2.133 3.237 1.00 0.00 3 VAL A O 15
ATOM 23990 N N . SER A 1 6 ? -1.872 -2.316 3.044 1.00 0.00 4 SER A N 15
ATOM 23991 C CA . SER A 1 6 ? -1.572 -2.072 4.460 1.00 0.00 4 SER A CA 15
ATOM 23992 C C . SER A 1 6 ? -1.425 -0.560 4.708 1.00 0.00 4 SER A C 15
ATOM 23993 O O . SER A 1 6 ? -0.314 -0.034 4.850 1.00 0.00 4 SER A O 15
ATOM 24001 N N . ALA A 1 7 ? -2.574 0.138 4.703 1.00 0.00 5 ALA A N 15
ATOM 24002 C CA . ALA A 1 7 ? -2.643 1.590 4.938 1.00 0.00 5 ALA A CA 15
ATOM 24003 C C . ALA A 1 7 ? -3.300 1.878 6.303 1.00 0.00 5 ALA A C 15
ATOM 24004 O O . ALA A 1 7 ? -4.225 1.162 6.718 1.00 0.00 5 ALA A O 15
ATOM 24011 N N . ASN A 1 8 ? -2.812 2.926 6.984 1.00 0.00 6 ASN A N 15
ATOM 24012 C CA . ASN A 1 8 ? -3.304 3.358 8.317 1.00 0.00 6 ASN A CA 15
ATOM 24013 C C . ASN A 1 8 ? -4.796 3.759 8.249 1.00 0.00 6 ASN A C 15
ATOM 24014 O O . ASN A 1 8 ? -5.580 3.462 9.160 1.00 0.00 6 ASN A O 15
ATOM 24025 N N . GLU A 1 9 ? -5.159 4.424 7.141 1.00 0.00 7 GLU A N 15
ATOM 24026 C CA . GLU A 1 9 ? -6.552 4.798 6.835 1.00 0.00 7 GLU A CA 15
ATOM 24027 C C . GLU A 1 9 ? -7.420 3.551 6.567 1.00 0.00 7 GLU A C 15
ATOM 24028 O O . GLU A 1 9 ? -8.584 3.496 6.976 1.00 0.00 7 GLU A O 15
ATOM 24040 N N . LEU A 1 10 ? -6.833 2.535 5.902 1.00 0.00 8 LEU A N 15
ATOM 24041 C CA . LEU A 1 10 ? -7.523 1.256 5.612 1.00 0.00 8 LEU A CA 15
ATOM 24042 C C . LEU A 1 10 ? -7.651 0.372 6.867 1.00 0.00 8 LEU A C 15
ATOM 24043 O O . LEU A 1 10 ? -8.308 -0.677 6.802 1.00 0.00 8 LEU A O 15
ATOM 24059 N N . GLU A 1 11 ? -7.006 0.796 7.992 1.00 0.00 9 GLU A N 15
ATOM 24060 C CA . GLU A 1 11 ? -7.011 0.098 9.318 1.00 0.00 9 GLU A CA 15
ATOM 24061 C C . GLU A 1 11 ? -6.769 -1.421 9.175 1.00 0.00 9 GLU A C 15
ATOM 24062 O O . GLU A 1 11 ? -7.223 -2.226 9.999 1.00 0.00 9 GLU A O 15
ATOM 24074 N N . ALA A 1 12 ? -5.955 -1.763 8.159 1.00 0.00 10 ALA A N 15
ATOM 24075 C CA . ALA A 1 12 ? -5.831 -3.122 7.619 1.00 0.00 10 ALA A CA 15
ATOM 24076 C C . ALA A 1 12 ? -5.318 -4.121 8.669 1.00 0.00 10 ALA A C 15
ATOM 24077 O O . ALA A 1 12 ? -5.746 -5.267 8.684 1.00 0.00 10 ALA A O 15
ATOM 24084 N N . ALA A 1 13 ? -4.425 -3.651 9.567 1.00 0.00 11 ALA A N 15
ATOM 24085 C CA . ALA A 1 13 ? -3.868 -4.475 10.662 1.00 0.00 11 ALA A CA 15
ATOM 24086 C C . ALA A 1 13 ? -4.969 -4.947 11.633 1.00 0.00 11 ALA A C 15
ATOM 24087 O O . ALA A 1 13 ? -5.012 -6.120 11.999 1.00 0.00 11 ALA A O 15
ATOM 24094 N N . SER A 1 14 ? -5.873 -4.022 12.003 1.00 0.00 12 SER A N 15
ATOM 24095 C CA . SER A 1 14 ? -7.012 -4.304 12.906 1.00 0.00 12 SER A CA 15
ATOM 24096 C C . SER A 1 14 ? -7.974 -5.324 12.259 1.00 0.00 12 SER A C 15
ATOM 24097 O O . SER A 1 14 ? -8.382 -6.310 12.896 1.00 0.00 12 SER A O 15
ATOM 24105 N N . SER A 1 15 ? -8.299 -5.078 10.976 1.00 0.00 13 SER A N 15
ATOM 24106 C CA . SER A 1 15 ? -9.195 -5.938 10.182 1.00 0.00 13 SER A CA 15
ATOM 24107 C C . SER A 1 15 ? -8.594 -7.347 9.999 1.00 0.00 13 SER A C 15
ATOM 24108 O O . SER A 1 15 ? -9.321 -8.346 10.020 1.00 0.00 13 SER A O 15
ATOM 24116 N N . ARG A 1 16 ? -7.251 -7.399 9.856 1.00 0.00 14 ARG A N 15
ATOM 24117 C CA . ARG A 1 16 ? -6.478 -8.654 9.814 1.00 0.00 14 ARG A CA 15
ATOM 24118 C C . ARG A 1 16 ? -6.688 -9.443 11.106 1.00 0.00 14 ARG A C 15
ATOM 24119 O O . ARG A 1 16 ? -7.092 -10.592 11.054 1.00 0.00 14 ARG A O 15
ATOM 24140 N N . MET A 1 17 ? -6.454 -8.768 12.254 1.00 0.00 15 MET A N 15
ATOM 24141 C CA . MET A 1 17 ? -6.478 -9.397 13.590 1.00 0.00 15 MET A CA 15
ATOM 24142 C C . MET A 1 17 ? -7.793 -10.161 13.828 1.00 0.00 15 MET A C 15
ATOM 24143 O O . MET A 1 17 ? -7.773 -11.324 14.225 1.00 0.00 15 MET A O 15
ATOM 24157 N N . GLU A 1 18 ? -8.922 -9.500 13.516 1.00 0.00 16 GLU A N 15
ATOM 24158 C CA . GLU A 1 18 ? -10.276 -10.088 13.640 1.00 0.00 16 GLU A CA 15
ATOM 24159 C C . GLU A 1 18 ? -10.433 -11.338 12.738 1.00 0.00 16 GLU A C 15
ATOM 24160 O O . GLU A 1 18 ? -10.891 -12.409 13.192 1.00 0.00 16 GLU A O 15
ATOM 24172 N N . MET A 1 19 ? -10.016 -11.201 11.464 1.00 0.00 17 MET A N 15
ATOM 24173 C CA . MET A 1 19 ? -10.076 -12.301 10.482 1.00 0.00 17 MET A CA 15
ATOM 24174 C C . MET A 1 19 ? -9.184 -13.488 10.914 1.00 0.00 17 MET A C 15
ATOM 24175 O O . MET A 1 19 ? -9.542 -14.638 10.697 1.00 0.00 17 MET A O 15
ATOM 24189 N N . LEU A 1 20 ? -8.052 -13.185 11.571 1.00 0.00 18 LEU A N 15
ATOM 24190 C CA . LEU A 1 20 ? -7.062 -14.189 12.013 1.00 0.00 18 LEU A CA 15
ATOM 24191 C C . LEU A 1 20 ? -7.506 -14.875 13.322 1.00 0.00 18 LEU A C 15
ATOM 24192 O O . LEU A 1 20 ? -7.089 -16.004 13.609 1.00 0.00 18 LEU A O 15
ATOM 24208 N N . GLN A 1 21 ? -8.347 -14.166 14.111 1.00 0.00 19 GLN A N 15
ATOM 24209 C CA . GLN A 1 21 ? -8.991 -14.707 15.332 1.00 0.00 19 GLN A CA 15
ATOM 24210 C C . GLN A 1 21 ? -9.915 -15.875 14.976 1.00 0.00 19 GLN A C 15
ATOM 24211 O O . GLN A 1 21 ? -9.948 -16.896 15.670 1.00 0.00 19 GLN A O 15
ATOM 24225 N N . ARG A 1 22 ? -10.672 -15.709 13.879 1.00 0.00 20 ARG A N 15
ATOM 24226 C CA . ARG A 1 22 ? -11.586 -16.758 13.386 1.00 0.00 20 ARG A CA 15
ATOM 24227 C C . ARG A 1 22 ? -10.899 -17.686 12.351 1.00 0.00 20 ARG A C 15
ATOM 24228 O O . ARG A 1 22 ? -11.418 -18.767 12.054 1.00 0.00 20 ARG A O 15
ATOM 24249 N N . GLU A 1 23 ? -9.739 -17.254 11.799 1.00 0.00 21 GLU A N 15
ATOM 24250 C CA . GLU A 1 23 ? -8.955 -18.064 10.826 1.00 0.00 21 GLU A CA 15
ATOM 24251 C C . GLU A 1 23 ? -8.255 -19.218 11.551 1.00 0.00 21 GLU A C 15
ATOM 24252 O O . GLU A 1 23 ? -8.570 -20.397 11.330 1.00 0.00 21 GLU A O 15
ATOM 24264 N N . TYR A 1 24 ? -7.303 -18.848 12.426 1.00 0.00 22 TYR A N 15
ATOM 24265 C CA . TYR A 1 24 ? -6.546 -19.803 13.232 1.00 0.00 22 TYR A CA 15
ATOM 24266 C C . TYR A 1 24 ? -7.324 -20.060 14.533 1.00 0.00 22 TYR A C 15
ATOM 24267 O O . TYR A 1 24 ? -8.099 -21.024 14.611 1.00 0.00 22 TYR A O 15
ATOM 24285 N N . SER A 1 25 ? -7.182 -19.139 15.513 1.00 0.00 23 SER A N 15
ATOM 24286 C CA . SER A 1 25 ? -7.807 -19.256 16.847 1.00 0.00 23 SER A CA 15
ATOM 24287 C C . SER A 1 25 ? -7.695 -17.933 17.622 1.00 0.00 23 SER A C 15
ATOM 24288 O O . SER A 1 25 ? -6.987 -17.000 17.210 1.00 0.00 23 SER A O 15
ATOM 24296 N N . THR A 1 26 ? -8.436 -17.879 18.730 1.00 0.00 24 THR A N 15
ATOM 24297 C CA . THR A 1 26 ? -8.251 -16.903 19.806 1.00 0.00 24 THR A CA 15
ATOM 24298 C C . THR A 1 26 ? -7.629 -17.630 21.006 1.00 0.00 24 THR A C 15
ATOM 24299 O O . THR A 1 26 ? -7.896 -18.825 21.214 1.00 0.00 24 THR A O 15
ATOM 24310 N N . LEU A 1 27 ? -6.789 -16.930 21.769 1.00 0.00 25 LEU A N 15
ATOM 24311 C CA . LEU A 1 27 ? -6.194 -17.485 22.996 1.00 0.00 25 LEU A CA 15
ATOM 24312 C C . LEU A 1 27 ? -7.190 -17.359 24.154 1.00 0.00 25 LEU A C 15
ATOM 24313 O O . LEU A 1 27 ? -7.629 -16.250 24.461 1.00 0.00 25 LEU A O 15
ATOM 24329 N N . ARG A 1 28 ? -7.556 -18.490 24.783 1.00 0.00 26 ARG A N 15
ATOM 24330 C CA . ARG A 1 28 ? -8.525 -18.493 25.898 1.00 0.00 26 ARG A CA 15
ATOM 24331 C C . ARG A 1 28 ? -7.809 -18.418 27.253 1.00 0.00 26 ARG A C 15
ATOM 24332 O O . ARG A 1 28 ? -8.201 -17.644 28.133 1.00 0.00 26 ARG A O 15
ATOM 24353 N N . SER A 1 29 ? -6.744 -19.219 27.403 1.00 0.00 27 SER A N 15
ATOM 24354 C CA . SER A 1 29 ? -6.080 -19.445 28.692 1.00 0.00 27 SER A CA 15
ATOM 24355 C C . SER A 1 29 ? -4.586 -19.688 28.471 1.00 0.00 27 SER A C 15
ATOM 24356 O O . SER A 1 29 ? -4.174 -20.199 27.425 1.00 0.00 27 SER A O 15
ATOM 24364 N N . VAL A 1 30 ? -3.784 -19.269 29.454 1.00 0.00 28 VAL A N 15
ATOM 24365 C CA . VAL A 1 30 ? -2.337 -19.524 29.509 1.00 0.00 28 VAL A CA 15
ATOM 24366 C C . VAL A 1 30 ? -1.986 -20.047 30.909 1.00 0.00 28 VAL A C 15
ATOM 24367 O O . VAL A 1 30 ? -2.542 -19.578 31.910 1.00 0.00 28 VAL A O 15
ATOM 24380 N N . GLN A 1 31 ? -1.064 -21.009 30.958 1.00 0.00 29 GLN A N 15
ATOM 24381 C CA . GLN A 1 31 ? -0.638 -21.679 32.190 1.00 0.00 29 GLN A CA 15
ATOM 24382 C C . GLN A 1 31 ? 0.860 -22.016 32.083 1.00 0.00 29 GLN A C 15
ATOM 24383 O O . GLN A 1 31 ? 1.306 -22.609 31.093 1.00 0.00 29 GLN A O 15
ATOM 24397 N N . TYR A 1 32 ? 1.635 -21.607 33.088 1.00 0.00 30 TYR A N 15
ATOM 24398 C CA . TYR A 1 32 ? 3.073 -21.893 33.147 1.00 0.00 30 TYR A CA 15
ATOM 24399 C C . TYR A 1 32 ? 3.300 -23.243 33.845 1.00 0.00 30 TYR A C 15
ATOM 24400 O O . TYR A 1 32 ? 2.906 -23.430 35.000 1.00 0.00 30 TYR A O 15
ATOM 24418 N N . ARG A 1 33 ? 3.917 -24.177 33.116 1.00 0.00 31 ARG A N 15
ATOM 24419 C CA . ARG A 1 33 ? 4.331 -25.481 33.637 1.00 0.00 31 ARG A CA 15
ATOM 24420 C C . ARG A 1 33 ? 5.797 -25.403 34.115 1.00 0.00 31 ARG A C 15
ATOM 24421 O O . ARG A 1 33 ? 6.719 -25.296 33.295 1.00 0.00 31 ARG A O 15
ATOM 24442 N N . SER A 1 34 ? 5.985 -25.433 35.443 1.00 0.00 32 SER A N 15
ATOM 24443 C CA . SER A 1 34 ? 7.301 -25.293 36.088 1.00 0.00 32 SER A CA 15
ATOM 24444 C C . SER A 1 34 ? 8.193 -26.534 35.853 1.00 0.00 32 SER A C 15
ATOM 24445 O O . SER A 1 34 ? 9.369 -26.389 35.507 1.00 0.00 32 SER A O 15
ATOM 24453 N N . GLU A 1 35 ? 7.617 -27.751 36.025 1.00 0.00 33 GLU A N 15
ATOM 24454 C CA . GLU A 1 35 ? 8.362 -29.036 35.865 1.00 0.00 33 GLU A CA 15
ATOM 24455 C C . GLU A 1 35 ? 8.784 -29.260 34.406 1.00 0.00 33 GLU A C 15
ATOM 24456 O O . GLU A 1 35 ? 9.796 -29.917 34.123 1.00 0.00 33 GLU A O 15
ATOM 24468 N N . GLU A 1 36 ? 7.981 -28.723 33.492 1.00 0.00 34 GLU A N 15
ATOM 24469 C CA . GLU A 1 36 ? 8.252 -28.769 32.051 1.00 0.00 34 GLU A CA 15
ATOM 24470 C C . GLU A 1 36 ? 9.177 -27.620 31.614 1.00 0.00 34 GLU A C 15
ATOM 24471 O O . GLU A 1 36 ? 9.872 -27.723 30.589 1.00 0.00 34 GLU A O 15
ATOM 24483 N N . GLY A 1 37 ? 9.172 -26.532 32.408 1.00 0.00 35 GLY A N 15
ATOM 24484 C CA . GLY A 1 37 ? 9.967 -25.334 32.121 1.00 0.00 35 GLY A CA 15
ATOM 24485 C C . GLY A 1 37 ? 9.486 -24.583 30.880 1.00 0.00 35 GLY A C 15
ATOM 24486 O O . GLY A 1 37 ? 10.267 -23.890 30.217 1.00 0.00 35 GLY A O 15
ATOM 24490 N N . VAL A 1 38 ? 8.184 -24.743 30.565 1.00 0.00 36 VAL A N 15
ATOM 24491 C CA . VAL A 1 38 ? 7.536 -24.155 29.378 1.00 0.00 36 VAL A CA 15
ATOM 24492 C C . VAL A 1 38 ? 6.249 -23.411 29.777 1.00 0.00 36 VAL A C 15
ATOM 24493 O O . VAL A 1 38 ? 5.615 -23.724 30.790 1.00 0.00 36 VAL A O 15
ATOM 24506 N N . ILE A 1 39 ? 5.906 -22.412 28.974 1.00 0.00 37 ILE A N 15
ATOM 24507 C CA . ILE A 1 39 ? 4.612 -21.730 29.005 1.00 0.00 37 ILE A CA 15
ATOM 24508 C C . ILE A 1 39 ? 3.682 -22.419 27.990 1.00 0.00 37 ILE A C 15
ATOM 24509 O O . ILE A 1 39 ? 4.081 -22.688 26.848 1.00 0.00 37 ILE A O 15
ATOM 24525 N N . VAL A 1 40 ? 2.457 -22.728 28.427 1.00 0.00 38 VAL A N 15
ATOM 24526 C CA . VAL A 1 40 ? 1.441 -23.413 27.610 1.00 0.00 38 VAL A CA 15
ATOM 24527 C C . VAL A 1 40 ? 0.280 -22.445 27.300 1.00 0.00 38 VAL A C 15
ATOM 24528 O O . VAL A 1 40 ? -0.417 -21.981 28.206 1.00 0.00 38 VAL A O 15
ATOM 24541 N N . PHE A 1 41 ? 0.109 -22.146 26.006 1.00 0.00 39 PHE A N 15
ATOM 24542 C CA . PHE A 1 41 ? -0.916 -21.231 25.482 1.00 0.00 39 PHE A CA 15
ATOM 24543 C C . PHE A 1 41 ? -2.111 -22.048 24.952 1.00 0.00 39 PHE A C 15
ATOM 24544 O O . PHE A 1 41 ? -2.087 -22.524 23.810 1.00 0.00 39 PHE A O 15
ATOM 24561 N N . ILE A 1 42 ? -3.139 -22.235 25.794 1.00 0.00 40 ILE A N 15
ATOM 24562 C CA . ILE A 1 42 ? -4.347 -22.993 25.421 1.00 0.00 40 ILE A CA 15
ATOM 24563 C C . ILE A 1 42 ? -5.238 -22.138 24.494 1.00 0.00 40 ILE A C 15
ATOM 24564 O O . ILE A 1 42 ? -5.681 -21.039 24.873 1.00 0.00 40 ILE A O 15
ATOM 24580 N N . LEU A 1 43 ? -5.465 -22.642 23.270 1.00 0.00 41 LEU A N 15
ATOM 24581 C CA . LEU A 1 43 ? -6.339 -21.997 22.274 1.00 0.00 41 LEU A CA 15
ATOM 24582 C C . LEU A 1 43 ? -7.810 -22.375 22.483 1.00 0.00 41 LEU A C 15
ATOM 24583 O O . LEU A 1 43 ? -8.129 -23.349 23.176 1.00 0.00 41 LEU A O 15
ATOM 24599 N N . ALA A 1 44 ? -8.695 -21.589 21.845 1.00 0.00 42 ALA A N 15
ATOM 24600 C CA . ALA A 1 44 ? -10.158 -21.783 21.898 1.00 0.00 42 ALA A CA 15
ATOM 24601 C C . ALA A 1 44 ? -10.594 -23.081 21.191 1.00 0.00 42 ALA A C 15
ATOM 24602 O O . ALA A 1 44 ? -11.702 -23.576 21.421 1.00 0.00 42 ALA A O 15
ATOM 24609 N N . ASN A 1 45 ? -9.707 -23.637 20.337 1.00 0.00 43 ASN A N 15
ATOM 24610 C CA . ASN A 1 45 ? -9.969 -24.914 19.645 1.00 0.00 43 ASN A CA 15
ATOM 24611 C C . ASN A 1 45 ? -9.347 -26.101 20.419 1.00 0.00 43 ASN A C 15
ATOM 24612 O O . ASN A 1 45 ? -9.314 -27.224 19.905 1.00 0.00 43 ASN A O 15
ATOM 24623 N N . ASP A 1 46 ? -8.894 -25.832 21.668 1.00 0.00 44 ASP A N 15
ATOM 24624 C CA . ASP A 1 46 ? -8.142 -26.792 22.511 1.00 0.00 44 ASP A CA 15
ATOM 24625 C C . ASP A 1 46 ? -6.849 -27.216 21.801 1.00 0.00 44 ASP A C 15
ATOM 24626 O O . ASP A 1 46 ? -6.647 -28.398 21.477 1.00 0.00 44 ASP A O 15
ATOM 24635 N N . ARG A 1 47 ? -6.014 -26.217 21.500 1.00 0.00 45 ARG A N 15
ATOM 24636 C CA . ARG A 1 47 ? -4.688 -26.423 20.879 1.00 0.00 45 ARG A CA 15
ATOM 24637 C C . ARG A 1 47 ? -3.642 -25.678 21.723 1.00 0.00 45 ARG A C 15
ATOM 24638 O O . ARG A 1 47 ? -3.598 -24.452 21.726 1.00 0.00 45 ARG A O 15
ATOM 24659 N N . GLU A 1 48 ? -2.816 -26.433 22.447 1.00 0.00 46 GLU A N 15
ATOM 24660 C CA . GLU A 1 48 ? -1.812 -25.877 23.358 1.00 0.00 46 GLU A CA 15
ATOM 24661 C C . GLU A 1 48 ? -0.510 -25.578 22.594 1.00 0.00 46 GLU A C 15
ATOM 24662 O O . GLU A 1 48 ? 0.201 -26.497 22.170 1.00 0.00 46 GLU A O 15
ATOM 24674 N N . LEU A 1 49 ? -0.225 -24.281 22.392 1.00 0.00 47 LEU A N 15
ATOM 24675 C CA . LEU A 1 49 ? 1.062 -23.809 21.867 1.00 0.00 47 LEU A CA 15
ATOM 24676 C C . LEU A 1 49 ? 2.091 -23.817 23.004 1.00 0.00 47 LEU A C 15
ATOM 24677 O O . LEU A 1 49 ? 1.979 -23.077 23.973 1.00 0.00 47 LEU A O 15
ATOM 24693 N N . LYS A 1 50 ? 3.083 -24.682 22.860 1.00 0.00 48 LYS A N 15
ATOM 24694 C CA . LYS A 1 50 ? 4.056 -24.996 23.906 1.00 0.00 48 LYS A CA 15
ATOM 24695 C C . LYS A 1 50 ? 5.400 -24.362 23.546 1.00 0.00 48 LYS A C 15
ATOM 24696 O O . LYS A 1 50 ? 6.058 -24.790 22.589 1.00 0.00 48 LYS A O 15
ATOM 24715 N N . PHE A 1 51 ? 5.771 -23.302 24.283 1.00 0.00 49 PHE A N 15
ATOM 24716 C CA . PHE A 1 51 ? 7.029 -22.558 24.069 1.00 0.00 49 PHE A CA 15
ATOM 24717 C C . PHE A 1 51 ? 7.694 -22.253 25.414 1.00 0.00 49 PHE A C 15
ATOM 24718 O O . PHE A 1 51 ? 7.031 -22.201 26.440 1.00 0.00 49 PHE A O 15
ATOM 24735 N N . ARG A 1 52 ? 9.009 -22.031 25.386 1.00 0.00 50 ARG A N 15
ATOM 24736 C CA . ARG A 1 52 ? 9.814 -21.770 26.592 1.00 0.00 50 ARG A CA 15
ATOM 24737 C C . ARG A 1 52 ? 9.837 -20.261 26.922 1.00 0.00 50 ARG A C 15
ATOM 24738 O O . ARG A 1 52 ? 9.726 -19.436 26.011 1.00 0.00 50 ARG A O 15
ATOM 24759 N N . PRO A 1 53 ? 9.981 -19.875 28.236 1.00 0.00 51 PRO A N 15
ATOM 24760 C CA . PRO A 1 53 ? 10.168 -18.460 28.642 1.00 0.00 51 PRO A CA 15
ATOM 24761 C C . PRO A 1 53 ? 11.403 -17.813 27.964 1.00 0.00 51 PRO A C 15
ATOM 24762 O O . PRO A 1 53 ? 11.309 -16.745 27.352 1.00 0.00 51 PRO A O 15
ATOM 24773 N N . ASP A 1 54 ? 12.536 -18.516 28.039 1.00 0.00 52 ASP A N 15
ATOM 24774 C CA . ASP A 1 54 ? 13.827 -18.078 27.462 1.00 0.00 52 ASP A CA 15
ATOM 24775 C C . ASP A 1 54 ? 13.835 -18.125 25.915 1.00 0.00 52 ASP A C 15
ATOM 24776 O O . ASP A 1 54 ? 14.792 -17.665 25.284 1.00 0.00 52 ASP A O 15
ATOM 24785 N N . ASP A 1 55 ? 12.785 -18.714 25.322 1.00 0.00 53 ASP A N 15
ATOM 24786 C CA . ASP A 1 55 ? 12.566 -18.690 23.865 1.00 0.00 53 ASP A CA 15
ATOM 24787 C C . ASP A 1 55 ? 11.844 -17.393 23.458 1.00 0.00 53 ASP A C 15
ATOM 24788 O O . ASP A 1 55 ? 12.222 -16.741 22.487 1.00 0.00 53 ASP A O 15
ATOM 24797 N N . LEU A 1 56 ? 10.811 -17.031 24.236 1.00 0.00 54 LEU A N 15
ATOM 24798 C CA . LEU A 1 56 ? 9.874 -15.941 23.905 1.00 0.00 54 LEU A CA 15
ATOM 24799 C C . LEU A 1 56 ? 10.414 -14.565 24.311 1.00 0.00 54 LEU A C 15
ATOM 24800 O O . LEU A 1 56 ? 11.186 -14.440 25.270 1.00 0.00 54 LEU A O 15
ATOM 24816 N N . GLN A 1 57 ? 9.959 -13.538 23.565 1.00 0.00 55 GLN A N 15
ATOM 24817 C CA . GLN A 1 57 ? 10.323 -12.128 23.799 1.00 0.00 55 GLN A CA 15
ATOM 24818 C C . GLN A 1 57 ? 9.831 -11.655 25.171 1.00 0.00 55 GLN A C 15
ATOM 24819 O O . GLN A 1 57 ? 10.614 -11.129 25.966 1.00 0.00 55 GLN A O 15
ATOM 24833 N N . ALA A 1 58 ? 8.528 -11.902 25.445 1.00 0.00 56 ALA A N 15
ATOM 24834 C CA . ALA A 1 58 ? 7.840 -11.419 26.667 1.00 0.00 56 ALA A CA 15
ATOM 24835 C C . ALA A 1 58 ? 8.560 -11.840 27.944 1.00 0.00 56 ALA A C 15
ATOM 24836 O O . ALA A 1 58 ? 8.673 -11.069 28.902 1.00 0.00 56 ALA A O 15
ATOM 24843 N N . THR A 1 59 ? 9.101 -13.049 27.902 1.00 0.00 57 THR A N 15
ATOM 24844 C CA . THR A 1 59 ? 9.489 -13.802 29.087 1.00 0.00 57 THR A CA 15
ATOM 24845 C C . THR A 1 59 ? 10.974 -14.140 29.119 1.00 0.00 57 THR A C 15
ATOM 24846 O O . THR A 1 59 ? 11.408 -14.975 29.925 1.00 0.00 57 THR A O 15
ATOM 24857 N N . TYR A 1 60 ? 11.745 -13.474 28.255 1.00 0.00 58 TYR A N 15
ATOM 24858 C CA . TYR A 1 60 ? 13.194 -13.645 28.195 1.00 0.00 58 TYR A CA 15
ATOM 24859 C C . TYR A 1 60 ? 13.827 -13.017 29.449 1.00 0.00 58 TYR A C 15
ATOM 24860 O O . TYR A 1 60 ? 14.101 -11.812 29.488 1.00 0.00 58 TYR A O 15
ATOM 24878 N N . GLY A 1 61 ? 13.978 -13.849 30.493 1.00 0.00 59 GLY A N 15
ATOM 24879 C CA . GLY A 1 61 ? 14.464 -13.403 31.798 1.00 0.00 59 GLY A CA 15
ATOM 24880 C C . GLY A 1 61 ? 13.353 -12.875 32.709 1.00 0.00 59 GLY A C 15
ATOM 24881 O O . GLY A 1 61 ? 13.592 -11.994 33.541 1.00 0.00 59 GLY A O 15
ATOM 24885 N N . ALA A 1 62 ? 12.128 -13.422 32.556 1.00 0.00 60 ALA A N 15
ATOM 24886 C CA . ALA A 1 62 ? 10.975 -13.096 33.432 1.00 0.00 60 ALA A CA 15
ATOM 24887 C C . ALA A 1 62 ? 10.785 -14.196 34.488 1.00 0.00 60 ALA A C 15
ATOM 24888 O O . ALA A 1 62 ? 11.027 -15.380 34.212 1.00 0.00 60 ALA A O 15
ATOM 24895 N N . THR A 1 63 ? 10.343 -13.792 35.689 1.00 0.00 61 THR A N 15
ATOM 24896 C CA . THR A 1 63 ? 10.165 -14.702 36.832 1.00 0.00 61 THR A CA 15
ATOM 24897 C C . THR A 1 63 ? 8.860 -15.537 36.695 1.00 0.00 61 THR A C 15
ATOM 24898 O O . THR A 1 63 ? 7.881 -15.051 36.111 1.00 0.00 61 THR A O 15
ATOM 24909 N N . PRO A 1 64 ? 8.823 -16.802 37.255 1.00 0.00 62 PRO A N 15
ATOM 24910 C CA . PRO A 1 64 ? 7.659 -17.726 37.118 1.00 0.00 62 PRO A CA 15
ATOM 24911 C C . PRO A 1 64 ? 6.351 -17.179 37.736 1.00 0.00 62 PRO A C 15
ATOM 24912 O O . PRO A 1 64 ? 5.258 -17.556 37.299 1.00 0.00 62 PRO A O 15
ATOM 24923 N N . GLU A 1 65 ? 6.473 -16.285 38.738 1.00 0.00 63 GLU A N 15
ATOM 24924 C CA . GLU A 1 65 ? 5.307 -15.629 39.375 1.00 0.00 63 GLU A CA 15
ATOM 24925 C C . GLU A 1 65 ? 4.648 -14.621 38.415 1.00 0.00 63 GLU A C 15
ATOM 24926 O O . GLU A 1 65 ? 3.430 -14.444 38.439 1.00 0.00 63 GLU A O 15
ATOM 24938 N N . GLN A 1 66 ? 5.459 -13.980 37.565 1.00 0.00 64 GLN A N 15
ATOM 24939 C CA . GLN A 1 66 ? 4.969 -13.033 36.540 1.00 0.00 64 GLN A CA 15
ATOM 24940 C C . GLN A 1 66 ? 4.406 -13.787 35.317 1.00 0.00 64 GLN A C 15
ATOM 24941 O O . GLN A 1 66 ? 3.740 -13.196 34.457 1.00 0.00 64 GLN A O 15
ATOM 24955 N N . LEU A 1 67 ? 4.690 -15.108 35.262 1.00 0.00 65 LEU A N 15
ATOM 24956 C CA . LEU A 1 67 ? 4.116 -16.046 34.270 1.00 0.00 65 LEU A CA 15
ATOM 24957 C C . LEU A 1 67 ? 2.902 -16.753 34.898 1.00 0.00 65 LEU A C 15
ATOM 24958 O O . LEU A 1 67 ? 2.456 -17.807 34.436 1.00 0.00 65 LEU A O 15
ATOM 24974 N N . ARG A 1 68 ? 2.395 -16.151 35.985 1.00 0.00 66 ARG A N 15
ATOM 24975 C CA . ARG A 1 68 ? 1.069 -16.422 36.543 1.00 0.00 66 ARG A CA 15
ATOM 24976 C C . ARG A 1 68 ? 0.207 -15.160 36.362 1.00 0.00 66 ARG A C 15
ATOM 24977 O O . ARG A 1 68 ? -1.017 -15.242 36.189 1.00 0.00 66 ARG A O 15
ATOM 24998 N N . GLU A 1 69 ? 0.871 -13.981 36.391 1.00 0.00 67 GLU A N 15
ATOM 24999 C CA . GLU A 1 69 ? 0.217 -12.680 36.205 1.00 0.00 67 GLU A CA 15
ATOM 25000 C C . GLU A 1 69 ? 0.095 -12.378 34.705 1.00 0.00 67 GLU A C 15
ATOM 25001 O O . GLU A 1 69 ? 0.914 -11.654 34.105 1.00 0.00 67 GLU A O 15
ATOM 25013 N N . ILE A 1 70 ? -0.928 -12.984 34.106 1.00 0.00 68 ILE A N 15
ATOM 25014 C CA . ILE A 1 70 ? -1.117 -13.041 32.660 1.00 0.00 68 ILE A CA 15
ATOM 25015 C C . ILE A 1 70 ? -2.536 -12.562 32.283 1.00 0.00 68 ILE A C 15
ATOM 25016 O O . ILE A 1 70 ? -3.504 -12.861 32.986 1.00 0.00 68 ILE A O 15
ATOM 25032 N N . GLU A 1 71 ? -2.632 -11.809 31.180 1.00 0.00 69 GLU A N 15
ATOM 25033 C CA . GLU A 1 71 ? -3.906 -11.406 30.554 1.00 0.00 69 GLU A CA 15
ATOM 25034 C C . GLU A 1 71 ? -3.835 -11.762 29.055 1.00 0.00 69 GLU A C 15
ATOM 25035 O O . GLU A 1 71 ? -2.747 -11.888 28.525 1.00 0.00 69 GLU A O 15
ATOM 25047 N N . ILE A 1 72 ? -4.983 -11.951 28.381 1.00 0.00 70 ILE A N 15
ATOM 25048 C CA . ILE A 1 72 ? -5.028 -12.169 26.907 1.00 0.00 70 ILE A CA 15
ATOM 25049 C C . ILE A 1 72 ? -4.735 -10.833 26.171 1.00 0.00 70 ILE A C 15
ATOM 25050 O O . ILE A 1 72 ? -4.906 -9.760 26.757 1.00 0.00 70 ILE A O 15
ATOM 25066 N N . SER A 1 73 ? -4.250 -10.914 24.911 1.00 0.00 71 SER A N 15
ATOM 25067 C CA . SER A 1 73 ? -3.843 -9.739 24.099 1.00 0.00 71 SER A CA 15
ATOM 25068 C C . SER A 1 73 ? -4.970 -8.687 23.967 1.00 0.00 71 SER A C 15
ATOM 25069 O O . SER A 1 73 ? -6.154 -9.049 23.994 1.00 0.00 71 SER A O 15
ATOM 25077 N N . PRO A 1 74 ? -4.619 -7.371 23.765 1.00 0.00 72 PRO A N 15
ATOM 25078 C CA . PRO A 1 74 ? -5.619 -6.286 23.547 1.00 0.00 72 PRO A CA 15
ATOM 25079 C C . PRO A 1 74 ? -6.303 -6.351 22.146 1.00 0.00 72 PRO A C 15
ATOM 25080 O O . PRO A 1 74 ? -6.952 -5.390 21.717 1.00 0.00 72 PRO A O 15
ATOM 25091 N N . SER A 1 75 ? -6.120 -7.482 21.436 1.00 0.00 73 SER A N 15
ATOM 25092 C CA . SER A 1 75 ? -6.899 -7.838 20.232 1.00 0.00 73 SER A CA 15
ATOM 25093 C C . SER A 1 75 ? -7.786 -9.070 20.524 1.00 0.00 73 SER A C 15
ATOM 25094 O O . SER A 1 75 ? -8.927 -9.160 20.045 1.00 0.00 73 SER A O 15
ATOM 25102 N N . GLY A 1 76 ? -7.243 -10.007 21.333 1.00 0.00 74 GLY A N 15
ATOM 25103 C CA . GLY A 1 76 ? -7.893 -11.294 21.631 1.00 0.00 74 GLY A CA 15
ATOM 25104 C C . GLY A 1 76 ? -7.210 -12.477 20.932 1.00 0.00 74 GLY A C 15
ATOM 25105 O O . GLY A 1 76 ? -7.542 -13.636 21.204 1.00 0.00 74 GLY A O 15
ATOM 25109 N N . LEU A 1 77 ? -6.252 -12.170 20.029 1.00 0.00 75 LEU A N 15
ATOM 25110 C CA . LEU A 1 77 ? -5.417 -13.176 19.338 1.00 0.00 75 LEU A CA 15
ATOM 25111 C C . LEU A 1 77 ? -4.475 -13.882 20.327 1.00 0.00 75 LEU A C 15
ATOM 25112 O O . LEU A 1 77 ? -4.745 -14.999 20.757 1.00 0.00 75 LEU A O 15
ATOM 25128 N N . GLY A 1 78 ? -3.363 -13.203 20.677 1.00 0.00 76 GLY A N 15
ATOM 25129 C CA . GLY A 1 78 ? -2.304 -13.796 21.490 1.00 0.00 76 GLY A CA 15
ATOM 25130 C C . GLY A 1 78 ? -2.483 -13.511 22.947 1.00 0.00 76 GLY A C 15
ATOM 25131 O O . GLY A 1 78 ? -3.613 -13.532 23.455 1.00 0.00 76 GLY A O 15
ATOM 25135 N N . VAL A 1 79 ? -1.378 -13.215 23.622 1.00 0.00 77 VAL A N 15
ATOM 25136 C CA . VAL A 1 79 ? -1.380 -12.906 25.045 1.00 0.00 77 VAL A CA 15
ATOM 25137 C C . VAL A 1 79 ? -0.787 -11.507 25.258 1.00 0.00 77 VAL A C 15
ATOM 25138 O O . VAL A 1 79 ? -0.177 -10.935 24.360 1.00 0.00 77 VAL A O 15
ATOM 25151 N N . TYR A 1 80 ? -0.991 -10.990 26.461 1.00 0.00 78 TYR A N 15
ATOM 25152 C CA . TYR A 1 80 ? -0.371 -9.773 26.955 1.00 0.00 78 TYR A CA 15
ATOM 25153 C C . TYR A 1 80 ? -0.093 -9.983 28.444 1.00 0.00 78 TYR A C 15
ATOM 25154 O O . TYR A 1 80 ? -1.001 -9.870 29.276 1.00 0.00 78 TYR A O 15
ATOM 25172 N N . PHE A 1 81 ? 1.150 -10.363 28.770 1.00 0.00 79 PHE A N 15
ATOM 25173 C CA . PHE A 1 81 ? 1.557 -10.579 30.162 1.00 0.00 79 PHE A CA 15
ATOM 25174 C C . PHE A 1 81 ? 1.560 -9.243 30.899 1.00 0.00 79 PHE A C 15
ATOM 25175 O O . PHE A 1 81 ? 2.396 -8.377 30.634 1.00 0.00 79 PHE A O 15
ATOM 25192 N N . GLU A 1 82 ? 0.587 -9.125 31.808 1.00 0.00 80 GLU A N 15
ATOM 25193 C CA . GLU A 1 82 ? 0.134 -7.846 32.378 1.00 0.00 80 GLU A CA 15
ATOM 25194 C C . GLU A 1 82 ? 1.248 -7.175 33.201 1.00 0.00 80 GLU A C 15
ATOM 25195 O O . GLU A 1 82 ? 1.541 -5.984 33.030 1.00 0.00 80 GLU A O 15
ATOM 25207 N N . THR A 1 83 ? 1.875 -7.977 34.068 1.00 0.00 81 THR A N 15
ATOM 25208 C CA . THR A 1 83 ? 2.946 -7.536 34.975 1.00 0.00 81 THR A CA 15
ATOM 25209 C C . THR A 1 83 ? 4.259 -7.260 34.214 1.00 0.00 81 THR A C 15
ATOM 25210 O O . THR A 1 83 ? 5.070 -6.424 34.638 1.00 0.00 81 THR A O 15
ATOM 25221 N N . LEU A 1 84 ? 4.448 -7.944 33.066 1.00 0.00 82 LEU A N 15
ATOM 25222 C CA . LEU A 1 84 ? 5.610 -7.702 32.182 1.00 0.00 82 LEU A CA 15
ATOM 25223 C C . LEU A 1 84 ? 5.337 -6.500 31.263 1.00 0.00 82 LEU A C 15
ATOM 25224 O O . LEU A 1 84 ? 6.273 -5.905 30.724 1.00 0.00 82 LEU A O 15
ATOM 25240 N N . GLU A 1 85 ? 4.034 -6.150 31.125 1.00 0.00 83 GLU A N 15
ATOM 25241 C CA . GLU A 1 85 ? 3.524 -5.184 30.124 1.00 0.00 83 GLU A CA 15
ATOM 25242 C C . GLU A 1 85 ? 4.003 -5.541 28.695 1.00 0.00 83 GLU A C 15
ATOM 25243 O O . GLU A 1 85 ? 4.077 -4.681 27.816 1.00 0.00 83 GLU A O 15
ATOM 25255 N N . GLU A 1 86 ? 4.257 -6.841 28.467 1.00 0.00 84 GLU A N 15
ATOM 25256 C CA . GLU A 1 86 ? 4.841 -7.359 27.219 1.00 0.00 84 GLU A CA 15
ATOM 25257 C C . GLU A 1 86 ? 3.956 -8.501 26.703 1.00 0.00 84 GLU A C 15
ATOM 25258 O O . GLU A 1 86 ? 3.488 -9.330 27.490 1.00 0.00 84 GLU A O 15
ATOM 25270 N N . ASP A 1 87 ? 3.744 -8.531 25.386 1.00 0.00 85 ASP A N 15
ATOM 25271 C CA . ASP A 1 87 ? 2.846 -9.493 24.726 1.00 0.00 85 ASP A CA 15
ATOM 25272 C C . ASP A 1 87 ? 3.636 -10.657 24.106 1.00 0.00 85 ASP A C 15
ATOM 25273 O O . ASP A 1 87 ? 4.859 -10.576 23.928 1.00 0.00 85 ASP A O 15
ATOM 25282 N N . VAL A 1 88 ? 2.914 -11.749 23.818 1.00 0.00 86 VAL A N 15
ATOM 25283 C CA . VAL A 1 88 ? 3.384 -12.848 22.954 1.00 0.00 86 VAL A CA 15
ATOM 25284 C C . VAL A 1 88 ? 2.320 -13.015 21.854 1.00 0.00 86 VAL A C 15
ATOM 25285 O O . VAL A 1 88 ? 1.238 -13.565 22.110 1.00 0.00 86 VAL A O 15
ATOM 25298 N N . SER A 1 89 ? 2.605 -12.454 20.661 1.00 0.00 87 SER A N 15
ATOM 25299 C CA . SER A 1 89 ? 1.698 -12.509 19.498 1.00 0.00 87 SER A CA 15
ATOM 25300 C C . SER A 1 89 ? 1.404 -13.956 19.091 1.00 0.00 87 SER A C 15
ATOM 25301 O O . SER A 1 89 ? 2.335 -14.733 18.841 1.00 0.00 87 SER A O 15
ATOM 25309 N N . LEU A 1 90 ? 0.101 -14.301 19.025 1.00 0.00 88 LEU A N 15
ATOM 25310 C CA . LEU A 1 90 ? -0.344 -15.637 18.604 1.00 0.00 88 LEU A CA 15
ATOM 25311 C C . LEU A 1 90 ? 0.111 -15.914 17.179 1.00 0.00 88 LEU A C 15
ATOM 25312 O O . LEU A 1 90 ? 0.714 -16.946 16.907 1.00 0.00 88 LEU A O 15
ATOM 25328 N N . ILE A 1 91 ? -0.164 -14.938 16.294 1.00 0.00 89 ILE A N 15
ATOM 25329 C CA . ILE A 1 91 ? 0.175 -15.022 14.872 1.00 0.00 89 ILE A CA 15
ATOM 25330 C C . ILE A 1 91 ? 1.684 -15.169 14.713 1.00 0.00 89 ILE A C 15
ATOM 25331 O O . ILE A 1 91 ? 2.128 -16.011 13.947 1.00 0.00 89 ILE A O 15
ATOM 25347 N N . GLY A 1 92 ? 2.440 -14.401 15.523 1.00 0.00 90 GLY A N 15
ATOM 25348 C CA . GLY A 1 92 ? 3.896 -14.513 15.580 1.00 0.00 90 GLY A CA 15
ATOM 25349 C C . GLY A 1 92 ? 4.360 -15.957 15.799 1.00 0.00 90 GLY A C 15
ATOM 25350 O O . GLY A 1 92 ? 5.172 -16.472 15.028 1.00 0.00 90 GLY A O 15
ATOM 25354 N N . LEU A 1 93 ? 3.749 -16.628 16.802 1.00 0.00 91 LEU A N 15
ATOM 25355 C CA . LEU A 1 93 ? 4.028 -18.048 17.133 1.00 0.00 91 LEU A CA 15
ATOM 25356 C C . LEU A 1 93 ? 3.685 -18.975 15.946 1.00 0.00 91 LEU A C 15
ATOM 25357 O O . LEU A 1 93 ? 4.435 -19.902 15.625 1.00 0.00 91 LEU A O 15
ATOM 25373 N N . LEU A 1 94 ? 2.566 -18.665 15.275 1.00 0.00 92 LEU A N 15
ATOM 25374 C CA . LEU A 1 94 ? 2.051 -19.433 14.119 1.00 0.00 92 LEU A CA 15
ATOM 25375 C C . LEU A 1 94 ? 2.889 -19.163 12.842 1.00 0.00 92 LEU A C 15
ATOM 25376 O O . LEU A 1 94 ? 2.820 -19.938 11.875 1.00 0.00 92 LEU A O 15
ATOM 25392 N N . GLU A 1 95 ? 3.663 -18.055 12.846 1.00 0.00 93 GLU A N 15
ATOM 25393 C CA . GLU A 1 95 ? 4.619 -17.708 11.767 1.00 0.00 93 GLU A CA 15
ATOM 25394 C C . GLU A 1 95 ? 6.027 -18.273 12.073 1.00 0.00 93 GLU A C 15
ATOM 25395 O O . GLU A 1 95 ? 6.910 -18.249 11.203 1.00 0.00 93 GLU A O 15
ATOM 25407 N N . GLY A 1 96 ? 6.239 -18.754 13.316 1.00 0.00 94 GLY A N 15
ATOM 25408 C CA . GLY A 1 96 ? 7.544 -19.294 13.748 1.00 0.00 94 GLY A CA 15
ATOM 25409 C C . GLY A 1 96 ? 8.370 -18.286 14.556 1.00 0.00 94 GLY A C 15
ATOM 25410 O O . GLY A 1 96 ? 9.451 -18.611 15.058 1.00 0.00 94 GLY A O 15
ATOM 25414 N N . ARG A 1 97 ? 7.854 -17.051 14.664 1.00 0.00 95 ARG A N 15
ATOM 25415 C CA . ARG A 1 97 ? 8.456 -15.974 15.475 1.00 0.00 95 ARG A CA 15
ATOM 25416 C C . ARG A 1 97 ? 8.073 -16.168 16.957 1.00 0.00 95 ARG A C 15
ATOM 25417 O O . ARG A 1 97 ? 6.966 -16.597 17.269 1.00 0.00 95 ARG A O 15
ATOM 25438 N N . ARG A 1 98 ? 9.006 -15.855 17.861 1.00 0.00 96 ARG A N 15
ATOM 25439 C CA . ARG A 1 98 ? 8.773 -15.901 19.330 1.00 0.00 96 ARG A CA 15
ATOM 25440 C C . ARG A 1 98 ? 8.552 -14.478 19.880 1.00 0.00 96 ARG A C 15
ATOM 25441 O O . ARG A 1 98 ? 8.347 -14.283 21.087 1.00 0.00 96 ARG A O 15
ATOM 25462 N N . GLY A 1 99 ? 8.590 -13.501 18.965 1.00 0.00 97 GLY A N 15
ATOM 25463 C CA . GLY A 1 99 ? 8.393 -12.098 19.272 1.00 0.00 97 GLY A CA 15
ATOM 25464 C C . GLY A 1 99 ? 8.582 -11.253 18.033 1.00 0.00 97 GLY A C 15
ATOM 25465 O O . GLY A 1 99 ? 8.428 -11.746 16.903 1.00 0.00 97 GLY A O 15
ATOM 25469 N N . SER A 1 100 ? 8.904 -9.973 18.242 1.00 0.00 98 SER A N 15
ATOM 25470 C CA . SER A 1 100 ? 9.216 -9.034 17.162 1.00 0.00 98 SER A CA 15
ATOM 25471 C C . SER A 1 100 ? 10.538 -9.442 16.482 1.00 0.00 98 SER A C 15
ATOM 25472 O O . SER A 1 100 ? 11.466 -9.934 17.150 1.00 0.00 98 SER A O 15
ATOM 25480 N N . ALA A 1 101 ? 10.610 -9.237 15.150 1.00 0.00 99 ALA A N 15
ATOM 25481 C CA . ALA A 1 101 ? 11.775 -9.624 14.324 1.00 0.00 99 ALA A CA 15
ATOM 25482 C C . ALA A 1 101 ? 13.055 -8.890 14.780 1.00 0.00 99 ALA A C 15
ATOM 25483 O O . ALA A 1 101 ? 14.158 -9.451 14.704 1.00 0.00 99 ALA A O 15
ATOM 25490 N N . LYS A 1 102 ? 12.876 -7.645 15.283 1.00 0.00 100 LYS A N 15
ATOM 25491 C CA . LYS A 1 102 ? 13.970 -6.834 15.854 1.00 0.00 100 LYS A CA 15
ATOM 25492 C C . LYS A 1 102 ? 14.616 -7.558 17.054 1.00 0.00 100 LYS A C 15
ATOM 25493 O O . LYS A 1 102 ? 15.840 -7.640 17.153 1.00 0.00 100 LYS A O 15
ATOM 25512 N N . TRP A 1 103 ? 13.761 -8.137 17.926 1.00 0.00 101 TRP A N 15
ATOM 25513 C CA . TRP A 1 103 ? 14.210 -8.810 19.156 1.00 0.00 101 TRP A CA 15
ATOM 25514 C C . TRP A 1 103 ? 15.044 -10.047 18.806 1.00 0.00 101 TRP A C 15
ATOM 25515 O O . TRP A 1 103 ? 16.056 -10.296 19.431 1.00 0.00 101 TRP A O 15
ATOM 25536 N N . MET A 1 104 ? 14.601 -10.811 17.796 1.00 0.00 102 MET A N 15
ATOM 25537 C CA . MET A 1 104 ? 15.304 -12.035 17.358 1.00 0.00 102 MET A CA 15
ATOM 25538 C C . MET A 1 104 ? 16.629 -11.699 16.639 1.00 0.00 102 MET A C 15
ATOM 25539 O O . MET A 1 104 ? 17.561 -12.513 16.640 1.00 0.00 102 MET A O 15
ATOM 25553 N N . ALA A 1 105 ? 16.715 -10.488 16.047 1.00 0.00 103 ALA A N 15
ATOM 25554 C CA . ALA A 1 105 ? 17.889 -10.056 15.271 1.00 0.00 103 ALA A CA 15
ATOM 25555 C C . ALA A 1 105 ? 19.008 -9.543 16.198 1.00 0.00 103 ALA A C 15
ATOM 25556 O O . ALA A 1 105 ? 20.195 -9.727 15.915 1.00 0.00 103 ALA A O 15
ATOM 25563 N N . GLU A 1 106 ? 18.606 -8.900 17.313 1.00 0.00 104 GLU A N 15
ATOM 25564 C CA . GLU A 1 106 ? 19.541 -8.243 18.261 1.00 0.00 104 GLU A CA 15
ATOM 25565 C C . GLU A 1 106 ? 19.820 -9.143 19.477 1.00 0.00 104 GLU A C 15
ATOM 25566 O O . GLU A 1 106 ? 20.932 -9.153 20.021 1.00 0.00 104 GLU A O 15
ATOM 25578 N N . HIS A 1 107 ? 18.791 -9.913 19.870 1.00 0.00 105 HIS A N 15
ATOM 25579 C CA . HIS A 1 107 ? 18.844 -10.865 20.999 1.00 0.00 105 HIS A CA 15
ATOM 25580 C C . HIS A 1 107 ? 18.488 -12.262 20.447 1.00 0.00 105 HIS A C 15
ATOM 25581 O O . HIS A 1 107 ? 17.323 -12.687 20.547 1.00 0.00 105 HIS A O 15
ATOM 25596 N N . PRO A 1 108 ? 19.451 -12.973 19.780 1.00 0.00 106 PRO A N 15
ATOM 25597 C CA . PRO A 1 108 ? 19.179 -14.307 19.218 1.00 0.00 106 PRO A CA 15
ATOM 25598 C C . PRO A 1 108 ? 19.065 -15.375 20.314 1.00 0.00 106 PRO A C 15
ATOM 25599 O O . PRO A 1 108 ? 19.591 -15.211 21.428 1.00 0.00 106 PRO A O 15
ATOM 25610 N N . LEU A 1 109 ? 18.366 -16.462 19.975 1.00 0.00 107 LEU A N 15
ATOM 25611 C CA . LEU A 1 109 ? 18.237 -17.629 20.861 1.00 0.00 107 LEU A CA 15
ATOM 25612 C C . LEU A 1 109 ? 19.564 -18.412 20.824 1.00 0.00 107 LEU A C 15
ATOM 25613 O O . LEU A 1 109 ? 20.175 -18.527 19.752 1.00 0.00 107 LEU A O 15
ATOM 25629 N N . ALA A 1 110 ? 20.017 -18.911 21.991 1.00 0.00 108 ALA A N 15
ATOM 25630 C CA . ALA A 1 110 ? 21.261 -19.701 22.101 1.00 0.00 108 ALA A CA 15
ATOM 25631 C C . ALA A 1 110 ? 21.104 -21.070 21.406 1.00 0.00 108 ALA A C 15
ATOM 25632 O O . ALA A 1 110 ? 20.831 -22.094 22.047 1.00 0.00 108 ALA A O 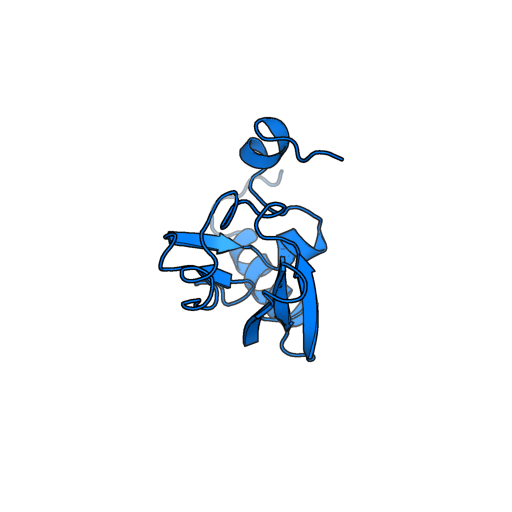15
ATOM 25639 N N . SER A 1 111 ? 21.246 -21.031 20.073 1.00 0.00 109 SER A N 15
ATOM 25640 C CA . SER A 1 111 ? 21.077 -22.167 19.167 1.00 0.00 109 SER A CA 15
ATOM 25641 C C . SER A 1 111 ? 21.396 -21.685 17.730 1.00 0.00 109 SER A C 15
ATOM 25642 O O . SER A 1 111 ? 22.436 -22.084 17.167 1.00 0.00 109 SER A O 15
ATOM 25651 N N . MET A 1 3 ? 4.950 -0.897 1.775 1.00 0.00 1 MET A N 16
ATOM 25652 C CA . MET A 1 3 ? 5.837 -1.716 2.631 1.00 0.00 1 MET A CA 16
ATOM 25653 C C . MET A 1 3 ? 5.505 -1.453 4.111 1.00 0.00 1 MET A C 16
ATOM 25654 O O . MET A 1 3 ? 6.207 -0.684 4.769 1.00 0.00 1 MET A O 16
ATOM 25669 N N . GLU A 1 4 ? 4.377 -2.060 4.568 1.00 0.00 2 GLU A N 16
ATOM 25670 C CA . GLU A 1 4 ? 3.756 -1.927 5.930 1.00 0.00 2 GLU A CA 16
ATOM 25671 C C . GLU A 1 4 ? 3.154 -0.521 6.217 1.00 0.00 2 GLU A C 16
ATOM 25672 O O . GLU A 1 4 ? 2.056 -0.421 6.789 1.00 0.00 2 GLU A O 16
ATOM 25684 N N . VAL A 1 5 ? 3.863 0.553 5.817 1.00 0.00 3 VAL A N 16
ATOM 25685 C CA . VAL A 1 5 ? 3.484 1.940 6.087 1.00 0.00 3 VAL A CA 16
ATOM 25686 C C . VAL A 1 5 ? 2.277 2.340 5.222 1.00 0.00 3 VAL A C 16
ATOM 25687 O O . VAL A 1 5 ? 2.414 2.638 4.029 1.00 0.00 3 VAL A O 16
ATOM 25700 N N . SER A 1 6 ? 1.090 2.286 5.833 1.00 0.00 4 SER A N 16
ATOM 25701 C CA . SER A 1 6 ? -0.180 2.645 5.193 1.00 0.00 4 SER A CA 16
ATOM 25702 C C . SER A 1 6 ? -0.943 3.660 6.064 1.00 0.00 4 SER A C 16
ATOM 25703 O O . SER A 1 6 ? -0.626 3.848 7.248 1.00 0.00 4 SER A O 16
ATOM 25711 N N . ALA A 1 7 ? -1.937 4.322 5.460 1.00 0.00 5 ALA A N 16
ATOM 25712 C CA . ALA A 1 7 ? -2.817 5.263 6.164 1.00 0.00 5 ALA A CA 16
ATOM 25713 C C . ALA A 1 7 ? -3.837 4.482 7.010 1.00 0.00 5 ALA A C 16
ATOM 25714 O O . ALA A 1 7 ? -4.457 3.563 6.504 1.00 0.00 5 ALA A O 16
ATOM 25721 N N . ASN A 1 8 ? -4.032 4.876 8.285 1.00 0.00 6 ASN A N 16
ATOM 25722 C CA . ASN A 1 8 ? -4.911 4.144 9.251 1.00 0.00 6 ASN A CA 16
ATOM 25723 C C . ASN A 1 8 ? -6.407 4.118 8.832 1.00 0.00 6 ASN A C 16
ATOM 25724 O O . ASN A 1 8 ? -7.220 3.449 9.488 1.00 0.00 6 ASN A O 16
ATOM 25735 N N . GLU A 1 9 ? -6.752 4.853 7.756 1.00 0.00 7 GLU A N 16
ATOM 25736 C CA . GLU A 1 9 ? -8.101 4.855 7.155 1.00 0.00 7 GLU A CA 16
ATOM 25737 C C . GLU A 1 9 ? -8.573 3.426 6.794 1.00 0.00 7 GLU A C 16
ATOM 25738 O O . GLU A 1 9 ? -9.753 3.093 6.958 1.00 0.00 7 GLU A O 16
ATOM 25750 N N . LEU A 1 10 ? -7.628 2.588 6.310 1.00 0.00 8 LEU A N 16
ATOM 25751 C CA . LEU A 1 10 ? -7.917 1.207 5.870 1.00 0.00 8 LEU A CA 16
ATOM 25752 C C . LEU A 1 10 ? -7.960 0.213 7.038 1.00 0.00 8 LEU A C 16
ATOM 25753 O O . LEU A 1 10 ? -8.403 -0.928 6.850 1.00 0.00 8 LEU A O 16
ATOM 25769 N N . GLU A 1 11 ? -7.460 0.663 8.221 1.00 0.00 9 GLU A N 16
ATOM 25770 C CA . GLU A 1 11 ? -7.487 -0.069 9.532 1.00 0.00 9 GLU A CA 16
ATOM 25771 C C . GLU A 1 11 ? -7.002 -1.535 9.413 1.00 0.00 9 GLU A C 16
ATOM 25772 O O . GLU A 1 11 ? -7.366 -2.381 10.236 1.00 0.00 9 GLU A O 16
ATOM 25784 N N . ALA A 1 12 ? -6.095 -1.778 8.446 1.00 0.00 10 ALA A N 16
ATOM 25785 C CA . ALA A 1 12 ? -5.680 -3.128 8.020 1.00 0.00 10 ALA A CA 16
ATOM 25786 C C . ALA A 1 12 ? -5.044 -3.944 9.155 1.00 0.00 10 ALA A C 16
ATOM 25787 O O . ALA A 1 12 ? -5.078 -5.156 9.113 1.00 0.00 10 ALA A O 16
ATOM 25794 N N . ALA A 1 13 ? -4.478 -3.263 10.164 1.00 0.00 11 ALA A N 16
ATOM 25795 C CA . ALA A 1 13 ? -3.937 -3.927 11.364 1.00 0.00 11 ALA A CA 16
ATOM 25796 C C . ALA A 1 13 ? -5.074 -4.597 12.171 1.00 0.00 11 ALA A C 16
ATOM 25797 O O . ALA A 1 13 ? -5.009 -5.788 12.475 1.00 0.00 11 ALA A O 16
ATOM 25804 N N . SER A 1 14 ? -6.141 -3.820 12.445 1.00 0.00 12 SER A N 16
ATOM 25805 C CA . SER A 1 14 ? -7.311 -4.278 13.229 1.00 0.00 12 SER A CA 16
ATOM 25806 C C . SER A 1 14 ? -8.104 -5.342 12.452 1.00 0.00 12 SER A C 16
ATOM 25807 O O . SER A 1 14 ? -8.343 -6.443 12.965 1.00 0.00 12 SER A O 16
ATOM 25815 N N . SER A 1 15 ? -8.458 -5.005 11.200 1.00 0.00 13 SER A N 16
ATOM 25816 C CA . SER A 1 15 ? -9.322 -5.836 10.349 1.00 0.00 13 SER A CA 16
ATOM 25817 C C . SER A 1 15 ? -8.683 -7.208 10.068 1.00 0.00 13 SER A C 16
ATOM 25818 O O . SER A 1 15 ? -9.358 -8.235 10.171 1.00 0.00 13 SER A O 16
ATOM 25826 N N . ARG A 1 16 ? -7.365 -7.203 9.753 1.00 0.00 14 ARG A N 16
ATOM 25827 C CA . ARG A 1 16 ? -6.578 -8.438 9.541 1.00 0.00 14 ARG A CA 16
ATOM 25828 C C . ARG A 1 16 ? -6.641 -9.337 10.783 1.00 0.00 14 ARG A C 16
ATOM 25829 O O . ARG A 1 16 ? -6.972 -10.505 10.671 1.00 0.00 14 ARG A O 16
ATOM 25850 N N . MET A 1 17 ? -6.367 -8.744 11.966 1.00 0.00 15 MET A N 16
ATOM 25851 C CA . MET A 1 17 ? -6.345 -9.478 13.251 1.00 0.00 15 MET A CA 16
ATOM 25852 C C . MET A 1 17 ? -7.694 -10.140 13.570 1.00 0.00 15 MET A C 16
ATOM 25853 O O . MET A 1 17 ? -7.727 -11.266 14.060 1.00 0.00 15 MET A O 16
ATOM 25867 N N . GLU A 1 18 ? -8.793 -9.443 13.248 1.00 0.00 16 GLU A N 16
ATOM 25868 C CA . GLU A 1 18 ? -10.169 -9.942 13.462 1.00 0.00 16 GLU A CA 16
ATOM 25869 C C . GLU A 1 18 ? -10.499 -11.101 12.501 1.00 0.00 16 GLU A C 16
ATOM 25870 O O . GLU A 1 18 ? -11.163 -12.086 12.889 1.00 0.00 16 GLU A O 16
ATOM 25882 N N . MET A 1 19 ? -9.991 -10.995 11.259 1.00 0.00 17 MET A N 16
ATOM 25883 C CA . MET A 1 19 ? -10.081 -12.082 10.271 1.00 0.00 17 MET A CA 16
ATOM 25884 C C . MET A 1 19 ? -9.276 -13.300 10.764 1.00 0.00 17 MET A C 16
ATOM 25885 O O . MET A 1 19 ? -9.738 -14.414 10.644 1.00 0.00 17 MET A O 16
ATOM 25899 N N . LEU A 1 20 ? -8.101 -13.047 11.384 1.00 0.00 18 LEU A N 16
ATOM 25900 C CA . LEU A 1 20 ? -7.197 -14.099 11.915 1.00 0.00 18 LEU A CA 16
ATOM 25901 C C . LEU A 1 20 ? -7.824 -14.826 13.123 1.00 0.00 18 LEU A C 16
ATOM 25902 O O . LEU A 1 20 ? -7.550 -16.015 13.348 1.00 0.00 18 LEU A O 16
ATOM 25918 N N . GLN A 1 21 ? -8.656 -14.088 13.895 1.00 0.00 19 GLN A N 16
ATOM 25919 C CA . GLN A 1 21 ? -9.427 -14.637 15.034 1.00 0.00 19 GLN A CA 16
ATOM 25920 C C . GLN A 1 21 ? -10.395 -15.730 14.551 1.00 0.00 19 GLN A C 16
ATOM 25921 O O . GLN A 1 21 ? -10.459 -16.823 15.130 1.00 0.00 19 GLN A O 16
ATOM 25935 N N . ARG A 1 22 ? -11.134 -15.418 13.468 1.00 0.00 20 ARG A N 16
ATOM 25936 C CA . ARG A 1 22 ? -12.130 -16.343 12.875 1.00 0.00 20 ARG A CA 16
ATOM 25937 C C . ARG A 1 22 ? -11.503 -17.271 11.800 1.00 0.00 20 ARG A C 16
ATOM 25938 O O . ARG A 1 22 ? -12.153 -18.217 11.342 1.00 0.00 20 ARG A O 16
ATOM 25959 N N . GLU A 1 23 ? -10.241 -16.991 11.411 1.00 0.00 21 GLU A N 16
ATOM 25960 C CA . GLU A 1 23 ? -9.478 -17.805 10.434 1.00 0.00 21 GLU A CA 16
ATOM 25961 C C . GLU A 1 23 ? -8.868 -19.021 11.139 1.00 0.00 21 GLU A C 16
ATOM 25962 O O . GLU A 1 23 ? -9.316 -20.158 10.941 1.00 0.00 21 GLU A O 16
ATOM 25974 N N . TYR A 1 24 ? -7.854 -18.759 11.986 1.00 0.00 22 TYR A N 16
ATOM 25975 C CA . TYR A 1 24 ? -7.120 -19.807 12.697 1.00 0.00 22 TYR A CA 16
ATOM 25976 C C . TYR A 1 24 ? -7.811 -20.089 14.036 1.00 0.00 22 TYR A C 16
ATOM 25977 O O . TYR A 1 24 ? -8.710 -20.932 14.108 1.00 0.00 22 TYR A O 16
ATOM 25995 N N . SER A 1 25 ? -7.440 -19.326 15.076 1.00 0.00 23 SER A N 16
ATOM 25996 C CA . SER A 1 25 ? -7.926 -19.528 16.445 1.00 0.00 23 SER A CA 16
ATOM 25997 C C . SER A 1 25 ? -7.685 -18.267 17.280 1.00 0.00 23 SER A C 16
ATOM 25998 O O . SER A 1 25 ? -6.882 -17.402 16.905 1.00 0.00 23 SER A O 16
ATOM 26006 N N . THR A 1 26 ? -8.409 -18.169 18.397 1.00 0.00 24 THR A N 16
ATOM 26007 C CA . THR A 1 26 ? -8.126 -17.205 19.463 1.00 0.00 24 THR A CA 16
ATOM 26008 C C . THR A 1 26 ? -7.521 -17.961 20.652 1.00 0.00 24 THR A C 16
ATOM 26009 O O . THR A 1 26 ? -7.651 -19.192 20.745 1.00 0.00 24 THR A O 16
ATOM 26020 N N . LEU A 1 27 ? -6.848 -17.234 21.540 1.00 0.00 25 LEU A N 16
ATOM 26021 C CA . LEU A 1 27 ? -6.259 -17.809 22.759 1.00 0.00 25 LEU A CA 16
ATOM 26022 C C . LEU A 1 27 ? -7.267 -17.693 23.915 1.00 0.00 25 LEU A C 16
ATOM 26023 O O . LEU A 1 27 ? -7.754 -16.590 24.195 1.00 0.00 25 LEU A O 16
ATOM 26039 N N . ARG A 1 28 ? -7.603 -18.828 24.570 1.00 0.00 26 ARG A N 16
ATOM 26040 C CA . ARG A 1 28 ? -8.589 -18.838 25.675 1.00 0.00 26 ARG A CA 16
ATOM 26041 C C . ARG A 1 28 ? -7.892 -18.669 27.039 1.00 0.00 26 ARG A C 16
ATOM 26042 O O . ARG A 1 28 ? -8.366 -17.922 27.899 1.00 0.00 26 ARG A O 16
ATOM 26063 N N . SER A 1 29 ? -6.752 -19.365 27.218 1.00 0.00 27 SER A N 16
ATOM 26064 C CA . SER A 1 29 ? -6.045 -19.457 28.506 1.00 0.00 27 SER A CA 16
ATOM 26065 C C . SER A 1 29 ? -4.554 -19.668 28.265 1.00 0.00 27 SER A C 16
ATOM 26066 O O . SER A 1 29 ? -4.142 -20.110 27.186 1.00 0.00 27 SER A O 16
ATOM 26074 N N . VAL A 1 30 ? -3.750 -19.332 29.279 1.00 0.00 28 VAL A N 16
ATOM 26075 C CA . VAL A 1 30 ? -2.304 -19.592 29.303 1.00 0.00 28 VAL A CA 16
ATOM 26076 C C . VAL A 1 30 ? -1.920 -20.099 30.693 1.00 0.00 28 VAL A C 16
ATOM 26077 O O . VAL A 1 30 ? -2.114 -19.391 31.688 1.00 0.00 28 VAL A O 16
ATOM 26090 N N . GLN A 1 31 ? -1.400 -21.325 30.751 1.00 0.00 29 GLN A N 16
ATOM 26091 C CA . GLN A 1 31 ? -0.901 -21.933 31.988 1.00 0.00 29 GLN A CA 16
ATOM 26092 C C . GLN A 1 31 ? 0.616 -22.122 31.857 1.00 0.00 29 GLN A C 16
ATOM 26093 O O . GLN A 1 31 ? 1.102 -22.680 30.871 1.00 0.00 29 GLN A O 16
ATOM 26107 N N . TYR A 1 32 ? 1.369 -21.611 32.824 1.00 0.00 30 TYR A N 16
ATOM 26108 C CA . TYR A 1 32 ? 2.808 -21.868 32.909 1.00 0.00 30 TYR A CA 16
ATOM 26109 C C . TYR A 1 32 ? 3.016 -23.211 33.633 1.00 0.00 30 TYR A C 16
ATOM 26110 O O . TYR A 1 32 ? 2.709 -23.330 34.824 1.00 0.00 30 TYR A O 16
ATOM 26128 N N . ARG A 1 33 ? 3.495 -24.222 32.897 1.00 0.00 31 ARG A N 16
ATOM 26129 C CA . ARG A 1 33 ? 3.861 -25.518 33.469 1.00 0.00 31 ARG A CA 16
ATOM 26130 C C . ARG A 1 33 ? 5.273 -25.418 34.070 1.00 0.00 31 ARG A C 16
ATOM 26131 O O . ARG A 1 33 ? 6.253 -25.318 33.331 1.00 0.00 31 ARG A O 16
ATOM 26152 N N . SER A 1 34 ? 5.352 -25.412 35.410 1.00 0.00 32 SER A N 16
ATOM 26153 C CA . SER A 1 34 ? 6.626 -25.309 36.151 1.00 0.00 32 SER A CA 16
ATOM 26154 C C . SER A 1 34 ? 7.388 -26.648 36.136 1.00 0.00 32 SER A C 16
ATOM 26155 O O . SER A 1 34 ? 8.618 -26.671 36.223 1.00 0.00 32 SER A O 16
ATOM 26163 N N . GLU A 1 35 ? 6.635 -27.755 36.025 1.00 0.00 33 GLU A N 16
ATOM 26164 C CA . GLU A 1 35 ? 7.191 -29.117 35.904 1.00 0.00 33 GLU A CA 16
ATOM 26165 C C . GLU A 1 35 ? 7.932 -29.283 34.563 1.00 0.00 33 GLU A C 16
ATOM 26166 O O . GLU A 1 35 ? 8.958 -29.966 34.480 1.00 0.00 33 GLU A O 16
ATOM 26178 N N . GLU A 1 36 ? 7.404 -28.625 33.525 1.00 0.00 34 GLU A N 16
ATOM 26179 C CA . GLU A 1 36 ? 7.983 -28.646 32.168 1.00 0.00 34 GLU A CA 16
ATOM 26180 C C . GLU A 1 36 ? 8.895 -27.429 31.934 1.00 0.00 34 GLU A C 16
ATOM 26181 O O . GLU A 1 36 ? 9.694 -27.425 30.989 1.00 0.00 34 GLU A O 16
ATOM 26193 N N . GLY A 1 37 ? 8.743 -26.393 32.785 1.00 0.00 35 GLY A N 16
ATOM 26194 C CA . GLY A 1 37 ? 9.486 -25.131 32.652 1.00 0.00 35 GLY A CA 16
ATOM 26195 C C . GLY A 1 37 ? 9.069 -24.299 31.433 1.00 0.00 35 GLY A C 16
ATOM 26196 O O . GLY A 1 37 ? 9.798 -23.398 31.016 1.00 0.00 35 GLY A O 16
ATOM 26200 N N . VAL A 1 38 ? 7.880 -24.592 30.872 1.00 0.00 36 VAL A N 16
ATOM 26201 C CA . VAL A 1 38 ? 7.389 -23.975 29.617 1.00 0.00 36 VAL A CA 16
ATOM 26202 C C . VAL A 1 38 ? 6.119 -23.153 29.870 1.00 0.00 36 VAL A C 16
ATOM 26203 O O . VAL A 1 38 ? 5.377 -23.409 30.830 1.00 0.00 36 VAL A O 16
ATOM 26216 N N . ILE A 1 39 ? 5.885 -22.169 28.999 1.00 0.00 37 ILE A N 16
ATOM 26217 C CA . ILE A 1 39 ? 4.639 -21.397 28.968 1.00 0.00 37 ILE A CA 16
ATOM 26218 C C . ILE A 1 39 ? 3.720 -22.041 27.923 1.00 0.00 37 ILE A C 16
ATOM 26219 O O . ILE A 1 39 ? 4.047 -22.079 26.730 1.00 0.00 37 ILE A O 16
ATOM 26235 N N . VAL A 1 40 ? 2.608 -22.597 28.390 1.00 0.00 38 VAL A N 16
ATOM 26236 C CA . VAL A 1 40 ? 1.597 -23.226 27.536 1.00 0.00 38 VAL A CA 16
ATOM 26237 C C . VAL A 1 40 ? 0.475 -22.228 27.220 1.00 0.00 38 VAL A C 16
ATOM 26238 O O . VAL A 1 40 ? -0.148 -21.675 28.120 1.00 0.00 38 VAL A O 16
ATOM 26251 N N . PHE A 1 41 ? 0.226 -22.039 25.926 1.00 0.00 39 PHE A N 16
ATOM 26252 C CA . PHE A 1 41 ? -0.810 -21.161 25.396 1.00 0.00 39 PHE A CA 16
ATOM 26253 C C . PHE A 1 41 ? -1.978 -22.029 24.897 1.00 0.00 39 PHE A C 16
ATOM 26254 O O . PHE A 1 41 ? -1.953 -22.531 23.767 1.00 0.00 39 PHE A O 16
ATOM 26271 N N . ILE A 1 42 ? -2.983 -22.235 25.763 1.00 0.00 40 ILE A N 16
ATOM 26272 C CA . ILE A 1 42 ? -4.163 -23.052 25.439 1.00 0.00 40 ILE A CA 16
ATOM 26273 C C . ILE A 1 42 ? -5.101 -22.267 24.499 1.00 0.00 40 ILE A C 16
ATOM 26274 O O . ILE A 1 42 ? -5.678 -21.239 24.885 1.00 0.00 40 ILE A O 16
ATOM 26290 N N . LEU A 1 43 ? -5.208 -22.749 23.254 1.00 0.00 41 LEU A N 16
ATOM 26291 C CA . LEU A 1 43 ? -6.115 -22.195 22.238 1.00 0.00 41 LEU A CA 16
ATOM 26292 C C . LEU A 1 43 ? -7.581 -22.446 22.597 1.00 0.00 41 LEU A C 16
ATOM 26293 O O . LEU A 1 43 ? -7.881 -23.240 23.489 1.00 0.00 41 LEU A O 16
ATOM 26309 N N . ALA A 1 44 ? -8.488 -21.770 21.875 1.00 0.00 42 ALA A N 16
ATOM 26310 C CA . ALA A 1 44 ? -9.942 -21.971 22.025 1.00 0.00 42 ALA A CA 16
ATOM 26311 C C . ALA A 1 44 ? -10.338 -23.427 21.671 1.00 0.00 42 ALA A C 16
ATOM 26312 O O . ALA A 1 44 ? -11.284 -23.979 22.240 1.00 0.00 42 ALA A O 16
ATOM 26319 N N . ASN A 1 45 ? -9.563 -24.044 20.748 1.00 0.00 43 ASN A N 16
ATOM 26320 C CA . ASN A 1 45 ? -9.705 -25.477 20.370 1.00 0.00 43 ASN A CA 16
ATOM 26321 C C . ASN A 1 45 ? -8.881 -26.403 21.311 1.00 0.00 43 ASN A C 16
ATOM 26322 O O . ASN A 1 45 ? -8.654 -27.584 20.999 1.00 0.00 43 ASN A O 16
ATOM 26333 N N . ASP A 1 46 ? -8.430 -25.824 22.448 1.00 0.00 44 ASP A N 16
ATOM 26334 C CA . ASP A 1 46 ? -7.741 -26.522 23.561 1.00 0.00 44 ASP A CA 16
ATOM 26335 C C . ASP A 1 46 ? -6.345 -27.050 23.172 1.00 0.00 44 ASP A C 16
ATOM 26336 O O . ASP A 1 46 ? -5.796 -27.926 23.853 1.00 0.00 44 ASP A O 16
ATOM 26345 N N . ARG A 1 47 ? -5.757 -26.483 22.106 1.00 0.00 45 ARG A N 16
ATOM 26346 C CA . ARG A 1 47 ? -4.398 -26.846 21.664 1.00 0.00 45 ARG A CA 16
ATOM 26347 C C . ARG A 1 47 ? -3.347 -26.122 22.523 1.00 0.00 45 ARG A C 16
ATOM 26348 O O . ARG A 1 47 ? -3.300 -24.890 22.544 1.00 0.00 45 ARG A O 16
ATOM 26369 N N . GLU A 1 48 ? -2.508 -26.898 23.217 1.00 0.00 46 GLU A N 16
ATOM 26370 C CA . GLU A 1 48 ? -1.415 -26.375 24.033 1.00 0.00 46 GLU A CA 16
ATOM 26371 C C . GLU A 1 48 ? -0.208 -25.989 23.148 1.00 0.00 46 GLU A C 16
ATOM 26372 O O . GLU A 1 48 ? 0.493 -26.867 22.631 1.00 0.00 46 GLU A O 16
ATOM 26384 N N . LEU A 1 49 ? -0.011 -24.674 22.925 1.00 0.00 47 LEU A N 16
ATOM 26385 C CA . LEU A 1 49 ? 1.204 -24.140 22.279 1.00 0.00 47 LEU A CA 16
ATOM 26386 C C . LEU A 1 49 ? 2.320 -23.986 23.323 1.00 0.00 47 LEU A C 16
ATOM 26387 O O . LEU A 1 49 ? 2.239 -23.154 24.217 1.00 0.00 47 LEU A O 16
ATOM 26403 N N . LYS A 1 50 ? 3.358 -24.795 23.174 1.00 0.00 48 LYS A N 16
ATOM 26404 C CA . LYS A 1 50 ? 4.410 -24.982 24.183 1.00 0.00 48 LYS A CA 16
ATOM 26405 C C . LYS A 1 50 ? 5.678 -24.223 23.777 1.00 0.00 48 LYS A C 16
ATOM 26406 O O . LYS A 1 50 ? 6.411 -24.648 22.877 1.00 0.00 48 LYS A O 16
ATOM 26425 N N . PHE A 1 51 ? 5.907 -23.075 24.427 1.00 0.00 49 PHE A N 16
ATOM 26426 C CA . PHE A 1 51 ? 7.063 -22.196 24.169 1.00 0.00 49 PHE A CA 16
ATOM 26427 C C . PHE A 1 51 ? 7.649 -21.750 25.520 1.00 0.00 49 PHE A C 16
ATOM 26428 O O . PHE A 1 51 ? 6.905 -21.345 26.411 1.00 0.00 49 PHE A O 16
ATOM 26445 N N . ARG A 1 52 ? 8.982 -21.826 25.667 1.00 0.00 50 ARG A N 16
ATOM 26446 C CA . ARG A 1 52 ? 9.680 -21.480 26.926 1.00 0.00 50 ARG A CA 16
ATOM 26447 C C . ARG A 1 52 ? 9.740 -19.943 27.135 1.00 0.00 50 ARG A C 16
ATOM 26448 O O . ARG A 1 52 ? 9.579 -19.185 26.169 1.00 0.00 50 ARG A O 16
ATOM 26469 N N . PRO A 1 53 ? 9.951 -19.463 28.415 1.00 0.00 51 PRO A N 16
ATOM 26470 C CA . PRO A 1 53 ? 10.189 -18.032 28.709 1.00 0.00 51 PRO A CA 16
ATOM 26471 C C . PRO A 1 53 ? 11.278 -17.390 27.819 1.00 0.00 51 PRO A C 16
ATOM 26472 O O . PRO A 1 53 ? 11.010 -16.448 27.075 1.00 0.00 51 PRO A O 16
ATOM 26483 N N . ASP A 1 54 ? 12.485 -17.964 27.841 1.00 0.00 52 ASP A N 16
ATOM 26484 C CA . ASP A 1 54 ? 13.658 -17.395 27.141 1.00 0.00 52 ASP A CA 16
ATOM 26485 C C . ASP A 1 54 ? 13.658 -17.784 25.649 1.00 0.00 52 ASP A C 16
ATOM 26486 O O . ASP A 1 54 ? 14.597 -17.463 24.912 1.00 0.00 52 ASP A O 16
ATOM 26495 N N . ASP A 1 55 ? 12.592 -18.487 25.231 1.00 0.00 53 ASP A N 16
ATOM 26496 C CA . ASP A 1 55 ? 12.319 -18.817 23.827 1.00 0.00 53 ASP A CA 16
ATOM 26497 C C . ASP A 1 55 ? 11.457 -17.705 23.178 1.00 0.00 53 ASP A C 16
ATOM 26498 O O . ASP A 1 55 ? 11.393 -17.583 21.955 1.00 0.00 53 ASP A O 16
ATOM 26507 N N . LEU A 1 56 ? 10.830 -16.862 24.025 1.00 0.00 54 LEU A N 16
ATOM 26508 C CA . LEU A 1 56 ? 9.924 -15.771 23.595 1.00 0.00 54 LEU A CA 16
ATOM 26509 C C . LEU A 1 56 ? 10.490 -14.397 23.975 1.00 0.00 54 LEU A C 16
ATOM 26510 O O . LEU A 1 56 ? 11.353 -14.297 24.850 1.00 0.00 54 LEU A O 16
ATOM 26526 N N . GLN A 1 57 ? 9.968 -13.342 23.314 1.00 0.00 55 GLN A N 16
ATOM 26527 C CA . GLN A 1 57 ? 10.383 -11.947 23.562 1.00 0.00 55 GLN A CA 16
ATOM 26528 C C . GLN A 1 57 ? 9.856 -11.444 24.900 1.00 0.00 55 GLN A C 16
ATOM 26529 O O . GLN A 1 57 ? 10.634 -10.935 25.718 1.00 0.00 55 GLN A O 16
ATOM 26543 N N . ALA A 1 58 ? 8.519 -11.599 25.098 1.00 0.00 56 ALA A N 16
ATOM 26544 C CA . ALA A 1 58 ? 7.803 -11.105 26.301 1.00 0.00 56 ALA A CA 16
ATOM 26545 C C . ALA A 1 58 ? 8.545 -11.490 27.575 1.00 0.00 56 ALA A C 16
ATOM 26546 O O . ALA A 1 58 ? 8.843 -10.655 28.430 1.00 0.00 56 ALA A O 16
ATOM 26553 N N . THR A 1 59 ? 8.930 -12.757 27.610 1.00 0.00 57 THR A N 16
ATOM 26554 C CA . THR A 1 59 ? 9.385 -13.441 28.810 1.00 0.00 57 THR A CA 16
ATOM 26555 C C . THR A 1 59 ? 10.868 -13.807 28.766 1.00 0.00 57 THR A C 16
ATOM 26556 O O . THR A 1 59 ? 11.302 -14.696 29.508 1.00 0.00 57 THR A O 16
ATOM 26567 N N . TYR A 1 60 ? 11.639 -13.105 27.927 1.00 0.00 58 TYR A N 16
ATOM 26568 C CA . TYR A 1 60 ? 13.081 -13.339 27.787 1.00 0.00 58 TYR A CA 16
ATOM 26569 C C . TYR A 1 60 ? 13.803 -12.890 29.073 1.00 0.00 58 TYR A C 16
ATOM 26570 O O . TYR A 1 60 ? 14.172 -11.726 29.215 1.00 0.00 58 TYR A O 16
ATOM 26588 N N . GLY A 1 61 ? 13.937 -13.831 30.023 1.00 0.00 59 GLY A N 16
ATOM 26589 C CA . GLY A 1 61 ? 14.465 -13.541 31.356 1.00 0.00 59 GLY A CA 16
ATOM 26590 C C . GLY A 1 61 ? 13.390 -13.058 32.334 1.00 0.00 59 GLY A C 16
ATOM 26591 O O . GLY A 1 61 ? 13.682 -12.271 33.239 1.00 0.00 59 GLY A O 16
ATOM 26595 N N . ALA A 1 62 ? 12.137 -13.527 32.154 1.00 0.00 60 ALA A N 16
ATOM 26596 C CA . ALA A 1 62 ? 11.030 -13.261 33.105 1.00 0.00 60 ALA A CA 16
ATOM 26597 C C . ALA A 1 62 ? 10.827 -14.469 34.032 1.00 0.00 60 ALA A C 16
ATOM 26598 O O . ALA A 1 62 ? 10.830 -15.620 33.572 1.00 0.00 60 ALA A O 16
ATOM 26605 N N . THR A 1 63 ? 10.628 -14.185 35.324 1.00 0.00 61 THR A N 16
ATOM 26606 C CA . THR A 1 63 ? 10.476 -15.202 36.377 1.00 0.00 61 THR A CA 16
ATOM 26607 C C . THR A 1 63 ? 9.051 -15.823 36.354 1.00 0.00 61 THR A C 16
ATOM 26608 O O . THR A 1 63 ? 8.105 -15.161 35.920 1.00 0.00 61 THR A O 16
ATOM 26619 N N . PRO A 1 64 ? 8.880 -17.115 36.818 1.00 0.00 62 PRO A N 16
ATOM 26620 C CA . PRO A 1 64 ? 7.559 -17.810 36.837 1.00 0.00 62 PRO A CA 16
ATOM 26621 C C . PRO A 1 64 ? 6.463 -17.093 37.675 1.00 0.00 62 PRO A C 16
ATOM 26622 O O . PRO A 1 64 ? 5.271 -17.362 37.479 1.00 0.00 62 PRO A O 16
ATOM 26633 N N . GLU A 1 65 ? 6.869 -16.187 38.588 1.00 0.00 63 GLU A N 16
ATOM 26634 C CA . GLU A 1 65 ? 5.922 -15.370 39.389 1.00 0.00 63 GLU A CA 16
ATOM 26635 C C . GLU A 1 65 ? 5.192 -14.341 38.504 1.00 0.00 63 GLU A C 16
ATOM 26636 O O . GLU A 1 65 ? 4.043 -13.971 38.768 1.00 0.00 63 GLU A O 16
ATOM 26648 N N . GLN A 1 66 ? 5.889 -13.896 37.449 1.00 0.00 64 GLN A N 16
ATOM 26649 C CA . GLN A 1 66 ? 5.365 -12.947 36.451 1.00 0.00 64 GLN A CA 16
ATOM 26650 C C . GLN A 1 66 ? 4.437 -13.662 35.441 1.00 0.00 64 GLN A C 16
ATOM 26651 O O . GLN A 1 66 ? 3.600 -13.040 34.780 1.00 0.00 64 GLN A O 16
ATOM 26665 N N . LEU A 1 67 ? 4.610 -14.990 35.359 1.00 0.00 65 LEU A N 16
ATOM 26666 C CA . LEU A 1 67 ? 3.881 -15.887 34.437 1.00 0.00 65 LEU A CA 16
ATOM 26667 C C . LEU A 1 67 ? 2.728 -16.587 35.196 1.00 0.00 65 LEU A C 16
ATOM 26668 O O . LEU A 1 67 ? 2.252 -17.650 34.791 1.00 0.00 65 LEU A O 16
ATOM 26684 N N . ARG A 1 68 ? 2.304 -15.969 36.319 1.00 0.00 66 ARG A N 16
ATOM 26685 C CA . ARG A 1 68 ? 1.094 -16.356 37.055 1.00 0.00 66 ARG A CA 16
ATOM 26686 C C . ARG A 1 68 ? -0.068 -15.472 36.581 1.00 0.00 66 ARG A C 16
ATOM 26687 O O . ARG A 1 68 ? -1.078 -15.961 36.058 1.00 0.00 66 ARG A O 16
ATOM 26708 N N . GLU A 1 69 ? 0.101 -14.148 36.774 1.00 0.00 67 GLU A N 16
ATOM 26709 C CA . GLU A 1 69 ? -0.913 -13.137 36.425 1.00 0.00 67 GLU A CA 16
ATOM 26710 C C . GLU A 1 69 ? -0.796 -12.781 34.936 1.00 0.00 67 GLU A C 16
ATOM 26711 O O . GLU A 1 69 ? -0.055 -11.879 34.515 1.00 0.00 67 GLU A O 16
ATOM 26723 N N . ILE A 1 70 ? -1.510 -13.580 34.145 1.00 0.00 68 ILE A N 16
ATOM 26724 C CA . ILE A 1 70 ? -1.547 -13.505 32.689 1.00 0.00 68 ILE A CA 16
ATOM 26725 C C . ILE A 1 70 ? -2.979 -13.145 32.228 1.00 0.00 68 ILE A C 16
ATOM 26726 O O . ILE A 1 70 ? -3.961 -13.565 32.849 1.00 0.00 68 ILE A O 16
ATOM 26742 N N . GLU A 1 71 ? -3.076 -12.355 31.151 1.00 0.00 69 GLU A N 16
ATOM 26743 C CA . GLU A 1 71 ? -4.348 -11.990 30.497 1.00 0.00 69 GLU A CA 16
ATOM 26744 C C . GLU A 1 71 ? -4.193 -12.198 28.980 1.00 0.00 69 GLU A C 16
ATOM 26745 O O . GLU A 1 71 ? -3.079 -12.202 28.491 1.00 0.00 69 GLU A O 16
ATOM 26757 N N . ILE A 1 72 ? -5.301 -12.390 28.247 1.00 0.00 70 ILE A N 16
ATOM 26758 C CA . ILE A 1 72 ? -5.277 -12.502 26.767 1.00 0.00 70 ILE A CA 16
ATOM 26759 C C . ILE A 1 72 ? -5.014 -11.106 26.144 1.00 0.00 70 ILE A C 16
ATOM 26760 O O . ILE A 1 72 ? -5.338 -10.081 26.763 1.00 0.00 70 ILE A O 16
ATOM 26776 N N . SER A 1 73 ? -4.407 -11.088 24.935 1.00 0.00 71 SER A N 16
ATOM 26777 C CA . SER A 1 73 ? -3.990 -9.850 24.235 1.00 0.00 71 SER A CA 16
ATOM 26778 C C . SER A 1 73 ? -5.152 -8.846 24.050 1.00 0.00 71 SER A C 16
ATOM 26779 O O . SER A 1 73 ? -6.315 -9.259 23.973 1.00 0.00 71 SER A O 16
ATOM 26787 N N . PRO A 1 74 ? -4.851 -7.508 23.960 1.00 0.00 72 PRO A N 16
ATOM 26788 C CA . PRO A 1 74 ? -5.873 -6.483 23.626 1.00 0.00 72 PRO A CA 16
ATOM 26789 C C . PRO A 1 74 ? -6.366 -6.622 22.157 1.00 0.00 72 PRO A C 16
ATOM 26790 O O . PRO A 1 74 ? -7.398 -6.060 21.777 1.00 0.00 72 PRO A O 16
ATOM 26801 N N . SER A 1 75 ? -5.603 -7.383 21.348 1.00 0.00 73 SER A N 16
ATOM 26802 C CA . SER A 1 75 ? -5.982 -7.768 19.977 1.00 0.00 73 SER A CA 16
ATOM 26803 C C . SER A 1 75 ? -6.916 -9.007 19.990 1.00 0.00 73 SER A C 16
ATOM 26804 O O . SER A 1 75 ? -7.623 -9.264 19.009 1.00 0.00 73 SER A O 16
ATOM 26812 N N . GLY A 1 76 ? -6.877 -9.778 21.103 1.00 0.00 74 GLY A N 16
ATOM 26813 C CA . GLY A 1 76 ? -7.705 -10.987 21.284 1.00 0.00 74 GLY A CA 16
ATOM 26814 C C . GLY A 1 76 ? -7.203 -12.206 20.510 1.00 0.00 74 GLY A C 16
ATOM 26815 O O . GLY A 1 76 ? -7.888 -13.232 20.447 1.00 0.00 74 GLY A O 16
ATOM 26819 N N . LEU A 1 77 ? -6.005 -12.085 19.916 1.00 0.00 75 LEU A N 16
ATOM 26820 C CA . LEU A 1 77 ? -5.318 -13.192 19.242 1.00 0.00 75 LEU A CA 16
ATOM 26821 C C . LEU A 1 77 ? -4.470 -13.946 20.263 1.00 0.00 75 LEU A C 16
ATOM 26822 O O . LEU A 1 77 ? -4.816 -15.048 20.670 1.00 0.00 75 LEU A O 16
ATOM 26838 N N . GLY A 1 78 ? -3.356 -13.308 20.684 1.00 0.00 76 GLY A N 16
ATOM 26839 C CA . GLY A 1 78 ? -2.357 -13.941 21.537 1.00 0.00 76 GLY A CA 16
ATOM 26840 C C . GLY A 1 78 ? -2.570 -13.631 22.989 1.00 0.00 76 GLY A C 16
ATOM 26841 O O . GLY A 1 78 ? -3.679 -13.795 23.505 1.00 0.00 76 GLY A O 16
ATOM 26845 N N . VAL A 1 79 ? -1.525 -13.131 23.643 1.00 0.00 77 VAL A N 16
ATOM 26846 C CA . VAL A 1 79 ? -1.532 -12.904 25.084 1.00 0.00 77 VAL A CA 16
ATOM 26847 C C . VAL A 1 79 ? -0.973 -11.506 25.409 1.00 0.00 77 VAL A C 16
ATOM 26848 O O . VAL A 1 79 ? -0.342 -10.878 24.564 1.00 0.00 77 VAL A O 16
ATOM 26861 N N . TYR A 1 80 ? -1.254 -11.048 26.625 1.00 0.00 78 TYR A N 16
ATOM 26862 C CA . TYR A 1 80 ? -0.641 -9.872 27.242 1.00 0.00 78 TYR A CA 16
ATOM 26863 C C . TYR A 1 80 ? -0.329 -10.223 28.705 1.00 0.00 78 TYR A C 16
ATOM 26864 O O . TYR A 1 80 ? -1.240 -10.338 29.532 1.00 0.00 78 TYR A O 16
ATOM 26882 N N . PHE A 1 81 ? 0.954 -10.418 29.018 1.00 0.00 79 PHE A N 16
ATOM 26883 C CA . PHE A 1 81 ? 1.397 -10.721 30.376 1.00 0.00 79 PHE A CA 16
ATOM 26884 C C . PHE A 1 81 ? 1.483 -9.419 31.187 1.00 0.00 79 PHE A C 16
ATOM 26885 O O . PHE A 1 81 ? 2.233 -8.505 30.825 1.00 0.00 79 PHE A O 16
ATOM 26902 N N . GLU A 1 82 ? 0.730 -9.385 32.294 1.00 0.00 80 GLU A N 16
ATOM 26903 C CA . GLU A 1 82 ? 0.431 -8.158 33.050 1.00 0.00 80 GLU A CA 16
ATOM 26904 C C . GLU A 1 82 ? 1.664 -7.607 33.800 1.00 0.00 80 GLU A C 16
ATOM 26905 O O . GLU A 1 82 ? 1.938 -6.403 33.737 1.00 0.00 80 GLU A O 16
ATOM 26917 N N . THR A 1 83 ? 2.401 -8.502 34.483 1.00 0.00 81 THR A N 16
ATOM 26918 C CA . THR A 1 83 ? 3.526 -8.130 35.374 1.00 0.00 81 THR A CA 16
ATOM 26919 C C . THR A 1 83 ? 4.636 -7.394 34.599 1.00 0.00 81 THR A C 16
ATOM 26920 O O . THR A 1 83 ? 5.184 -6.385 35.047 1.00 0.00 81 THR A O 16
ATOM 26931 N N . LEU A 1 84 ? 4.907 -7.929 33.408 1.00 0.00 82 LEU A N 16
ATOM 26932 C CA . LEU A 1 84 ? 6.017 -7.513 32.539 1.00 0.00 82 LEU A CA 16
ATOM 26933 C C . LEU A 1 84 ? 5.524 -6.564 31.435 1.00 0.00 82 LEU A C 16
ATOM 26934 O O . LEU A 1 84 ? 6.347 -5.989 30.710 1.00 0.00 82 LEU A O 16
ATOM 26950 N N . GLU A 1 85 ? 4.179 -6.416 31.329 1.00 0.00 83 GLU A N 16
ATOM 26951 C CA . GLU A 1 85 ? 3.504 -5.525 30.356 1.00 0.00 83 GLU A CA 16
ATOM 26952 C C . GLU A 1 85 ? 3.901 -5.848 28.904 1.00 0.00 83 GLU A C 16
ATOM 26953 O O . GLU A 1 85 ? 3.920 -4.966 28.043 1.00 0.00 83 GLU A O 16
ATOM 26965 N N . GLU A 1 86 ? 4.164 -7.125 28.640 1.00 0.00 84 GLU A N 16
ATOM 26966 C CA . GLU A 1 86 ? 4.661 -7.602 27.340 1.00 0.00 84 GLU A CA 16
ATOM 26967 C C . GLU A 1 86 ? 3.720 -8.656 26.763 1.00 0.00 84 GLU A C 16
ATOM 26968 O O . GLU A 1 86 ? 3.243 -9.531 27.485 1.00 0.00 84 GLU A O 16
ATOM 26980 N N . ASP A 1 87 ? 3.488 -8.573 25.449 1.00 0.00 85 ASP A N 16
ATOM 26981 C CA . ASP A 1 87 ? 2.569 -9.465 24.733 1.00 0.00 85 ASP A CA 16
ATOM 26982 C C . ASP A 1 87 ? 3.354 -10.601 24.051 1.00 0.00 85 ASP A C 16
ATOM 26983 O O . ASP A 1 87 ? 4.554 -10.464 23.770 1.00 0.00 85 ASP A O 16
ATOM 26992 N N . VAL A 1 88 ? 2.666 -11.721 23.814 1.00 0.00 86 VAL A N 16
ATOM 26993 C CA . VAL A 1 88 ? 3.141 -12.793 22.929 1.00 0.00 86 VAL A CA 16
ATOM 26994 C C . VAL A 1 88 ? 2.056 -13.009 21.861 1.00 0.00 86 VAL A C 16
ATOM 26995 O O . VAL A 1 88 ? 0.995 -13.589 22.154 1.00 0.00 86 VAL A O 16
ATOM 27008 N N . SER A 1 89 ? 2.295 -12.479 20.642 1.00 0.00 87 SER A N 16
ATOM 27009 C CA . SER A 1 89 ? 1.355 -12.613 19.514 1.00 0.00 87 SER A CA 16
ATOM 27010 C C . SER A 1 89 ? 1.148 -14.089 19.141 1.00 0.00 87 SER A C 16
ATOM 27011 O O . SER A 1 89 ? 2.121 -14.832 18.971 1.00 0.00 87 SER A O 16
ATOM 27019 N N . LEU A 1 90 ? -0.129 -14.496 19.014 1.00 0.00 88 LEU A N 16
ATOM 27020 C CA . LEU A 1 90 ? -0.502 -15.875 18.647 1.00 0.00 88 LEU A CA 16
ATOM 27021 C C . LEU A 1 90 ? -0.008 -16.215 17.241 1.00 0.00 88 LEU A C 16
ATOM 27022 O O . LEU A 1 90 ? 0.448 -17.326 16.981 1.00 0.00 88 LEU A O 16
ATOM 27038 N N . ILE A 1 91 ? -0.110 -15.221 16.352 1.00 0.00 89 ILE A N 16
ATOM 27039 C CA . ILE A 1 91 ? 0.381 -15.311 14.970 1.00 0.00 89 ILE A CA 16
ATOM 27040 C C . ILE A 1 91 ? 1.904 -15.521 14.985 1.00 0.00 89 ILE A C 16
ATOM 27041 O O . ILE A 1 91 ? 2.436 -16.323 14.230 1.00 0.00 89 ILE A O 16
ATOM 27057 N N . GLY A 1 92 ? 2.569 -14.834 15.929 1.00 0.00 90 GLY A N 16
ATOM 27058 C CA . GLY A 1 92 ? 4.003 -14.988 16.152 1.00 0.00 90 GLY A CA 16
ATOM 27059 C C . GLY A 1 92 ? 4.399 -16.395 16.617 1.00 0.00 90 GLY A C 16
ATOM 27060 O O . GLY A 1 92 ? 5.475 -16.880 16.281 1.00 0.00 90 GLY A O 16
ATOM 27064 N N . LEU A 1 93 ? 3.503 -17.060 17.365 1.00 0.00 91 LEU A N 16
ATOM 27065 C CA . LEU A 1 93 ? 3.707 -18.452 17.817 1.00 0.00 91 LEU A CA 16
ATOM 27066 C C . LEU A 1 93 ? 3.576 -19.431 16.630 1.00 0.00 91 LEU A C 16
ATOM 27067 O O . LEU A 1 93 ? 4.419 -20.320 16.440 1.00 0.00 91 LEU A O 16
ATOM 27083 N N . LEU A 1 94 ? 2.522 -19.218 15.823 1.00 0.00 92 LEU A N 16
ATOM 27084 C CA . LEU A 1 94 ? 2.193 -20.061 14.654 1.00 0.00 92 LEU A CA 16
ATOM 27085 C C . LEU A 1 94 ? 3.223 -19.898 13.516 1.00 0.00 92 LEU A C 16
ATOM 27086 O O . LEU A 1 94 ? 3.501 -20.856 12.788 1.00 0.00 92 LEU A O 16
ATOM 27102 N N . GLU A 1 95 ? 3.795 -18.689 13.376 1.00 0.00 93 GLU A N 16
ATOM 27103 C CA . GLU A 1 95 ? 4.751 -18.371 12.290 1.00 0.00 93 GLU A CA 16
ATOM 27104 C C . GLU A 1 95 ? 6.209 -18.478 12.757 1.00 0.00 93 GLU A C 16
ATOM 27105 O O . GLU A 1 95 ? 7.127 -18.455 11.928 1.00 0.00 93 GLU A O 16
ATOM 27117 N N . GLY A 1 96 ? 6.421 -18.581 14.080 1.00 0.00 94 GLY A N 16
ATOM 27118 C CA . GLY A 1 96 ? 7.774 -18.625 14.653 1.00 0.00 94 GLY A CA 16
ATOM 27119 C C . GLY A 1 96 ? 8.401 -17.239 14.825 1.00 0.00 94 GLY A C 16
ATOM 27120 O O . GLY A 1 96 ? 9.607 -17.129 15.092 1.00 0.00 94 GLY A O 16
ATOM 27124 N N . ARG A 1 97 ? 7.577 -16.175 14.658 1.00 0.00 95 ARG A N 16
ATOM 27125 C CA . ARG A 1 97 ? 7.970 -14.790 14.969 1.00 0.00 95 ARG A CA 16
ATOM 27126 C C . ARG A 1 97 ? 7.912 -14.610 16.502 1.00 0.00 95 ARG A C 16
ATOM 27127 O O . ARG A 1 97 ? 6.961 -14.032 17.048 1.00 0.00 95 ARG A O 16
ATOM 27148 N N . ARG A 1 98 ? 8.937 -15.144 17.183 1.00 0.00 96 ARG A N 16
ATOM 27149 C CA . ARG A 1 98 ? 8.995 -15.231 18.664 1.00 0.00 96 ARG A CA 16
ATOM 27150 C C . ARG A 1 98 ? 9.055 -13.853 19.345 1.00 0.00 96 ARG A C 16
ATOM 27151 O O . ARG A 1 98 ? 8.906 -13.756 20.571 1.00 0.00 96 ARG A O 16
ATOM 27172 N N . GLY A 1 99 ? 9.283 -12.806 18.544 1.00 0.00 97 GLY A N 16
ATOM 27173 C CA . GLY A 1 99 ? 9.211 -11.436 19.009 1.00 0.00 97 GLY A CA 16
ATOM 27174 C C . GLY A 1 99 ? 9.252 -10.459 17.862 1.00 0.00 97 GLY A C 16
ATOM 27175 O O . GLY A 1 99 ? 8.665 -10.715 16.806 1.00 0.00 97 GLY A O 16
ATOM 27179 N N . SER A 1 100 ? 9.929 -9.329 18.083 1.00 0.00 98 SER A N 16
ATOM 27180 C CA . SER A 1 100 ? 10.175 -8.319 17.048 1.00 0.00 98 SER A CA 16
ATOM 27181 C C . SER A 1 100 ? 11.303 -8.785 16.121 1.00 0.00 98 SER A C 16
ATOM 27182 O O . SER A 1 100 ? 12.159 -9.579 16.541 1.00 0.00 98 SER A O 16
ATOM 27190 N N . ALA A 1 101 ? 11.298 -8.294 14.866 1.00 0.00 99 ALA A N 16
ATOM 27191 C CA . ALA A 1 101 ? 12.329 -8.622 13.858 1.00 0.00 99 ALA A CA 16
ATOM 27192 C C . ALA A 1 101 ? 13.735 -8.265 14.380 1.00 0.00 99 ALA A C 16
ATOM 27193 O O . ALA A 1 101 ? 14.670 -9.074 14.299 1.00 0.00 99 ALA A O 16
ATOM 27200 N N . LYS A 1 102 ? 13.835 -7.067 14.978 1.00 0.00 100 LYS A N 16
ATOM 27201 C CA . LYS A 1 102 ? 15.068 -6.571 15.600 1.00 0.00 100 LYS A CA 16
ATOM 27202 C C . LYS A 1 102 ? 15.478 -7.444 16.799 1.00 0.00 100 LYS A C 16
ATOM 27203 O O . LYS A 1 102 ? 16.638 -7.812 16.906 1.00 0.00 100 LYS A O 16
ATOM 27222 N N . TRP A 1 103 ? 14.503 -7.792 17.676 1.00 0.00 101 TRP A N 16
ATOM 27223 C CA . TRP A 1 103 ? 14.773 -8.653 18.854 1.00 0.00 101 TRP A CA 16
ATOM 27224 C C . TRP A 1 103 ? 15.395 -9.999 18.417 1.00 0.00 101 TRP A C 16
ATOM 27225 O O . TRP A 1 103 ? 16.429 -10.406 18.934 1.00 0.00 101 TRP A O 16
ATOM 27246 N N . MET A 1 104 ? 14.775 -10.638 17.419 1.00 0.00 102 MET A N 16
ATOM 27247 C CA . MET A 1 104 ? 15.196 -11.963 16.928 1.00 0.00 102 MET A CA 16
ATOM 27248 C C . MET A 1 104 ? 16.546 -11.896 16.177 1.00 0.00 102 MET A C 16
ATOM 27249 O O . MET A 1 104 ? 17.236 -12.913 16.071 1.00 0.00 102 MET A O 16
ATOM 27263 N N . ALA A 1 105 ? 16.914 -10.699 15.661 1.00 0.00 103 ALA A N 16
ATOM 27264 C CA . ALA A 1 105 ? 18.189 -10.490 14.945 1.00 0.00 103 ALA A CA 16
ATOM 27265 C C . ALA A 1 105 ? 19.339 -10.173 15.921 1.00 0.00 103 ALA A C 16
ATOM 27266 O O . ALA A 1 105 ? 20.457 -10.675 15.763 1.00 0.00 103 ALA A O 16
ATOM 27273 N N . GLU A 1 106 ? 19.044 -9.366 16.953 1.00 0.00 104 GLU A N 16
ATOM 27274 C CA . GLU A 1 106 ? 20.070 -8.778 17.856 1.00 0.00 104 GLU A CA 16
ATOM 27275 C C . GLU A 1 106 ? 20.175 -9.543 19.180 1.00 0.00 104 GLU A C 16
ATOM 27276 O O . GLU A 1 106 ? 21.090 -9.304 19.978 1.00 0.00 104 GLU A O 16
ATOM 27288 N N . HIS A 1 107 ? 19.227 -10.459 19.406 1.00 0.00 105 HIS A N 16
ATOM 27289 C CA . HIS A 1 107 ? 19.191 -11.337 20.582 1.00 0.00 105 HIS A CA 16
ATOM 27290 C C . HIS A 1 107 ? 18.997 -12.762 20.054 1.00 0.00 105 HIS A C 16
ATOM 27291 O O . HIS A 1 107 ? 17.848 -13.211 19.902 1.00 0.00 105 HIS A O 16
ATOM 27306 N N . PRO A 1 108 ? 20.125 -13.443 19.645 1.00 0.00 106 PRO A N 16
ATOM 27307 C CA . PRO A 1 108 ? 20.089 -14.841 19.173 1.00 0.00 106 PRO A CA 16
ATOM 27308 C C . PRO A 1 108 ? 19.384 -15.776 20.171 1.00 0.00 106 PRO A C 16
ATOM 27309 O O . PRO A 1 108 ? 19.625 -15.692 21.386 1.00 0.00 106 PRO A O 16
ATOM 27320 N N . LEU A 1 109 ? 18.507 -16.642 19.640 1.00 0.00 107 LEU A N 16
ATOM 27321 C CA . LEU A 1 109 ? 17.704 -17.571 20.450 1.00 0.00 107 LEU A CA 16
ATOM 27322 C C . LEU A 1 109 ? 18.607 -18.606 21.159 1.00 0.00 107 LEU A C 16
ATOM 27323 O O . LEU A 1 109 ? 19.717 -18.888 20.688 1.00 0.00 107 LEU A O 16
ATOM 27339 N N . ALA A 1 110 ? 18.131 -19.139 22.303 1.00 0.00 108 ALA A N 16
ATOM 27340 C CA . ALA A 1 110 ? 18.792 -20.246 23.014 1.00 0.00 108 ALA A CA 16
ATOM 27341 C C . ALA A 1 110 ? 18.718 -21.536 22.164 1.00 0.00 108 ALA A C 16
ATOM 27342 O O . ALA A 1 110 ? 17.849 -22.392 22.370 1.00 0.00 108 ALA A O 16
ATOM 27349 N N . SER A 1 111 ? 19.623 -21.623 21.173 1.00 0.00 109 SER A N 16
ATOM 27350 C CA . SER A 1 111 ? 19.630 -22.675 20.153 1.00 0.00 109 SER A CA 16
ATOM 27351 C C . SER A 1 111 ? 21.083 -22.900 19.669 1.00 0.00 109 SER A C 16
ATOM 27352 O O . SER A 1 111 ? 21.663 -21.971 19.064 1.00 0.00 109 SER A O 16
ATOM 27361 N N . MET A 1 3 ? -12.447 -2.199 -6.489 1.00 0.00 1 MET A N 17
ATOM 27362 C CA . MET A 1 3 ? -11.056 -2.695 -6.555 1.00 0.00 1 MET A CA 17
ATOM 27363 C C . MET A 1 3 ? -10.290 -2.224 -5.306 1.00 0.00 1 MET A C 17
ATOM 27364 O O . MET A 1 3 ? -10.067 -1.024 -5.121 1.00 0.00 1 MET A O 17
ATOM 27379 N N . GLU A 1 4 ? -9.931 -3.195 -4.446 1.00 0.00 2 GLU A N 17
ATOM 27380 C CA . GLU A 1 4 ? -9.299 -2.952 -3.135 1.00 0.00 2 GLU A CA 17
ATOM 27381 C C . GLU A 1 4 ? -7.864 -2.398 -3.286 1.00 0.00 2 GLU A C 17
ATOM 27382 O O . GLU A 1 4 ? -7.103 -2.846 -4.150 1.00 0.00 2 GLU A O 17
ATOM 27394 N N . VAL A 1 5 ? -7.519 -1.419 -2.432 1.00 0.00 3 VAL A N 17
ATOM 27395 C CA . VAL A 1 5 ? -6.187 -0.784 -2.389 1.00 0.00 3 VAL A CA 17
ATOM 27396 C C . VAL A 1 5 ? -5.742 -0.644 -0.920 1.00 0.00 3 VAL A C 17
ATOM 27397 O O . VAL A 1 5 ? -6.546 -0.273 -0.062 1.00 0.00 3 VAL A O 17
ATOM 27410 N N . SER A 1 6 ? -4.463 -0.959 -0.638 1.00 0.00 4 SER A N 17
ATOM 27411 C CA . SER A 1 6 ? -3.881 -0.837 0.709 1.00 0.00 4 SER A CA 17
ATOM 27412 C C . SER A 1 6 ? -3.870 0.639 1.153 1.00 0.00 4 SER A C 17
ATOM 27413 O O . SER A 1 6 ? -3.009 1.424 0.734 1.00 0.00 4 SER A O 17
ATOM 27421 N N . ALA A 1 7 ? -4.881 1.000 1.960 1.00 0.00 5 ALA A N 17
ATOM 27422 C CA . ALA A 1 7 ? -5.079 2.363 2.474 1.00 0.00 5 ALA A CA 17
ATOM 27423 C C . ALA A 1 7 ? -5.535 2.305 3.944 1.00 0.00 5 ALA A C 17
ATOM 27424 O O . ALA A 1 7 ? -6.025 1.266 4.414 1.00 0.00 5 ALA A O 17
ATOM 27431 N N . ASN A 1 8 ? -5.372 3.426 4.664 1.00 0.00 6 ASN A N 17
ATOM 27432 C CA . ASN A 1 8 ? -5.801 3.554 6.081 1.00 0.00 6 ASN A CA 17
ATOM 27433 C C . ASN A 1 8 ? -7.336 3.425 6.208 1.00 0.00 6 ASN A C 17
ATOM 27434 O O . ASN A 1 8 ? -7.852 2.839 7.170 1.00 0.00 6 ASN A O 17
ATOM 27445 N N . GLU A 1 9 ? -8.039 3.956 5.190 1.00 0.00 7 GLU A N 17
ATOM 27446 C CA . GLU A 1 9 ? -9.510 3.958 5.104 1.00 0.00 7 GLU A CA 17
ATOM 27447 C C . GLU A 1 9 ? -10.054 2.564 4.768 1.00 0.00 7 GLU A C 17
ATOM 27448 O O . GLU A 1 9 ? -11.226 2.276 5.005 1.00 0.00 7 GLU A O 17
ATOM 27460 N N . LEU A 1 10 ? -9.186 1.717 4.186 1.00 0.00 8 LEU A N 17
ATOM 27461 C CA . LEU A 1 10 ? -9.537 0.338 3.817 1.00 0.00 8 LEU A CA 17
ATOM 27462 C C . LEU A 1 10 ? -9.610 -0.542 5.094 1.00 0.00 8 LEU A C 17
ATOM 27463 O O . LEU A 1 10 ? -10.258 -1.592 5.087 1.00 0.00 8 LEU A O 17
ATOM 27479 N N . GLU A 1 11 ? -8.941 -0.071 6.187 1.00 0.00 9 GLU A N 17
ATOM 27480 C CA . GLU A 1 11 ? -8.866 -0.745 7.521 1.00 0.00 9 GLU A CA 17
ATOM 27481 C C . GLU A 1 11 ? -8.517 -2.247 7.413 1.00 0.00 9 GLU A C 17
ATOM 27482 O O . GLU A 1 11 ? -8.876 -3.039 8.292 1.00 0.00 9 GLU A O 17
ATOM 27494 N N . ALA A 1 12 ? -7.737 -2.597 6.371 1.00 0.00 10 ALA A N 17
ATOM 27495 C CA . ALA A 1 12 ? -7.410 -3.996 6.019 1.00 0.00 10 ALA A CA 17
ATOM 27496 C C . ALA A 1 12 ? -6.620 -4.708 7.138 1.00 0.00 10 ALA A C 17
ATOM 27497 O O . ALA A 1 12 ? -6.697 -5.922 7.267 1.00 0.00 10 ALA A O 17
ATOM 27504 N N . ALA A 1 13 ? -5.880 -3.919 7.944 1.00 0.00 11 ALA A N 17
ATOM 27505 C CA . ALA A 1 13 ? -5.126 -4.422 9.114 1.00 0.00 11 ALA A CA 17
ATOM 27506 C C . ALA A 1 13 ?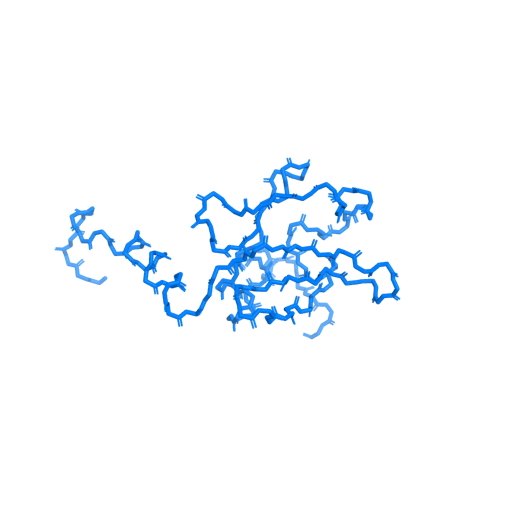 -6.081 -4.858 10.247 1.00 0.00 11 ALA A C 17
ATOM 27507 O O . ALA A 1 13 ? -5.926 -5.938 10.824 1.00 0.00 11 ALA A O 17
ATOM 27514 N N . SER A 1 14 ? -7.076 -3.998 10.547 1.00 0.00 12 SER A N 17
ATOM 27515 C CA . SER A 1 14 ? -8.101 -4.262 11.586 1.00 0.00 12 SER A CA 17
ATOM 27516 C C . SER A 1 14 ? -8.968 -5.477 11.187 1.00 0.00 12 SER A C 17
ATOM 27517 O O . SER A 1 14 ? -9.233 -6.380 11.999 1.00 0.00 12 SER A O 17
ATOM 27525 N N . SER A 1 15 ? -9.340 -5.498 9.896 1.00 0.00 13 SER A N 17
ATOM 27526 C CA . SER A 1 15 ? -10.149 -6.563 9.285 1.00 0.00 13 SER A CA 17
ATOM 27527 C C . SER A 1 15 ? -9.336 -7.871 9.171 1.00 0.00 13 SER A C 17
ATOM 27528 O O . SER A 1 15 ? -9.912 -8.963 9.185 1.00 0.00 13 SER A O 17
ATOM 27536 N N . ARG A 1 16 ? -7.991 -7.740 9.065 1.00 0.00 14 ARG A N 17
ATOM 27537 C CA . ARG A 1 16 ? -7.076 -8.898 9.041 1.00 0.00 14 ARG A CA 17
ATOM 27538 C C . ARG A 1 16 ? -7.086 -9.594 10.407 1.00 0.00 14 ARG A C 17
ATOM 27539 O O . ARG A 1 16 ? -7.190 -10.805 10.469 1.00 0.00 14 ARG A O 17
ATOM 27560 N N . MET A 1 17 ? -6.996 -8.800 11.495 1.00 0.00 15 MET A N 17
ATOM 27561 C CA . MET A 1 17 ? -7.066 -9.303 12.892 1.00 0.00 15 MET A CA 17
ATOM 27562 C C . MET A 1 17 ? -8.375 -10.077 13.146 1.00 0.00 15 MET A C 17
ATOM 27563 O O . MET A 1 17 ? -8.365 -11.095 13.844 1.00 0.00 15 MET A O 17
ATOM 27577 N N . GLU A 1 18 ? -9.482 -9.597 12.543 1.00 0.00 16 GLU A N 17
ATOM 27578 C CA . GLU A 1 18 ? -10.777 -10.321 12.536 1.00 0.00 16 GLU A CA 17
ATOM 27579 C C . GLU A 1 18 ? -10.622 -11.692 11.844 1.00 0.00 16 GLU A C 17
ATOM 27580 O O . GLU A 1 18 ? -11.024 -12.735 12.389 1.00 0.00 16 GLU A O 17
ATOM 27592 N N . MET A 1 19 ? -10.016 -11.661 10.637 1.00 0.00 17 MET A N 17
ATOM 27593 C CA . MET A 1 19 ? -9.805 -12.859 9.805 1.00 0.00 17 MET A CA 17
ATOM 27594 C C . MET A 1 19 ? -8.858 -13.864 10.488 1.00 0.00 17 MET A C 17
ATOM 27595 O O . MET A 1 19 ? -9.015 -15.055 10.302 1.00 0.00 17 MET A O 17
ATOM 27609 N N . LEU A 1 20 ? -7.924 -13.360 11.306 1.00 0.00 18 LEU A N 17
ATOM 27610 C CA . LEU A 1 20 ? -6.915 -14.173 12.014 1.00 0.00 18 LEU A CA 17
ATOM 27611 C C . LEU A 1 20 ? -7.544 -14.930 13.202 1.00 0.00 18 LEU A C 17
ATOM 27612 O O . LEU A 1 20 ? -7.108 -16.038 13.539 1.00 0.00 18 LEU A O 17
ATOM 27628 N N . GLN A 1 21 ? -8.565 -14.308 13.822 1.00 0.00 19 GLN A N 17
ATOM 27629 C CA . GLN A 1 21 ? -9.360 -14.928 14.911 1.00 0.00 19 GLN A CA 17
ATOM 27630 C C . GLN A 1 21 ? -10.161 -16.132 14.377 1.00 0.00 19 GLN A C 17
ATOM 27631 O O . GLN A 1 21 ? -10.095 -17.236 14.929 1.00 0.00 19 GLN A O 17
ATOM 27645 N N . ARG A 1 22 ? -10.897 -15.891 13.277 1.00 0.00 20 ARG A N 17
ATOM 27646 C CA . ARG A 1 22 ? -11.773 -16.900 12.640 1.00 0.00 20 ARG A CA 17
ATOM 27647 C C . ARG A 1 22 ? -10.967 -17.889 11.761 1.00 0.00 20 ARG A C 17
ATOM 27648 O O . ARG A 1 22 ? -11.500 -18.922 11.346 1.00 0.00 20 ARG A O 17
ATOM 27669 N N . GLU A 1 23 ? -9.687 -17.555 11.472 1.00 0.00 21 GLU A N 17
ATOM 27670 C CA . GLU A 1 23 ? -8.770 -18.450 10.732 1.00 0.00 21 GLU A CA 17
ATOM 27671 C C . GLU A 1 23 ? -8.216 -19.517 11.683 1.00 0.00 21 GLU A C 17
ATOM 27672 O O . GLU A 1 23 ? -8.464 -20.712 11.508 1.00 0.00 21 GLU A O 17
ATOM 27684 N N . TYR A 1 24 ? -7.486 -19.046 12.711 1.00 0.00 22 TYR A N 17
ATOM 27685 C CA . TYR A 1 24 ? -6.784 -19.906 13.670 1.00 0.00 22 TYR A CA 17
ATOM 27686 C C . TYR A 1 24 ? -7.650 -20.060 14.934 1.00 0.00 22 TYR A C 17
ATOM 27687 O O . TYR A 1 24 ? -8.451 -20.993 15.029 1.00 0.00 22 TYR A O 17
ATOM 27705 N N . SER A 1 25 ? -7.539 -19.065 15.845 1.00 0.00 23 SER A N 17
ATOM 27706 C CA . SER A 1 25 ? -8.185 -19.057 17.173 1.00 0.00 23 SER A CA 17
ATOM 27707 C C . SER A 1 25 ? -7.892 -17.732 17.885 1.00 0.00 23 SER A C 17
ATOM 27708 O O . SER A 1 25 ? -7.052 -16.937 17.449 1.00 0.00 23 SER A O 17
ATOM 27716 N N . THR A 1 26 ? -8.630 -17.513 18.969 1.00 0.00 24 THR A N 17
ATOM 27717 C CA . THR A 1 26 ? -8.294 -16.549 20.014 1.00 0.00 24 THR A CA 17
ATOM 27718 C C . THR A 1 26 ? -7.748 -17.334 21.222 1.00 0.00 24 THR A C 17
ATOM 27719 O O . THR A 1 26 ? -8.144 -18.486 21.442 1.00 0.00 24 THR A O 17
ATOM 27730 N N . LEU A 1 27 ? -6.824 -16.737 21.974 1.00 0.00 25 LEU A N 17
ATOM 27731 C CA . LEU A 1 27 ? -6.242 -17.379 23.169 1.00 0.00 25 LEU A CA 17
ATOM 27732 C C . LEU A 1 27 ? -7.254 -17.329 24.330 1.00 0.00 25 LEU A C 17
ATOM 27733 O O . LEU A 1 27 ? -7.725 -16.244 24.685 1.00 0.00 25 LEU A O 17
ATOM 27749 N N . ARG A 1 28 ? -7.603 -18.502 24.904 1.00 0.00 26 ARG A N 17
ATOM 27750 C CA . ARG A 1 28 ? -8.602 -18.586 25.997 1.00 0.00 26 ARG A CA 17
ATOM 27751 C C . ARG A 1 28 ? -7.918 -18.674 27.376 1.00 0.00 26 ARG A C 17
ATOM 27752 O O . ARG A 1 28 ? -8.420 -18.114 28.356 1.00 0.00 26 ARG A O 17
ATOM 27773 N N . SER A 1 29 ? -6.778 -19.391 27.447 1.00 0.00 27 SER A N 17
ATOM 27774 C CA . SER A 1 29 ? -6.074 -19.668 28.717 1.00 0.00 27 SER A CA 17
ATOM 27775 C C . SER A 1 29 ? -4.560 -19.810 28.473 1.00 0.00 27 SER A C 17
ATOM 27776 O O . SER A 1 29 ? -4.125 -20.124 27.361 1.00 0.00 27 SER A O 17
ATOM 27784 N N . VAL A 1 30 ? -3.772 -19.530 29.527 1.00 0.00 28 VAL A N 17
ATOM 27785 C CA . VAL A 1 30 ? -2.310 -19.734 29.556 1.00 0.00 28 VAL A CA 17
ATOM 27786 C C . VAL A 1 30 ? -1.927 -20.380 30.897 1.00 0.00 28 VAL A C 17
ATOM 27787 O O . VAL A 1 30 ? -2.415 -19.961 31.954 1.00 0.00 28 VAL A O 17
ATOM 27800 N N . GLN A 1 31 ? -1.049 -21.382 30.841 1.00 0.00 29 GLN A N 17
ATOM 27801 C CA . GLN A 1 31 ? -0.526 -22.071 32.021 1.00 0.00 29 GLN A CA 17
ATOM 27802 C C . GLN A 1 31 ? 0.988 -22.265 31.851 1.00 0.00 29 GLN A C 17
ATOM 27803 O O . GLN A 1 31 ? 1.452 -22.829 30.855 1.00 0.00 29 GLN A O 17
ATOM 27817 N N . TYR A 1 32 ? 1.761 -21.742 32.797 1.00 0.00 30 TYR A N 17
ATOM 27818 C CA . TYR A 1 32 ? 3.195 -22.022 32.879 1.00 0.00 30 TYR A CA 17
ATOM 27819 C C . TYR A 1 32 ? 3.372 -23.402 33.535 1.00 0.00 30 TYR A C 17
ATOM 27820 O O . TYR A 1 32 ? 3.054 -23.578 34.718 1.00 0.00 30 TYR A O 17
ATOM 27838 N N . ARG A 1 33 ? 3.840 -24.383 32.747 1.00 0.00 31 ARG A N 17
ATOM 27839 C CA . ARG A 1 33 ? 4.124 -25.737 33.242 1.00 0.00 31 ARG A CA 17
ATOM 27840 C C . ARG A 1 33 ? 5.591 -25.813 33.700 1.00 0.00 31 ARG A C 17
ATOM 27841 O O . ARG A 1 33 ? 6.504 -25.850 32.869 1.00 0.00 31 ARG A O 17
ATOM 27862 N N . SER A 1 34 ? 5.792 -25.793 35.034 1.00 0.00 32 SER A N 17
ATOM 27863 C CA . SER A 1 34 ? 7.124 -25.861 35.670 1.00 0.00 32 SER A CA 17
ATOM 27864 C C . SER A 1 34 ? 7.802 -27.215 35.417 1.00 0.00 32 SER A C 17
ATOM 27865 O O . SER A 1 34 ? 9.033 -27.290 35.329 1.00 0.00 32 SER A O 17
ATOM 27873 N N . GLU A 1 35 ? 6.978 -28.276 35.277 1.00 0.00 33 GLU A N 17
ATOM 27874 C CA . GLU A 1 35 ? 7.459 -29.649 34.995 1.00 0.00 33 GLU A CA 17
ATOM 27875 C C . GLU A 1 35 ? 8.243 -29.725 33.669 1.00 0.00 33 GLU A C 17
ATOM 27876 O O . GLU A 1 35 ? 9.082 -30.609 33.488 1.00 0.00 33 GLU A O 17
ATOM 27888 N N . GLU A 1 36 ? 7.923 -28.811 32.745 1.00 0.00 34 GLU A N 17
ATOM 27889 C CA . GLU A 1 36 ? 8.598 -28.687 31.438 1.00 0.00 34 GLU A CA 17
ATOM 27890 C C . GLU A 1 36 ? 9.488 -27.433 31.383 1.00 0.00 34 GLU A C 17
ATOM 27891 O O . GLU A 1 36 ? 10.432 -27.365 30.583 1.00 0.00 34 GLU A O 17
ATOM 27903 N N . GLY A 1 37 ? 9.174 -26.445 32.239 1.00 0.00 35 GLY A N 17
ATOM 27904 C CA . GLY A 1 37 ? 9.861 -25.154 32.247 1.00 0.00 35 GLY A CA 17
ATOM 27905 C C . GLY A 1 37 ? 9.454 -24.254 31.077 1.00 0.00 35 GLY A C 17
ATOM 27906 O O . GLY A 1 37 ? 10.212 -23.365 30.675 1.00 0.00 35 GLY A O 17
ATOM 27910 N N . VAL A 1 38 ? 8.242 -24.493 30.533 1.00 0.00 36 VAL A N 17
ATOM 27911 C CA . VAL A 1 38 ? 7.713 -23.787 29.342 1.00 0.00 36 VAL A CA 17
ATOM 27912 C C . VAL A 1 38 ? 6.387 -23.082 29.678 1.00 0.00 36 VAL A C 17
ATOM 27913 O O . VAL A 1 38 ? 5.672 -23.477 30.613 1.00 0.00 36 VAL A O 17
ATOM 27926 N N . ILE A 1 39 ? 6.081 -22.035 28.905 1.00 0.00 37 ILE A N 17
ATOM 27927 C CA . ILE A 1 39 ? 4.778 -21.366 28.921 1.00 0.00 37 ILE A CA 17
ATOM 27928 C C . ILE A 1 39 ? 3.899 -22.002 27.829 1.00 0.00 37 ILE A C 17
ATOM 27929 O O . ILE A 1 39 ? 4.277 -22.043 26.648 1.00 0.00 37 ILE A O 17
ATOM 27945 N N . VAL A 1 40 ? 2.751 -22.527 28.256 1.00 0.00 38 VAL A N 17
ATOM 27946 C CA . VAL A 1 40 ? 1.785 -23.227 27.399 1.00 0.00 38 VAL A CA 17
ATOM 27947 C C . VAL A 1 40 ? 0.563 -22.316 27.149 1.00 0.00 38 VAL A C 17
ATOM 27948 O O . VAL A 1 40 ? -0.031 -21.790 28.088 1.00 0.00 38 VAL A O 17
ATOM 27961 N N . PHE A 1 41 ? 0.207 -22.144 25.868 1.00 0.00 39 PHE A N 17
ATOM 27962 C CA . PHE A 1 41 ? -0.842 -21.217 25.409 1.00 0.00 39 PHE A CA 17
ATOM 27963 C C . PHE A 1 41 ? -2.048 -22.013 24.866 1.00 0.00 39 PHE A C 17
ATOM 27964 O O . PHE A 1 41 ? -2.018 -22.489 23.727 1.00 0.00 39 PHE A O 17
ATOM 27981 N N . ILE A 1 42 ? -3.088 -22.176 25.700 1.00 0.00 40 ILE A N 17
ATOM 27982 C CA . ILE A 1 42 ? -4.311 -22.922 25.339 1.00 0.00 40 ILE A CA 17
ATOM 27983 C C . ILE A 1 42 ? -5.227 -22.056 24.440 1.00 0.00 40 ILE A C 17
ATOM 27984 O O . ILE A 1 42 ? -5.717 -20.993 24.860 1.00 0.00 40 ILE A O 17
ATOM 28000 N N . LEU A 1 43 ? -5.439 -22.529 23.202 1.00 0.00 41 LEU A N 17
ATOM 28001 C CA . LEU A 1 43 ? -6.255 -21.836 22.185 1.00 0.00 41 LEU A CA 17
ATOM 28002 C C . LEU A 1 43 ? -7.756 -22.082 22.383 1.00 0.00 41 LEU A C 17
ATOM 28003 O O . LEU A 1 43 ? -8.159 -22.930 23.179 1.00 0.00 41 LEU A O 17
ATOM 28019 N N . ALA A 1 44 ? -8.573 -21.333 21.624 1.00 0.00 42 ALA A N 17
ATOM 28020 C CA . ALA A 1 44 ? -10.043 -21.483 21.607 1.00 0.00 42 ALA A CA 17
ATOM 28021 C C . ALA A 1 44 ? -10.464 -22.839 20.997 1.00 0.00 42 ALA A C 17
ATOM 28022 O O . ALA A 1 44 ? -11.528 -23.365 21.317 1.00 0.00 42 ALA A O 17
ATOM 28029 N N . ASN A 1 45 ? -9.615 -23.377 20.100 1.00 0.00 43 ASN A N 17
ATOM 28030 C CA . ASN A 1 45 ? -9.780 -24.750 19.554 1.00 0.00 43 ASN A CA 17
ATOM 28031 C C . ASN A 1 45 ? -9.165 -25.804 20.515 1.00 0.00 43 ASN A C 17
ATOM 28032 O O . ASN A 1 45 ? -9.299 -27.017 20.283 1.00 0.00 43 ASN A O 17
ATOM 28043 N N . ASP A 1 46 ? -8.481 -25.296 21.560 1.00 0.00 44 ASP A N 17
ATOM 28044 C CA . ASP A 1 46 ? -7.745 -26.077 22.575 1.00 0.00 44 ASP A CA 17
ATOM 28045 C C . ASP A 1 46 ? -6.507 -26.757 21.982 1.00 0.00 44 ASP A C 17
ATOM 28046 O O . ASP A 1 46 ? -6.321 -27.978 22.079 1.00 0.00 44 ASP A O 17
ATOM 28055 N N . ARG A 1 47 ? -5.689 -25.937 21.311 1.00 0.00 45 ARG A N 17
ATOM 28056 C CA . ARG A 1 47 ? -4.308 -26.290 20.943 1.00 0.00 45 ARG A CA 17
ATOM 28057 C C . ARG A 1 47 ? -3.347 -25.592 21.915 1.00 0.00 45 ARG A C 17
ATOM 28058 O O . ARG A 1 47 ? -3.454 -24.388 22.126 1.00 0.00 45 ARG A O 17
ATOM 28079 N N . GLU A 1 48 ? -2.413 -26.356 22.487 1.00 0.00 46 GLU A N 17
ATOM 28080 C CA . GLU A 1 48 ? -1.437 -25.849 23.452 1.00 0.00 46 GLU A CA 17
ATOM 28081 C C . GLU A 1 48 ? -0.117 -25.492 22.728 1.00 0.00 46 GLU A C 17
ATOM 28082 O O . GLU A 1 48 ? 0.646 -26.386 22.337 1.00 0.00 46 GLU A O 17
ATOM 28094 N N . LEU A 1 49 ? 0.126 -24.182 22.524 1.00 0.00 47 LEU A N 17
ATOM 28095 C CA . LEU A 1 49 ? 1.392 -23.675 21.954 1.00 0.00 47 LEU A CA 17
ATOM 28096 C C . LEU A 1 49 ? 2.466 -23.646 23.051 1.00 0.00 47 LEU A C 17
ATOM 28097 O O . LEU A 1 49 ? 2.308 -22.990 24.077 1.00 0.00 47 LEU A O 17
ATOM 28113 N N . LYS A 1 50 ? 3.558 -24.364 22.800 1.00 0.00 48 LYS A N 17
ATOM 28114 C CA . LYS A 1 50 ? 4.554 -24.717 23.815 1.00 0.00 48 LYS A CA 17
ATOM 28115 C C . LYS A 1 50 ? 5.904 -24.068 23.476 1.00 0.00 48 LYS A C 17
ATOM 28116 O O . LYS A 1 50 ? 6.616 -24.513 22.567 1.00 0.00 48 LYS A O 17
ATOM 28135 N N . PHE A 1 51 ? 6.212 -22.971 24.185 1.00 0.00 49 PHE A N 17
ATOM 28136 C CA . PHE A 1 51 ? 7.455 -22.194 24.014 1.00 0.00 49 PHE A CA 17
ATOM 28137 C C . PHE A 1 51 ? 8.048 -21.891 25.398 1.00 0.00 49 PHE A C 17
ATOM 28138 O O . PHE A 1 51 ? 7.298 -21.682 26.352 1.00 0.00 49 PHE A O 17
ATOM 28155 N N . ARG A 1 52 ? 9.391 -21.862 25.503 1.00 0.00 50 ARG A N 17
ATOM 28156 C CA . ARG A 1 52 ? 10.073 -21.497 26.762 1.00 0.00 50 ARG A CA 17
ATOM 28157 C C . ARG A 1 52 ? 9.977 -19.966 26.972 1.00 0.00 50 ARG A C 17
ATOM 28158 O O . ARG A 1 52 ? 9.803 -19.223 26.000 1.00 0.00 50 ARG A O 17
ATOM 28179 N N . PRO A 1 53 ? 10.034 -19.477 28.246 1.00 0.00 51 PRO A N 17
ATOM 28180 C CA . PRO A 1 53 ? 10.247 -18.045 28.551 1.00 0.00 51 PRO A CA 17
ATOM 28181 C C . PRO A 1 53 ? 11.393 -17.373 27.729 1.00 0.00 51 PRO A C 17
ATOM 28182 O O . PRO A 1 53 ? 11.235 -16.243 27.261 1.00 0.00 51 PRO A O 17
ATOM 28193 N N . ASP A 1 54 ? 12.519 -18.098 27.526 1.00 0.00 52 ASP A N 17
ATOM 28194 C CA . ASP A 1 54 ? 13.696 -17.585 26.763 1.00 0.00 52 ASP A CA 17
ATOM 28195 C C . ASP A 1 54 ? 13.375 -17.359 25.269 1.00 0.00 52 ASP A C 17
ATOM 28196 O O . ASP A 1 54 ? 14.017 -16.529 24.612 1.00 0.00 52 ASP A O 17
ATOM 28205 N N . ASP A 1 55 ? 12.416 -18.144 24.739 1.00 0.00 53 ASP A N 17
ATOM 28206 C CA . ASP A 1 55 ? 11.887 -17.962 23.371 1.00 0.00 53 ASP A CA 17
ATOM 28207 C C . ASP A 1 55 ? 11.290 -16.555 23.222 1.00 0.00 53 ASP A C 17
ATOM 28208 O O . ASP A 1 55 ? 11.648 -15.801 22.319 1.00 0.00 53 ASP A O 17
ATOM 28217 N N . LEU A 1 56 ? 10.433 -16.212 24.189 1.00 0.00 54 LEU A N 17
ATOM 28218 C CA . LEU A 1 56 ? 9.489 -15.094 24.092 1.00 0.00 54 LEU A CA 17
ATOM 28219 C C . LEU A 1 56 ? 10.120 -13.770 24.555 1.00 0.00 54 LEU A C 17
ATOM 28220 O O . LEU A 1 56 ? 10.910 -13.741 25.504 1.00 0.00 54 LEU A O 17
ATOM 28236 N N . GLN A 1 57 ? 9.733 -12.677 23.868 1.00 0.00 55 GLN A N 17
ATOM 28237 C CA . GLN A 1 57 ? 10.182 -11.302 24.166 1.00 0.00 55 GLN A CA 17
ATOM 28238 C C . GLN A 1 57 ? 9.706 -10.892 25.579 1.00 0.00 55 GLN A C 17
ATOM 28239 O O . GLN A 1 57 ? 10.471 -10.308 26.355 1.00 0.00 55 GLN A O 17
ATOM 28253 N N . ALA A 1 58 ? 8.430 -11.234 25.883 1.00 0.00 56 ALA A N 17
ATOM 28254 C CA . ALA A 1 58 ? 7.773 -10.906 27.168 1.00 0.00 56 ALA A CA 17
ATOM 28255 C C . ALA A 1 58 ? 8.583 -11.411 28.370 1.00 0.00 56 ALA A C 17
ATOM 28256 O O . ALA A 1 58 ? 8.816 -10.685 29.346 1.00 0.00 56 ALA A O 17
ATOM 28263 N N . THR A 1 59 ? 9.065 -12.645 28.244 1.00 0.00 57 THR A N 17
ATOM 28264 C CA . THR A 1 59 ? 9.490 -13.462 29.385 1.00 0.00 57 THR A CA 17
ATOM 28265 C C . THR A 1 59 ? 10.956 -13.870 29.332 1.00 0.00 57 THR A C 17
ATOM 28266 O O . THR A 1 59 ? 11.367 -14.801 30.039 1.00 0.00 57 THR A O 17
ATOM 28277 N N . TYR A 1 60 ? 11.742 -13.159 28.521 1.00 0.00 58 TYR A N 17
ATOM 28278 C CA . TYR A 1 60 ? 13.174 -13.421 28.370 1.00 0.00 58 TYR A CA 17
ATOM 28279 C C . TYR A 1 60 ? 13.918 -13.056 29.681 1.00 0.00 58 TYR A C 17
ATOM 28280 O O . TYR A 1 60 ? 14.329 -11.911 29.890 1.00 0.00 58 TYR A O 17
ATOM 28298 N N . GLY A 1 61 ? 14.020 -14.051 30.579 1.00 0.00 59 GLY A N 17
ATOM 28299 C CA . GLY A 1 61 ? 14.612 -13.867 31.908 1.00 0.00 59 GLY A CA 17
ATOM 28300 C C . GLY A 1 61 ? 13.604 -13.503 32.997 1.00 0.00 59 GLY A C 17
ATOM 28301 O O . GLY A 1 61 ? 14.001 -13.023 34.062 1.00 0.00 59 GLY A O 17
ATOM 28305 N N . ALA A 1 62 ? 12.298 -13.724 32.739 1.00 0.00 60 ALA A N 17
ATOM 28306 C CA . ALA A 1 62 ? 11.227 -13.461 33.730 1.00 0.00 60 ALA A CA 17
ATOM 28307 C C . ALA A 1 62 ? 11.035 -14.675 34.659 1.00 0.00 60 ALA A C 17
ATOM 28308 O O . ALA A 1 62 ? 11.252 -15.816 34.242 1.00 0.00 60 ALA A O 17
ATOM 28315 N N . THR A 1 63 ? 10.617 -14.420 35.907 1.00 0.00 61 THR A N 17
ATOM 28316 C CA . THR A 1 63 ? 10.427 -15.467 36.929 1.00 0.00 61 THR A CA 17
ATOM 28317 C C . THR A 1 63 ? 9.004 -16.084 36.837 1.00 0.00 61 THR A C 17
ATOM 28318 O O . THR A 1 63 ? 8.061 -15.382 36.465 1.00 0.00 61 THR A O 17
ATOM 28329 N N . PRO A 1 64 ? 8.842 -17.419 37.161 1.00 0.00 62 PRO A N 17
ATOM 28330 C CA . PRO A 1 64 ? 7.533 -18.136 37.077 1.00 0.00 62 PRO A CA 17
ATOM 28331 C C . PRO A 1 64 ? 6.387 -17.487 37.891 1.00 0.00 62 PRO A C 17
ATOM 28332 O O . PRO A 1 64 ? 5.215 -17.668 37.546 1.00 0.00 62 PRO A O 17
ATOM 28343 N N . GLU A 1 65 ? 6.739 -16.735 38.953 1.00 0.00 63 GLU A N 17
ATOM 28344 C CA . GLU A 1 65 ? 5.760 -15.996 39.788 1.00 0.00 63 GLU A CA 17
ATOM 28345 C C . GLU A 1 65 ? 5.003 -14.927 38.961 1.00 0.00 63 GLU A C 17
ATOM 28346 O O . GLU A 1 65 ? 3.834 -14.637 39.221 1.00 0.00 63 GLU A O 17
ATOM 28358 N N . GLN A 1 66 ? 5.695 -14.370 37.953 1.00 0.00 64 GLN A N 17
ATOM 28359 C CA . GLN A 1 66 ? 5.142 -13.357 37.029 1.00 0.00 64 GLN A CA 17
ATOM 28360 C C . GLN A 1 66 ? 4.291 -14.023 35.919 1.00 0.00 64 GLN A C 17
ATOM 28361 O O . GLN A 1 66 ? 3.450 -13.378 35.285 1.00 0.00 64 GLN A O 17
ATOM 28375 N N . LEU A 1 67 ? 4.530 -15.331 35.716 1.00 0.00 65 LEU A N 17
ATOM 28376 C CA . LEU A 1 67 ? 3.914 -16.148 34.641 1.00 0.00 65 LEU A CA 17
ATOM 28377 C C . LEU A 1 67 ? 2.734 -16.982 35.202 1.00 0.00 65 LEU A C 17
ATOM 28378 O O . LEU A 1 67 ? 2.268 -17.928 34.562 1.00 0.00 65 LEU A O 17
ATOM 28394 N N . ARG A 1 68 ? 2.289 -16.635 36.424 1.00 0.00 66 ARG A N 17
ATOM 28395 C CA . ARG A 1 68 ? 1.004 -17.100 36.996 1.00 0.00 66 ARG A CA 17
ATOM 28396 C C . ARG A 1 68 ? -0.058 -16.042 36.659 1.00 0.00 66 ARG A C 17
ATOM 28397 O O . ARG A 1 68 ? -1.128 -16.325 36.102 1.00 0.00 66 ARG A O 17
ATOM 28418 N N . GLU A 1 69 ? 0.320 -14.803 36.998 1.00 0.00 67 GLU A N 17
ATOM 28419 C CA . GLU A 1 69 ? -0.513 -13.602 36.883 1.00 0.00 67 GLU A CA 17
ATOM 28420 C C . GLU A 1 69 ? -0.394 -13.038 35.456 1.00 0.00 67 GLU A C 17
ATOM 28421 O O . GLU A 1 69 ? 0.549 -12.322 35.101 1.00 0.00 67 GLU A O 17
ATOM 28433 N N . ILE A 1 70 ? -1.366 -13.448 34.634 1.00 0.00 68 ILE A N 17
ATOM 28434 C CA . ILE A 1 70 ? -1.382 -13.258 33.177 1.00 0.00 68 ILE A CA 17
ATOM 28435 C C . ILE A 1 70 ? -2.785 -12.751 32.737 1.00 0.00 68 ILE A C 17
ATOM 28436 O O . ILE A 1 70 ? -3.784 -13.033 33.410 1.00 0.00 68 ILE A O 17
ATOM 28452 N N . GLU A 1 71 ? -2.836 -11.996 31.621 1.00 0.00 69 GLU A N 17
ATOM 28453 C CA . GLU A 1 71 ? -4.093 -11.577 30.959 1.00 0.00 69 GLU A CA 17
ATOM 28454 C C . GLU A 1 71 ? -3.980 -11.905 29.456 1.00 0.00 69 GLU A C 17
ATOM 28455 O O . GLU A 1 71 ? -2.871 -12.012 28.950 1.00 0.00 69 GLU A O 17
ATOM 28467 N N . ILE A 1 72 ? -5.116 -12.088 28.754 1.00 0.00 70 ILE A N 17
ATOM 28468 C CA . ILE A 1 72 ? -5.129 -12.266 27.277 1.00 0.00 70 ILE A CA 17
ATOM 28469 C C . ILE A 1 72 ? -4.884 -10.887 26.599 1.00 0.00 70 ILE A C 17
ATOM 28470 O O . ILE A 1 72 ? -5.158 -9.841 27.212 1.00 0.00 70 ILE A O 17
ATOM 28486 N N . SER A 1 73 ? -4.353 -10.898 25.353 1.00 0.00 71 SER A N 17
ATOM 28487 C CA . SER A 1 73 ? -3.954 -9.675 24.615 1.00 0.00 71 SER A CA 17
ATOM 28488 C C . SER A 1 73 ? -5.116 -8.658 24.464 1.00 0.00 71 SER A C 17
ATOM 28489 O O . SER A 1 73 ? -6.293 -9.045 24.510 1.00 0.00 71 SER A O 17
ATOM 28497 N N . PRO A 1 74 ? -4.799 -7.332 24.259 1.00 0.00 72 PRO A N 17
ATOM 28498 C CA . PRO A 1 74 ? -5.829 -6.306 23.961 1.00 0.00 72 PRO A CA 17
ATOM 28499 C C . PRO A 1 74 ? -6.457 -6.500 22.552 1.00 0.00 72 PRO A C 17
ATOM 28500 O O . PRO A 1 74 ? -7.472 -5.876 22.226 1.00 0.00 72 PRO A O 17
ATOM 28511 N N . SER A 1 75 ? -5.827 -7.366 21.733 1.00 0.00 73 SER A N 17
ATOM 28512 C CA . SER A 1 75 ? -6.358 -7.791 20.419 1.00 0.00 73 SER A CA 17
ATOM 28513 C C . SER A 1 75 ? -7.216 -9.078 20.558 1.00 0.00 73 SER A C 17
ATOM 28514 O O . SER A 1 75 ? -7.988 -9.417 19.651 1.00 0.00 73 SER A O 17
ATOM 28522 N N . GLY A 1 76 ? -7.036 -9.802 21.689 1.00 0.00 74 GLY A N 17
ATOM 28523 C CA . GLY A 1 76 ? -7.738 -11.072 21.960 1.00 0.00 74 GLY A CA 17
ATOM 28524 C C . GLY A 1 76 ? -7.089 -12.287 21.276 1.00 0.00 74 GLY A C 17
ATOM 28525 O O . GLY A 1 76 ? -7.423 -13.433 21.594 1.00 0.00 74 GLY A O 17
ATOM 28529 N N . LEU A 1 77 ? -6.164 -12.020 20.329 1.00 0.00 75 LEU A N 17
ATOM 28530 C CA . LEU A 1 77 ? -5.409 -13.052 19.606 1.00 0.00 75 LEU A CA 17
ATOM 28531 C C . LEU A 1 77 ? -4.441 -13.769 20.559 1.00 0.00 75 LEU A C 17
ATOM 28532 O O . LEU A 1 77 ? -4.666 -14.919 20.923 1.00 0.00 75 LEU A O 17
ATOM 28548 N N . GLY A 1 78 ? -3.367 -13.065 20.968 1.00 0.00 76 GLY A N 17
ATOM 28549 C CA . GLY A 1 78 ? -2.308 -13.653 21.795 1.00 0.00 76 GLY A CA 17
ATOM 28550 C C . GLY A 1 78 ? -2.516 -13.410 23.267 1.00 0.00 76 GLY A C 17
ATOM 28551 O O . GLY A 1 78 ? -3.643 -13.504 23.765 1.00 0.00 76 GLY A O 17
ATOM 28555 N N . VAL A 1 79 ? -1.430 -13.078 23.963 1.00 0.00 77 VAL A N 17
ATOM 28556 C CA . VAL A 1 79 ? -1.450 -12.834 25.404 1.00 0.00 77 VAL A CA 17
ATOM 28557 C C . VAL A 1 79 ? -0.914 -11.427 25.693 1.00 0.00 77 VAL A C 17
ATOM 28558 O O . VAL A 1 79 ? -0.300 -10.805 24.832 1.00 0.00 77 VAL A O 17
ATOM 28571 N N . TYR A 1 80 ? -1.160 -10.948 26.909 1.00 0.00 78 TYR A N 17
ATOM 28572 C CA . TYR A 1 80 ? -0.557 -9.730 27.445 1.00 0.00 78 TYR A CA 17
ATOM 28573 C C . TYR A 1 80 ? -0.234 -9.966 28.927 1.00 0.00 78 TYR A C 17
ATOM 28574 O O . TYR A 1 80 ? -1.132 -9.972 29.781 1.00 0.00 78 TYR A O 17
ATOM 28592 N N . PHE A 1 81 ? 1.051 -10.208 29.226 1.00 0.00 79 PHE A N 17
ATOM 28593 C CA . PHE A 1 81 ? 1.517 -10.325 30.611 1.00 0.00 79 PHE A CA 17
ATOM 28594 C C . PHE A 1 81 ? 1.620 -8.920 31.201 1.00 0.00 79 PHE A C 17
ATOM 28595 O O . PHE A 1 81 ? 2.595 -8.197 30.974 1.00 0.00 79 PHE A O 17
ATOM 28612 N N . GLU A 1 82 ? 0.559 -8.557 31.912 1.00 0.00 80 GLU A N 17
ATOM 28613 C CA . GLU A 1 82 ? 0.368 -7.222 32.505 1.00 0.00 80 GLU A CA 17
ATOM 28614 C C . GLU A 1 82 ? 1.446 -6.940 33.577 1.00 0.00 80 GLU A C 17
ATOM 28615 O O . GLU A 1 82 ? 1.883 -5.797 33.755 1.00 0.00 80 GLU A O 17
ATOM 28627 N N . THR A 1 83 ? 1.873 -8.023 34.257 1.00 0.00 81 THR A N 17
ATOM 28628 C CA . THR A 1 83 ? 2.974 -8.008 35.240 1.00 0.00 81 THR A CA 17
ATOM 28629 C C . THR A 1 83 ? 4.291 -7.514 34.601 1.00 0.00 81 THR A C 17
ATOM 28630 O O . THR A 1 83 ? 5.095 -6.829 35.239 1.00 0.00 81 THR A O 17
ATOM 28641 N N . LEU A 1 84 ? 4.495 -7.887 33.324 1.00 0.00 82 LEU A N 17
ATOM 28642 C CA . LEU A 1 84 ? 5.720 -7.571 32.558 1.00 0.00 82 LEU A CA 17
ATOM 28643 C C . LEU A 1 84 ? 5.508 -6.331 31.672 1.00 0.00 82 LEU A C 17
ATOM 28644 O O . LEU A 1 84 ? 6.472 -5.808 31.095 1.00 0.00 82 LEU A O 17
ATOM 28660 N N . GLU A 1 85 ? 4.225 -5.905 31.551 1.00 0.00 83 GLU A N 17
ATOM 28661 C CA . GLU A 1 85 ? 3.773 -4.830 30.635 1.00 0.00 83 GLU A CA 17
ATOM 28662 C C . GLU A 1 85 ? 4.102 -5.181 29.166 1.00 0.00 83 GLU A C 17
ATOM 28663 O O . GLU A 1 85 ? 4.231 -4.294 28.315 1.00 0.00 83 GLU A O 17
ATOM 28675 N N . GLU A 1 86 ? 4.180 -6.492 28.873 1.00 0.00 84 GLU A N 17
ATOM 28676 C CA . GLU A 1 86 ? 4.620 -7.000 27.562 1.00 0.00 84 GLU A CA 17
ATOM 28677 C C . GLU A 1 86 ? 3.691 -8.127 27.091 1.00 0.00 84 GLU A C 17
ATOM 28678 O O . GLU A 1 86 ? 3.143 -8.874 27.909 1.00 0.00 84 GLU A O 17
ATOM 28690 N N . ASP A 1 87 ? 3.540 -8.254 25.765 1.00 0.00 85 ASP A N 17
ATOM 28691 C CA . ASP A 1 87 ? 2.640 -9.235 25.139 1.00 0.00 85 ASP A CA 17
ATOM 28692 C C . ASP A 1 87 ? 3.446 -10.340 24.433 1.00 0.00 85 ASP A C 17
ATOM 28693 O O . ASP A 1 87 ? 4.643 -10.174 24.154 1.00 0.00 85 ASP A O 17
ATOM 28702 N N . VAL A 1 88 ? 2.777 -11.481 24.187 1.00 0.00 86 VAL A N 17
ATOM 28703 C CA . VAL A 1 88 ? 3.290 -12.565 23.327 1.00 0.00 86 VAL A CA 17
ATOM 28704 C C . VAL A 1 88 ? 2.240 -12.801 22.225 1.00 0.00 86 VAL A C 17
ATOM 28705 O O . VAL A 1 88 ? 1.178 -13.387 22.484 1.00 0.00 86 VAL A O 17
ATOM 28718 N N . SER A 1 89 ? 2.525 -12.279 21.013 1.00 0.00 87 SER A N 17
ATOM 28719 C CA . SER A 1 89 ? 1.589 -12.307 19.872 1.00 0.00 87 SER A CA 17
ATOM 28720 C C . SER A 1 89 ? 1.322 -13.740 19.396 1.00 0.00 87 SER A C 17
ATOM 28721 O O . SER A 1 89 ? 2.269 -14.491 19.137 1.00 0.00 87 SER A O 17
ATOM 28729 N N . LEU A 1 90 ? 0.025 -14.106 19.276 1.00 0.00 88 LEU A N 17
ATOM 28730 C CA . LEU A 1 90 ? -0.395 -15.459 18.857 1.00 0.00 88 LEU A CA 17
ATOM 28731 C C . LEU A 1 90 ? 0.036 -15.744 17.425 1.00 0.00 88 LEU A C 17
ATOM 28732 O O . LEU A 1 90 ? 0.632 -16.778 17.134 1.00 0.00 88 LEU A O 17
ATOM 28748 N N . ILE A 1 91 ? -0.311 -14.792 16.549 1.00 0.00 89 ILE A N 17
ATOM 28749 C CA . ILE A 1 91 ? 0.000 -14.844 15.114 1.00 0.00 89 ILE A CA 17
ATOM 28750 C C . ILE A 1 91 ? 1.509 -14.950 14.928 1.00 0.00 89 ILE A C 17
ATOM 28751 O O . ILE A 1 91 ? 1.985 -15.701 14.077 1.00 0.00 89 ILE A O 17
ATOM 28767 N N . GLY A 1 92 ? 2.232 -14.238 15.804 1.00 0.00 90 GLY A N 17
ATOM 28768 C CA . GLY A 1 92 ? 3.672 -14.339 15.893 1.00 0.00 90 GLY A CA 17
ATOM 28769 C C . GLY A 1 92 ? 4.129 -15.778 16.151 1.00 0.00 90 GLY A C 17
ATOM 28770 O O . GLY A 1 92 ? 4.929 -16.308 15.397 1.00 0.00 90 GLY A O 17
ATOM 28774 N N . LEU A 1 93 ? 3.555 -16.426 17.181 1.00 0.00 91 LEU A N 17
ATOM 28775 C CA . LEU A 1 93 ? 3.893 -17.824 17.556 1.00 0.00 91 LEU A CA 17
ATOM 28776 C C . LEU A 1 93 ? 3.621 -18.808 16.398 1.00 0.00 91 LEU A C 17
ATOM 28777 O O . LEU A 1 93 ? 4.352 -19.787 16.213 1.00 0.00 91 LEU A O 17
ATOM 28793 N N . LEU A 1 94 ? 2.571 -18.511 15.616 1.00 0.00 92 LEU A N 17
ATOM 28794 C CA . LEU A 1 94 ? 2.154 -19.309 14.446 1.00 0.00 92 LEU A CA 17
ATOM 28795 C C . LEU A 1 94 ? 3.119 -19.093 13.253 1.00 0.00 92 LEU A C 17
ATOM 28796 O O . LEU A 1 94 ? 3.305 -19.992 12.424 1.00 0.00 92 LEU A O 17
ATOM 28812 N N . GLU A 1 95 ? 3.725 -17.892 13.187 1.00 0.00 93 GLU A N 17
ATOM 28813 C CA . GLU A 1 95 ? 4.778 -17.550 12.197 1.00 0.00 93 GLU A CA 17
ATOM 28814 C C . GLU A 1 95 ? 6.163 -18.065 12.663 1.00 0.00 93 GLU A C 17
ATOM 28815 O O . GLU A 1 95 ? 7.069 -18.264 11.844 1.00 0.00 93 GLU A O 17
ATOM 28827 N N . GLY A 1 96 ? 6.309 -18.261 13.989 1.00 0.00 94 GLY A N 17
ATOM 28828 C CA . GLY A 1 96 ? 7.611 -18.528 14.625 1.00 0.00 94 GLY A CA 17
ATOM 28829 C C . GLY A 1 96 ? 8.216 -17.266 15.267 1.00 0.00 94 GLY A C 17
ATOM 28830 O O . GLY A 1 96 ? 9.222 -17.342 15.979 1.00 0.00 94 GLY A O 17
ATOM 28834 N N . ARG A 1 97 ? 7.583 -16.110 14.988 1.00 0.00 95 ARG A N 17
ATOM 28835 C CA . ARG A 1 97 ? 7.945 -14.787 15.529 1.00 0.00 95 ARG A CA 17
ATOM 28836 C C . ARG A 1 97 ? 7.695 -14.737 17.062 1.00 0.00 95 ARG A C 17
ATOM 28837 O O . ARG A 1 97 ? 6.558 -14.636 17.526 1.00 0.00 95 ARG A O 17
ATOM 28858 N N . ARG A 1 98 ? 8.773 -14.826 17.829 1.00 0.00 96 ARG A N 17
ATOM 28859 C CA . ARG A 1 98 ? 8.735 -14.856 19.307 1.00 0.00 96 ARG A CA 17
ATOM 28860 C C . ARG A 1 98 ? 8.824 -13.444 19.920 1.00 0.00 96 ARG A C 17
ATOM 28861 O O . ARG A 1 98 ? 8.490 -13.245 21.098 1.00 0.00 96 ARG A O 17
ATOM 28882 N N . GLY A 1 99 ? 9.294 -12.485 19.112 1.00 0.00 97 GLY A N 17
ATOM 28883 C CA . GLY A 1 99 ? 9.378 -11.079 19.508 1.00 0.00 97 GLY A CA 17
ATOM 28884 C C . GLY A 1 99 ? 9.530 -10.198 18.291 1.00 0.00 97 GLY A C 17
ATOM 28885 O O . GLY A 1 99 ? 8.934 -10.487 17.254 1.00 0.00 97 GLY A O 17
ATOM 28889 N N . SER A 1 100 ? 10.321 -9.122 18.403 1.00 0.00 98 SER A N 17
ATOM 28890 C CA . SER A 1 100 ? 10.735 -8.340 17.223 1.00 0.00 98 SER A CA 17
ATOM 28891 C C . SER A 1 100 ? 11.671 -9.214 16.364 1.00 0.00 98 SER A C 17
ATOM 28892 O O . SER A 1 100 ? 12.480 -9.963 16.919 1.00 0.00 98 SER A O 17
ATOM 28900 N N . ALA A 1 101 ? 11.528 -9.149 15.026 1.00 0.00 99 ALA A N 17
ATOM 28901 C CA . ALA A 1 101 ? 12.424 -9.858 14.078 1.00 0.00 99 ALA A CA 17
ATOM 28902 C C . ALA A 1 101 ? 13.889 -9.423 14.296 1.00 0.00 99 ALA A C 17
ATOM 28903 O O . ALA A 1 101 ? 14.824 -10.246 14.258 1.00 0.00 99 ALA A O 17
ATOM 28910 N N . LYS A 1 102 ? 14.038 -8.119 14.574 1.00 0.00 100 LYS A N 17
ATOM 28911 C CA . LYS A 1 102 ? 15.299 -7.496 14.994 1.00 0.00 100 LYS A CA 17
ATOM 28912 C C . LYS A 1 102 ? 15.827 -8.182 16.276 1.00 0.00 100 LYS A C 17
ATOM 28913 O O . LYS A 1 102 ? 16.928 -8.727 16.278 1.00 0.00 100 LYS A O 17
ATOM 28932 N N . TRP A 1 103 ? 14.969 -8.208 17.320 1.00 0.00 101 TRP A N 17
ATOM 28933 C CA . TRP A 1 103 ? 15.271 -8.816 18.649 1.00 0.00 101 TRP A CA 17
ATOM 28934 C C . TRP A 1 103 ? 15.732 -10.286 18.519 1.00 0.00 101 TRP A C 17
ATOM 28935 O O . TRP A 1 103 ? 16.666 -10.702 19.194 1.00 0.00 101 TRP A O 17
ATOM 28956 N N . MET A 1 104 ? 15.071 -11.053 17.632 1.00 0.00 102 MET A N 17
ATOM 28957 C CA . MET A 1 104 ? 15.353 -12.497 17.444 1.00 0.00 102 MET A CA 17
ATOM 28958 C C . MET A 1 104 ? 16.697 -12.719 16.724 1.00 0.00 102 MET A C 17
ATOM 28959 O O . MET A 1 104 ? 17.323 -13.773 16.887 1.00 0.00 102 MET A O 17
ATOM 28973 N N . ALA A 1 105 ? 17.138 -11.716 15.941 1.00 0.00 103 ALA A N 17
ATOM 28974 C CA . ALA A 1 105 ? 18.450 -11.751 15.266 1.00 0.00 103 ALA A CA 17
ATOM 28975 C C . ALA A 1 105 ? 19.567 -11.377 16.263 1.00 0.00 103 ALA A C 17
ATOM 28976 O O . ALA A 1 105 ? 20.687 -11.892 16.189 1.00 0.00 103 ALA A O 17
ATOM 28983 N N . GLU A 1 106 ? 19.226 -10.480 17.214 1.00 0.00 104 GLU A N 17
ATOM 28984 C CA . GLU A 1 106 ? 20.164 -9.967 18.244 1.00 0.00 104 GLU A CA 17
ATOM 28985 C C . GLU A 1 106 ? 20.238 -10.911 19.445 1.00 0.00 104 GLU A C 17
ATOM 28986 O O . GLU A 1 106 ? 21.206 -10.886 20.210 1.00 0.00 104 GLU A O 17
ATOM 28998 N N . HIS A 1 107 ? 19.203 -11.749 19.600 1.00 0.00 105 HIS A N 17
ATOM 28999 C CA . HIS A 1 107 ? 19.123 -12.756 20.662 1.00 0.00 105 HIS A CA 17
ATOM 29000 C C . HIS A 1 107 ? 18.915 -14.117 19.990 1.00 0.00 105 HIS A C 17
ATOM 29001 O O . HIS A 1 107 ? 17.765 -14.572 19.853 1.00 0.00 105 HIS A O 17
ATOM 29016 N N . PRO A 1 108 ? 20.026 -14.747 19.464 1.00 0.00 106 PRO A N 17
ATOM 29017 C CA . PRO A 1 108 ? 19.961 -16.086 18.864 1.00 0.00 106 PRO A CA 17
ATOM 29018 C C . PRO A 1 108 ? 19.525 -17.144 19.889 1.00 0.00 106 PRO A C 17
ATOM 29019 O O . PRO A 1 108 ? 20.163 -17.318 20.931 1.00 0.00 106 PRO A O 17
ATOM 29030 N N . LEU A 1 109 ? 18.430 -17.831 19.575 1.00 0.00 107 LEU A N 17
ATOM 29031 C CA . LEU A 1 109 ? 17.793 -18.805 20.475 1.00 0.00 107 LEU A CA 17
ATOM 29032 C C . LEU A 1 109 ? 18.349 -20.221 20.216 1.00 0.00 107 LEU A C 17
ATOM 29033 O O . LEU A 1 109 ? 18.780 -20.521 19.095 1.00 0.00 107 LEU A O 17
ATOM 29049 N N . ALA A 1 110 ? 18.332 -21.080 21.261 1.00 0.00 108 ALA A N 17
ATOM 29050 C CA . ALA A 1 110 ? 18.565 -22.524 21.112 1.00 0.00 108 ALA A CA 17
ATOM 29051 C C . ALA A 1 110 ? 17.397 -23.137 20.302 1.00 0.00 108 ALA A C 17
ATOM 29052 O O . ALA A 1 110 ? 16.366 -23.540 20.857 1.00 0.00 108 ALA A O 17
ATOM 29059 N N . SER A 1 111 ? 17.565 -23.125 18.973 1.00 0.00 109 SER A N 17
ATOM 29060 C CA . SER A 1 111 ? 16.548 -23.532 18.002 1.00 0.00 109 SER A CA 17
ATOM 29061 C C . SER A 1 111 ? 17.248 -24.345 16.886 1.00 0.00 109 SER A C 17
ATOM 29062 O O . SER A 1 111 ? 17.208 -25.594 16.931 1.00 0.00 109 SER A O 17
ATOM 29071 N N . MET A 1 3 ? -4.294 -4.904 -3.863 1.00 0.00 1 MET A N 18
ATOM 29072 C CA . MET A 1 3 ? -5.157 -3.731 -3.610 1.00 0.00 1 MET A CA 18
ATOM 29073 C C . MET A 1 3 ? -4.850 -3.143 -2.212 1.00 0.00 1 MET A C 18
ATOM 29074 O O . MET A 1 3 ? -5.557 -3.391 -1.227 1.00 0.00 1 MET A O 18
ATOM 29089 N N . GLU A 1 4 ? -3.734 -2.392 -2.118 1.00 0.00 2 GLU A N 18
ATOM 29090 C CA . GLU A 1 4 ? -3.268 -1.785 -0.848 1.00 0.00 2 GLU A CA 18
ATOM 29091 C C . GLU A 1 4 ? -2.822 -0.339 -1.092 1.00 0.00 2 GLU A C 18
ATOM 29092 O O . GLU A 1 4 ? -2.244 -0.030 -2.143 1.00 0.00 2 GLU A O 18
ATOM 29104 N N . VAL A 1 5 ? -3.109 0.535 -0.116 1.00 0.00 3 VAL A N 18
ATOM 29105 C CA . VAL A 1 5 ? -2.534 1.886 -0.037 1.00 0.00 3 VAL A CA 18
ATOM 29106 C C . VAL A 1 5 ? -1.760 1.996 1.288 1.00 0.00 3 VAL A C 18
ATOM 29107 O O . VAL A 1 5 ? -2.042 1.254 2.243 1.00 0.00 3 VAL A O 18
ATOM 29120 N N . SER A 1 6 ? -0.782 2.910 1.334 1.00 0.00 4 SER A N 18
ATOM 29121 C CA . SER A 1 6 ? 0.098 3.111 2.508 1.00 0.00 4 SER A CA 18
ATOM 29122 C C . SER A 1 6 ? -0.615 3.878 3.642 1.00 0.00 4 SER A C 18
ATOM 29123 O O . SER A 1 6 ? -0.161 3.862 4.795 1.00 0.00 4 SER A O 18
ATOM 29131 N N . ALA A 1 7 ? -1.726 4.544 3.291 1.00 0.00 5 ALA A N 18
ATOM 29132 C CA . ALA A 1 7 ? -2.571 5.262 4.250 1.00 0.00 5 ALA A CA 18
ATOM 29133 C C . ALA A 1 7 ? -3.343 4.263 5.129 1.00 0.00 5 ALA A C 18
ATOM 29134 O O . ALA A 1 7 ? -4.041 3.392 4.615 1.00 0.00 5 ALA A O 18
ATOM 29141 N N . ASN A 1 8 ? -3.205 4.418 6.453 1.00 0.00 6 ASN A N 18
ATOM 29142 C CA . ASN A 1 8 ? -3.807 3.523 7.466 1.00 0.00 6 ASN A CA 18
ATOM 29143 C C . ASN A 1 8 ? -5.311 3.795 7.684 1.00 0.00 6 ASN A C 18
ATOM 29144 O O . ASN A 1 8 ? -5.925 3.168 8.552 1.00 0.00 6 ASN A O 18
ATOM 29155 N N . GLU A 1 9 ? -5.895 4.712 6.888 1.00 0.00 7 GLU A N 18
ATOM 29156 C CA . GLU A 1 9 ? -7.328 5.087 6.974 1.00 0.00 7 GLU A CA 18
ATOM 29157 C C . GLU A 1 9 ? -8.266 3.929 6.567 1.00 0.00 7 GLU A C 18
ATOM 29158 O O . GLU A 1 9 ? -9.437 3.901 6.970 1.00 0.00 7 GLU A O 18
ATOM 29170 N N . LEU A 1 10 ? -7.741 2.984 5.761 1.00 0.00 8 LEU A N 18
ATOM 29171 C CA . LEU A 1 10 ? -8.453 1.735 5.412 1.00 0.00 8 LEU A CA 18
ATOM 29172 C C . LEU A 1 10 ? -8.655 0.817 6.632 1.00 0.00 8 LEU A C 18
ATOM 29173 O O . LEU A 1 10 ? -9.470 -0.108 6.568 1.00 0.00 8 LEU A O 18
ATOM 29189 N N . GLU A 1 11 ? -7.875 1.081 7.712 1.00 0.00 9 GLU A N 18
ATOM 29190 C CA . GLU A 1 11 ? -7.851 0.319 8.998 1.00 0.00 9 GLU A CA 18
ATOM 29191 C C . GLU A 1 11 ? -7.760 -1.213 8.776 1.00 0.00 9 GLU A C 18
ATOM 29192 O O . GLU A 1 11 ? -8.266 -2.013 9.570 1.00 0.00 9 GLU A O 18
ATOM 29204 N N . ALA A 1 12 ? -7.028 -1.591 7.708 1.00 0.00 10 ALA A N 18
ATOM 29205 C CA . ALA A 1 12 ? -6.782 -2.997 7.336 1.00 0.00 10 ALA A CA 18
ATOM 29206 C C . ALA A 1 12 ? -5.968 -3.730 8.413 1.00 0.00 10 ALA A C 18
ATOM 29207 O O . ALA A 1 12 ? -5.968 -4.956 8.448 1.00 0.00 10 ALA A O 18
ATOM 29214 N N . ALA A 1 13 ? -5.282 -2.954 9.284 1.00 0.00 11 ALA A N 18
ATOM 29215 C CA . ALA A 1 13 ? -4.636 -3.474 10.501 1.00 0.00 11 ALA A CA 18
ATOM 29216 C C . ALA A 1 13 ? -5.664 -4.184 11.393 1.00 0.00 11 ALA A C 18
ATOM 29217 O O . ALA A 1 13 ? -5.469 -5.340 11.771 1.00 0.00 11 ALA A O 18
ATOM 29224 N N . SER A 1 14 ? -6.778 -3.480 11.681 1.00 0.00 12 SER A N 18
ATOM 29225 C CA . SER A 1 14 ? -7.900 -4.023 12.471 1.00 0.00 12 SER A CA 18
ATOM 29226 C C . SER A 1 14 ? -8.476 -5.275 11.793 1.00 0.00 12 SER A C 18
ATOM 29227 O O . SER A 1 14 ? -8.625 -6.321 12.438 1.00 0.00 12 SER A O 18
ATOM 29235 N N . SER A 1 15 ? -8.753 -5.148 10.479 1.00 0.00 13 SER A N 18
ATOM 29236 C CA . SER A 1 15 ? -9.304 -6.233 9.650 1.00 0.00 13 SER A CA 18
ATOM 29237 C C . SER A 1 15 ? -8.447 -7.504 9.744 1.00 0.00 13 SER A C 18
ATOM 29238 O O . SER A 1 15 ? -8.985 -8.605 9.860 1.00 0.00 13 SER A O 18
ATOM 29246 N N . ARG A 1 16 ? -7.108 -7.320 9.718 1.00 0.00 14 ARG A N 18
ATOM 29247 C CA . ARG A 1 16 ? -6.144 -8.422 9.868 1.00 0.00 14 ARG A CA 18
ATOM 29248 C C . ARG A 1 16 ? -6.385 -9.165 11.182 1.00 0.00 14 ARG A C 18
ATOM 29249 O O . ARG A 1 16 ? -6.721 -10.340 11.157 1.00 0.00 14 ARG A O 18
ATOM 29270 N N . MET A 1 17 ? -6.297 -8.424 12.308 1.00 0.00 15 MET A N 18
ATOM 29271 C CA . MET A 1 17 ? -6.342 -9.003 13.668 1.00 0.00 15 MET A CA 18
ATOM 29272 C C . MET A 1 17 ? -7.630 -9.835 13.866 1.00 0.00 15 MET A C 18
ATOM 29273 O O . MET A 1 17 ? -7.570 -10.968 14.339 1.00 0.00 15 MET A O 18
ATOM 29287 N N . GLU A 1 18 ? -8.770 -9.261 13.417 1.00 0.00 16 GLU A N 18
ATOM 29288 C CA . GLU A 1 18 ? -10.110 -9.894 13.483 1.00 0.00 16 GLU A CA 18
ATOM 29289 C C . GLU A 1 18 ? -10.150 -11.219 12.693 1.00 0.00 16 GLU A C 18
ATOM 29290 O O . GLU A 1 18 ? -10.599 -12.255 13.207 1.00 0.00 16 GLU A O 18
ATOM 29302 N N . MET A 1 19 ? -9.643 -11.176 11.445 1.00 0.00 17 MET A N 18
ATOM 29303 C CA . MET A 1 19 ? -9.644 -12.341 10.538 1.00 0.00 17 MET A CA 18
ATOM 29304 C C . MET A 1 19 ? -8.664 -13.422 11.019 1.00 0.00 17 MET A C 18
ATOM 29305 O O . MET A 1 19 ? -8.903 -14.600 10.805 1.00 0.00 17 MET A O 18
ATOM 29319 N N . LEU A 1 20 ? -7.585 -13.006 11.706 1.00 0.00 18 LEU A N 18
ATOM 29320 C CA . LEU A 1 20 ? -6.577 -13.925 12.269 1.00 0.00 18 LEU A CA 18
ATOM 29321 C C . LEU A 1 20 ? -7.163 -14.696 13.474 1.00 0.00 18 LEU A C 18
ATOM 29322 O O . LEU A 1 20 ? -6.821 -15.863 13.699 1.00 0.00 18 LEU A O 18
ATOM 29338 N N . GLN A 1 21 ? -8.047 -14.013 14.234 1.00 0.00 19 GLN A N 18
ATOM 29339 C CA . GLN A 1 21 ? -8.752 -14.590 15.397 1.00 0.00 19 GLN A CA 18
ATOM 29340 C C . GLN A 1 21 ? -9.707 -15.714 14.963 1.00 0.00 19 GLN A C 18
ATOM 29341 O O . GLN A 1 21 ? -9.715 -16.798 15.546 1.00 0.00 19 GLN A O 18
ATOM 29355 N N . ARG A 1 22 ? -10.500 -15.440 13.917 1.00 0.00 20 ARG A N 18
ATOM 29356 C CA . ARG A 1 22 ? -11.571 -16.352 13.468 1.00 0.00 20 ARG A CA 18
ATOM 29357 C C . ARG A 1 22 ? -11.061 -17.449 12.506 1.00 0.00 20 ARG A C 18
ATOM 29358 O O . ARG A 1 22 ? -11.651 -18.537 12.447 1.00 0.00 20 ARG A O 18
ATOM 29379 N N . GLU A 1 23 ? -9.968 -17.168 11.760 1.00 0.00 21 GLU A N 18
ATOM 29380 C CA . GLU A 1 23 ? -9.391 -18.137 10.801 1.00 0.00 21 GLU A CA 18
ATOM 29381 C C . GLU A 1 23 ? -8.528 -19.163 11.546 1.00 0.00 21 GLU A C 18
ATOM 29382 O O . GLU A 1 23 ? -8.728 -20.374 11.421 1.00 0.00 21 GLU A O 18
ATOM 29394 N N . TYR A 1 24 ? -7.563 -18.650 12.329 1.00 0.00 22 TYR A N 18
ATOM 29395 C CA . TYR A 1 24 ? -6.612 -19.486 13.069 1.00 0.00 22 TYR A CA 18
ATOM 29396 C C . TYR A 1 24 ? -7.198 -19.833 14.444 1.00 0.00 22 TYR A C 18
ATOM 29397 O O . TYR A 1 24 ? -7.734 -20.938 14.622 1.00 0.00 22 TYR A O 18
ATOM 29415 N N . SER A 1 25 ? -7.157 -18.863 15.382 1.00 0.00 23 SER A N 18
ATOM 29416 C CA . SER A 1 25 ? -7.616 -19.061 16.770 1.00 0.00 23 SER A CA 18
ATOM 29417 C C . SER A 1 25 ? -7.414 -17.778 17.594 1.00 0.00 23 SER A C 18
ATOM 29418 O O . SER A 1 25 ? -6.615 -16.904 17.229 1.00 0.00 23 SER A O 18
ATOM 29426 N N . THR A 1 26 ? -8.168 -17.684 18.696 1.00 0.00 24 THR A N 18
ATOM 29427 C CA . THR A 1 26 ? -7.897 -16.754 19.806 1.00 0.00 24 THR A CA 18
ATOM 29428 C C . THR A 1 26 ? -7.251 -17.558 20.936 1.00 0.00 24 THR A C 18
ATOM 29429 O O . THR A 1 26 ? -7.279 -18.794 20.920 1.00 0.00 24 THR A O 18
ATOM 29440 N N . LEU A 1 27 ? -6.649 -16.887 21.911 1.00 0.00 25 LEU A N 18
ATOM 29441 C CA . LEU A 1 27 ? -6.134 -17.574 23.102 1.00 0.00 25 LEU A CA 18
ATOM 29442 C C . LEU A 1 27 ? -7.198 -17.530 24.198 1.00 0.00 25 LEU A C 18
ATOM 29443 O O . LEU A 1 27 ? -7.572 -16.446 24.650 1.00 0.00 25 LEU A O 18
ATOM 29459 N N . ARG A 1 28 ? -7.703 -18.709 24.599 1.00 0.00 26 ARG A N 18
ATOM 29460 C CA . ARG A 1 28 ? -8.757 -18.811 25.626 1.00 0.00 26 ARG A CA 18
ATOM 29461 C C . ARG A 1 28 ? -8.148 -18.763 27.041 1.00 0.00 26 ARG A C 18
ATOM 29462 O O . ARG A 1 28 ? -8.693 -18.108 27.942 1.00 0.00 26 ARG A O 18
ATOM 29483 N N . SER A 1 29 ? -7.005 -19.458 27.221 1.00 0.00 27 SER A N 18
ATOM 29484 C CA . SER A 1 29 ? -6.396 -19.701 28.537 1.00 0.00 27 SER A CA 18
ATOM 29485 C C . SER A 1 29 ? -4.881 -19.928 28.393 1.00 0.00 27 SER A C 18
ATOM 29486 O O . SER A 1 29 ? -4.379 -20.140 27.281 1.00 0.00 27 SER A O 18
ATOM 29494 N N . VAL A 1 30 ? -4.160 -19.859 29.530 1.00 0.00 28 VAL A N 18
ATOM 29495 C CA . VAL A 1 30 ? -2.716 -20.159 29.614 1.00 0.00 28 VAL A CA 18
ATOM 29496 C C . VAL A 1 30 ? -2.446 -20.958 30.904 1.00 0.00 28 VAL A C 18
ATOM 29497 O O . VAL A 1 30 ? -3.102 -20.734 31.931 1.00 0.00 28 VAL A O 18
ATOM 29510 N N . GLN A 1 31 ? -1.476 -21.878 30.834 1.00 0.00 29 GLN A N 18
ATOM 29511 C CA . GLN A 1 31 ? -0.980 -22.649 31.974 1.00 0.00 29 GLN A CA 18
ATOM 29512 C C . GLN A 1 31 ? 0.552 -22.771 31.851 1.00 0.00 29 GLN A C 18
ATOM 29513 O O . GLN A 1 31 ? 1.074 -23.426 30.940 1.00 0.00 29 GLN A O 18
ATOM 29527 N N . TYR A 1 32 ? 1.269 -22.069 32.729 1.00 0.00 30 TYR A N 18
ATOM 29528 C CA . TYR A 1 32 ? 2.732 -22.160 32.810 1.00 0.00 30 TYR A CA 18
ATOM 29529 C C . TYR A 1 32 ? 3.113 -23.478 33.505 1.00 0.00 30 TYR A C 18
ATOM 29530 O O . TYR A 1 32 ? 2.836 -23.648 34.693 1.00 0.00 30 TYR A O 18
ATOM 29548 N N . ARG A 1 33 ? 3.713 -24.414 32.753 1.00 0.00 31 ARG A N 18
ATOM 29549 C CA . ARG A 1 33 ? 4.275 -25.642 33.323 1.00 0.00 31 ARG A CA 18
ATOM 29550 C C . ARG A 1 33 ? 5.676 -25.344 33.878 1.00 0.00 31 ARG A C 18
ATOM 29551 O O . ARG A 1 33 ? 6.644 -25.278 33.121 1.00 0.00 31 ARG A O 18
ATOM 29572 N N . SER A 1 34 ? 5.758 -25.134 35.198 1.00 0.00 32 SER A N 18
ATOM 29573 C CA . SER A 1 34 ? 7.042 -24.985 35.911 1.00 0.00 32 SER A CA 18
ATOM 29574 C C . SER A 1 34 ? 7.798 -26.329 35.966 1.00 0.00 32 SER A C 18
ATOM 29575 O O . SER A 1 34 ? 9.004 -26.368 36.191 1.00 0.00 32 SER A O 18
ATOM 29583 N N . GLU A 1 35 ? 7.051 -27.417 35.732 1.00 0.00 33 GLU A N 18
ATOM 29584 C CA . GLU A 1 35 ? 7.564 -28.797 35.708 1.00 0.00 33 GLU A CA 18
ATOM 29585 C C . GLU A 1 35 ? 8.490 -29.004 34.492 1.00 0.00 33 GLU A C 18
ATOM 29586 O O . GLU A 1 35 ? 9.469 -29.752 34.558 1.00 0.00 33 GLU A O 18
ATOM 29598 N N . GLU A 1 36 ? 8.136 -28.337 33.380 1.00 0.00 34 GLU A N 18
ATOM 29599 C CA . GLU A 1 36 ? 8.885 -28.395 32.112 1.00 0.00 34 GLU A CA 18
ATOM 29600 C C . GLU A 1 36 ? 9.716 -27.117 31.904 1.00 0.00 34 GLU A C 18
ATOM 29601 O O . GLU A 1 36 ? 10.683 -27.120 31.127 1.00 0.00 34 GLU A O 18
ATOM 29613 N N . GLY A 1 37 ? 9.316 -26.038 32.600 1.00 0.00 35 GLY A N 18
ATOM 29614 C CA . GLY A 1 37 ? 9.891 -24.710 32.393 1.00 0.00 35 GLY A CA 18
ATOM 29615 C C . GLY A 1 37 ? 9.453 -24.096 31.071 1.00 0.00 35 GLY A C 18
ATOM 29616 O O . GLY A 1 37 ? 10.255 -23.484 30.361 1.00 0.00 35 GLY A O 18
ATOM 29620 N N . VAL A 1 38 ? 8.163 -24.297 30.732 1.00 0.00 36 VAL A N 18
ATOM 29621 C CA . VAL A 1 38 ? 7.541 -23.791 29.489 1.00 0.00 36 VAL A CA 18
ATOM 29622 C C . VAL A 1 38 ? 6.201 -23.112 29.805 1.00 0.00 36 VAL A C 18
ATOM 29623 O O . VAL A 1 38 ? 5.506 -23.489 30.757 1.00 0.00 36 VAL A O 18
ATOM 29636 N N . ILE A 1 39 ? 5.850 -22.110 29.000 1.00 0.00 37 ILE A N 18
ATOM 29637 C CA . ILE A 1 39 ? 4.531 -21.473 29.028 1.00 0.00 37 ILE A CA 18
ATOM 29638 C C . ILE A 1 39 ? 3.655 -22.152 27.963 1.00 0.00 37 ILE A C 18
ATOM 29639 O O . ILE A 1 39 ? 4.001 -22.142 26.773 1.00 0.00 37 ILE A O 18
ATOM 29655 N N . VAL A 1 40 ? 2.556 -22.785 28.396 1.00 0.00 38 VAL A N 18
ATOM 29656 C CA . VAL A 1 40 ? 1.621 -23.477 27.491 1.00 0.00 38 VAL A CA 18
ATOM 29657 C C . VAL A 1 40 ? 0.371 -22.611 27.256 1.00 0.00 38 VAL A C 18
ATOM 29658 O O . VAL A 1 40 ? -0.440 -22.401 28.153 1.00 0.00 38 VAL A O 18
ATOM 29671 N N . PHE A 1 41 ? 0.257 -22.109 26.033 1.00 0.00 39 PHE A N 18
ATOM 29672 C CA . PHE A 1 41 ? -0.840 -21.257 25.577 1.00 0.00 39 PHE A CA 18
ATOM 29673 C C . PHE A 1 41 ? -1.990 -22.128 25.022 1.00 0.00 39 PHE A C 18
ATOM 29674 O O . PHE A 1 41 ? -1.864 -22.711 23.937 1.00 0.00 39 PHE A O 18
ATOM 29691 N N . ILE A 1 42 ? -3.101 -22.222 25.776 1.00 0.00 40 ILE A N 18
ATOM 29692 C CA . ILE A 1 42 ? -4.281 -23.013 25.371 1.00 0.00 40 ILE A CA 18
ATOM 29693 C C . ILE A 1 42 ? -5.146 -22.197 24.380 1.00 0.00 40 ILE A C 18
ATOM 29694 O O . ILE A 1 42 ? -5.738 -21.172 24.743 1.00 0.00 40 ILE A O 18
ATOM 29710 N N . LEU A 1 43 ? -5.168 -22.661 23.128 1.00 0.00 41 LEU A N 18
ATOM 29711 C CA . LEU A 1 43 ? -5.933 -22.061 22.015 1.00 0.00 41 LEU A CA 18
ATOM 29712 C C . LEU A 1 43 ? -7.446 -22.225 22.199 1.00 0.00 41 LEU A C 18
ATOM 29713 O O . LEU A 1 43 ? -7.890 -23.076 22.965 1.00 0.00 41 LEU A O 18
ATOM 29729 N N . ALA A 1 44 ? -8.221 -21.406 21.460 1.00 0.00 42 ALA A N 18
ATOM 29730 C CA . ALA A 1 44 ? -9.701 -21.459 21.452 1.00 0.00 42 ALA A CA 18
ATOM 29731 C C . ALA A 1 44 ? -10.203 -22.783 20.851 1.00 0.00 42 ALA A C 18
ATOM 29732 O O . ALA A 1 44 ? -11.278 -23.274 21.204 1.00 0.00 42 ALA A O 18
ATOM 29739 N N . ASN A 1 45 ? -9.387 -23.354 19.940 1.00 0.00 43 ASN A N 18
ATOM 29740 C CA . ASN A 1 45 ? -9.615 -24.700 19.373 1.00 0.00 43 ASN A CA 18
ATOM 29741 C C . ASN A 1 45 ? -9.028 -25.803 20.302 1.00 0.00 43 ASN A C 18
ATOM 29742 O O . ASN A 1 45 ? -8.860 -26.952 19.883 1.00 0.00 43 ASN A O 18
ATOM 29753 N N . ASP A 1 46 ? -8.685 -25.403 21.555 1.00 0.00 44 ASP A N 18
ATOM 29754 C CA . ASP A 1 46 ? -8.321 -26.305 22.687 1.00 0.00 44 ASP A CA 18
ATOM 29755 C C . ASP A 1 46 ? -6.894 -26.914 22.546 1.00 0.00 44 ASP A C 18
ATOM 29756 O O . ASP A 1 46 ? -6.461 -27.712 23.384 1.00 0.00 44 ASP A O 18
ATOM 29765 N N . ARG A 1 47 ? -6.147 -26.485 21.513 1.00 0.00 45 ARG A N 18
ATOM 29766 C CA . ARG A 1 47 ? -4.795 -27.010 21.225 1.00 0.00 45 ARG A CA 18
ATOM 29767 C C . ARG A 1 47 ? -3.737 -26.283 22.084 1.00 0.00 45 ARG A C 18
ATOM 29768 O O . ARG A 1 47 ? -3.822 -25.080 22.281 1.00 0.00 45 ARG A O 18
ATOM 29789 N N . GLU A 1 48 ? -2.731 -27.023 22.568 1.00 0.00 46 GLU A N 18
ATOM 29790 C CA . GLU A 1 48 ? -1.663 -26.473 23.420 1.00 0.00 46 GLU A CA 18
ATOM 29791 C C . GLU A 1 48 ? -0.435 -26.047 22.580 1.00 0.00 46 GLU A C 18
ATOM 29792 O O . GLU A 1 48 ? 0.151 -26.863 21.862 1.00 0.00 46 GLU A O 18
ATOM 29804 N N . LEU A 1 49 ? -0.086 -24.747 22.653 1.00 0.00 47 LEU A N 18
ATOM 29805 C CA . LEU A 1 49 ? 1.169 -24.194 22.097 1.00 0.00 47 LEU A CA 18
ATOM 29806 C C . LEU A 1 49 ? 2.207 -24.092 23.217 1.00 0.00 47 LEU A C 18
ATOM 29807 O O . LEU A 1 49 ? 2.014 -23.357 24.177 1.00 0.00 47 LEU A O 18
ATOM 29823 N N . LYS A 1 50 ? 3.309 -24.821 23.073 1.00 0.00 48 LYS A N 18
ATOM 29824 C CA . LYS A 1 50 ? 4.313 -24.984 24.140 1.00 0.00 48 LYS A CA 18
ATOM 29825 C C . LYS A 1 50 ? 5.643 -24.333 23.742 1.00 0.00 48 LYS A C 18
ATOM 29826 O O . LYS A 1 50 ? 6.330 -24.807 22.831 1.00 0.00 48 LYS A O 18
ATOM 29845 N N . PHE A 1 51 ? 5.978 -23.219 24.416 1.00 0.00 49 PHE A N 18
ATOM 29846 C CA . PHE A 1 51 ? 7.229 -22.459 24.202 1.00 0.00 49 PHE A CA 18
ATOM 29847 C C . PHE A 1 51 ? 7.822 -22.069 25.565 1.00 0.00 49 PHE A C 18
ATOM 29848 O O . PHE A 1 51 ? 7.074 -21.735 26.485 1.00 0.00 49 PHE A O 18
ATOM 29865 N N . ARG A 1 52 ? 9.165 -22.109 25.688 1.00 0.00 50 ARG A N 18
ATOM 29866 C CA . ARG A 1 52 ? 9.876 -21.698 26.920 1.00 0.00 50 ARG A CA 18
ATOM 29867 C C . ARG A 1 52 ? 9.778 -20.164 27.108 1.00 0.00 50 ARG A C 18
ATOM 29868 O O . ARG A 1 52 ? 9.577 -19.446 26.122 1.00 0.00 50 ARG A O 18
ATOM 29889 N N . PRO A 1 53 ? 9.900 -19.639 28.378 1.00 0.00 51 PRO A N 18
ATOM 29890 C CA . PRO A 1 53 ? 9.951 -18.184 28.643 1.00 0.00 51 PRO A CA 18
ATOM 29891 C C . PRO A 1 53 ? 11.016 -17.451 27.796 1.00 0.00 51 PRO A C 18
ATOM 29892 O O . PRO A 1 53 ? 10.718 -16.451 27.139 1.00 0.00 51 PRO A O 18
ATOM 29903 N N . ASP A 1 54 ? 12.246 -17.994 27.773 1.00 0.00 52 ASP A N 18
ATOM 29904 C CA . ASP A 1 54 ? 13.375 -17.386 27.036 1.00 0.00 52 ASP A CA 18
ATOM 29905 C C . ASP A 1 54 ? 13.163 -17.453 25.510 1.00 0.00 52 ASP A C 18
ATOM 29906 O O . ASP A 1 54 ? 13.774 -16.683 24.772 1.00 0.00 52 ASP A O 18
ATOM 29915 N N . ASP A 1 55 ? 12.273 -18.357 25.045 1.00 0.00 53 ASP A N 18
ATOM 29916 C CA . ASP A 1 55 ? 11.905 -18.451 23.614 1.00 0.00 53 ASP A CA 18
ATOM 29917 C C . ASP A 1 55 ? 11.004 -17.286 23.170 1.00 0.00 53 ASP A C 18
ATOM 29918 O O . ASP A 1 55 ? 10.705 -17.197 21.997 1.00 0.00 53 ASP A O 18
ATOM 29927 N N . LEU A 1 56 ? 10.551 -16.411 24.094 1.00 0.00 54 LEU A N 18
ATOM 29928 C CA . LEU A 1 56 ? 9.475 -15.428 23.804 1.00 0.00 54 LEU A CA 18
ATOM 29929 C C . LEU A 1 56 ? 9.895 -13.997 24.148 1.00 0.00 54 LEU A C 18
ATOM 29930 O O . LEU A 1 56 ? 10.619 -13.779 25.118 1.00 0.00 54 LEU A O 18
ATOM 29946 N N . GLN A 1 57 ? 9.390 -13.037 23.336 1.00 0.00 55 GLN A N 18
ATOM 29947 C CA . GLN A 1 57 ? 9.599 -11.583 23.514 1.00 0.00 55 GLN A CA 18
ATOM 29948 C C . GLN A 1 57 ? 9.184 -11.121 24.916 1.00 0.00 55 GLN A C 18
ATOM 29949 O O . GLN A 1 57 ? 9.966 -10.458 25.620 1.00 0.00 55 GLN A O 18
ATOM 29963 N N . ALA A 1 58 ? 7.940 -11.481 25.295 1.00 0.00 56 ALA A N 18
ATOM 29964 C CA . ALA A 1 58 ? 7.350 -11.100 26.591 1.00 0.00 56 ALA A CA 18
ATOM 29965 C C . ALA A 1 58 ? 8.255 -11.515 27.745 1.00 0.00 56 ALA A C 18
ATOM 29966 O O . ALA A 1 58 ? 8.661 -10.697 28.571 1.00 0.00 56 ALA A O 18
ATOM 29973 N N . THR A 1 59 ? 8.633 -12.781 27.731 1.00 0.00 57 THR A N 18
ATOM 29974 C CA . THR A 1 59 ? 9.207 -13.450 28.887 1.00 0.00 57 THR A CA 18
ATOM 29975 C C . THR A 1 59 ? 10.688 -13.755 28.744 1.00 0.00 57 THR A C 18
ATOM 29976 O O . THR A 1 59 ? 11.203 -14.630 29.440 1.00 0.00 57 THR A O 18
ATOM 29987 N N . TYR A 1 60 ? 11.377 -12.996 27.889 1.00 0.00 58 TYR A N 18
ATOM 29988 C CA . TYR A 1 60 ? 12.826 -13.112 27.726 1.00 0.00 58 TYR A CA 18
ATOM 29989 C C . TYR A 1 60 ? 13.511 -12.472 28.951 1.00 0.00 58 TYR A C 18
ATOM 29990 O O . TYR A 1 60 ? 13.877 -11.296 28.934 1.00 0.00 58 TYR A O 18
ATOM 30008 N N . GLY A 1 61 ? 13.598 -13.255 30.043 1.00 0.00 59 GLY A N 18
ATOM 30009 C CA . GLY A 1 61 ? 14.141 -12.787 31.327 1.00 0.00 59 GLY A CA 18
ATOM 30010 C C . GLY A 1 61 ? 13.087 -12.664 32.432 1.00 0.00 59 GLY A C 18
ATOM 30011 O O . GLY A 1 61 ? 13.402 -12.174 33.522 1.00 0.00 59 GLY A O 18
ATOM 30015 N N . ALA A 1 62 ? 11.845 -13.134 32.178 1.00 0.00 60 ALA A N 18
ATOM 30016 C CA . ALA A 1 62 ? 10.734 -13.024 33.157 1.00 0.00 60 ALA A CA 18
ATOM 30017 C C . ALA A 1 62 ? 10.815 -14.112 34.241 1.00 0.00 60 ALA A C 18
ATOM 30018 O O . ALA A 1 62 ? 11.357 -15.202 34.006 1.00 0.00 60 ALA A O 18
ATOM 30025 N N . THR A 1 63 ? 10.249 -13.803 35.419 1.00 0.00 61 THR A N 18
ATOM 30026 C CA . THR A 1 63 ? 10.182 -14.730 36.561 1.00 0.00 61 THR A CA 18
ATOM 30027 C C . THR A 1 63 ? 8.863 -15.545 36.523 1.00 0.00 61 THR A C 18
ATOM 30028 O O . THR A 1 63 ? 7.849 -15.034 36.024 1.00 0.00 61 THR A O 18
ATOM 30039 N N . PRO A 1 64 ? 8.853 -16.832 37.043 1.00 0.00 62 PRO A N 18
ATOM 30040 C CA . PRO A 1 64 ? 7.658 -17.729 36.999 1.00 0.00 62 PRO A CA 18
ATOM 30041 C C . PRO A 1 64 ? 6.425 -17.167 37.749 1.00 0.00 62 PRO A C 18
ATOM 30042 O O . PRO A 1 64 ? 5.291 -17.504 37.405 1.00 0.00 62 PRO A O 18
ATOM 30053 N N . GLU A 1 65 ? 6.667 -16.297 38.754 1.00 0.00 63 GLU A N 18
ATOM 30054 C CA . GLU A 1 65 ? 5.599 -15.628 39.542 1.00 0.00 63 GLU A CA 18
ATOM 30055 C C . GLU A 1 65 ? 4.710 -14.744 38.645 1.00 0.00 63 GLU A C 18
ATOM 30056 O O . GLU A 1 65 ? 3.494 -14.662 38.837 1.00 0.00 63 GLU A O 18
ATOM 30068 N N . GLN A 1 66 ? 5.344 -14.112 37.647 1.00 0.00 64 GLN A N 18
ATOM 30069 C CA . GLN A 1 66 ? 4.680 -13.212 36.690 1.00 0.00 64 GLN A CA 18
ATOM 30070 C C . GLN A 1 66 ? 3.861 -14.011 35.662 1.00 0.00 64 GLN A C 18
ATOM 30071 O O . GLN A 1 66 ? 2.993 -13.467 34.980 1.00 0.00 64 GLN A O 18
ATOM 30085 N N . LEU A 1 67 ? 4.201 -15.306 35.546 1.00 0.00 65 LEU A N 18
ATOM 30086 C CA . LEU A 1 67 ? 3.564 -16.254 34.614 1.00 0.00 65 LEU A CA 18
ATOM 30087 C C . LEU A 1 67 ? 2.486 -17.076 35.352 1.00 0.00 65 LEU A C 18
ATOM 30088 O O . LEU A 1 67 ? 2.003 -18.093 34.849 1.00 0.00 65 LEU A O 18
ATOM 30104 N N . ARG A 1 68 ? 2.119 -16.608 36.560 1.00 0.00 66 ARG A N 18
ATOM 30105 C CA . ARG A 1 68 ? 1.005 -17.157 37.352 1.00 0.00 66 ARG A CA 18
ATOM 30106 C C . ARG A 1 68 ? -0.196 -16.219 37.254 1.00 0.00 66 ARG A C 18
ATOM 30107 O O . ARG A 1 68 ? -1.344 -16.667 37.287 1.00 0.00 66 ARG A O 18
ATOM 30128 N N . GLU A 1 69 ? 0.084 -14.903 37.165 1.00 0.00 67 GLU A N 18
ATOM 30129 C CA . GLU A 1 69 ? -0.930 -13.885 36.843 1.00 0.00 67 GLU A CA 18
ATOM 30130 C C . GLU A 1 69 ? -0.750 -13.483 35.375 1.00 0.00 67 GLU A C 18
ATOM 30131 O O . GLU A 1 69 ? 0.301 -12.977 34.991 1.00 0.00 67 GLU A O 18
ATOM 30143 N N . ILE A 1 70 ? -1.766 -13.761 34.542 1.00 0.00 68 ILE A N 18
ATOM 30144 C CA . ILE A 1 70 ? -1.679 -13.635 33.071 1.00 0.00 68 ILE A CA 18
ATOM 30145 C C . ILE A 1 70 ? -3.033 -13.148 32.492 1.00 0.00 68 ILE A C 18
ATOM 30146 O O . ILE A 1 70 ? -4.096 -13.661 32.860 1.00 0.00 68 ILE A O 18
ATOM 30162 N N . GLU A 1 71 ? -2.966 -12.151 31.589 1.00 0.00 69 GLU A N 18
ATOM 30163 C CA . GLU A 1 71 ? -4.118 -11.624 30.824 1.00 0.00 69 GLU A CA 18
ATOM 30164 C C . GLU A 1 71 ? -3.954 -12.050 29.343 1.00 0.00 69 GLU A C 18
ATOM 30165 O O . GLU A 1 71 ? -2.853 -12.383 28.937 1.00 0.00 69 GLU A O 18
ATOM 30177 N N . ILE A 1 72 ? -5.051 -12.091 28.563 1.00 0.00 70 ILE A N 18
ATOM 30178 C CA . ILE A 1 72 ? -5.017 -12.324 27.085 1.00 0.00 70 ILE A CA 18
ATOM 30179 C C . ILE A 1 72 ? -4.607 -11.004 26.359 1.00 0.00 70 ILE A C 18
ATOM 30180 O O . ILE A 1 72 ? -4.704 -9.928 26.962 1.00 0.00 70 ILE A O 18
ATOM 30196 N N . SER A 1 73 ? -4.126 -11.094 25.088 1.00 0.00 71 SER A N 18
ATOM 30197 C CA . SER A 1 73 ? -3.705 -9.918 24.280 1.00 0.00 71 SER A CA 18
ATOM 30198 C C . SER A 1 73 ? -4.754 -8.777 24.259 1.00 0.00 71 SER A C 18
ATOM 30199 O O . SER A 1 73 ? -5.960 -9.045 24.339 1.00 0.00 71 SER A O 18
ATOM 30207 N N . PRO A 1 74 ? -4.303 -7.483 24.119 1.00 0.00 72 PRO A N 18
ATOM 30208 C CA . PRO A 1 74 ? -5.216 -6.353 23.812 1.00 0.00 72 PRO A CA 18
ATOM 30209 C C . PRO A 1 74 ? -5.774 -6.467 22.371 1.00 0.00 72 PRO A C 18
ATOM 30210 O O . PRO A 1 74 ? -6.759 -5.815 22.016 1.00 0.00 72 PRO A O 18
ATOM 30221 N N . SER A 1 75 ? -5.099 -7.301 21.553 1.00 0.00 73 SER A N 18
ATOM 30222 C CA . SER A 1 75 ? -5.546 -7.677 20.206 1.00 0.00 73 SER A CA 18
ATOM 30223 C C . SER A 1 75 ? -6.422 -8.954 20.244 1.00 0.00 73 SER A C 18
ATOM 30224 O O . SER A 1 75 ? -6.907 -9.394 19.203 1.00 0.00 73 SER A O 18
ATOM 30232 N N . GLY A 1 76 ? -6.570 -9.557 21.449 1.00 0.00 74 GLY A N 18
ATOM 30233 C CA . GLY A 1 76 ? -7.371 -10.782 21.662 1.00 0.00 74 GLY A CA 18
ATOM 30234 C C . GLY A 1 76 ? -6.824 -12.047 20.981 1.00 0.00 74 GLY A C 18
ATOM 30235 O O . GLY A 1 76 ? -7.427 -13.117 21.087 1.00 0.00 74 GLY A O 18
ATOM 30239 N N . LEU A 1 77 ? -5.676 -11.921 20.286 1.00 0.00 75 LEU A N 18
ATOM 30240 C CA . LEU A 1 77 ? -5.021 -13.042 19.597 1.00 0.00 75 LEU A CA 18
ATOM 30241 C C . LEU A 1 77 ? -4.266 -13.903 20.611 1.00 0.00 75 LEU A C 18
ATOM 30242 O O . LEU A 1 77 ? -4.756 -14.950 21.019 1.00 0.00 75 LEU A O 18
ATOM 30258 N N . GLY A 1 78 ? -3.079 -13.433 21.026 1.00 0.00 76 GLY A N 18
ATOM 30259 C CA . GLY A 1 78 ? -2.209 -14.199 21.909 1.00 0.00 76 GLY A CA 18
ATOM 30260 C C . GLY A 1 78 ? -2.454 -13.887 23.349 1.00 0.00 76 GLY A C 18
ATOM 30261 O O . GLY A 1 78 ? -3.582 -13.995 23.836 1.00 0.00 76 GLY A O 18
ATOM 30265 N N . VAL A 1 79 ? -1.414 -13.431 24.021 1.00 0.00 77 VAL A N 18
ATOM 30266 C CA . VAL A 1 79 ? -1.447 -13.192 25.447 1.00 0.00 77 VAL A CA 18
ATOM 30267 C C . VAL A 1 79 ? -0.878 -11.801 25.742 1.00 0.00 77 VAL A C 18
ATOM 30268 O O . VAL A 1 79 ? -0.272 -11.188 24.874 1.00 0.00 77 VAL A O 18
ATOM 30281 N N . TYR A 1 80 ? -1.082 -11.332 26.970 1.00 0.00 78 TYR A N 18
ATOM 30282 C CA . TYR A 1 80 ? -0.539 -10.071 27.476 1.00 0.00 78 TYR A CA 18
ATOM 30283 C C . TYR A 1 80 ? -0.239 -10.234 28.966 1.00 0.00 78 TYR A C 18
ATOM 30284 O O . TYR A 1 80 ? -1.148 -10.254 29.801 1.00 0.00 78 TYR A O 18
ATOM 30302 N N . PHE A 1 81 ? 1.036 -10.406 29.296 1.00 0.00 79 PHE A N 18
ATOM 30303 C CA . PHE A 1 81 ? 1.469 -10.508 30.682 1.00 0.00 79 PHE A CA 18
ATOM 30304 C C . PHE A 1 81 ? 1.666 -9.086 31.236 1.00 0.00 79 PHE A C 18
ATOM 30305 O O . PHE A 1 81 ? 2.659 -8.407 30.946 1.00 0.00 79 PHE A O 18
ATOM 30322 N N . GLU A 1 82 ? 0.673 -8.677 32.019 1.00 0.00 80 GLU A N 18
ATOM 30323 C CA . GLU A 1 82 ? 0.501 -7.307 32.540 1.00 0.00 80 GLU A CA 18
ATOM 30324 C C . GLU A 1 82 ? 1.641 -6.919 33.514 1.00 0.00 80 GLU A C 18
ATOM 30325 O O . GLU A 1 82 ? 2.059 -5.760 33.575 1.00 0.00 80 GLU A O 18
ATOM 30337 N N . THR A 1 83 ? 2.146 -7.928 34.236 1.00 0.00 81 THR A N 18
ATOM 30338 C CA . THR A 1 83 ? 3.175 -7.771 35.283 1.00 0.00 81 THR A CA 18
ATOM 30339 C C . THR A 1 83 ? 4.539 -7.315 34.694 1.00 0.00 81 THR A C 18
ATOM 30340 O O . THR A 1 83 ? 5.366 -6.706 35.388 1.00 0.00 81 THR A O 18
ATOM 30351 N N . LEU A 1 84 ? 4.740 -7.617 33.396 1.00 0.00 82 LEU A N 18
ATOM 30352 C CA . LEU A 1 84 ? 5.953 -7.251 32.629 1.00 0.00 82 LEU A CA 18
ATOM 30353 C C . LEU A 1 84 ? 5.600 -6.285 31.476 1.00 0.00 82 LEU A C 18
ATOM 30354 O O . LEU A 1 84 ? 6.495 -5.835 30.745 1.00 0.00 82 LEU A O 18
ATOM 30370 N N . GLU A 1 85 ? 4.285 -5.981 31.346 1.00 0.00 83 GLU A N 18
ATOM 30371 C CA . GLU A 1 85 ? 3.714 -5.051 30.333 1.00 0.00 83 GLU A CA 18
ATOM 30372 C C . GLU A 1 85 ? 4.018 -5.496 28.887 1.00 0.00 83 GLU A C 18
ATOM 30373 O O . GLU A 1 85 ? 4.016 -4.679 27.958 1.00 0.00 83 GLU A O 18
ATOM 30385 N N . GLU A 1 86 ? 4.222 -6.800 28.701 1.00 0.00 84 GLU A N 18
ATOM 30386 C CA . GLU A 1 86 ? 4.639 -7.380 27.418 1.00 0.00 84 GLU A CA 18
ATOM 30387 C C . GLU A 1 86 ? 3.664 -8.476 26.996 1.00 0.00 84 GLU A C 18
ATOM 30388 O O . GLU A 1 86 ? 3.050 -9.128 27.843 1.00 0.00 84 GLU A O 18
ATOM 30400 N N . ASP A 1 87 ? 3.559 -8.688 25.678 1.00 0.00 85 ASP A N 18
ATOM 30401 C CA . ASP A 1 87 ? 2.606 -9.642 25.088 1.00 0.00 85 ASP A CA 18
ATOM 30402 C C . ASP A 1 87 ? 3.360 -10.722 24.286 1.00 0.00 85 ASP A C 18
ATOM 30403 O O . ASP A 1 87 ? 4.488 -10.493 23.825 1.00 0.00 85 ASP A O 18
ATOM 30412 N N . VAL A 1 88 ? 2.742 -11.909 24.161 1.00 0.00 86 VAL A N 18
ATOM 30413 C CA . VAL A 1 88 ? 3.228 -12.987 23.276 1.00 0.00 86 VAL A CA 18
ATOM 30414 C C . VAL A 1 88 ? 2.220 -13.138 22.120 1.00 0.00 86 VAL A C 18
ATOM 30415 O O . VAL A 1 88 ? 1.080 -13.563 22.343 1.00 0.00 86 VAL A O 18
ATOM 30428 N N . SER A 1 89 ? 2.641 -12.736 20.906 1.00 0.00 87 SER A N 18
ATOM 30429 C CA . SER A 1 89 ? 1.820 -12.826 19.683 1.00 0.00 87 SER A CA 18
ATOM 30430 C C . SER A 1 89 ? 1.490 -14.289 19.341 1.00 0.00 87 SER A C 18
ATOM 30431 O O . SER A 1 89 ? 2.402 -15.111 19.195 1.00 0.00 87 SER A O 18
ATOM 30439 N N . LEU A 1 90 ? 0.183 -14.596 19.210 1.00 0.00 88 LEU A N 18
ATOM 30440 C CA . LEU A 1 90 ? -0.293 -15.955 18.883 1.00 0.00 88 LEU A CA 18
ATOM 30441 C C . LEU A 1 90 ? 0.124 -16.344 17.474 1.00 0.00 88 LEU A C 18
ATOM 30442 O O . LEU A 1 90 ? 0.637 -17.436 17.241 1.00 0.00 88 LEU A O 18
ATOM 30458 N N . ILE A 1 91 ? -0.123 -15.411 16.549 1.00 0.00 89 ILE A N 18
ATOM 30459 C CA . ILE A 1 91 ? 0.234 -15.553 15.135 1.00 0.00 89 ILE A CA 18
ATOM 30460 C C . ILE A 1 91 ? 1.752 -15.705 15.006 1.00 0.00 89 ILE A C 18
ATOM 30461 O O . ILE A 1 91 ? 2.234 -16.517 14.224 1.00 0.00 89 ILE A O 18
ATOM 30477 N N . GLY A 1 92 ? 2.479 -14.961 15.860 1.00 0.00 90 GLY A N 18
ATOM 30478 C CA . GLY A 1 92 ? 3.924 -15.076 15.967 1.00 0.00 90 GLY A CA 18
ATOM 30479 C C . GLY A 1 92 ? 4.382 -16.487 16.346 1.00 0.00 90 GLY A C 18
ATOM 30480 O O . GLY A 1 92 ? 5.358 -16.984 15.797 1.00 0.00 90 GLY A O 18
ATOM 30484 N N . LEU A 1 93 ? 3.640 -17.145 17.260 1.00 0.00 91 LEU A N 18
ATOM 30485 C CA . LEU A 1 93 ? 3.906 -18.549 17.656 1.00 0.00 91 LEU A CA 18
ATOM 30486 C C . LEU A 1 93 ? 3.654 -19.507 16.475 1.00 0.00 91 LEU A C 18
ATOM 30487 O O . LEU A 1 93 ? 4.424 -20.448 16.244 1.00 0.00 91 LEU A O 18
ATOM 30503 N N . LEU A 1 94 ? 2.583 -19.216 15.720 1.00 0.00 92 LEU A N 18
ATOM 30504 C CA . LEU A 1 94 ? 2.141 -20.019 14.565 1.00 0.00 92 LEU A CA 18
ATOM 30505 C C . LEU A 1 94 ? 3.094 -19.857 13.357 1.00 0.00 92 LEU A C 18
ATOM 30506 O O . LEU A 1 94 ? 3.180 -20.751 12.509 1.00 0.00 92 LEU A O 18
ATOM 30522 N N . GLU A 1 95 ? 3.799 -18.709 13.289 1.00 0.00 93 GLU A N 18
ATOM 30523 C CA . GLU A 1 95 ? 4.785 -18.417 12.224 1.00 0.00 93 GLU A CA 18
ATOM 30524 C C . GLU A 1 95 ? 6.223 -18.685 12.713 1.00 0.00 93 GLU A C 18
ATOM 30525 O O . GLU A 1 95 ? 7.168 -18.642 11.918 1.00 0.00 93 GLU A O 18
ATOM 30537 N N . GLY A 1 96 ? 6.382 -18.930 14.031 1.00 0.00 94 GLY A N 18
ATOM 30538 C CA . GLY A 1 96 ? 7.709 -19.111 14.646 1.00 0.00 94 GLY A CA 18
ATOM 30539 C C . GLY A 1 96 ? 8.414 -17.783 14.979 1.00 0.00 94 GLY A C 18
ATOM 30540 O O . GLY A 1 96 ? 9.489 -17.785 15.590 1.00 0.00 94 GLY A O 18
ATOM 30544 N N . ARG A 1 97 ? 7.790 -16.651 14.578 1.00 0.00 95 ARG A N 18
ATOM 30545 C CA . ARG A 1 97 ? 8.302 -15.298 14.834 1.00 0.00 95 ARG A CA 18
ATOM 30546 C C . ARG A 1 97 ? 7.806 -14.829 16.217 1.00 0.00 95 ARG A C 18
ATOM 30547 O O . ARG A 1 97 ? 6.827 -14.093 16.343 1.00 0.00 95 ARG A O 18
ATOM 30568 N N . ARG A 1 98 ? 8.518 -15.289 17.245 1.00 0.00 96 ARG A N 18
ATOM 30569 C CA . ARG A 1 98 ? 8.152 -15.152 18.685 1.00 0.00 96 ARG A CA 18
ATOM 30570 C C . ARG A 1 98 ? 8.458 -13.740 19.266 1.00 0.00 96 ARG A C 18
ATOM 30571 O O . ARG A 1 98 ? 8.688 -13.583 20.473 1.00 0.00 96 ARG A O 18
ATOM 30592 N N . GLY A 1 99 ? 8.394 -12.732 18.404 1.00 0.00 97 GLY A N 18
ATOM 30593 C CA . GLY A 1 99 ? 8.760 -11.361 18.715 1.00 0.00 97 GLY A CA 18
ATOM 30594 C C . GLY A 1 99 ? 8.958 -10.605 17.417 1.00 0.00 97 GLY A C 18
ATOM 30595 O O . GLY A 1 99 ? 8.371 -10.980 16.393 1.00 0.00 97 GLY A O 18
ATOM 30599 N N . SER A 1 100 ? 9.778 -9.550 17.439 1.00 0.00 98 SER A N 18
ATOM 30600 C CA . SER A 1 100 ? 10.176 -8.837 16.214 1.00 0.00 98 SER A CA 18
ATOM 30601 C C . SER A 1 100 ? 11.310 -9.606 15.506 1.00 0.00 98 SER A C 18
ATOM 30602 O O . SER A 1 100 ? 12.088 -10.317 16.162 1.00 0.00 98 SER A O 18
ATOM 30610 N N . ALA A 1 101 ? 11.377 -9.476 14.169 1.00 0.00 99 ALA A N 18
ATOM 30611 C CA . ALA A 1 101 ? 12.465 -10.055 13.352 1.00 0.00 99 ALA A CA 18
ATOM 30612 C C . ALA A 1 101 ? 13.820 -9.450 13.778 1.00 0.00 99 ALA A C 18
ATOM 30613 O O . ALA A 1 101 ? 14.826 -10.173 13.935 1.00 0.00 99 ALA A O 18
ATOM 30620 N N . LYS A 1 102 ? 13.806 -8.113 14.003 1.00 0.00 100 LYS A N 18
ATOM 30621 C CA . LYS A 1 102 ? 14.961 -7.379 14.532 1.00 0.00 100 LYS A CA 18
ATOM 30622 C C . LYS A 1 102 ? 15.346 -7.926 15.919 1.00 0.00 100 LYS A C 18
ATOM 30623 O O . LYS A 1 102 ? 16.507 -8.225 16.144 1.00 0.00 100 LYS A O 18
ATOM 30642 N N . TRP A 1 103 ? 14.334 -8.143 16.800 1.00 0.00 101 TRP A N 18
ATOM 30643 C CA . TRP A 1 103 ? 14.541 -8.666 18.174 1.00 0.00 101 TRP A CA 18
ATOM 30644 C C . TRP A 1 103 ? 15.298 -10.006 18.152 1.00 0.00 101 TRP A C 18
ATOM 30645 O O . TRP A 1 103 ? 16.194 -10.219 18.959 1.00 0.00 101 TRP A O 18
ATOM 30666 N N . MET A 1 104 ? 14.935 -10.893 17.207 1.00 0.00 102 MET A N 18
ATOM 30667 C CA . MET A 1 104 ? 15.576 -12.221 17.072 1.00 0.00 102 MET A CA 18
ATOM 30668 C C . MET A 1 104 ? 17.021 -12.104 16.530 1.00 0.00 102 MET A C 18
ATOM 30669 O O . MET A 1 104 ? 17.834 -13.004 16.757 1.00 0.00 102 MET A O 18
ATOM 30683 N N . ALA A 1 105 ? 17.340 -10.987 15.831 1.00 0.00 103 ALA A N 18
ATOM 30684 C CA . ALA A 1 105 ? 18.698 -10.728 15.301 1.00 0.00 103 ALA A CA 18
ATOM 30685 C C . ALA A 1 105 ? 19.604 -10.093 16.380 1.00 0.00 103 ALA A C 18
ATOM 30686 O O . ALA A 1 105 ? 20.806 -10.368 16.439 1.00 0.00 103 ALA A O 18
ATOM 30693 N N . GLU A 1 106 ? 18.999 -9.249 17.234 1.00 0.00 104 GLU A N 18
ATOM 30694 C CA . GLU A 1 106 ? 19.720 -8.488 18.291 1.00 0.00 104 GLU A CA 18
ATOM 30695 C C . GLU A 1 106 ? 19.896 -9.359 19.533 1.00 0.00 104 GLU A C 18
ATOM 30696 O O . GLU A 1 106 ? 20.868 -9.220 20.286 1.00 0.00 104 GLU A O 18
ATOM 30708 N N . HIS A 1 107 ? 18.910 -10.234 19.740 1.00 0.00 105 HIS A N 18
ATOM 30709 C CA . HIS A 1 107 ? 18.847 -11.153 20.868 1.00 0.00 105 HIS A CA 18
ATOM 30710 C C . HIS A 1 107 ? 18.827 -12.579 20.310 1.00 0.00 105 HIS A C 18
ATOM 30711 O O . HIS A 1 107 ? 17.756 -13.077 19.934 1.00 0.00 105 HIS A O 18
ATOM 30726 N N . PRO A 1 108 ? 20.034 -13.223 20.160 1.00 0.00 106 PRO A N 18
ATOM 30727 C CA . PRO A 1 108 ? 20.145 -14.628 19.714 1.00 0.00 106 PRO A CA 18
ATOM 30728 C C . PRO A 1 108 ? 19.401 -15.594 20.660 1.00 0.00 106 PRO A C 18
ATOM 30729 O O . PRO A 1 108 ? 19.230 -15.313 21.856 1.00 0.00 106 PRO A O 18
ATOM 30740 N N . LEU A 1 109 ? 18.988 -16.734 20.113 1.00 0.00 107 LEU A N 18
ATOM 30741 C CA . LEU A 1 109 ? 18.149 -17.709 20.822 1.00 0.00 107 LEU A CA 18
ATOM 30742 C C . LEU A 1 109 ? 18.693 -19.125 20.595 1.00 0.00 107 LEU A C 18
ATOM 30743 O O . LEU A 1 109 ? 19.219 -19.425 19.517 1.00 0.00 107 LEU A O 18
ATOM 30759 N N . ALA A 1 110 ? 18.580 -19.983 21.630 1.00 0.00 108 ALA A N 18
ATOM 30760 C CA . ALA A 1 110 ? 18.945 -21.405 21.540 1.00 0.00 108 ALA A CA 18
ATOM 30761 C C . ALA A 1 110 ? 17.894 -22.163 20.701 1.00 0.00 108 ALA A C 18
ATOM 30762 O O . ALA A 1 110 ? 16.993 -22.822 21.235 1.00 0.00 108 ALA A O 18
ATOM 30769 N N . SER A 1 111 ? 17.999 -21.980 19.373 1.00 0.00 109 SER A N 18
ATOM 30770 C CA . SER A 1 111 ? 17.100 -22.552 18.358 1.00 0.00 109 SER A CA 18
ATOM 30771 C C . SER A 1 111 ? 17.922 -22.753 17.063 1.00 0.00 109 SER A C 18
ATOM 30772 O O . SER A 1 111 ? 18.151 -23.909 16.656 1.00 0.00 109 SER A O 18
ATOM 30781 N N . MET A 1 3 ? -11.807 -1.267 -6.302 1.00 0.00 1 MET A N 19
ATOM 30782 C CA . MET A 1 3 ? -11.613 -0.040 -5.495 1.00 0.00 1 MET A CA 19
ATOM 30783 C C . MET A 1 3 ? -11.200 -0.416 -4.065 1.00 0.00 1 MET A C 19
ATOM 30784 O O . MET A 1 3 ? -12.003 -0.984 -3.309 1.00 0.00 1 MET A O 19
ATOM 30799 N N . GLU A 1 4 ? -9.937 -0.113 -3.713 1.00 0.00 2 GLU A N 19
ATOM 30800 C CA . GLU A 1 4 ? -9.370 -0.334 -2.369 1.00 0.00 2 GLU A CA 19
ATOM 30801 C C . GLU A 1 4 ? -8.869 1.010 -1.823 1.00 0.00 2 GLU A C 19
ATOM 30802 O O . GLU A 1 4 ? -7.965 1.620 -2.410 1.00 0.00 2 GLU A O 19
ATOM 30814 N N . VAL A 1 5 ? -9.485 1.493 -0.724 1.00 0.00 3 VAL A N 19
ATOM 30815 C CA . VAL A 1 5 ? -9.110 2.767 -0.086 1.00 0.00 3 VAL A CA 19
ATOM 30816 C C . VAL A 1 5 ? -7.856 2.582 0.809 1.00 0.00 3 VAL A C 19
ATOM 30817 O O . VAL A 1 5 ? -7.919 2.659 2.039 1.00 0.00 3 VAL A O 19
ATOM 30830 N N . SER A 1 6 ? -6.714 2.320 0.136 1.00 0.00 4 SER A N 19
ATOM 30831 C CA . SER A 1 6 ? -5.413 2.078 0.776 1.00 0.00 4 SER A CA 19
ATOM 30832 C C . SER A 1 6 ? -4.981 3.318 1.571 1.00 0.00 4 SER A C 19
ATOM 30833 O O . SER A 1 6 ? -4.483 4.301 1.003 1.00 0.00 4 SER A O 19
ATOM 30841 N N . ALA A 1 7 ? -5.214 3.265 2.892 1.00 0.00 5 ALA A N 19
ATOM 30842 C CA . ALA A 1 7 ? -5.000 4.403 3.792 1.00 0.00 5 ALA A CA 19
ATOM 30843 C C . ALA A 1 7 ? -4.914 3.936 5.259 1.00 0.00 5 ALA A C 19
ATOM 30844 O O . ALA A 1 7 ? -5.172 2.764 5.572 1.00 0.00 5 ALA A O 19
ATOM 30851 N N . ASN A 1 8 ? -4.566 4.878 6.152 1.00 0.00 6 ASN A N 19
ATOM 30852 C CA . ASN A 1 8 ? -4.516 4.644 7.614 1.00 0.00 6 ASN A CA 19
ATOM 30853 C C . ASN A 1 8 ? -5.939 4.427 8.178 1.00 0.00 6 ASN A C 19
ATOM 30854 O O . ASN A 1 8 ? -6.139 3.661 9.131 1.00 0.00 6 ASN A O 19
ATOM 30865 N N . GLU A 1 9 ? -6.920 5.102 7.546 1.00 0.00 7 GLU A N 19
ATOM 30866 C CA . GLU A 1 9 ? -8.349 5.038 7.924 1.00 0.00 7 GLU A CA 19
ATOM 30867 C C . GLU A 1 9 ? -8.990 3.676 7.568 1.00 0.00 7 GLU A C 19
ATOM 30868 O O . GLU A 1 9 ? -10.098 3.375 8.022 1.00 0.00 7 GLU A O 19
ATOM 30880 N N . LEU A 1 10 ? -8.296 2.874 6.728 1.00 0.00 8 LEU A N 19
ATOM 30881 C CA . LEU A 1 10 ? -8.760 1.523 6.341 1.00 0.00 8 LEU A CA 19
ATOM 30882 C C . LEU A 1 10 ? -8.610 0.543 7.534 1.00 0.00 8 LEU A C 19
ATOM 30883 O O . LEU A 1 10 ? -9.166 -0.566 7.496 1.00 0.00 8 LEU A O 19
ATOM 30899 N N . GLU A 1 11 ? -7.823 0.970 8.569 1.00 0.00 9 GLU A N 19
ATOM 30900 C CA . GLU A 1 11 ? -7.516 0.195 9.801 1.00 0.00 9 GLU A CA 19
ATOM 30901 C C . GLU A 1 11 ? -7.110 -1.257 9.479 1.00 0.00 9 GLU A C 19
ATOM 30902 O O . GLU A 1 11 ? -7.495 -2.197 10.181 1.00 0.00 9 GLU A O 19
ATOM 30914 N N . ALA A 1 12 ? -6.267 -1.393 8.432 1.00 0.00 10 ALA A N 19
ATOM 30915 C CA . ALA A 1 12 ? -5.926 -2.680 7.798 1.00 0.00 10 ALA A CA 19
ATOM 30916 C C . ALA A 1 12 ? -5.506 -3.748 8.825 1.00 0.00 10 ALA A C 19
ATOM 30917 O O . ALA A 1 12 ? -6.129 -4.802 8.909 1.00 0.00 10 ALA A O 19
ATOM 30924 N N . ALA A 1 13 ? -4.489 -3.426 9.649 1.00 0.00 11 ALA A N 19
ATOM 30925 C CA . ALA A 1 13 ? -3.980 -4.341 10.694 1.00 0.00 11 ALA A CA 19
ATOM 30926 C C . ALA A 1 13 ? -5.073 -4.708 11.713 1.00 0.00 11 ALA A C 19
ATOM 30927 O O . ALA A 1 13 ? -5.254 -5.881 12.015 1.00 0.00 11 ALA A O 19
ATOM 30934 N N . SER A 1 14 ? -5.818 -3.692 12.190 1.00 0.00 12 SER A N 19
ATOM 30935 C CA . SER A 1 14 ? -6.906 -3.862 13.183 1.00 0.00 12 SER A CA 19
ATOM 30936 C C . SER A 1 14 ? -7.969 -4.876 12.691 1.00 0.00 12 SER A C 19
ATOM 30937 O O . SER A 1 14 ? -8.392 -5.772 13.437 1.00 0.00 12 SER A O 19
ATOM 30945 N N . SER A 1 15 ? -8.351 -4.738 11.407 1.00 0.00 13 SER A N 19
ATOM 30946 C CA . SER A 1 15 ? -9.360 -5.589 10.757 1.00 0.00 13 SER A CA 19
ATOM 30947 C C . SER A 1 15 ? -8.791 -6.980 10.423 1.00 0.00 13 SER A C 19
ATOM 30948 O O . SER A 1 15 ? -9.542 -7.961 10.373 1.00 0.00 13 SER A O 19
ATOM 30956 N N . ARG A 1 16 ? -7.458 -7.056 10.178 1.00 0.00 14 ARG A N 19
ATOM 30957 C CA . ARG A 1 16 ? -6.761 -8.345 9.985 1.00 0.00 14 ARG A CA 19
ATOM 30958 C C . ARG A 1 16 ? -6.815 -9.158 11.279 1.00 0.00 14 ARG A C 19
ATOM 30959 O O . ARG A 1 16 ? -7.157 -10.328 11.241 1.00 0.00 14 ARG A O 19
ATOM 30980 N N . MET A 1 17 ? -6.533 -8.492 12.421 1.00 0.00 15 MET A N 19
ATOM 30981 C CA . MET A 1 17 ? -6.518 -9.132 13.751 1.00 0.00 15 MET A CA 19
ATOM 30982 C C . MET A 1 17 ? -7.900 -9.746 14.050 1.00 0.00 15 MET A C 19
ATOM 30983 O O . MET A 1 17 ? -7.979 -10.879 14.520 1.00 0.00 15 MET A O 19
ATOM 30997 N N . GLU A 1 18 ? -8.973 -8.990 13.713 1.00 0.00 16 GLU A N 19
ATOM 30998 C CA . GLU A 1 18 ? -10.376 -9.461 13.809 1.00 0.00 16 GLU A CA 19
ATOM 30999 C C . GLU A 1 18 ? -10.573 -10.783 13.037 1.00 0.00 16 GLU A C 19
ATOM 31000 O O . GLU A 1 18 ? -10.990 -11.811 13.607 1.00 0.00 16 GLU A O 19
ATOM 31012 N N . MET A 1 19 ? -10.215 -10.741 11.743 1.00 0.00 17 MET A N 19
ATOM 31013 C CA . MET A 1 19 ? -10.365 -11.885 10.828 1.00 0.00 17 MET A CA 19
ATOM 31014 C C . MET A 1 19 ? -9.617 -13.118 11.360 1.00 0.00 17 MET A C 19
ATOM 31015 O O . MET A 1 19 ? -10.190 -14.186 11.432 1.00 0.00 17 MET A O 19
ATOM 31029 N N . LEU A 1 20 ? -8.370 -12.915 11.814 1.00 0.00 18 LEU A N 19
ATOM 31030 C CA . LEU A 1 20 ? -7.475 -13.983 12.311 1.00 0.00 18 LEU A CA 19
ATOM 31031 C C . LEU A 1 20 ? -8.063 -14.700 13.550 1.00 0.00 18 LEU A C 19
ATOM 31032 O O . LEU A 1 20 ? -7.859 -15.910 13.724 1.00 0.00 18 LEU A O 19
ATOM 31048 N N . GLN A 1 21 ? -8.775 -13.925 14.409 1.00 0.00 19 GLN A N 19
ATOM 31049 C CA . GLN A 1 21 ? -9.490 -14.450 15.603 1.00 0.00 19 GLN A CA 19
ATOM 31050 C C . GLN A 1 21 ? -10.490 -15.539 15.195 1.00 0.00 19 GLN A C 19
ATOM 31051 O O . GLN A 1 21 ? -10.466 -16.666 15.706 1.00 0.00 19 GLN A O 19
ATOM 31065 N N . ARG A 1 22 ? -11.359 -15.166 14.246 1.00 0.00 20 ARG A N 19
ATOM 31066 C CA . ARG A 1 22 ? -12.501 -16.000 13.813 1.00 0.00 20 ARG A CA 19
ATOM 31067 C C . ARG A 1 22 ? -12.151 -16.912 12.617 1.00 0.00 20 ARG A C 19
ATOM 31068 O O . ARG A 1 22 ? -12.956 -17.769 12.242 1.00 0.00 20 ARG A O 19
ATOM 31089 N N . GLU A 1 23 ? -10.953 -16.730 12.027 1.00 0.00 21 GLU A N 19
ATOM 31090 C CA . GLU A 1 23 ? -10.484 -17.555 10.894 1.00 0.00 21 GLU A CA 19
ATOM 31091 C C . GLU A 1 23 ? -9.739 -18.787 11.420 1.00 0.00 21 GLU A C 19
ATOM 31092 O O . GLU A 1 23 ? -10.151 -19.928 11.181 1.00 0.00 21 GLU A O 19
ATOM 31104 N N . TYR A 1 24 ? -8.633 -18.534 12.143 1.00 0.00 22 TYR A N 19
ATOM 31105 C CA . TYR A 1 24 ? -7.759 -19.586 12.671 1.00 0.00 22 TYR A CA 19
ATOM 31106 C C . TYR A 1 24 ? -8.150 -19.909 14.117 1.00 0.00 22 TYR A C 19
ATOM 31107 O O . TYR A 1 24 ? -8.889 -20.875 14.364 1.00 0.00 22 TYR A O 19
ATOM 31125 N N . SER A 1 25 ? -7.699 -19.067 15.066 1.00 0.00 23 SER A N 19
ATOM 31126 C CA . SER A 1 25 ? -7.880 -19.310 16.505 1.00 0.00 23 SER A CA 19
ATOM 31127 C C . SER A 1 25 ? -7.679 -18.027 17.321 1.00 0.00 23 SER A C 19
ATOM 31128 O O . SER A 1 25 ? -6.884 -17.153 16.954 1.00 0.00 23 SER A O 19
ATOM 31136 N N . THR A 1 26 ? -8.431 -17.938 18.414 1.00 0.00 24 THR A N 19
ATOM 31137 C CA . THR A 1 26 ? -8.151 -17.042 19.534 1.00 0.00 24 THR A CA 19
ATOM 31138 C C . THR A 1 26 ? -7.413 -17.849 20.614 1.00 0.00 24 THR A C 19
ATOM 31139 O O . THR A 1 26 ? -7.458 -19.091 20.615 1.00 0.00 24 THR A O 19
ATOM 31150 N N . LEU A 1 27 ? -6.718 -17.156 21.511 1.00 0.00 25 LEU A N 19
ATOM 31151 C CA . LEU A 1 27 ? -6.124 -17.783 22.700 1.00 0.00 25 LEU A CA 19
ATOM 31152 C C . LEU A 1 27 ? -7.157 -17.753 23.841 1.00 0.00 25 LEU A C 19
ATOM 31153 O O . LEU A 1 27 ? -7.722 -16.692 24.123 1.00 0.00 25 LEU A O 19
ATOM 31169 N N . ARG A 1 28 ? -7.439 -18.916 24.471 1.00 0.00 26 ARG A N 19
ATOM 31170 C CA . ARG A 1 28 ? -8.444 -19.000 25.556 1.00 0.00 26 ARG A CA 19
ATOM 31171 C C . ARG A 1 28 ? -7.774 -18.873 26.937 1.00 0.00 26 ARG A C 19
ATOM 31172 O O . ARG A 1 28 ? -8.272 -18.153 27.816 1.00 0.00 26 ARG A O 19
ATOM 31193 N N . SER A 1 29 ? -6.630 -19.562 27.105 1.00 0.00 27 SER A N 19
ATOM 31194 C CA . SER A 1 29 ? -5.949 -19.717 28.400 1.00 0.00 27 SER A CA 19
ATOM 31195 C C . SER A 1 29 ? -4.447 -19.922 28.191 1.00 0.00 27 SER A C 19
ATOM 31196 O O . SER A 1 29 ? -4.005 -20.333 27.114 1.00 0.00 27 SER A O 19
ATOM 31204 N N . VAL A 1 30 ? -3.669 -19.586 29.232 1.00 0.00 28 VAL A N 19
ATOM 31205 C CA . VAL A 1 30 ? -2.214 -19.822 29.294 1.00 0.00 28 VAL A CA 19
ATOM 31206 C C . VAL A 1 30 ? -1.853 -20.373 30.684 1.00 0.00 28 VAL A C 19
ATOM 31207 O O . VAL A 1 30 ? -2.457 -19.975 31.685 1.00 0.00 28 VAL A O 19
ATOM 31220 N N . GLN A 1 31 ? -0.866 -21.280 30.731 1.00 0.00 29 GLN A N 19
ATOM 31221 C CA . GLN A 1 31 ? -0.401 -21.911 31.972 1.00 0.00 29 GLN A CA 19
ATOM 31222 C C . GLN A 1 31 ? 1.116 -22.154 31.880 1.00 0.00 29 GLN A C 19
ATOM 31223 O O . GLN A 1 31 ? 1.606 -22.750 30.908 1.00 0.00 29 GLN A O 19
ATOM 31237 N N . TYR A 1 32 ? 1.870 -21.654 32.865 1.00 0.00 30 TYR A N 19
ATOM 31238 C CA . TYR A 1 32 ? 3.320 -21.870 32.936 1.00 0.00 30 TYR A CA 19
ATOM 31239 C C . TYR A 1 32 ? 3.596 -23.243 33.568 1.00 0.00 30 TYR A C 19
ATOM 31240 O O . TYR A 1 32 ? 3.378 -23.436 34.769 1.00 0.00 30 TYR A O 19
ATOM 31258 N N . ARG A 1 33 ? 4.030 -24.205 32.741 1.00 0.00 31 ARG A N 19
ATOM 31259 C CA . ARG A 1 33 ? 4.496 -25.510 33.214 1.00 0.00 31 ARG A CA 19
ATOM 31260 C C . ARG A 1 33 ? 5.974 -25.406 33.614 1.00 0.00 31 ARG A C 19
ATOM 31261 O O . ARG A 1 33 ? 6.860 -25.486 32.763 1.00 0.00 31 ARG A O 19
ATOM 31282 N N . SER A 1 34 ? 6.209 -25.185 34.918 1.00 0.00 32 SER A N 19
ATOM 31283 C CA . SER A 1 34 ? 7.553 -25.229 35.534 1.00 0.00 32 SER A CA 19
ATOM 31284 C C . SER A 1 34 ? 8.176 -26.643 35.385 1.00 0.00 32 SER A C 19
ATOM 31285 O O . SER A 1 34 ? 9.395 -26.805 35.465 1.00 0.00 32 SER A O 19
ATOM 31293 N N . GLU A 1 35 ? 7.304 -27.650 35.153 1.00 0.00 33 GLU A N 19
ATOM 31294 C CA . GLU A 1 35 ? 7.695 -29.039 34.834 1.00 0.00 33 GLU A CA 19
ATOM 31295 C C . GLU A 1 35 ? 8.659 -29.070 33.628 1.00 0.00 33 GLU A C 19
ATOM 31296 O O . GLU A 1 35 ? 9.767 -29.611 33.705 1.00 0.00 33 GLU A O 19
ATOM 31308 N N . GLU A 1 36 ? 8.225 -28.434 32.533 1.00 0.00 34 GLU A N 19
ATOM 31309 C CA . GLU A 1 36 ? 8.997 -28.347 31.277 1.00 0.00 34 GLU A CA 19
ATOM 31310 C C . GLU A 1 36 ? 9.757 -27.011 31.173 1.00 0.00 34 GLU A C 19
ATOM 31311 O O . GLU A 1 36 ? 10.551 -26.827 30.244 1.00 0.00 34 GLU A O 19
ATOM 31323 N N . GLY A 1 37 ? 9.499 -26.092 32.129 1.00 0.00 35 GLY A N 19
ATOM 31324 C CA . GLY A 1 37 ? 10.069 -24.738 32.100 1.00 0.00 35 GLY A CA 19
ATOM 31325 C C . GLY A 1 37 ? 9.585 -23.924 30.897 1.00 0.00 35 GLY A C 19
ATOM 31326 O O . GLY A 1 37 ? 10.343 -23.134 30.321 1.00 0.00 35 GLY A O 19
ATOM 31330 N N . VAL A 1 38 ? 8.305 -24.133 30.518 1.00 0.00 36 VAL A N 19
ATOM 31331 C CA . VAL A 1 38 ? 7.689 -23.534 29.312 1.00 0.00 36 VAL A CA 19
ATOM 31332 C C . VAL A 1 38 ? 6.358 -22.845 29.653 1.00 0.00 36 VAL A C 19
ATOM 31333 O O . VAL A 1 38 ? 5.646 -23.245 30.585 1.00 0.00 36 VAL A O 19
ATOM 31346 N N . ILE A 1 39 ? 6.047 -21.800 28.886 1.00 0.00 37 ILE A N 19
ATOM 31347 C CA . ILE A 1 39 ? 4.738 -21.140 28.886 1.00 0.00 37 ILE A CA 19
ATOM 31348 C C . ILE A 1 39 ? 3.860 -21.818 27.814 1.00 0.00 37 ILE A C 19
ATOM 31349 O O . ILE A 1 39 ? 4.216 -21.842 26.628 1.00 0.00 37 ILE A O 19
ATOM 31365 N N . VAL A 1 40 ? 2.737 -22.410 28.248 1.00 0.00 38 VAL A N 19
ATOM 31366 C CA . VAL A 1 40 ? 1.818 -23.167 27.375 1.00 0.00 38 VAL A CA 19
ATOM 31367 C C . VAL A 1 40 ? 0.573 -22.322 27.037 1.00 0.00 38 VAL A C 19
ATOM 31368 O O . VAL A 1 40 ? -0.279 -22.073 27.892 1.00 0.00 38 VAL A O 19
ATOM 31381 N N . PHE A 1 41 ? 0.518 -21.874 25.781 1.00 0.00 39 PHE A N 19
ATOM 31382 C CA . PHE A 1 41 ? -0.574 -21.074 25.221 1.00 0.00 39 PHE A CA 19
ATOM 31383 C C . PHE A 1 41 ? -1.671 -22.000 24.673 1.00 0.00 39 PHE A C 19
ATOM 31384 O O . PHE A 1 41 ? -1.564 -22.509 23.550 1.00 0.00 39 PHE A O 19
ATOM 31401 N N . ILE A 1 42 ? -2.713 -22.239 25.475 1.00 0.00 40 ILE A N 19
ATOM 31402 C CA . ILE A 1 42 ? -3.838 -23.095 25.073 1.00 0.00 40 ILE A CA 19
ATOM 31403 C C . ILE A 1 42 ? -4.822 -22.292 24.194 1.00 0.00 40 ILE A C 19
ATOM 31404 O O . ILE A 1 42 ? -5.436 -21.313 24.651 1.00 0.00 40 ILE A O 19
ATOM 31420 N N . LEU A 1 43 ? -4.916 -22.693 22.913 1.00 0.00 41 LEU A N 19
ATOM 31421 C CA . LEU A 1 43 ? -5.840 -22.096 21.927 1.00 0.00 41 LEU A CA 19
ATOM 31422 C C . LEU A 1 43 ? -7.312 -22.371 22.280 1.00 0.00 41 LEU A C 19
ATOM 31423 O O . LEU A 1 43 ? -7.604 -23.163 23.168 1.00 0.00 41 LEU A O 19
ATOM 31439 N N . ALA A 1 44 ? -8.233 -21.721 21.547 1.00 0.00 42 ALA A N 19
ATOM 31440 C CA . ALA A 1 44 ? -9.689 -21.932 21.714 1.00 0.00 42 ALA A CA 19
ATOM 31441 C C . ALA A 1 44 ? -10.105 -23.347 21.254 1.00 0.00 42 ALA A C 19
ATOM 31442 O O . ALA A 1 44 ? -11.110 -23.890 21.720 1.00 0.00 42 ALA A O 19
ATOM 31449 N N . ASN A 1 45 ? -9.308 -23.934 20.333 1.00 0.00 43 ASN A N 19
ATOM 31450 C CA . ASN A 1 45 ? -9.442 -25.357 19.935 1.00 0.00 43 ASN A CA 19
ATOM 31451 C C . ASN A 1 45 ? -8.608 -26.280 20.866 1.00 0.00 43 ASN A C 19
ATOM 31452 O O . ASN A 1 45 ? -8.493 -27.486 20.618 1.00 0.00 43 ASN A O 19
ATOM 31463 N N . ASP A 1 46 ? -8.030 -25.666 21.923 1.00 0.00 44 ASP A N 19
ATOM 31464 C CA . ASP A 1 46 ? -7.260 -26.330 23.004 1.00 0.00 44 ASP A CA 19
ATOM 31465 C C . ASP A 1 46 ? -5.905 -26.889 22.542 1.00 0.00 44 ASP A C 19
ATOM 31466 O O . ASP A 1 46 ? -5.324 -27.745 23.220 1.00 0.00 44 ASP A O 19
ATOM 31475 N N . ARG A 1 47 ? -5.384 -26.359 21.419 1.00 0.00 45 ARG A N 19
ATOM 31476 C CA . ARG A 1 47 ? -4.016 -26.671 20.946 1.00 0.00 45 ARG A CA 19
ATOM 31477 C C . ARG A 1 47 ? -2.988 -25.966 21.847 1.00 0.00 45 ARG A C 19
ATOM 31478 O O . ARG A 1 47 ? -2.953 -24.732 21.906 1.00 0.00 45 ARG A O 19
ATOM 31499 N N . GLU A 1 48 ? -2.165 -26.762 22.539 1.00 0.00 46 GLU A N 19
ATOM 31500 C CA . GLU A 1 48 ? -1.180 -26.261 23.497 1.00 0.00 46 GLU A CA 19
ATOM 31501 C C . GLU A 1 48 ? 0.133 -25.880 22.799 1.00 0.00 46 GLU A C 19
ATOM 31502 O O . GLU A 1 48 ? 0.939 -26.750 22.441 1.00 0.00 46 GLU A O 19
ATOM 31514 N N . LEU A 1 49 ? 0.322 -24.573 22.590 1.00 0.00 47 LEU A N 19
ATOM 31515 C CA . LEU A 1 49 ? 1.556 -24.012 22.040 1.00 0.00 47 LEU A CA 19
ATOM 31516 C C . LEU A 1 49 ? 2.612 -23.894 23.147 1.00 0.00 47 LEU A C 19
ATOM 31517 O O . LEU A 1 49 ? 2.470 -23.115 24.083 1.00 0.00 47 LEU A O 19
ATOM 31533 N N . LYS A 1 50 ? 3.664 -24.690 23.010 1.00 0.00 48 LYS A N 19
ATOM 31534 C CA . LYS A 1 50 ? 4.701 -24.873 24.028 1.00 0.00 48 LYS A CA 19
ATOM 31535 C C . LYS A 1 50 ? 5.935 -24.046 23.657 1.00 0.00 48 LYS A C 19
ATOM 31536 O O . LYS A 1 50 ? 6.650 -24.379 22.705 1.00 0.00 48 LYS A O 19
ATOM 31555 N N . PHE A 1 51 ? 6.147 -22.937 24.389 1.00 0.00 49 PHE A N 19
ATOM 31556 C CA . PHE A 1 51 ? 7.273 -22.009 24.162 1.00 0.00 49 PHE A CA 19
ATOM 31557 C C . PHE A 1 51 ? 7.832 -21.530 25.515 1.00 0.00 49 PHE A C 19
ATOM 31558 O O . PHE A 1 51 ? 7.067 -21.079 26.364 1.00 0.00 49 PHE A O 19
ATOM 31575 N N . ARG A 1 52 ? 9.169 -21.620 25.705 1.00 0.00 50 ARG A N 19
ATOM 31576 C CA . ARG A 1 52 ? 9.831 -21.220 26.977 1.00 0.00 50 ARG A CA 19
ATOM 31577 C C . ARG A 1 52 ? 9.755 -19.683 27.153 1.00 0.00 50 ARG A C 19
ATOM 31578 O O . ARG A 1 52 ? 9.628 -18.964 26.156 1.00 0.00 50 ARG A O 19
ATOM 31599 N N . PRO A 1 53 ? 9.837 -19.160 28.421 1.00 0.00 51 PRO A N 19
ATOM 31600 C CA . PRO A 1 53 ? 9.851 -17.697 28.683 1.00 0.00 51 PRO A CA 19
ATOM 31601 C C . PRO A 1 53 ? 10.950 -16.953 27.885 1.00 0.00 51 PRO A C 19
ATOM 31602 O O . PRO A 1 53 ? 10.679 -15.964 27.201 1.00 0.00 51 PRO A O 19
ATOM 31613 N N . ASP A 1 54 ? 12.171 -17.487 27.937 1.00 0.00 52 ASP A N 19
ATOM 31614 C CA . ASP A 1 54 ? 13.360 -16.864 27.320 1.00 0.00 52 ASP A CA 19
ATOM 31615 C C . ASP A 1 54 ? 13.442 -17.124 25.798 1.00 0.00 52 ASP A C 19
ATOM 31616 O O . ASP A 1 54 ? 14.346 -16.629 25.117 1.00 0.00 52 ASP A O 19
ATOM 31625 N N . ASP A 1 55 ? 12.493 -17.899 25.274 1.00 0.00 53 ASP A N 19
ATOM 31626 C CA . ASP A 1 55 ? 12.297 -18.059 23.824 1.00 0.00 53 ASP A CA 19
ATOM 31627 C C . ASP A 1 55 ? 11.455 -16.892 23.274 1.00 0.00 53 ASP A C 19
ATOM 31628 O O . ASP A 1 55 ? 11.539 -16.554 22.090 1.00 0.00 53 ASP A O 19
ATOM 31637 N N . LEU A 1 56 ? 10.664 -16.278 24.165 1.00 0.00 54 LEU A N 19
ATOM 31638 C CA . LEU A 1 56 ? 9.661 -15.260 23.820 1.00 0.00 54 LEU A CA 19
ATOM 31639 C C . LEU A 1 56 ? 10.168 -13.852 24.162 1.00 0.00 54 LEU A C 19
ATOM 31640 O O . LEU A 1 56 ? 10.868 -13.662 25.163 1.00 0.00 54 LEU A O 19
ATOM 31656 N N . GLN A 1 57 ? 9.785 -12.880 23.323 1.00 0.00 55 GLN A N 19
ATOM 31657 C CA . GLN A 1 57 ? 10.105 -11.456 23.525 1.00 0.00 55 GLN A CA 19
ATOM 31658 C C . GLN A 1 57 ? 9.439 -10.894 24.800 1.00 0.00 55 GLN A C 19
ATOM 31659 O O . GLN A 1 57 ? 10.021 -10.035 25.471 1.00 0.00 55 GLN A O 19
ATOM 31673 N N . ALA A 1 58 ? 8.225 -11.403 25.136 1.00 0.00 56 ALA A N 19
ATOM 31674 C CA . ALA A 1 58 ? 7.476 -10.947 26.332 1.00 0.00 56 ALA A CA 19
ATOM 31675 C C . ALA A 1 58 ? 8.288 -11.162 27.608 1.00 0.00 56 ALA A C 19
ATOM 31676 O O . ALA A 1 58 ? 8.407 -10.274 28.459 1.00 0.00 56 ALA A O 19
ATOM 31683 N N . THR A 1 59 ? 8.892 -12.345 27.684 1.00 0.00 57 THR A N 19
ATOM 31684 C CA . THR A 1 59 ? 9.332 -12.945 28.940 1.00 0.00 57 THR A CA 19
ATOM 31685 C C . THR A 1 59 ? 10.806 -13.341 28.929 1.00 0.00 57 THR A C 19
ATOM 31686 O O . THR A 1 59 ? 11.219 -14.231 29.685 1.00 0.00 57 THR A O 19
ATOM 31697 N N . TYR A 1 60 ? 11.600 -12.646 28.106 1.00 0.00 58 TYR A N 19
ATOM 31698 C CA . TYR A 1 60 ? 13.050 -12.834 28.072 1.00 0.00 58 TYR A CA 19
ATOM 31699 C C . TYR A 1 60 ? 13.654 -12.239 29.359 1.00 0.00 58 TYR A C 19
ATOM 31700 O O . TYR A 1 60 ? 14.004 -11.055 29.408 1.00 0.00 58 TYR A O 19
ATOM 31718 N N . GLY A 1 61 ? 13.687 -13.065 30.418 1.00 0.00 59 GLY A N 19
ATOM 31719 C CA . GLY A 1 61 ? 14.133 -12.636 31.743 1.00 0.00 59 GLY A CA 19
ATOM 31720 C C . GLY A 1 61 ? 12.985 -12.338 32.705 1.00 0.00 59 GLY A C 19
ATOM 31721 O O . GLY A 1 61 ? 13.147 -11.539 33.639 1.00 0.00 59 GLY A O 19
ATOM 31725 N N . ALA A 1 62 ? 11.821 -12.986 32.494 1.00 0.00 60 ALA A N 19
ATOM 31726 C CA . ALA A 1 62 ? 10.657 -12.872 33.403 1.00 0.00 60 ALA A CA 19
ATOM 31727 C C . ALA A 1 62 ? 10.665 -13.988 34.460 1.00 0.00 60 ALA A C 19
ATOM 31728 O O . ALA A 1 62 ? 11.012 -15.139 34.156 1.00 0.00 60 ALA A O 19
ATOM 31735 N N . THR A 1 63 ? 10.292 -13.627 35.701 1.00 0.00 61 THR A N 19
ATOM 31736 C CA . THR A 1 63 ? 10.157 -14.577 36.820 1.00 0.00 61 THR A CA 19
ATOM 31737 C C . THR A 1 63 ? 8.838 -15.393 36.697 1.00 0.00 61 THR A C 19
ATOM 31738 O O . THR A 1 63 ? 7.873 -14.908 36.097 1.00 0.00 61 THR A O 19
ATOM 31749 N N . PRO A 1 64 ? 8.772 -16.652 37.263 1.00 0.00 62 PRO A N 19
ATOM 31750 C CA . PRO A 1 64 ? 7.573 -17.535 37.135 1.00 0.00 62 PRO A CA 19
ATOM 31751 C C . PRO A 1 64 ? 6.305 -16.970 37.829 1.00 0.00 62 PRO A C 19
ATOM 31752 O O . PRO A 1 64 ? 5.183 -17.370 37.499 1.00 0.00 62 PRO A O 19
ATOM 31763 N N . GLU A 1 65 ? 6.503 -16.034 38.778 1.00 0.00 63 GLU A N 19
ATOM 31764 C CA . GLU A 1 65 ? 5.403 -15.321 39.469 1.00 0.00 63 GLU A CA 19
ATOM 31765 C C . GLU A 1 65 ? 4.627 -14.410 38.482 1.00 0.00 63 GLU A C 19
ATOM 31766 O O . GLU A 1 65 ? 3.409 -14.235 38.593 1.00 0.00 63 GLU A O 19
ATOM 31778 N N . GLN A 1 66 ? 5.373 -13.851 37.509 1.00 0.00 64 GLN A N 19
ATOM 31779 C CA . GLN A 1 66 ? 4.844 -12.957 36.456 1.00 0.00 64 GLN A CA 19
ATOM 31780 C C . GLN A 1 66 ? 4.057 -13.753 35.396 1.00 0.00 64 GLN A C 19
ATOM 31781 O O . GLN A 1 66 ? 3.221 -13.208 34.667 1.00 0.00 64 GLN A O 19
ATOM 31795 N N . LEU A 1 67 ? 4.348 -15.060 35.350 1.00 0.00 65 LEU A N 19
ATOM 31796 C CA . LEU A 1 67 ? 3.743 -16.032 34.417 1.00 0.00 65 LEU A CA 19
ATOM 31797 C C . LEU A 1 67 ? 2.568 -16.751 35.098 1.00 0.00 65 LEU A C 19
ATOM 31798 O O . LEU A 1 67 ? 2.194 -17.873 34.732 1.00 0.00 65 LEU A O 19
ATOM 31814 N N . ARG A 1 68 ? 2.009 -16.085 36.118 1.00 0.00 66 ARG A N 19
ATOM 31815 C CA . ARG A 1 68 ? 0.722 -16.426 36.724 1.00 0.00 66 ARG A CA 19
ATOM 31816 C C . ARG A 1 68 ? -0.286 -15.332 36.342 1.00 0.00 66 ARG A C 19
ATOM 31817 O O . ARG A 1 68 ? -1.410 -15.624 35.906 1.00 0.00 66 ARG A O 19
ATOM 31838 N N . GLU A 1 69 ? 0.147 -14.054 36.496 1.00 0.00 67 GLU A N 19
ATOM 31839 C CA . GLU A 1 69 ? -0.677 -12.881 36.164 1.00 0.00 67 GLU A CA 19
ATOM 31840 C C . GLU A 1 69 ? -0.652 -12.654 34.652 1.00 0.00 67 GLU A C 19
ATOM 31841 O O . GLU A 1 69 ? 0.182 -11.903 34.108 1.00 0.00 67 GLU A O 19
ATOM 31853 N N . ILE A 1 70 ? -1.558 -13.364 33.986 1.00 0.00 68 ILE A N 19
ATOM 31854 C CA . ILE A 1 70 ? -1.647 -13.442 32.533 1.00 0.00 68 ILE A CA 19
ATOM 31855 C C . ILE A 1 70 ? -3.101 -13.169 32.091 1.00 0.00 68 ILE A C 19
ATOM 31856 O O . ILE A 1 70 ? -4.051 -13.659 32.715 1.00 0.00 68 ILE A O 19
ATOM 31872 N N . GLU A 1 71 ? -3.252 -12.382 31.023 1.00 0.00 69 GLU A N 19
ATOM 31873 C CA . GLU A 1 71 ? -4.544 -12.108 30.364 1.00 0.00 69 GLU A CA 19
ATOM 31874 C C . GLU A 1 71 ? -4.366 -12.331 28.860 1.00 0.00 69 GLU A C 19
ATOM 31875 O O . GLU A 1 71 ? -3.240 -12.389 28.391 1.00 0.00 69 GLU A O 19
ATOM 31887 N N . ILE A 1 72 ? -5.460 -12.487 28.108 1.00 0.00 70 ILE A N 19
ATOM 31888 C CA . ILE A 1 72 ? -5.396 -12.596 26.635 1.00 0.00 70 ILE A CA 19
ATOM 31889 C C . ILE A 1 72 ? -5.178 -11.185 26.023 1.00 0.00 70 ILE A C 19
ATOM 31890 O O . ILE A 1 72 ? -5.554 -10.179 26.645 1.00 0.00 70 ILE A O 19
ATOM 31906 N N . SER A 1 73 ? -4.542 -11.129 24.828 1.00 0.00 71 SER A N 19
ATOM 31907 C CA . SER A 1 73 ? -4.100 -9.868 24.178 1.00 0.00 71 SER A CA 19
ATOM 31908 C C . SER A 1 73 ? -5.241 -8.834 24.002 1.00 0.00 71 SER A C 19
ATOM 31909 O O . SER A 1 73 ? -6.417 -9.214 23.966 1.00 0.00 71 SER A O 19
ATOM 31917 N N . PRO A 1 74 ? -4.912 -7.501 23.876 1.00 0.00 72 PRO A N 19
ATOM 31918 C CA . PRO A 1 74 ? -5.922 -6.451 23.573 1.00 0.00 72 PRO A CA 19
ATOM 31919 C C . PRO A 1 74 ? -6.597 -6.651 22.187 1.00 0.00 72 PRO A C 19
ATOM 31920 O O . PRO A 1 74 ? -7.643 -6.058 21.908 1.00 0.00 72 PRO A O 19
ATOM 31931 N N . SER A 1 75 ? -5.974 -7.481 21.328 1.00 0.00 73 SER A N 19
ATOM 31932 C CA . SER A 1 75 ? -6.571 -7.918 20.048 1.00 0.00 73 SER A CA 19
ATOM 31933 C C . SER A 1 75 ? -7.457 -9.170 20.245 1.00 0.00 73 SER A C 19
ATOM 31934 O O . SER A 1 75 ? -8.394 -9.387 19.487 1.00 0.00 73 SER A O 19
ATOM 31942 N N . GLY A 1 76 ? -7.136 -9.987 21.270 1.00 0.00 74 GLY A N 19
ATOM 31943 C CA . GLY A 1 76 ? -7.859 -11.244 21.546 1.00 0.00 74 GLY A CA 19
ATOM 31944 C C . GLY A 1 76 ? -7.230 -12.456 20.860 1.00 0.00 74 GLY A C 19
ATOM 31945 O O . GLY A 1 76 ? -7.679 -13.590 21.051 1.00 0.00 74 GLY A O 19
ATOM 31949 N N . LEU A 1 77 ? -6.173 -12.204 20.071 1.00 0.00 75 LEU A N 19
ATOM 31950 C CA . LEU A 1 77 ? -5.396 -13.248 19.388 1.00 0.00 75 LEU A CA 19
ATOM 31951 C C . LEU A 1 77 ? -4.407 -13.891 20.361 1.00 0.00 75 LEU A C 19
ATOM 31952 O O . LEU A 1 77 ? -4.616 -15.010 20.801 1.00 0.00 75 LEU A O 19
ATOM 31968 N N . GLY A 1 78 ? -3.325 -13.157 20.687 1.00 0.00 76 GLY A N 19
ATOM 31969 C CA . GLY A 1 78 ? -2.247 -13.684 21.516 1.00 0.00 76 GLY A CA 19
ATOM 31970 C C . GLY A 1 78 ? -2.505 -13.518 22.985 1.00 0.00 76 GLY A C 19
ATOM 31971 O O . GLY A 1 78 ? -3.620 -13.757 23.461 1.00 0.00 76 GLY A O 19
ATOM 31975 N N . VAL A 1 79 ? -1.485 -13.064 23.702 1.00 0.00 77 VAL A N 19
ATOM 31976 C CA . VAL A 1 79 ? -1.536 -12.904 25.146 1.00 0.00 77 VAL A CA 19
ATOM 31977 C C . VAL A 1 79 ? -1.064 -11.491 25.521 1.00 0.00 77 VAL A C 19
ATOM 31978 O O . VAL A 1 79 ? -0.489 -10.790 24.695 1.00 0.00 77 VAL A O 19
ATOM 31991 N N . TYR A 1 80 ? -1.311 -11.111 26.772 1.00 0.00 78 TYR A N 19
ATOM 31992 C CA . TYR A 1 80 ? -0.851 -9.861 27.372 1.00 0.00 78 TYR A CA 19
ATOM 31993 C C . TYR A 1 80 ? -0.575 -10.146 28.856 1.00 0.00 78 TYR A C 19
ATOM 31994 O O . TYR A 1 80 ? -1.510 -10.262 29.654 1.00 0.00 78 TYR A O 19
ATOM 32012 N N . PHE A 1 81 ? 0.704 -10.320 29.207 1.00 0.00 79 PHE A N 19
ATOM 32013 C CA . PHE A 1 81 ? 1.112 -10.613 30.587 1.00 0.00 79 PHE A CA 19
ATOM 32014 C C . PHE A 1 81 ? 1.136 -9.309 31.408 1.00 0.00 79 PHE A C 19
ATOM 32015 O O . PHE A 1 81 ? 1.850 -8.372 31.048 1.00 0.00 79 PHE A O 19
ATOM 32032 N N . GLU A 1 82 ? 0.387 -9.294 32.526 1.00 0.00 80 GLU A N 19
ATOM 32033 C CA . GLU A 1 82 ? 0.064 -8.056 33.275 1.00 0.00 80 GLU A CA 19
ATOM 32034 C C . GLU A 1 82 ? 1.282 -7.502 34.044 1.00 0.00 80 GLU A C 19
ATOM 32035 O O . GLU A 1 82 ? 1.560 -6.297 33.985 1.00 0.00 80 GLU A O 19
ATOM 32047 N N . THR A 1 83 ? 2.004 -8.393 34.753 1.00 0.00 81 THR A N 19
ATOM 32048 C CA . THR A 1 83 ? 3.094 -8.007 35.688 1.00 0.00 81 THR A CA 19
ATOM 32049 C C . THR A 1 83 ? 4.264 -7.293 34.962 1.00 0.00 81 THR A C 19
ATOM 32050 O O . THR A 1 83 ? 5.042 -6.549 35.572 1.00 0.00 81 THR A O 19
ATOM 32061 N N . LEU A 1 84 ? 4.362 -7.552 33.650 1.00 0.00 82 LEU A N 19
ATOM 32062 C CA . LEU A 1 84 ? 5.416 -7.023 32.765 1.00 0.00 82 LEU A CA 19
ATOM 32063 C C . LEU A 1 84 ? 4.808 -6.090 31.697 1.00 0.00 82 LEU A C 19
ATOM 32064 O O . LEU A 1 84 ? 5.545 -5.369 31.015 1.00 0.00 82 LEU A O 19
ATOM 32080 N N . GLU A 1 85 ? 3.458 -6.115 31.569 1.00 0.00 83 GLU A N 19
ATOM 32081 C CA . GLU A 1 85 ? 2.698 -5.356 30.536 1.00 0.00 83 GLU A CA 19
ATOM 32082 C C . GLU A 1 85 ? 3.170 -5.693 29.108 1.00 0.00 83 GLU A C 19
ATOM 32083 O O . GLU A 1 85 ? 3.001 -4.893 28.185 1.00 0.00 83 GLU A O 19
ATOM 32095 N N . GLU A 1 86 ? 3.705 -6.905 28.926 1.00 0.00 84 GLU A N 19
ATOM 32096 C CA . GLU A 1 86 ? 4.366 -7.308 27.671 1.00 0.00 84 GLU A CA 19
ATOM 32097 C C . GLU A 1 86 ? 3.610 -8.499 27.059 1.00 0.00 84 GLU A C 19
ATOM 32098 O O . GLU A 1 86 ? 3.258 -9.451 27.769 1.00 0.00 84 GLU A O 19
ATOM 32110 N N . ASP A 1 87 ? 3.364 -8.429 25.745 1.00 0.00 85 ASP A N 19
ATOM 32111 C CA . ASP A 1 87 ? 2.480 -9.369 25.033 1.00 0.00 85 ASP A CA 19
ATOM 32112 C C . ASP A 1 87 ? 3.297 -10.438 24.280 1.00 0.00 85 ASP A C 19
ATOM 32113 O O . ASP A 1 87 ? 4.493 -10.252 24.016 1.00 0.00 85 ASP A O 19
ATOM 32122 N N . VAL A 1 88 ? 2.629 -11.557 23.948 1.00 0.00 86 VAL A N 19
ATOM 32123 C CA . VAL A 1 88 ? 3.149 -12.586 23.017 1.00 0.00 86 VAL A CA 19
ATOM 32124 C C . VAL A 1 88 ? 2.131 -12.729 21.872 1.00 0.00 86 VAL A C 19
ATOM 32125 O O . VAL A 1 88 ? 1.000 -13.179 22.096 1.00 0.00 86 VAL A O 19
ATOM 32138 N N . SER A 1 89 ? 2.530 -12.305 20.658 1.00 0.00 87 SER A N 19
ATOM 32139 C CA . SER A 1 89 ? 1.669 -12.342 19.462 1.00 0.00 87 SER A CA 19
ATOM 32140 C C . SER A 1 89 ? 1.430 -13.800 19.001 1.00 0.00 87 SER A C 19
ATOM 32141 O O . SER A 1 89 ? 2.383 -14.520 18.686 1.00 0.00 87 SER A O 19
ATOM 32149 N N . LEU A 1 90 ? 0.140 -14.214 18.965 1.00 0.00 88 LEU A N 19
ATOM 32150 C CA . LEU A 1 90 ? -0.266 -15.603 18.633 1.00 0.00 88 LEU A CA 19
ATOM 32151 C C . LEU A 1 90 ? 0.154 -16.009 17.223 1.00 0.00 88 LEU A C 19
ATOM 32152 O O . LEU A 1 90 ? 0.700 -17.092 17.017 1.00 0.00 88 LEU A O 19
ATOM 32168 N N . ILE A 1 91 ? -0.138 -15.122 16.261 1.00 0.00 89 ILE A N 19
ATOM 32169 C CA . ILE A 1 91 ? 0.140 -15.359 14.841 1.00 0.00 89 ILE A CA 19
ATOM 32170 C C . ILE A 1 91 ? 1.648 -15.539 14.634 1.00 0.00 89 ILE A C 19
ATOM 32171 O O . ILE A 1 91 ? 2.062 -16.412 13.886 1.00 0.00 89 ILE A O 19
ATOM 32187 N N . GLY A 1 92 ? 2.445 -14.764 15.395 1.00 0.00 90 GLY A N 19
ATOM 32188 C CA . GLY A 1 92 ? 3.900 -14.916 15.418 1.00 0.00 90 GLY A CA 19
ATOM 32189 C C . GLY A 1 92 ? 4.342 -16.316 15.851 1.00 0.00 90 GLY A C 19
ATOM 32190 O O . GLY A 1 92 ? 5.233 -16.899 15.239 1.00 0.00 90 GLY A O 19
ATOM 32194 N N . LEU A 1 93 ? 3.659 -16.879 16.873 1.00 0.00 91 LEU A N 19
ATOM 32195 C CA . LEU A 1 93 ? 3.924 -18.248 17.371 1.00 0.00 91 LEU A CA 19
ATOM 32196 C C . LEU A 1 93 ? 3.608 -19.298 16.285 1.00 0.00 91 LEU A C 19
ATOM 32197 O O . LEU A 1 93 ? 4.341 -20.282 16.117 1.00 0.00 91 LEU A O 19
ATOM 32213 N N . LEU A 1 94 ? 2.521 -19.039 15.536 1.00 0.00 92 LEU A N 19
ATOM 32214 C CA . LEU A 1 94 ? 2.065 -19.891 14.420 1.00 0.00 92 LEU A CA 19
ATOM 32215 C C . LEU A 1 94 ? 3.021 -19.776 13.205 1.00 0.00 92 LEU A C 19
ATOM 32216 O O . LEU A 1 94 ? 3.178 -20.730 12.436 1.00 0.00 92 LEU A O 19
ATOM 32232 N N . GLU A 1 95 ? 3.673 -18.605 13.062 1.00 0.00 93 GLU A N 19
ATOM 32233 C CA . GLU A 1 95 ? 4.734 -18.376 12.054 1.00 0.00 93 GLU A CA 19
ATOM 32234 C C . GLU A 1 95 ? 6.063 -19.019 12.516 1.00 0.00 93 GLU A C 19
ATOM 32235 O O . GLU A 1 95 ? 6.934 -19.335 11.692 1.00 0.00 93 GLU A O 19
ATOM 32247 N N . GLY A 1 96 ? 6.190 -19.205 13.849 1.00 0.00 94 GLY A N 19
ATOM 32248 C CA . GLY A 1 96 ? 7.426 -19.699 14.481 1.00 0.00 94 GLY A CA 19
ATOM 32249 C C . GLY A 1 96 ? 8.292 -18.567 15.044 1.00 0.00 94 GLY A C 19
ATOM 32250 O O . GLY A 1 96 ? 9.305 -18.817 15.706 1.00 0.00 94 GLY A O 19
ATOM 32254 N N . ARG A 1 97 ? 7.886 -17.318 14.751 1.00 0.00 95 ARG A N 19
ATOM 32255 C CA . ARG A 1 97 ? 8.557 -16.101 15.212 1.00 0.00 95 ARG A CA 19
ATOM 32256 C C . ARG A 1 97 ? 8.111 -15.800 16.663 1.00 0.00 95 ARG A C 19
ATOM 32257 O O . ARG A 1 97 ? 7.120 -15.098 16.895 1.00 0.00 95 ARG A O 19
ATOM 32278 N N . ARG A 1 98 ? 8.829 -16.397 17.626 1.00 0.00 96 ARG A N 19
ATOM 32279 C CA . ARG A 1 98 ? 8.513 -16.316 19.072 1.00 0.00 96 ARG A CA 19
ATOM 32280 C C . ARG A 1 98 ? 8.717 -14.898 19.643 1.00 0.00 96 ARG A C 19
ATOM 32281 O O . ARG A 1 98 ? 8.074 -14.503 20.630 1.00 0.00 96 ARG A O 19
ATOM 32302 N N . GLY A 1 99 ? 9.652 -14.177 19.035 1.00 0.00 97 GLY A N 19
ATOM 32303 C CA . GLY A 1 99 ? 9.840 -12.744 19.239 1.00 0.00 97 GLY A CA 19
ATOM 32304 C C . GLY A 1 99 ? 10.158 -12.084 17.917 1.00 0.00 97 GLY A C 19
ATOM 32305 O O . GLY A 1 99 ? 10.536 -12.790 16.977 1.00 0.00 97 GLY A O 19
ATOM 32309 N N . SER A 1 100 ? 10.006 -10.743 17.838 1.00 0.00 98 SER A N 19
ATOM 32310 C CA . SER A 1 100 ? 10.252 -9.967 16.593 1.00 0.00 98 SER A CA 19
ATOM 32311 C C . SER A 1 100 ? 11.598 -10.350 15.950 1.00 0.00 98 SER A C 19
ATOM 32312 O O . SER A 1 100 ? 12.572 -10.552 16.668 1.00 0.00 98 SER A O 19
ATOM 32320 N N . ALA A 1 101 ? 11.623 -10.457 14.602 1.00 0.00 99 ALA A N 19
ATOM 32321 C CA . ALA A 1 101 ? 12.791 -10.949 13.828 1.00 0.00 99 ALA A CA 19
ATOM 32322 C C . ALA A 1 101 ? 14.087 -10.194 14.191 1.00 0.00 99 ALA A C 19
ATOM 32323 O O . ALA A 1 101 ? 15.175 -10.790 14.257 1.00 0.00 99 ALA A O 19
ATOM 32330 N N . LYS A 1 102 ? 13.937 -8.884 14.466 1.00 0.00 100 LYS A N 19
ATOM 32331 C CA . LYS A 1 102 ? 15.037 -8.028 14.929 1.00 0.00 100 LYS A CA 19
ATOM 32332 C C . LYS A 1 102 ? 15.555 -8.520 16.297 1.00 0.00 100 LYS A C 19
ATOM 32333 O O . LYS A 1 102 ? 16.729 -8.853 16.427 1.00 0.00 100 LYS A O 19
ATOM 32352 N N . TRP A 1 103 ? 14.636 -8.613 17.286 1.00 0.00 101 TRP A N 19
ATOM 32353 C CA . TRP A 1 103 ? 14.944 -9.113 18.654 1.00 0.00 101 TRP A CA 19
ATOM 32354 C C . TRP A 1 103 ? 15.600 -10.510 18.605 1.00 0.00 101 TRP A C 19
ATOM 32355 O O . TRP A 1 103 ? 16.488 -10.810 19.390 1.00 0.00 101 TRP A O 19
ATOM 32376 N N . MET A 1 104 ? 15.128 -11.343 17.671 1.00 0.00 102 MET A N 19
ATOM 32377 C CA . MET A 1 104 ? 15.578 -12.740 17.493 1.00 0.00 102 MET A CA 19
ATOM 32378 C C . MET A 1 104 ? 16.994 -12.801 16.879 1.00 0.00 102 MET A C 19
ATOM 32379 O O . MET A 1 104 ? 17.681 -13.816 17.001 1.00 0.00 102 MET A O 19
ATOM 32393 N N . ALA A 1 105 ? 17.406 -11.709 16.210 1.00 0.00 103 ALA A N 19
ATOM 32394 C CA . ALA A 1 105 ? 18.773 -11.553 15.683 1.00 0.00 103 ALA A CA 19
ATOM 32395 C C . ALA A 1 105 ? 19.710 -11.020 16.788 1.00 0.00 103 ALA A C 19
ATOM 32396 O O . ALA A 1 105 ? 20.858 -11.456 16.918 1.00 0.00 103 ALA A O 19
ATOM 32403 N N . GLU A 1 106 ? 19.178 -10.089 17.598 1.00 0.00 104 GLU A N 19
ATOM 32404 C CA . GLU A 1 106 ? 19.932 -9.395 18.669 1.00 0.00 104 GLU A CA 19
ATOM 32405 C C . GLU A 1 106 ? 20.074 -10.282 19.916 1.00 0.00 104 GLU A C 19
ATOM 32406 O O . GLU A 1 106 ? 21.005 -10.111 20.712 1.00 0.00 104 GLU A O 19
ATOM 32418 N N . HIS A 1 107 ? 19.113 -11.204 20.087 1.00 0.00 105 HIS A N 19
ATOM 32419 C CA . HIS A 1 107 ? 19.046 -12.128 21.230 1.00 0.00 105 HIS A CA 19
ATOM 32420 C C . HIS A 1 107 ? 18.641 -13.517 20.694 1.00 0.00 105 HIS A C 19
ATOM 32421 O O . HIS A 1 107 ? 17.484 -13.938 20.853 1.00 0.00 105 HIS A O 19
ATOM 32436 N N . PRO A 1 108 ? 19.571 -14.219 19.967 1.00 0.00 106 PRO A N 19
ATOM 32437 C CA . PRO A 1 108 ? 19.303 -15.560 19.428 1.00 0.00 106 PRO A CA 19
ATOM 32438 C C . PRO A 1 108 ? 19.462 -16.658 20.492 1.00 0.00 106 PRO A C 19
ATOM 32439 O O . PRO A 1 108 ? 20.133 -16.473 21.519 1.00 0.00 106 PRO A O 19
ATOM 32450 N N . LEU A 1 109 ? 18.831 -17.796 20.223 1.00 0.00 107 LEU A N 19
ATOM 32451 C CA . LEU A 1 109 ? 18.787 -18.942 21.145 1.00 0.00 107 LEU A CA 19
ATOM 32452 C C . LEU A 1 109 ? 19.924 -19.930 20.862 1.00 0.00 107 LEU A C 19
ATOM 32453 O O . LEU A 1 109 ? 20.560 -19.889 19.799 1.00 0.00 107 LEU A O 19
ATOM 32469 N N . ALA A 1 110 ? 20.153 -20.828 21.831 1.00 0.00 108 ALA A N 19
ATOM 32470 C CA . ALA A 1 110 ? 21.078 -21.963 21.671 1.00 0.00 108 ALA A CA 19
ATOM 32471 C C . ALA A 1 110 ? 20.516 -22.963 20.639 1.00 0.00 108 ALA A C 19
ATOM 32472 O O . ALA A 1 110 ? 21.270 -23.686 19.978 1.00 0.00 108 ALA A O 19
ATOM 32479 N N . SER A 1 111 ? 19.174 -22.994 20.542 1.00 0.00 109 SER A N 19
ATOM 32480 C CA . SER A 1 111 ? 18.444 -23.744 19.515 1.00 0.00 109 SER A CA 19
ATOM 32481 C C . SER A 1 111 ? 18.546 -22.991 18.160 1.00 0.00 109 SER A C 19
ATOM 32482 O O . SER A 1 111 ? 17.894 -21.927 17.997 1.00 0.00 109 SER A O 19
ATOM 32491 N N . MET A 1 3 ? -10.577 -9.160 -1.732 1.00 0.00 1 MET A N 20
ATOM 32492 C CA . MET A 1 3 ? -10.205 -7.747 -1.975 1.00 0.00 1 MET A CA 20
ATOM 32493 C C . MET A 1 3 ? -9.037 -7.348 -1.055 1.00 0.00 1 MET A C 20
ATOM 32494 O O . MET A 1 3 ? -9.238 -6.816 0.045 1.00 0.00 1 MET A O 20
ATOM 32509 N N . GLU A 1 4 ? -7.812 -7.657 -1.505 1.00 0.00 2 GLU A N 20
ATOM 32510 C CA . GLU A 1 4 ? -6.580 -7.387 -0.754 1.00 0.00 2 GLU A CA 20
ATOM 32511 C C . GLU A 1 4 ? -6.052 -5.969 -1.057 1.00 0.00 2 GLU A C 20
ATOM 32512 O O . GLU A 1 4 ? -5.464 -5.711 -2.120 1.00 0.00 2 GLU A O 20
ATOM 32524 N N . VAL A 1 5 ? -6.306 -5.062 -0.104 1.00 0.00 3 VAL A N 20
ATOM 32525 C CA . VAL A 1 5 ? -5.901 -3.659 -0.162 1.00 0.00 3 VAL A CA 20
ATOM 32526 C C . VAL A 1 5 ? -5.776 -3.141 1.288 1.00 0.00 3 VAL A C 20
ATOM 32527 O O . VAL A 1 5 ? -6.593 -2.362 1.790 1.00 0.00 3 VAL A O 20
ATOM 32540 N N . SER A 1 6 ? -4.757 -3.667 1.987 1.00 0.00 4 SER A N 20
ATOM 32541 C CA . SER A 1 6 ? -4.495 -3.356 3.397 1.00 0.00 4 SER A CA 20
ATOM 32542 C C . SER A 1 6 ? -4.045 -1.881 3.556 1.00 0.00 4 SER A C 20
ATOM 32543 O O . SER A 1 6 ? -2.932 -1.511 3.160 1.00 0.00 4 SER A O 20
ATOM 32551 N N . ALA A 1 7 ? -4.951 -1.050 4.110 1.00 0.00 5 ALA A N 20
ATOM 32552 C CA . ALA A 1 7 ? -4.732 0.399 4.308 1.00 0.00 5 ALA A CA 20
ATOM 32553 C C . ALA A 1 7 ? -5.367 0.866 5.633 1.00 0.00 5 ALA A C 20
ATOM 32554 O O . ALA A 1 7 ? -6.213 0.173 6.192 1.00 0.00 5 ALA A O 20
ATOM 32561 N N . ASN A 1 8 ? -4.968 2.059 6.111 1.00 0.00 6 ASN A N 20
ATOM 32562 C CA . ASN A 1 8 ? -5.523 2.676 7.348 1.00 0.00 6 ASN A CA 20
ATOM 32563 C C . ASN A 1 8 ? -7.033 2.994 7.209 1.00 0.00 6 ASN A C 20
ATOM 32564 O O . ASN A 1 8 ? -7.795 2.904 8.186 1.00 0.00 6 ASN A O 20
ATOM 32575 N N . GLU A 1 9 ? -7.436 3.363 5.985 1.00 0.00 7 GLU A N 20
ATOM 32576 C CA . GLU A 1 9 ? -8.848 3.607 5.612 1.00 0.00 7 GLU A CA 20
ATOM 32577 C C . GLU A 1 9 ? -9.627 2.279 5.524 1.00 0.00 7 GLU A C 20
ATOM 32578 O O . GLU A 1 9 ? -10.849 2.250 5.694 1.00 0.00 7 GLU A O 20
ATOM 32590 N N . LEU A 1 10 ? -8.898 1.185 5.250 1.00 0.00 8 LEU A N 20
ATOM 32591 C CA . LEU A 1 10 ? -9.444 -0.189 5.253 1.00 0.00 8 LEU A CA 20
ATOM 32592 C C . LEU A 1 10 ? -9.326 -0.829 6.652 1.00 0.00 8 LEU A C 20
ATOM 32593 O O . LEU A 1 10 ? -9.555 -2.036 6.793 1.00 0.00 8 LEU A O 20
ATOM 32609 N N . GLU A 1 11 ? -8.968 0.004 7.670 1.00 0.00 9 GLU A N 20
ATOM 32610 C CA . GLU A 1 11 ? -8.743 -0.391 9.090 1.00 0.00 9 GLU A CA 20
ATOM 32611 C C . GLU A 1 11 ? -7.904 -1.679 9.196 1.00 0.00 9 GLU A C 20
ATOM 32612 O O . GLU A 1 11 ? -8.109 -2.487 10.095 1.00 0.00 9 GLU A O 20
ATOM 32624 N N . ALA A 1 12 ? -6.897 -1.785 8.307 1.00 0.00 10 ALA A N 20
ATOM 32625 C CA . ALA A 1 12 ? -6.221 -3.051 7.950 1.00 0.00 10 ALA A CA 20
ATOM 32626 C C . ALA A 1 12 ? -5.686 -3.837 9.162 1.00 0.00 10 ALA A C 20
ATOM 32627 O O . ALA A 1 12 ? -5.743 -5.058 9.169 1.00 0.00 10 ALA A O 20
ATOM 32634 N N . ALA A 1 13 ? -5.178 -3.119 10.177 1.00 0.00 11 ALA A N 20
ATOM 32635 C CA . ALA A 1 13 ? -4.661 -3.729 11.421 1.00 0.00 11 ALA A CA 20
ATOM 32636 C C . ALA A 1 13 ? -5.779 -4.511 12.149 1.00 0.00 11 ALA A C 20
ATOM 32637 O O . ALA A 1 13 ? -5.620 -5.691 12.478 1.00 0.00 11 ALA A O 20
ATOM 32644 N N . SER A 1 14 ? -6.929 -3.839 12.337 1.00 0.00 12 SER A N 20
ATOM 32645 C CA . SER A 1 14 ? -8.133 -4.426 12.963 1.00 0.00 12 SER A CA 20
ATOM 32646 C C . SER A 1 14 ? -8.786 -5.480 12.044 1.00 0.00 12 SER A C 20
ATOM 32647 O O . SER A 1 14 ? -9.359 -6.465 12.532 1.00 0.00 12 SER A O 20
ATOM 32655 N N . SER A 1 15 ? -8.698 -5.260 10.719 1.00 0.00 13 SER A N 20
ATOM 32656 C CA . SER A 1 15 ? -9.285 -6.159 9.709 1.00 0.00 13 SER A CA 20
ATOM 32657 C C . SER A 1 15 ? -8.575 -7.518 9.709 1.00 0.00 13 SER A C 20
ATOM 32658 O O . SER A 1 15 ? -9.233 -8.563 9.718 1.00 0.00 13 SER A O 20
ATOM 32666 N N . ARG A 1 16 ? -7.223 -7.490 9.721 1.00 0.00 14 ARG A N 20
ATOM 32667 C CA . ARG A 1 16 ? -6.409 -8.711 9.756 1.00 0.00 14 ARG A CA 20
ATOM 32668 C C . ARG A 1 16 ? -6.708 -9.477 11.046 1.00 0.00 14 ARG A C 20
ATOM 32669 O O . ARG A 1 16 ? -7.106 -10.619 10.981 1.00 0.00 14 ARG A O 20
ATOM 32690 N N . MET A 1 17 ? -6.586 -8.787 12.200 1.00 0.00 15 MET A N 20
ATOM 32691 C CA . MET A 1 17 ? -6.854 -9.361 13.546 1.00 0.00 15 MET A CA 20
ATOM 32692 C C . MET A 1 17 ? -8.232 -10.047 13.624 1.00 0.00 15 MET A C 20
ATOM 32693 O O . MET A 1 17 ? -8.332 -11.167 14.117 1.00 0.00 15 MET A O 20
ATOM 32707 N N . GLU A 1 18 ? -9.264 -9.376 13.086 1.00 0.00 16 GLU A N 20
ATOM 32708 C CA . GLU A 1 18 ? -10.652 -9.893 13.042 1.00 0.00 16 GLU A CA 20
ATOM 32709 C C . GLU A 1 18 ? -10.721 -11.237 12.286 1.00 0.00 16 GLU A C 20
ATOM 32710 O O . GLU A 1 18 ? -11.226 -12.246 12.817 1.00 0.00 16 GLU A O 20
ATOM 32722 N N . MET A 1 19 ? -10.166 -11.237 11.063 1.00 0.00 17 MET A N 20
ATOM 32723 C CA . MET A 1 19 ? -10.154 -12.419 10.184 1.00 0.00 17 MET A CA 20
ATOM 32724 C C . MET A 1 19 ? -9.353 -13.566 10.834 1.00 0.00 17 MET A C 20
ATOM 32725 O O . MET A 1 19 ? -9.842 -14.670 10.920 1.00 0.00 17 MET A O 20
ATOM 32739 N N . LEU A 1 20 ? -8.164 -13.240 11.367 1.00 0.00 18 LEU A N 20
ATOM 32740 C CA . LEU A 1 20 ? -7.228 -14.196 12.004 1.00 0.00 18 LEU A CA 20
ATOM 32741 C C . LEU A 1 20 ? -7.856 -14.884 13.235 1.00 0.00 18 LEU A C 20
ATOM 32742 O O . LEU A 1 20 ? -7.558 -16.046 13.518 1.00 0.00 18 LEU A O 20
ATOM 32758 N N . GLN A 1 21 ? -8.707 -14.137 13.971 1.00 0.00 19 GLN A N 20
ATOM 32759 C CA . GLN A 1 21 ? -9.455 -14.660 15.138 1.00 0.00 19 GLN A CA 20
ATOM 32760 C C . GLN A 1 21 ? -10.418 -15.783 14.713 1.00 0.00 19 GLN A C 20
ATOM 32761 O O . GLN A 1 21 ? -10.408 -16.882 15.280 1.00 0.00 19 GLN A O 20
ATOM 32775 N N . ARG A 1 22 ? -11.229 -15.486 13.687 1.00 0.00 20 ARG A N 20
ATOM 32776 C CA . ARG A 1 22 ? -12.288 -16.398 13.203 1.00 0.00 20 ARG A CA 20
ATOM 32777 C C . ARG A 1 22 ? -11.763 -17.405 12.146 1.00 0.00 20 ARG A C 20
ATOM 32778 O O . ARG A 1 22 ? -12.483 -18.332 11.766 1.00 0.00 20 ARG A O 20
ATOM 32799 N N . GLU A 1 23 ? -10.508 -17.215 11.681 1.00 0.00 21 GLU A N 20
ATOM 32800 C CA . GLU A 1 23 ? -9.857 -18.100 10.688 1.00 0.00 21 GLU A CA 20
ATOM 32801 C C . GLU A 1 23 ? -8.941 -19.102 11.402 1.00 0.00 21 GLU A C 20
ATOM 32802 O O . GLU A 1 23 ? -9.202 -20.314 11.396 1.00 0.00 21 GLU A O 20
ATOM 32814 N N . TYR A 1 24 ? -7.861 -18.575 12.016 1.00 0.00 22 TYR A N 20
ATOM 32815 C CA . TYR A 1 24 ? -6.859 -19.387 12.713 1.00 0.00 22 TYR A CA 20
ATOM 32816 C C . TYR A 1 24 ? -7.374 -19.806 14.091 1.00 0.00 22 TYR A C 20
ATOM 32817 O O . TYR A 1 24 ? -7.845 -20.937 14.254 1.00 0.00 22 TYR A O 20
ATOM 32835 N N . SER A 1 25 ? -7.332 -18.877 15.062 1.00 0.00 23 SER A N 20
ATOM 32836 C CA . SER A 1 25 ? -7.544 -19.225 16.477 1.00 0.00 23 SER A CA 20
ATOM 32837 C C . SER A 1 25 ? -7.586 -17.977 17.380 1.00 0.00 23 SER A C 20
ATOM 32838 O O . SER A 1 25 ? -7.165 -16.887 16.980 1.00 0.00 23 SER A O 20
ATOM 32846 N N . THR A 1 26 ? -8.108 -18.178 18.601 1.00 0.00 24 THR A N 20
ATOM 32847 C CA . THR A 1 26 ? -8.177 -17.164 19.672 1.00 0.00 24 THR A CA 20
ATOM 32848 C C . THR A 1 26 ? -7.717 -17.817 20.982 1.00 0.00 24 THR A C 20
ATOM 32849 O O . THR A 1 26 ? -8.095 -18.959 21.262 1.00 0.00 24 THR A O 20
ATOM 32860 N N . LEU A 1 27 ? -6.897 -17.114 21.765 1.00 0.00 25 LEU A N 20
ATOM 32861 C CA . LEU A 1 27 ? -6.347 -17.654 23.023 1.00 0.00 25 LEU A CA 20
ATOM 32862 C C . LEU A 1 27 ? -7.375 -17.527 24.161 1.00 0.00 25 LEU A C 20
ATOM 32863 O O . LEU A 1 27 ? -7.969 -16.456 24.339 1.00 0.00 25 LEU A O 20
ATOM 32879 N N . ARG A 1 28 ? -7.602 -18.622 24.921 1.00 0.00 26 ARG A N 20
ATOM 32880 C CA . ARG A 1 28 ? -8.603 -18.640 26.011 1.00 0.00 26 ARG A CA 20
ATOM 32881 C C . ARG A 1 28 ? -7.938 -18.453 27.386 1.00 0.00 26 ARG A C 20
ATOM 32882 O O . ARG A 1 28 ? -8.467 -17.750 28.247 1.00 0.00 26 ARG A O 20
ATOM 32903 N N . SER A 1 29 ? -6.773 -19.088 27.574 1.00 0.00 27 SER A N 20
ATOM 32904 C CA . SER A 1 29 ? -6.066 -19.147 28.868 1.00 0.00 27 SER A CA 20
ATOM 32905 C C . SER A 1 29 ? -4.578 -19.416 28.621 1.00 0.00 27 SER A C 20
ATOM 32906 O O . SER A 1 29 ? -4.200 -19.875 27.546 1.00 0.00 27 SER A O 20
ATOM 32914 N N . VAL A 1 30 ? -3.731 -19.082 29.611 1.00 0.00 28 VAL A N 20
ATOM 32915 C CA . VAL A 1 30 ? -2.284 -19.396 29.591 1.00 0.00 28 VAL A CA 20
ATOM 32916 C C . VAL A 1 30 ? -1.829 -19.818 31.001 1.00 0.00 28 VAL A C 20
ATOM 32917 O O . VAL A 1 30 ? -2.343 -19.312 32.004 1.00 0.00 28 VAL A O 20
ATOM 32930 N N . GLN A 1 31 ? -0.862 -20.744 31.048 1.00 0.00 29 GLN A N 20
ATOM 32931 C CA . GLN A 1 31 ? -0.235 -21.218 32.285 1.00 0.00 29 GLN A CA 20
ATOM 32932 C C . GLN A 1 31 ? 1.266 -21.418 32.027 1.00 0.00 29 GLN A C 20
ATOM 32933 O O . GLN A 1 31 ? 1.656 -21.799 30.923 1.00 0.00 29 GLN A O 20
ATOM 32947 N N . TYR A 1 32 ? 2.109 -21.124 33.022 1.00 0.00 30 TYR A N 20
ATOM 32948 C CA . TYR A 1 32 ? 3.522 -21.530 32.999 1.00 0.00 30 TYR A CA 20
ATOM 32949 C C . TYR A 1 32 ? 3.640 -22.849 33.748 1.00 0.00 30 TYR A C 20
ATOM 32950 O O . TYR A 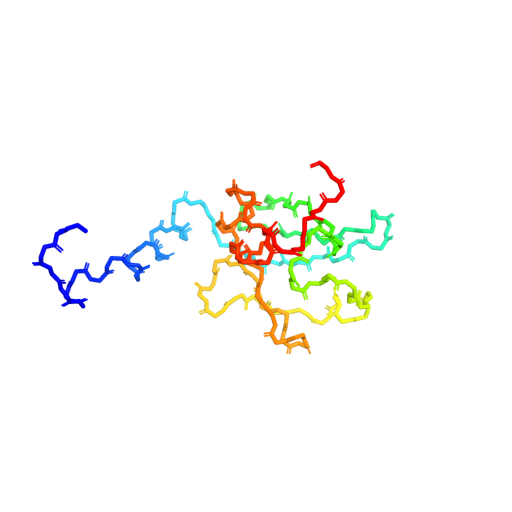1 32 ? 3.314 -22.916 34.933 1.00 0.00 30 TYR A O 20
ATOM 32968 N N . ARG A 1 33 ? 4.074 -23.898 33.046 1.00 0.00 31 ARG A N 20
ATOM 32969 C CA . ARG A 1 33 ? 4.388 -25.193 33.653 1.00 0.00 31 ARG A CA 20
ATOM 32970 C C . ARG A 1 33 ? 5.902 -25.293 33.841 1.00 0.00 31 ARG A C 20
ATOM 32971 O O . ARG A 1 33 ? 6.634 -25.553 32.882 1.00 0.00 31 ARG A O 20
ATOM 32992 N N . SER A 1 34 ? 6.360 -25.029 35.081 1.00 0.00 32 SER A N 20
ATOM 32993 C CA . SER A 1 34 ? 7.771 -25.207 35.502 1.00 0.00 32 SER A CA 20
ATOM 32994 C C . SER A 1 34 ? 8.183 -26.700 35.446 1.00 0.00 32 SER A C 20
ATOM 32995 O O . SER A 1 34 ? 9.372 -27.042 35.375 1.00 0.00 32 SER A O 20
ATOM 33003 N N . GLU A 1 35 ? 7.153 -27.564 35.483 1.00 0.00 33 GLU A N 20
ATOM 33004 C CA . GLU A 1 35 ? 7.251 -29.022 35.249 1.00 0.00 33 GLU A CA 20
ATOM 33005 C C . GLU A 1 35 ? 7.926 -29.322 33.893 1.00 0.00 33 GLU A C 20
ATOM 33006 O O . GLU A 1 35 ? 8.730 -30.249 33.766 1.00 0.00 33 GLU A O 20
ATOM 33018 N N . GLU A 1 36 ? 7.573 -28.502 32.890 1.00 0.00 34 GLU A N 20
ATOM 33019 C CA . GLU A 1 36 ? 8.091 -28.609 31.510 1.00 0.00 34 GLU A CA 20
ATOM 33020 C C . GLU A 1 36 ? 9.075 -27.462 31.184 1.00 0.00 34 GLU A C 20
ATOM 33021 O O . GLU A 1 36 ? 9.787 -27.521 30.167 1.00 0.00 34 GLU A O 20
ATOM 33033 N N . GLY A 1 37 ? 9.107 -26.429 32.050 1.00 0.00 35 GLY A N 20
ATOM 33034 C CA . GLY A 1 37 ? 9.922 -25.227 31.832 1.00 0.00 35 GLY A CA 20
ATOM 33035 C C . GLY A 1 37 ? 9.451 -24.388 30.643 1.00 0.00 35 GLY A C 20
ATOM 33036 O O . GLY A 1 37 ? 10.264 -23.762 29.950 1.00 0.00 35 GLY A O 20
ATOM 33040 N N . VAL A 1 38 ? 8.121 -24.382 30.412 1.00 0.00 36 VAL A N 20
ATOM 33041 C CA . VAL A 1 38 ? 7.486 -23.726 29.246 1.00 0.00 36 VAL A CA 20
ATOM 33042 C C . VAL A 1 38 ? 6.240 -22.934 29.669 1.00 0.00 36 VAL A C 20
ATOM 33043 O O . VAL A 1 38 ? 5.645 -23.184 30.724 1.00 0.00 36 VAL A O 20
ATOM 33056 N N . ILE A 1 39 ? 5.864 -21.993 28.808 1.00 0.00 37 ILE A N 20
ATOM 33057 C CA . ILE A 1 39 ? 4.596 -21.270 28.870 1.00 0.00 37 ILE A CA 20
ATOM 33058 C C . ILE A 1 39 ? 3.622 -21.933 27.882 1.00 0.00 37 ILE A C 20
ATOM 33059 O O . ILE A 1 39 ? 3.837 -21.906 26.661 1.00 0.00 37 ILE A O 20
ATOM 33075 N N . VAL A 1 40 ? 2.604 -22.601 28.433 1.00 0.00 38 VAL A N 20
ATOM 33076 C CA . VAL A 1 40 ? 1.547 -23.261 27.661 1.00 0.00 38 VAL A CA 20
ATOM 33077 C C . VAL A 1 40 ? 0.391 -22.273 27.392 1.00 0.00 38 VAL A C 20
ATOM 33078 O O . VAL A 1 40 ? -0.378 -21.921 28.295 1.00 0.00 38 VAL A O 20
ATOM 33091 N N . PHE A 1 41 ? 0.314 -21.816 26.141 1.00 0.00 39 PHE A N 20
ATOM 33092 C CA . PHE A 1 41 ? -0.757 -20.954 25.641 1.00 0.00 39 PHE A CA 20
ATOM 33093 C C . PHE A 1 41 ? -1.961 -21.826 25.246 1.00 0.00 39 PHE A C 20
ATOM 33094 O O . PHE A 1 41 ? -1.989 -22.414 24.157 1.00 0.00 39 PHE A O 20
ATOM 33111 N N . ILE A 1 42 ? -2.932 -21.937 26.156 1.00 0.00 40 ILE A N 20
ATOM 33112 C CA . ILE A 1 42 ? -4.137 -22.754 25.949 1.00 0.00 40 ILE A CA 20
ATOM 33113 C C . ILE A 1 42 ? -5.129 -22.009 25.025 1.00 0.00 40 ILE A C 20
ATOM 33114 O O . ILE A 1 42 ? -5.635 -20.933 25.365 1.00 0.00 40 ILE A O 20
ATOM 33130 N N . LEU A 1 43 ? -5.366 -22.583 23.842 1.00 0.00 41 LEU A N 20
ATOM 33131 C CA . LEU A 1 43 ? -6.254 -22.018 22.806 1.00 0.00 41 LEU A CA 20
ATOM 33132 C C . LEU A 1 43 ? -7.713 -22.435 23.032 1.00 0.00 41 LEU A C 20
ATOM 33133 O O . LEU A 1 43 ? -7.987 -23.516 23.564 1.00 0.00 41 LEU A O 20
ATOM 33149 N N . ALA A 1 44 ? -8.634 -21.556 22.600 1.00 0.00 42 ALA A N 20
ATOM 33150 C CA . ALA A 1 44 ? -10.096 -21.782 22.670 1.00 0.00 42 ALA A CA 20
ATOM 33151 C C . ALA A 1 44 ? -10.549 -22.922 21.729 1.00 0.00 42 ALA A C 20
ATOM 33152 O O . ALA A 1 44 ? -11.622 -23.499 21.909 1.00 0.00 42 ALA A O 20
ATOM 33159 N N . ASN A 1 45 ? -9.700 -23.224 20.729 1.00 0.00 43 ASN A N 20
ATOM 33160 C CA . ASN A 1 45 ? -9.877 -24.363 19.795 1.00 0.00 43 ASN A CA 20
ATOM 33161 C C . ASN A 1 45 ? -9.199 -25.648 20.331 1.00 0.00 43 ASN A C 20
ATOM 33162 O O . ASN A 1 45 ? -8.927 -26.578 19.557 1.00 0.00 43 ASN A O 20
ATOM 33173 N N . ASP A 1 46 ? -8.939 -25.668 21.662 1.00 0.00 44 ASP A N 20
ATOM 33174 C CA . ASP A 1 46 ? -8.411 -26.829 22.404 1.00 0.00 44 ASP A CA 20
ATOM 33175 C C . ASP A 1 46 ? -7.024 -27.257 21.870 1.00 0.00 44 ASP A C 20
ATOM 33176 O O . ASP A 1 46 ? -6.787 -28.419 21.505 1.00 0.00 44 ASP A O 20
ATOM 33185 N N . ARG A 1 47 ? -6.116 -26.276 21.818 1.00 0.00 45 ARG A N 20
ATOM 33186 C CA . ARG A 1 47 ? -4.716 -26.484 21.388 1.00 0.00 45 ARG A CA 20
ATOM 33187 C C . ARG A 1 47 ? -3.738 -25.822 22.371 1.00 0.00 45 ARG A C 20
ATOM 33188 O O . ARG A 1 47 ? -3.799 -24.623 22.600 1.00 0.00 45 ARG A O 20
ATOM 33209 N N . GLU A 1 48 ? -2.822 -26.615 22.924 1.00 0.00 46 GLU A N 20
ATOM 33210 C CA . GLU A 1 48 ? -1.779 -26.132 23.833 1.00 0.00 46 GLU A CA 20
ATOM 33211 C C . GLU A 1 48 ? -0.517 -25.763 23.037 1.00 0.00 46 GLU A C 20
ATOM 33212 O O . GLU A 1 48 ? 0.212 -26.650 22.574 1.00 0.00 46 GLU A O 20
ATOM 33224 N N . LEU A 1 49 ? -0.288 -24.453 22.833 1.00 0.00 47 LEU A N 20
ATOM 33225 C CA . LEU A 1 49 ? 0.951 -23.945 22.229 1.00 0.00 47 LEU A CA 20
ATOM 33226 C C . LEU A 1 49 ? 2.051 -23.880 23.293 1.00 0.00 47 LEU A C 20
ATOM 33227 O O . LEU A 1 49 ? 1.988 -23.090 24.220 1.00 0.00 47 LEU A O 20
ATOM 33243 N N . LYS A 1 50 ? 3.053 -24.729 23.127 1.00 0.00 48 LYS A N 20
ATOM 33244 C CA . LYS A 1 50 ? 4.123 -24.942 24.104 1.00 0.00 48 LYS A CA 20
ATOM 33245 C C . LYS A 1 50 ? 5.394 -24.211 23.644 1.00 0.00 48 LYS A C 20
ATOM 33246 O O . LYS A 1 50 ? 6.011 -24.596 22.644 1.00 0.00 48 LYS A O 20
ATOM 33265 N N . PHE A 1 51 ? 5.739 -23.112 24.345 1.00 0.00 49 PHE A N 20
ATOM 33266 C CA . PHE A 1 51 ? 6.917 -22.271 24.027 1.00 0.00 49 PHE A CA 20
ATOM 33267 C C . PHE A 1 51 ? 7.648 -21.880 25.328 1.00 0.00 49 PHE A C 20
ATOM 33268 O O . PHE A 1 51 ? 7.009 -21.415 26.267 1.00 0.00 49 PHE A O 20
ATOM 33285 N N . ARG A 1 52 ? 8.985 -22.050 25.361 1.00 0.00 50 ARG 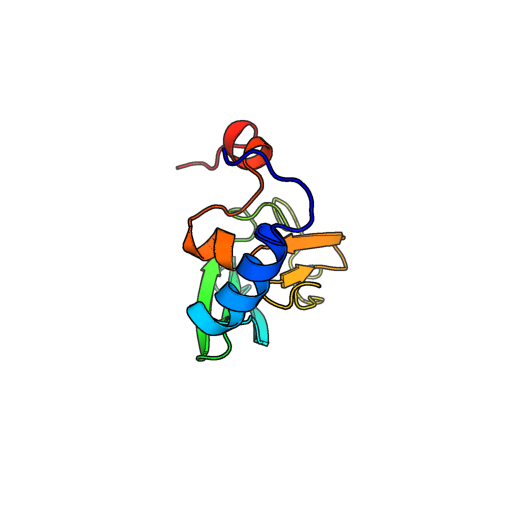A N 20
ATOM 33286 C CA . ARG A 1 52 ? 9.819 -21.709 26.539 1.00 0.00 50 ARG A CA 20
ATOM 33287 C C . ARG A 1 52 ? 9.889 -20.175 26.750 1.00 0.00 50 ARG A C 20
ATOM 33288 O O . ARG A 1 52 ? 9.852 -19.425 25.774 1.00 0.00 50 ARG A O 20
ATOM 33309 N N . PRO A 1 53 ? 9.994 -19.691 28.031 1.00 0.00 51 PRO A N 20
ATOM 33310 C CA . PRO A 1 53 ? 10.034 -18.237 28.347 1.00 0.00 51 PRO A CA 20
ATOM 33311 C C . PRO A 1 53 ? 11.223 -17.499 27.687 1.00 0.00 51 PRO A C 20
ATOM 33312 O O . PRO A 1 53 ? 11.060 -16.419 27.123 1.00 0.00 51 PRO A O 20
ATOM 33323 N N . ASP A 1 54 ? 12.410 -18.115 27.720 1.00 0.00 52 ASP A N 20
ATOM 33324 C CA . ASP A 1 54 ? 13.644 -17.535 27.148 1.00 0.00 52 ASP A CA 20
ATOM 33325 C C . ASP A 1 54 ? 13.614 -17.593 25.610 1.00 0.00 52 ASP A C 20
ATOM 33326 O O . ASP A 1 54 ? 14.391 -16.910 24.928 1.00 0.00 52 ASP A O 20
ATOM 33335 N N . ASP A 1 55 ? 12.703 -18.427 25.087 1.00 0.00 53 ASP A N 20
ATOM 33336 C CA . ASP A 1 55 ? 12.470 -18.594 23.646 1.00 0.00 53 ASP A CA 20
ATOM 33337 C C . ASP A 1 55 ? 11.449 -17.539 23.129 1.00 0.00 53 ASP A C 20
ATOM 33338 O O . ASP A 1 55 ? 11.251 -17.381 21.924 1.00 0.00 53 ASP A O 20
ATOM 33347 N N . LEU A 1 56 ? 10.835 -16.790 24.075 1.00 0.00 54 LEU A N 20
ATOM 33348 C CA . LEU A 1 56 ? 9.827 -15.733 23.800 1.00 0.00 54 LEU A CA 20
ATOM 33349 C C . LEU A 1 56 ? 10.370 -14.341 24.173 1.00 0.00 54 LEU A C 20
ATOM 33350 O O . LEU A 1 56 ? 11.229 -14.219 25.054 1.00 0.00 54 LEU A O 20
ATOM 33366 N N . GLN A 1 57 ? 9.841 -13.293 23.506 1.00 0.00 55 GLN A N 20
ATOM 33367 C CA . GLN A 1 57 ? 10.259 -11.887 23.733 1.00 0.00 55 GLN A CA 20
ATOM 33368 C C . GLN A 1 57 ? 9.751 -11.343 25.079 1.00 0.00 55 GLN A C 20
ATOM 33369 O O . GLN A 1 57 ? 10.542 -10.811 25.869 1.00 0.00 55 GLN A O 20
ATOM 33383 N N . ALA A 1 58 ? 8.426 -11.493 25.324 1.00 0.00 56 ALA A N 20
ATOM 33384 C CA . ALA A 1 58 ? 7.756 -10.963 26.541 1.00 0.00 56 ALA A CA 20
ATOM 33385 C C . ALA A 1 58 ? 8.460 -11.427 27.824 1.00 0.00 56 ALA A C 20
ATOM 33386 O O . ALA A 1 58 ? 8.577 -10.682 28.792 1.00 0.00 56 ALA A O 20
ATOM 33393 N N . THR A 1 59 ? 8.969 -12.662 27.774 1.00 0.00 57 THR A N 20
ATOM 33394 C CA . THR A 1 59 ? 9.399 -13.417 28.953 1.00 0.00 57 THR A CA 20
ATOM 33395 C C . THR A 1 59 ? 10.881 -13.779 28.926 1.00 0.00 57 THR A C 20
ATOM 33396 O O . THR A 1 59 ? 11.305 -14.712 29.624 1.00 0.00 57 THR A O 20
ATOM 33407 N N . TYR A 1 60 ? 11.671 -13.028 28.152 1.00 0.00 58 TYR A N 20
ATOM 33408 C CA . TYR A 1 60 ? 13.110 -13.267 28.025 1.00 0.00 58 TYR A CA 20
ATOM 33409 C C . TYR A 1 60 ? 13.828 -12.867 29.337 1.00 0.00 58 TYR A C 20
ATOM 33410 O O . TYR A 1 60 ? 14.257 -11.720 29.508 1.00 0.00 58 TYR A O 20
ATOM 33428 N N . GLY A 1 61 ? 13.887 -13.835 30.275 1.00 0.00 59 GLY A N 20
ATOM 33429 C CA . GLY A 1 61 ? 14.464 -13.623 31.606 1.00 0.00 59 GLY A CA 20
ATOM 33430 C C . GLY A 1 61 ? 13.431 -13.263 32.676 1.00 0.00 59 GLY A C 20
ATOM 33431 O O . GLY A 1 61 ? 13.803 -12.871 33.791 1.00 0.00 59 GLY A O 20
ATOM 33435 N N . ALA A 1 62 ? 12.128 -13.402 32.354 1.00 0.00 60 ALA A N 20
ATOM 33436 C CA . ALA A 1 62 ? 11.027 -13.096 33.301 1.00 0.00 60 ALA A CA 20
ATOM 33437 C C . ALA A 1 62 ? 10.816 -14.265 34.277 1.00 0.00 60 ALA A C 20
ATOM 33438 O O . ALA A 1 62 ? 10.907 -15.433 33.874 1.00 0.00 60 ALA A O 20
ATOM 33445 N N . THR A 1 63 ? 10.507 -13.939 35.548 1.00 0.00 61 THR A N 20
ATOM 33446 C CA . THR A 1 63 ? 10.362 -14.934 36.625 1.00 0.00 61 THR A CA 20
ATOM 33447 C C . THR A 1 63 ? 9.030 -15.719 36.474 1.00 0.00 61 THR A C 20
ATOM 33448 O O . THR A 1 63 ? 8.028 -15.138 36.047 1.00 0.00 61 THR A O 20
ATOM 33459 N N . PRO A 1 64 ? 9.008 -17.050 36.842 1.00 0.00 62 PRO A N 20
ATOM 33460 C CA . PRO A 1 64 ? 7.816 -17.937 36.663 1.00 0.00 62 PRO A CA 20
ATOM 33461 C C . PRO A 1 64 ? 6.552 -17.437 37.400 1.00 0.00 62 PRO A C 20
ATOM 33462 O O . PRO A 1 64 ? 5.426 -17.752 37.005 1.00 0.00 62 PRO A O 20
ATOM 33473 N N . GLU A 1 65 ? 6.774 -16.650 38.463 1.00 0.00 63 GLU A N 20
ATOM 33474 C CA . GLU A 1 65 ? 5.703 -16.047 39.282 1.00 0.00 63 GLU A CA 20
ATOM 33475 C C . GLU A 1 65 ? 4.896 -15.005 38.476 1.00 0.00 63 GLU A C 20
ATOM 33476 O O . GLU A 1 65 ? 3.677 -14.881 38.641 1.00 0.00 63 GLU A O 20
ATOM 33488 N N . GLN A 1 66 ? 5.603 -14.285 37.586 1.00 0.00 64 GLN A N 20
ATOM 33489 C CA . GLN A 1 66 ? 5.018 -13.272 36.688 1.00 0.00 64 GLN A CA 20
ATOM 33490 C C . GLN A 1 66 ? 4.236 -13.934 35.534 1.00 0.00 64 GLN A C 20
ATOM 33491 O O . GLN A 1 66 ? 3.379 -13.305 34.902 1.00 0.00 64 GLN A O 20
ATOM 33505 N N . LEU A 1 67 ? 4.556 -15.213 35.285 1.00 0.00 65 LEU A N 20
ATOM 33506 C CA . LEU A 1 67 ? 4.009 -16.018 34.173 1.00 0.00 65 LEU A CA 20
ATOM 33507 C C . LEU A 1 67 ? 2.861 -16.914 34.685 1.00 0.00 65 LEU A C 20
ATOM 33508 O O . LEU A 1 67 ? 2.531 -17.942 34.086 1.00 0.00 65 LEU A O 20
ATOM 33524 N N . ARG A 1 68 ? 2.256 -16.510 35.814 1.00 0.00 66 ARG A N 20
ATOM 33525 C CA . ARG A 1 68 ? 1.017 -17.106 36.337 1.00 0.00 66 ARG A CA 20
ATOM 33526 C C . ARG A 1 68 ? -0.103 -16.074 36.174 1.00 0.00 66 ARG A C 20
ATOM 33527 O O . ARG A 1 68 ? -1.160 -16.355 35.592 1.00 0.00 66 ARG A O 20
ATOM 33548 N N . GLU A 1 69 ? 0.160 -14.858 36.706 1.00 0.00 67 GLU A N 20
ATOM 33549 C CA . GLU A 1 69 ? -0.724 -13.691 36.550 1.00 0.00 67 GLU A CA 20
ATOM 33550 C C . GLU A 1 69 ? -0.572 -13.115 35.129 1.00 0.00 67 GLU A C 20
ATOM 33551 O O . GLU A 1 69 ? 0.326 -12.317 34.822 1.00 0.00 67 GLU A O 20
ATOM 33563 N N . ILE A 1 70 ? -1.473 -13.595 34.262 1.00 0.00 68 ILE A N 20
ATOM 33564 C CA . ILE A 1 70 ? -1.447 -13.380 32.812 1.00 0.00 68 ILE A CA 20
ATOM 33565 C C . ILE A 1 70 ? -2.872 -13.025 32.323 1.00 0.00 68 ILE A C 20
ATOM 33566 O O . ILE A 1 70 ? -3.852 -13.606 32.796 1.00 0.00 68 ILE A O 20
ATOM 33582 N N . GLU A 1 71 ? -2.967 -12.087 31.366 1.00 0.00 69 GLU A N 20
ATOM 33583 C CA . GLU A 1 71 ? -4.231 -11.749 30.678 1.00 0.00 69 GLU A CA 20
ATOM 33584 C C . GLU A 1 71 ? -4.087 -12.090 29.180 1.00 0.00 69 GLU A C 20
ATOM 33585 O O . GLU A 1 71 ? -2.975 -12.177 28.684 1.00 0.00 69 GLU A O 20
ATOM 33597 N N . ILE A 1 72 ? -5.211 -12.313 28.473 1.00 0.00 70 ILE A N 20
ATOM 33598 C CA . ILE A 1 72 ? -5.214 -12.522 26.999 1.00 0.00 70 ILE A CA 20
ATOM 33599 C C . ILE A 1 72 ? -4.964 -11.164 26.283 1.00 0.00 70 ILE A C 20
ATOM 33600 O O . ILE A 1 72 ? -5.151 -10.102 26.892 1.00 0.00 70 ILE A O 20
ATOM 33616 N N . SER A 1 73 ? -4.501 -11.204 25.011 1.00 0.00 71 SER A N 20
ATOM 33617 C CA . SER A 1 73 ? -4.176 -9.989 24.221 1.00 0.00 71 SER A CA 20
ATOM 33618 C C . SER A 1 73 ? -5.383 -9.032 24.092 1.00 0.00 71 SER A C 20
ATOM 33619 O O . SER A 1 73 ? -6.537 -9.478 24.191 1.00 0.00 71 SER A O 20
ATOM 33627 N N . PRO A 1 74 ? -5.137 -7.701 23.839 1.00 0.00 72 PRO A N 20
ATOM 33628 C CA . PRO A 1 74 ? -6.229 -6.721 23.593 1.00 0.00 72 PRO A CA 20
ATOM 33629 C C . PRO A 1 74 ? -6.989 -7.012 22.275 1.00 0.00 72 PRO A C 20
ATOM 33630 O O . PRO A 1 74 ? -8.086 -6.493 22.049 1.00 0.00 72 PRO A O 20
ATOM 33641 N N . SER A 1 75 ? -6.379 -7.849 21.417 1.00 0.00 73 SER A N 20
ATOM 33642 C CA . SER A 1 75 ? -6.964 -8.275 20.135 1.00 0.00 73 SER A CA 20
ATOM 33643 C C . SER A 1 75 ? -7.607 -9.678 20.230 1.00 0.00 73 SER A C 20
ATOM 33644 O O . SER A 1 75 ? -8.198 -10.144 19.261 1.00 0.00 73 SER A O 20
ATOM 33652 N N . GLY A 1 76 ? -7.437 -10.364 21.385 1.00 0.00 74 GLY A N 20
ATOM 33653 C CA . GLY A 1 76 ? -8.028 -11.702 21.619 1.00 0.00 74 GLY A CA 20
ATOM 33654 C C . GLY A 1 76 ? -7.262 -12.853 20.945 1.00 0.00 74 GLY A C 20
ATOM 33655 O O . GLY A 1 76 ? -7.460 -14.022 21.297 1.00 0.00 74 GLY A O 20
ATOM 33659 N N . LEU A 1 77 ? -6.390 -12.517 19.967 1.00 0.00 75 LEU A N 20
ATOM 33660 C CA . LEU A 1 77 ? -5.503 -13.480 19.291 1.00 0.00 75 LEU A CA 20
ATOM 33661 C C . LEU A 1 77 ? -4.515 -14.105 20.286 1.00 0.00 75 LEU A C 20
ATOM 33662 O O . LEU A 1 77 ? -4.702 -15.235 20.726 1.00 0.00 75 LEU A O 20
ATOM 33678 N N . GLY A 1 78 ? -3.471 -13.338 20.650 1.00 0.00 76 GLY A N 20
ATOM 33679 C CA . GLY A 1 78 ? -2.379 -13.848 21.474 1.00 0.00 76 GLY A CA 20
ATOM 33680 C C . GLY A 1 78 ? -2.620 -13.632 22.937 1.00 0.00 76 GLY A C 20
ATOM 33681 O O . GLY A 1 78 ? -3.758 -13.747 23.414 1.00 0.00 76 GLY A O 20
ATOM 33685 N N . VAL A 1 79 ? -1.561 -13.274 23.644 1.00 0.00 77 VAL A N 20
ATOM 33686 C CA . VAL A 1 79 ? -1.607 -13.012 25.075 1.00 0.00 77 VAL A CA 20
ATOM 33687 C C . VAL A 1 79 ? -1.102 -11.587 25.344 1.00 0.00 77 VAL A C 20
ATOM 33688 O O . VAL A 1 79 ? -0.487 -10.984 24.473 1.00 0.00 77 VAL A O 20
ATOM 33701 N N . TYR A 1 80 ? -1.396 -11.059 26.534 1.00 0.00 78 TYR A N 20
ATOM 33702 C CA . TYR A 1 80 ? -0.775 -9.839 27.061 1.00 0.00 78 TYR A CA 20
ATOM 33703 C C . TYR A 1 80 ? -0.398 -10.074 28.531 1.00 0.00 78 TYR A C 20
ATOM 33704 O O . TYR A 1 80 ? -1.268 -10.170 29.408 1.00 0.00 78 TYR A O 20
ATOM 33722 N N . PHE A 1 81 ? 0.908 -10.185 28.792 1.00 0.00 79 PHE A N 20
ATOM 33723 C CA . PHE A 1 81 ? 1.422 -10.289 30.158 1.00 0.00 79 PHE A CA 20
ATOM 33724 C C . PHE A 1 81 ? 1.497 -8.886 30.764 1.00 0.00 79 PHE A C 20
ATOM 33725 O O . PHE A 1 81 ? 2.413 -8.107 30.465 1.00 0.00 79 PHE A O 20
ATOM 33742 N N . GLU A 1 82 ? 0.481 -8.585 31.582 1.00 0.00 80 GLU A N 20
ATOM 33743 C CA . GLU A 1 82 ? 0.312 -7.278 32.260 1.00 0.00 80 GLU A CA 20
ATOM 33744 C C . GLU A 1 82 ? 1.522 -6.987 33.165 1.00 0.00 80 GLU A C 20
ATOM 33745 O O . GLU A 1 82 ? 2.026 -5.861 33.219 1.00 0.00 80 GLU A O 20
ATOM 33757 N N . THR A 1 83 ? 1.979 -8.048 33.838 1.00 0.00 81 THR A N 20
ATOM 33758 C CA . THR A 1 83 ? 3.082 -8.011 34.799 1.00 0.00 81 THR A CA 20
ATOM 33759 C C . THR A 1 83 ? 4.417 -7.612 34.128 1.00 0.00 81 THR A C 20
ATOM 33760 O O . THR A 1 83 ? 5.314 -7.067 34.777 1.00 0.00 81 THR A O 20
ATOM 33771 N N . LEU A 1 84 ? 4.530 -7.898 32.823 1.00 0.00 82 LEU A N 20
ATOM 33772 C CA . LEU A 1 84 ? 5.747 -7.619 32.030 1.00 0.00 82 LEU A CA 20
ATOM 33773 C C . LEU A 1 84 ? 5.543 -6.393 31.133 1.00 0.00 82 LEU A C 20
ATOM 33774 O O . LEU A 1 84 ? 6.514 -5.853 30.586 1.00 0.00 82 LEU A O 20
ATOM 33790 N N . GLU A 1 85 ? 4.258 -5.986 30.983 1.00 0.00 83 GLU A N 20
ATOM 33791 C CA . GLU A 1 85 ? 3.813 -4.898 30.086 1.00 0.00 83 GLU A CA 20
ATOM 33792 C C . GLU A 1 85 ? 4.140 -5.212 28.608 1.00 0.00 83 GLU A C 20
ATOM 33793 O O . GLU A 1 85 ? 4.252 -4.309 27.768 1.00 0.00 83 GLU A O 20
ATOM 33805 N N . GLU A 1 86 ? 4.217 -6.522 28.299 1.00 0.00 84 GLU A N 20
ATOM 33806 C CA . GLU A 1 86 ? 4.572 -7.038 26.963 1.00 0.00 84 GLU A CA 20
ATOM 33807 C C . GLU A 1 86 ? 3.606 -8.159 26.572 1.00 0.00 84 GLU A C 20
ATOM 33808 O O . GLU A 1 86 ? 3.091 -8.876 27.440 1.00 0.00 84 GLU A O 20
ATOM 33820 N N . ASP A 1 87 ? 3.368 -8.310 25.261 1.00 0.00 85 ASP A N 20
ATOM 33821 C CA . ASP A 1 87 ? 2.473 -9.347 24.719 1.00 0.00 85 ASP A CA 20
ATOM 33822 C C . ASP A 1 87 ? 3.287 -10.442 24.013 1.00 0.00 85 ASP A C 20
ATOM 33823 O O . ASP A 1 87 ? 4.481 -10.266 23.733 1.00 0.00 85 ASP A O 20
ATOM 33832 N N . VAL A 1 88 ? 2.630 -11.581 23.753 1.00 0.00 86 VAL A N 20
ATOM 33833 C CA . VAL A 1 88 ? 3.165 -12.658 22.903 1.00 0.00 86 VAL A CA 20
ATOM 33834 C C . VAL A 1 88 ? 2.107 -12.943 21.817 1.00 0.00 86 VAL A C 20
ATOM 33835 O O . VAL A 1 88 ? 1.059 -13.548 22.102 1.00 0.00 86 VAL A O 20
ATOM 33848 N N . SER A 1 89 ? 2.362 -12.429 20.596 1.00 0.00 87 SER A N 20
ATOM 33849 C CA . SER A 1 89 ? 1.442 -12.548 19.449 1.00 0.00 87 SER A CA 20
ATOM 33850 C C . SER A 1 89 ? 1.234 -14.022 19.039 1.00 0.00 87 SER A C 20
ATOM 33851 O O . SER A 1 89 ? 2.204 -14.737 18.775 1.00 0.00 87 SER A O 20
ATOM 33859 N N . LEU A 1 90 ? -0.046 -14.446 18.989 1.00 0.00 88 LEU A N 20
ATOM 33860 C CA . LEU A 1 90 ? -0.447 -15.833 18.650 1.00 0.00 88 LEU A CA 20
ATOM 33861 C C . LEU A 1 90 ? 0.003 -16.219 17.242 1.00 0.00 88 LEU A C 20
ATOM 33862 O O . LEU A 1 90 ? 0.551 -17.296 17.025 1.00 0.00 88 LEU A O 20
ATOM 33878 N N . ILE A 1 91 ? -0.271 -15.314 16.298 1.00 0.00 89 ILE A N 20
ATOM 33879 C CA . ILE A 1 91 ? 0.044 -15.497 14.878 1.00 0.00 89 ILE A CA 20
ATOM 33880 C C . ILE A 1 91 ? 1.564 -15.637 14.705 1.00 0.00 89 ILE A C 20
ATOM 33881 O O . ILE A 1 91 ? 2.029 -16.490 13.957 1.00 0.00 89 ILE A O 20
ATOM 33897 N N . GLY A 1 92 ? 2.309 -14.820 15.468 1.00 0.00 90 GLY A N 20
ATOM 33898 C CA . GLY A 1 92 ? 3.763 -14.929 15.554 1.00 0.00 90 GLY A CA 20
ATOM 33899 C C . GLY A 1 92 ? 4.227 -16.316 16.013 1.00 0.00 90 GLY A C 20
ATOM 33900 O O . GLY A 1 92 ? 5.153 -16.876 15.436 1.00 0.00 90 GLY A O 20
ATOM 33904 N N . LEU A 1 93 ? 3.535 -16.886 17.019 1.00 0.00 91 LEU A N 20
ATOM 33905 C CA . LEU A 1 93 ? 3.844 -18.234 17.553 1.00 0.00 91 LEU A CA 20
ATOM 33906 C C . LEU A 1 93 ? 3.667 -19.309 16.462 1.00 0.00 91 LEU A C 20
ATOM 33907 O O . LEU A 1 93 ? 4.497 -20.217 16.317 1.00 0.00 91 LEU A O 20
ATOM 33923 N N . LEU A 1 94 ? 2.584 -19.154 15.682 1.00 0.00 92 LEU A N 20
ATOM 33924 C CA . LEU A 1 94 ? 2.241 -20.045 14.556 1.00 0.00 92 LEU A CA 20
ATOM 33925 C C . LEU A 1 94 ? 3.262 -19.898 13.404 1.00 0.00 92 LEU A C 20
ATOM 33926 O O . LEU A 1 94 ? 3.610 -20.881 12.739 1.00 0.00 92 LEU A O 20
ATOM 33942 N N . GLU A 1 95 ? 3.761 -18.665 13.208 1.00 0.00 93 GLU A N 20
ATOM 33943 C CA . GLU A 1 95 ? 4.746 -18.333 12.155 1.00 0.00 93 GLU A CA 20
ATOM 33944 C C . GLU A 1 95 ? 6.203 -18.512 12.650 1.00 0.00 93 GLU A C 20
ATOM 33945 O O . GLU A 1 95 ? 7.148 -18.212 11.905 1.00 0.00 93 GLU A O 20
ATOM 33957 N N . GLY A 1 96 ? 6.375 -18.965 13.916 1.00 0.00 94 GLY A N 20
ATOM 33958 C CA . GLY A 1 96 ? 7.711 -19.172 14.515 1.00 0.00 94 GLY A CA 20
ATOM 33959 C C . GLY A 1 96 ? 8.383 -17.878 15.010 1.00 0.00 94 GLY A C 20
ATOM 33960 O O . GLY A 1 96 ? 9.450 -17.924 15.641 1.00 0.00 94 GLY A O 20
ATOM 33964 N N . ARG A 1 97 ? 7.746 -16.727 14.729 1.00 0.00 95 ARG A N 20
ATOM 33965 C CA . ARG A 1 97 ? 8.225 -15.394 15.116 1.00 0.00 95 ARG A CA 20
ATOM 33966 C C . ARG A 1 97 ? 7.780 -15.089 16.569 1.00 0.00 95 ARG A C 20
ATOM 33967 O O . ARG A 1 97 ? 6.758 -14.437 16.812 1.00 0.00 95 ARG A O 20
ATOM 33988 N N . ARG A 1 98 ? 8.563 -15.607 17.521 1.00 0.00 96 ARG A N 20
ATOM 33989 C CA . ARG A 1 98 ? 8.265 -15.552 18.975 1.00 0.00 96 ARG A CA 20
ATOM 33990 C C . ARG A 1 98 ? 8.614 -14.180 19.596 1.00 0.00 96 ARG A C 20
ATOM 33991 O O . ARG A 1 98 ? 8.336 -13.921 20.778 1.00 0.00 96 ARG A O 20
ATOM 34012 N N . GLY A 1 99 ? 9.243 -13.337 18.775 1.00 0.00 97 GLY A N 20
ATOM 34013 C CA . GLY A 1 99 ? 9.533 -11.944 19.091 1.00 0.00 97 GLY A CA 20
ATOM 34014 C C . GLY A 1 99 ? 9.860 -11.184 17.823 1.00 0.00 97 GLY A C 20
ATOM 34015 O O . GLY A 1 99 ? 9.740 -11.739 16.727 1.00 0.00 97 GLY A O 20
ATOM 34019 N N . SER A 1 100 ? 10.268 -9.922 17.959 1.00 0.00 98 SER A N 20
ATOM 34020 C CA . SER A 1 100 ? 10.714 -9.102 16.816 1.00 0.00 98 SER A CA 20
ATOM 34021 C C . SER A 1 100 ? 12.000 -9.698 16.192 1.00 0.00 98 SER A C 20
ATOM 34022 O O . SER A 1 100 ? 12.792 -10.350 16.893 1.00 0.00 98 SER A O 20
ATOM 34030 N N . ALA A 1 101 ? 12.190 -9.492 14.877 1.00 0.00 99 ALA A N 20
ATOM 34031 C CA . ALA A 1 101 ? 13.385 -9.969 14.154 1.00 0.00 99 ALA A CA 20
ATOM 34032 C C . ALA A 1 101 ? 14.635 -9.230 14.667 1.00 0.00 99 ALA A C 20
ATOM 34033 O O . ALA A 1 101 ? 15.711 -9.827 14.800 1.00 0.00 99 ALA A O 20
ATOM 34040 N N . LYS A 1 102 ? 14.459 -7.926 14.987 1.00 0.00 100 LYS A N 20
ATOM 34041 C CA . LYS A 1 102 ? 15.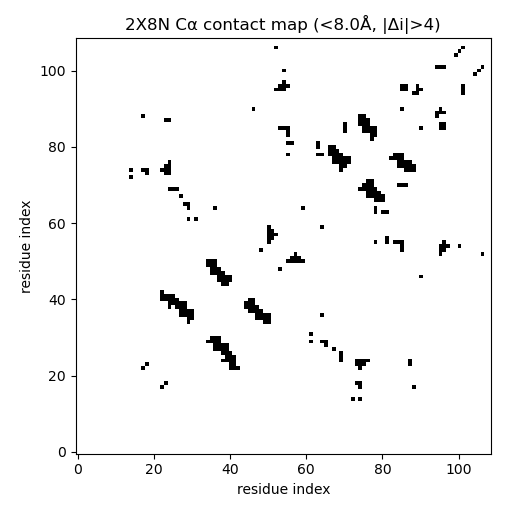505 -7.107 15.629 1.00 0.00 100 LYS A CA 20
ATOM 34042 C C . LYS A 1 102 ? 15.882 -7.694 17.005 1.00 0.00 100 LYS A C 20
ATOM 34043 O O . LYS A 1 102 ? 17.060 -7.758 17.346 1.00 0.00 100 LYS A O 20
ATOM 34062 N N . TRP A 1 103 ? 14.865 -8.164 17.760 1.00 0.00 101 TRP A N 20
ATOM 34063 C CA . TRP A 1 103 ? 15.067 -8.811 19.073 1.00 0.00 101 TRP A CA 20
ATOM 34064 C C . TRP A 1 103 ? 15.958 -10.061 18.924 1.00 0.00 101 TRP A C 20
ATOM 34065 O O . TRP A 1 103 ? 16.850 -10.276 19.725 1.00 0.00 101 TRP A O 20
ATOM 34086 N N . MET A 1 104 ? 15.711 -10.856 17.871 1.00 0.00 102 MET A N 20
ATOM 34087 C CA . MET A 1 104 ? 16.485 -12.089 17.583 1.00 0.00 102 MET A CA 20
ATOM 34088 C C . MET A 1 104 ? 17.908 -11.761 17.064 1.00 0.00 102 MET A C 20
ATOM 34089 O O . MET A 1 104 ? 18.816 -12.599 17.154 1.00 0.00 102 MET A O 20
ATOM 34103 N N . ALA A 1 105 ? 18.082 -10.534 16.528 1.00 0.00 103 ALA A N 20
ATOM 34104 C CA . ALA A 1 105 ? 19.369 -10.063 15.981 1.00 0.00 103 ALA A CA 20
ATOM 34105 C C . ALA A 1 105 ? 20.274 -9.517 17.101 1.00 0.00 103 ALA A C 20
ATOM 34106 O O . ALA A 1 105 ? 21.501 -9.645 17.041 1.00 0.00 103 ALA A O 20
ATOM 34113 N N . GLU A 1 106 ? 19.652 -8.910 18.130 1.00 0.00 104 GLU A N 20
ATOM 34114 C CA . GLU A 1 106 ? 20.364 -8.306 19.283 1.00 0.00 104 GLU A CA 20
ATOM 34115 C C . GLU A 1 106 ? 20.436 -9.287 20.464 1.00 0.00 104 GLU A C 20
ATOM 34116 O O . GLU A 1 106 ? 21.304 -9.176 21.338 1.00 0.00 104 GLU A O 20
ATOM 34128 N N . HIS A 1 107 ? 19.510 -10.260 20.463 1.00 0.00 105 HIS A N 20
ATOM 34129 C CA . HIS A 1 107 ? 19.371 -11.281 21.509 1.00 0.00 105 HIS A CA 20
ATOM 34130 C C . HIS A 1 107 ? 19.210 -12.629 20.789 1.00 0.00 105 HIS A C 20
ATOM 34131 O O . HIS A 1 107 ? 18.073 -13.044 20.520 1.00 0.00 105 HIS A O 20
ATOM 34146 N N . PRO A 1 108 ? 20.359 -13.254 20.347 1.00 0.00 106 PRO A N 20
ATOM 34147 C CA . PRO A 1 108 ? 20.368 -14.576 19.689 1.00 0.00 106 PRO A CA 20
ATOM 34148 C C . PRO A 1 108 ? 19.460 -15.609 20.381 1.00 0.00 106 PRO A C 20
ATOM 34149 O O . PRO A 1 108 ? 19.617 -15.894 21.578 1.00 0.00 106 PRO A O 20
ATOM 34160 N N . LEU A 1 109 ? 18.511 -16.138 19.603 1.00 0.00 107 LEU A N 20
ATOM 34161 C CA . LEU A 1 109 ? 17.514 -17.107 20.078 1.00 0.00 107 LEU A CA 20
ATOM 34162 C C . LEU A 1 109 ? 18.113 -18.527 20.058 1.00 0.00 107 LEU A C 20
ATOM 34163 O O . LEU A 1 109 ? 19.149 -18.764 19.425 1.00 0.00 107 LEU A O 20
ATOM 34179 N N . ALA A 1 110 ? 17.452 -19.473 20.751 1.00 0.00 108 ALA A N 20
ATOM 34180 C CA . ALA A 1 110 ? 17.848 -20.902 20.755 1.00 0.00 108 ALA A CA 20
ATOM 34181 C C . ALA A 1 110 ? 17.545 -21.595 19.397 1.00 0.00 108 ALA A C 20
ATOM 34182 O O . ALA A 1 110 ? 17.807 -22.800 19.227 1.00 0.00 108 ALA A O 20
ATOM 34189 N N . SER A 1 111 ? 16.964 -20.824 18.454 1.00 0.00 109 SER A N 20
ATOM 34190 C CA . SER A 1 111 ? 16.682 -21.255 17.078 1.00 0.00 109 SER A CA 20
ATOM 34191 C C . SER A 1 111 ? 17.827 -20.796 16.142 1.00 0.00 109 SER A C 20
ATOM 34192 O O . SER A 1 111 ? 17.961 -19.573 15.913 1.00 0.00 109 SER A O 20
#

Foldseek 3Di:
DDDQDVVVVNVLVCLVCCCVPPFFFDDWAQDVVVQWIFGQTPVGDTLTHHQCQADLRVPNDNVLSHQWAQDPSRQWTQSVSSRRTQGNVCSVVSNRDDPVCCVVRPHPD

Radius of gyration: 14.85 Å; Cα contacts (8 Å, |Δi|>4): 174; chains: 1; bounding box: 32×35×43 Å

Organism: Chromobacterium violaceum (strain ATCC 12472 / DSM 30191 / JCM 1249 / CCUG 213 / NBRC 12614 / NCIMB 9131 / NCTC 9757 / MK) (NCBI:txid243365)

Secondary structure (DSSP, 8-state):
--S--STT-HHHHHHHHHHHHT--EEEEEEETTTTEEEEEETT--EEEE-TTTSSTTTT--TTTTTS-EE-TTSSSEEETTTTEEE-HHHHHHT--S-HHHHHHS----

CATH classification: 3.30.2020.40

Nearest PDB structures (foldseek):
  2x8n-assembly1_A  TM=9.423E-01  e=4.057E-19  Chromobacterium violaceum ATCC 12472
  3k8r-assembly1_B  TM=9.010E-01  e=4.445E-07  Rhodospirillum rubrum ATCC 11170
  3luu-assembly1_A  TM=5.445E-01  e=5.290E-01  Acidithiobacillus ferrooxidans ATCC 23270
  8wkc-assembly1_A  TM=6.302E-01  e=5.330E+00  Oceanicola granulosus HTCC2516
  3jcp-assembly1_L  TM=3.953E-01  e=3.401E+00  Saccharomyces cerevisiae S288C

Solvent-accessible surface area: 7382 Å² total; per-residue (Å²): 232,118,162,55,79,138,123,75,110,46,72,69,18,124,85,104,96,32,63,212,125,121,12,44,6,151,44,31,69,50,97,94,142,78,23,10,0,5,0,35,4,60,74,103,133,108,26,114,44,136,8,63,24,0,55,7,0,114,78,25,62,68,92,54,1,196,107,47,95,51,11,121,53,24,10,1,0,57,0,110,61,35,136,61,52,4,62,0,21,2,7,69,108,41,122,61,10,43,74,140,22,52,77,130,93,96,49,110,155